Protein 7W7I (pdb70)

Solvent-accessible surface area: 104091 Å² total; per-residue (Å²): 143,93,95,57,28,5,11,29,32,64,94,58,65,4,47,0,7,0,16,0,15,0,38,8,3,132,10,14,51,8,5,87,7,42,0,34,0,37,12,78,54,96,113,40,81,22,75,14,26,4,83,26,28,39,37,85,86,111,61,0,32,9,90,83,45,94,6,61,5,40,22,102,22,92,42,78,148,56,74,46,45,26,59,72,47,19,52,38,0,14,78,119,29,76,33,53,27,0,1,7,0,0,0,30,0,31,10,43,58,138,50,28,11,38,94,28,54,68,152,64,48,90,4,10,49,22,47,47,18,87,75,48,6,31,0,13,0,1,0,30,41,86,116,119,52,39,32,26,11,15,2,0,29,0,74,26,64,67,60,100,68,102,27,67,28,83,37,56,120,60,46,140,53,12,20,0,60,1,0,46,0,42,1,34,14,51,0,0,57,2,6,44,76,106,141,9,35,74,108,81,86,92,27,23,70,24,121,15,83,0,10,26,23,46,0,56,24,47,39,97,72,20,69,60,88,43,87,4,39,7,52,14,41,6,49,36,19,67,19,26,136,43,140,33,2,71,42,5,64,2,80,65,120,120,80,51,96,22,17,74,137,27,66,13,75,5,25,36,96,71,46,21,35,8,35,62,2,31,2,4,0,24,8,38,5,30,2,76,26,36,94,34,25,45,4,30,4,44,24,15,40,32,22,60,88,56,92,50,72,42,62,68,56,42,81,8,85,5,112,73,22,29,0,0,4,46,15,1,43,2,40,2,37,1,35,25,99,75,94,130,178,94,149,100,76,64,0,2,33,41,66,93,58,63,2,40,0,11,0,17,0,13,1,46,12,2,135,8,12,35,6,0,79,7,40,0,32,0,37,11,76,59,88,100,40,75,20,66,6,25,12,76,23,43,93,25,71,79,110,66,1,31,7,92,86,44,94,6,62,5,43,27,105,22,96,38,82,149,58,74,45,46,26,58,73,49,19,51,40,1,15,80,119,29,76,27,45,21,1,3,10,3,4,4,32,0,31,10,42,50,136,56,24,8,36,107,18,61,73,127,67,34,91,6,10,51,22,46,49,18,88,80,49,6,24,0,12,0,6,1,39,41,74,117,104,50,42,31,28,11,22,16,0,27,0,90,37,58,69,52,95,157,60,42,80,28,88,33,54,138,74,44,102,62,23,21,1,57,1,0,46,0,40,0,34,3,42,0,0,53,4,3,48,19,87,141,21,76,52,2,105,40,103,122,11,60,16,108,12,70,0,1,26,20,46,0,42,16,50,37,32,3,2,8,42,74,40,87,3,41,8,53,8,35,2,66,20,18,76,18,16,112,46,145,92,18,55,32,2,75,4,74,42,107,148,109,78,89,3,21,55,141,29,65,18,76,5,25,75,88,72,42,5,29,2,48,62,4,28,0,6,1,17,8,35,7,30,2,78,27,36,58,6,16,47,3,31,6,46,23,16,35,39,2,49,82,54,92,53,70,46,64,65,57,40,81,9,88,17,92,73,23,30,0,0,3,20,19,1,44,2,36,2,40,1,34,5,64,60,11,91,65,38,204,133,82,53,36,10,59,40,54,99,66,62,2,46,0,9,0,20,0,15,1,42,5,2,97,8,10,46,6,6,81,7,44,0,29,0,37,11,75,57,92,97,44,88,29,82,3,36,1,83,23,17,59,22,101,79,103,55,3,48,8,99,81,50,93,8,61,5,47,26,106,19,96,35,79,148,61,78,43,55,29,60,76,46,19,36,26,0,14,136,119,24,62,33,48,29,0,0,7,3,1,5,29,0,31,10,32,72,116,39,34,39,28,102,13,50,43,131,69,42,73,2,3,93,27,26,54,17,86,79,51,6,27,0,10,0,8,1,42,47,77,115,99,51,43,33,26,10,21,24,0,41,0,55,25,57,72,50,105,142,64,46,88,28,85,36,54,134,69,48,104,59,36,20,0,56,1,0,45,0,40,1,92,7,17,0,0,48,2,10,29,81,110,117,50,16,95,71,68,69,102,120,10,66,10,110,15,78,0,9,24,18,44,0,50,25,48,36,27,1,0,11,42,69,40,89,2,40,4,49,6,30,10,47,48,30,53,10,23,119,56,151,45,19,78,35,9,34,2,74,42,118,135,56,109,47,20,12,71,143,30,79,25,74,1,25,37,96,61,35,18,26,10,39,61,5,30,0,1,4,82,9,39,4,31,2,76,26,36,53,9,11,44,4,31,4,49,30,15,37,36,23,59,93,53,92,51,70,43,63,65,55,42,82,9,88,16,92,65,20,17,3,0,1,21,16,1,36,2,37,2,39,1,34,3,69,71,14,91,93,129,134,45,33,3,67,37,69,91,66,58,4,48,0,6,0,17,0,11,1,40,6,4,112,10,12,36,4,0,74,7,41,0,33,0,40,12,78,55,117,87,34,86,21,74,21,29,10,78,26,38,44,17,98,62,115,86,4,48,8,96,76,44,94,8,62,6,45,27,105,24,92,34,78,151,47,90,37,40,28,59,71,76,35,27,43,1,14,80,120,30,75,27,56,35,0,4,12,2,1,8,32,0,35,12,44,53,135,50,23,24,40,109,15,65,19,153,66,44,90,4,10,50,23,48,52,18,90,78,53,6,36,0,16,0,4,0,29,36,72,116,92,69,40,26,22,12,12,12,0,37,0,59,29,68,72,61,101,135,43,35,92,23,80,41,52,139,49,39,108,60,48,12,0,52,1,0,44,0,43,1,32,4,41,0,0,50,4,1,34,51,132,82,78,96,16,9,156,20,140,97,32,67,17,112,19,74,0,6,23,28,45,0,51,24,49,40,31,2,2,15,40,65,45,87,4,39,7,52,28,37,16,60,45,18,59,15,15,134,55,159,56,33,10,29,38,75,0,82,41,120,127,102,37,116,116,25,54,131,42,82,26,75,3,24,37,98,64,38,22,22,2,35,60,20,30,0,4,8,86,9,34,7,31,2,76,28,37,58,10,27,45,5,35,6,50,24,15,37,26,22,61,90,56,95,47,70,43,62,68,56,42,83,8,87,19,91,59,20,19,8,0,2,14,15,1,42,3,37,2,40,2,36,4,71,67,9,102,97,24,96,26,9,64,36,67,93,58,66,3,43,0,9,1,19,0,14,1,38,11,5,122,11,12,44,10,9,86,5,36,1,28,1,35,14,76,44,94,113,38,78,22,114,112,60,40,94,29,42,74,2,93,32,103,110,8,48,7,95,85,48,91,4,51,7,46,27,104,38,92,47,80,147,56,70,42,44,35,64,87,40,20,52,41,1,14,78,119,33,78,31,71,92,21,21,25,6,0,0,34,0,32,8,43,51,137,54,20,33,39,110,62,62,55,139,67,46,87,6,10,49,21,44,47,16,89,79,45,4,27,0,13,0,45,4,100,98,76,115,102,51,46,34,25,13,14,20,0,44,0,86,30,45,72,44,75,160,106,36,117,26,84,43,49,136,79,40,102,66,37,23,0,56,0,0,43,0,43,1,38,14,39,0,0,47,3,18,28,99,48,158,98,77,55,66,192,142,95,130,33,52,16,103,16,58,0,9,28,35,39,0,46,28,52,32,34,2,1,14,40,64,45,88,2,39,7,58,12,35,18,50,45,15,62,22,18,125,41,127,83,12,81,47,20,60,6,98,83,63,144,95,58,76,39,7,80,136,30,61,20,75,5,24,39,93,60,26,34,20,19,37,56,12,32,1,0,10,23,12,36,7,34,2,75,27,36,67,9,18,42,4,32,5,48,29,14,41,26,26,62,81,68,99,55,71,46,66,62,56,45,81,10,90,20,92,81,22,30,8,0,1,29,11,1,42,2,33,2,42,2,34,4,72,66,16,88,99,164,201,65,88,13,22,10,54,43,53,100,63,66,4,45,0,12,0,19,0,14,1,34,9,3,127,10,12,38,8,3,88,7,37,0,32,0,39,12,78,54,107,101,42,75,17,67,14,34,3,80,32,29,40,36,68,63,112,67,1,42,8,93,84,47,93,2,53,7,46,31,104,40,105,37,81,149,61,82,32,47,32,60,89,38,19,51,38,0,14,77,120,30,72,26,54,20,0,1,16,0,0,1,37,0,32,10,44,52,138,48,27,12,39,104,8,40,60,136,66,43,91,4,10,49,22,51,51,16,84,82,46,8,36,0,10,0,18,0,45,46,76,115,106,52,46,31,24,12,22,18,0,39,0,53,29,68,75,86,78,48,111,46,28,23,85,47,62,104,78,34,104,57,21,22,0,57,2,0,44,0,40,1,34,2,45,0,0,52,3,0,36,76,52,40,116,14,70,45,70,34,81,126,7,62,12,110,18,66,0,7,25,28,32,0,45,18,53,38,38,8,0,11,38,61,45,87,3,39,11,53,10,40,15,54,53,11,79,11,21,131,68,132,40,49,63,9,21,51,6,102,58,90,109,100,68,86,18,16,68,144,26,66,19,76,7,24,69,84,59,33,16,14,2,51,57,7,20,0,3,11,20,12,36,8,29,2,75,28,38,60,8,22,41,5,34,6,49,24,15,41,34,26,60,89,56,96,50,70,45,68,62,56,45,80,10,89,19,92,80,25,28,8,0,2,31,9,1,35,3,35,5,47,2,40,7,66,78,13,106,134,152,28,35,0,61,47,31,128,59,61,2,47,0,14,0,16,0,16,0,44,4,3,129,8,13,54,10,6,92,3,40,0,35,0,42,12,78,46,104,86,35,83,21,68,21,34,4,82,30,19,58,33,89,63,117,52,2,48,9,101,88,41,94,5,65,4,41,27,100,19,100,36,83,155,43,100,29,47,27,66,76,42,17,52,38,0,14,79,120,28,60,24,52,24,0,1,14,4,4,10,34,1,32,10,35,71,120,34,29,31,40,110,51,63,56,135,67,43,94,5,10,50,21,47,51,17,88,85,51,8,36,0,14,0,8,0,51,49,74,136,81,78,47,30,30,10,18,16,0,57,0,96,34,70,75,36,122,117,32,41,66,31,78,37,52,80,84,35,105,65,34,14,1,56,2,0,47,0,42,1,34,4,43,0,0,61,2,2,41,43,136,46,121,33,127,123,47,16,67,18,114,20,79,0,3,29,22,39,1,54,24,48,37,33,2,2,11,44,66,44,87,4,39,6,50,15,34,4,52,35,32,64,14,18,132,48,143,64,20,69,15,9,35,15,113,65,117,128,56,114,59,12,13,91,150,28,80,19,73,2,24,35,99,71,49,23,29,0,41,61,14,32,0,4,10,23,16,35,10,28,2,74,28,37,62,10,15,44,3,37,7,47,28,17,38,48,20,62,88,57,97,51,72,43,62,67,56,42,80,10,89,18,92,79,19,25,0,0,6,37,11,0,24,2,32,2,40,2,36,2,67,63,17,164

Sequence (2375 aa):
NDVATAKATGETSAKVSINKVLNIAEGITTPEATFTFTFTPKTGTSSNGAPYETIDSSNGQITDKNVSYSGTDVLATGQTNIKKDTGDIFREVNYTHAGEYVYTVAEKQNVGWKVIQKNGSPIDFMTYDNRNYEMHVIVKNKTTGGTYISSVYFKQVSPSVNGKVKPSESGTTYKYDLFTNIYRKNAGKITDPNEPNPNKPSKVDPNAKSLVIKKVVSGATADKSKDFTFKLTFTKASTETSQSITGKIGETSKTFVYGQETTITLRHDQSLVFDTIPAGTRYKLVETGSQGYTASAAYKENGASKNQAGTVSTNFTQDSILIGEKPNDNTITNSLPDVTPNDVATAKATGETSAKVSINKVLNIAEGITTPEATFTFTFTPKTGTSSNGAPYETIDSSNGQITDKNVSYSGTDVLATGQTNIKKDTGDIFREVNYTHAGEYVYTVAEKQNVGWKVIQKNGSPIDFMTYDNRNYEMHVIVKNKTTGGTYISSVYFKQVSPSVNGKVKPSESGTTYKYDLFTNIYRKNAGKITDPNEPNPNKPSKVDPNAKSLVIKKVVSGATADKSKDFTFKLTFTKASTETSQSITGKIGETSKTFVYGQETTITLRHDQSLVFDTIPAGTRYKLVETGSQGYTASAAYKENGASKNQAGTVSTNFTQDSILIGEKPNDNTITNSLPDVTPTDVATAKATGETSAKVSINKVLNIAEGITTPEATFTFTFTPKTGTSSNGAPYETIDSSNGQITDKNVSYSGTDVLATGQTNIKKDTGDIFREVNYTHAGEYVYTVAEKQNVGWKVIQKNGSPIDFMTYDNRNYEMHVIVKNKTTGGTYISSVYFKQVSPSVNGKVKPSESGTTYKYDLFTNIYRKNAGKITDPNEPNPNKPSKVDPNAKSLVIKKVVSGATADKSKDFTFKLTFTKASTETSQSITGKIGETSKTFVYGQETTITLRHDQSLVFDTIPAGTRYKLVETGSQGYTASAAYKENGASKNQAGTVSTNFTQDSILIGEKPNDNTITNSLPDVTPTATAKATGETSAKVSINKVLNIAEGITTPEATFTFTFTPKTGTSSNGAPYETIDSSNGQITDKNVSYSGTDVLATGQTNIKKDTGDIFREVNYTHAGEYVYTVAEKQNVGWKVIQKNGSPIDFMTYDNRNYEMHVIVKNKTTGGTYISSVYFKQVSPSVNGKVKPSESGTTYKYDLFTNIYRKNAGKITDPNEPNPNKPSKVDPNAKSLVIKKVVSGATADKSKDFTFKLTFTKASTETSQSITGKIGETSKTFVYGQETTITLRHDQSLVFDTIPAGTRYKLVETGSQGYTASAAYKENGASKNQAGTVSTNFTQDSILIGEKPNDNTITNSLPDVTPTTAKATGETSAKVSINKVLNIAEGITTPEATFTFTFTPKTGTSSNGAPYETIDSSNGQITDKNVSYSGTDVLATGQTNIKKDTGDIFREVNYTHAGEYVYTVAEKQNVGWKVIQKNGSPIDFMTYDNRNYEMHVIVKNKTTGGTYISSVYFKQVSPSVNGKVKPSESGTTYKYDLFTNIYRKNAGKITDPNEPNPNKPSKVDPNAKSLVIKKVVSGATADKSKDFTFKLTFTKASTETSQSITGKIGETSKTFVYGQETTITLRHDQSLVFDTIPAGTRYKLVETGSQGYTASAAYKENGASKNQAGTVSTNFTQDSILIGEKPNDNTITNSLPDVTPTDVATAKATGETSAKVSINKVLNIAEGITTPEATFTFTFTPKTGTSSNGAPYETIDSSNGQITDKNVSYSGTDVLATGQTNIKKDTGDIFREVNYTHAGEYVYTVAEKQNVGWKVIQKNGSPIDFMTYDNRNYEMHVIVKNKTTGGTYISSVYFKQVSPSVNGKVKPSESGTTYKYDLFTNIYRKNAGKITDPNEPNPNKPSKVDPNAKSLVIKKVVSGATADKSKDFTFKLTFTKASTETSQSITGKIGETSKTFVYGQETTITLRHDQSLVFDTIPAGTRYKLVETGSQGYTASAAYKENGASKNQAGTVSTNFTQDSILIGEKPNDNTITNSLPDVTPATAKATGETSAKVSINKVLNIAEGITTPEATFTFTFTPKTGTSSNGAPYETIDSSNGQITDKNVSYSGTDVLATGQTNIKKDTGDIFREVNYTHAGEYVYTVAEKQNVGWKVIQKNGSPIDFMTYDNRNYEMHVIVKNKTTGGTYISSVYFKQVSPSVNGKVKPSESGTTYKYDLFTNIYRKNAGKITDPNEPNPSKVDPNAKSLVIKKVVSGATADKSKDFTFKLTFTKASTETSQSITGKIGETSKTFVYGQETTITLRHDQSLVFDTIPAGTRYKLVETGSQGYTASAAYKENGASKNQAGTVSTNFTQDSILIGEKPNDNTITNSLPDVT

Structure (mmCIF, N/CA/C/O backbone):
data_7W7I
#
_entry.id   7W7I
#
_cell.length_a   200.629
_cell.length_b   34.530
_cell.length_c   207.516
_cell.angle_alpha   90.00
_cell.angle_beta   92.92
_cell.angle_gamma   90.00
#
_symmetry.space_group_name_H-M   'P 1 21 1'
#
loop_
_entity.id
_entity.type
_entity.pdbx_description
1 polymer 'FctA domain-containing protein'
2 water water
#
loop_
_atom_site.group_PDB
_atom_site.id
_atom_site.type_symbol
_atom_site.label_atom_id
_atom_site.label_alt_id
_atom_site.label_comp_id
_atom_site.label_asym_id
_atom_site.label_entity_id
_atom_site.label_seq_id
_atom_site.pdbx_PDB_ins_code
_atom_site.Cartn_x
_atom_site.Cartn_y
_atom_site.Cartn_z
_atom_site.occupancy
_atom_site.B_iso_or_equiv
_atom_site.auth_seq_id
_atom_site.auth_comp_id
_atom_site.auth_asym_id
_atom_site.auth_atom_id
_atom_site.pdbx_PDB_model_num
ATOM 1 N N . ASN A 1 12 ? -261.878 -41.356 -53.985 1.00 140.11 33 ASN A N 1
ATOM 2 C CA . ASN A 1 12 ? -262.450 -40.375 -54.951 1.00 135.73 33 ASN A CA 1
ATOM 3 C C . ASN A 1 12 ? -263.980 -40.425 -54.924 1.00 135.40 33 ASN A C 1
ATOM 4 O O . ASN A 1 12 ? -264.626 -39.682 -55.659 1.00 136.30 33 ASN A O 1
ATOM 9 N N . ASP A 1 13 ? -264.546 -41.300 -54.076 1.00 134.73 34 ASP A N 1
ATOM 10 C CA . ASP A 1 13 ? -265.971 -41.350 -53.769 1.00 131.62 34 ASP A CA 1
ATOM 11 C C . ASP A 1 13 ? -266.199 -41.972 -52.386 1.00 130.39 34 ASP A C 1
ATOM 12 O O . ASP A 1 13 ? -267.301 -42.446 -52.117 1.00 132.92 34 ASP A O 1
ATOM 17 N N . VAL A 1 14 ? -265.180 -41.943 -51.511 1.00 125.79 35 VAL A N 1
ATOM 18 C CA . VAL A 1 14 ? -265.298 -42.471 -50.158 1.00 122.45 35 VAL A CA 1
ATOM 19 C C . VAL A 1 14 ? -266.326 -41.660 -49.373 1.00 119.34 35 VAL A C 1
ATOM 20 O O . VAL A 1 14 ? -266.078 -40.492 -49.082 1.00 115.68 35 VAL A O 1
ATOM 24 N N . ALA A 1 15 ? -267.476 -42.291 -49.066 1.00 119.33 36 ALA A N 1
ATOM 25 C CA . ALA A 1 15 ? -268.601 -41.668 -48.378 1.00 114.56 36 ALA A CA 1
ATOM 26 C C . ALA A 1 15 ? -268.866 -40.286 -48.976 1.00 109.13 36 ALA A C 1
ATOM 27 O O . ALA A 1 15 ? -268.716 -39.274 -48.307 1.00 107.33 36 ALA A O 1
ATOM 29 N N . THR A 1 16 ? -269.140 -40.269 -50.286 1.00 105.10 37 THR A N 1
ATOM 30 C CA . THR A 1 16 ? -269.372 -39.072 -51.087 1.00 99.14 37 THR A CA 1
ATOM 31 C C . THR A 1 16 ? -268.163 -38.145 -51.076 1.00 96.51 37 THR A C 1
ATOM 32 O O . THR A 1 16 ? -267.106 -38.545 -51.543 1.00 99.39 37 THR A O 1
ATOM 36 N N . ALA A 1 17 ? -268.283 -36.934 -50.522 1.00 90.77 38 ALA A N 1
ATOM 37 C CA . ALA A 1 17 ? -267.154 -36.023 -50.388 1.00 86.60 38 ALA A CA 1
ATOM 38 C C . ALA A 1 17 ? -266.641 -35.585 -51.760 1.00 84.58 38 ALA A C 1
ATOM 39 O O . ALA A 1 17 ? -267.246 -35.880 -52.783 1.00 84.96 38 ALA A O 1
ATOM 41 N N . LYS A 1 18 ? -265.624 -34.711 -51.744 1.00 81.15 39 LYS A N 1
ATOM 42 C CA . LYS A 1 18 ? -265.127 -34.087 -52.966 1.00 80.45 39 LYS A CA 1
ATOM 43 C C . LYS A 1 18 ? -263.805 -34.735 -53.356 1.00 82.67 39 LYS A C 1
ATOM 44 O O . LYS A 1 18 ? -263.193 -35.429 -52.558 1.00 83.33 39 LYS A O 1
ATOM 46 N N . ALA A 1 19 ? -263.354 -34.495 -54.588 1.00 84.96 40 ALA A N 1
ATOM 47 C CA . ALA A 1 19 ? -262.159 -35.155 -55.081 1.00 88.89 40 ALA A CA 1
ATOM 48 C C . ALA A 1 19 ? -261.428 -34.259 -56.068 1.00 90.80 40 ALA A C 1
ATOM 49 O O . ALA A 1 19 ? -262.059 -33.463 -56.768 1.00 91.33 40 ALA A O 1
ATOM 51 N N . THR A 1 20 ? -260.108 -34.466 -56.151 1.00 93.21 41 THR A N 1
ATOM 52 C CA . THR A 1 20 ? -259.198 -33.644 -56.937 1.00 94.33 41 THR A CA 1
ATOM 53 C C . THR A 1 20 ? -257.786 -34.226 -56.826 1.00 94.91 41 THR A C 1
ATOM 54 O O . THR A 1 20 ? -257.447 -34.798 -55.791 1.00 95.71 41 THR A O 1
ATOM 57 N N . GLY A 1 21 ? -256.973 -34.092 -57.875 1.00 94.59 42 GLY A N 1
ATOM 58 C CA . GLY A 1 21 ? -255.601 -34.567 -57.771 1.00 92.63 42 GLY A CA 1
ATOM 59 C C . GLY A 1 21 ? -254.611 -33.423 -57.899 1.00 89.68 42 GLY A C 1
ATOM 60 O O . GLY A 1 21 ? -254.337 -33.000 -59.022 1.00 92.19 42 GLY A O 1
ATOM 61 N N . GLU A 1 22 ? -254.048 -32.944 -56.773 1.00 84.73 43 GLU A N 1
ATOM 62 C CA . GLU A 1 22 ? -253.047 -31.880 -56.782 1.00 82.25 43 GLU A CA 1
ATOM 63 C C . GLU A 1 22 ? -253.629 -30.615 -57.415 1.00 80.45 43 GLU A C 1
ATOM 64 O O . GLU A 1 22 ? -252.934 -29.616 -57.556 1.00 80.96 43 GLU A O 1
ATOM 70 N N . THR A 1 23 ? -254.932 -30.659 -57.725 1.00 77.94 44 THR A N 1
ATOM 71 C CA . THR A 1 23 ? -255.683 -29.557 -58.295 1.00 75.61 44 THR A CA 1
ATOM 72 C C . THR A 1 23 ? -256.742 -29.155 -57.273 1.00 71.88 44 THR A C 1
ATOM 73 O O . THR A 1 23 ? -257.118 -29.963 -56.428 1.00 71.39 44 THR A O 1
ATOM 76 N N . SER A 1 24 ? -257.226 -27.908 -57.339 1.00 69.20 45 SER A N 1
ATOM 77 C CA . SER A 1 24 ? -258.301 -27.477 -56.452 1.00 64.52 45 SER A CA 1
ATOM 78 C C . SER A 1 24 ? -259.602 -28.174 -56.846 1.00 62.62 45 SER A C 1
ATOM 79 O O . SER A 1 24 ? -259.813 -28.483 -58.012 1.00 64.88 45 SER A O 1
ATOM 82 N N . ALA A 1 25 ? -260.446 -28.482 -55.856 1.00 58.28 46 ALA A N 1
ATOM 83 C CA . ALA A 1 25 ? -261.745 -29.086 -56.109 1.00 56.45 46 ALA A CA 1
ATOM 84 C C . ALA A 1 25 ? -262.710 -27.971 -56.481 1.00 54.90 46 ALA A C 1
ATOM 85 O O . ALA A 1 25 ? -262.508 -26.827 -56.075 1.00 54.01 46 ALA A O 1
ATOM 87 N N . LYS A 1 26 ? -263.745 -28.304 -57.263 1.00 54.73 47 LYS A N 1
ATOM 88 C CA . LYS A 1 26 ? -264.742 -27.315 -57.651 1.00 53.81 47 LYS A CA 1
ATOM 89 C C . LYS A 1 26 ? -266.106 -27.796 -57.143 1.00 52.26 47 LYS A C 1
ATOM 90 O O . LYS A 1 26 ? -266.467 -28.961 -57.339 1.00 53.09 47 LYS A O 1
ATOM 93 N N . VAL A 1 27 ? -266.828 -26.908 -56.435 1.00 49.84 48 VAL A N 1
ATOM 94 C CA . VAL A 1 27 ? -268.103 -27.251 -55.811 1.00 47.51 48 VAL A CA 1
ATOM 95 C C . VAL A 1 27 ? -269.142 -26.159 -56.085 1.00 46.19 48 VAL A C 1
ATOM 96 O O . VAL A 1 27 ? -268.840 -24.969 -56.010 1.00 45.79 48 VAL A O 1
ATOM 100 N N . SER A 1 28 ? -270.370 -26.598 -56.403 1.00 45.15 49 SER A N 1
ATOM 101 C CA . SER A 1 28 ? -271.500 -25.732 -56.691 1.00 43.62 49 SER A CA 1
ATOM 102 C C . SER A 1 28 ? -272.686 -26.125 -55.823 1.00 41.42 49 SER A C 1
ATOM 103 O O . SER A 1 28 ? -273.049 -27.291 -55.760 1.00 41.36 49 SER A O 1
ATOM 106 N N . ILE A 1 29 ? -273.299 -25.127 -55.185 1.00 39.62 50 ILE A N 1
ATOM 107 C CA . ILE A 1 29 ? -274.532 -25.329 -54.447 1.00 37.99 50 ILE A CA 1
ATOM 108 C C . ILE A 1 29 ? -275.711 -25.195 -55.408 1.00 37.81 50 ILE A C 1
ATOM 109 O O . ILE A 1 29 ? -275.833 -24.202 -56.116 1.00 38.05 50 ILE A O 1
ATOM 114 N N . ASN A 1 30 ? -276.552 -26.229 -55.411 1.00 37.39 51 ASN A N 1
ATOM 115 C CA . ASN A 1 30 ? -277.709 -26.307 -56.278 1.00 37.31 51 ASN A CA 1
ATOM 116 C C . ASN A 1 30 ? -278.937 -25.916 -55.460 1.00 35.72 51 ASN A C 1
ATOM 117 O O . ASN A 1 30 ? -279.150 -26.438 -54.373 1.00 35.04 51 ASN A O 1
ATOM 122 N N . LYS A 1 31 ? -279.741 -24.987 -55.972 1.00 35.14 52 LYS A N 1
ATOM 123 C CA . LYS A 1 31 ? -280.977 -24.594 -55.317 1.00 33.90 52 LYS A CA 1
ATOM 124 C C . LYS A 1 31 ? -282.135 -25.223 -56.077 1.00 33.95 52 LYS A C 1
ATOM 125 O O . LYS A 1 31 ? -282.272 -25.018 -57.274 1.00 34.56 52 LYS A O 1
ATOM 131 N N . VAL A 1 32 ? -282.946 -26.010 -55.370 1.00 33.49 53 VAL A N 1
ATOM 132 C CA . VAL A 1 32 ? -284.116 -26.627 -55.974 1.00 33.49 53 VAL A CA 1
ATOM 133 C C . VAL A 1 32 ? -285.338 -25.800 -55.586 1.00 32.65 53 VAL A C 1
ATOM 134 O O . VAL A 1 32 ? -285.520 -25.484 -54.410 1.00 32.22 53 VAL A O 1
ATOM 137 N N . LEU A 1 33 ? -286.124 -25.408 -56.596 1.00 32.52 54 LEU A N 1
ATOM 138 C CA . LEU A 1 33 ? -287.319 -24.629 -56.338 1.00 31.97 54 LEU A CA 1
ATOM 139 C C . LEU A 1 33 ? -288.546 -25.400 -56.815 1.00 32.31 54 LEU A C 1
ATOM 140 O O . LEU A 1 33 ? -288.679 -25.738 -57.988 1.00 33.10 54 LEU A O 1
ATOM 145 N N . ASN A 1 34 ? -289.429 -25.683 -55.857 1.00 32.04 55 ASN A N 1
ATOM 146 C CA . ASN A 1 34 ? -290.657 -26.421 -56.095 1.00 32.07 55 ASN A CA 1
ATOM 147 C C . ASN A 1 34 ? -291.721 -25.446 -56.559 1.00 31.76 55 ASN A C 1
ATOM 148 O O . ASN A 1 34 ? -291.798 -24.329 -56.055 1.00 31.56 55 ASN A O 1
ATOM 153 N N . ILE A 1 35 ? -292.524 -25.887 -57.525 1.00 32.00 56 ILE A N 1
ATOM 154 C CA . ILE A 1 35 ? -293.470 -25.008 -58.184 1.00 32.27 56 ILE A CA 1
ATOM 155 C C . ILE A 1 35 ? -294.586 -25.862 -58.776 1.00 32.91 56 ILE A C 1
ATOM 156 O O . ILE A 1 35 ? -294.394 -27.042 -59.059 1.00 33.45 56 ILE A O 1
ATOM 161 N N . ALA A 1 36 ? -295.757 -25.250 -58.958 1.00 33.25 57 ALA A N 1
ATOM 162 C CA . ALA A 1 36 ? -296.883 -25.893 -59.610 1.00 33.97 57 ALA A CA 1
ATOM 163 C C . ALA A 1 36 ? -296.878 -25.577 -61.107 1.00 34.89 57 ALA A C 1
ATOM 164 O O . ALA A 1 36 ? -296.134 -24.713 -61.569 1.00 35.08 57 ALA A O 1
ATOM 166 N N . GLU A 1 37 ? -297.757 -26.263 -61.847 1.00 35.91 58 GLU A N 1
ATOM 167 C CA . GLU A 1 37 ? -297.735 -26.335 -63.302 1.00 37.48 58 GLU A CA 1
ATOM 168 C C . GLU A 1 37 ? -297.985 -24.968 -63.933 1.00 37.73 58 GLU A C 1
ATOM 169 O O . GLU A 1 37 ? -297.235 -24.544 -64.816 1.00 38.88 58 GLU A O 1
ATOM 175 N N . GLY A 1 38 ? -299.059 -24.299 -63.494 1.00 37.25 59 GLY A N 1
ATOM 176 C CA . GLY A 1 38 ? -299.526 -23.100 -64.168 1.00 38.05 59 GLY A CA 1
ATOM 177 C C . GLY A 1 38 ? -298.562 -21.931 -63.983 1.00 38.67 59 GLY A C 1
ATOM 178 O O . GLY A 1 38 ? -298.401 -21.119 -64.893 1.00 40.31 59 GLY A O 1
ATOM 179 N N . ILE A 1 39 ? -297.921 -21.886 -62.807 1.00 37.61 60 ILE A N 1
ATOM 180 C CA . ILE A 1 39 ? -297.218 -20.718 -62.309 1.00 37.50 60 ILE A CA 1
ATOM 181 C C . ILE A 1 39 ? -295.978 -20.413 -63.145 1.00 38.41 60 ILE A C 1
ATOM 182 O O . ILE A 1 39 ? -295.233 -21.316 -63.507 1.00 38.33 60 ILE A O 1
ATOM 187 N N . THR A 1 40 ? -295.774 -19.121 -63.420 1.00 39.61 61 THR A N 1
ATOM 188 C CA . THR A 1 40 ? -294.562 -18.616 -64.041 1.00 41.16 61 THR A CA 1
ATOM 189 C C . THR A 1 40 ? -293.570 -18.279 -62.937 1.00 41.22 61 THR A C 1
ATOM 190 O O . THR A 1 40 ? -293.937 -17.658 -61.941 1.00 41.09 61 THR A O 1
ATOM 194 N N . THR A 1 41 ? -292.315 -18.690 -63.146 1.00 41.80 62 THR A N 1
ATOM 195 C CA . THR A 1 41 ? -291.197 -18.490 -62.236 1.00 41.68 62 THR A CA 1
ATOM 196 C C . THR A 1 41 ? -291.152 -17.040 -61.752 1.00 43.09 62 THR A C 1
ATOM 197 O O . THR A 1 41 ? -291.129 -16.105 -62.555 1.00 45.02 62 THR A O 1
ATOM 201 N N . PRO A 1 42 ? -291.119 -16.806 -60.420 1.00 42.72 63 PRO A N 1
ATOM 202 C CA . PRO A 1 42 ? -291.036 -15.448 -59.884 1.00 44.41 63 PRO A CA 1
ATOM 203 C C . PRO A 1 42 ? -289.626 -14.900 -60.083 1.00 46.26 63 PRO A C 1
ATOM 204 O O . PRO A 1 42 ? -288.751 -15.598 -60.585 1.00 46.23 63 PRO A O 1
ATOM 208 N N . GLU A 1 43 ? -289.431 -13.640 -59.704 1.00 48.65 64 GLU A N 1
ATOM 209 C CA . GLU A 1 43 ? -288.120 -13.030 -59.781 1.00 50.75 64 GLU A CA 1
ATOM 210 C C . GLU A 1 43 ? -287.592 -12.860 -58.367 1.00 50.08 64 GLU A C 1
ATOM 211 O O . GLU A 1 43 ? -287.947 -11.898 -57.701 1.00 51.68 64 GLU A O 1
ATOM 217 N N . ALA A 1 44 ? -286.785 -13.822 -57.908 1.00 47.76 65 ALA A N 1
ATOM 218 C CA . ALA A 1 44 ? -286.274 -13.795 -56.544 1.00 46.36 65 ALA A CA 1
ATOM 219 C C . ALA A 1 44 ? -284.826 -14.268 -56.511 1.00 45.39 65 ALA A C 1
ATOM 220 O O . ALA A 1 44 ? -284.339 -14.916 -57.433 1.00 45.31 65 ALA A O 1
ATOM 222 N N . THR A 1 45 ? -284.122 -13.921 -55.432 1.00 44.66 66 THR A N 1
ATOM 223 C CA . THR A 1 45 ? -282.756 -14.374 -55.255 1.00 43.47 66 THR A CA 1
ATOM 224 C C . THR A 1 45 ? -282.639 -15.083 -53.914 1.00 41.62 66 THR A C 1
ATOM 225 O O . THR A 1 45 ? -283.345 -14.762 -52.966 1.00 41.85 66 THR A O 1
ATOM 229 N N . PHE A 1 46 ? -281.742 -16.063 -53.853 1.00 40.06 67 PHE A N 1
ATOM 230 C CA . PHE A 1 46 ? -281.508 -16.774 -52.615 1.00 38.88 67 PHE A CA 1
ATOM 231 C C . PHE A 1 46 ? -280.054 -16.591 -52.214 1.00 39.11 67 PHE A C 1
ATOM 232 O O . PHE A 1 46 ? -279.170 -16.623 -53.071 1.00 39.58 67 PHE A O 1
ATOM 240 N N . THR A 1 47 ? -279.823 -16.433 -50.907 1.00 38.89 68 THR A N 1
ATOM 241 C CA . THR A 1 47 ? -278.510 -16.089 -50.391 1.00 38.99 68 THR A CA 1
ATOM 242 C C . THR A 1 47 ? -278.059 -17.137 -49.385 1.00 37.48 68 THR A C 1
ATOM 243 O O . THR A 1 47 ? -278.842 -17.531 -48.526 1.00 37.07 68 THR A O 1
ATOM 247 N N . PHE A 1 48 ? -276.781 -17.531 -49.486 1.00 36.62 69 PHE A N 1
ATOM 248 C CA . PHE A 1 48 ? -276.194 -18.545 -48.627 1.00 35.53 69 PHE A CA 1
ATOM 249 C C . PHE A 1 48 ? -275.022 -17.967 -47.839 1.00 36.12 69 PHE A C 1
ATOM 250 O O . PHE A 1 48 ? -274.109 -17.384 -48.418 1.00 36.58 69 PHE A O 1
ATOM 258 N N . THR A 1 49 ? -275.071 -18.170 -46.514 1.00 36.38 70 THR A N 1
ATOM 259 C CA . THR A 1 49 ? -274.115 -17.633 -45.560 1.00 37.44 70 THR A CA 1
ATOM 260 C C . THR A 1 49 ? -273.061 -18.688 -45.259 1.00 36.67 70 THR A C 1
ATOM 261 O O . THR A 1 49 ? -273.402 -19.839 -45.011 1.00 35.84 70 THR A O 1
ATOM 264 N N . PHE A 1 50 ? -271.792 -18.270 -45.266 1.00 37.21 71 PHE A N 1
ATOM 265 C CA . PHE A 1 50 ? -270.683 -19.147 -44.925 1.00 36.93 71 PHE A CA 1
ATOM 266 C C . PHE A 1 50 ? -269.998 -18.604 -43.675 1.00 38.11 71 PHE A C 1
ATOM 267 O O . PHE A 1 50 ? -269.045 -17.838 -43.763 1.00 38.86 71 PHE A O 1
ATOM 275 N N . THR A 1 51 ? -270.521 -18.988 -42.515 1.00 38.78 72 THR A N 1
ATOM 276 C CA . THR A 1 51 ? -270.050 -18.474 -41.242 1.00 40.35 72 THR A CA 1
ATOM 277 C C . THR A 1 51 ? -269.078 -19.477 -40.633 1.00 39.94 72 THR A C 1
ATOM 278 O O . THR A 1 51 ? -269.438 -20.627 -40.421 1.00 39.52 72 THR A O 1
ATOM 282 N N . PRO A 1 52 ? -267.825 -19.077 -40.331 1.00 40.29 73 PRO A N 1
ATOM 283 C CA . PRO A 1 52 ? -266.826 -20.007 -39.801 1.00 40.04 73 PRO A CA 1
ATOM 284 C C . PRO A 1 52 ? -267.202 -20.582 -38.437 1.00 41.18 73 PRO A C 1
ATOM 285 O O . PRO A 1 52 ? -267.988 -19.996 -37.701 1.00 42.34 73 PRO A O 1
ATOM 289 N N . LYS A 1 53 ? -266.670 -21.770 -38.137 1.00 41.49 74 LYS A N 1
ATOM 290 C CA . LYS A 1 53 ? -266.934 -22.468 -36.893 1.00 43.39 74 LYS A CA 1
ATOM 291 C C . LYS A 1 53 ? -265.624 -23.056 -36.372 1.00 44.00 74 LYS A C 1
ATOM 292 O O . LYS A 1 53 ? -264.710 -23.378 -37.136 1.00 43.06 74 LYS A O 1
ATOM 298 N N . THR A 1 54 ? -265.519 -23.176 -35.048 1.00 45.93 75 THR A N 1
ATOM 299 C CA . THR A 1 54 ? -264.310 -23.673 -34.412 1.00 46.83 75 THR A CA 1
ATOM 300 C C . THR A 1 54 ? -264.561 -25.078 -33.891 1.00 47.96 75 THR A C 1
ATOM 301 O O . THR A 1 54 ? -265.684 -25.554 -33.943 1.00 48.49 75 THR A O 1
ATOM 305 N N . GLY A 1 55 ? -263.506 -25.743 -33.405 1.00 48.80 76 GLY A N 1
ATOM 306 C CA . GLY A 1 55 ? -263.590 -27.107 -32.905 1.00 50.45 76 GLY A CA 1
ATOM 307 C C . GLY A 1 55 ? -262.278 -27.850 -33.139 1.00 50.57 76 GLY A C 1
ATOM 308 O O . GLY A 1 55 ? -261.242 -27.210 -33.276 1.00 50.07 76 GLY A O 1
ATOM 309 N N . THR A 1 56 ? -262.328 -29.185 -33.189 1.00 51.74 77 THR A N 1
ATOM 310 C CA . THR A 1 56 ? -261.123 -29.979 -33.390 1.00 52.11 77 THR A CA 1
ATOM 311 C C . THR A 1 56 ? -261.347 -31.001 -34.499 1.00 51.72 77 THR A C 1
ATOM 312 O O . THR A 1 56 ? -262.475 -31.430 -34.709 1.00 52.46 77 THR A O 1
ATOM 315 N N . SER A 1 57 ? -260.278 -31.363 -35.217 1.00 50.53 78 SER A N 1
ATOM 316 C CA . SER A 1 57 ? -260.353 -32.233 -36.378 1.00 50.10 78 SER A CA 1
ATOM 317 C C . SER A 1 57 ? -259.885 -33.636 -35.997 1.00 52.48 78 SER A C 1
ATOM 318 O O . SER A 1 57 ? -259.830 -33.958 -34.812 1.00 54.10 78 SER A O 1
ATOM 321 N N . SER A 1 58 ? -259.566 -34.466 -37.002 1.00 53.61 79 SER A N 1
ATOM 322 C CA . SER A 1 58 ? -259.073 -35.819 -36.804 1.00 56.62 79 SER A CA 1
ATOM 323 C C . SER A 1 58 ? -257.679 -35.810 -36.167 1.00 57.20 79 SER A C 1
ATOM 324 O O . SER A 1 58 ? -257.357 -36.642 -35.322 1.00 59.17 79 SER A O 1
ATOM 327 N N . ASN A 1 59 ? -256.864 -34.837 -36.567 1.00 55.26 80 ASN A N 1
ATOM 328 C CA . ASN A 1 59 ? -255.462 -34.803 -36.173 1.00 55.17 80 ASN A CA 1
ATOM 329 C C . ASN A 1 59 ? -255.311 -34.102 -34.829 1.00 54.80 80 ASN A C 1
ATOM 330 O O . ASN A 1 59 ? -254.388 -34.412 -34.077 1.00 55.64 80 ASN A O 1
ATOM 335 N N . GLY A 1 60 ? -256.231 -33.194 -34.510 1.00 53.62 81 GLY A N 1
ATOM 336 C CA . GLY A 1 60 ? -256.112 -32.396 -33.301 1.00 53.19 81 GLY A CA 1
ATOM 337 C C . GLY A 1 60 ? -255.802 -30.943 -33.644 1.00 50.83 81 GLY A C 1
ATOM 338 O O . GLY A 1 60 ? -255.475 -30.139 -32.771 1.00 50.79 81 GLY A O 1
ATOM 339 N N . ALA A 1 61 ? -255.961 -30.609 -34.928 1.00 48.89 82 ALA A N 1
ATOM 340 C CA . ALA A 1 61 ? -255.839 -29.238 -35.393 1.00 46.93 82 ALA A CA 1
ATOM 341 C C . ALA A 1 61 ? -257.067 -28.459 -34.945 1.00 46.58 82 ALA A C 1
ATOM 342 O O . ALA A 1 61 ? -258.162 -28.990 -34.971 1.00 46.56 82 ALA A O 1
ATOM 344 N N . PRO A 1 62 ? -256.890 -27.221 -34.448 1.00 46.45 83 PRO A N 1
ATOM 345 C CA . PRO A 1 62 ? -258.005 -26.452 -33.903 1.00 47.08 83 PRO A CA 1
ATOM 346 C C . PRO A 1 62 ? -258.880 -25.876 -35.013 1.00 45.84 83 PRO A C 1
ATOM 347 O O . PRO A 1 62 ? -259.118 -24.673 -35.048 1.00 45.98 83 PRO A O 1
ATOM 351 N N . TYR A 1 63 ? -259.404 -26.743 -35.881 1.00 44.90 84 TYR A N 1
ATOM 352 C CA . TYR A 1 63 ? -260.172 -26.286 -37.037 1.00 43.69 84 TYR A CA 1
ATOM 353 C C . TYR A 1 63 ? -259.553 -24.996 -37.569 1.00 43.07 84 TYR A C 1
ATOM 354 O O . TYR A 1 63 ? -260.213 -23.974 -37.515 1.00 43.19 84 TYR A O 1
ATOM 363 N N . GLU A 1 64 ? -258.281 -25.042 -37.973 1.00 42.98 85 GLU A N 1
ATOM 364 C CA . GLU A 1 64 ? -257.545 -23.831 -38.317 1.00 43.07 85 GLU A CA 1
ATOM 365 C C . GLU A 1 64 ? -258.400 -22.986 -39.245 1.00 43.13 85 GLU A C 1
ATOM 366 O O . GLU A 1 64 ? -258.503 -23.294 -40.426 1.00 42.56 85 GLU A O 1
ATOM 372 N N . THR A 1 65 ? -259.041 -21.942 -38.711 1.00 44.52 86 THR A N 1
ATOM 373 C CA . THR A 1 65 ? -259.927 -21.119 -39.509 1.00 45.63 86 THR A CA 1
ATOM 374 C C . THR A 1 65 ? -259.478 -19.673 -39.356 1.00 47.11 86 THR A C 1
ATOM 375 O O . THR A 1 65 ? -259.227 -19.182 -38.254 1.00 47.72 86 THR A O 1
ATOM 379 N N . ILE A 1 66 ? -259.333 -19.011 -40.499 1.00 48.22 87 ILE A N 1
ATOM 380 C CA . ILE A 1 66 ? -258.991 -17.600 -40.572 1.00 50.22 87 ILE A CA 1
ATOM 381 C C . ILE A 1 66 ? -260.106 -16.954 -41.388 1.00 50.85 87 ILE A C 1
ATOM 382 O O . ILE A 1 66 ? -260.666 -17.603 -42.267 1.00 49.06 87 ILE A O 1
ATOM 386 N N . ASP A 1 67 ? -260.513 -15.744 -41.019 1.00 53.70 88 ASP A N 1
ATOM 387 C CA . ASP A 1 67 ? -261.419 -14.961 -41.831 1.00 56.19 88 ASP A CA 1
ATOM 388 C C . ASP A 1 67 ? -260.710 -13.649 -42.136 1.00 58.52 88 ASP A C 1
ATOM 389 O O . ASP A 1 67 ? -261.293 -12.715 -42.665 1.00 59.31 88 ASP A O 1
ATOM 394 N N . SER A 1 68 ? -259.418 -13.579 -41.806 1.00 60.00 89 SER A N 1
ATOM 395 C CA . SER A 1 68 ? -258.673 -12.335 -41.846 1.00 62.93 89 SER A CA 1
ATOM 396 C C . SER A 1 68 ? -258.124 -12.086 -43.252 1.00 63.71 89 SER A C 1
ATOM 397 O O . SER A 1 68 ? -256.931 -12.164 -43.472 1.00 63.92 89 SER A O 1
ATOM 400 N N . SER A 1 69 ? -259.026 -11.819 -44.193 1.00 63.92 90 SER A N 1
ATOM 401 C CA . SER A 1 69 ? -258.717 -11.743 -45.611 1.00 63.82 90 SER A CA 1
ATOM 402 C C . SER A 1 69 ? -258.496 -13.140 -46.172 1.00 60.96 90 SER A C 1
ATOM 403 O O . SER A 1 69 ? -259.018 -13.457 -47.249 1.00 61.41 90 SER A O 1
ATOM 406 N N . ASN A 1 70 ? -257.753 -13.983 -45.453 1.00 57.88 91 ASN A N 1
ATOM 407 C CA . ASN A 1 70 ? -257.450 -15.334 -45.871 1.00 54.83 91 ASN A CA 1
ATOM 408 C C . ASN A 1 70 ? -258.591 -16.271 -45.489 1.00 52.50 91 ASN A C 1
ATOM 409 O O . ASN A 1 70 ? -259.109 -16.165 -44.380 1.00 52.70 91 ASN A O 1
ATOM 414 N N . GLY A 1 71 ? -258.995 -17.133 -46.424 1.00 50.67 92 GLY A N 1
ATOM 415 C CA . GLY A 1 71 ? -260.005 -18.130 -46.121 1.00 47.81 92 GLY A CA 1
ATOM 416 C C . GLY A 1 71 ? -261.385 -17.561 -45.804 1.00 46.72 92 GLY A C 1
ATOM 417 O O . GLY A 1 71 ? -262.092 -18.151 -44.983 1.00 45.93 92 GLY A O 1
ATOM 418 N N . GLN A 1 72 ? -261.746 -16.426 -46.428 1.00 46.73 93 GLN A N 1
ATOM 419 C CA . GLN A 1 72 ? -263.060 -15.848 -46.180 1.00 46.08 93 GLN A CA 1
ATOM 420 C C . GLN A 1 72 ? -263.984 -16.180 -47.343 1.00 45.11 93 GLN A C 1
ATOM 421 O O . GLN A 1 72 ? -263.779 -15.670 -48.440 1.00 45.94 93 GLN A O 1
ATOM 423 N N . ILE A 1 73 ? -264.953 -17.077 -47.116 1.00 43.70 94 ILE A N 1
ATOM 424 C CA . ILE A 1 73 ? -265.884 -17.422 -48.179 1.00 43.53 94 ILE A CA 1
ATOM 425 C C . ILE A 1 73 ? -267.056 -16.455 -48.130 1.00 44.05 94 ILE A C 1
ATOM 426 O O . ILE A 1 73 ? -267.910 -16.563 -47.259 1.00 43.21 94 ILE A O 1
ATOM 431 N N . THR A 1 74 ? -267.092 -15.531 -49.090 1.00 45.75 95 THR A N 1
ATOM 432 C CA . THR A 1 74 ? -268.145 -14.535 -49.149 1.00 47.39 95 THR A CA 1
ATOM 433 C C . THR A 1 74 ? -269.434 -15.229 -49.562 1.00 46.32 95 THR A C 1
ATOM 434 O O . THR A 1 74 ? -269.410 -16.335 -50.090 1.00 45.01 95 THR A O 1
ATOM 438 N N . ASP A 1 75 ? -270.555 -14.551 -49.339 1.00 47.26 96 ASP A N 1
ATOM 439 C CA . ASP A 1 75 ? -271.865 -15.110 -49.612 1.00 46.52 96 ASP A CA 1
ATOM 440 C C . ASP A 1 75 ? -272.053 -15.259 -51.118 1.00 46.38 96 ASP A C 1
ATOM 441 O O . ASP A 1 75 ? -271.534 -14.467 -51.902 1.00 47.81 96 ASP A O 1
ATOM 446 N N . LYS A 1 76 ? -272.795 -16.304 -51.494 1.00 44.70 97 LYS A N 1
ATOM 447 C CA . LYS A 1 76 ? -273.036 -16.668 -52.881 1.00 44.51 97 LYS A CA 1
ATOM 448 C C . LYS A 1 76 ? -274.534 -16.641 -53.173 1.00 44.27 97 LYS A C 1
ATOM 449 O O . LYS A 1 76 ? -275.350 -16.895 -52.283 1.00 43.25 97 LYS A O 1
ATOM 455 N N . ASN A 1 77 ? -274.886 -16.352 -54.435 1.00 45.32 98 ASN A N 1
ATOM 456 C CA . ASN A 1 77 ? -276.266 -16.092 -54.837 1.00 45.72 98 ASN A CA 1
ATOM 457 C C . ASN A 1 77 ? -276.685 -16.984 -56.008 1.00 45.50 98 ASN A C 1
ATOM 458 O O . ASN A 1 77 ? -275.879 -17.300 -56.885 1.00 46.36 98 ASN A O 1
ATOM 463 N N . VAL A 1 78 ? -277.969 -17.367 -55.991 1.00 44.74 99 VAL A N 1
ATOM 464 C CA . VAL A 1 78 ? -278.670 -17.966 -57.114 1.00 45.22 99 VAL A CA 1
ATOM 465 C C . VAL A 1 78 ? -279.940 -17.151 -57.347 1.00 46.12 99 VAL A C 1
ATOM 466 O O . VAL A 1 78 ? -280.756 -17.026 -56.436 1.00 45.26 99 VAL A O 1
ATOM 470 N N . SER A 1 79 ? -280.099 -16.613 -58.567 1.00 48.14 100 SER A N 1
ATOM 471 C CA . SER A 1 79 ? -281.267 -15.824 -58.929 1.00 49.16 100 SER A CA 1
ATOM 472 C C . SER A 1 79 ? -282.203 -16.622 -59.832 1.00 48.72 100 SER A C 1
ATOM 473 O O . SER A 1 79 ? -281.777 -17.488 -60.596 1.00 49.16 100 SER A O 1
ATOM 476 N N . TYR A 1 80 ? -283.495 -16.294 -59.738 1.00 48.06 101 TYR A N 1
ATOM 477 C CA . TYR A 1 80 ? -284.502 -16.873 -60.604 1.00 47.56 101 TYR A CA 1
ATOM 478 C C . TYR A 1 80 ? -285.268 -15.737 -61.261 1.00 49.55 101 TYR A C 1
ATOM 479 O O . TYR A 1 80 ? -285.481 -14.702 -60.639 1.00 49.81 101 TYR A O 1
ATOM 488 N N . SER A 1 81 ? -285.675 -15.953 -62.514 1.00 51.53 102 SER A N 1
ATOM 489 C CA . SER A 1 81 ? -286.398 -14.936 -63.256 1.00 54.31 102 SER A CA 1
ATOM 490 C C . SER A 1 81 ? -287.547 -15.587 -64.025 1.00 54.48 102 SER A C 1
ATOM 491 O O . SER A 1 81 ? -287.630 -16.809 -64.102 1.00 53.07 102 SER A O 1
ATOM 494 N N . GLY A 1 82 ? -288.407 -14.742 -64.605 1.00 56.57 103 GLY A N 1
ATOM 495 C CA . GLY A 1 82 ? -289.504 -15.183 -65.445 1.00 57.74 103 GLY A CA 1
ATOM 496 C C . GLY A 1 82 ? -289.008 -16.004 -66.633 1.00 59.79 103 GLY A C 1
ATOM 497 O O . GLY A 1 82 ? -289.758 -16.815 -67.168 1.00 59.62 103 GLY A O 1
ATOM 498 N N . THR A 1 83 ? -287.732 -15.826 -66.994 1.00 61.92 104 THR A N 1
ATOM 499 C CA . THR A 1 83 ? -287.114 -16.446 -68.156 1.00 63.95 104 THR A CA 1
ATOM 500 C C . THR A 1 83 ? -286.845 -17.932 -67.921 1.00 62.44 104 THR A C 1
ATOM 501 O O . THR A 1 83 ? -286.389 -18.620 -68.831 1.00 63.69 104 THR A O 1
ATOM 504 N N . ASP A 1 84 ? -287.091 -18.418 -66.699 1.00 60.07 105 ASP A N 1
ATOM 505 C CA . ASP A 1 84 ? -286.880 -19.821 -66.370 1.00 58.53 105 ASP A CA 1
ATOM 506 C C . ASP A 1 84 ? -288.202 -20.570 -66.521 1.00 57.07 105 ASP A C 1
ATOM 507 O O . ASP A 1 84 ? -289.272 -19.989 -66.335 1.00 56.40 105 ASP A O 1
ATOM 512 N N . VAL A 1 85 ? -288.123 -21.859 -66.868 1.00 56.51 106 VAL A N 1
ATOM 513 C CA . VAL A 1 85 ? -289.332 -22.629 -67.116 1.00 55.38 106 VAL A CA 1
ATOM 514 C C . VAL A 1 85 ? -289.131 -24.073 -66.672 1.00 54.33 106 VAL A C 1
ATOM 515 O O . VAL A 1 85 ? -288.104 -24.659 -66.976 1.00 55.34 106 VAL A O 1
ATOM 518 N N . LEU A 1 86 ? -290.109 -24.601 -65.918 1.00 52.46 107 LEU A N 1
ATOM 519 C CA . LEU A 1 86 ? -290.218 -26.028 -65.672 1.00 52.43 107 LEU A CA 1
ATOM 520 C C . LEU A 1 86 ? -290.899 -26.604 -66.906 1.00 54.64 107 LEU A C 1
ATOM 521 O O . LEU A 1 86 ? -292.128 -26.684 -66.948 1.00 54.37 107 LEU A O 1
ATOM 524 N N . ALA A 1 87 ? -290.093 -26.876 -67.937 1.00 57.75 108 ALA A N 1
ATOM 525 C CA . ALA A 1 87 ? -290.646 -27.282 -69.219 1.00 60.93 108 ALA A CA 1
ATOM 526 C C . ALA A 1 87 ? -291.118 -28.724 -69.083 1.00 62.05 108 ALA A C 1
ATOM 527 O O . ALA A 1 87 ? -290.342 -29.649 -69.293 1.00 63.88 108 ALA A O 1
ATOM 529 N N . THR A 1 88 ? -292.388 -28.902 -68.702 1.00 61.51 109 THR A N 1
ATOM 530 C CA . THR A 1 88 ? -293.039 -30.193 -68.534 1.00 61.87 109 THR A CA 1
ATOM 531 C C . THR A 1 88 ? -292.118 -31.166 -67.795 1.00 61.25 109 THR A C 1
ATOM 532 O O . THR A 1 88 ? -292.049 -32.352 -68.122 1.00 62.56 109 THR A O 1
ATOM 536 N N . GLY A 1 89 ? -291.410 -30.631 -66.796 1.00 58.85 110 GLY A N 1
ATOM 537 C CA . GLY A 1 89 ? -290.435 -31.383 -66.023 1.00 58.24 110 GLY A CA 1
ATOM 538 C C . GLY A 1 89 ? -291.023 -31.855 -64.704 1.00 56.53 110 GLY A C 1
ATOM 539 O O . GLY A 1 89 ? -292.209 -32.161 -64.622 1.00 56.14 110 GLY A O 1
ATOM 540 N N . GLN A 1 90 ? -290.175 -31.890 -63.670 1.00 55.70 111 GLN A N 1
ATOM 541 C CA . GLN A 1 90 ? -290.613 -32.209 -62.324 1.00 54.23 111 GLN A CA 1
ATOM 542 C C . GLN A 1 90 ? -291.145 -30.932 -61.668 1.00 51.34 111 GLN A C 1
ATOM 543 O O . GLN A 1 90 ? -291.219 -29.895 -62.332 1.00 51.06 111 GLN A O 1
ATOM 545 N N . THR A 1 91 ? -291.535 -31.018 -60.399 1.00 49.21 112 THR A N 1
ATOM 546 C CA . THR A 1 91 ? -291.823 -29.806 -59.645 1.00 46.53 112 THR A CA 1
ATOM 547 C C . THR A 1 91 ? -290.525 -29.265 -59.056 1.00 45.02 112 THR A C 1
ATOM 548 O O . THR A 1 91 ? -290.459 -28.951 -57.871 1.00 44.08 112 THR A O 1
ATOM 551 N N . ASN A 1 92 ? -289.491 -29.169 -59.883 1.00 44.49 113 ASN A N 1
ATOM 552 C CA . ASN A 1 92 ? -288.176 -28.803 -59.406 1.00 43.36 113 ASN A CA 1
ATOM 553 C C . ASN A 1 92 ? -287.457 -28.097 -60.540 1.00 43.61 113 ASN A C 1
ATOM 554 O O . ASN A 1 92 ? -286.911 -28.735 -61.430 1.00 45.29 113 ASN A O 1
ATOM 557 N N . ILE A 1 93 ? -287.533 -26.768 -60.513 1.00 42.36 114 ILE A N 1
ATOM 558 C CA . ILE A 1 93 ? -286.652 -25.968 -61.336 1.00 42.84 114 ILE A CA 1
ATOM 559 C C . ILE A 1 93 ? -285.379 -25.710 -60.530 1.00 42.17 114 ILE A C 1
ATOM 560 O O . ILE A 1 93 ? -285.373 -24.945 -59.564 1.00 40.79 114 ILE A O 1
ATOM 565 N N . LYS A 1 94 ? -284.297 -26.397 -60.921 1.00 43.22 115 LYS A N 1
ATOM 566 C CA . LYS A 1 94 ? -283.047 -26.383 -60.178 1.00 42.93 115 LYS A CA 1
ATOM 567 C C . LYS A 1 94 ? -282.080 -25.420 -60.863 1.00 43.79 115 LYS A C 1
ATOM 568 O O . LYS A 1 94 ? -282.016 -25.380 -62.087 1.00 45.46 115 LYS A O 1
ATOM 571 N N . LYS A 1 95 ? -281.375 -24.616 -60.060 1.00 43.01 116 LYS A N 1
ATOM 572 C CA . LYS A 1 95 ? -280.333 -23.730 -60.558 1.00 44.13 116 LYS A CA 1
ATOM 573 C C . LYS A 1 95 ? -279.172 -23.707 -59.570 1.00 43.66 116 LYS A C 1
ATOM 574 O O . LYS A 1 95 ? -279.385 -23.526 -58.367 1.00 42.62 116 LYS A O 1
ATOM 580 N N . ASP A 1 96 ? -277.940 -23.843 -60.088 1.00 44.71 117 ASP A N 1
ATOM 581 C CA . ASP A 1 96 ? -276.760 -23.976 -59.251 1.00 44.53 117 ASP A CA 1
ATOM 582 C C . ASP A 1 96 ? -275.957 -22.680 -59.257 1.00 45.36 117 ASP A C 1
ATOM 583 O O . ASP A 1 96 ? -276.139 -21.842 -60.139 1.00 46.63 117 ASP A O 1
ATOM 585 N N . THR A 1 97 ? -275.075 -22.540 -58.255 1.00 44.86 118 THR A N 1
ATOM 586 C CA . THR A 1 97 ? -274.111 -21.452 -58.186 1.00 45.70 118 THR A CA 1
ATOM 587 C C . THR A 1 97 ? -272.998 -21.753 -59.184 1.00 47.70 118 THR A C 1
ATOM 588 O O . THR A 1 97 ? -273.073 -22.724 -59.931 1.00 48.39 118 THR A O 1
ATOM 592 N N . GLY A 1 98 ? -271.941 -20.942 -59.180 1.00 48.97 119 GLY A N 1
ATOM 593 C CA . GLY A 1 98 ? -270.712 -21.342 -59.845 1.00 51.08 119 GLY A CA 1
ATOM 594 C C . GLY A 1 98 ? -269.823 -22.074 -58.847 1.00 50.51 119 GLY A C 1
ATOM 595 O O . GLY A 1 98 ? -270.259 -22.377 -57.740 1.00 48.44 119 GLY A O 1
ATOM 596 N N . ASP A 1 99 ? -268.569 -22.334 -59.222 1.00 52.48 120 ASP A N 1
ATOM 597 C CA . ASP A 1 99 ? -267.607 -22.745 -58.214 1.00 51.84 120 ASP A CA 1
ATOM 598 C C . ASP A 1 99 ? -267.587 -21.676 -57.120 1.00 50.49 120 ASP A C 1
ATOM 599 O O . ASP A 1 99 ? -267.284 -20.514 -57.392 1.00 52.03 120 ASP A O 1
ATOM 604 N N . ILE A 1 100 ? -267.935 -22.080 -55.894 1.00 47.78 121 ILE A N 1
ATOM 605 C CA . ILE A 1 100 ? -267.983 -21.162 -54.768 1.00 46.16 121 ILE A CA 1
ATOM 606 C C . ILE A 1 100 ? -266.560 -20.846 -54.323 1.00 46.29 121 ILE A C 1
ATOM 607 O O . ILE A 1 100 ? -266.357 -19.959 -53.496 1.00 46.11 121 ILE A O 1
ATOM 612 N N . PHE A 1 101 ? -265.595 -21.585 -54.882 1.00 46.87 122 PHE A N 1
ATOM 613 C CA . PHE A 1 101 ? -264.199 -21.466 -54.505 1.00 47.29 122 PHE A CA 1
ATOM 614 C C . PHE A 1 101 ? -263.407 -20.714 -55.575 1.00 49.60 122 PHE A C 1
ATOM 615 O O . PHE A 1 101 ? -262.180 -20.800 -55.626 1.00 50.68 122 PHE A O 1
ATOM 623 N N . ARG A 1 102 ? -264.121 -19.984 -56.437 1.00 50.89 123 ARG A N 1
ATOM 624 C CA . ARG A 1 102 ? -263.498 -18.992 -57.298 1.00 53.13 123 ARG A CA 1
ATOM 625 C C . ARG A 1 102 ? -263.284 -17.727 -56.470 1.00 53.31 123 ARG A C 1
ATOM 626 O O . ARG A 1 102 ? -264.064 -17.434 -55.568 1.00 52.13 123 ARG A O 1
ATOM 629 N N . GLU A 1 103 ? -262.191 -17.017 -56.750 1.00 55.22 124 GLU A N 1
ATOM 630 C CA . GLU A 1 103 ? -261.911 -15.728 -56.132 1.00 56.04 124 GLU A CA 1
ATOM 631 C C . GLU A 1 103 ? -261.555 -15.872 -54.649 1.00 54.06 124 GLU A C 1
ATOM 632 O O . GLU A 1 103 ? -261.203 -14.878 -54.012 1.00 54.76 124 GLU A O 1
ATOM 634 N N . VAL A 1 104 ? -261.621 -17.094 -54.101 1.00 51.70 125 VAL A N 1
ATOM 635 C CA . VAL A 1 104 ? -261.203 -17.308 -52.722 1.00 50.03 125 VAL A CA 1
ATOM 636 C C . VAL A 1 104 ? -259.803 -17.922 -52.702 1.00 50.11 125 VAL A C 1
ATOM 637 O O . VAL A 1 104 ? -259.494 -18.796 -53.518 1.00 50.55 125 VAL A O 1
ATOM 641 N N . ASN A 1 105 ? -258.963 -17.440 -51.777 1.00 49.84 126 ASN A N 1
ATOM 642 C CA . ASN A 1 105 ? -257.603 -17.938 -51.640 1.00 49.80 126 ASN A CA 1
ATOM 643 C C . ASN A 1 105 ? -257.414 -18.456 -50.219 1.00 48.12 126 ASN A C 1
ATOM 644 O O . ASN A 1 105 ? -257.994 -17.916 -49.292 1.00 47.92 126 ASN A O 1
ATOM 646 N N . TYR A 1 106 ? -256.582 -19.488 -50.060 1.00 47.23 127 TYR A N 1
ATOM 647 C CA . TYR A 1 106 ? -256.241 -20.033 -48.759 1.00 45.63 127 TYR A CA 1
ATOM 648 C C . TYR A 1 106 ? -254.777 -19.706 -48.485 1.00 46.31 127 TYR A C 1
ATOM 649 O O . TYR A 1 106 ? -254.086 -19.241 -49.381 1.00 47.78 127 TYR A O 1
ATOM 658 N N . THR A 1 107 ? -254.341 -19.801 -47.223 1.00 45.43 128 THR A N 1
ATOM 659 C CA . THR A 1 107 ? -253.045 -19.290 -46.825 1.00 45.72 128 THR A CA 1
ATOM 660 C C . THR A 1 107 ? -252.201 -20.415 -46.234 1.00 44.92 128 THR A C 1
ATOM 661 O O . THR A 1 107 ? -251.112 -20.710 -46.733 1.00 45.95 128 THR A O 1
ATOM 663 N N . HIS A 1 108 ? -252.709 -21.029 -45.165 1.00 43.50 129 HIS A N 1
ATOM 664 C CA . HIS A 1 108 ? -251.867 -21.891 -44.365 1.00 43.08 129 HIS A CA 1
ATOM 665 C C . HIS A 1 108 ? -252.160 -23.377 -44.438 1.00 42.48 129 HIS A C 1
ATOM 666 O O . HIS A 1 108 ? -251.282 -24.168 -44.114 1.00 42.98 129 HIS A O 1
ATOM 673 N N . ALA A 1 109 ? -253.385 -23.776 -44.797 1.00 41.69 130 ALA A N 1
ATOM 674 C CA . ALA A 1 109 ? -253.742 -25.190 -44.879 1.00 41.53 130 ALA A CA 1
ATOM 675 C C . ALA A 1 109 ? -254.174 -25.730 -43.514 1.00 41.14 130 ALA A C 1
ATOM 676 O O . ALA A 1 109 ? -254.161 -24.980 -42.532 1.00 41.14 130 ALA A O 1
ATOM 678 N N . GLY A 1 110 ? -254.703 -26.957 -43.511 1.00 41.26 131 GLY A N 1
ATOM 679 C CA . GLY A 1 110 ? -255.466 -27.464 -42.370 1.00 41.04 131 GLY A CA 1
ATOM 680 C C . GLY A 1 110 ? -256.960 -27.577 -42.687 1.00 40.76 131 GLY A C 1
ATOM 681 O O . GLY A 1 110 ? -257.358 -27.414 -43.841 1.00 40.66 131 GLY A O 1
ATOM 682 N N . GLU A 1 111 ? -257.759 -27.850 -41.651 1.00 40.78 132 GLU A N 1
ATOM 683 C CA . GLU A 1 111 ? -259.192 -28.059 -41.815 1.00 40.31 132 GLU A CA 1
ATOM 684 C C . GLU A 1 111 ? -259.930 -26.756 -41.530 1.00 39.12 132 GLU A C 1
ATOM 685 O O . GLU A 1 111 ? -259.814 -26.201 -40.441 1.00 39.45 132 GLU A O 1
ATOM 691 N N . TYR A 1 112 ? -260.691 -26.293 -42.524 1.00 37.87 133 TYR A N 1
ATOM 692 C CA . TYR A 1 112 ? -261.430 -25.048 -42.448 1.00 37.21 133 TYR A CA 1
ATOM 693 C C . TYR A 1 112 ? -262.921 -25.382 -42.423 1.00 36.86 133 TYR A C 1
ATOM 694 O O . TYR A 1 112 ? -263.426 -26.059 -43.318 1.00 36.76 133 TYR A O 1
ATOM 703 N N . VAL A 1 113 ? -263.623 -24.918 -41.385 1.00 36.82 134 VAL A N 1
ATOM 704 C CA . VAL A 1 113 ? -265.008 -25.326 -41.225 1.00 36.71 134 VAL A CA 1
ATOM 705 C C . VAL A 1 113 ? -265.910 -24.100 -41.280 1.00 36.43 134 VAL A C 1
ATOM 706 O O . VAL A 1 113 ? -265.567 -23.055 -40.737 1.00 36.85 134 VAL A O 1
ATOM 710 N N . TYR A 1 114 ? -267.048 -24.253 -41.974 1.00 35.81 135 TYR A N 1
ATOM 711 C CA . TYR A 1 114 ? -268.032 -23.200 -42.168 1.00 35.73 135 TYR A CA 1
ATOM 712 C C . TYR A 1 114 ? -269.419 -23.734 -41.820 1.00 36.08 135 TYR A C 1
ATOM 713 O O . TYR A 1 114 ? -269.673 -24.930 -41.903 1.00 36.22 135 TYR A O 1
ATOM 722 N N . THR A 1 115 ? -270.312 -22.821 -41.440 1.00 36.47 136 THR A N 1
ATOM 723 C CA . THR A 1 115 ? -271.696 -23.127 -41.133 1.00 36.50 136 THR A CA 1
ATOM 724 C C . THR A 1 115 ? -272.573 -22.500 -42.208 1.00 35.73 136 THR A C 1
ATOM 725 O O . THR A 1 115 ? -272.799 -21.296 -42.211 1.00 35.96 136 THR A O 1
ATOM 728 N N . VAL A 1 116 ? -273.008 -23.336 -43.153 1.00 35.02 137 VAL A N 1
ATOM 729 C CA . VAL A 1 116 ? -273.715 -22.892 -44.338 1.00 34.85 137 VAL A CA 1
ATOM 730 C C . VAL A 1 116 ? -275.209 -22.888 -44.037 1.00 35.37 137 VAL A C 1
ATOM 731 O O . VAL A 1 116 ? -275.755 -23.887 -43.586 1.00 35.73 137 VAL A O 1
ATOM 735 N N . ALA A 1 117 ? -275.867 -21.757 -44.308 1.00 35.77 138 ALA A N 1
ATOM 736 C CA . ALA A 1 117 ? -277.303 -21.632 -44.111 1.00 36.52 138 ALA A CA 1
ATOM 737 C C . ALA A 1 117 ? -277.870 -20.735 -45.206 1.00 36.64 138 ALA A C 1
ATOM 738 O O . ALA A 1 117 ? -277.117 -20.269 -46.055 1.00 36.35 138 ALA A O 1
ATOM 740 N N . GLU A 1 118 ? -279.193 -20.532 -45.185 1.00 37.36 139 GLU A N 1
ATOM 741 C CA . GLU A 1 118 ? -279.863 -19.649 -46.125 1.00 37.88 139 GLU A CA 1
ATOM 742 C C . GLU A 1 118 ? -280.696 -18.648 -45.335 1.00 39.94 139 GLU A C 1
ATOM 743 O O . GLU A 1 118 ? -281.334 -19.022 -44.351 1.00 40.67 139 GLU A O 1
ATOM 749 N N . LYS A 1 119 ? -280.623 -17.376 -45.741 1.00 41.72 140 LYS A N 1
ATOM 750 C CA . LYS A 1 119 ? -281.413 -16.347 -45.080 1.00 44.50 140 LYS A CA 1
ATOM 751 C C . LYS A 1 119 ? -282.833 -16.428 -45.639 1.00 45.06 140 LYS A C 1
ATOM 752 O O . LYS A 1 119 ? -283.031 -16.845 -46.783 1.00 44.20 140 LYS A O 1
ATOM 754 N N . GLN A 1 120 ? -283.810 -16.039 -44.826 1.00 46.95 141 GLN A N 1
ATOM 755 C CA . GLN A 1 120 ? -285.197 -15.959 -45.270 1.00 47.55 141 GLN A CA 1
ATOM 756 C C . GLN A 1 120 ? -285.409 -14.494 -45.655 1.00 49.70 141 GLN A C 1
ATOM 757 O O . GLN A 1 120 ? -284.473 -13.692 -45.544 1.00 50.62 141 GLN A O 1
ATOM 760 N N . ASN A 1 121 ? -286.602 -14.188 -46.164 1.00 50.76 142 ASN A N 1
ATOM 761 C CA . ASN A 1 121 ? -286.979 -12.848 -46.609 1.00 53.01 142 ASN A CA 1
ATOM 762 C C . ASN A 1 121 ? -285.914 -12.210 -47.500 1.00 53.11 142 ASN A C 1
ATOM 763 O O . ASN A 1 121 ? -285.545 -11.055 -47.306 1.00 55.08 142 ASN A O 1
ATOM 768 N N . VAL A 1 122 ? -285.510 -12.925 -48.549 1.00 51.18 143 VAL A N 1
ATOM 769 C CA . VAL A 1 122 ? -284.556 -12.421 -49.528 1.00 51.48 143 VAL A CA 1
ATOM 770 C C . VAL A 1 122 ? -285.155 -12.467 -50.934 1.00 51.66 143 VAL A C 1
ATOM 771 O O . VAL A 1 122 ? -284.422 -12.396 -51.921 1.00 51.63 143 VAL A O 1
ATOM 775 N N . GLY A 1 123 ? -286.476 -12.620 -51.048 1.00 52.33 144 GLY A N 1
ATOM 776 C CA . GLY A 1 123 ? -287.048 -12.803 -52.375 1.00 52.69 144 GLY A CA 1
ATOM 777 C C . GLY A 1 123 ? -288.455 -12.232 -52.506 1.00 54.30 144 GLY A C 1
ATOM 778 O O . GLY A 1 123 ? -288.960 -11.552 -51.618 1.00 55.13 144 GLY A O 1
ATOM 779 N N . TRP A 1 124 ? -289.078 -12.543 -53.639 1.00 54.71 145 TRP A N 1
ATOM 780 C CA . TRP A 1 124 ? -290.257 -11.850 -54.112 1.00 57.13 145 TRP A CA 1
ATOM 781 C C . TRP A 1 124 ? -291.504 -12.683 -53.842 1.00 56.86 145 TRP A C 1
ATOM 782 O O . TRP A 1 124 ? -292.065 -13.298 -54.755 1.00 55.96 145 TRP A O 1
ATOM 785 N N . LYS A 1 125 ? -291.888 -12.706 -52.561 1.00 58.30 146 LYS A N 1
ATOM 786 C CA . LYS A 1 125 ? -293.253 -13.075 -52.216 1.00 59.03 146 LYS A CA 1
ATOM 787 C C . LYS A 1 125 ? -294.128 -11.825 -52.304 1.00 62.12 146 LYS A C 1
ATOM 788 O O . LYS A 1 125 ? -295.256 -11.823 -51.831 1.00 62.64 146 LYS A O 1
ATOM 790 N N . VAL A 1 126 ? -293.594 -10.773 -52.946 1.00 64.57 147 VAL A N 1
ATOM 791 C CA . VAL A 1 126 ? -294.160 -9.436 -52.906 1.00 67.65 147 VAL A CA 1
ATOM 792 C C . VAL A 1 126 ? -295.003 -9.209 -54.156 1.00 68.32 147 VAL A C 1
ATOM 793 O O . VAL A 1 126 ? -295.278 -8.065 -54.540 1.00 70.97 147 VAL A O 1
ATOM 797 N N . ILE A 1 127 ? -295.493 -10.299 -54.754 1.00 66.68 148 ILE A N 1
ATOM 798 C CA . ILE A 1 127 ? -296.511 -10.196 -55.790 1.00 67.62 148 ILE A CA 1
ATOM 799 C C . ILE A 1 127 ? -297.866 -10.038 -55.107 1.00 68.71 148 ILE A C 1
ATOM 800 O O . ILE A 1 127 ? -298.651 -10.984 -55.028 1.00 66.73 148 ILE A O 1
ATOM 805 N N . GLN A 1 128 ? -298.107 -8.822 -54.605 1.00 72.90 149 GLN A N 1
ATOM 806 C CA . GLN A 1 128 ? -299.233 -8.544 -53.737 1.00 75.78 149 GLN A CA 1
ATOM 807 C C . GLN A 1 128 ? -299.982 -7.333 -54.280 1.00 79.57 149 GLN A C 1
ATOM 808 O O . GLN A 1 128 ? -299.430 -6.563 -55.068 1.00 81.52 149 GLN A O 1
ATOM 811 N N . LYS A 1 129 ? -301.233 -7.184 -53.830 1.00 81.35 150 LYS A N 1
ATOM 812 C CA . LYS A 1 129 ? -302.025 -6.013 -54.139 1.00 84.98 150 LYS A CA 1
ATOM 813 C C . LYS A 1 129 ? -302.666 -5.501 -52.858 1.00 88.44 150 LYS A C 1
ATOM 814 O O . LYS A 1 129 ? -303.369 -6.246 -52.174 1.00 87.33 150 LYS A O 1
ATOM 820 N N . ASN A 1 130 ? -302.369 -4.231 -52.546 1.00 93.30 151 ASN A N 1
ATOM 821 C CA . ASN A 1 130 ? -302.847 -3.554 -51.357 1.00 96.66 151 ASN A CA 1
ATOM 822 C C . ASN A 1 130 ? -302.462 -4.349 -50.113 1.00 94.74 151 ASN A C 1
ATOM 823 O O . ASN A 1 130 ? -303.220 -4.408 -49.147 1.00 96.42 151 ASN A O 1
ATOM 828 N N . GLY A 1 131 ? -301.279 -4.974 -50.160 1.00 90.76 152 GLY A N 1
ATOM 829 C CA . GLY A 1 131 ? -300.757 -5.743 -49.042 1.00 86.88 152 GLY A CA 1
ATOM 830 C C . GLY A 1 131 ? -301.306 -7.168 -48.984 1.00 81.65 152 GLY A C 1
ATOM 831 O O . GLY A 1 131 ? -300.745 -8.007 -48.279 1.00 80.59 152 GLY A O 1
ATOM 832 N N . SER A 1 132 ? -302.415 -7.423 -49.699 1.00 77.98 153 SER A N 1
ATOM 833 C CA . SER A 1 132 ? -302.995 -8.752 -49.807 1.00 72.94 153 SER A CA 1
ATOM 834 C C . SER A 1 132 ? -302.202 -9.579 -50.818 1.00 68.31 153 SER A C 1
ATOM 835 O O . SER A 1 132 ? -302.138 -9.225 -51.996 1.00 67.87 153 SER A O 1
ATOM 838 N N . PRO A 1 133 ? -301.563 -10.694 -50.394 1.00 64.75 154 PRO A N 1
ATOM 839 C CA . PRO A 1 133 ? -300.640 -11.429 -51.255 1.00 61.15 154 PRO A CA 1
ATOM 840 C C . PRO A 1 133 ? -301.365 -12.406 -52.172 1.00 57.89 154 PRO A C 1
ATOM 841 O O . PRO A 1 133 ? -302.486 -12.811 -51.894 1.00 58.31 154 PRO A O 1
ATOM 845 N N . ILE A 1 134 ? -300.694 -12.811 -53.247 1.00 54.94 155 ILE A N 1
ATOM 846 C CA . ILE A 1 134 ? -301.204 -13.801 -54.175 1.00 51.76 155 ILE A CA 1
ATOM 847 C C . ILE A 1 134 ? -300.413 -15.090 -53.985 1.00 48.92 155 ILE A C 1
ATOM 848 O O . ILE A 1 134 ? -300.924 -16.187 -54.174 1.00 47.39 155 ILE A O 1
ATOM 853 N N . ASP A 1 135 ? -299.143 -14.935 -53.613 1.00 47.87 156 ASP A N 1
ATOM 854 C CA . ASP A 1 135 ? -298.206 -16.039 -53.563 1.00 45.16 156 ASP A CA 1
ATOM 855 C C . ASP A 1 135 ? -297.747 -16.291 -52.131 1.00 45.03 156 ASP A C 1
ATOM 856 O O . ASP A 1 135 ? -298.309 -15.713 -51.196 1.00 46.81 156 ASP A O 1
ATOM 861 N N . PHE A 1 136 ? -296.725 -17.151 -51.978 1.00 43.06 157 PHE A N 1
ATOM 862 C CA . PHE A 1 136 ? -296.250 -17.602 -50.683 1.00 42.80 157 PHE A CA 1
ATOM 863 C C . PHE A 1 136 ? -294.905 -18.316 -50.839 1.00 41.28 157 PHE A C 1
ATOM 864 O O . PHE A 1 136 ? -294.856 -19.536 -51.008 1.00 40.46 157 PHE A O 1
ATOM 866 N N . MET A 1 137 ? -293.815 -17.546 -50.741 1.00 40.99 158 MET A N 1
ATOM 867 C CA . MET A 1 137 ? -292.472 -18.108 -50.820 1.00 39.48 158 MET A CA 1
ATOM 868 C C . MET A 1 137 ? -292.096 -18.789 -49.503 1.00 39.27 158 MET A C 1
ATOM 869 O O . MET A 1 137 ? -292.035 -18.141 -48.470 1.00 40.40 158 MET A O 1
ATOM 874 N N . THR A 1 138 ? -291.843 -20.099 -49.552 1.00 37.99 159 THR A N 1
ATOM 875 C CA . THR A 1 138 ? -291.427 -20.846 -48.374 1.00 38.05 159 THR A CA 1
ATOM 876 C C . THR A 1 138 ? -289.939 -21.173 -48.463 1.00 37.28 159 THR A C 1
ATOM 877 O O . THR A 1 138 ? -289.487 -21.830 -49.401 1.00 36.08 159 THR A O 1
ATOM 880 N N . TYR A 1 139 ? -289.189 -20.672 -47.482 1.00 38.27 160 TYR A N 1
ATOM 881 C CA . TYR A 1 139 ? -287.738 -20.788 -47.452 1.00 38.26 160 TYR A CA 1
ATOM 882 C C . TYR A 1 139 ? -287.293 -22.039 -46.719 1.00 38.52 160 TYR A C 1
ATOM 883 O O . TYR A 1 139 ? -288.073 -22.687 -46.034 1.00 39.46 160 TYR A O 1
ATOM 892 N N . ASP A 1 140 ? -286.005 -22.329 -46.864 1.00 37.99 161 ASP A N 1
ATOM 893 C CA . ASP A 1 140 ? -285.393 -23.402 -46.123 1.00 38.34 161 ASP A CA 1
ATOM 894 C C . ASP A 1 140 ? -284.479 -22.770 -45.082 1.00 39.10 161 ASP A C 1
ATOM 895 O O . ASP A 1 140 ? -283.538 -22.062 -45.439 1.00 38.92 161 ASP A O 1
ATOM 900 N N . ASN A 1 141 ? -284.793 -23.004 -43.805 1.00 40.36 162 ASN A N 1
ATOM 901 C CA . ASN A 1 141 ? -283.996 -22.469 -42.714 1.00 41.41 162 ASN A CA 1
ATOM 902 C C . ASN A 1 141 ? -283.224 -23.599 -42.039 1.00 41.75 162 ASN A C 1
ATOM 903 O O . ASN A 1 141 ? -283.050 -23.593 -40.824 1.00 43.39 162 ASN A O 1
ATOM 906 N N . ARG A 1 142 ? -282.751 -24.558 -42.847 1.00 40.63 163 ARG A N 1
ATOM 907 C CA . ARG A 1 142 ? -281.854 -25.611 -42.389 1.00 41.06 163 ARG A CA 1
ATOM 908 C C . ARG A 1 142 ? -280.479 -25.014 -42.090 1.00 40.84 163 ARG A C 1
ATOM 909 O O . ARG A 1 142 ? -280.094 -24.006 -42.696 1.00 40.20 163 ARG A O 1
ATOM 917 N N . ASN A 1 143 ? -279.753 -25.651 -41.162 1.00 41.53 164 ASN A N 1
ATOM 918 C CA . ASN A 1 143 ? -278.361 -25.321 -40.913 1.00 41.15 164 ASN A CA 1
ATOM 919 C C . ASN A 1 143 ? -277.505 -26.506 -41.353 1.00 40.87 164 ASN A C 1
ATOM 920 O O . ASN A 1 143 ? -277.843 -27.653 -41.081 1.00 41.97 164 ASN A O 1
ATOM 923 N N . TYR A 1 144 ? -276.405 -26.207 -42.057 1.00 39.71 165 TYR A N 1
ATOM 924 C CA . TYR A 1 144 ? -275.448 -27.186 -42.551 1.00 39.21 165 TYR A CA 1
ATOM 925 C C . TYR A 1 144 ? -274.042 -26.844 -42.058 1.00 39.63 165 TYR A C 1
ATOM 926 O O . TYR A 1 144 ? -273.764 -25.724 -41.640 1.00 39.69 165 TYR A O 1
ATOM 935 N N . GLU A 1 145 ? -273.142 -27.828 -42.138 1.00 40.18 166 GLU A N 1
ATOM 936 C CA . GLU A 1 145 ? -271.761 -27.632 -41.740 1.00 40.07 166 GLU A CA 1
ATOM 937 C C . GLU A 1 145 ? -270.866 -28.181 -42.842 1.00 39.37 166 GLU A C 1
ATOM 938 O O . GLU A 1 145 ? -270.991 -29.342 -43.224 1.00 40.09 166 GLU A O 1
ATOM 944 N N . MET A 1 146 ? -269.981 -27.316 -43.344 1.00 38.30 167 MET A N 1
ATOM 945 C CA . MET A 1 146 ? -269.140 -27.635 -44.480 1.00 37.80 167 MET A CA 1
ATOM 946 C C . MET A 1 146 ? -267.691 -27.698 -44.021 1.00 38.05 167 MET A C 1
ATOM 947 O O . MET A 1 146 ? -267.174 -26.733 -43.479 1.00 37.76 167 MET A O 1
ATOM 952 N N . HIS A 1 147 ? -267.043 -28.832 -44.280 1.00 38.79 168 HIS A N 1
ATOM 953 C CA . HIS A 1 147 ? -265.648 -29.015 -43.931 1.00 39.39 168 HIS A CA 1
ATOM 954 C C . HIS A 1 147 ? -264.813 -28.911 -45.201 1.00 39.58 168 HIS A C 1
ATOM 955 O O . HIS A 1 147 ? -265.061 -29.628 -46.163 1.00 40.07 168 HIS A O 1
ATOM 962 N N . VAL A 1 148 ? -263.839 -27.995 -45.189 1.00 39.66 169 VAL A N 1
ATOM 963 C CA . VAL A 1 148 ? -262.878 -27.854 -46.271 1.00 40.15 169 VAL A CA 1
ATOM 964 C C . VAL A 1 148 ? -261.541 -28.397 -45.779 1.00 40.97 169 VAL A C 1
ATOM 965 O O . VAL A 1 148 ? -261.061 -28.009 -44.718 1.00 40.67 169 VAL A O 1
ATOM 969 N N . ILE A 1 149 ? -260.965 -29.306 -46.569 1.00 42.34 170 ILE A N 1
ATOM 970 C CA . ILE A 1 149 ? -259.707 -29.945 -46.233 1.00 43.70 170 ILE A CA 1
ATOM 971 C C . ILE A 1 149 ? -258.660 -29.468 -47.233 1.00 44.49 170 ILE A C 1
ATOM 972 O O . ILE A 1 149 ? -258.636 -29.921 -48.378 1.00 45.60 170 ILE A O 1
ATOM 977 N N . VAL A 1 150 ? -257.824 -28.527 -46.782 1.00 44.32 171 VAL A N 1
ATOM 978 C CA . VAL A 1 150 ? -256.820 -27.931 -47.640 1.00 45.43 171 VAL A CA 1
ATOM 979 C C . VAL A 1 150 ? -255.467 -28.532 -47.273 1.00 47.33 171 VAL A C 1
ATOM 980 O O . VAL A 1 150 ? -255.058 -28.532 -46.113 1.00 46.90 171 VAL A O 1
ATOM 984 N N . LYS A 1 151 ? -254.777 -29.041 -48.294 1.00 50.16 172 LYS A N 1
ATOM 985 C CA . LYS A 1 151 ? -253.468 -29.635 -48.119 1.00 52.24 172 LYS A CA 1
ATOM 986 C C . LYS A 1 151 ? -252.468 -28.796 -48.900 1.00 53.84 172 LYS A C 1
ATOM 987 O O . LYS A 1 151 ? -252.847 -27.869 -49.630 1.00 53.87 172 LYS A O 1
ATOM 993 N N . ASN A 1 152 ? -251.182 -29.090 -48.672 1.00 55.77 173 ASN A N 1
ATOM 994 C CA . ASN A 1 152 ? -250.142 -28.372 -49.374 1.00 57.75 173 ASN A CA 1
ATOM 995 C C . ASN A 1 152 ? -249.717 -29.143 -50.617 1.00 61.12 173 ASN A C 1
ATOM 996 O O . ASN A 1 152 ? -249.693 -30.360 -50.615 1.00 62.36 173 ASN A O 1
ATOM 1001 N N . LYS A 1 153 ? -249.420 -28.397 -51.682 1.00 63.73 174 LYS A N 1
ATOM 1002 C CA . LYS A 1 153 ? -248.802 -28.929 -52.884 1.00 68.02 174 LYS A CA 1
ATOM 1003 C C . LYS A 1 153 ? -247.341 -29.231 -52.557 1.00 70.23 174 LYS A C 1
ATOM 1004 O O . LYS A 1 153 ? -246.762 -28.566 -51.695 1.00 69.55 174 LYS A O 1
ATOM 1010 N N . THR A 1 154 ? -246.780 -30.213 -53.260 1.00 73.58 175 THR A N 1
ATOM 1011 C CA . THR A 1 154 ? -245.486 -30.762 -52.900 1.00 75.73 175 THR A CA 1
ATOM 1012 C C . THR A 1 154 ? -244.397 -29.728 -53.167 1.00 77.04 175 THR A C 1
ATOM 1013 O O . THR A 1 154 ? -243.372 -29.734 -52.477 1.00 76.80 175 THR A O 1
ATOM 1016 N N . THR A 1 155 ? -244.625 -28.881 -54.183 1.00 79.24 176 THR A N 1
ATOM 1017 C CA . THR A 1 155 ? -243.643 -27.869 -54.554 1.00 81.11 176 THR A CA 1
ATOM 1018 C C . THR A 1 155 ? -244.118 -26.490 -54.085 1.00 78.36 176 THR A C 1
ATOM 1019 O O . THR A 1 155 ? -243.289 -25.603 -53.883 1.00 77.99 176 THR A O 1
ATOM 1022 N N . GLY A 1 156 ? -245.432 -26.279 -53.965 1.00 75.95 177 GLY A N 1
ATOM 1023 C CA . GLY A 1 156 ? -245.991 -24.940 -54.102 1.00 73.86 177 GLY A CA 1
ATOM 1024 C C . GLY A 1 156 ? -246.780 -24.517 -52.872 1.00 69.84 177 GLY A C 1
ATOM 1025 O O . GLY A 1 156 ? -246.226 -24.506 -51.781 1.00 68.76 177 GLY A O 1
ATOM 1026 N N . GLY A 1 157 ? -248.074 -24.231 -53.066 1.00 67.63 178 GLY A N 1
ATOM 1027 C CA . GLY A 1 157 ? -248.929 -23.557 -52.097 1.00 63.83 178 GLY A CA 1
ATOM 1028 C C . GLY A 1 157 ? -250.052 -24.462 -51.606 1.00 61.02 178 GLY A C 1
ATOM 1029 O O . GLY A 1 157 ? -249.746 -25.591 -51.269 1.00 60.55 178 GLY A O 1
ATOM 1030 N N . THR A 1 158 ? -251.315 -23.989 -51.591 1.00 58.93 179 THR A N 1
ATOM 1031 C CA . THR A 1 158 ? -252.423 -24.785 -51.120 1.00 56.42 179 THR A CA 1
ATOM 1032 C C . THR A 1 158 ? -253.257 -25.308 -52.287 1.00 57.07 179 THR A C 1
ATOM 1033 O O . THR A 1 158 ? -253.263 -24.713 -53.356 1.00 58.72 179 THR A O 1
ATOM 1036 N N . TYR A 1 159 ? -253.951 -26.424 -52.039 1.00 55.92 180 TYR A N 1
ATOM 1037 C CA . TYR A 1 159 ? -254.959 -26.945 -52.949 1.00 56.09 180 TYR A CA 1
ATOM 1038 C C . TYR A 1 159 ? -256.063 -27.615 -52.131 1.00 54.41 180 TYR A C 1
ATOM 1039 O O . TYR A 1 159 ? -255.797 -28.285 -51.130 1.00 53.63 180 TYR A O 1
ATOM 1048 N N . ILE A 1 160 ? -257.306 -27.408 -52.570 1.00 54.03 181 ILE A N 1
ATOM 1049 C CA . ILE A 1 160 ? -258.486 -27.924 -51.900 1.00 52.86 181 ILE A CA 1
ATOM 1050 C C . ILE A 1 160 ? -258.608 -29.408 -52.220 1.00 53.92 181 ILE A C 1
ATOM 1051 O O . ILE A 1 160 ? -258.993 -29.776 -53.324 1.00 55.40 181 ILE A O 1
ATOM 1056 N N . SER A 1 161 ? -258.284 -30.247 -51.238 1.00 53.35 182 SER A N 1
ATOM 1057 C CA . SER A 1 161 ? -258.238 -31.686 -51.435 1.00 54.47 182 SER A CA 1
ATOM 1058 C C . SER A 1 161 ? -259.652 -32.259 -51.435 1.00 53.93 182 SER A C 1
ATOM 1059 O O . SER A 1 161 ? -260.035 -33.020 -52.328 1.00 55.60 182 SER A O 1
ATOM 1062 N N . SER A 1 162 ? -260.424 -31.860 -50.417 1.00 51.73 183 SER A N 1
ATOM 1063 C CA . SER A 1 162 ? -261.691 -32.494 -50.118 1.00 51.12 183 SER A CA 1
ATOM 1064 C C . SER A 1 162 ? -262.625 -31.510 -49.424 1.00 48.56 183 SER A C 1
ATOM 1065 O O . SER A 1 162 ? -262.177 -30.599 -48.728 1.00 46.75 183 SER A O 1
ATOM 1068 N N . VAL A 1 163 ? -263.924 -31.726 -49.638 1.00 48.17 184 VAL A N 1
ATOM 1069 C CA . VAL A 1 163 ? -264.993 -30.973 -49.006 1.00 46.56 184 VAL A CA 1
ATOM 1070 C C . VAL A 1 163 ? -266.182 -31.909 -48.823 1.00 47.07 184 VAL A C 1
ATOM 1071 O O . VAL A 1 163 ? -266.585 -32.582 -49.752 1.00 48.22 184 VAL A O 1
ATOM 1075 N N . TYR A 1 164 ? -266.753 -31.917 -47.619 1.00 46.46 185 TYR A N 1
ATOM 1076 C CA . TYR A 1 164 ? -267.966 -32.665 -47.362 1.00 46.96 185 TYR A CA 1
ATOM 1077 C C . TYR A 1 164 ? -268.882 -31.814 -46.501 1.00 45.39 185 TYR A C 1
ATOM 1078 O O . TYR A 1 164 ? -268.426 -30.849 -45.901 1.00 43.97 185 TYR A O 1
ATOM 1087 N N . PHE A 1 165 ? -270.173 -32.164 -46.489 1.00 45.68 186 PHE A N 1
ATOM 1088 C CA . PHE A 1 165 ? -271.174 -31.443 -45.727 1.00 45.25 186 PHE A CA 1
ATOM 1089 C C . PHE A 1 165 ? -271.847 -32.372 -44.731 1.00 47.09 186 PHE A C 1
ATOM 1090 O O . PHE A 1 165 ? -271.781 -33.588 -44.856 1.00 48.88 186 PHE A O 1
ATOM 1098 N N . LYS A 1 166 ? -272.545 -31.775 -43.765 1.00 47.48 187 LYS A N 1
ATOM 1099 C CA . LYS A 1 166 ? -273.333 -32.511 -42.788 1.00 49.42 187 LYS A CA 1
ATOM 1100 C C . LYS A 1 166 ? -274.488 -31.605 -42.390 1.00 49.11 187 LYS A C 1
ATOM 1101 O O . LYS A 1 166 ? -274.355 -30.393 -42.504 1.00 47.33 187 LYS A O 1
ATOM 1107 N N . GLN A 1 167 ? -275.601 -32.180 -41.932 1.00 51.33 188 GLN A N 1
ATOM 1108 C CA . GLN A 1 167 ? -276.709 -31.352 -41.475 1.00 52.48 188 GLN A CA 1
ATOM 1109 C C . GLN A 1 167 ? -276.703 -31.343 -39.944 1.00 55.30 188 GLN A C 1
ATOM 1110 O O . GLN A 1 167 ? -276.572 -32.407 -39.327 1.00 57.39 188 GLN A O 1
ATOM 1115 N N . VAL A 1 168 ? -276.860 -30.154 -39.351 1.00 56.40 189 VAL A N 1
ATOM 1116 C CA . VAL A 1 168 ? -276.771 -29.976 -37.906 1.00 59.28 189 VAL A CA 1
ATOM 1117 C C . VAL A 1 168 ? -278.176 -29.746 -37.354 1.00 61.46 189 VAL A C 1
ATOM 1118 O O . VAL A 1 168 ? -278.436 -30.035 -36.181 1.00 63.29 189 VAL A O 1
ATOM 1121 N N . SER A 1 169 ? -279.072 -29.173 -38.177 1.00 61.89 190 SER A N 1
ATOM 1122 C CA . SER A 1 169 ? -280.434 -28.940 -37.715 1.00 65.36 190 SER A CA 1
ATOM 1123 C C . SER A 1 169 ? -281.120 -30.292 -37.525 1.00 69.40 190 SER A C 1
ATOM 1124 O O . SER A 1 169 ? -281.605 -30.545 -36.423 1.00 72.66 190 SER A O 1
ATOM 1127 N N . PRO A 1 170 ? -281.348 -31.114 -38.580 1.00 70.73 191 PRO A N 1
ATOM 1128 C CA . PRO A 1 170 ? -282.078 -32.368 -38.402 1.00 74.85 191 PRO A CA 1
ATOM 1129 C C . PRO A 1 170 ? -281.258 -33.565 -37.943 1.00 78.76 191 PRO A C 1
ATOM 1130 O O . PRO A 1 170 ? -281.669 -34.684 -38.179 1.00 82.01 191 PRO A O 1
ATOM 1134 N N . SER A 1 171 ? -280.107 -33.352 -37.302 1.00 79.86 192 SER A N 1
ATOM 1135 C CA . SER A 1 171 ? -279.244 -34.398 -36.772 1.00 82.66 192 SER A CA 1
ATOM 1136 C C . SER A 1 171 ? -279.114 -35.633 -37.675 1.00 83.75 192 SER A C 1
ATOM 1137 O O . SER A 1 171 ? -279.510 -36.729 -37.266 1.00 87.58 192 SER A O 1
ATOM 1140 N N . VAL A 1 172 ? -278.620 -35.450 -38.917 1.00 80.98 193 VAL A N 1
ATOM 1141 C CA . VAL A 1 172 ? -278.355 -36.586 -39.790 1.00 81.52 193 VAL A CA 1
ATOM 1142 C C . VAL A 1 172 ? -276.903 -36.999 -39.589 1.00 83.70 193 VAL A C 1
ATOM 1143 O O . VAL A 1 172 ? -276.033 -36.252 -40.018 1.00 82.30 193 VAL A O 1
ATOM 1147 N N . ASN A 1 173 ? -276.668 -38.190 -39.011 1.00 88.40 194 ASN A N 1
ATOM 1148 C CA . ASN A 1 173 ? -275.316 -38.689 -38.799 1.00 90.63 194 ASN A CA 1
ATOM 1149 C C . ASN A 1 173 ? -274.809 -39.344 -40.081 1.00 91.97 194 ASN A C 1
ATOM 1150 O O . ASN A 1 173 ? -274.462 -40.528 -40.068 1.00 94.71 194 ASN A O 1
ATOM 1152 N N . GLY A 1 174 ? -274.761 -38.563 -41.159 1.00 91.23 195 GLY A N 1
ATOM 1153 C CA . GLY A 1 174 ? -274.312 -39.064 -42.445 1.00 92.26 195 GLY A CA 1
ATOM 1154 C C . GLY A 1 174 ? -273.794 -37.926 -43.313 1.00 89.52 195 GLY A C 1
ATOM 1155 O O . GLY A 1 174 ? -274.271 -36.804 -43.194 1.00 88.17 195 GLY A O 1
ATOM 1156 N N . LYS A 1 175 ? -272.813 -38.230 -44.173 1.00 88.40 196 LYS A N 1
ATOM 1157 C CA . LYS A 1 175 ? -272.326 -37.257 -45.129 1.00 84.60 196 LYS A CA 1
ATOM 1158 C C . LYS A 1 175 ? -273.448 -36.939 -46.114 1.00 83.92 196 LYS A C 1
ATOM 1159 O O . LYS A 1 175 ? -274.163 -37.833 -46.576 1.00 87.02 196 LYS A O 1
ATOM 1165 N N . VAL A 1 176 ? -273.567 -35.659 -46.470 1.00 80.32 197 VAL A N 1
ATOM 1166 C CA . VAL A 1 176 ? -274.493 -35.247 -47.514 1.00 78.43 197 VAL A CA 1
ATOM 1167 C C . VAL A 1 176 ? -273.974 -35.712 -48.875 1.00 78.62 197 VAL A C 1
ATOM 1168 O O . VAL A 1 176 ? -272.841 -35.419 -49.256 1.00 78.06 197 VAL A O 1
ATOM 1172 N N . LYS A 1 177 ? -274.844 -36.450 -49.568 1.00 78.72 198 LYS A N 1
ATOM 1173 C CA . LYS A 1 177 ? -274.573 -37.044 -50.861 1.00 78.94 198 LYS A CA 1
ATOM 1174 C C . LYS A 1 177 ? -274.619 -35.955 -51.933 1.00 76.67 198 LYS A C 1
ATOM 1175 O O . LYS A 1 177 ? -275.267 -34.930 -51.745 1.00 73.69 198 LYS A O 1
ATOM 1178 N N . PRO A 1 178 ? -273.925 -36.130 -53.082 1.00 78.22 199 PRO A N 1
ATOM 1179 C CA . PRO A 1 178 ? -273.906 -35.112 -54.126 1.00 77.54 199 PRO A CA 1
ATOM 1180 C C . PRO A 1 178 ? -275.123 -35.211 -55.040 1.00 78.87 199 PRO A C 1
ATOM 1181 O O . PRO A 1 178 ? -276.023 -36.001 -54.815 1.00 80.62 199 PRO A O 1
ATOM 1185 N N . SER A 1 179 ? -275.132 -34.393 -56.092 1.00 78.85 200 SER A N 1
ATOM 1186 C CA . SER A 1 179 ? -276.091 -34.509 -57.170 1.00 80.17 200 SER A CA 1
ATOM 1187 C C . SER A 1 179 ? -275.377 -35.104 -58.382 1.00 84.49 200 SER A C 1
ATOM 1188 O O . SER A 1 179 ? -275.635 -36.246 -58.752 1.00 87.18 200 SER A O 1
ATOM 1191 N N . GLU A 1 180 ? -274.482 -34.309 -58.975 1.00 87.29 201 GLU A N 1
ATOM 1192 C CA . GLU A 1 180 ? -273.625 -34.805 -60.025 1.00 92.81 201 GLU A CA 1
ATOM 1193 C C . GLU A 1 180 ? -272.184 -34.877 -59.539 1.00 94.22 201 GLU A C 1
ATOM 1194 O O . GLU A 1 180 ? -271.594 -33.884 -59.146 1.00 92.34 201 GLU A O 1
ATOM 1200 N N . SER A 1 181 ? -271.626 -36.085 -59.547 1.00 97.89 202 SER A N 1
ATOM 1201 C CA . SER A 1 181 ? -270.195 -36.258 -59.360 1.00 99.25 202 SER A CA 1
ATOM 1202 C C . SER A 1 181 ? -269.450 -35.853 -60.634 1.00 101.13 202 SER A C 1
ATOM 1203 O O . SER A 1 181 ? -270.006 -35.948 -61.736 1.00 104.79 202 SER A O 1
ATOM 1206 N N . GLY A 1 182 ? -268.190 -35.406 -60.486 1.00 99.27 203 GLY A N 1
ATOM 1207 C CA . GLY A 1 182 ? -267.361 -35.118 -61.654 1.00 97.93 203 GLY A CA 1
ATOM 1208 C C . GLY A 1 182 ? -266.660 -33.763 -61.595 1.00 93.33 203 GLY A C 1
ATOM 1209 O O . GLY A 1 182 ? -266.113 -33.441 -60.553 1.00 91.32 203 GLY A O 1
ATOM 1210 N N . THR A 1 183 ? -266.653 -33.038 -62.722 1.00 90.99 204 THR A N 1
ATOM 1211 C CA . THR A 1 183 ? -265.854 -31.840 -62.910 1.00 87.11 204 THR A CA 1
ATOM 1212 C C . THR A 1 183 ? -266.168 -30.829 -61.810 1.00 81.92 204 THR A C 1
ATOM 1213 O O . THR A 1 183 ? -265.262 -30.390 -61.101 1.00 81.84 204 THR A O 1
ATOM 1217 N N . THR A 1 184 ? -267.418 -30.361 -61.795 1.00 77.36 205 THR A N 1
ATOM 1218 C CA . THR A 1 184 ? -267.972 -29.553 -60.721 1.00 70.91 205 THR A CA 1
ATOM 1219 C C . THR A 1 184 ? -268.908 -30.463 -59.943 1.00 67.48 205 THR A C 1
ATOM 1220 O O . THR A 1 184 ? -270.003 -30.744 -60.432 1.00 67.11 205 THR A O 1
ATOM 1223 N N . TYR A 1 185 ? -268.534 -30.851 -58.714 1.00 64.75 206 TYR A N 1
ATOM 1224 C CA . TYR A 1 185 ? -269.475 -31.499 -57.821 1.00 62.88 206 TYR A CA 1
ATOM 1225 C C . TYR A 1 185 ? -270.606 -30.543 -57.457 1.00 59.12 206 TYR A C 1
ATOM 1226 O O . TYR A 1 185 ? -270.360 -29.491 -56.893 1.00 57.43 206 TYR A O 1
ATOM 1235 N N . LYS A 1 186 ? -271.830 -30.946 -57.778 1.00 57.59 207 LYS A N 1
ATOM 1236 C CA . LYS A 1 186 ? -273.020 -30.175 -57.467 1.00 54.14 207 LYS A CA 1
ATOM 1237 C C . LYS A 1 186 ? -273.685 -30.811 -56.251 1.00 51.77 207 LYS A C 1
ATOM 1238 O O . LYS A 1 186 ? -273.682 -32.026 -56.124 1.00 53.00 207 LYS A O 1
ATOM 1241 N N . TYR A 1 187 ? -274.258 -29.986 -55.367 1.00 48.09 208 TYR A N 1
ATOM 1242 C CA . TYR A 1 187 ? -274.906 -30.467 -54.156 1.00 45.64 208 TYR A CA 1
ATOM 1243 C C . TYR A 1 187 ? -276.259 -29.778 -53.993 1.00 43.45 208 TYR A C 1
ATOM 1244 O O . TYR A 1 187 ? -276.294 -28.561 -53.837 1.00 42.01 208 TYR A O 1
ATOM 1253 N N . ASP A 1 188 ? -277.354 -30.553 -54.025 1.00 42.97 209 ASP A N 1
ATOM 1254 C CA . ASP A 1 188 ? -278.704 -30.011 -53.910 1.00 41.53 209 ASP A CA 1
ATOM 1255 C C . ASP A 1 188 ? -279.041 -29.756 -52.439 1.00 40.21 209 ASP A C 1
ATOM 1256 O O . ASP A 1 188 ? -279.814 -30.507 -51.835 1.00 40.61 209 ASP A O 1
ATOM 1259 N N . LEU A 1 189 ? -278.481 -28.671 -51.882 1.00 38.58 210 LEU A N 1
ATOM 1260 C CA . LEU A 1 189 ? -278.603 -28.370 -50.463 1.00 37.41 210 LEU A CA 1
ATOM 1261 C C . LEU A 1 189 ? -279.986 -27.829 -50.102 1.00 36.48 210 LEU A C 1
ATOM 1262 O O . LEU A 1 189 ? -280.668 -28.432 -49.284 1.00 36.97 210 LEU A O 1
ATOM 1267 N N . PHE A 1 190 ? -280.381 -26.683 -50.667 1.00 35.25 211 PHE A N 1
ATOM 1268 C CA . PHE A 1 190 ? -281.557 -25.990 -50.174 1.00 34.41 211 PHE A CA 1
ATOM 1269 C C . PHE A 1 190 ? -282.711 -26.158 -51.153 1.00 33.83 211 PHE A C 1
ATOM 1270 O O . PHE A 1 190 ? -282.548 -25.952 -52.349 1.00 33.76 211 PHE A O 1
ATOM 1278 N N . THR A 1 191 ? -283.871 -26.532 -50.626 1.00 33.45 212 THR A N 1
ATOM 1279 C CA . THR A 1 191 ? -285.048 -26.745 -51.438 1.00 32.95 212 THR A CA 1
ATOM 1280 C C . THR A 1 191 ? -286.167 -25.843 -50.935 1.00 32.48 212 THR A C 1
ATOM 1281 O O . THR A 1 191 ? -286.503 -25.851 -49.757 1.00 32.74 212 THR A O 1
ATOM 1284 N N . ASN A 1 192 ? -286.681 -25.017 -51.853 1.00 31.87 213 ASN A N 1
ATOM 1285 C CA . ASN A 1 192 ? -287.612 -23.942 -51.539 1.00 31.84 213 ASN A CA 1
ATOM 1286 C C . ASN A 1 192 ? -288.929 -24.236 -52.247 1.00 31.92 213 ASN A C 1
ATOM 1287 O O . ASN A 1 192 ? -288.929 -25.004 -53.198 1.00 31.99 213 ASN A O 1
ATOM 1291 N N . ILE A 1 193 ? -290.040 -23.652 -51.784 1.00 32.13 214 ILE A N 1
ATOM 1292 C CA . ILE A 1 193 ? -291.337 -23.931 -52.387 1.00 31.96 214 ILE A CA 1
ATOM 1293 C C . ILE A 1 193 ? -292.048 -22.613 -52.654 1.00 32.43 214 ILE A C 1
ATOM 1294 O O . ILE A 1 193 ? -292.187 -21.787 -51.764 1.00 32.97 214 ILE A O 1
ATOM 1297 N N . TYR A 1 194 ? -292.515 -22.444 -53.888 1.00 32.95 215 TYR A N 1
ATOM 1298 C CA . TYR A 1 194 ? -293.246 -21.253 -54.277 1.00 34.21 215 TYR A CA 1
ATOM 1299 C C . TYR A 1 194 ? -294.704 -21.623 -54.510 1.00 34.84 215 TYR A C 1
ATOM 1300 O O . TYR A 1 194 ? -295.054 -22.160 -55.558 1.00 34.67 215 TYR A O 1
ATOM 1309 N N . ARG A 1 195 ? -295.543 -21.311 -53.519 1.00 36.14 216 ARG A N 1
ATOM 1310 C CA . ARG A 1 195 ? -296.972 -21.530 -53.624 1.00 36.96 216 ARG A CA 1
ATOM 1311 C C . ARG A 1 195 ? -297.584 -20.244 -54.176 1.00 37.97 216 ARG A C 1
ATOM 1312 O O . ARG A 1 195 ? -297.120 -19.150 -53.855 1.00 38.76 216 ARG A O 1
ATOM 1315 N N . LYS A 1 196 ? -298.550 -20.374 -55.098 1.00 38.38 217 LYS A N 1
ATOM 1316 C CA . LYS A 1 196 ? -299.265 -19.191 -55.563 1.00 39.67 217 LYS A CA 1
ATOM 1317 C C . LYS A 1 196 ? -300.740 -19.538 -55.741 1.00 39.79 217 LYS A C 1
ATOM 1318 O O . LYS A 1 196 ? -301.077 -20.327 -56.618 1.00 39.13 217 LYS A O 1
ATOM 1324 N N . ASN A 1 197 ? -301.583 -18.964 -54.872 1.00 40.93 218 ASN A N 1
ATOM 1325 C CA . ASN A 1 197 ? -303.031 -19.037 -55.000 1.00 41.41 218 ASN A CA 1
ATOM 1326 C C . ASN A 1 197 ? -303.373 -18.139 -56.176 1.00 42.00 218 ASN A C 1
ATOM 1327 O O . ASN A 1 197 ? -303.639 -16.946 -56.009 1.00 43.25 218 ASN A O 1
ATOM 1330 N N . ALA A 1 198 ? -303.362 -18.717 -57.373 1.00 41.44 219 ALA A N 1
ATOM 1331 C CA . ALA A 1 198 ? -303.627 -17.948 -58.559 1.00 42.11 219 ALA A CA 1
ATOM 1332 C C . ALA A 1 198 ? -305.023 -18.320 -59.029 1.00 42.26 219 ALA A C 1
ATOM 1333 O O . ALA A 1 198 ? -305.945 -18.247 -58.240 1.00 42.45 219 ALA A O 1
ATOM 1335 N N . GLY A 1 199 ? -305.196 -18.819 -60.240 1.00 42.98 220 GLY A N 1
ATOM 1336 C CA . GLY A 1 199 ? -306.501 -18.638 -60.846 1.00 45.31 220 GLY A CA 1
ATOM 1337 C C . GLY A 1 199 ? -306.547 -17.243 -61.469 1.00 47.98 220 GLY A C 1
ATOM 1338 O O . GLY A 1 199 ? -305.509 -16.636 -61.747 1.00 48.58 220 GLY A O 1
ATOM 1339 N N . LYS A 1 200 ? -307.758 -16.705 -61.618 1.00 50.13 221 LYS A N 1
ATOM 1340 C CA . LYS A 1 200 ? -308.004 -15.442 -62.309 1.00 52.74 221 LYS A CA 1
ATOM 1341 C C . LYS A 1 200 ? -307.313 -14.266 -61.602 1.00 55.05 221 LYS A C 1
ATOM 1342 O O . LYS A 1 200 ? -307.466 -13.115 -62.015 1.00 57.33 221 LYS A O 1
ATOM 1348 N N . ILE A 1 201 ? -306.583 -14.564 -60.522 1.00 54.95 222 ILE A N 1
ATOM 1349 C CA . ILE A 1 201 ? -305.989 -13.534 -59.685 1.00 56.46 222 ILE A CA 1
ATOM 1350 C C . ILE A 1 201 ? -304.998 -12.765 -60.551 1.00 58.29 222 ILE A C 1
ATOM 1351 O O . ILE A 1 201 ? -304.858 -11.550 -60.455 1.00 59.92 222 ILE A O 1
ATOM 1356 N N . THR A 1 202 ? -304.371 -13.500 -61.467 1.00 59.23 223 THR A N 1
ATOM 1357 C CA . THR A 1 202 ? -303.554 -12.893 -62.493 1.00 63.47 223 THR A CA 1
ATOM 1358 C C . THR A 1 202 ? -304.452 -12.691 -63.707 1.00 67.03 223 THR A C 1
ATOM 1359 O O . THR A 1 202 ? -305.170 -13.603 -64.096 1.00 65.85 223 THR A O 1
ATOM 1363 N N . ASP A 1 203 ? -304.431 -11.500 -64.305 1.00 73.17 224 ASP A N 1
ATOM 1364 C CA . ASP A 1 203 ? -305.258 -11.185 -65.461 1.00 77.58 224 ASP A CA 1
ATOM 1365 C C . ASP A 1 203 ? -304.585 -11.679 -66.740 1.00 79.90 224 ASP A C 1
ATOM 1366 O O . ASP A 1 203 ? -303.386 -11.925 -66.740 1.00 79.94 224 ASP A O 1
ATOM 1371 N N . PRO A 1 204 ? -305.317 -11.869 -67.864 1.00 82.69 225 PRO A N 1
ATOM 1372 C CA . PRO A 1 204 ? -304.773 -12.542 -69.048 1.00 85.73 225 PRO A CA 1
ATOM 1373 C C . PRO A 1 204 ? -304.050 -11.603 -70.009 1.00 92.46 225 PRO A C 1
ATOM 1374 O O . PRO A 1 204 ? -304.194 -11.721 -71.223 1.00 93.87 225 PRO A O 1
ATOM 1378 N N . ASN A 1 205 ? -303.324 -10.633 -69.471 1.00 99.59 226 ASN A N 1
ATOM 1379 C CA . ASN A 1 205 ? -302.701 -9.595 -70.267 1.00 110.11 226 ASN A CA 1
ATOM 1380 C C . ASN A 1 205 ? -301.187 -9.704 -70.203 1.00 116.80 226 ASN A C 1
ATOM 1381 O O . ASN A 1 205 ? -300.517 -8.691 -70.125 1.00 122.00 226 ASN A O 1
ATOM 1386 N N . GLU A 1 206 ? -300.650 -10.930 -70.174 1.00 121.68 227 GLU A N 1
ATOM 1387 C CA . GLU A 1 206 ? -299.243 -11.213 -69.912 1.00 127.52 227 GLU A CA 1
ATOM 1388 C C . GLU A 1 206 ? -298.529 -10.178 -69.037 1.00 131.58 227 GLU A C 1
ATOM 1389 O O . GLU A 1 206 ? -297.585 -9.539 -69.484 1.00 132.06 227 GLU A O 1
ATOM 1395 N N . PRO A 1 207 ? -298.948 -9.977 -67.766 1.00 134.68 228 PRO A N 1
ATOM 1396 C CA . PRO A 1 207 ? -298.357 -8.992 -66.870 1.00 138.27 228 PRO A CA 1
ATOM 1397 C C . PRO A 1 207 ? -297.539 -9.807 -65.874 1.00 138.28 228 PRO A C 1
ATOM 1398 O O . PRO A 1 207 ? -297.581 -9.543 -64.665 1.00 136.84 228 PRO A O 1
ATOM 1402 N N . ASN A 1 208 ? -296.779 -10.787 -66.375 1.00 140.07 229 ASN A N 1
ATOM 1403 C CA . ASN A 1 208 ? -296.076 -11.694 -65.477 1.00 141.38 229 ASN A CA 1
ATOM 1404 C C . ASN A 1 208 ? -294.750 -11.084 -65.034 1.00 143.85 229 ASN A C 1
ATOM 1405 O O . ASN A 1 208 ? -294.563 -10.816 -63.848 1.00 143.95 229 ASN A O 1
ATOM 1410 N N . PRO A 1 209 ? -293.792 -10.808 -65.946 1.00 146.18 230 PRO A N 1
ATOM 1411 C CA . PRO A 1 209 ? -292.553 -10.149 -65.539 1.00 145.79 230 PRO A CA 1
ATOM 1412 C C . PRO A 1 209 ? -292.889 -8.804 -64.894 1.00 147.56 230 PRO A C 1
ATOM 1413 O O . PRO A 1 209 ? -292.455 -8.542 -63.775 1.00 146.37 230 PRO A O 1
ATOM 1417 N N . ASN A 1 210 ? -293.737 -8.017 -65.559 1.00 149.47 231 ASN A N 1
ATOM 1418 C CA . ASN A 1 210 ? -294.112 -6.693 -65.102 1.00 149.61 231 ASN A CA 1
ATOM 1419 C C . ASN A 1 210 ? -295.348 -6.850 -64.225 1.00 144.04 231 ASN A C 1
ATOM 1420 O O . ASN A 1 210 ? -296.450 -7.000 -64.750 1.00 143.59 231 ASN A O 1
ATOM 1425 N N . LYS A 1 211 ? -295.164 -6.835 -62.908 1.00 138.60 232 LYS A N 1
ATOM 1426 C CA . LYS A 1 211 ? -296.236 -7.130 -61.965 1.00 132.57 232 LYS A CA 1
ATOM 1427 C C . LYS A 1 211 ? -297.600 -6.605 -62.428 1.00 131.47 232 LYS A C 1
ATOM 1428 O O . LYS A 1 211 ? -298.508 -7.408 -62.607 1.00 129.80 232 LYS A O 1
ATOM 1434 N N . PRO A 1 212 ? -297.786 -5.289 -62.689 1.00 131.14 233 PRO A N 1
ATOM 1435 C CA . PRO A 1 212 ? -298.997 -4.820 -63.362 1.00 128.21 233 PRO A CA 1
ATOM 1436 C C . PRO A 1 212 ? -299.206 -5.489 -64.734 1.00 123.51 233 PRO A C 1
ATOM 1437 O O . PRO A 1 212 ? -298.585 -5.008 -65.680 1.00 123.09 233 PRO A O 1
ATOM 1441 N N . SER A 1 215 ? -301.929 -1.959 -62.492 1.00 91.56 236 SER A N 1
ATOM 1442 C CA . SER A 1 215 ? -301.778 -3.275 -61.814 1.00 86.72 236 SER A CA 1
ATOM 1443 C C . SER A 1 215 ? -302.893 -4.225 -62.242 1.00 83.42 236 SER A C 1
ATOM 1444 O O . SER A 1 215 ? -304.005 -4.171 -61.725 1.00 83.08 236 SER A O 1
ATOM 1447 N N . LYS A 1 216 ? -302.560 -5.106 -63.182 1.00 80.84 237 LYS A N 1
ATOM 1448 C CA . LYS A 1 216 ? -303.504 -6.045 -63.753 1.00 78.01 237 LYS A CA 1
ATOM 1449 C C . LYS A 1 216 ? -303.601 -7.264 -62.841 1.00 74.24 237 LYS A C 1
ATOM 1450 O O . LYS A 1 216 ? -303.338 -8.373 -63.302 1.00 71.95 237 LYS A O 1
ATOM 1452 N N . VAL A 1 217 ? -303.967 -7.045 -61.570 1.00 73.88 238 VAL A N 1
ATOM 1453 C CA . VAL A 1 217 ? -304.155 -8.133 -60.625 1.00 71.06 238 VAL A CA 1
ATOM 1454 C C . VAL A 1 217 ? -305.302 -7.805 -59.676 1.00 71.05 238 VAL A C 1
ATOM 1455 O O . VAL A 1 217 ? -305.389 -6.674 -59.228 1.00 73.40 238 VAL A O 1
ATOM 1459 N N . ASP A 1 218 ? -306.154 -8.788 -59.371 1.00 68.29 239 ASP A N 1
ATOM 1460 C CA . ASP A 1 218 ? -307.187 -8.622 -58.364 1.00 68.26 239 ASP A CA 1
ATOM 1461 C C . ASP A 1 218 ? -307.060 -9.753 -57.350 1.00 65.60 239 ASP A C 1
ATOM 1462 O O . ASP A 1 218 ? -307.432 -10.881 -57.653 1.00 63.50 239 ASP A O 1
ATOM 1467 N N . PRO A 1 219 ? -306.596 -9.494 -56.110 1.00 65.85 240 PRO A N 1
ATOM 1468 C CA . PRO A 1 219 ? -306.383 -10.571 -55.144 1.00 63.43 240 PRO A CA 1
ATOM 1469 C C . PRO A 1 219 ? -307.669 -11.277 -54.719 1.00 61.79 240 PRO A C 1
ATOM 1470 O O . PRO A 1 219 ? -307.619 -12.415 -54.263 1.00 58.91 240 PRO A O 1
ATOM 1474 N N . ASN A 1 220 ? -308.823 -10.632 -54.948 1.00 63.00 241 ASN A N 1
ATOM 1475 C CA . ASN A 1 220 ? -310.093 -11.173 -54.504 1.00 62.84 241 ASN A CA 1
ATOM 1476 C C . ASN A 1 220 ? -310.917 -11.624 -55.703 1.00 61.22 241 ASN A C 1
ATOM 1477 O O . ASN A 1 220 ? -312.116 -11.863 -55.576 1.00 61.26 241 ASN A O 1
ATOM 1482 N N . ALA A 1 221 ? -310.255 -11.770 -56.852 1.00 59.66 242 ALA A N 1
ATOM 1483 C CA . ALA A 1 221 ? -310.865 -12.407 -58.005 1.00 57.52 242 ALA A CA 1
ATOM 1484 C C . ALA A 1 221 ? -311.034 -13.890 -57.680 1.00 54.87 242 ALA A C 1
ATOM 1485 O O . ALA A 1 221 ? -310.211 -14.492 -56.979 1.00 54.32 242 ALA A O 1
ATOM 1487 N N . LYS A 1 222 ? -312.141 -14.455 -58.178 1.00 53.03 243 LYS A N 1
ATOM 1488 C CA . LYS A 1 222 ? -312.410 -15.872 -58.025 1.00 50.08 243 LYS A CA 1
ATOM 1489 C C . LYS A 1 222 ? -311.380 -16.638 -58.834 1.00 47.31 243 LYS A C 1
ATOM 1490 O O . LYS A 1 222 ? -310.894 -16.146 -59.841 1.00 47.04 243 LYS A O 1
ATOM 1496 N N . SER A 1 223 ? -311.074 -17.857 -58.402 1.00 45.04 244 SER A N 1
ATOM 1497 C CA . SER A 1 223 ? -310.135 -18.694 -59.134 1.00 42.99 244 SER A CA 1
ATOM 1498 C C . SER A 1 223 ? -310.839 -19.309 -60.339 1.00 41.84 244 SER A C 1
ATOM 1499 O O . SER A 1 223 ? -310.482 -18.999 -61.477 1.00 42.12 244 SER A O 1
ATOM 1502 N N . LEU A 1 224 ? -311.872 -20.120 -60.071 1.00 40.58 245 LEU A N 1
ATOM 1503 C CA . LEU A 1 224 ? -312.575 -20.837 -61.115 1.00 39.43 245 LEU A CA 1
ATOM 1504 C C . LEU A 1 224 ? -314.071 -20.573 -61.016 1.00 39.92 245 LEU A C 1
ATOM 1505 O O . LEU A 1 224 ? -314.631 -20.578 -59.920 1.00 40.71 245 LEU A O 1
ATOM 1510 N N . VAL A 1 225 ? -314.691 -20.333 -62.176 1.00 39.71 246 VAL A N 1
ATOM 1511 C CA . VAL A 1 225 ? -316.124 -20.078 -62.273 1.00 39.68 246 VAL A CA 1
ATOM 1512 C C . VAL A 1 225 ? -316.690 -21.024 -63.323 1.00 39.15 246 VAL A C 1
ATOM 1513 O O . VAL A 1 225 ? -316.187 -21.059 -64.442 1.00 39.06 246 VAL A O 1
ATOM 1516 N N . ILE A 1 226 ? -317.683 -21.833 -62.944 1.00 38.95 247 ILE A N 1
ATOM 1517 C CA . ILE A 1 226 ? -318.296 -22.772 -63.858 1.00 38.98 247 ILE A CA 1
ATOM 1518 C C . ILE A 1 226 ? -319.773 -22.441 -63.989 1.00 39.73 247 ILE A C 1
ATOM 1519 O O . ILE A 1 226 ? -320.508 -22.592 -63.023 1.00 40.15 247 ILE A O 1
ATOM 1524 N N . LYS A 1 227 ? -320.194 -22.072 -65.208 1.00 40.32 248 LYS A N 1
ATOM 1525 C CA . LYS A 1 227 ? -321.594 -21.791 -65.507 1.00 40.80 248 LYS A CA 1
ATOM 1526 C C . LYS A 1 227 ? -322.226 -22.986 -66.208 1.00 40.67 248 LYS A C 1
ATOM 1527 O O . LYS A 1 227 ? -321.595 -23.630 -67.041 1.00 40.92 248 LYS A O 1
ATOM 1530 N N . LYS A 1 228 ? -323.489 -23.246 -65.870 1.00 40.77 249 LYS A N 1
ATOM 1531 C CA . LYS A 1 228 ? -324.310 -24.133 -66.671 1.00 40.95 249 LYS A CA 1
ATOM 1532 C C . LYS A 1 228 ? -325.265 -23.286 -67.503 1.00 41.27 249 LYS A C 1
ATOM 1533 O O . LYS A 1 228 ? -326.099 -22.563 -66.969 1.00 41.91 249 LYS A O 1
ATOM 1539 N N . VAL A 1 229 ? -325.108 -23.380 -68.822 1.00 41.28 250 VAL A N 1
ATOM 1540 C CA . VAL A 1 229 ? -325.932 -22.647 -69.762 1.00 41.81 250 VAL A CA 1
ATOM 1541 C C . VAL A 1 229 ? -326.858 -23.651 -70.430 1.00 42.32 250 VAL A C 1
ATOM 1542 O O . VAL A 1 229 ? -326.434 -24.768 -70.697 1.00 42.66 250 VAL A O 1
ATOM 1545 N N . VAL A 1 230 ? -328.102 -23.242 -70.689 1.00 42.62 251 VAL A N 1
ATOM 1546 C CA . VAL A 1 230 ? -329.023 -24.048 -71.472 1.00 43.17 251 VAL A CA 1
ATOM 1547 C C . VAL A 1 230 ? -329.387 -23.274 -72.736 1.00 44.02 251 VAL A C 1
ATOM 1548 O O . VAL A 1 230 ? -329.737 -22.099 -72.670 1.00 44.36 251 VAL A O 1
ATOM 1552 N N . SER A 1 231 ? -329.294 -23.956 -73.881 1.00 44.94 252 SER A N 1
ATOM 1553 C CA . SER A 1 231 ? -329.564 -23.373 -75.181 1.00 46.38 252 SER A CA 1
ATOM 1554 C C . SER A 1 231 ? -330.776 -24.043 -75.820 1.00 47.39 252 SER A C 1
ATOM 1555 O O . SER A 1 231 ? -330.941 -25.257 -75.706 1.00 47.60 252 SER A O 1
ATOM 1558 N N . GLY A 1 232 ? -331.589 -23.235 -76.510 1.00 48.60 253 GLY A N 1
ATOM 1559 C CA . GLY A 1 232 ? -332.742 -23.723 -77.255 1.00 49.66 253 GLY A CA 1
ATOM 1560 C C . GLY A 1 232 ? -334.052 -23.303 -76.599 1.00 49.05 253 GLY A C 1
ATOM 1561 O O . GLY A 1 232 ? -334.136 -23.243 -75.375 1.00 48.34 253 GLY A O 1
ATOM 1562 N N . ALA A 1 233 ? -335.073 -23.060 -77.428 1.00 49.33 254 ALA A N 1
ATOM 1563 C CA . ALA A 1 233 ? -336.357 -22.550 -76.990 1.00 48.81 254 ALA A CA 1
ATOM 1564 C C . ALA A 1 233 ? -337.160 -23.647 -76.300 1.00 48.44 254 ALA A C 1
ATOM 1565 O O . ALA A 1 233 ? -337.833 -23.388 -75.303 1.00 48.16 254 ALA A O 1
ATOM 1567 N N . THR A 1 234 ? -337.104 -24.857 -76.854 1.00 49.13 255 THR A N 1
ATOM 1568 C CA . THR A 1 234 ? -337.884 -25.974 -76.340 1.00 49.40 255 THR A CA 1
ATOM 1569 C C . THR A 1 234 ? -337.038 -26.787 -75.362 1.00 49.29 255 THR A C 1
ATOM 1570 O O . THR A 1 234 ? -337.175 -28.011 -75.265 1.00 49.50 255 THR A O 1
ATOM 1573 N N . ALA A 1 235 ? -336.173 -26.081 -74.630 1.00 49.06 256 ALA A N 1
ATOM 1574 C CA . ALA A 1 235 ? -335.266 -26.693 -73.670 1.00 49.38 256 ALA A CA 1
ATOM 1575 C C . ALA A 1 235 ? -335.629 -26.286 -72.242 1.00 49.30 256 ALA A C 1
ATOM 1576 O O . ALA A 1 235 ? -336.077 -25.168 -72.009 1.00 49.23 256 ALA A O 1
ATOM 1578 N N . ASP A 1 236 ? -335.393 -27.201 -71.296 1.00 50.04 257 ASP A N 1
ATOM 1579 C CA . ASP A 1 236 ? -335.687 -27.000 -69.884 1.00 50.67 257 ASP A CA 1
ATOM 1580 C C . ASP A 1 236 ? -334.607 -26.121 -69.253 1.00 50.01 257 ASP A C 1
ATOM 1581 O O . ASP A 1 236 ? -333.419 -26.416 -69.348 1.00 49.77 257 ASP A O 1
ATOM 1586 N N . LYS A 1 237 ? -335.035 -25.046 -68.590 1.00 49.78 258 LYS A N 1
ATOM 1587 C CA . LYS A 1 237 ? -334.105 -24.127 -67.953 1.00 49.30 258 LYS A CA 1
ATOM 1588 C C . LYS A 1 237 ? -333.960 -24.507 -66.481 1.00 49.96 258 LYS A C 1
ATOM 1589 O O . LYS A 1 237 ? -333.110 -23.964 -65.777 1.00 50.39 258 LYS A O 1
ATOM 1591 N N . SER A 1 238 ? -334.786 -25.459 -66.030 1.00 50.73 259 SER A N 1
ATOM 1592 C CA . SER A 1 238 ? -334.895 -25.799 -64.617 1.00 51.76 259 SER A CA 1
ATOM 1593 C C . SER A 1 238 ? -334.458 -27.237 -64.357 1.00 52.19 259 SER A C 1
ATOM 1594 O O . SER A 1 238 ? -334.503 -27.701 -63.219 1.00 53.24 259 SER A O 1
ATOM 1597 N N . LYS A 1 239 ? -334.036 -27.935 -65.418 1.00 51.64 260 LYS A N 1
ATOM 1598 C CA . LYS A 1 239 ? -333.480 -29.267 -65.273 1.00 52.49 260 LYS A CA 1
ATOM 1599 C C . LYS A 1 239 ? -332.135 -29.142 -64.563 1.00 52.24 260 LYS A C 1
ATOM 1600 O O . LYS A 1 239 ? -331.315 -28.290 -64.913 1.00 51.04 260 LYS A O 1
ATOM 1603 N N . ASP A 1 240 ? -331.940 -29.991 -63.547 1.00 53.58 261 ASP A N 1
ATOM 1604 C CA . ASP A 1 240 ? -330.688 -30.061 -62.813 1.00 53.52 261 ASP A CA 1
ATOM 1605 C C . ASP A 1 240 ? -329.770 -31.071 -63.492 1.00 53.18 261 ASP A C 1
ATOM 1606 O O . ASP A 1 240 ? -329.993 -32.280 -63.410 1.00 54.87 261 ASP A O 1
ATOM 1611 N N . PHE A 1 241 ? -328.741 -30.546 -64.167 1.00 51.06 262 PHE A N 1
ATOM 1612 C CA . PHE A 1 241 ? -327.770 -31.364 -64.870 1.00 50.54 262 PHE A CA 1
ATOM 1613 C C . PHE A 1 241 ? -326.674 -31.772 -63.896 1.00 50.88 262 PHE A C 1
ATOM 1614 O O . PHE A 1 241 ? -326.200 -30.962 -63.104 1.00 49.83 262 PHE A O 1
ATOM 1622 N N . THR A 1 242 ? -326.253 -33.028 -64.019 1.00 52.47 263 THR A N 1
ATOM 1623 C CA . THR A 1 242 ? -325.362 -33.672 -63.071 1.00 53.64 263 THR A CA 1
ATOM 1624 C C . THR A 1 242 ? -323.927 -33.658 -63.597 1.00 52.91 263 THR A C 1
ATOM 1625 O O . THR A 1 242 ? -323.644 -34.123 -64.703 1.00 52.98 263 THR A O 1
ATOM 1628 N N . PHE A 1 243 ? -323.028 -33.128 -62.758 1.00 52.26 264 PHE A N 1
ATOM 1629 C CA . PHE A 1 243 ? -321.618 -32.995 -63.072 1.00 51.59 264 PHE A CA 1
ATOM 1630 C C . PHE A 1 243 ? -320.792 -33.756 -62.040 1.00 52.91 264 PHE A C 1
ATOM 1631 O O . PHE A 1 243 ? -320.942 -33.556 -60.833 1.00 53.35 264 PHE A O 1
ATOM 1639 N N . LYS A 1 244 ? -319.913 -34.628 -62.539 1.00 53.90 265 LYS A N 1
ATOM 1640 C CA . LYS A 1 244 ? -318.941 -35.325 -61.718 1.00 55.25 265 LYS A CA 1
ATOM 1641 C C . LYS A 1 244 ? -317.602 -34.619 -61.894 1.00 53.89 265 LYS A C 1
ATOM 1642 O O . LYS A 1 244 ? -316.998 -34.709 -62.956 1.00 53.75 265 LYS A O 1
ATOM 1645 N N . LEU A 1 245 ? -317.151 -33.920 -60.851 1.00 52.90 266 LEU A N 1
ATOM 1646 C CA . LEU A 1 245 ? -315.895 -33.189 -60.922 1.00 51.32 266 LEU A CA 1
ATOM 1647 C C . LEU A 1 245 ? -314.880 -33.846 -59.998 1.00 52.29 266 LEU A C 1
ATOM 1648 O O . LEU A 1 245 ? -315.186 -34.164 -58.862 1.00 53.35 266 LEU A O 1
ATOM 1651 N N . THR A 1 246 ? -313.669 -34.053 -60.507 1.00 52.06 267 THR A N 1
ATOM 1652 C CA . THR A 1 246 ? -312.603 -34.685 -59.753 1.00 52.71 267 THR A CA 1
ATOM 1653 C C . THR A 1 246 ? -311.374 -33.778 -59.777 1.00 50.82 267 THR A C 1
ATOM 1654 O O . THR A 1 246 ? -310.534 -33.892 -60.664 1.00 50.51 267 THR A O 1
ATOM 1657 N N . PHE A 1 247 ? -311.300 -32.851 -58.816 1.00 49.44 268 PHE A N 1
ATOM 1658 C CA . PHE A 1 247 ? -310.215 -31.880 -58.776 1.00 47.67 268 PHE A CA 1
ATOM 1659 C C . PHE A 1 247 ? -309.002 -32.509 -58.099 1.00 48.63 268 PHE A C 1
ATOM 1660 O O . PHE A 1 247 ? -309.114 -33.016 -56.983 1.00 49.94 268 PHE A O 1
ATOM 1663 N N . THR A 1 248 ? -307.830 -32.440 -58.752 1.00 48.22 269 THR A N 1
ATOM 1664 C CA . THR A 1 248 ? -306.591 -32.966 -58.213 1.00 48.53 269 THR A CA 1
ATOM 1665 C C . THR A 1 248 ? -305.863 -31.874 -57.437 1.00 47.09 269 THR A C 1
ATOM 1666 O O . THR A 1 248 ? -306.113 -30.684 -57.625 1.00 45.71 269 THR A O 1
ATOM 1669 N N . LYS A 1 249 ? -304.928 -32.303 -56.595 1.00 47.41 270 LYS A N 1
ATOM 1670 C CA . LYS A 1 249 ? -304.113 -31.372 -55.834 1.00 46.35 270 LYS A CA 1
ATOM 1671 C C . LYS A 1 249 ? -302.953 -30.894 -56.698 1.00 45.33 270 LYS A C 1
ATOM 1672 O O . LYS A 1 249 ? -302.881 -31.190 -57.888 1.00 45.35 270 LYS A O 1
ATOM 1674 N N . ALA A 1 250 ? -302.060 -30.116 -56.091 1.00 44.78 271 ALA A N 1
ATOM 1675 C CA . ALA A 1 250 ? -300.888 -29.649 -56.803 1.00 44.35 271 ALA A CA 1
ATOM 1676 C C . ALA A 1 250 ? -299.625 -30.066 -56.052 1.00 44.96 271 ALA A C 1
ATOM 1677 O O . ALA A 1 250 ? -299.704 -30.618 -54.959 1.00 46.02 271 ALA A O 1
ATOM 1679 N N . SER A 1 251 ? -298.464 -29.763 -56.631 1.00 44.49 272 SER A N 1
ATOM 1680 C CA . SER A 1 251 ? -297.190 -30.097 -56.022 1.00 44.87 272 SER A CA 1
ATOM 1681 C C . SER A 1 251 ? -297.024 -29.318 -54.719 1.00 45.72 272 SER A C 1
ATOM 1682 O O . SER A 1 251 ? -296.872 -29.911 -53.661 1.00 46.93 272 SER A O 1
ATOM 1685 N N . THR A 1 252 ? -297.152 -27.999 -54.829 1.00 46.38 273 THR A N 1
ATOM 1686 C CA . THR A 1 252 ? -296.903 -27.083 -53.728 1.00 47.44 273 THR A CA 1
ATOM 1687 C C . THR A 1 252 ? -298.262 -26.806 -53.106 1.00 49.34 273 THR A C 1
ATOM 1688 O O . THR A 1 252 ? -298.741 -25.673 -53.114 1.00 49.63 273 THR A O 1
ATOM 1692 N N . GLU A 1 253 ? -298.936 -27.858 -52.665 1.00 51.77 274 GLU A N 1
ATOM 1693 C CA . GLU A 1 253 ? -300.224 -27.718 -51.979 1.00 54.62 274 GLU A CA 1
ATOM 1694 C C . GLU A 1 253 ? -300.266 -28.694 -50.817 1.00 58.50 274 GLU A C 1
ATOM 1695 O O . GLU A 1 253 ? -300.249 -29.899 -51.024 1.00 59.28 274 GLU A O 1
ATOM 1698 N N . THR A 1 254 ? -300.311 -28.142 -49.606 1.00 63.43 275 THR A N 1
ATOM 1699 C CA . THR A 1 254 ? -300.319 -28.951 -48.406 1.00 69.75 275 THR A CA 1
ATOM 1700 C C . THR A 1 254 ? -301.760 -29.196 -47.991 1.00 73.83 275 THR A C 1
ATOM 1701 O O . THR A 1 254 ? -302.007 -30.102 -47.202 1.00 75.77 275 THR A O 1
ATOM 1705 N N . SER A 1 255 ? -302.681 -28.366 -48.503 1.00 76.81 276 SER A N 1
ATOM 1706 C CA . SER A 1 255 ? -304.101 -28.534 -48.241 1.00 82.48 276 SER A CA 1
ATOM 1707 C C . SER A 1 255 ? -304.514 -29.962 -48.599 1.00 87.30 276 SER A C 1
ATOM 1708 O O . SER A 1 255 ? -304.473 -30.330 -49.771 1.00 87.74 276 SER A O 1
ATOM 1711 N N . GLN A 1 256 ? -304.895 -30.754 -47.591 1.00 92.71 277 GLN A N 1
ATOM 1712 C CA . GLN A 1 256 ? -305.110 -32.182 -47.771 1.00 95.92 277 GLN A CA 1
ATOM 1713 C C . GLN A 1 256 ? -306.190 -32.458 -48.819 1.00 97.10 277 GLN A C 1
ATOM 1714 O O . GLN A 1 256 ? -307.352 -32.168 -48.594 1.00 98.26 277 GLN A O 1
ATOM 1720 N N . SER A 1 257 ? -305.799 -33.002 -49.980 1.00 97.90 278 SER A N 1
ATOM 1721 C CA . SER A 1 257 ? -306.678 -33.163 -51.128 1.00 97.25 278 SER A CA 1
ATOM 1722 C C . SER A 1 257 ? -307.448 -31.877 -51.392 1.00 96.53 278 SER A C 1
ATOM 1723 O O . SER A 1 257 ? -308.666 -31.907 -51.488 1.00 96.69 278 SER A O 1
ATOM 1726 N N . ILE A 1 258 ? -306.745 -30.745 -51.524 1.00 95.75 279 ILE A N 1
ATOM 1727 C CA . ILE A 1 258 ? -307.348 -29.416 -51.471 1.00 96.45 279 ILE A CA 1
ATOM 1728 C C . ILE A 1 258 ? -308.505 -29.388 -50.460 1.00 98.92 279 ILE A C 1
ATOM 1729 O O . ILE A 1 258 ? -309.671 -29.280 -50.848 1.00 97.98 279 ILE A O 1
ATOM 1734 N N . THR A 1 259 ? -308.159 -29.645 -49.191 1.00 99.21 280 THR A N 1
ATOM 1735 C CA . THR A 1 259 ? -309.144 -29.696 -48.121 1.00 98.36 280 THR A CA 1
ATOM 1736 C C . THR A 1 259 ? -310.169 -28.582 -48.362 1.00 97.95 280 THR A C 1
ATOM 1737 O O . THR A 1 259 ? -311.350 -28.860 -48.584 1.00 98.77 280 THR A O 1
ATOM 1741 N N . GLY A 1 260 ? -309.682 -27.347 -48.260 1.00 96.36 281 GLY A N 1
ATOM 1742 C CA . GLY A 1 260 ? -310.513 -26.177 -48.449 1.00 93.99 281 GLY A CA 1
ATOM 1743 C C . GLY A 1 260 ? -310.695 -25.943 -49.941 1.00 89.29 281 GLY A C 1
ATOM 1744 O O . GLY A 1 260 ? -310.182 -24.954 -50.459 1.00 88.54 281 GLY A O 1
ATOM 1745 N N . LYS A 1 261 ? -311.382 -26.855 -50.631 1.00 86.04 282 LYS A N 1
ATOM 1746 C CA . LYS A 1 261 ? -311.715 -26.627 -52.025 1.00 83.15 282 LYS A CA 1
ATOM 1747 C C . LYS A 1 261 ? -312.926 -25.709 -52.123 1.00 82.52 282 LYS A C 1
ATOM 1748 O O . LYS A 1 261 ? -313.274 -25.270 -53.213 1.00 82.55 282 LYS A O 1
ATOM 1754 N N . ILE A 1 262 ? -313.524 -25.370 -50.967 1.00 81.35 283 ILE A N 1
ATOM 1755 C CA . ILE A 1 262 ? -314.713 -24.534 -50.890 1.00 79.35 283 ILE A CA 1
ATOM 1756 C C . ILE A 1 262 ? -315.597 -24.759 -52.109 1.00 76.34 283 ILE A C 1
ATOM 1757 O O . ILE A 1 262 ? -316.069 -25.868 -52.299 1.00 75.75 283 ILE A O 1
ATOM 1762 N N . GLY A 1 263 ? -315.779 -23.717 -52.927 1.00 74.31 284 GLY A N 1
ATOM 1763 C CA . GLY A 1 263 ? -316.697 -23.816 -54.043 1.00 74.41 284 GLY A CA 1
ATOM 1764 C C . GLY A 1 263 ? -318.150 -23.827 -53.567 1.00 76.25 284 GLY A C 1
ATOM 1765 O O . GLY A 1 263 ? -318.748 -24.897 -53.444 1.00 76.75 284 GLY A O 1
ATOM 1766 N N . GLU A 1 264 ? -318.700 -22.638 -53.285 1.00 77.28 285 GLU A N 1
ATOM 1767 C CA . GLU A 1 264 ? -319.981 -22.551 -52.598 1.00 79.23 285 GLU A CA 1
ATOM 1768 C C . GLU A 1 264 ? -321.057 -22.060 -53.552 1.00 77.54 285 GLU A C 1
ATOM 1769 O O . GLU A 1 264 ? -320.851 -21.074 -54.248 1.00 76.79 285 GLU A O 1
ATOM 1775 N N . THR A 1 265 ? -322.194 -22.764 -53.576 1.00 76.80 286 THR A N 1
ATOM 1776 C CA . THR A 1 265 ? -323.390 -22.254 -54.224 1.00 75.42 286 THR A CA 1
ATOM 1777 C C . THR A 1 265 ? -324.299 -21.711 -53.129 1.00 77.93 286 THR A C 1
ATOM 1778 O O . THR A 1 265 ? -324.716 -20.554 -53.166 1.00 78.00 286 THR A O 1
ATOM 1782 N N . SER A 1 266 ? -324.568 -22.559 -52.137 1.00 80.06 287 SER A N 1
ATOM 1783 C CA . SER A 1 266 ? -325.360 -22.217 -50.973 1.00 83.19 287 SER A CA 1
ATOM 1784 C C . SER A 1 266 ? -324.750 -22.918 -49.760 1.00 85.69 287 SER A C 1
ATOM 1785 O O . SER A 1 266 ? -324.787 -22.409 -48.642 1.00 88.45 287 SER A O 1
ATOM 1788 N N . LYS A 1 267 ? -324.172 -24.097 -50.012 1.00 85.40 288 LYS A N 1
ATOM 1789 C CA . LYS A 1 267 ? -323.424 -24.858 -49.025 1.00 86.92 288 LYS A CA 1
ATOM 1790 C C . LYS A 1 267 ? -321.958 -24.865 -49.457 1.00 84.43 288 LYS A C 1
ATOM 1791 O O . LYS A 1 267 ? -321.647 -24.487 -50.583 1.00 80.12 288 LYS A O 1
ATOM 1797 N N . THR A 1 268 ? -321.087 -25.283 -48.545 1.00 87.71 289 THR A N 1
ATOM 1798 C CA . THR A 1 268 ? -319.658 -25.331 -48.780 1.00 88.96 289 THR A CA 1
ATOM 1799 C C . THR A 1 268 ? -319.319 -26.175 -50.000 1.00 87.14 289 THR A C 1
ATOM 1800 O O . THR A 1 268 ? -318.541 -25.742 -50.829 1.00 86.49 289 THR A O 1
ATOM 1804 N N . PHE A 1 269 ? -319.764 -27.434 -50.028 1.00 87.16 290 PHE A N 1
ATOM 1805 C CA . PHE A 1 269 ? -319.354 -28.403 -51.031 1.00 84.05 290 PHE A CA 1
ATOM 1806 C C . PHE A 1 269 ? -317.842 -28.589 -51.006 1.00 82.48 290 PHE A C 1
ATOM 1807 O O . PHE A 1 269 ? -317.145 -28.412 -52.006 1.00 81.28 290 PHE A O 1
ATOM 1815 N N . VAL A 1 270 ? -317.328 -28.914 -49.824 1.00 82.60 291 VAL A N 1
ATOM 1816 C CA . VAL A 1 270 ? -315.915 -29.196 -49.639 1.00 80.93 291 VAL A CA 1
ATOM 1817 C C . VAL A 1 270 ? -315.546 -30.365 -50.549 1.00 80.40 291 VAL A C 1
ATOM 1818 O O . VAL A 1 270 ? -316.222 -31.384 -50.525 1.00 83.07 291 VAL A O 1
ATOM 1822 N N . TYR A 1 271 ? -314.604 -30.138 -51.465 1.00 78.05 292 TYR A N 1
ATOM 1823 C CA . TYR A 1 271 ? -314.212 -31.157 -52.426 1.00 77.72 292 TYR A CA 1
ATOM 1824 C C . TYR A 1 271 ? -312.905 -31.812 -51.969 1.00 78.06 292 TYR A C 1
ATOM 1825 O O . TYR A 1 271 ? -312.366 -31.520 -50.897 1.00 78.36 292 TYR A O 1
ATOM 1834 N N . GLY A 1 272 ? -312.367 -32.690 -52.821 1.00 77.74 293 GLY A N 1
ATOM 1835 C CA . GLY A 1 272 ? -311.102 -33.346 -52.558 1.00 77.60 293 GLY A CA 1
ATOM 1836 C C . GLY A 1 272 ? -311.027 -34.686 -53.277 1.00 78.73 293 GLY A C 1
ATOM 1837 O O . GLY A 1 272 ? -311.293 -35.742 -52.717 1.00 82.15 293 GLY A O 1
ATOM 1838 N N . GLN A 1 273 ? -310.686 -34.650 -54.567 1.00 76.35 294 GLN A N 1
ATOM 1839 C CA . GLN A 1 273 ? -310.286 -35.815 -55.344 1.00 76.67 294 GLN A CA 1
ATOM 1840 C C . GLN A 1 273 ? -311.460 -36.549 -55.995 1.00 77.44 294 GLN A C 1
ATOM 1841 O O . GLN A 1 273 ? -311.240 -37.276 -56.961 1.00 78.87 294 GLN A O 1
ATOM 1847 N N . GLU A 1 274 ? -312.682 -36.382 -55.476 1.00 76.56 295 GLU A N 1
ATOM 1848 C CA . GLU A 1 274 ? -313.846 -37.067 -56.046 1.00 76.14 295 GLU A CA 1
ATOM 1849 C C . GLU A 1 274 ? -315.116 -36.386 -55.567 1.00 74.34 295 GLU A C 1
ATOM 1850 O O . GLU A 1 274 ? -315.318 -36.356 -54.364 1.00 75.82 295 GLU A O 1
ATOM 1856 N N . THR A 1 275 ? -315.982 -35.933 -56.486 1.00 71.29 296 THR A N 1
ATOM 1857 C CA . THR A 1 275 ? -317.221 -35.281 -56.066 1.00 70.33 296 THR A CA 1
ATOM 1858 C C . THR A 1 275 ? -318.276 -35.333 -57.173 1.00 68.57 296 THR A C 1
ATOM 1859 O O . THR A 1 275 ? -317.980 -35.815 -58.271 1.00 68.82 296 THR A O 1
ATOM 1862 N N . THR A 1 276 ? -319.477 -34.816 -56.867 1.00 66.42 297 THR A N 1
ATOM 1863 C CA . THR A 1 276 ? -320.592 -34.722 -57.806 1.00 63.60 297 THR A CA 1
ATOM 1864 C C . THR A 1 276 ? -321.504 -33.566 -57.400 1.00 61.20 297 THR A C 1
ATOM 1865 O O . THR A 1 276 ? -321.792 -33.404 -56.222 1.00 61.93 297 THR A O 1
ATOM 1868 N N . ILE A 1 277 ? -321.956 -32.776 -58.386 1.00 58.34 298 ILE A N 1
ATOM 1869 C CA . ILE A 1 277 ? -322.756 -31.580 -58.149 1.00 56.83 298 ILE A CA 1
ATOM 1870 C C . ILE A 1 277 ? -323.849 -31.486 -59.216 1.00 56.13 298 ILE A C 1
ATOM 1871 O O . ILE A 1 277 ? -323.859 -32.281 -60.155 1.00 56.88 298 ILE A O 1
ATOM 1874 N N . THR A 1 278 ? -324.768 -30.515 -59.068 1.00 54.53 299 THR A N 1
ATOM 1875 C CA . THR A 1 278 ? -325.881 -30.326 -59.994 1.00 52.85 299 THR A CA 1
ATOM 1876 C C . THR A 1 278 ? -326.101 -28.837 -60.259 1.00 50.84 299 THR A C 1
ATOM 1877 O O . THR A 1 278 ? -325.928 -28.024 -59.355 1.00 50.85 299 THR A O 1
ATOM 1881 N N . LEU A 1 279 ? -326.504 -28.497 -61.494 1.00 48.96 300 LEU A N 1
ATOM 1882 C CA . LEU A 1 279 ? -326.697 -27.111 -61.901 1.00 47.07 300 LEU A CA 1
ATOM 1883 C C . LEU A 1 279 ? -327.893 -26.974 -62.848 1.00 46.25 300 LEU A C 1
ATOM 1884 O O . LEU A 1 279 ? -328.236 -27.908 -63.571 1.00 46.52 300 LEU A O 1
ATOM 1889 N N . ARG A 1 280 ? -328.496 -25.774 -62.853 1.00 45.14 301 ARG A N 1
ATOM 1890 C CA . ARG A 1 280 ? -329.522 -25.363 -63.802 1.00 44.33 301 ARG A CA 1
ATOM 1891 C C . ARG A 1 280 ? -328.957 -24.247 -64.681 1.00 43.04 301 ARG A C 1
ATOM 1892 O O . ARG A 1 280 ? -327.814 -23.836 -64.494 1.00 42.57 301 ARG A O 1
ATOM 1895 N N . HIS A 1 281 ? -329.774 -23.756 -65.629 1.00 42.56 302 HIS A N 1
ATOM 1896 C CA . HIS A 1 281 ? -329.388 -22.674 -66.524 1.00 42.11 302 HIS A CA 1
ATOM 1897 C C . HIS A 1 281 ? -329.007 -21.444 -65.707 1.00 42.60 302 HIS A C 1
ATOM 1898 O O . HIS A 1 281 ? -329.635 -21.158 -64.692 1.00 43.56 302 HIS A O 1
ATOM 1901 N N . ASP A 1 282 ? -327.967 -20.739 -66.164 1.00 42.40 303 ASP A N 1
ATOM 1902 C CA . ASP A 1 282 ? -327.465 -19.519 -65.551 1.00 43.05 303 ASP A CA 1
ATOM 1903 C C . ASP A 1 282 ? -327.173 -19.732 -64.065 1.00 43.56 303 ASP A C 1
ATOM 1904 O O . ASP A 1 282 ? -327.248 -18.787 -63.285 1.00 44.62 303 ASP A O 1
ATOM 1906 N N . GLN A 1 283 ? -326.828 -20.969 -63.681 1.00 43.60 304 GLN A N 1
ATOM 1907 C CA . GLN A 1 283 ? -326.421 -21.285 -62.319 1.00 44.78 304 GLN A CA 1
ATOM 1908 C C . GLN A 1 283 ? -324.938 -21.659 -62.312 1.00 44.24 304 GLN A C 1
ATOM 1909 O O . GLN A 1 283 ? -324.501 -22.448 -63.155 1.00 43.81 304 GLN A O 1
ATOM 1915 N N . SER A 1 284 ? -324.189 -21.095 -61.349 1.00 44.69 305 SER A N 1
ATOM 1916 C CA . SER A 1 284 ? -322.732 -21.163 -61.366 1.00 43.98 305 SER A CA 1
ATOM 1917 C C . SER A 1 284 ? -322.167 -21.491 -59.988 1.00 44.24 305 SER A C 1
ATOM 1918 O O . SER A 1 284 ? -322.730 -21.117 -58.972 1.00 45.33 305 SER A O 1
ATOM 1921 N N . LEU A 1 285 ? -321.056 -22.231 -59.980 1.00 43.42 306 LEU A N 1
ATOM 1922 C CA . LEU A 1 285 ? -320.370 -22.598 -58.758 1.00 43.86 306 LEU A CA 1
ATOM 1923 C C . LEU A 1 285 ? -318.938 -22.079 -58.820 1.00 43.16 306 LEU A C 1
ATOM 1924 O O . LEU A 1 285 ? -318.145 -22.504 -59.657 1.00 41.77 306 LEU A O 1
ATOM 1929 N N . VAL A 1 286 ? -318.628 -21.154 -57.909 1.00 44.11 307 VAL A N 1
ATOM 1930 C CA . VAL A 1 286 ? -317.366 -20.438 -57.935 1.00 44.12 307 VAL A CA 1
ATOM 1931 C C . VAL A 1 286 ? -316.491 -20.940 -56.796 1.00 44.84 307 VAL A C 1
ATOM 1932 O O . VAL A 1 286 ? -316.951 -21.082 -55.661 1.00 46.30 307 VAL A O 1
ATOM 1935 N N . PHE A 1 287 ? -315.226 -21.217 -57.126 1.00 44.20 308 PHE A N 1
ATOM 1936 C CA . PHE A 1 287 ? -314.202 -21.458 -56.132 1.00 44.59 308 PHE A CA 1
ATOM 1937 C C . PHE A 1 287 ? -313.342 -20.207 -56.048 1.00 45.51 308 PHE A C 1
ATOM 1938 O O . PHE A 1 287 ? -312.745 -19.782 -57.023 1.00 44.92 308 PHE A O 1
ATOM 1941 N N . ASP A 1 288 ? -313.324 -19.591 -54.869 1.00 47.76 309 ASP A N 1
ATOM 1942 C CA . ASP A 1 288 ? -312.620 -18.341 -54.665 1.00 48.94 309 ASP A CA 1
ATOM 1943 C C . ASP A 1 288 ? -311.197 -18.637 -54.197 1.00 47.99 309 ASP A C 1
ATOM 1944 O O . ASP A 1 288 ? -310.985 -19.534 -53.370 1.00 47.72 309 ASP A O 1
ATOM 1949 N N . THR A 1 289 ? -310.241 -17.868 -54.724 1.00 47.39 310 THR A N 1
ATOM 1950 C CA . THR A 1 289 ? -308.843 -17.875 -54.307 1.00 46.94 310 THR A CA 1
ATOM 1951 C C . THR A 1 289 ? -308.326 -19.290 -54.006 1.00 44.92 310 THR A C 1
ATOM 1952 O O . THR A 1 289 ? -308.047 -19.631 -52.854 1.00 45.52 310 THR A O 1
ATOM 1956 N N . ILE A 1 290 ? -308.166 -20.101 -55.062 1.00 42.30 311 ILE A N 1
ATOM 1957 C CA . ILE A 1 290 ? -307.756 -21.493 -54.942 1.00 40.59 311 ILE A CA 1
ATOM 1958 C C . ILE A 1 290 ? -306.398 -21.652 -55.628 1.00 39.11 311 ILE A C 1
ATOM 1959 O O . ILE A 1 290 ? -306.142 -20.965 -56.619 1.00 38.84 311 ILE A O 1
ATOM 1963 N N . PRO A 1 291 ? -305.475 -22.509 -55.111 1.00 38.19 312 PRO A N 1
ATOM 1964 C CA . PRO A 1 291 ? -304.126 -22.634 -55.674 1.00 37.10 312 PRO A CA 1
ATOM 1965 C C . PRO A 1 291 ? -304.055 -23.028 -57.148 1.00 36.28 312 PRO A C 1
ATOM 1966 O O . PRO A 1 291 ? -304.979 -23.618 -57.694 1.00 36.13 312 PRO A O 1
ATOM 1970 N N . ALA A 1 292 ? -302.932 -22.687 -57.787 1.00 35.99 313 ALA A N 1
ATOM 1971 C CA . ALA A 1 292 ? -302.707 -22.994 -59.187 1.00 35.69 313 ALA A CA 1
ATOM 1972 C C . ALA A 1 292 ? -302.165 -24.414 -59.296 1.00 35.55 313 ALA A C 1
ATOM 1973 O O . ALA A 1 292 ? -302.013 -25.091 -58.284 1.00 35.66 313 ALA A O 1
ATOM 1975 N N . GLY A 1 293 ? -301.947 -24.865 -60.534 1.00 35.74 314 GLY A N 1
ATOM 1976 C CA . GLY A 1 293 ? -301.422 -26.194 -60.794 1.00 36.13 314 GLY A CA 1
ATOM 1977 C C . GLY A 1 293 ? -302.420 -27.306 -60.469 1.00 36.49 314 GLY A C 1
ATOM 1978 O O . GLY A 1 293 ? -302.077 -28.488 -60.517 1.00 37.22 314 GLY A O 1
ATOM 1979 N N . THR A 1 294 ? -303.647 -26.920 -60.103 1.00 36.34 315 THR A N 1
ATOM 1980 C CA . THR A 1 294 ? -304.672 -27.890 -59.762 1.00 36.97 315 THR A CA 1
ATOM 1981 C C . THR A 1 294 ? -305.397 -28.285 -61.043 1.00 37.61 315 THR A C 1
ATOM 1982 O O . THR A 1 294 ? -305.979 -27.448 -61.723 1.00 37.17 315 THR A O 1
ATOM 1985 N N . ARG A 1 295 ? -305.370 -29.582 -61.368 1.00 39.05 316 ARG A N 1
ATOM 1986 C CA . ARG A 1 295 ? -306.050 -30.115 -62.541 1.00 40.34 316 ARG A CA 1
ATOM 1987 C C . ARG A 1 295 ? -307.421 -30.642 -62.104 1.00 40.94 316 ARG A C 1
ATOM 1988 O O . ARG A 1 295 ? -307.651 -30.891 -60.919 1.00 40.92 316 ARG A O 1
ATOM 1991 N N . TYR A 1 296 ? -308.345 -30.788 -63.060 1.00 41.95 317 TYR A N 1
ATOM 1992 C CA . TYR A 1 296 ? -309.711 -31.202 -62.750 1.00 43.19 317 TYR A CA 1
ATOM 1993 C C . TYR A 1 296 ? -310.329 -31.952 -63.926 1.00 45.12 317 TYR A C 1
ATOM 1994 O O . TYR A 1 296 ? -310.058 -31.639 -65.074 1.00 45.64 317 TYR A O 1
ATOM 2003 N N . LYS A 1 297 ? -311.156 -32.953 -63.608 1.00 46.93 318 LYS A N 1
ATOM 2004 C CA . LYS A 1 297 ? -311.858 -33.776 -64.580 1.00 48.95 318 LYS A CA 1
ATOM 2005 C C . LYS A 1 297 ? -313.343 -33.448 -64.505 1.00 49.02 318 LYS A C 1
ATOM 2006 O O . LYS A 1 297 ? -313.952 -33.627 -63.466 1.00 49.00 318 LYS A O 1
ATOM 2009 N N . LEU A 1 298 ? -313.910 -32.962 -65.614 1.00 49.47 319 LEU A N 1
ATOM 2010 C CA . LEU A 1 298 ? -315.332 -32.689 -65.688 1.00 50.04 319 LEU A CA 1
ATOM 2011 C C . LEU A 1 298 ? -316.004 -33.821 -66.457 1.00 52.58 319 LEU A C 1
ATOM 2012 O O . LEU A 1 298 ? -315.534 -34.216 -67.519 1.00 54.04 319 LEU A O 1
ATOM 2015 N N . VAL A 1 299 ? -317.088 -34.350 -65.890 1.00 53.95 320 VAL A N 1
ATOM 2016 C CA . VAL A 1 299 ? -317.872 -35.405 -66.506 1.00 56.47 320 VAL A CA 1
ATOM 2017 C C . VAL A 1 299 ? -319.345 -35.086 -66.270 1.00 56.64 320 VAL A C 1
ATOM 2018 O O . VAL A 1 299 ? -319.826 -35.160 -65.141 1.00 56.73 320 VAL A O 1
ATOM 2021 N N . GLU A 1 300 ? -320.043 -34.703 -67.344 1.00 57.02 321 GLU A N 1
ATOM 2022 C CA . GLU A 1 300 ? -321.470 -34.450 -67.241 1.00 57.17 321 GLU A CA 1
ATOM 2023 C C . GLU A 1 300 ? -322.214 -35.681 -67.745 1.00 60.02 321 GLU A C 1
ATOM 2024 O O . GLU A 1 300 ? -321.957 -36.165 -68.846 1.00 61.88 321 GLU A O 1
ATOM 2030 N N . THR A 1 301 ? -323.139 -36.178 -66.923 1.00 61.17 322 THR A N 1
ATOM 2031 C CA . THR A 1 301 ? -324.037 -37.228 -67.363 1.00 63.63 322 THR A CA 1
ATOM 2032 C C . THR A 1 301 ? -324.891 -36.686 -68.510 1.00 63.08 322 THR A C 1
ATOM 2033 O O . THR A 1 301 ? -325.665 -35.750 -68.329 1.00 61.23 322 THR A O 1
ATOM 2037 N N . GLY A 1 302 ? -324.719 -37.269 -69.701 1.00 65.02 323 GLY A N 1
ATOM 2038 C CA . GLY A 1 302 ? -325.380 -36.776 -70.899 1.00 65.91 323 GLY A CA 1
ATOM 2039 C C . GLY A 1 302 ? -326.871 -37.101 -70.898 1.00 67.88 323 GLY A C 1
ATOM 2040 O O . GLY A 1 302 ? -327.256 -38.268 -70.882 1.00 70.95 323 GLY A O 1
ATOM 2041 N N . SER A 1 303 ? -327.710 -36.057 -70.930 1.00 66.59 324 SER A N 1
ATOM 2042 C CA . SER A 1 303 ? -329.161 -36.216 -70.897 1.00 67.19 324 SER A CA 1
ATOM 2043 C C . SER A 1 303 ? -329.699 -36.555 -72.288 1.00 68.64 324 SER A C 1
ATOM 2044 O O . SER A 1 303 ? -329.108 -36.178 -73.303 1.00 68.66 324 SER A O 1
ATOM 2047 N N . GLN A 1 304 ? -330.841 -37.259 -72.321 1.00 70.32 325 GLN A N 1
ATOM 2048 C CA . GLN A 1 304 ? -331.456 -37.690 -73.567 1.00 72.38 325 GLN A CA 1
ATOM 2049 C C . GLN A 1 304 ? -331.791 -36.478 -74.439 1.00 71.45 325 GLN A C 1
ATOM 2050 O O . GLN A 1 304 ? -332.594 -35.645 -74.042 1.00 70.48 325 GLN A O 1
ATOM 2052 N N . GLY A 1 305 ? -331.134 -36.375 -75.603 1.00 72.30 326 GLY A N 1
ATOM 2053 C CA . GLY A 1 305 ? -331.474 -35.409 -76.641 1.00 71.07 326 GLY A CA 1
ATOM 2054 C C . GLY A 1 305 ? -330.736 -34.074 -76.522 1.00 68.43 326 GLY A C 1
ATOM 2055 O O . GLY A 1 305 ? -330.955 -33.163 -77.326 1.00 67.94 326 GLY A O 1
ATOM 2056 N N . TYR A 1 306 ? -329.857 -33.970 -75.523 1.00 66.50 327 TYR A N 1
ATOM 2057 C CA . TYR A 1 306 ? -329.127 -32.739 -75.269 1.00 63.67 327 TYR A CA 1
ATOM 2058 C C . TYR A 1 306 ? -327.679 -32.896 -75.707 1.00 64.27 327 TYR A C 1
ATOM 2059 O O . TYR A 1 306 ? -327.027 -33.858 -75.309 1.00 65.44 327 TYR A O 1
ATOM 2068 N N . THR A 1 307 ? -327.198 -31.938 -76.506 1.00 63.74 328 THR A N 1
ATOM 2069 C CA . THR A 1 307 ? -325.802 -31.897 -76.901 1.00 64.17 328 THR A CA 1
ATOM 2070 C C . THR A 1 307 ? -325.038 -30.934 -75.989 1.00 61.79 328 THR A C 1
ATOM 2071 O O . THR A 1 307 ? -325.440 -29.783 -75.818 1.00 60.79 328 THR A O 1
ATOM 2075 N N . ALA A 1 308 ? -323.934 -31.414 -75.403 1.00 60.86 329 ALA A N 1
ATOM 2076 C CA . ALA A 1 308 ? -323.198 -30.641 -74.408 1.00 58.29 329 ALA A CA 1
ATOM 2077 C C . ALA A 1 308 ? -321.887 -30.124 -74.994 1.00 58.49 329 ALA A C 1
ATOM 2078 O O . ALA A 1 308 ? -321.188 -30.862 -75.683 1.00 60.82 329 ALA A O 1
ATOM 2080 N N . SER A 1 309 ? -321.565 -28.856 -74.715 1.00 56.81 330 SER A N 1
ATOM 2081 C CA . SER A 1 309 ? -320.346 -28.212 -75.188 1.00 56.91 330 SER A CA 1
ATOM 2082 C C . SER A 1 309 ? -319.797 -27.295 -74.101 1.00 54.87 330 SER A C 1
ATOM 2083 O O . SER A 1 309 ? -320.493 -27.041 -73.130 1.00 53.64 330 SER A O 1
ATOM 2086 N N . ALA A 1 310 ? -318.580 -26.769 -74.302 1.00 54.75 331 ALA A N 1
ATOM 2087 C CA . ALA A 1 310 ? -317.896 -26.002 -73.272 1.00 53.39 331 ALA A CA 1
ATOM 2088 C C . ALA A 1 310 ? -316.944 -24.976 -73.883 1.00 54.27 331 ALA A C 1
ATOM 2089 O O . ALA A 1 310 ? -316.333 -25.229 -74.921 1.00 56.39 331 ALA A O 1
ATOM 2091 N N . ALA A 1 311 ? -316.828 -23.823 -73.213 1.00 53.26 332 ALA A N 1
ATOM 2092 C CA . ALA A 1 311 ? -315.888 -22.773 -73.577 1.00 53.68 332 ALA A CA 1
ATOM 2093 C C . ALA A 1 311 ? -315.145 -22.315 -72.326 1.00 52.20 332 ALA A C 1
ATOM 2094 O O . ALA A 1 311 ? -315.642 -21.508 -71.546 1.00 51.15 332 ALA A O 1
ATOM 2096 N N . TYR A 1 312 ? -313.941 -22.850 -72.145 1.00 52.29 333 TYR A N 1
ATOM 2097 C CA . TYR A 1 312 ? -313.221 -22.730 -70.887 1.00 51.35 333 TYR A CA 1
ATOM 2098 C C . TYR A 1 312 ? -312.002 -21.829 -71.041 1.00 51.60 333 TYR A C 1
ATOM 2099 O O . TYR A 1 312 ? -311.807 -21.222 -72.091 1.00 53.06 333 TYR A O 1
ATOM 2108 N N . LYS A 1 313 ? -311.199 -21.759 -69.967 1.00 50.23 334 LYS A N 1
ATOM 2109 C CA . LYS A 1 313 ? -309.973 -20.977 -69.927 1.00 50.52 334 LYS A CA 1
ATOM 2110 C C . LYS A 1 313 ? -308.907 -21.706 -69.108 1.00 49.69 334 LYS A C 1
ATOM 2111 O O . LYS A 1 313 ? -308.782 -21.469 -67.905 1.00 49.05 334 LYS A O 1
ATOM 2114 N N . GLU A 1 314 ? -308.138 -22.560 -69.784 1.00 50.02 335 GLU A N 1
ATOM 2115 C CA . GLU A 1 314 ? -306.962 -23.201 -69.223 1.00 49.19 335 GLU A CA 1
ATOM 2116 C C . GLU A 1 314 ? -305.818 -22.188 -69.229 1.00 49.76 335 GLU A C 1
ATOM 2117 O O . GLU A 1 314 ? -305.261 -21.905 -70.282 1.00 51.29 335 GLU A O 1
ATOM 2120 N N . ASN A 1 315 ? -305.477 -21.645 -68.051 1.00 48.91 336 ASN A N 1
ATOM 2121 C CA . ASN A 1 315 ? -304.662 -20.445 -67.945 1.00 49.81 336 ASN A CA 1
ATOM 2122 C C . ASN A 1 315 ? -305.445 -19.341 -68.639 1.00 51.38 336 ASN A C 1
ATOM 2123 O O . ASN A 1 315 ? -306.642 -19.473 -68.869 1.00 51.01 336 ASN A O 1
ATOM 2128 N N . GLY A 1 316 ? -304.763 -18.269 -69.051 1.00 53.50 337 GLY A N 1
ATOM 2129 C CA . GLY A 1 316 ? -305.481 -17.186 -69.700 1.00 56.01 337 GLY A CA 1
ATOM 2130 C C . GLY A 1 316 ? -305.857 -17.490 -71.153 1.00 58.49 337 GLY A C 1
ATOM 2131 O O . GLY A 1 316 ? -306.400 -16.614 -71.811 1.00 60.71 337 GLY A O 1
ATOM 2132 N N . ALA A 1 317 ? -305.644 -18.743 -71.601 1.00 58.84 338 ALA A N 1
ATOM 2133 C CA . ALA A 1 317 ? -305.942 -19.101 -72.979 1.00 61.03 338 ALA A CA 1
ATOM 2134 C C . ALA A 1 317 ? -307.333 -19.723 -73.076 1.00 60.38 338 ALA A C 1
ATOM 2135 O O . ALA A 1 317 ? -307.563 -20.834 -72.605 1.00 58.80 338 ALA A O 1
ATOM 2137 N N . SER A 1 318 ? -308.253 -18.981 -73.697 1.00 61.56 339 SER A N 1
ATOM 2138 C CA . SER A 1 318 ? -309.617 -19.453 -73.859 1.00 60.97 339 SER A CA 1
ATOM 2139 C C . SER A 1 318 ? -309.662 -20.513 -74.954 1.00 61.82 339 SER A C 1
ATOM 2140 O O . SER A 1 318 ? -309.296 -20.245 -76.099 1.00 63.78 339 SER A O 1
ATOM 2143 N N . LYS A 1 319 ? -310.104 -21.718 -74.578 1.00 60.39 340 LYS A N 1
ATOM 2144 C CA . LYS A 1 319 ? -310.302 -22.813 -75.514 1.00 61.50 340 LYS A CA 1
ATOM 2145 C C . LYS A 1 319 ? -311.771 -23.243 -75.471 1.00 61.04 340 LYS A C 1
ATOM 2146 O O . LYS A 1 319 ? -312.520 -22.805 -74.604 1.00 59.32 340 LYS A O 1
ATOM 2149 N N . ASN A 1 320 ? -312.170 -24.131 -76.391 1.00 62.62 341 ASN A N 1
ATOM 2150 C CA . ASN A 1 320 ? -313.503 -24.704 -76.438 1.00 62.04 341 ASN A CA 1
ATOM 2151 C C . ASN A 1 320 ? -313.394 -26.198 -76.752 1.00 63.35 341 ASN A C 1
ATOM 2152 O O . ASN A 1 320 ? -312.487 -26.615 -77.474 1.00 65.58 341 ASN A O 1
ATOM 2155 N N . GLN A 1 321 ? -314.328 -26.996 -76.209 1.00 62.47 342 GLN A N 1
ATOM 2156 C CA . GLN A 1 321 ? -314.487 -28.399 -76.566 1.00 63.72 342 GLN A CA 1
ATOM 2157 C C . GLN A 1 321 ? -315.975 -28.724 -76.599 1.00 63.45 342 GLN A C 1
ATOM 2158 O O . GLN A 1 321 ? -316.738 -28.169 -75.815 1.00 61.94 342 GLN A O 1
ATOM 2161 N N . ALA A 1 322 ? -316.371 -29.631 -77.498 1.00 65.49 343 ALA A N 1
ATOM 2162 C CA . ALA A 1 322 ? -317.755 -30.072 -77.567 1.00 65.72 343 ALA A CA 1
ATOM 2163 C C . ALA A 1 322 ? -317.820 -31.593 -77.637 1.00 67.31 343 ALA A C 1
ATOM 2164 O O . ALA A 1 322 ? -316.813 -32.256 -77.854 1.00 68.92 343 ALA A O 1
ATOM 2166 N N . GLY A 1 323 ? -319.020 -32.140 -77.423 1.00 67.05 344 GLY A N 1
ATOM 2167 C CA . GLY A 1 323 ? -319.215 -33.579 -77.403 1.00 69.34 344 GLY A CA 1
ATOM 2168 C C . GLY A 1 323 ? -320.219 -34.017 -78.461 1.00 71.91 344 GLY A C 1
ATOM 2169 O O . GLY A 1 323 ? -320.152 -33.597 -79.612 1.00 73.21 344 GLY A O 1
ATOM 2170 N N . THR A 1 324 ? -321.150 -34.872 -78.043 1.00 73.09 345 THR A N 1
ATOM 2171 C CA . THR A 1 324 ? -322.148 -35.417 -78.944 1.00 76.66 345 THR A CA 1
ATOM 2172 C C . THR A 1 324 ? -323.512 -35.360 -78.263 1.00 76.25 345 THR A C 1
ATOM 2173 O O . THR A 1 324 ? -323.583 -35.190 -77.044 1.00 75.46 345 THR A O 1
ATOM 2176 N N . VAL A 1 325 ? -324.577 -35.499 -79.064 1.00 77.29 346 VAL A N 1
ATOM 2177 C CA . VAL A 1 325 ? -325.940 -35.422 -78.563 1.00 75.24 346 VAL A CA 1
ATOM 2178 C C . VAL A 1 325 ? -326.228 -36.666 -77.727 1.00 76.49 346 VAL A C 1
ATOM 2179 O O . VAL A 1 325 ? -325.960 -37.784 -78.159 1.00 79.55 346 VAL A O 1
ATOM 2182 N N . SER A 1 326 ? -326.740 -36.436 -76.514 1.00 75.36 347 SER A N 1
ATOM 2183 C CA . SER A 1 326 ? -327.162 -37.476 -75.588 1.00 77.08 347 SER A CA 1
ATOM 2184 C C . SER A 1 326 ? -325.990 -38.363 -75.164 1.00 78.52 347 SER A C 1
ATOM 2185 O O . SER A 1 326 ? -326.157 -39.560 -74.929 1.00 80.51 347 SER A O 1
ATOM 2188 N N . THR A 1 327 ? -324.805 -37.758 -75.039 1.00 77.90 348 THR A N 1
ATOM 2189 C CA . THR A 1 327 ? -323.616 -38.494 -74.641 1.00 79.49 348 THR A CA 1
ATOM 2190 C C . THR A 1 327 ? -322.952 -37.789 -73.465 1.00 76.78 348 THR A C 1
ATOM 2191 O O . THR A 1 327 ? -322.849 -36.564 -73.457 1.00 74.37 348 THR A O 1
ATOM 2194 N N . ASN A 1 328 ? -322.482 -38.583 -72.495 1.00 77.40 349 ASN A N 1
ATOM 2195 C CA . ASN A 1 328 ? -321.721 -38.080 -71.361 1.00 76.04 349 ASN A CA 1
ATOM 2196 C C . ASN A 1 328 ? -320.521 -37.281 -71.873 1.00 76.17 349 ASN A C 1
ATOM 2197 O O . ASN A 1 328 ? -319.866 -37.695 -72.830 1.00 78.52 349 ASN A O 1
ATOM 2200 N N . PHE A 1 329 ? -320.252 -36.122 -71.247 1.00 74.09 350 PHE A N 1
ATOM 2201 C CA . PHE A 1 329 ? -319.222 -35.205 -71.717 1.00 73.03 350 PHE A CA 1
ATOM 2202 C C . PHE A 1 329 ? -318.038 -35.201 -70.751 1.00 71.87 350 PHE A C 1
ATOM 2203 O O . PHE A 1 329 ? -318.065 -34.562 -69.706 1.00 69.27 350 PHE A O 1
ATOM 2211 N N . THR A 1 330 ? -316.990 -35.931 -71.145 1.00 73.58 351 THR A N 1
ATOM 2212 C CA . THR A 1 330 ? -315.783 -36.041 -70.350 1.00 73.20 351 THR A CA 1
ATOM 2213 C C . THR A 1 330 ? -314.724 -35.085 -70.902 1.00 71.20 351 THR A C 1
ATOM 2214 O O . THR A 1 330 ? -314.486 -34.977 -72.104 1.00 72.19 351 THR A O 1
ATOM 2218 N N . GLN A 1 331 ? -314.158 -34.298 -70.003 1.00 68.27 352 GLN A N 1
ATOM 2219 C CA . GLN A 1 331 ? -313.052 -33.414 -70.329 1.00 66.52 352 GLN A CA 1
ATOM 2220 C C . GLN A 1 331 ? -311.841 -34.101 -69.726 1.00 66.33 352 GLN A C 1
ATOM 2221 O O . GLN A 1 331 ? -311.957 -34.504 -68.576 1.00 65.51 352 GLN A O 1
ATOM 2227 N N . ASP A 1 332 ? -310.810 -34.389 -70.538 1.00 67.23 353 ASP A N 1
ATOM 2228 C CA . ASP A 1 332 ? -309.668 -35.142 -70.033 1.00 67.62 353 ASP A CA 1
ATOM 2229 C C . ASP A 1 332 ? -308.652 -34.217 -69.364 1.00 64.88 353 ASP A C 1
ATOM 2230 O O . ASP A 1 332 ? -307.726 -33.688 -69.969 1.00 64.77 353 ASP A O 1
ATOM 2233 N N . SER A 1 333 ? -308.741 -34.093 -68.040 1.00 62.28 354 SER A N 1
ATOM 2234 C CA . SER A 1 333 ? -307.837 -33.323 -67.199 1.00 59.89 354 SER A CA 1
ATOM 2235 C C . SER A 1 333 ? -307.415 -31.970 -67.772 1.00 57.82 354 SER A C 1
ATOM 2236 O O . SER A 1 333 ? -306.320 -31.827 -68.289 1.00 58.89 354 SER A O 1
ATOM 2239 N N . ILE A 1 334 ? -308.266 -30.958 -67.627 1.00 55.21 355 ILE A N 1
ATOM 2240 C CA . ILE A 1 334 ? -307.924 -29.578 -67.942 1.00 53.34 355 ILE A CA 1
ATOM 2241 C C . ILE A 1 334 ? -307.264 -28.985 -66.706 1.00 50.93 355 ILE A C 1
ATOM 2242 O O . ILE A 1 334 ? -307.375 -29.559 -65.621 1.00 50.40 355 ILE A O 1
ATOM 2247 N N . LEU A 1 335 ? -306.605 -27.837 -66.846 1.00 49.40 356 LEU A N 1
ATOM 2248 C CA . LEU A 1 335 ? -305.812 -27.341 -65.735 1.00 47.87 356 LEU A CA 1
ATOM 2249 C C . LEU A 1 335 ? -306.252 -25.950 -65.294 1.00 46.84 356 LEU A C 1
ATOM 2250 O O . LEU A 1 335 ? -306.388 -25.079 -66.136 1.00 47.49 356 LEU A O 1
ATOM 2255 N N . ILE A 1 336 ? -306.450 -25.759 -63.982 1.00 45.58 357 ILE A N 1
ATOM 2256 C CA . ILE A 1 336 ? -306.583 -24.446 -63.374 1.00 44.63 357 ILE A CA 1
ATOM 2257 C C . ILE A 1 336 ? -305.172 -23.933 -63.142 1.00 44.05 357 ILE A C 1
ATOM 2258 O O . ILE A 1 336 ? -304.421 -24.518 -62.353 1.00 43.28 357 ILE A O 1
ATOM 2263 N N . GLY A 1 337 ? -304.831 -22.843 -63.820 1.00 44.43 358 GLY A N 1
ATOM 2264 C CA . GLY A 1 337 ? -303.474 -22.364 -63.697 1.00 45.00 358 GLY A CA 1
ATOM 2265 C C . GLY A 1 337 ? -303.418 -20.930 -63.179 1.00 45.24 358 GLY A C 1
ATOM 2266 O O . GLY A 1 337 ? -304.378 -20.450 -62.579 1.00 45.51 358 GLY A O 1
ATOM 2267 N N . GLU A 1 338 ? -302.292 -20.261 -63.433 1.00 45.44 359 GLU A N 1
ATOM 2268 C CA . GLU A 1 338 ? -302.015 -18.992 -62.793 1.00 45.53 359 GLU A CA 1
ATOM 2269 C C . GLU A 1 338 ? -302.782 -17.875 -63.473 1.00 46.04 359 GLU A C 1
ATOM 2270 O O . GLU A 1 338 ? -302.957 -16.837 -62.848 1.00 46.65 359 GLU A O 1
ATOM 2276 N N . LYS A 1 339 ? -303.141 -18.023 -64.741 1.00 45.85 360 LYS A N 1
ATOM 2277 C CA . LYS A 1 339 ? -303.920 -16.953 -65.346 1.00 46.89 360 LYS A CA 1
ATOM 2278 C C . LYS A 1 339 ? -305.390 -17.362 -65.345 1.00 46.42 360 LYS A C 1
ATOM 2279 O O . LYS A 1 339 ? -305.700 -18.445 -64.872 1.00 45.26 360 LYS A O 1
ATOM 2285 N N . PRO A 1 340 ? -306.336 -16.508 -65.795 1.00 47.31 361 PRO A N 1
ATOM 2286 C CA . PRO A 1 340 ? -307.772 -16.765 -65.623 1.00 46.38 361 PRO A CA 1
ATOM 2287 C C . PRO A 1 340 ? -308.273 -18.175 -65.915 1.00 44.89 361 PRO A C 1
ATOM 2288 O O . PRO A 1 340 ? -307.867 -18.738 -66.912 1.00 45.15 361 PRO A O 1
ATOM 2292 N N . ASN A 1 341 ? -309.211 -18.660 -65.101 1.00 43.74 362 ASN A N 1
ATOM 2293 C CA . ASN A 1 341 ? -309.658 -20.030 -65.242 1.00 43.04 362 ASN A CA 1
ATOM 2294 C C . ASN A 1 341 ? -311.174 -20.053 -65.097 1.00 43.12 362 ASN A C 1
ATOM 2295 O O . ASN A 1 341 ? -311.694 -19.576 -64.101 1.00 43.12 362 ASN A O 1
ATOM 2298 N N . ASP A 1 342 ? -311.890 -20.529 -66.121 1.00 43.88 363 ASP A N 1
ATOM 2299 C CA . ASP A 1 342 ? -313.353 -20.525 -66.120 1.00 44.15 363 ASP A CA 1
ATOM 2300 C C . ASP A 1 342 ? -313.851 -21.660 -67.006 1.00 43.52 363 ASP A C 1
ATOM 2301 O O . ASP A 1 342 ? -313.030 -22.303 -67.641 1.00 43.78 363 ASP A O 1
ATOM 2306 N N . ASN A 1 343 ? -315.175 -21.882 -67.050 1.00 42.78 364 ASN A N 1
ATOM 2307 C CA . ASN A 1 343 ? -315.769 -22.876 -67.930 1.00 42.83 364 ASN A CA 1
ATOM 2308 C C . ASN A 1 343 ? -317.274 -22.640 -68.066 1.00 42.65 364 ASN A C 1
ATOM 2309 O O . ASN A 1 343 ? -317.963 -22.555 -67.069 1.00 42.29 364 ASN A O 1
ATOM 2314 N N . THR A 1 344 ? -317.769 -22.528 -69.305 1.00 42.75 365 THR A N 1
ATOM 2315 C CA . THR A 1 344 ? -319.191 -22.361 -69.541 1.00 42.25 365 THR A CA 1
ATOM 2316 C C . THR A 1 344 ? -319.734 -23.596 -70.246 1.00 42.47 365 THR A C 1
ATOM 2317 O O . THR A 1 344 ? -319.573 -23.722 -71.454 1.00 43.34 365 THR A O 1
ATOM 2320 N N . ILE A 1 345 ? -320.385 -24.488 -69.495 1.00 41.99 366 ILE A N 1
ATOM 2321 C CA . ILE A 1 345 ? -320.930 -25.716 -70.052 1.00 42.55 366 ILE A CA 1
ATOM 2322 C C . ILE A 1 345 ? -322.338 -25.450 -70.582 1.00 43.26 366 ILE A C 1
ATOM 2323 O O . ILE A 1 345 ? -323.264 -25.199 -69.820 1.00 42.84 366 ILE A O 1
ATOM 2326 N N . THR A 1 346 ? -322.499 -25.542 -71.901 1.00 44.95 367 THR A N 1
ATOM 2327 C CA . THR A 1 346 ? -323.744 -25.196 -72.570 1.00 45.99 367 THR A CA 1
ATOM 2328 C C . THR A 1 346 ? -324.441 -26.467 -73.045 1.00 46.92 367 THR A C 1
ATOM 2329 O O . THR A 1 346 ? -323.847 -27.266 -73.751 1.00 48.21 367 THR A O 1
ATOM 2333 N N . ASN A 1 347 ? -325.711 -26.603 -72.681 1.00 46.74 368 ASN A N 1
ATOM 2334 C CA . ASN A 1 347 ? -326.501 -27.768 -73.030 1.00 47.91 368 ASN A CA 1
ATOM 2335 C C . ASN A 1 347 ? -327.572 -27.348 -74.026 1.00 49.13 368 ASN A C 1
ATOM 2336 O O . ASN A 1 347 ? -328.446 -26.558 -73.691 1.00 48.32 368 ASN A O 1
ATOM 2340 N N . SER A 1 348 ? -327.496 -27.878 -75.246 1.00 51.89 369 SER A N 1
ATOM 2341 C CA . SER A 1 348 ? -328.367 -27.461 -76.332 1.00 54.34 369 SER A CA 1
ATOM 2342 C C . SER A 1 348 ? -329.369 -28.557 -76.702 1.00 56.00 369 SER A C 1
ATOM 2343 O O . SER A 1 348 ? -329.060 -29.741 -76.657 1.00 57.07 369 SER A O 1
ATOM 2346 N N . LEU A 1 349 ? -330.593 -28.152 -77.069 1.00 56.60 370 LEU A N 1
ATOM 2347 C CA . LEU A 1 349 ? -331.604 -29.083 -77.539 1.00 58.48 370 LEU A CA 1
ATOM 2348 C C . LEU A 1 349 ? -332.221 -28.518 -78.811 1.00 59.92 370 LEU A C 1
ATOM 2349 O O . LEU A 1 349 ? -332.657 -27.369 -78.830 1.00 59.00 370 LEU A O 1
ATOM 2352 N N . PRO A 1 350 ? -332.328 -29.328 -79.877 1.00 62.63 371 PRO A N 1
ATOM 2353 C CA . PRO A 1 350 ? -332.937 -28.845 -81.119 1.00 65.16 371 PRO A CA 1
ATOM 2354 C C . PRO A 1 350 ? -334.441 -28.622 -80.942 1.00 66.27 371 PRO A C 1
ATOM 2355 O O . PRO A 1 350 ? -335.079 -29.363 -80.226 1.00 66.22 371 PRO A O 1
ATOM 2358 N N . ASP A 1 351 ? -334.974 -27.545 -81.523 1.00 68.15 372 ASP A N 1
ATOM 2359 C CA . ASP A 1 351 ? -336.366 -27.164 -81.334 1.00 68.70 372 ASP A CA 1
ATOM 2360 C C . ASP A 1 351 ? -337.207 -27.933 -82.347 1.00 70.82 372 ASP A C 1
ATOM 2361 O O . ASP A 1 351 ? -336.843 -28.025 -83.515 1.00 72.14 372 ASP A O 1
ATOM 2366 N N . VAL A 1 352 ? -338.344 -28.462 -81.897 1.00 72.12 373 VAL A N 1
ATOM 2367 C CA . VAL A 1 352 ? -339.184 -29.355 -82.682 1.00 76.16 373 VAL A CA 1
ATOM 2368 C C . VAL A 1 352 ? -339.593 -28.699 -84.002 1.00 79.50 373 VAL A C 1
ATOM 2369 O O . VAL A 1 352 ? -340.029 -27.552 -84.008 1.00 78.66 373 VAL A O 1
ATOM 2371 N N . THR A 1 353 ? -339.382 -29.432 -85.101 1.00 84.76 374 THR A N 1
ATOM 2372 C CA . THR A 1 353 ? -339.647 -28.956 -86.446 1.00 89.03 374 THR A CA 1
ATOM 2373 C C . THR A 1 353 ? -341.130 -28.654 -86.629 1.00 90.81 374 THR A C 1
ATOM 2374 O O . THR A 1 353 ? -341.969 -29.515 -86.384 1.00 91.68 374 THR A O 1
ATOM 2378 N N . PRO A 1 354 ? -341.488 -27.472 -87.187 1.00 91.94 375 PRO A N 1
ATOM 2379 C CA . PRO A 1 354 ? -342.877 -27.168 -87.551 1.00 91.68 375 PRO A CA 1
ATOM 2380 C C . PRO A 1 354 ? -343.381 -27.934 -88.787 1.00 93.49 375 PRO A C 1
ATOM 2381 O O . PRO A 1 354 ? -342.559 -28.493 -89.496 1.00 94.87 375 PRO A O 1
ATOM 2385 N N . ASN B 1 12 ? -190.239 -26.581 8.168 1.00 79.53 33 ASN B N 1
ATOM 2386 C CA . ASN B 1 12 ? -191.245 -27.598 7.742 1.00 79.61 33 ASN B CA 1
ATOM 2387 C C . ASN B 1 12 ? -192.467 -27.515 8.664 1.00 81.15 33 ASN B C 1
ATOM 2388 O O . ASN B 1 12 ? -193.599 -27.716 8.209 1.00 82.04 33 ASN B O 1
ATOM 2393 N N . ASP B 1 13 ? -192.223 -27.209 9.952 1.00 81.00 34 ASP B N 1
ATOM 2394 C CA . ASP B 1 13 ? -193.265 -27.021 10.958 1.00 80.64 34 ASP B CA 1
ATOM 2395 C C . ASP B 1 13 ? -193.975 -25.676 10.783 1.00 78.45 34 ASP B C 1
ATOM 2396 O O . ASP B 1 13 ? -195.129 -25.538 11.187 1.00 80.10 34 ASP B O 1
ATOM 2401 N N . VAL B 1 14 ? -193.278 -24.694 10.208 1.00 73.98 35 VAL B N 1
ATOM 2402 C CA . VAL B 1 14 ? -193.910 -23.427 9.859 1.00 70.41 35 VAL B CA 1
ATOM 2403 C C . VAL B 1 14 ? -194.598 -23.604 8.504 1.00 65.78 35 VAL B C 1
ATOM 2404 O O . VAL B 1 14 ? -194.066 -23.165 7.492 1.00 63.52 35 VAL B O 1
ATOM 2408 N N . ALA B 1 15 ? -195.756 -24.283 8.530 1.00 63.04 36 ALA B N 1
ATOM 2409 C CA . ALA B 1 15 ? -196.599 -24.644 7.404 1.00 58.91 36 ALA B CA 1
ATOM 2410 C C . ALA B 1 15 ? -195.864 -25.477 6.350 1.00 55.46 36 ALA B C 1
ATOM 2411 O O . ALA B 1 15 ? -194.719 -25.882 6.532 1.00 54.93 36 ALA B O 1
ATOM 2413 N N . THR B 1 16 ? -196.582 -25.778 5.269 1.00 52.17 37 THR B N 1
ATOM 2414 C CA . THR B 1 16 ? -196.103 -26.600 4.170 1.00 48.96 37 THR B CA 1
ATOM 2415 C C . THR B 1 16 ? -194.921 -25.967 3.423 1.00 46.96 37 THR B C 1
ATOM 2416 O O . THR B 1 16 ? -195.079 -24.998 2.683 1.00 46.20 37 THR B O 1
ATOM 2420 N N . ALA B 1 17 ? -193.734 -26.573 3.572 1.00 45.48 38 ALA B N 1
ATOM 2421 C CA . ALA B 1 17 ? -192.532 -26.198 2.841 1.00 42.83 38 ALA B CA 1
ATOM 2422 C C . ALA B 1 17 ? -192.086 -27.433 2.069 1.00 41.56 38 ALA B C 1
ATOM 2423 O O . ALA B 1 17 ? -192.909 -27.996 1.385 1.00 41.21 38 ALA B O 1
ATOM 2425 N N . LYS B 1 18 ? -190.799 -27.813 2.085 1.00 40.98 39 LYS B N 1
ATOM 2426 C CA . LYS B 1 18 ? -190.432 -29.148 1.647 1.00 41.34 39 LYS B CA 1
ATOM 2427 C C . LYS B 1 18 ? -189.774 -29.875 2.807 1.00 42.86 39 LYS B C 1
ATOM 2428 O O . LYS B 1 18 ? -189.311 -29.241 3.744 1.00 43.06 39 LYS B O 1
ATOM 2430 N N . ALA B 1 19 ? -189.728 -31.208 2.740 1.00 44.46 40 ALA B N 1
ATOM 2431 C CA . ALA B 1 19 ? -189.238 -31.978 3.871 1.00 46.86 40 ALA B CA 1
ATOM 2432 C C . ALA B 1 19 ? -188.623 -33.282 3.399 1.00 48.18 40 ALA B C 1
ATOM 2433 O O . ALA B 1 19 ? -189.005 -33.823 2.365 1.00 47.78 40 ALA B O 1
ATOM 2435 N N . THR B 1 20 ? -187.708 -33.802 4.229 1.00 50.39 41 THR B N 1
ATOM 2436 C CA . THR B 1 20 ? -186.893 -34.971 3.962 1.00 52.53 41 THR B CA 1
ATOM 2437 C C . THR B 1 20 ? -186.030 -35.251 5.200 1.00 54.37 41 THR B C 1
ATOM 2438 O O . THR B 1 20 ? -185.700 -34.318 5.934 1.00 54.63 41 THR B O 1
ATOM 2441 N N . GLY B 1 21 ? -185.640 -36.513 5.426 1.00 55.96 42 GLY B N 1
ATOM 2442 C CA . GLY B 1 21 ? -184.746 -36.793 6.541 1.00 56.90 42 GLY B CA 1
ATOM 2443 C C . GLY B 1 21 ? -183.390 -37.294 6.067 1.00 56.99 42 GLY B C 1
ATOM 2444 O O . GLY B 1 21 ? -183.265 -38.473 5.755 1.00 58.03 42 GLY B O 1
ATOM 2445 N N . GLU B 1 22 ? -182.370 -36.417 6.037 1.00 56.04 43 GLU B N 1
ATOM 2446 C CA . GLU B 1 22 ? -181.016 -36.758 5.623 1.00 56.13 43 GLU B CA 1
ATOM 2447 C C . GLU B 1 22 ? -181.016 -37.319 4.201 1.00 55.12 43 GLU B C 1
ATOM 2448 O O . GLU B 1 22 ? -179.986 -37.753 3.696 1.00 55.11 43 GLU B O 1
ATOM 2454 N N . THR B 1 23 ? -182.180 -37.233 3.548 1.00 53.73 44 THR B N 1
ATOM 2455 C CA . THR B 1 23 ? -182.391 -37.677 2.182 1.00 52.80 44 THR B CA 1
ATOM 2456 C C . THR B 1 23 ? -182.736 -36.444 1.354 1.00 50.24 44 THR B C 1
ATOM 2457 O O . THR B 1 23 ? -183.176 -35.437 1.906 1.00 49.35 44 THR B O 1
ATOM 2460 N N . SER B 1 24 ? -182.531 -36.507 0.034 1.00 48.90 45 SER B N 1
ATOM 2461 C CA . SER B 1 24 ? -182.907 -35.413 -0.845 1.00 45.82 45 SER B CA 1
ATOM 2462 C C . SER B 1 24 ? -184.428 -35.301 -0.910 1.00 43.82 45 SER B C 1
ATOM 2463 O O . SER B 1 24 ? -185.134 -36.301 -0.807 1.00 44.27 45 SER B O 1
ATOM 2466 N N . ALA B 1 25 ? -184.926 -34.065 -1.027 1.00 41.21 46 ALA B N 1
ATOM 2467 C CA . ALA B 1 25 ? -186.352 -33.820 -1.155 1.00 39.81 46 ALA B CA 1
ATOM 2468 C C . ALA B 1 25 ? -186.736 -34.025 -2.614 1.00 39.02 46 ALA B C 1
ATOM 2469 O O . ALA B 1 25 ? -185.896 -33.912 -3.501 1.00 39.13 46 ALA B O 1
ATOM 2471 N N . LYS B 1 26 ? -188.013 -34.338 -2.855 1.00 38.33 47 LYS B N 1
ATOM 2472 C CA . LYS B 1 26 ? -188.513 -34.541 -4.206 1.00 37.66 47 LYS B CA 1
ATOM 2473 C C . LYS B 1 26 ? -189.610 -33.514 -4.495 1.00 36.10 47 LYS B C 1
ATOM 2474 O O . LYS B 1 26 ? -190.500 -33.357 -3.675 1.00 36.20 47 LYS B O 1
ATOM 2477 N N . VAL B 1 27 ? -189.516 -32.809 -5.634 1.00 34.70 48 VAL B N 1
ATOM 2478 C CA . VAL B 1 27 ? -190.513 -31.821 -6.035 1.00 33.07 48 VAL B CA 1
ATOM 2479 C C . VAL B 1 27 ? -190.896 -32.010 -7.504 1.00 32.91 48 VAL B C 1
ATOM 2480 O O . VAL B 1 27 ? -190.038 -32.215 -8.353 1.00 33.31 48 VAL B O 1
ATOM 2484 N N . SER B 1 28 ? -192.206 -31.907 -7.776 1.00 32.52 49 SER B N 1
ATOM 2485 C CA . SER B 1 28 ? -192.778 -31.986 -9.113 1.00 32.52 49 SER B CA 1
ATOM 2486 C C . SER B 1 28 ? -193.636 -30.757 -9.379 1.00 31.73 49 SER B C 1
ATOM 2487 O O . SER B 1 28 ? -194.485 -30.414 -8.570 1.00 31.37 49 SER B O 1
ATOM 2490 N N . ILE B 1 29 ? -193.408 -30.125 -10.532 1.00 31.66 50 ILE B N 1
ATOM 2491 C CA . ILE B 1 29 ? -194.248 -29.034 -10.986 1.00 31.13 50 ILE B CA 1
ATOM 2492 C C . ILE B 1 29 ? -195.444 -29.604 -11.743 1.00 31.20 50 ILE B C 1
ATOM 2493 O O . ILE B 1 29 ? -195.277 -30.381 -12.677 1.00 31.77 50 ILE B O 1
ATOM 2498 N N . ASN B 1 30 ? -196.637 -29.201 -11.299 1.00 30.73 51 ASN B N 1
ATOM 2499 C CA . ASN B 1 30 ? -197.886 -29.665 -11.868 1.00 30.73 51 ASN B CA 1
ATOM 2500 C C . ASN B 1 30 ? -198.407 -28.588 -12.813 1.00 30.46 51 ASN B C 1
ATOM 2501 O O . ASN B 1 30 ? -198.485 -27.428 -12.432 1.00 30.12 51 ASN B O 1
ATOM 2506 N N . LYS B 1 31 ? -198.755 -28.965 -14.045 1.00 30.77 52 LYS B N 1
ATOM 2507 C CA . LYS B 1 31 ? -199.352 -28.037 -14.994 1.00 30.67 52 LYS B CA 1
ATOM 2508 C C . LYS B 1 31 ? -200.846 -28.327 -15.072 1.00 30.43 52 LYS B C 1
ATOM 2509 O O . LYS B 1 31 ? -201.244 -29.443 -15.371 1.00 30.73 52 LYS B O 1
ATOM 2515 N N . VAL B 1 32 ? -201.658 -27.308 -14.802 1.00 30.02 53 VAL B N 1
ATOM 2516 C CA . VAL B 1 32 ? -203.101 -27.443 -14.908 1.00 29.83 53 VAL B CA 1
ATOM 2517 C C . VAL B 1 32 ? -203.544 -26.837 -16.236 1.00 30.00 53 VAL B C 1
ATOM 2518 O O . VAL B 1 32 ? -203.153 -25.720 -16.554 1.00 30.10 53 VAL B O 1
ATOM 2521 N N . LEU B 1 33 ? -204.312 -27.605 -17.012 1.00 30.18 54 LEU B N 1
ATOM 2522 C CA . LEU B 1 33 ? -204.811 -27.124 -18.285 1.00 30.46 54 LEU B CA 1
ATOM 2523 C C . LEU B 1 33 ? -206.336 -27.100 -18.273 1.00 30.16 54 LEU B C 1
ATOM 2524 O O . LEU B 1 33 ? -206.997 -28.117 -18.086 1.00 30.13 54 LEU B O 1
ATOM 2529 N N . ASN B 1 34 ? -206.872 -25.894 -18.458 1.00 30.08 55 ASN B N 1
ATOM 2530 C CA . ASN B 1 34 ? -208.300 -25.653 -18.493 1.00 29.88 55 ASN B CA 1
ATOM 2531 C C . ASN B 1 34 ? -208.808 -25.916 -19.895 1.00 30.27 55 ASN B C 1
ATOM 2532 O O . ASN B 1 34 ? -208.143 -25.561 -20.866 1.00 30.80 55 ASN B O 1
ATOM 2537 N N . ILE B 1 35 ? -209.991 -26.526 -19.971 1.00 30.12 56 ILE B N 1
ATOM 2538 C CA . ILE B 1 35 ? -210.511 -26.989 -21.241 1.00 30.54 56 ILE B CA 1
ATOM 2539 C C . ILE B 1 35 ? -212.029 -27.080 -21.151 1.00 30.28 56 ILE B C 1
ATOM 2540 O O . ILE B 1 35 ? -212.580 -27.258 -20.062 1.00 29.87 56 ILE B O 1
ATOM 2545 N N . ALA B 1 36 ? -212.685 -26.961 -22.310 1.00 30.63 57 ALA B N 1
ATOM 2546 C CA . ALA B 1 36 ? -214.120 -27.162 -22.388 1.00 30.47 57 ALA B CA 1
ATOM 2547 C C . ALA B 1 36 ? -214.440 -28.614 -22.747 1.00 30.70 57 ALA B C 1
ATOM 2548 O O . ALA B 1 36 ? -213.559 -29.360 -23.164 1.00 31.16 57 ALA B O 1
ATOM 2550 N N . GLU B 1 37 ? -215.718 -28.981 -22.606 1.00 30.54 58 GLU B N 1
ATOM 2551 C CA . GLU B 1 37 ? -216.175 -30.364 -22.629 1.00 30.80 58 GLU B CA 1
ATOM 2552 C C . GLU B 1 37 ? -215.945 -31.017 -23.987 1.00 31.56 58 GLU B C 1
ATOM 2553 O O . GLU B 1 37 ? -215.430 -32.122 -24.067 1.00 32.09 58 GLU B O 1
ATOM 2559 N N . GLY B 1 38 ? -216.381 -30.347 -25.049 1.00 31.79 59 GLY B N 1
ATOM 2560 C CA . GLY B 1 38 ? -216.431 -30.937 -26.371 1.00 32.67 59 GLY B CA 1
ATOM 2561 C C . GLY B 1 38 ? -215.047 -31.161 -26.956 1.00 34.11 59 GLY B C 1
ATOM 2562 O O . GLY B 1 38 ? -214.826 -32.154 -27.646 1.00 35.22 59 GLY B O 1
ATOM 2563 N N . ILE B 1 39 ? -214.118 -30.259 -26.607 1.00 34.53 60 ILE B N 1
ATOM 2564 C CA . ILE B 1 39 ? -212.827 -30.145 -27.265 1.00 36.27 60 ILE B CA 1
ATOM 2565 C C . ILE B 1 39 ? -211.951 -31.359 -26.960 1.00 37.15 60 ILE B C 1
ATOM 2566 O O . ILE B 1 39 ? -211.905 -31.841 -25.829 1.00 36.35 60 ILE B O 1
ATOM 2571 N N . THR B 1 40 ? -211.242 -31.827 -27.995 1.00 39.20 61 THR B N 1
ATOM 2572 C CA . THR B 1 40 ? -210.228 -32.856 -27.857 1.00 40.69 61 THR B CA 1
ATOM 2573 C C . THR B 1 40 ? -208.897 -32.185 -27.558 1.00 40.91 61 THR B C 1
ATOM 2574 O O . THR B 1 40 ? -208.542 -31.204 -28.213 1.00 41.21 61 THR B O 1
ATOM 2578 N N . THR B 1 41 ? -208.187 -32.750 -26.569 1.00 41.05 62 THR B N 1
ATOM 2579 C CA . THR B 1 41 ? -206.934 -32.236 -26.049 1.00 41.39 62 THR B CA 1
ATOM 2580 C C . THR B 1 41 ? -205.971 -31.954 -27.195 1.00 43.42 62 THR B C 1
ATOM 2581 O O . THR B 1 41 ? -205.713 -32.832 -28.011 1.00 45.18 62 THR B O 1
ATOM 2585 N N . PRO B 1 42 ? -205.399 -30.729 -27.277 1.00 43.60 63 PRO B N 1
ATOM 2586 C CA . PRO B 1 42 ? -204.443 -30.407 -28.332 1.00 45.74 63 PRO B CA 1
ATOM 2587 C C . PRO B 1 42 ? -203.112 -31.089 -28.035 1.00 46.92 63 PRO B C 1
ATOM 2588 O O . PRO B 1 42 ? -202.946 -31.743 -27.002 1.00 46.12 63 PRO B O 1
ATOM 2592 N N . GLU B 1 43 ? -202.185 -30.953 -28.984 1.00 49.22 64 GLU B N 1
ATOM 2593 C CA . GLU B 1 43 ? -200.862 -31.521 -28.830 1.00 50.66 64 GLU B CA 1
ATOM 2594 C C . GLU B 1 43 ? -199.894 -30.369 -28.619 1.00 50.46 64 GLU B C 1
ATOM 2595 O O . GLU B 1 43 ? -199.494 -29.710 -29.579 1.00 51.84 64 GLU B O 1
ATOM 2601 N N . ALA B 1 44 ? -199.592 -30.076 -27.352 1.00 48.58 65 ALA B N 1
ATOM 2602 C CA . ALA B 1 44 ? -198.775 -28.926 -27.001 1.00 47.90 65 ALA B CA 1
ATOM 2603 C C . ALA B 1 44 ? -197.829 -29.296 -25.859 1.00 46.87 65 ALA B C 1
ATOM 2604 O O . ALA B 1 44 ? -198.059 -30.238 -25.099 1.00 46.14 65 ALA B O 1
ATOM 2606 N N . THR B 1 45 ? -196.727 -28.549 -25.762 1.00 46.75 66 THR B N 1
ATOM 2607 C CA . THR B 1 45 ? -195.780 -28.771 -24.684 1.00 45.64 66 THR B CA 1
ATOM 2608 C C . THR B 1 45 ? -195.564 -27.462 -23.944 1.00 44.18 66 THR B C 1
ATOM 2609 O O . THR B 1 45 ? -195.636 -26.384 -24.534 1.00 44.83 66 THR B O 1
ATOM 2613 N N . PHE B 1 46 ? -195.323 -27.569 -22.641 1.00 42.31 67 PHE B N 1
ATOM 2614 C CA . PHE B 1 46 ? -195.084 -26.384 -21.844 1.00 40.90 67 PHE B CA 1
ATOM 2615 C C . PHE B 1 46 ? -193.699 -26.490 -21.235 1.00 40.87 67 PHE B C 1
ATOM 2616 O O . PHE B 1 46 ? -193.314 -27.558 -20.772 1.00 40.68 67 PHE B O 1
ATOM 2624 N N . THR B 1 47 ? -192.985 -25.361 -21.229 1.00 41.11 68 THR B N 1
ATOM 2625 C CA . THR B 1 47 ? -191.600 -25.329 -20.804 1.00 41.51 68 THR B CA 1
ATOM 2626 C C . THR B 1 47 ? -191.441 -24.354 -19.644 1.00 39.83 68 THR B C 1
ATOM 2627 O O . THR B 1 47 ? -191.973 -23.247 -19.686 1.00 39.42 68 THR B O 1
ATOM 2631 N N . PHE B 1 48 ? -190.654 -24.780 -18.649 1.00 38.86 69 PHE B N 1
ATOM 2632 C CA . PHE B 1 48 ? -190.404 -24.004 -17.449 1.00 37.69 69 PHE B CA 1
ATOM 2633 C C . PHE B 1 48 ? -188.915 -23.700 -17.319 1.00 38.42 69 PHE B C 1
ATOM 2634 O O . PHE B 1 48 ? -188.077 -24.597 -17.384 1.00 38.99 69 PHE B O 1
ATOM 2642 N N . THR B 1 49 ? -188.619 -22.409 -17.118 1.00 38.44 70 THR B N 1
ATOM 2643 C CA . THR B 1 49 ? -187.273 -21.866 -17.041 1.00 39.11 70 THR B CA 1
ATOM 2644 C C . THR B 1 49 ? -186.875 -21.771 -15.577 1.00 37.99 70 THR B C 1
ATOM 2645 O O . THR B 1 49 ? -187.633 -21.269 -14.752 1.00 37.04 70 THR B O 1
ATOM 2648 N N . PHE B 1 50 ? -185.656 -22.220 -15.276 1.00 38.49 71 PHE B N 1
ATOM 2649 C CA . PHE B 1 50 ? -185.065 -22.087 -13.957 1.00 38.06 71 PHE B CA 1
ATOM 2650 C C . PHE B 1 50 ? -183.837 -21.197 -14.088 1.00 39.61 71 PHE B C 1
ATOM 2651 O O . PHE B 1 50 ? -182.725 -21.677 -14.296 1.00 40.62 71 PHE B O 1
ATOM 2659 N N . THR B 1 51 ? -184.071 -19.884 -14.002 1.00 40.40 72 THR B N 1
ATOM 2660 C CA . THR B 1 51 ? -183.025 -18.900 -14.185 1.00 42.16 72 THR B CA 1
ATOM 2661 C C . THR B 1 51 ? -182.524 -18.472 -12.813 1.00 41.74 72 THR B C 1
ATOM 2662 O O . THR B 1 51 ? -183.301 -17.993 -11.995 1.00 40.76 72 THR B O 1
ATOM 2666 N N . PRO B 1 52 ? -181.210 -18.620 -12.526 1.00 42.51 73 PRO B N 1
ATOM 2667 C CA . PRO B 1 52 ? -180.673 -18.287 -11.208 1.00 42.26 73 PRO B CA 1
ATOM 2668 C C . PRO B 1 52 ? -180.811 -16.802 -10.873 1.00 43.14 73 PRO B C 1
ATOM 2669 O O . PRO B 1 52 ? -180.917 -15.960 -11.767 1.00 44.47 73 PRO B O 1
ATOM 2673 N N . LYS B 1 53 ? -180.852 -16.510 -9.569 1.00 42.78 74 LYS B N 1
ATOM 2674 C CA . LYS B 1 53 ? -180.987 -15.146 -9.093 1.00 43.58 74 LYS B CA 1
ATOM 2675 C C . LYS B 1 53 ? -180.006 -14.924 -7.951 1.00 43.79 74 LYS B C 1
ATOM 2676 O O . LYS B 1 53 ? -179.700 -15.840 -7.201 1.00 42.88 74 LYS B O 1
ATOM 2682 N N . THR B 1 54 ? -179.507 -13.691 -7.843 1.00 45.27 75 THR B N 1
ATOM 2683 C CA . THR B 1 54 ? -178.557 -13.329 -6.814 1.00 45.89 75 THR B CA 1
ATOM 2684 C C . THR B 1 54 ? -179.273 -12.542 -5.722 1.00 45.90 75 THR B C 1
ATOM 2685 O O . THR B 1 54 ? -180.437 -12.191 -5.872 1.00 46.07 75 THR B O 1
ATOM 2689 N N . GLY B 1 55 ? -178.565 -12.307 -4.619 1.00 45.79 76 GLY B N 1
ATOM 2690 C CA . GLY B 1 55 ? -179.140 -11.656 -3.453 1.00 45.76 76 GLY B CA 1
ATOM 2691 C C . GLY B 1 55 ? -178.414 -12.114 -2.200 1.00 45.13 76 GLY B C 1
ATOM 2692 O O . GLY B 1 55 ? -177.238 -12.407 -2.274 1.00 45.18 76 GLY B O 1
ATOM 2693 N N . THR B 1 56 ? -179.087 -12.117 -1.052 1.00 44.85 77 THR B N 1
ATOM 2694 C CA . THR B 1 56 ? -178.443 -12.467 0.202 1.00 44.79 77 THR B CA 1
ATOM 2695 C C . THR B 1 56 ? -179.404 -13.290 1.038 1.00 44.06 77 THR B C 1
ATOM 2696 O O . THR B 1 56 ? -180.612 -13.121 0.901 1.00 44.22 77 THR B O 1
ATOM 2699 N N . SER B 1 57 ? -178.878 -14.176 1.892 1.00 43.53 78 SER B N 1
ATOM 2700 C CA . SER B 1 57 ? -179.688 -14.893 2.867 1.00 43.41 78 SER B CA 1
ATOM 2701 C C . SER B 1 57 ? -179.323 -14.443 4.274 1.00 44.56 78 SER B C 1
ATOM 2702 O O . SER B 1 57 ? -178.518 -13.516 4.437 1.00 45.55 78 SER B O 1
ATOM 2705 N N . SER B 1 58 ? -179.859 -15.141 5.292 1.00 44.74 79 SER B N 1
ATOM 2706 C CA . SER B 1 58 ? -179.460 -14.851 6.682 1.00 45.94 79 SER B CA 1
ATOM 2707 C C . SER B 1 58 ? -177.969 -15.141 6.913 1.00 45.90 79 SER B C 1
ATOM 2708 O O . SER B 1 58 ? -177.242 -14.270 7.402 1.00 46.82 79 SER B O 1
ATOM 2711 N N . ASN B 1 59 ? -177.493 -16.251 6.344 1.00 45.05 80 ASN B N 1
ATOM 2712 C CA . ASN B 1 59 ? -176.064 -16.440 6.123 1.00 44.98 80 ASN B CA 1
ATOM 2713 C C . ASN B 1 59 ? -175.681 -15.461 5.012 1.00 45.23 80 ASN B C 1
ATOM 2714 O O . ASN B 1 59 ? -176.211 -15.548 3.904 1.00 44.78 80 ASN B O 1
ATOM 2719 N N . GLY B 1 60 ? -175.009 -14.372 5.387 1.00 46.30 81 GLY B N 1
ATOM 2720 C CA . GLY B 1 60 ? -174.469 -13.473 4.378 1.00 46.86 81 GLY B CA 1
ATOM 2721 C C . GLY B 1 60 ? -173.759 -14.302 3.310 1.00 45.98 81 GLY B C 1
ATOM 2722 O O . GLY B 1 60 ? -172.802 -14.990 3.614 1.00 46.06 81 GLY B O 1
ATOM 2723 N N . ALA B 1 61 ? -174.311 -14.337 2.110 1.00 45.30 82 ALA B N 1
ATOM 2724 C CA . ALA B 1 61 ? -173.798 -15.122 1.006 1.00 44.57 82 ALA B CA 1
ATOM 2725 C C . ALA B 1 61 ? -174.456 -14.543 -0.232 1.00 45.15 82 ALA B C 1
ATOM 2726 O O . ALA B 1 61 ? -175.596 -14.092 -0.155 1.00 45.37 82 ALA B O 1
ATOM 2728 N N . PRO B 1 62 ? -173.775 -14.520 -1.393 1.00 45.99 83 PRO B N 1
ATOM 2729 C CA . PRO B 1 62 ? -174.428 -14.165 -2.652 1.00 46.60 83 PRO B CA 1
ATOM 2730 C C . PRO B 1 62 ? -175.312 -15.332 -3.107 1.00 45.48 83 PRO B C 1
ATOM 2731 O O . PRO B 1 62 ? -175.063 -15.960 -4.128 1.00 45.41 83 PRO B O 1
ATOM 2735 N N . TYR B 1 63 ? -176.310 -15.670 -2.283 1.00 44.63 84 TYR B N 1
ATOM 2736 C CA . TYR B 1 63 ? -177.065 -16.895 -2.461 1.00 43.30 84 TYR B CA 1
ATOM 2737 C C . TYR B 1 63 ? -176.007 -17.960 -2.652 1.00 42.99 84 TYR B C 1
ATOM 2738 O O . TYR B 1 63 ? -175.189 -18.169 -1.756 1.00 42.95 84 TYR B O 1
ATOM 2747 N N . GLU B 1 64 ? -176.004 -18.610 -3.801 1.00 43.04 85 GLU B N 1
ATOM 2748 C CA . GLU B 1 64 ? -174.892 -19.447 -4.213 1.00 44.05 85 GLU B CA 1
ATOM 2749 C C . GLU B 1 64 ? -174.828 -19.370 -5.722 1.00 45.81 85 GLU B C 1
ATOM 2750 O O . GLU B 1 64 ? -175.824 -19.137 -6.397 1.00 45.41 85 GLU B O 1
ATOM 2756 N N . THR B 1 65 ? -173.619 -19.470 -6.241 1.00 49.08 86 THR B N 1
ATOM 2757 C CA . THR B 1 65 ? -173.343 -18.994 -7.587 1.00 52.56 86 THR B CA 1
ATOM 2758 C C . THR B 1 65 ? -172.745 -20.108 -8.434 1.00 55.08 86 THR B C 1
ATOM 2759 O O . THR B 1 65 ? -171.928 -19.836 -9.316 1.00 56.92 86 THR B O 1
ATOM 2763 N N . ILE B 1 66 ? -173.162 -21.347 -8.158 1.00 56.52 87 ILE B N 1
ATOM 2764 C CA . ILE B 1 66 ? -172.966 -22.428 -9.114 1.00 59.04 87 ILE B CA 1
ATOM 2765 C C . ILE B 1 66 ? -174.192 -22.486 -10.034 1.00 60.25 87 ILE B C 1
ATOM 2766 O O . ILE B 1 66 ? -175.248 -23.018 -9.701 1.00 59.12 87 ILE B O 1
ATOM 2770 N N . ASP B 1 67 ? -174.058 -21.859 -11.197 1.00 63.19 88 ASP B N 1
ATOM 2771 C CA . ASP B 1 67 ? -174.925 -22.104 -12.330 1.00 65.56 88 ASP B CA 1
ATOM 2772 C C . ASP B 1 67 ? -174.099 -22.709 -13.461 1.00 66.85 88 ASP B C 1
ATOM 2773 O O . ASP B 1 67 ? -174.581 -22.807 -14.580 1.00 67.71 88 ASP B O 1
ATOM 2778 N N . SER B 1 68 ? -172.863 -23.122 -13.156 1.00 67.10 89 SER B N 1
ATOM 2779 C CA . SER B 1 68 ? -171.927 -23.609 -14.151 1.00 69.13 89 SER B CA 1
ATOM 2780 C C . SER B 1 68 ? -171.894 -25.130 -14.068 1.00 69.46 89 SER B C 1
ATOM 2781 O O . SER B 1 68 ? -170.915 -25.722 -13.619 1.00 70.54 89 SER B O 1
ATOM 2784 N N . SER B 1 69 ? -172.957 -25.760 -14.574 1.00 68.80 90 SER B N 1
ATOM 2785 C CA . SER B 1 69 ? -173.045 -27.203 -14.721 1.00 68.63 90 SER B CA 1
ATOM 2786 C C . SER B 1 69 ? -173.325 -27.845 -13.370 1.00 65.94 90 SER B C 1
ATOM 2787 O O . SER B 1 69 ? -174.112 -28.796 -13.294 1.00 65.92 90 SER B O 1
ATOM 2790 N N . ASN B 1 70 ? -172.730 -27.324 -12.301 1.00 63.04 91 ASN B N 1
ATOM 2791 C CA . ASN B 1 70 ? -173.095 -27.732 -10.948 1.00 59.76 91 ASN B CA 1
ATOM 2792 C C . ASN B 1 70 ? -174.193 -26.801 -10.461 1.00 57.09 91 ASN B C 1
ATOM 2793 O O . ASN B 1 70 ? -174.070 -25.592 -10.616 1.00 57.46 91 ASN B O 1
ATOM 2798 N N . GLY B 1 71 ? -175.273 -27.364 -9.916 1.00 54.57 92 GLY B N 1
ATOM 2799 C CA . GLY B 1 71 ? -176.416 -26.570 -9.520 1.00 51.65 92 GLY B CA 1
ATOM 2800 C C . GLY B 1 71 ? -177.093 -25.817 -10.668 1.00 50.86 92 GLY B C 1
ATOM 2801 O O . GLY B 1 71 ? -177.642 -24.746 -10.443 1.00 49.89 92 GLY B O 1
ATOM 2802 N N . GLN B 1 72 ? -177.045 -26.357 -11.889 1.00 51.22 93 GLN B N 1
ATOM 2803 C CA . GLN B 1 72 ? -177.798 -25.797 -12.998 1.00 50.69 93 GLN B CA 1
ATOM 2804 C C . GLN B 1 72 ? -179.027 -26.664 -13.221 1.00 49.49 93 GLN B C 1
ATOM 2805 O O . GLN B 1 72 ? -178.914 -27.815 -13.635 1.00 50.54 93 GLN B O 1
ATOM 2807 N N . ILE B 1 73 ? -180.215 -26.124 -12.897 1.00 47.30 94 ILE B N 1
ATOM 2808 C CA . ILE B 1 73 ? -181.453 -26.842 -13.143 1.00 46.52 94 ILE B CA 1
ATOM 2809 C C . ILE B 1 73 ? -181.889 -26.581 -14.578 1.00 47.16 94 ILE B C 1
ATOM 2810 O O . ILE B 1 73 ? -182.363 -25.496 -14.893 1.00 46.78 94 ILE B O 1
ATOM 2815 N N . THR B 1 74 ? -181.761 -27.619 -15.404 1.00 48.38 95 THR B N 1
ATOM 2816 C CA . THR B 1 74 ? -182.134 -27.554 -16.803 1.00 49.56 95 THR B CA 1
ATOM 2817 C C . THR B 1 74 ? -183.644 -27.424 -16.903 1.00 47.89 95 THR B C 1
ATOM 2818 O O . THR B 1 74 ? -184.362 -27.763 -15.970 1.00 46.45 95 THR B O 1
ATOM 2822 N N . ASP B 1 75 ? -184.113 -26.946 -18.057 1.00 48.04 96 ASP B N 1
ATOM 2823 C CA . ASP B 1 75 ? -185.531 -26.695 -18.253 1.00 46.71 96 ASP B CA 1
ATOM 2824 C C . ASP B 1 75 ? -186.271 -28.026 -18.319 1.00 46.25 96 ASP B C 1
ATOM 2825 O O . ASP B 1 75 ? -185.725 -29.015 -18.806 1.00 47.63 96 ASP B O 1
ATOM 2830 N N . LYS B 1 76 ? -187.502 -28.031 -17.794 1.00 44.26 97 LYS B N 1
ATOM 2831 C CA . LYS B 1 76 ? -188.309 -29.237 -17.681 1.00 43.79 97 LYS B CA 1
ATOM 2832 C C . LYS B 1 76 ? -189.611 -29.052 -18.459 1.00 43.90 97 LYS B C 1
ATOM 2833 O O . LYS B 1 76 ? -190.122 -27.944 -18.551 1.00 43.24 97 LYS B O 1
ATOM 2839 N N . ASN B 1 77 ? -190.124 -30.166 -19.006 1.00 44.94 98 ASN B N 1
ATOM 2840 C CA . ASN B 1 77 ? -191.247 -30.169 -19.930 1.00 45.42 98 ASN B CA 1
ATOM 2841 C C . ASN B 1 77 ? -192.383 -31.070 -19.460 1.00 44.92 98 ASN B C 1
ATOM 2842 O O . ASN B 1 77 ? -192.154 -32.117 -18.863 1.00 45.48 98 ASN B O 1
ATOM 2847 N N . VAL B 1 78 ? -193.607 -30.619 -19.755 1.00 44.07 99 VAL B N 1
ATOM 2848 C CA . VAL B 1 78 ? -194.836 -31.383 -19.626 1.00 43.71 99 VAL B CA 1
ATOM 2849 C C . VAL B 1 78 ? -195.565 -31.287 -20.966 1.00 44.65 99 VAL B C 1
ATOM 2850 O O . VAL B 1 78 ? -195.857 -30.184 -21.438 1.00 44.41 99 VAL B O 1
ATOM 2854 N N . SER B 1 79 ? -195.854 -32.448 -21.577 1.00 45.97 100 SER B N 1
ATOM 2855 C CA . SER B 1 79 ? -196.530 -32.514 -22.864 1.00 46.89 100 SER B CA 1
ATOM 2856 C C . SER B 1 79 ? -197.977 -32.965 -22.696 1.00 45.61 100 SER B C 1
ATOM 2857 O O . SER B 1 79 ? -198.313 -33.707 -21.776 1.00 44.83 100 SER B O 1
ATOM 2860 N N . TYR B 1 80 ? -198.821 -32.512 -23.626 1.00 45.46 101 TYR B N 1
ATOM 2861 C CA . TYR B 1 80 ? -200.204 -32.939 -23.693 1.00 44.98 101 TYR B CA 1
ATOM 2862 C C . TYR B 1 80 ? -200.468 -33.449 -25.100 1.00 46.83 101 TYR B C 1
ATOM 2863 O O . TYR B 1 80 ? -199.920 -32.920 -26.059 1.00 47.85 101 TYR B O 1
ATOM 2872 N N . SER B 1 81 ? -201.311 -34.476 -25.204 1.00 47.68 102 SER B N 1
ATOM 2873 C CA . SER B 1 81 ? -201.620 -35.079 -26.486 1.00 50.14 102 SER B CA 1
ATOM 2874 C C . SER B 1 81 ? -203.115 -35.370 -26.569 1.00 49.65 102 SER B C 1
ATOM 2875 O O . SER B 1 81 ? -203.822 -35.246 -25.574 1.00 47.94 102 SER B O 1
ATOM 2878 N N . GLY B 1 82 ? -203.569 -35.769 -27.767 1.00 51.17 103 GLY B N 1
ATOM 2879 C CA . GLY B 1 82 ? -204.949 -36.166 -27.992 1.00 50.62 103 GLY B CA 1
ATOM 2880 C C . GLY B 1 82 ? -205.384 -37.297 -27.065 1.00 50.32 103 GLY B C 1
ATOM 2881 O O . GLY B 1 82 ? -206.565 -37.443 -26.772 1.00 49.61 103 GLY B O 1
ATOM 2882 N N . THR B 1 83 ? -204.390 -38.064 -26.594 1.00 51.20 104 THR B N 1
ATOM 2883 C CA . THR B 1 83 ? -204.589 -39.264 -25.797 1.00 51.63 104 THR B CA 1
ATOM 2884 C C . THR B 1 83 ? -205.036 -38.925 -24.375 1.00 49.35 104 THR B C 1
ATOM 2885 O O . THR B 1 83 ? -205.297 -39.834 -23.592 1.00 49.84 104 THR B O 1
ATOM 2888 N N . ASP B 1 84 ? -205.078 -37.631 -24.030 1.00 47.01 105 ASP B N 1
ATOM 2889 C CA . ASP B 1 84 ? -205.492 -37.199 -22.706 1.00 44.76 105 ASP B CA 1
ATOM 2890 C C . ASP B 1 84 ? -206.979 -36.868 -22.708 1.00 43.40 105 ASP B C 1
ATOM 2891 O O . ASP B 1 84 ? -207.527 -36.464 -23.728 1.00 43.77 105 ASP B O 1
ATOM 2896 N N . VAL B 1 85 ? -207.622 -37.093 -21.555 1.00 41.87 106 VAL B N 1
ATOM 2897 C CA . VAL B 1 85 ? -209.040 -36.830 -21.415 1.00 40.34 106 VAL B CA 1
ATOM 2898 C C . VAL B 1 85 ? -209.317 -36.388 -19.981 1.00 38.67 106 VAL B C 1
ATOM 2899 O O . VAL B 1 85 ? -208.820 -36.987 -19.030 1.00 38.86 106 VAL B O 1
ATOM 2902 N N . LEU B 1 86 ? -210.085 -35.294 -19.848 1.00 37.08 107 LEU B N 1
ATOM 2903 C CA . LEU B 1 86 ? -210.662 -34.866 -18.587 1.00 35.81 107 LEU B CA 1
ATOM 2904 C C . LEU B 1 86 ? -211.914 -35.717 -18.401 1.00 36.09 107 LEU B C 1
ATOM 2905 O O . LEU B 1 86 ? -212.986 -35.347 -18.890 1.00 35.87 107 LEU B O 1
ATOM 2908 N N . ALA B 1 87 ? -211.712 -36.903 -17.821 1.00 36.85 108 ALA B N 1
ATOM 2909 C CA . ALA B 1 87 ? -212.790 -37.863 -17.679 1.00 37.64 108 ALA B CA 1
ATOM 2910 C C . ALA B 1 87 ? -213.805 -37.339 -16.663 1.00 36.87 108 ALA B C 1
ATOM 2911 O O . ALA B 1 87 ? -213.681 -37.579 -15.467 1.00 37.32 108 ALA B O 1
ATOM 2913 N N . THR B 1 88 ? -214.826 -36.637 -17.172 1.00 35.82 109 THR B N 1
ATOM 2914 C CA . THR B 1 88 ? -215.966 -36.140 -16.414 1.00 34.78 109 THR B CA 1
ATOM 2915 C C . THR B 1 88 ? -215.494 -35.503 -15.108 1.00 33.82 109 THR B C 1
ATOM 2916 O O . THR B 1 88 ? -216.129 -35.661 -14.060 1.00 34.07 109 THR B O 1
ATOM 2920 N N . GLY B 1 89 ? -214.362 -34.789 -15.193 1.00 32.64 110 GLY B N 1
ATOM 2921 C CA . GLY B 1 89 ? -213.746 -34.181 -14.022 1.00 31.75 110 GLY B CA 1
ATOM 2922 C C . GLY B 1 89 ? -214.086 -32.701 -13.936 1.00 30.95 110 GLY B C 1
ATOM 2923 O O . GLY B 1 89 ? -215.176 -32.287 -14.330 1.00 30.78 110 GLY B O 1
ATOM 2924 N N . GLN B 1 90 ? -213.103 -31.905 -13.491 1.00 30.62 111 GLN B N 1
ATOM 2925 C CA . GLN B 1 90 ? -213.201 -30.460 -13.523 1.00 30.10 111 GLN B CA 1
ATOM 2926 C C . GLN B 1 90 ? -212.804 -29.974 -14.920 1.00 29.78 111 GLN B C 1
ATOM 2927 O O . GLN B 1 90 ? -212.600 -30.788 -15.822 1.00 29.98 111 GLN B O 1
ATOM 2929 N N . THR B 1 91 ? -212.728 -28.665 -15.113 1.00 29.48 112 THR B N 1
ATOM 2930 C CA . THR B 1 91 ? -212.110 -28.129 -16.322 1.00 29.38 112 THR B CA 1
ATOM 2931 C C . THR B 1 91 ? -210.603 -28.055 -16.090 1.00 29.39 112 THR B C 1
ATOM 2932 O O . THR B 1 91 ? -210.001 -27.011 -16.295 1.00 29.33 112 THR B O 1
ATOM 2935 N N . ASN B 1 92 ? -210.002 -29.149 -15.639 1.00 29.58 113 ASN B N 1
ATOM 2936 C CA . ASN B 1 92 ? -208.609 -29.137 -15.244 1.00 29.63 113 ASN B CA 1
ATOM 2937 C C . ASN B 1 92 ? -208.026 -30.518 -15.479 1.00 30.09 113 ASN B C 1
ATOM 2938 O O . ASN B 1 92 ? -208.172 -31.402 -14.649 1.00 30.35 113 ASN B O 1
ATOM 2941 N N . ILE B 1 93 ? -207.416 -30.676 -16.649 1.00 30.38 114 ILE B N 1
ATOM 2942 C CA . ILE B 1 93 ? -206.586 -31.835 -16.893 1.00 31.02 114 ILE B CA 1
ATOM 2943 C C . ILE B 1 93 ? -205.164 -31.484 -16.447 1.00 31.01 114 ILE B C 1
ATOM 2944 O O . ILE B 1 93 ? -204.463 -30.698 -17.084 1.00 30.99 114 ILE B O 1
ATOM 2949 N N . LYS B 1 94 ? -204.755 -32.074 -15.315 1.00 31.11 115 LYS B N 1
ATOM 2950 C CA . LYS B 1 94 ? -203.483 -31.766 -14.685 1.00 31.06 115 LYS B CA 1
ATOM 2951 C C . LYS B 1 94 ? -202.456 -32.833 -15.058 1.00 31.87 115 LYS B C 1
ATOM 2952 O O . LYS B 1 94 ? -202.792 -34.008 -15.130 1.00 32.52 115 LYS B O 1
ATOM 2955 N N . LYS B 1 95 ? -201.227 -32.395 -15.357 1.00 31.98 116 LYS B N 1
ATOM 2956 C CA . LYS B 1 95 ? -200.107 -33.292 -15.604 1.00 32.85 116 LYS B CA 1
ATOM 2957 C C . LYS B 1 95 ? -198.838 -32.705 -14.988 1.00 32.64 116 LYS B C 1
ATOM 2958 O O . LYS B 1 95 ? -198.520 -31.532 -15.209 1.00 32.18 116 LYS B O 1
ATOM 2964 N N . ASP B 1 96 ? -198.086 -33.538 -14.251 1.00 33.22 117 ASP B N 1
ATOM 2965 C CA . ASP B 1 96 ? -196.940 -33.087 -13.476 1.00 32.98 117 ASP B CA 1
ATOM 2966 C C . ASP B 1 96 ? -195.648 -33.521 -14.153 1.00 34.23 117 ASP B C 1
ATOM 2967 O O . ASP B 1 96 ? -195.664 -34.431 -14.975 1.00 35.31 117 ASP B O 1
ATOM 2969 N N . THR B 1 97 ? -194.544 -32.856 -13.784 1.00 34.45 118 THR B N 1
ATOM 2970 C CA . THR B 1 97 ? -193.196 -33.242 -14.181 1.00 35.74 118 THR B CA 1
ATOM 2971 C C . THR B 1 97 ? -192.800 -34.461 -13.351 1.00 36.96 118 THR B C 1
ATOM 2972 O O . THR B 1 97 ? -193.602 -34.991 -12.590 1.00 37.23 118 THR B O 1
ATOM 2976 N N . GLY B 1 98 ? -191.550 -34.903 -13.479 1.00 38.16 119 GLY B N 1
ATOM 2977 C CA . GLY B 1 98 ? -191.007 -35.841 -12.510 1.00 39.27 119 GLY B CA 1
ATOM 2978 C C . GLY B 1 98 ? -190.337 -35.064 -11.383 1.00 38.60 119 GLY B C 1
ATOM 2979 O O . GLY B 1 98 ? -190.452 -33.841 -11.337 1.00 37.26 119 GLY B O 1
ATOM 2980 N N . ASP B 1 99 ? -189.610 -35.755 -10.499 1.00 39.64 120 ASP B N 1
ATOM 2981 C CA . ASP B 1 99 ? -188.715 -35.028 -9.615 1.00 39.30 120 ASP B CA 1
ATOM 2982 C C . ASP B 1 99 ? -187.776 -34.197 -10.485 1.00 39.20 120 ASP B C 1
ATOM 2983 O O . ASP B 1 99 ? -187.046 -34.748 -11.308 1.00 40.57 120 ASP B O 1
ATOM 2988 N N . ILE B 1 100 ? -187.825 -32.872 -10.309 1.00 37.82 121 ILE B N 1
ATOM 2989 C CA . ILE B 1 100 ? -187.004 -31.962 -11.091 1.00 37.89 121 ILE B CA 1
ATOM 2990 C C . ILE B 1 100 ? -185.565 -32.034 -10.594 1.00 38.71 121 ILE B C 1
ATOM 2991 O O . ILE B 1 100 ? -184.667 -31.472 -11.211 1.00 39.10 121 ILE B O 1
ATOM 2996 N N . PHE B 1 101 ? -185.375 -32.722 -9.466 1.00 39.22 122 PHE B N 1
ATOM 2997 C CA . PHE B 1 101 ? -184.081 -32.817 -8.814 1.00 40.18 122 PHE B CA 1
ATOM 2998 C C . PHE B 1 101 ? -183.460 -34.193 -9.040 1.00 42.38 122 PHE B C 1
ATOM 2999 O O . PHE B 1 101 ? -182.539 -34.585 -8.328 1.00 43.09 122 PHE B O 1
ATOM 3007 N N . ARG B 1 102 ? -183.966 -34.919 -10.041 1.00 43.84 123 ARG B N 1
ATOM 3008 C CA . ARG B 1 102 ? -183.287 -36.101 -10.548 1.00 46.36 123 ARG B CA 1
ATOM 3009 C C . ARG B 1 102 ? -182.227 -35.610 -11.529 1.00 47.70 123 ARG B C 1
ATOM 3010 O O . ARG B 1 102 ? -182.435 -34.608 -12.214 1.00 46.99 123 ARG B O 1
ATOM 3013 N N . GLU B 1 103 ? -181.074 -36.293 -11.552 1.00 49.82 124 GLU B N 1
ATOM 3014 C CA . GLU B 1 103 ? -180.017 -36.021 -12.511 1.00 51.21 124 GLU B CA 1
ATOM 3015 C C . GLU B 1 103 ? -179.344 -34.670 -12.254 1.00 50.06 124 GLU B C 1
ATOM 3016 O O . GLU B 1 103 ? -178.374 -34.346 -12.947 1.00 51.32 124 GLU B O 1
ATOM 3018 N N . VAL B 1 104 ? -179.830 -33.898 -11.268 1.00 47.63 125 VAL B N 1
ATOM 3019 C CA . VAL B 1 104 ? -179.185 -32.623 -10.953 1.00 46.05 125 VAL B CA 1
ATOM 3020 C C . VAL B 1 104 ? -178.339 -32.799 -9.693 1.00 45.78 125 VAL B C 1
ATOM 3021 O O . VAL B 1 104 ? -178.774 -33.443 -8.737 1.00 45.66 125 VAL B O 1
ATOM 3025 N N . ASN B 1 105 ? -177.114 -32.260 -9.723 1.00 45.69 126 ASN B N 1
ATOM 3026 C CA . ASN B 1 105 ? -176.147 -32.466 -8.658 1.00 45.37 126 ASN B CA 1
ATOM 3027 C C . ASN B 1 105 ? -175.675 -31.095 -8.201 1.00 44.05 126 ASN B C 1
ATOM 3028 O O . ASN B 1 105 ? -175.603 -30.171 -9.001 1.00 43.79 126 ASN B O 1
ATOM 3030 N N . TYR B 1 106 ? -175.367 -30.971 -6.907 1.00 43.26 127 TYR B N 1
ATOM 3031 C CA . TYR B 1 106 ? -174.906 -29.707 -6.356 1.00 42.22 127 TYR B CA 1
ATOM 3032 C C . TYR B 1 106 ? -173.477 -29.879 -5.863 1.00 42.86 127 TYR B C 1
ATOM 3033 O O . TYR B 1 106 ? -173.131 -30.913 -5.280 1.00 43.52 127 TYR B O 1
ATOM 3042 N N . THR B 1 107 ? -172.651 -28.851 -6.076 1.00 42.78 128 THR B N 1
ATOM 3043 C CA . THR B 1 107 ? -171.260 -28.943 -5.669 1.00 43.40 128 THR B CA 1
ATOM 3044 C C . THR B 1 107 ? -171.170 -28.847 -4.151 1.00 42.39 128 THR B C 1
ATOM 3045 O O . THR B 1 107 ? -170.708 -29.771 -3.485 1.00 42.82 128 THR B O 1
ATOM 3047 N N . HIS B 1 108 ? -171.619 -27.708 -3.627 1.00 41.09 129 HIS B N 1
ATOM 3048 C CA . HIS B 1 108 ? -171.387 -27.373 -2.237 1.00 40.40 129 HIS B CA 1
ATOM 3049 C C . HIS B 1 108 ? -172.734 -27.073 -1.591 1.00 39.06 129 HIS B C 1
ATOM 3050 O O . HIS B 1 108 ? -173.772 -27.320 -2.200 1.00 38.79 129 HIS B O 1
ATOM 3057 N N . ALA B 1 109 ? -172.708 -26.550 -0.366 1.00 38.25 130 ALA B N 1
ATOM 3058 C CA . ALA B 1 109 ? -173.947 -26.263 0.330 1.00 37.29 130 ALA B CA 1
ATOM 3059 C C . ALA B 1 109 ? -174.313 -24.792 0.172 1.00 36.58 130 ALA B C 1
ATOM 3060 O O . ALA B 1 109 ? -173.631 -24.058 -0.540 1.00 36.81 130 ALA B O 1
ATOM 3062 N N . GLY B 1 110 ? -175.392 -24.386 0.860 1.00 35.89 131 GLY B N 1
ATOM 3063 C CA . GLY B 1 110 ? -175.847 -23.007 0.843 1.00 35.33 131 GLY B CA 1
ATOM 3064 C C . GLY B 1 110 ? -177.218 -22.874 0.184 1.00 34.77 131 GLY B C 1
ATOM 3065 O O . GLY B 1 110 ? -177.833 -23.875 -0.200 1.00 34.61 131 GLY B O 1
ATOM 3066 N N . GLU B 1 111 ? -177.699 -21.624 0.095 1.00 34.58 132 GLU B N 1
ATOM 3067 C CA . GLU B 1 111 ? -179.024 -21.329 -0.430 1.00 34.06 132 GLU B CA 1
ATOM 3068 C C . GLU B 1 111 ? -178.920 -20.982 -1.912 1.00 33.96 132 GLU B C 1
ATOM 3069 O O . GLU B 1 111 ? -178.229 -20.053 -2.290 1.00 34.28 132 GLU B O 1
ATOM 3075 N N . TYR B 1 112 ? -179.637 -21.746 -2.732 1.00 33.77 133 TYR B N 1
ATOM 3076 C CA . TYR B 1 112 ? -179.605 -21.636 -4.182 1.00 34.17 133 TYR B CA 1
ATOM 3077 C C . TYR B 1 112 ? -180.964 -21.125 -4.652 1.00 33.91 133 TYR B C 1
ATOM 3078 O O . TYR B 1 112 ? -181.998 -21.722 -4.343 1.00 33.51 133 TYR B O 1
ATOM 3087 N N . VAL B 1 113 ? -180.957 -20.006 -5.387 1.00 34.20 134 VAL B N 1
ATOM 3088 C CA . VAL B 1 113 ? -182.216 -19.374 -5.733 1.00 33.94 134 VAL B CA 1
ATOM 3089 C C . VAL B 1 113 ? -182.384 -19.355 -7.245 1.00 34.23 134 VAL B C 1
ATOM 3090 O O . VAL B 1 113 ? -181.423 -19.103 -7.966 1.00 35.15 134 VAL B O 1
ATOM 3094 N N . TYR B 1 114 ? -183.616 -19.639 -7.689 1.00 33.76 135 TYR B N 1
ATOM 3095 C CA . TYR B 1 114 ? -183.975 -19.679 -9.098 1.00 34.36 135 TYR B CA 1
ATOM 3096 C C . TYR B 1 114 ? -185.241 -18.858 -9.319 1.00 34.57 135 TYR B C 1
ATOM 3097 O O . TYR B 1 114 ? -186.054 -18.695 -8.415 1.00 34.19 135 TYR B O 1
ATOM 3106 N N . THR B 1 115 ? -185.396 -18.367 -10.550 1.00 35.39 136 THR B N 1
ATOM 3107 C CA . THR B 1 115 ? -186.570 -17.625 -10.969 1.00 35.44 136 THR B CA 1
ATOM 3108 C C . THR B 1 115 ? -187.332 -18.472 -11.979 1.00 35.01 136 THR B C 1
ATOM 3109 O O . THR B 1 115 ? -186.932 -18.579 -13.140 1.00 35.90 136 THR B O 1
ATOM 3112 N N . VAL B 1 116 ? -188.410 -19.099 -11.498 1.00 33.60 137 VAL B N 1
ATOM 3113 C CA . VAL B 1 116 ? -189.159 -20.073 -12.269 1.00 33.03 137 VAL B CA 1
ATOM 3114 C C . VAL B 1 116 ? -190.263 -19.345 -13.025 1.00 33.20 137 VAL B C 1
ATOM 3115 O O . VAL B 1 116 ? -191.032 -18.595 -12.437 1.00 32.87 137 VAL B O 1
ATOM 3119 N N . ALA B 1 117 ? -190.325 -19.579 -14.338 1.00 34.24 138 ALA B N 1
ATOM 3120 C CA . ALA B 1 117 ? -191.324 -18.968 -15.193 1.00 35.32 138 ALA B CA 1
ATOM 3121 C C . ALA B 1 117 ? -191.670 -19.955 -16.301 1.00 35.96 138 ALA B C 1
ATOM 3122 O O . ALA B 1 117 ? -191.144 -21.062 -16.333 1.00 35.65 138 ALA B O 1
ATOM 3124 N N . GLU B 1 118 ? -192.608 -19.568 -17.171 1.00 37.20 139 GLU B N 1
ATOM 3125 C CA . GLU B 1 118 ? -193.015 -20.374 -18.310 1.00 38.43 139 GLU B CA 1
ATOM 3126 C C . GLU B 1 118 ? -192.928 -19.513 -19.564 1.00 40.87 139 GLU B C 1
ATOM 3127 O O . GLU B 1 118 ? -193.308 -18.342 -19.529 1.00 41.59 139 GLU B O 1
ATOM 3133 N N . LYS B 1 119 ? -192.440 -20.098 -20.664 1.00 42.93 140 LYS B N 1
ATOM 3134 C CA . LYS B 1 119 ? -192.406 -19.380 -21.927 1.00 45.91 140 LYS B CA 1
ATOM 3135 C C . LYS B 1 119 ? -193.807 -19.386 -22.536 1.00 46.93 140 LYS B C 1
ATOM 3136 O O . LYS B 1 119 ? -194.650 -20.173 -22.139 1.00 45.66 140 LYS B O 1
ATOM 3138 N N . GLN B 1 120 ? -194.070 -18.460 -23.458 1.00 49.99 141 GLN B N 1
ATOM 3139 C CA . GLN B 1 120 ? -195.247 -18.536 -24.306 1.00 52.03 141 GLN B CA 1
ATOM 3140 C C . GLN B 1 120 ? -194.817 -19.217 -25.603 1.00 55.56 141 GLN B C 1
ATOM 3141 O O . GLN B 1 120 ? -193.716 -19.772 -25.636 1.00 56.68 141 GLN B O 1
ATOM 3144 N N . ASN B 1 121 ? -195.655 -19.184 -26.648 1.00 58.61 142 ASN B N 1
ATOM 3145 C CA . ASN B 1 121 ? -195.340 -19.763 -27.956 1.00 62.55 142 ASN B CA 1
ATOM 3146 C C . ASN B 1 121 ? -194.509 -21.060 -27.899 1.00 63.05 142 ASN B C 1
ATOM 3147 O O . ASN B 1 121 ? -193.390 -21.126 -28.434 1.00 64.90 142 ASN B O 1
ATOM 3152 N N . VAL B 1 122 ? -195.032 -22.083 -27.209 1.00 61.30 143 VAL B N 1
ATOM 3153 C CA . VAL B 1 122 ? -194.388 -23.400 -27.167 1.00 61.26 143 VAL B CA 1
ATOM 3154 C C . VAL B 1 122 ? -195.412 -24.503 -27.439 1.00 60.93 143 VAL B C 1
ATOM 3155 O O . VAL B 1 122 ? -195.129 -25.675 -27.202 1.00 60.48 143 VAL B O 1
ATOM 3159 N N . GLY B 1 123 ? -196.593 -24.148 -27.951 1.00 61.22 144 GLY B N 1
ATOM 3160 C CA . GLY B 1 123 ? -197.642 -25.146 -28.096 1.00 61.05 144 GLY B CA 1
ATOM 3161 C C . GLY B 1 123 ? -198.504 -24.954 -29.343 1.00 62.68 144 GLY B C 1
ATOM 3162 O O . GLY B 1 123 ? -198.220 -24.091 -30.179 1.00 63.85 144 GLY B O 1
ATOM 3163 N N . TRP B 1 124 ? -199.572 -25.768 -29.435 1.00 62.70 145 TRP B N 1
ATOM 3164 C CA . TRP B 1 124 ? -200.344 -25.865 -30.661 1.00 65.54 145 TRP B CA 1
ATOM 3165 C C . TRP B 1 124 ? -201.620 -25.031 -30.640 1.00 65.72 145 TRP B C 1
ATOM 3166 O O . TRP B 1 124 ? -202.697 -25.533 -30.944 1.00 65.52 145 TRP B O 1
ATOM 3169 N N . LYS B 1 125 ? -201.478 -23.718 -30.448 1.00 66.79 146 LYS B N 1
ATOM 3170 C CA . LYS B 1 125 ? -202.542 -22.784 -30.749 1.00 67.83 146 LYS B CA 1
ATOM 3171 C C . LYS B 1 125 ? -202.583 -22.553 -32.259 1.00 71.41 146 LYS B C 1
ATOM 3172 O O . LYS B 1 125 ? -203.260 -21.642 -32.718 1.00 71.86 146 LYS B O 1
ATOM 3174 N N . VAL B 1 126 ? -201.865 -23.416 -33.011 1.00 74.19 147 VAL B N 1
ATOM 3175 C CA . VAL B 1 126 ? -201.558 -23.168 -34.403 1.00 77.16 147 VAL B CA 1
ATOM 3176 C C . VAL B 1 126 ? -202.567 -23.880 -35.299 1.00 77.50 147 VAL B C 1
ATOM 3177 O O . VAL B 1 126 ? -202.322 -24.094 -36.485 1.00 80.57 147 VAL B O 1
ATOM 3181 N N . ILE B 1 127 ? -203.718 -24.236 -34.720 1.00 74.68 148 ILE B N 1
ATOM 3182 C CA . ILE B 1 127 ? -204.777 -24.887 -35.471 1.00 75.35 148 ILE B CA 1
ATOM 3183 C C . ILE B 1 127 ? -205.583 -23.802 -36.181 1.00 76.37 148 ILE B C 1
ATOM 3184 O O . ILE B 1 127 ? -206.677 -23.448 -35.756 1.00 75.07 148 ILE B O 1
ATOM 3189 N N . GLN B 1 128 ? -205.014 -23.284 -37.272 1.00 79.55 149 GLN B N 1
ATOM 3190 C CA . GLN B 1 128 ? -205.566 -22.142 -37.983 1.00 81.76 149 GLN B CA 1
ATOM 3191 C C . GLN B 1 128 ? -205.707 -22.485 -39.460 1.00 85.46 149 GLN B C 1
ATOM 3192 O O . GLN B 1 128 ? -205.083 -23.428 -39.938 1.00 87.64 149 GLN B O 1
ATOM 3195 N N . LYS B 1 129 ? -206.532 -21.706 -40.162 1.00 86.91 150 LYS B N 1
ATOM 3196 C CA . LYS B 1 129 ? -206.752 -21.870 -41.588 1.00 90.07 150 LYS B CA 1
ATOM 3197 C C . LYS B 1 129 ? -206.694 -20.488 -42.230 1.00 93.18 150 LYS B C 1
ATOM 3198 O O . LYS B 1 129 ? -207.460 -19.595 -41.856 1.00 92.09 150 LYS B O 1
ATOM 3204 N N . ASN B 1 130 ? -205.783 -20.329 -43.188 1.00 97.88 151 ASN B N 1
ATOM 3205 C CA . ASN B 1 130 ? -205.530 -19.081 -43.886 1.00 101.75 151 ASN B CA 1
ATOM 3206 C C . ASN B 1 130 ? -205.228 -17.971 -42.886 1.00 100.37 151 ASN B C 1
ATOM 3207 O O . ASN B 1 130 ? -205.619 -16.829 -43.105 1.00 101.78 151 ASN B O 1
ATOM 3212 N N . GLY B 1 131 ? -204.557 -18.327 -41.786 1.00 97.89 152 GLY B N 1
ATOM 3213 C CA . GLY B 1 131 ? -204.187 -17.369 -40.756 1.00 95.65 152 GLY B CA 1
ATOM 3214 C C . GLY B 1 131 ? -205.315 -17.080 -39.763 1.00 91.96 152 GLY B C 1
ATOM 3215 O O . GLY B 1 131 ? -205.062 -16.526 -38.692 1.00 91.02 152 GLY B O 1
ATOM 3216 N N . SER B 1 132 ? -206.550 -17.431 -40.136 1.00 89.88 153 SER B N 1
ATOM 3217 C CA . SER B 1 132 ? -207.710 -17.282 -39.269 1.00 85.01 153 SER B CA 1
ATOM 3218 C C . SER B 1 132 ? -207.746 -18.439 -38.272 1.00 79.95 153 SER B C 1
ATOM 3219 O O . SER B 1 132 ? -207.844 -19.605 -38.667 1.00 80.43 153 SER B O 1
ATOM 3222 N N . PRO B 1 133 ? -207.651 -18.163 -36.951 1.00 75.38 154 PRO B N 1
ATOM 3223 C CA . PRO B 1 133 ? -207.494 -19.217 -35.951 1.00 71.39 154 PRO B CA 1
ATOM 3224 C C . PRO B 1 133 ? -208.822 -19.846 -35.556 1.00 67.82 154 PRO B C 1
ATOM 3225 O O . PRO B 1 133 ? -209.870 -19.232 -35.720 1.00 68.14 154 PRO B O 1
ATOM 3229 N N . ILE B 1 134 ? -208.760 -21.065 -35.011 1.00 63.84 155 ILE B N 1
ATOM 3230 C CA . ILE B 1 134 ? -209.939 -21.765 -34.534 1.00 59.96 155 ILE B CA 1
ATOM 3231 C C . ILE B 1 134 ? -209.893 -21.787 -33.013 1.00 56.45 155 ILE B C 1
ATOM 3232 O O . ILE B 1 134 ? -210.927 -21.743 -32.359 1.00 54.89 155 ILE B O 1
ATOM 3237 N N . ASP B 1 135 ? -208.676 -21.821 -32.474 1.00 55.09 156 ASP B N 1
ATOM 3238 C CA . ASP B 1 135 ? -208.473 -21.967 -31.046 1.00 52.22 156 ASP B CA 1
ATOM 3239 C C . ASP B 1 135 ? -207.839 -20.707 -30.470 1.00 51.52 156 ASP B C 1
ATOM 3240 O O . ASP B 1 135 ? -207.726 -19.697 -31.156 1.00 52.78 156 ASP B O 1
ATOM 3245 N N . PHE B 1 136 ? -207.425 -20.789 -29.205 1.00 49.64 157 PHE B N 1
ATOM 3246 C CA . PHE B 1 136 ? -206.863 -19.677 -28.463 1.00 49.27 157 PHE B CA 1
ATOM 3247 C C . PHE B 1 136 ? -206.157 -20.201 -27.213 1.00 47.51 157 PHE B C 1
ATOM 3248 O O . PHE B 1 136 ? -206.753 -20.291 -26.139 1.00 45.91 157 PHE B O 1
ATOM 3250 N N . MET B 1 137 ? -204.873 -20.532 -27.373 1.00 47.83 158 MET B N 1
ATOM 3251 C CA . MET B 1 137 ? -204.041 -20.991 -26.275 1.00 46.37 158 MET B CA 1
ATOM 3252 C C . MET B 1 137 ? -203.631 -19.805 -25.403 1.00 45.44 158 MET B C 1
ATOM 3253 O O . MET B 1 137 ? -202.953 -18.894 -25.872 1.00 46.55 158 MET B O 1
ATOM 3258 N N . THR B 1 138 ? -204.049 -19.826 -24.133 1.00 43.31 159 THR B N 1
ATOM 3259 C CA . THR B 1 138 ? -203.686 -18.772 -23.201 1.00 43.02 159 THR B CA 1
ATOM 3260 C C . THR B 1 138 ? -202.648 -19.300 -22.217 1.00 42.10 159 THR B C 1
ATOM 3261 O O . THR B 1 138 ? -202.923 -20.233 -21.462 1.00 40.68 159 THR B O 1
ATOM 3264 N N . TYR B 1 139 ? -201.463 -18.675 -22.241 1.00 43.01 160 TYR B N 1
ATOM 3265 C CA . TYR B 1 139 ? -200.343 -19.070 -21.404 1.00 42.10 160 TYR B CA 1
ATOM 3266 C C . TYR B 1 139 ? -200.363 -18.335 -20.078 1.00 40.93 160 TYR B C 1
ATOM 3267 O O . TYR B 1 139 ? -201.081 -17.359 -19.899 1.00 41.31 160 TYR B O 1
ATOM 3276 N N . ASP B 1 140 ? -199.530 -18.824 -19.168 1.00 39.64 161 ASP B N 1
ATOM 3277 C CA . ASP B 1 140 ? -199.347 -18.164 -17.895 1.00 38.92 161 ASP B CA 1
ATOM 3278 C C . ASP B 1 140 ? -197.952 -17.547 -17.911 1.00 39.61 161 ASP B C 1
ATOM 3279 O O . ASP B 1 140 ? -196.957 -18.255 -18.066 1.00 39.64 161 ASP B O 1
ATOM 3284 N N . ASN B 1 141 ? -197.908 -16.214 -17.801 1.00 40.22 162 ASN B N 1
ATOM 3285 C CA . ASN B 1 141 ? -196.648 -15.488 -17.805 1.00 40.68 162 ASN B CA 1
ATOM 3286 C C . ASN B 1 141 ? -196.366 -14.946 -16.404 1.00 39.66 162 ASN B C 1
ATOM 3287 O O . ASN B 1 141 ? -195.848 -13.841 -16.252 1.00 40.74 162 ASN B O 1
ATOM 3290 N N . ARG B 1 142 ? -196.717 -15.742 -15.382 1.00 37.41 163 ARG B N 1
ATOM 3291 C CA . ARG B 1 142 ? -196.374 -15.443 -14.000 1.00 36.43 163 ARG B CA 1
ATOM 3292 C C . ARG B 1 142 ? -194.876 -15.641 -13.792 1.00 35.99 163 ARG B C 1
ATOM 3293 O O . ARG B 1 142 ? -194.245 -16.443 -14.479 1.00 35.76 163 ARG B O 1
ATOM 3301 N N . ASN B 1 143 ? -194.330 -14.902 -12.819 1.00 35.71 164 ASN B N 1
ATOM 3302 C CA . ASN B 1 143 ? -192.962 -15.083 -12.373 1.00 35.09 164 ASN B CA 1
ATOM 3303 C C . ASN B 1 143 ? -193.000 -15.629 -10.951 1.00 33.75 164 ASN B C 1
ATOM 3304 O O . ASN B 1 143 ? -193.787 -15.164 -10.132 1.00 33.86 164 ASN B O 1
ATOM 3307 N N . TYR B 1 144 ? -192.176 -16.652 -10.690 1.00 33.09 165 TYR B N 1
ATOM 3308 C CA . TYR B 1 144 ? -192.042 -17.285 -9.385 1.00 32.51 165 TYR B CA 1
ATOM 3309 C C . TYR B 1 144 ? -190.581 -17.264 -8.944 1.00 32.68 165 TYR B C 1
ATOM 3310 O O . TYR B 1 144 ? -189.674 -17.115 -9.772 1.00 33.09 165 TYR B O 1
ATOM 3319 N N . GLU B 1 145 ? -190.347 -17.437 -7.635 1.00 32.47 166 GLU B N 1
ATOM 3320 C CA . GLU B 1 145 ? -188.982 -17.518 -7.128 1.00 32.59 166 GLU B CA 1
ATOM 3321 C C . GLU B 1 145 ? -188.881 -18.736 -6.214 1.00 32.00 166 GLU B C 1
ATOM 3322 O O . GLU B 1 145 ? -189.655 -18.874 -5.262 1.00 31.88 166 GLU B O 1
ATOM 3328 N N . MET B 1 146 ? -187.914 -19.602 -6.524 1.00 31.84 167 MET B N 1
ATOM 3329 C CA . MET B 1 146 ? -187.754 -20.866 -5.833 1.00 31.47 167 MET B CA 1
ATOM 3330 C C . MET B 1 146 ? -186.458 -20.846 -5.043 1.00 31.67 167 MET B C 1
ATOM 3331 O O . MET B 1 146 ? -185.396 -20.634 -5.619 1.00 31.94 167 MET B O 1
ATOM 3336 N N . HIS B 1 147 ? -186.566 -21.111 -3.738 1.00 31.64 168 HIS B N 1
ATOM 3337 C CA . HIS B 1 147 ? -185.400 -21.201 -2.880 1.00 31.85 168 HIS B CA 1
ATOM 3338 C C . HIS B 1 147 ? -185.104 -22.668 -2.600 1.00 31.72 168 HIS B C 1
ATOM 3339 O O . HIS B 1 147 ? -185.974 -23.394 -2.123 1.00 31.64 168 HIS B O 1
ATOM 3346 N N . VAL B 1 148 ? -183.873 -23.086 -2.913 1.00 31.86 169 VAL B N 1
ATOM 3347 C CA . VAL B 1 148 ? -183.393 -24.417 -2.587 1.00 31.98 169 VAL B CA 1
ATOM 3348 C C . VAL B 1 148 ? -182.395 -24.286 -1.445 1.00 32.26 169 VAL B C 1
ATOM 3349 O O . VAL B 1 148 ? -181.462 -23.498 -1.523 1.00 32.39 169 VAL B O 1
ATOM 3353 N N . ILE B 1 149 ? -182.620 -25.059 -0.383 1.00 32.45 170 ILE B N 1
ATOM 3354 C CA . ILE B 1 149 ? -181.789 -25.015 0.806 1.00 32.92 170 ILE B CA 1
ATOM 3355 C C . ILE B 1 149 ? -181.048 -26.342 0.914 1.00 33.82 170 ILE B C 1
ATOM 3356 O O . ILE B 1 149 ? -181.626 -27.351 1.302 1.00 34.23 170 ILE B O 1
ATOM 3361 N N . VAL B 1 150 ? -179.768 -26.319 0.525 1.00 34.58 171 VAL B N 1
ATOM 3362 C CA . VAL B 1 150 ? -178.956 -27.523 0.508 1.00 35.65 171 VAL B CA 1
ATOM 3363 C C . VAL B 1 150 ? -178.020 -27.494 1.712 1.00 36.53 171 VAL B C 1
ATOM 3364 O O . VAL B 1 150 ? -177.322 -26.509 1.950 1.00 36.47 171 VAL B O 1
ATOM 3368 N N . LYS B 1 151 ? -178.049 -28.588 2.477 1.00 37.69 172 LYS B N 1
ATOM 3369 C CA . LYS B 1 151 ? -177.193 -28.740 3.638 1.00 38.85 172 LYS B CA 1
ATOM 3370 C C . LYS B 1 151 ? -176.255 -29.913 3.384 1.00 40.27 172 LYS B C 1
ATOM 3371 O O . LYS B 1 151 ? -176.390 -30.628 2.394 1.00 40.42 172 LYS B O 1
ATOM 3377 N N . ASN B 1 152 ? -175.264 -30.065 4.266 1.00 41.81 173 ASN B N 1
ATOM 3378 C CA . ASN B 1 152 ? -174.346 -31.184 4.150 1.00 43.64 173 ASN B CA 1
ATOM 3379 C C . ASN B 1 152 ? -174.820 -32.325 5.047 1.00 45.19 173 ASN B C 1
ATOM 3380 O O . ASN B 1 152 ? -175.384 -32.087 6.116 1.00 45.19 173 ASN B O 1
ATOM 3385 N N . LYS B 1 153 ? -174.610 -33.556 4.563 1.00 46.92 174 LYS B N 1
ATOM 3386 C CA . LYS B 1 153 ? -174.828 -34.751 5.359 1.00 49.20 174 LYS B CA 1
ATOM 3387 C C . LYS B 1 153 ? -173.708 -34.843 6.390 1.00 50.58 174 LYS B C 1
ATOM 3388 O O . LYS B 1 153 ? -172.601 -34.355 6.150 1.00 50.79 174 LYS B O 1
ATOM 3394 N N . THR B 1 154 ? -173.999 -35.474 7.531 1.00 51.88 175 THR B N 1
ATOM 3395 C CA . THR B 1 154 ? -172.984 -35.737 8.540 1.00 52.71 175 THR B CA 1
ATOM 3396 C C . THR B 1 154 ? -171.941 -36.710 7.991 1.00 53.86 175 THR B C 1
ATOM 3397 O O . THR B 1 154 ? -170.779 -36.666 8.383 1.00 54.37 175 THR B O 1
ATOM 3400 N N . THR B 1 155 ? -172.366 -37.546 7.042 1.00 54.50 176 THR B N 1
ATOM 3401 C CA . THR B 1 155 ? -171.578 -38.640 6.501 1.00 56.23 176 THR B CA 1
ATOM 3402 C C . THR B 1 155 ? -170.762 -38.220 5.273 1.00 55.41 176 THR B C 1
ATOM 3403 O O . THR B 1 155 ? -169.781 -38.873 4.926 1.00 56.91 176 THR B O 1
ATOM 3406 N N . GLY B 1 156 ? -171.133 -37.100 4.645 1.00 53.43 177 GLY B N 1
ATOM 3407 C CA . GLY B 1 156 ? -170.416 -36.622 3.475 1.00 52.39 177 GLY B CA 1
ATOM 3408 C C . GLY B 1 156 ? -171.318 -36.544 2.249 1.00 51.34 177 GLY B C 1
ATOM 3409 O O . GLY B 1 156 ? -171.985 -37.514 1.894 1.00 52.37 177 GLY B O 1
ATOM 3410 N N . GLY B 1 157 ? -171.328 -35.362 1.620 1.00 49.32 178 GLY B N 1
ATOM 3411 C CA . GLY B 1 157 ? -172.172 -35.052 0.477 1.00 47.85 178 GLY B CA 1
ATOM 3412 C C . GLY B 1 157 ? -173.259 -34.032 0.815 1.00 45.75 178 GLY B C 1
ATOM 3413 O O . GLY B 1 157 ? -173.416 -33.621 1.963 1.00 45.35 178 GLY B O 1
ATOM 3414 N N . THR B 1 158 ? -174.001 -33.631 -0.222 1.00 44.48 179 THR B N 1
ATOM 3415 C CA . THR B 1 158 ? -175.071 -32.657 -0.081 1.00 42.63 179 THR B CA 1
ATOM 3416 C C . THR B 1 158 ? -176.422 -33.358 -0.137 1.00 42.42 179 THR B C 1
ATOM 3417 O O . THR B 1 158 ? -176.546 -34.415 -0.754 1.00 43.50 179 THR B O 1
ATOM 3420 N N . TYR B 1 159 ? -177.415 -32.758 0.529 1.00 41.12 180 TYR B N 1
ATOM 3421 C CA . TYR B 1 159 ? -178.795 -33.218 0.459 1.00 40.54 180 TYR B CA 1
ATOM 3422 C C . TYR B 1 159 ? -179.729 -32.011 0.521 1.00 38.72 180 TYR B C 1
ATOM 3423 O O . TYR B 1 159 ? -179.486 -31.059 1.255 1.00 37.98 180 TYR B O 1
ATOM 3432 N N . ILE B 1 160 ? -180.788 -32.070 -0.281 1.00 37.88 181 ILE B N 1
ATOM 3433 C CA . ILE B 1 160 ? -181.767 -31.007 -0.394 1.00 36.48 181 ILE B CA 1
ATOM 3434 C C . ILE B 1 160 ? -182.675 -31.062 0.823 1.00 36.58 181 ILE B C 1
ATOM 3435 O O . ILE B 1 160 ? -183.537 -31.932 0.932 1.00 37.13 181 ILE B O 1
ATOM 3440 N N . SER B 1 161 ? -182.461 -30.102 1.725 1.00 36.40 182 SER B N 1
ATOM 3441 C CA . SER B 1 161 ? -183.158 -30.076 2.996 1.00 37.01 182 SER B CA 1
ATOM 3442 C C . SER B 1 161 ? -184.573 -29.545 2.798 1.00 36.21 182 SER B C 1
ATOM 3443 O O . SER B 1 161 ? -185.540 -30.144 3.270 1.00 36.82 182 SER B O 1
ATOM 3446 N N . SER B 1 162 ? -184.668 -28.422 2.080 1.00 34.97 183 SER B N 1
ATOM 3447 C CA . SER B 1 162 ? -185.905 -27.672 1.991 1.00 34.40 183 SER B CA 1
ATOM 3448 C C . SER B 1 162 ? -185.977 -26.904 0.675 1.00 32.99 183 SER B C 1
ATOM 3449 O O . SER B 1 162 ? -184.952 -26.514 0.121 1.00 32.59 183 SER B O 1
ATOM 3452 N N . VAL B 1 163 ? -187.211 -26.697 0.209 1.00 32.46 184 VAL B N 1
ATOM 3453 C CA . VAL B 1 163 ? -187.517 -25.883 -0.953 1.00 31.92 184 VAL B CA 1
ATOM 3454 C C . VAL B 1 163 ? -188.866 -25.219 -0.716 1.00 31.85 184 VAL B C 1
ATOM 3455 O O . VAL B 1 163 ? -189.828 -25.877 -0.332 1.00 32.05 184 VAL B O 1
ATOM 3459 N N . TYR B 1 164 ? -188.935 -23.910 -0.970 1.00 31.72 185 TYR B N 1
ATOM 3460 C CA . TYR B 1 164 ? -190.216 -23.226 -0.970 1.00 31.74 185 TYR B CA 1
ATOM 3461 C C . TYR B 1 164 ? -190.238 -22.283 -2.163 1.00 31.45 185 TYR B C 1
ATOM 3462 O O . TYR B 1 164 ? -189.193 -21.951 -2.714 1.00 31.40 185 TYR B O 1
ATOM 3471 N N . PHE B 1 165 ? -191.445 -21.850 -2.537 1.00 31.41 186 PHE B N 1
ATOM 3472 C CA . PHE B 1 165 ? -191.640 -20.920 -3.636 1.00 31.33 186 PHE B CA 1
ATOM 3473 C C . PHE B 1 165 ? -192.315 -19.656 -3.123 1.00 31.85 186 PHE B C 1
ATOM 3474 O O . PHE B 1 165 ? -192.907 -19.654 -2.045 1.00 32.22 186 PHE B O 1
ATOM 3482 N N . LYS B 1 166 ? -192.249 -18.600 -3.933 1.00 32.08 187 LYS B N 1
ATOM 3483 C CA . LYS B 1 166 ? -192.922 -17.351 -3.605 1.00 33.52 187 LYS B CA 1
ATOM 3484 C C . LYS B 1 166 ? -193.273 -16.702 -4.933 1.00 33.87 187 LYS B C 1
ATOM 3485 O O . LYS B 1 166 ? -192.396 -16.629 -5.770 1.00 33.86 187 LYS B O 1
ATOM 3491 N N . GLN B 1 167 ? -194.513 -16.267 -5.146 1.00 34.51 188 GLN B N 1
ATOM 3492 C CA . GLN B 1 167 ? -194.764 -15.591 -6.409 1.00 35.56 188 GLN B CA 1
ATOM 3493 C C . GLN B 1 167 ? -194.071 -14.236 -6.359 1.00 37.47 188 GLN B C 1
ATOM 3494 O O . GLN B 1 167 ? -194.153 -13.554 -5.343 1.00 38.38 188 GLN B O 1
ATOM 3499 N N . VAL B 1 168 ? -193.372 -13.868 -7.441 1.00 38.72 189 VAL B N 1
ATOM 3500 C CA . VAL B 1 168 ? -192.621 -12.620 -7.515 1.00 41.09 189 VAL B CA 1
ATOM 3501 C C . VAL B 1 168 ? -193.472 -11.521 -8.152 1.00 43.25 189 VAL B C 1
ATOM 3502 O O . VAL B 1 168 ? -193.427 -10.386 -7.667 1.00 44.94 189 VAL B O 1
ATOM 3505 N N . SER B 1 169 ? -194.269 -11.848 -9.187 1.00 43.82 190 SER B N 1
ATOM 3506 C CA . SER B 1 169 ? -195.187 -10.878 -9.765 1.00 46.01 190 SER B CA 1
ATOM 3507 C C . SER B 1 169 ? -196.079 -10.244 -8.693 1.00 48.00 190 SER B C 1
ATOM 3508 O O . SER B 1 169 ? -196.048 -9.030 -8.527 1.00 49.93 190 SER B O 1
ATOM 3511 N N . PRO B 1 170 ? -196.804 -11.016 -7.847 1.00 48.05 191 PRO B N 1
ATOM 3512 C CA . PRO B 1 170 ? -197.441 -10.453 -6.653 1.00 49.82 191 PRO B CA 1
ATOM 3513 C C . PRO B 1 170 ? -196.467 -9.982 -5.582 1.00 51.51 191 PRO B C 1
ATOM 3514 O O . PRO B 1 170 ? -195.522 -10.685 -5.312 1.00 50.04 191 PRO B O 1
ATOM 3518 N N . SER B 1 171 ? -196.662 -8.764 -5.061 1.00 55.31 192 SER B N 1
ATOM 3519 C CA . SER B 1 171 ? -195.868 -8.261 -3.946 1.00 57.66 192 SER B CA 1
ATOM 3520 C C . SER B 1 171 ? -196.593 -8.571 -2.644 1.00 58.43 192 SER B C 1
ATOM 3521 O O . SER B 1 171 ? -197.804 -8.803 -2.642 1.00 59.00 192 SER B O 1
ATOM 3524 N N . VAL B 1 172 ? -195.853 -8.542 -1.520 1.00 58.30 193 VAL B N 1
ATOM 3525 C CA . VAL B 1 172 ? -196.360 -8.889 -0.189 1.00 57.77 193 VAL B CA 1
ATOM 3526 C C . VAL B 1 172 ? -197.383 -10.036 -0.261 1.00 55.71 193 VAL B C 1
ATOM 3527 O O . VAL B 1 172 ? -198.558 -9.867 0.077 1.00 56.97 193 VAL B O 1
ATOM 3531 N N . ASN B 1 173 ? -196.960 -11.151 -0.878 1.00 51.98 194 ASN B N 1
ATOM 3532 C CA . ASN B 1 173 ? -197.750 -12.366 -0.961 1.00 48.92 194 ASN B CA 1
ATOM 3533 C C . ASN B 1 173 ? -197.193 -13.310 0.100 1.00 47.49 194 ASN B C 1
ATOM 3534 O O . ASN B 1 173 ? -196.669 -12.844 1.113 1.00 48.67 194 ASN B O 1
ATOM 3536 N N . GLY B 1 174 ? -197.291 -14.622 -0.145 1.00 44.79 195 GLY B N 1
ATOM 3537 C CA . GLY B 1 174 ? -196.939 -15.599 0.869 1.00 43.28 195 GLY B CA 1
ATOM 3538 C C . GLY B 1 174 ? -196.361 -16.863 0.251 1.00 40.74 195 GLY B C 1
ATOM 3539 O O . GLY B 1 174 ? -196.310 -16.993 -0.970 1.00 39.95 195 GLY B O 1
ATOM 3540 N N . LYS B 1 175 ? -195.920 -17.770 1.120 1.00 39.71 196 LYS B N 1
ATOM 3541 C CA . LYS B 1 175 ? -195.318 -19.010 0.667 1.00 37.86 196 LYS B CA 1
ATOM 3542 C C . LYS B 1 175 ? -196.329 -19.850 -0.103 1.00 36.66 196 LYS B C 1
ATOM 3543 O O . LYS B 1 175 ? -197.470 -19.969 0.314 1.00 37.35 196 LYS B O 1
ATOM 3549 N N . VAL B 1 176 ? -195.886 -20.385 -1.246 1.00 35.02 197 VAL B N 1
ATOM 3550 C CA . VAL B 1 176 ? -196.787 -21.111 -2.123 1.00 33.96 197 VAL B CA 1
ATOM 3551 C C . VAL B 1 176 ? -197.061 -22.480 -1.512 1.00 33.86 197 VAL B C 1
ATOM 3552 O O . VAL B 1 176 ? -196.134 -23.237 -1.208 1.00 33.88 197 VAL B O 1
ATOM 3556 N N . LYS B 1 177 ? -198.358 -22.760 -1.339 1.00 33.87 198 LYS B N 1
ATOM 3557 C CA . LYS B 1 177 ? -198.860 -23.987 -0.751 1.00 33.95 198 LYS B CA 1
ATOM 3558 C C . LYS B 1 177 ? -198.725 -25.114 -1.778 1.00 32.89 198 LYS B C 1
ATOM 3559 O O . LYS B 1 177 ? -198.664 -24.860 -2.980 1.00 31.90 198 LYS B O 1
ATOM 3562 N N . PRO B 1 178 ? -198.672 -26.394 -1.344 1.00 33.25 199 PRO B N 1
ATOM 3563 C CA . PRO B 1 178 ? -198.526 -27.514 -2.266 1.00 32.60 199 PRO B CA 1
ATOM 3564 C C . PRO B 1 178 ? -199.859 -27.934 -2.884 1.00 32.15 199 PRO B C 1
ATOM 3565 O O . PRO B 1 178 ? -200.878 -27.289 -2.674 1.00 32.11 199 PRO B O 1
ATOM 3569 N N . SER B 1 179 ? -199.825 -29.016 -3.660 1.00 31.74 200 SER B N 1
ATOM 3570 C CA . SER B 1 179 ? -201.022 -29.565 -4.257 1.00 31.76 200 SER B CA 1
ATOM 3571 C C . SER B 1 179 ? -201.361 -30.868 -3.546 1.00 33.21 200 SER B C 1
ATOM 3572 O O . SER B 1 179 ? -202.312 -30.920 -2.761 1.00 34.31 200 SER B O 1
ATOM 3575 N N . GLU B 1 180 ? -200.541 -31.893 -3.791 1.00 33.90 201 GLU B N 1
ATOM 3576 C CA . GLU B 1 180 ? -200.585 -33.081 -2.950 1.00 35.74 201 GLU B CA 1
ATOM 3577 C C . GLU B 1 180 ? -199.280 -33.178 -2.173 1.00 36.48 201 GLU B C 1
ATOM 3578 O O . GLU B 1 180 ? -198.228 -33.353 -2.772 1.00 36.32 201 GLU B O 1
ATOM 3584 N N . SER B 1 181 ? -199.360 -33.000 -0.857 1.00 37.81 202 SER B N 1
ATOM 3585 C CA . SER B 1 181 ? -198.170 -33.097 -0.032 1.00 38.93 202 SER B CA 1
ATOM 3586 C C . SER B 1 181 ? -197.882 -34.572 0.240 1.00 40.57 202 SER B C 1
ATOM 3587 O O . SER B 1 181 ? -198.784 -35.409 0.216 1.00 41.61 202 SER B O 1
ATOM 3590 N N . GLY B 1 182 ? -196.617 -34.882 0.514 1.00 41.03 203 GLY B N 1
ATOM 3591 C CA . GLY B 1 182 ? -196.161 -36.247 0.712 1.00 42.67 203 GLY B CA 1
ATOM 3592 C C . GLY B 1 182 ? -194.664 -36.321 0.446 1.00 42.58 203 GLY B C 1
ATOM 3593 O O . GLY B 1 182 ? -193.965 -35.313 0.573 1.00 41.77 203 GLY B O 1
ATOM 3594 N N . THR B 1 183 ? -194.183 -37.514 0.075 1.00 43.57 204 THR B N 1
ATOM 3595 C CA . THR B 1 183 ? -192.788 -37.732 -0.292 1.00 43.35 204 THR B CA 1
ATOM 3596 C C . THR B 1 183 ? -192.417 -36.795 -1.443 1.00 41.38 204 THR B C 1
ATOM 3597 O O . THR B 1 183 ? -191.488 -35.988 -1.355 1.00 40.49 204 THR B O 1
ATOM 3600 N N . THR B 1 184 ? -193.104 -36.997 -2.575 1.00 40.69 205 THR B N 1
ATOM 3601 C CA . THR B 1 184 ? -192.974 -36.152 -3.750 1.00 38.88 205 THR B CA 1
ATOM 3602 C C . THR B 1 184 ? -193.984 -35.023 -3.659 1.00 37.45 205 THR B C 1
ATOM 3603 O O . THR B 1 184 ? -195.140 -35.194 -4.015 1.00 37.51 205 THR B O 1
ATOM 3606 N N . TYR B 1 185 ? -193.527 -33.869 -3.183 1.00 36.19 206 TYR B N 1
ATOM 3607 C CA . TYR B 1 185 ? -194.362 -32.683 -3.117 1.00 34.70 206 TYR B CA 1
ATOM 3608 C C . TYR B 1 185 ? -194.683 -32.221 -4.527 1.00 33.28 206 TYR B C 1
ATOM 3609 O O . TYR B 1 185 ? -193.782 -31.930 -5.309 1.00 33.05 206 TYR B O 1
ATOM 3618 N N . LYS B 1 186 ? -195.974 -32.165 -4.854 1.00 32.55 207 LYS B N 1
ATOM 3619 C CA . LYS B 1 186 ? -196.438 -31.625 -6.121 1.00 31.93 207 LYS B CA 1
ATOM 3620 C C . LYS B 1 186 ? -196.897 -30.191 -5.890 1.00 31.30 207 LYS B C 1
ATOM 3621 O O . LYS B 1 186 ? -197.475 -29.901 -4.857 1.00 31.45 207 LYS B O 1
ATOM 3624 N N . TYR B 1 187 ? -196.652 -29.304 -6.857 1.00 30.80 208 TYR B N 1
ATOM 3625 C CA . TYR B 1 187 ? -197.014 -27.897 -6.747 1.00 30.40 208 TYR B CA 1
ATOM 3626 C C . TYR B 1 187 ? -197.696 -27.459 -8.044 1.00 30.09 208 TYR B C 1
ATOM 3627 O O . TYR B 1 187 ? -197.073 -27.483 -9.102 1.00 30.09 208 TYR B O 1
ATOM 3636 N N . ASP B 1 188 ? -198.976 -27.063 -7.958 1.00 29.97 209 ASP B N 1
ATOM 3637 C CA . ASP B 1 188 ? -199.745 -26.619 -9.116 1.00 29.74 209 ASP B CA 1
ATOM 3638 C C . ASP B 1 188 ? -199.386 -25.170 -9.444 1.00 29.66 209 ASP B C 1
ATOM 3639 O O . ASP B 1 188 ? -200.154 -24.251 -9.139 1.00 29.68 209 ASP B O 1
ATOM 3642 N N . LEU B 1 189 ? -198.226 -24.979 -10.091 1.00 29.73 210 LEU B N 1
ATOM 3643 C CA . LEU B 1 189 ? -197.703 -23.649 -10.372 1.00 29.86 210 LEU B CA 1
ATOM 3644 C C . LEU B 1 189 ? -198.445 -22.969 -11.518 1.00 29.96 210 LEU B C 1
ATOM 3645 O O . LEU B 1 189 ? -199.009 -21.910 -11.316 1.00 30.09 210 LEU B O 1
ATOM 3650 N N . PHE B 1 190 ? -198.392 -23.539 -12.719 1.00 30.06 211 PHE B N 1
ATOM 3651 C CA . PHE B 1 190 ? -198.848 -22.818 -13.894 1.00 30.35 211 PHE B CA 1
ATOM 3652 C C . PHE B 1 190 ? -200.180 -23.381 -14.362 1.00 30.15 211 PHE B C 1
ATOM 3653 O O . PHE B 1 190 ? -200.332 -24.586 -14.505 1.00 30.05 211 PHE B O 1
ATOM 3661 N N . THR B 1 191 ? -201.134 -22.489 -14.616 1.00 30.22 212 THR B N 1
ATOM 3662 C CA . THR B 1 191 ? -202.439 -22.885 -15.096 1.00 30.07 212 THR B CA 1
ATOM 3663 C C . THR B 1 191 ? -202.707 -22.200 -16.431 1.00 30.55 212 THR B C 1
ATOM 3664 O O . THR B 1 191 ? -202.613 -20.982 -16.536 1.00 30.96 212 THR B O 1
ATOM 3667 N N . ASN B 1 192 ? -203.014 -23.023 -17.438 1.00 30.66 213 ASN B N 1
ATOM 3668 C CA . ASN B 1 192 ? -203.149 -22.578 -18.815 1.00 31.30 213 ASN B CA 1
ATOM 3669 C C . ASN B 1 192 ? -204.582 -22.819 -19.271 1.00 31.15 213 ASN B C 1
ATOM 3670 O O . ASN B 1 192 ? -205.263 -23.627 -18.662 1.00 30.61 213 ASN B O 1
ATOM 3674 N N . ILE B 1 193 ? -205.037 -22.118 -20.316 1.00 31.72 214 ILE B N 1
ATOM 3675 C CA . ILE B 1 193 ? -206.408 -22.269 -20.775 1.00 31.62 214 ILE B CA 1
ATOM 3676 C C . ILE B 1 193 ? -206.412 -22.464 -22.283 1.00 32.39 214 ILE B C 1
ATOM 3677 O O . ILE B 1 193 ? -205.830 -21.670 -23.007 1.00 33.23 214 ILE B O 1
ATOM 3680 N N . TYR B 1 194 ? -207.102 -23.510 -22.735 1.00 32.58 215 TYR B N 1
ATOM 3681 C CA . TYR B 1 194 ? -207.264 -23.759 -24.154 1.00 34.54 215 TYR B CA 1
ATOM 3682 C C . TYR B 1 194 ? -208.710 -23.495 -24.553 1.00 35.06 215 TYR B C 1
ATOM 3683 O O . TYR B 1 194 ? -209.590 -24.331 -24.330 1.00 34.49 215 TYR B O 1
ATOM 3692 N N . ARG B 1 195 ? -208.939 -22.329 -25.162 1.00 36.63 216 ARG B N 1
ATOM 3693 C CA . ARG B 1 195 ? -210.247 -22.000 -25.707 1.00 37.69 216 ARG B CA 1
ATOM 3694 C C . ARG B 1 195 ? -210.261 -22.458 -27.164 1.00 39.70 216 ARG B C 1
ATOM 3695 O O . ARG B 1 195 ? -209.238 -22.372 -27.839 1.00 41.25 216 ARG B O 1
ATOM 3698 N N . LYS B 1 196 ? -211.377 -23.021 -27.634 1.00 40.27 217 LYS B N 1
ATOM 3699 C CA . LYS B 1 196 ? -211.503 -23.327 -29.056 1.00 42.34 217 LYS B CA 1
ATOM 3700 C C . LYS B 1 196 ? -212.916 -23.004 -29.523 1.00 42.82 217 LYS B C 1
ATOM 3701 O O . LYS B 1 196 ? -213.843 -23.670 -29.109 1.00 41.67 217 LYS B O 1
ATOM 3707 N N . ASN B 1 197 ? -213.054 -21.958 -30.347 1.00 45.04 218 ASN B N 1
ATOM 3708 C CA . ASN B 1 197 ? -214.300 -21.621 -31.019 1.00 46.39 218 ASN B CA 1
ATOM 3709 C C . ASN B 1 197 ? -214.487 -22.686 -32.086 1.00 48.37 218 ASN B C 1
ATOM 3710 O O . ASN B 1 197 ? -214.097 -22.465 -33.233 1.00 50.35 218 ASN B O 1
ATOM 3713 N N . ALA B 1 198 ? -215.059 -23.833 -31.719 1.00 48.67 219 ALA B N 1
ATOM 3714 C CA . ALA B 1 198 ? -215.072 -24.951 -32.640 1.00 50.32 219 ALA B CA 1
ATOM 3715 C C . ALA B 1 198 ? -216.494 -25.443 -32.571 1.00 49.92 219 ALA B C 1
ATOM 3716 O O . ALA B 1 198 ? -216.732 -26.366 -31.837 1.00 48.45 219 ALA B O 1
ATOM 3718 N N . GLY B 1 199 ? -217.452 -24.690 -33.068 1.00 51.41 220 GLY B N 1
ATOM 3719 C CA . GLY B 1 199 ? -218.710 -25.334 -33.351 1.00 53.54 220 GLY B CA 1
ATOM 3720 C C . GLY B 1 199 ? -218.700 -25.553 -34.854 1.00 57.36 220 GLY B C 1
ATOM 3721 O O . GLY B 1 199 ? -218.634 -24.571 -35.592 1.00 59.69 220 GLY B O 1
ATOM 3722 N N . LYS B 1 200 ? -218.676 -26.804 -35.321 1.00 59.05 221 LYS B N 1
ATOM 3723 C CA . LYS B 1 200 ? -218.740 -27.120 -36.748 1.00 61.97 221 LYS B CA 1
ATOM 3724 C C . LYS B 1 200 ? -217.502 -26.621 -37.491 1.00 64.53 221 LYS B C 1
ATOM 3725 O O . LYS B 1 200 ? -217.330 -26.940 -38.659 1.00 67.55 221 LYS B O 1
ATOM 3731 N N . ILE B 1 201 ? -216.650 -25.852 -36.815 1.00 63.90 222 ILE B N 1
ATOM 3732 C CA . ILE B 1 201 ? -215.455 -25.321 -37.447 1.00 65.51 222 ILE B CA 1
ATOM 3733 C C . ILE B 1 201 ? -214.582 -26.505 -37.843 1.00 66.55 222 ILE B C 1
ATOM 3734 O O . ILE B 1 201 ? -213.914 -26.496 -38.867 1.00 68.61 222 ILE B O 1
ATOM 3739 N N . THR B 1 202 ? -214.689 -27.591 -37.074 1.00 65.73 223 THR B N 1
ATOM 3740 C CA . THR B 1 202 ? -214.033 -28.820 -37.492 1.00 68.27 223 THR B CA 1
ATOM 3741 C C . THR B 1 202 ? -215.024 -29.597 -38.350 1.00 70.58 223 THR B C 1
ATOM 3742 O O . THR B 1 202 ? -215.733 -30.419 -37.815 1.00 69.63 223 THR B O 1
ATOM 3746 N N . ASP B 1 203 ? -215.028 -29.385 -39.665 1.00 75.04 224 ASP B N 1
ATOM 3747 C CA . ASP B 1 203 ? -216.039 -29.929 -40.576 1.00 78.44 224 ASP B CA 1
ATOM 3748 C C . ASP B 1 203 ? -216.485 -31.398 -40.411 1.00 80.04 224 ASP B C 1
ATOM 3749 O O . ASP B 1 203 ? -217.691 -31.671 -40.493 1.00 78.13 224 ASP B O 1
ATOM 3754 N N . PRO B 1 204 ? -215.565 -32.401 -40.403 1.00 83.74 225 PRO B N 1
ATOM 3755 C CA . PRO B 1 204 ? -215.963 -33.817 -40.413 1.00 86.10 225 PRO B CA 1
ATOM 3756 C C . PRO B 1 204 ? -216.623 -34.480 -39.205 1.00 85.67 225 PRO B C 1
ATOM 3757 O O . PRO B 1 204 ? -216.602 -33.936 -38.111 1.00 83.82 225 PRO B O 1
ATOM 3761 N N . ASN B 1 205 ? -217.183 -35.677 -39.428 1.00 88.67 226 ASN B N 1
ATOM 3762 C CA . ASN B 1 205 ? -217.776 -36.463 -38.354 1.00 89.35 226 ASN B CA 1
ATOM 3763 C C . ASN B 1 205 ? -216.656 -36.844 -37.390 1.00 91.91 226 ASN B C 1
ATOM 3764 O O . ASN B 1 205 ? -216.708 -36.511 -36.207 1.00 90.32 226 ASN B O 1
ATOM 3769 N N . GLU B 1 206 ? -215.685 -37.617 -37.903 1.00 97.29 227 GLU B N 1
ATOM 3770 C CA . GLU B 1 206 ? -214.530 -38.045 -37.122 1.00 99.12 227 GLU B CA 1
ATOM 3771 C C . GLU B 1 206 ? -213.260 -37.768 -37.916 1.00 101.80 227 GLU B C 1
ATOM 3772 O O . GLU B 1 206 ? -212.746 -38.660 -38.581 1.00 103.74 227 GLU B O 1
ATOM 3778 N N . PRO B 1 207 ? -212.690 -36.546 -37.835 1.00 102.33 228 PRO B N 1
ATOM 3779 C CA . PRO B 1 207 ? -211.416 -36.245 -38.494 1.00 106.30 228 PRO B CA 1
ATOM 3780 C C . PRO B 1 207 ? -210.258 -36.631 -37.574 1.00 108.20 228 PRO B C 1
ATOM 3781 O O . PRO B 1 207 ? -210.490 -37.360 -36.613 1.00 107.89 228 PRO B O 1
ATOM 3785 N N . ASN B 1 208 ? -209.049 -36.145 -37.875 1.00 111.17 229 ASN B N 1
ATOM 3786 C CA . ASN B 1 208 ? -207.980 -36.285 -36.905 1.00 111.78 229 ASN B CA 1
ATOM 3787 C C . ASN B 1 208 ? -208.205 -35.143 -35.938 1.00 109.95 229 ASN B C 1
ATOM 3788 O O . ASN B 1 208 ? -207.971 -34.001 -36.304 1.00 109.84 229 ASN B O 1
ATOM 3793 N N . PRO B 1 209 ? -208.681 -35.409 -34.701 1.00 108.47 230 PRO B N 1
ATOM 3794 C CA . PRO B 1 209 ? -209.020 -34.363 -33.743 1.00 105.48 230 PRO B CA 1
ATOM 3795 C C . PRO B 1 209 ? -208.438 -32.977 -33.978 1.00 104.44 230 PRO B C 1
ATOM 3796 O O . PRO B 1 209 ? -209.189 -32.057 -34.290 1.00 103.63 230 PRO B O 1
ATOM 3800 N N . ASN B 1 210 ? -207.113 -32.842 -33.827 1.00 103.03 231 ASN B N 1
ATOM 3801 C CA . ASN B 1 210 ? -206.472 -31.537 -33.905 1.00 101.17 231 ASN B CA 1
ATOM 3802 C C . ASN B 1 210 ? -206.033 -31.243 -35.335 1.00 103.49 231 ASN B C 1
ATOM 3803 O O . ASN B 1 210 ? -206.197 -30.112 -35.795 1.00 105.12 231 ASN B O 1
ATOM 3808 N N . LYS B 1 211 ? -205.455 -32.238 -36.032 1.00 103.93 232 LYS B N 1
ATOM 3809 C CA . LYS B 1 211 ? -204.907 -32.022 -37.371 1.00 105.08 232 LYS B CA 1
ATOM 3810 C C . LYS B 1 211 ? -205.702 -32.795 -38.426 1.00 106.42 232 LYS B C 1
ATOM 3811 O O . LYS B 1 211 ? -205.188 -33.792 -38.937 1.00 107.90 232 LYS B O 1
ATOM 3817 N N . PRO B 1 212 ? -206.935 -32.383 -38.822 1.00 106.41 233 PRO B N 1
ATOM 3818 C CA . PRO B 1 212 ? -207.779 -33.196 -39.694 1.00 108.56 233 PRO B CA 1
ATOM 3819 C C . PRO B 1 212 ? -207.081 -33.813 -40.906 1.00 112.24 233 PRO B C 1
ATOM 3820 O O . PRO B 1 212 ? -207.724 -34.688 -41.404 1.00 112.77 233 PRO B O 1
ATOM 3824 N N . SER B 1 215 ? -207.141 -28.711 -42.166 1.00 98.13 236 SER B N 1
ATOM 3825 C CA . SER B 1 215 ? -207.370 -29.369 -43.483 1.00 101.98 236 SER B CA 1
ATOM 3826 C C . SER B 1 215 ? -208.857 -29.407 -43.831 1.00 101.45 236 SER B C 1
ATOM 3827 O O . SER B 1 215 ? -209.334 -28.518 -44.534 1.00 103.04 236 SER B O 1
ATOM 3830 N N . LYS B 1 216 ? -209.565 -30.440 -43.368 1.00 99.88 237 LYS B N 1
ATOM 3831 C CA . LYS B 1 216 ? -211.013 -30.466 -43.452 1.00 98.34 237 LYS B CA 1
ATOM 3832 C C . LYS B 1 216 ? -211.535 -29.597 -42.315 1.00 96.03 237 LYS B C 1
ATOM 3833 O O . LYS B 1 216 ? -212.070 -30.093 -41.337 1.00 94.55 237 LYS B O 1
ATOM 3839 N N . VAL B 1 217 ? -211.364 -28.286 -42.485 1.00 96.12 238 VAL B N 1
ATOM 3840 C CA . VAL B 1 217 ? -211.761 -27.290 -41.504 1.00 92.00 238 VAL B CA 1
ATOM 3841 C C . VAL B 1 217 ? -212.243 -26.049 -42.245 1.00 92.03 238 VAL B C 1
ATOM 3842 O O . VAL B 1 217 ? -211.673 -25.680 -43.262 1.00 95.57 238 VAL B O 1
ATOM 3846 N N . ASP B 1 218 ? -213.315 -25.436 -41.724 1.00 88.03 239 ASP B N 1
ATOM 3847 C CA . ASP B 1 218 ? -213.789 -24.165 -42.255 1.00 87.57 239 ASP B CA 1
ATOM 3848 C C . ASP B 1 218 ? -213.874 -23.167 -41.107 1.00 83.63 239 ASP B C 1
ATOM 3849 O O . ASP B 1 218 ? -214.788 -23.227 -40.285 1.00 80.97 239 ASP B O 1
ATOM 3854 N N . PRO B 1 219 ? -212.951 -22.184 -41.008 1.00 83.61 240 PRO B N 1
ATOM 3855 C CA . PRO B 1 219 ? -212.962 -21.239 -39.894 1.00 81.03 240 PRO B CA 1
ATOM 3856 C C . PRO B 1 219 ? -214.170 -20.302 -39.896 1.00 79.39 240 PRO B C 1
ATOM 3857 O O . PRO B 1 219 ? -214.305 -19.506 -38.990 1.00 77.81 240 PRO B O 1
ATOM 3861 N N . ASN B 1 220 ? -214.925 -20.274 -40.991 1.00 79.87 241 ASN B N 1
ATOM 3862 C CA . ASN B 1 220 ? -216.070 -19.386 -41.123 1.00 78.96 241 ASN B CA 1
ATOM 3863 C C . ASN B 1 220 ? -217.359 -20.193 -41.099 1.00 75.54 241 ASN B C 1
ATOM 3864 O O . ASN B 1 220 ? -218.411 -19.671 -41.477 1.00 75.63 241 ASN B O 1
ATOM 3869 N N . ALA B 1 221 ? -217.262 -21.475 -40.729 1.00 71.97 242 ALA B N 1
ATOM 3870 C CA . ALA B 1 221 ? -218.439 -22.323 -40.643 1.00 68.95 242 ALA B CA 1
ATOM 3871 C C . ALA B 1 221 ? -219.264 -21.864 -39.449 1.00 65.83 242 ALA B C 1
ATOM 3872 O O . ALA B 1 221 ? -218.701 -21.427 -38.445 1.00 64.91 242 ALA B O 1
ATOM 3874 N N . LYS B 1 222 ? -220.595 -21.932 -39.585 1.00 64.03 243 LYS B N 1
ATOM 3875 C CA . LYS B 1 222 ? -221.493 -21.609 -38.489 1.00 60.44 243 LYS B CA 1
ATOM 3876 C C . LYS B 1 222 ? -221.314 -22.656 -37.399 1.00 57.26 243 LYS B C 1
ATOM 3877 O O . LYS B 1 222 ? -220.998 -23.809 -37.686 1.00 57.60 243 LYS B O 1
ATOM 3883 N N . SER B 1 223 ? -221.512 -22.234 -36.147 1.00 53.88 244 SER B N 1
ATOM 3884 C CA . SER B 1 223 ? -221.333 -23.135 -35.028 1.00 50.72 244 SER B CA 1
ATOM 3885 C C . SER B 1 223 ? -222.550 -24.035 -34.895 1.00 48.90 244 SER B C 1
ATOM 3886 O O . SER B 1 223 ? -222.426 -25.244 -35.047 1.00 48.48 244 SER B O 1
ATOM 3889 N N . LEU B 1 224 ? -223.710 -23.412 -34.648 1.00 47.50 245 LEU B N 1
ATOM 3890 C CA . LEU B 1 224 ? -224.941 -24.143 -34.448 1.00 46.08 245 LEU B CA 1
ATOM 3891 C C . LEU B 1 224 ? -226.012 -23.598 -35.381 1.00 46.75 245 LEU B C 1
ATOM 3892 O O . LEU B 1 224 ? -226.155 -22.388 -35.539 1.00 47.42 245 LEU B O 1
ATOM 3897 N N . VAL B 1 225 ? -226.759 -24.523 -35.992 1.00 46.65 246 VAL B N 1
ATOM 3898 C CA . VAL B 1 225 ? -227.854 -24.201 -36.893 1.00 47.32 246 VAL B CA 1
ATOM 3899 C C . VAL B 1 225 ? -229.081 -24.963 -36.414 1.00 45.91 246 VAL B C 1
ATOM 3900 O O . VAL B 1 225 ? -229.014 -26.175 -36.235 1.00 45.38 246 VAL B O 1
ATOM 3903 N N . ILE B 1 226 ? -230.176 -24.245 -36.147 1.00 45.24 247 ILE B N 1
ATOM 3904 C CA . ILE B 1 226 ? -231.407 -24.871 -35.699 1.00 43.87 247 ILE B CA 1
ATOM 3905 C C . ILE B 1 226 ? -232.507 -24.574 -36.711 1.00 44.94 247 ILE B C 1
ATOM 3906 O O . ILE B 1 226 ? -232.909 -23.423 -36.847 1.00 45.63 247 ILE B O 1
ATOM 3911 N N . LYS B 1 227 ? -233.018 -25.631 -37.361 1.00 45.24 248 LYS B N 1
ATOM 3912 C CA . LYS B 1 227 ? -234.090 -25.516 -38.340 1.00 46.24 248 LYS B CA 1
ATOM 3913 C C . LYS B 1 227 ? -235.415 -25.933 -37.714 1.00 45.29 248 LYS B C 1
ATOM 3914 O O . LYS B 1 227 ? -235.466 -26.869 -36.920 1.00 44.28 248 LYS B O 1
ATOM 3917 N N . LYS B 1 228 ? -236.481 -25.231 -38.098 1.00 45.77 249 LYS B N 1
ATOM 3918 C CA . LYS B 1 228 ? -237.826 -25.684 -37.801 1.00 45.17 249 LYS B CA 1
ATOM 3919 C C . LYS B 1 228 ? -238.432 -26.268 -39.070 1.00 46.12 249 LYS B C 1
ATOM 3920 O O . LYS B 1 228 ? -238.600 -25.569 -40.066 1.00 47.29 249 LYS B O 1
ATOM 3926 N N . VAL B 1 229 ? -238.721 -27.566 -39.007 1.00 46.00 250 VAL B N 1
ATOM 3927 C CA . VAL B 1 229 ? -239.285 -28.295 -40.122 1.00 47.58 250 VAL B CA 1
ATOM 3928 C C . VAL B 1 229 ? -240.735 -28.596 -39.775 1.00 47.44 250 VAL B C 1
ATOM 3929 O O . VAL B 1 229 ? -241.024 -28.886 -38.619 1.00 46.19 250 VAL B O 1
ATOM 3932 N N . VAL B 1 230 ? -241.619 -28.498 -40.778 1.00 48.89 251 VAL B N 1
ATOM 3933 C CA . VAL B 1 230 ? -243.003 -28.909 -40.605 1.00 48.99 251 VAL B CA 1
ATOM 3934 C C . VAL B 1 230 ? -243.294 -30.055 -41.570 1.00 50.72 251 VAL B C 1
ATOM 3935 O O . VAL B 1 230 ? -242.972 -29.966 -42.754 1.00 52.04 251 VAL B O 1
ATOM 3939 N N . SER B 1 231 ? -243.906 -31.123 -41.046 1.00 51.42 252 SER B N 1
ATOM 3940 C CA . SER B 1 231 ? -244.215 -32.318 -41.807 1.00 53.48 252 SER B CA 1
ATOM 3941 C C . SER B 1 231 ? -245.723 -32.527 -41.868 1.00 53.86 252 SER B C 1
ATOM 3942 O O . SER B 1 231 ? -246.418 -32.298 -40.875 1.00 53.44 252 SER B O 1
ATOM 3945 N N . GLY B 1 232 ? -246.208 -33.028 -43.017 1.00 55.11 253 GLY B N 1
ATOM 3946 C CA . GLY B 1 232 ? -247.613 -33.373 -43.211 1.00 55.15 253 GLY B CA 1
ATOM 3947 C C . GLY B 1 232 ? -248.308 -32.399 -44.156 1.00 55.75 253 GLY B C 1
ATOM 3948 O O . GLY B 1 232 ? -247.953 -31.222 -44.174 1.00 55.99 253 GLY B O 1
ATOM 3949 N N . ALA B 1 233 ? -249.302 -32.883 -44.905 1.00 56.31 254 ALA B N 1
ATOM 3950 C CA . ALA B 1 233 ? -249.917 -32.109 -45.976 1.00 57.02 254 ALA B CA 1
ATOM 3951 C C . ALA B 1 233 ? -250.880 -31.070 -45.412 1.00 55.86 254 ALA B C 1
ATOM 3952 O O . ALA B 1 233 ? -250.962 -29.947 -45.896 1.00 56.10 254 ALA B O 1
ATOM 3954 N N . THR B 1 234 ? -251.630 -31.479 -44.388 1.00 54.78 255 THR B N 1
ATOM 3955 C CA . THR B 1 234 ? -252.643 -30.630 -43.781 1.00 54.16 255 THR B CA 1
ATOM 3956 C C . THR B 1 234 ? -252.037 -29.884 -42.596 1.00 52.81 255 THR B C 1
ATOM 3957 O O . THR B 1 234 ? -252.736 -29.572 -41.633 1.00 52.46 255 THR B O 1
ATOM 3960 N N . ALA B 1 235 ? -250.736 -29.586 -42.694 1.00 52.13 256 ALA B N 1
ATOM 3961 C CA . ALA B 1 235 ? -249.995 -28.934 -41.626 1.00 50.65 256 ALA B CA 1
ATOM 3962 C C . ALA B 1 235 ? -249.577 -27.532 -42.056 1.00 50.79 256 ALA B C 1
ATOM 3963 O O . ALA B 1 235 ? -249.287 -27.287 -43.228 1.00 51.46 256 ALA B O 1
ATOM 3965 N N . ASP B 1 236 ? -249.591 -26.619 -41.077 1.00 50.17 257 ASP B N 1
ATOM 3966 C CA . ASP B 1 236 ? -249.373 -25.202 -41.298 1.00 50.83 257 ASP B CA 1
ATOM 3967 C C . ASP B 1 236 ? -247.880 -24.941 -41.463 1.00 50.66 257 ASP B C 1
ATOM 3968 O O . ASP B 1 236 ? -247.078 -25.330 -40.615 1.00 49.82 257 ASP B O 1
ATOM 3973 N N . LYS B 1 237 ? -247.528 -24.257 -42.556 1.00 51.74 258 LYS B N 1
ATOM 3974 C CA . LYS B 1 237 ? -246.136 -23.965 -42.841 1.00 52.33 258 LYS B CA 1
ATOM 3975 C C . LYS B 1 237 ? -245.795 -22.575 -42.312 1.00 52.83 258 LYS B C 1
ATOM 3976 O O . LYS B 1 237 ? -244.626 -22.189 -42.295 1.00 53.34 258 LYS B O 1
ATOM 3978 N N . SER B 1 238 ? -246.826 -21.854 -41.848 1.00 52.91 259 SER B N 1
ATOM 3979 C CA . SER B 1 238 ? -246.693 -20.460 -41.460 1.00 53.72 259 SER B CA 1
ATOM 3980 C C . SER B 1 238 ? -246.977 -20.272 -39.972 1.00 52.42 259 SER B C 1
ATOM 3981 O O . SER B 1 238 ? -246.927 -19.145 -39.477 1.00 52.97 259 SER B O 1
ATOM 3984 N N . LYS B 1 239 ? -247.275 -21.372 -39.270 1.00 50.68 260 LYS B N 1
ATOM 3985 C CA . LYS B 1 239 ? -247.460 -21.313 -37.829 1.00 49.51 260 LYS B CA 1
ATOM 3986 C C . LYS B 1 239 ? -246.104 -21.038 -37.186 1.00 49.04 260 LYS B C 1
ATOM 3987 O O . LYS B 1 239 ? -245.106 -21.666 -37.540 1.00 48.47 260 LYS B O 1
ATOM 3990 N N . ASP B 1 240 ? -246.091 -20.073 -36.261 1.00 49.31 261 ASP B N 1
ATOM 3991 C CA . ASP B 1 240 ? -244.895 -19.717 -35.515 1.00 48.70 261 ASP B CA 1
ATOM 3992 C C . ASP B 1 240 ? -244.836 -20.554 -34.242 1.00 46.68 261 ASP B C 1
ATOM 3993 O O . ASP B 1 240 ? -245.596 -20.327 -33.304 1.00 46.90 261 ASP B O 1
ATOM 3998 N N . PHE B 1 241 ? -243.926 -21.531 -34.237 1.00 44.72 262 PHE B N 1
ATOM 3999 C CA . PHE B 1 241 ? -243.736 -22.420 -33.106 1.00 42.90 262 PHE B CA 1
ATOM 4000 C C . PHE B 1 241 ? -242.767 -21.779 -32.122 1.00 42.45 262 PHE B C 1
ATOM 4001 O O . PHE B 1 241 ? -241.751 -21.218 -32.526 1.00 42.69 262 PHE B O 1
ATOM 4009 N N . THR B 1 242 ? -243.084 -21.927 -30.835 1.00 41.75 263 THR B N 1
ATOM 4010 C CA . THR B 1 242 ? -242.398 -21.229 -29.762 1.00 41.50 263 THR B CA 1
ATOM 4011 C C . THR B 1 242 ? -241.351 -22.132 -29.106 1.00 39.97 263 THR B C 1
ATOM 4012 O O . THR B 1 242 ? -241.654 -23.232 -28.650 1.00 39.19 263 THR B O 1
ATOM 4015 N N . PHE B 1 243 ? -240.116 -21.623 -29.056 1.00 39.43 264 PHE B N 1
ATOM 4016 C CA . PHE B 1 243 ? -238.973 -22.329 -28.510 1.00 38.25 264 PHE B CA 1
ATOM 4017 C C . PHE B 1 243 ? -238.366 -21.525 -27.365 1.00 38.54 264 PHE B C 1
ATOM 4018 O O . PHE B 1 243 ? -238.053 -20.348 -27.520 1.00 39.31 264 PHE B O 1
ATOM 4026 N N . LYS B 1 244 ? -238.189 -22.191 -26.221 1.00 38.15 265 LYS B N 1
ATOM 4027 C CA . LYS B 1 244 ? -237.462 -21.647 -25.090 1.00 38.22 265 LYS B CA 1
ATOM 4028 C C . LYS B 1 244 ? -236.062 -22.250 -25.094 1.00 36.97 265 LYS B C 1
ATOM 4029 O O . LYS B 1 244 ? -235.900 -23.435 -24.814 1.00 36.18 265 LYS B O 1
ATOM 4032 N N . LEU B 1 245 ? -235.059 -21.426 -25.417 1.00 36.73 266 LEU B N 1
ATOM 4033 C CA . LEU B 1 245 ? -233.682 -21.888 -25.440 1.00 35.64 266 LEU B CA 1
ATOM 4034 C C . LEU B 1 245 ? -232.898 -21.249 -24.299 1.00 35.66 266 LEU B C 1
ATOM 4035 O O . LEU B 1 245 ? -233.056 -20.060 -24.030 1.00 36.81 266 LEU B O 1
ATOM 4038 N N . THR B 1 246 ? -232.065 -22.053 -23.632 1.00 34.41 267 THR B N 1
ATOM 4039 C CA . THR B 1 246 ? -231.284 -21.569 -22.505 1.00 34.05 267 THR B CA 1
ATOM 4040 C C . THR B 1 246 ? -229.858 -22.090 -22.637 1.00 33.01 267 THR B C 1
ATOM 4041 O O . THR B 1 246 ? -229.681 -23.266 -22.363 1.00 32.27 267 THR B O 1
ATOM 4044 N N . PHE B 1 247 ? -228.874 -21.236 -22.949 1.00 33.05 268 PHE B N 1
ATOM 4045 C CA . PHE B 1 247 ? -227.512 -21.709 -23.136 1.00 32.22 268 PHE B CA 1
ATOM 4046 C C . PHE B 1 247 ? -226.747 -21.637 -21.813 1.00 31.83 268 PHE B C 1
ATOM 4047 O O . PHE B 1 247 ? -226.695 -20.582 -21.194 1.00 32.37 268 PHE B O 1
ATOM 4055 N N . THR B 1 248 ? -226.083 -22.728 -21.421 1.00 31.25 269 THR B N 1
ATOM 4056 C CA . THR B 1 248 ? -225.472 -22.822 -20.098 1.00 31.16 269 THR B CA 1
ATOM 4057 C C . THR B 1 248 ? -224.023 -22.359 -20.065 1.00 31.07 269 THR B C 1
ATOM 4058 O O . THR B 1 248 ? -223.305 -22.657 -19.115 1.00 30.89 269 THR B O 1
ATOM 4061 N N . LYS B 1 249 ? -223.548 -21.677 -21.109 1.00 31.31 270 LYS B N 1
ATOM 4062 C CA . LYS B 1 249 ? -222.188 -21.133 -21.135 1.00 31.73 270 LYS B CA 1
ATOM 4063 C C . LYS B 1 249 ? -221.151 -22.250 -21.099 1.00 31.16 270 LYS B C 1
ATOM 4064 O O . LYS B 1 249 ? -221.488 -23.408 -21.248 1.00 31.02 270 LYS B O 1
ATOM 4066 N N . ALA B 1 250 ? -219.882 -21.912 -20.973 1.00 31.25 271 ALA B N 1
ATOM 4067 C CA . ALA B 1 250 ? -218.843 -22.929 -20.905 1.00 31.12 271 ALA B CA 1
ATOM 4068 C C . ALA B 1 250 ? -217.822 -22.539 -19.852 1.00 31.57 271 ALA B C 1
ATOM 4069 O O . ALA B 1 250 ? -217.786 -21.389 -19.423 1.00 32.35 271 ALA B O 1
ATOM 4071 N N . SER B 1 251 ? -216.933 -23.477 -19.515 1.00 31.66 272 SER B N 1
ATOM 4072 C CA . SER B 1 251 ? -215.910 -23.265 -18.508 1.00 32.11 272 SER B CA 1
ATOM 4073 C C . SER B 1 251 ? -214.910 -22.219 -18.988 1.00 33.17 272 SER B C 1
ATOM 4074 O O . SER B 1 251 ? -214.561 -21.302 -18.237 1.00 33.50 272 SER B O 1
ATOM 4077 N N . THR B 1 252 ? -214.418 -22.431 -20.215 1.00 34.30 273 THR B N 1
ATOM 4078 C CA . THR B 1 252 ? -213.413 -21.573 -20.812 1.00 35.80 273 THR B CA 1
ATOM 4079 C C . THR B 1 252 ? -214.042 -20.268 -21.309 1.00 37.60 273 THR B C 1
ATOM 4080 O O . THR B 1 252 ? -213.309 -19.296 -21.527 1.00 38.68 273 THR B O 1
ATOM 4084 N N . GLU B 1 253 ? -215.379 -20.224 -21.452 1.00 38.53 274 GLU B N 1
ATOM 4085 C CA . GLU B 1 253 ? -216.028 -19.074 -22.060 1.00 40.66 274 GLU B CA 1
ATOM 4086 C C . GLU B 1 253 ? -216.200 -17.986 -21.012 1.00 42.32 274 GLU B C 1
ATOM 4087 O O . GLU B 1 253 ? -216.971 -18.139 -20.070 1.00 42.16 274 GLU B O 1
ATOM 4090 N N . THR B 1 254 ? -215.438 -16.911 -21.168 1.00 45.13 275 THR B N 1
ATOM 4091 C CA . THR B 1 254 ? -215.600 -15.748 -20.313 1.00 48.07 275 THR B CA 1
ATOM 4092 C C . THR B 1 254 ? -216.632 -14.853 -20.993 1.00 50.82 275 THR B C 1
ATOM 4093 O O . THR B 1 254 ? -217.482 -14.235 -20.364 1.00 51.45 275 THR B O 1
ATOM 4097 N N . SER B 1 255 ? -216.508 -14.811 -22.321 1.00 53.29 276 SER B N 1
ATOM 4098 C CA . SER B 1 255 ? -217.216 -13.892 -23.197 1.00 56.86 276 SER B CA 1
ATOM 4099 C C . SER B 1 255 ? -217.425 -12.524 -22.547 1.00 60.56 276 SER B C 1
ATOM 4100 O O . SER B 1 255 ? -216.455 -11.849 -22.219 1.00 62.29 276 SER B O 1
ATOM 4103 N N . GLN B 1 256 ? -218.685 -12.198 -22.261 1.00 63.18 277 GLN B N 1
ATOM 4104 C CA . GLN B 1 256 ? -219.025 -10.980 -21.558 1.00 67.15 277 GLN B CA 1
ATOM 4105 C C . GLN B 1 256 ? -220.478 -11.144 -21.137 1.00 68.69 277 GLN B C 1
ATOM 4106 O O . GLN B 1 256 ? -221.352 -10.857 -21.937 1.00 70.80 277 GLN B O 1
ATOM 4112 N N . SER B 1 257 ? -220.724 -11.710 -19.951 1.00 68.15 278 SER B N 1
ATOM 4113 C CA . SER B 1 257 ? -222.033 -12.247 -19.598 1.00 67.88 278 SER B CA 1
ATOM 4114 C C . SER B 1 257 ? -222.580 -13.116 -20.725 1.00 67.71 278 SER B C 1
ATOM 4115 O O . SER B 1 257 ? -223.761 -13.101 -21.004 1.00 68.18 278 SER B O 1
ATOM 4118 N N . ILE B 1 258 ? -221.703 -13.906 -21.338 1.00 67.85 279 ILE B N 1
ATOM 4119 C CA . ILE B 1 258 ? -221.972 -14.785 -22.463 1.00 67.72 279 ILE B CA 1
ATOM 4120 C C . ILE B 1 258 ? -223.088 -14.287 -23.369 1.00 69.43 279 ILE B C 1
ATOM 4121 O O . ILE B 1 258 ? -224.008 -15.025 -23.673 1.00 68.94 279 ILE B O 1
ATOM 4126 N N . THR B 1 259 ? -222.990 -13.028 -23.798 1.00 72.41 280 THR B N 1
ATOM 4127 C CA . THR B 1 259 ? -223.960 -12.427 -24.697 1.00 74.79 280 THR B CA 1
ATOM 4128 C C . THR B 1 259 ? -223.567 -12.770 -26.126 1.00 74.73 280 THR B C 1
ATOM 4129 O O . THR B 1 259 ? -224.261 -12.360 -27.055 1.00 75.51 280 THR B O 1
ATOM 4133 N N . GLY B 1 260 ? -222.413 -13.428 -26.296 1.00 73.66 281 GLY B N 1
ATOM 4134 C CA . GLY B 1 260 ? -221.853 -13.695 -27.608 1.00 73.60 281 GLY B CA 1
ATOM 4135 C C . GLY B 1 260 ? -222.727 -14.628 -28.439 1.00 72.25 281 GLY B C 1
ATOM 4136 O O . GLY B 1 260 ? -222.356 -14.912 -29.583 1.00 73.54 281 GLY B O 1
ATOM 4137 N N . LYS B 1 261 ? -223.824 -15.141 -27.865 1.00 69.54 282 LYS B N 1
ATOM 4138 C CA . LYS B 1 261 ? -224.679 -16.047 -28.605 1.00 67.83 282 LYS B CA 1
ATOM 4139 C C . LYS B 1 261 ? -225.660 -15.224 -29.429 1.00 68.17 282 LYS B C 1
ATOM 4140 O O . LYS B 1 261 ? -226.850 -15.231 -29.142 1.00 67.95 282 LYS B O 1
ATOM 4146 N N . ILE B 1 262 ? -225.119 -14.482 -30.391 1.00 68.48 283 ILE B N 1
ATOM 4147 C CA . ILE B 1 262 ? -225.937 -13.679 -31.292 1.00 69.15 283 ILE B CA 1
ATOM 4148 C C . ILE B 1 262 ? -226.468 -14.596 -32.386 1.00 68.18 283 ILE B C 1
ATOM 4149 O O . ILE B 1 262 ? -225.860 -15.614 -32.668 1.00 65.56 283 ILE B O 1
ATOM 4154 N N . GLY B 1 263 ? -227.598 -14.216 -32.983 1.00 70.00 284 GLY B N 1
ATOM 4155 C CA . GLY B 1 263 ? -228.265 -15.081 -33.937 1.00 71.45 284 GLY B CA 1
ATOM 4156 C C . GLY B 1 263 ? -228.594 -14.312 -35.207 1.00 74.47 284 GLY B C 1
ATOM 4157 O O . GLY B 1 263 ? -228.676 -13.090 -35.187 1.00 75.32 284 GLY B O 1
ATOM 4158 N N . GLU B 1 264 ? -228.858 -15.046 -36.286 1.00 76.26 285 GLU B N 1
ATOM 4159 C CA . GLU B 1 264 ? -229.047 -14.466 -37.608 1.00 80.53 285 GLU B CA 1
ATOM 4160 C C . GLU B 1 264 ? -230.456 -14.755 -38.121 1.00 80.99 285 GLU B C 1
ATOM 4161 O O . GLU B 1 264 ? -230.658 -15.403 -39.170 1.00 82.18 285 GLU B O 1
ATOM 4167 N N . THR B 1 265 ? -231.429 -14.165 -37.426 1.00 80.52 286 THR B N 1
ATOM 4168 C CA . THR B 1 265 ? -232.788 -14.123 -37.953 1.00 80.70 286 THR B CA 1
ATOM 4169 C C . THR B 1 265 ? -233.021 -12.783 -38.628 1.00 83.46 286 THR B C 1
ATOM 4170 O O . THR B 1 265 ? -234.069 -12.201 -38.454 1.00 84.34 286 THR B O 1
ATOM 4174 N N . SER B 1 266 ? -231.992 -12.268 -39.309 1.00 85.29 287 SER B N 1
ATOM 4175 C CA . SER B 1 266 ? -231.970 -10.986 -39.984 1.00 88.25 287 SER B CA 1
ATOM 4176 C C . SER B 1 266 ? -232.144 -9.838 -38.996 1.00 89.18 287 SER B C 1
ATOM 4177 O O . SER B 1 266 ? -232.501 -8.742 -39.392 1.00 92.27 287 SER B O 1
ATOM 4180 N N . LYS B 1 267 ? -231.907 -10.122 -37.713 1.00 86.58 288 LYS B N 1
ATOM 4181 C CA . LYS B 1 267 ? -231.934 -9.126 -36.659 1.00 86.39 288 LYS B CA 1
ATOM 4182 C C . LYS B 1 267 ? -230.917 -9.536 -35.607 1.00 84.32 288 LYS B C 1
ATOM 4183 O O . LYS B 1 267 ? -229.977 -10.232 -35.936 1.00 82.25 288 LYS B O 1
ATOM 4189 N N . THR B 1 268 ? -231.178 -9.209 -34.346 1.00 85.11 289 THR B N 1
ATOM 4190 C CA . THR B 1 268 ? -230.163 -9.230 -33.305 1.00 86.19 289 THR B CA 1
ATOM 4191 C C . THR B 1 268 ? -230.772 -9.851 -32.054 1.00 83.83 289 THR B C 1
ATOM 4192 O O . THR B 1 268 ? -231.314 -9.137 -31.200 1.00 85.36 289 THR B O 1
ATOM 4196 N N . PHE B 1 269 ? -230.635 -11.184 -31.928 1.00 80.27 290 PHE B N 1
ATOM 4197 C CA . PHE B 1 269 ? -231.103 -11.856 -30.726 1.00 76.90 290 PHE B CA 1
ATOM 4198 C C . PHE B 1 269 ? -229.913 -12.188 -29.833 1.00 73.78 290 PHE B C 1
ATOM 4199 O O . PHE B 1 269 ? -229.243 -13.195 -30.046 1.00 72.22 290 PHE B O 1
ATOM 4207 N N . VAL B 1 270 ? -229.678 -11.311 -28.855 1.00 71.98 291 VAL B N 1
ATOM 4208 C CA . VAL B 1 270 ? -228.568 -11.479 -27.942 1.00 68.62 291 VAL B CA 1
ATOM 4209 C C . VAL B 1 270 ? -229.025 -12.481 -26.894 1.00 65.08 291 VAL B C 1
ATOM 4210 O O . VAL B 1 270 ? -229.868 -12.169 -26.045 1.00 65.49 291 VAL B O 1
ATOM 4214 N N . TYR B 1 271 ? -228.463 -13.685 -26.955 1.00 61.40 292 TYR B N 1
ATOM 4215 C CA . TYR B 1 271 ? -228.851 -14.712 -26.005 1.00 58.17 292 TYR B CA 1
ATOM 4216 C C . TYR B 1 271 ? -227.815 -14.733 -24.896 1.00 56.12 292 TYR B C 1
ATOM 4217 O O . TYR B 1 271 ? -226.751 -15.303 -25.104 1.00 55.25 292 TYR B O 1
ATOM 4226 N N . GLY B 1 272 ? -228.099 -14.048 -23.787 1.00 55.12 293 GLY B N 1
ATOM 4227 C CA . GLY B 1 272 ? -227.257 -14.142 -22.609 1.00 52.40 293 GLY B CA 1
ATOM 4228 C C . GLY B 1 272 ? -227.267 -15.573 -22.089 1.00 49.39 293 GLY B C 1
ATOM 4229 O O . GLY B 1 272 ? -226.294 -16.291 -22.289 1.00 48.17 293 GLY B O 1
ATOM 4230 N N . GLN B 1 273 ? -228.335 -15.965 -21.401 1.00 48.60 294 GLN B N 1
ATOM 4231 C CA . GLN B 1 273 ? -228.383 -17.253 -20.737 1.00 46.76 294 GLN B CA 1
ATOM 4232 C C . GLN B 1 273 ? -229.810 -17.813 -20.714 1.00 46.91 294 GLN B C 1
ATOM 4233 O O . GLN B 1 273 ? -229.984 -18.990 -20.405 1.00 46.07 294 GLN B O 1
ATOM 4239 N N . GLU B 1 274 ? -230.830 -17.010 -21.052 1.00 48.10 295 GLU B N 1
ATOM 4240 C CA . GLU B 1 274 ? -232.217 -17.453 -20.955 1.00 47.96 295 GLU B CA 1
ATOM 4241 C C . GLU B 1 274 ? -233.070 -16.664 -21.939 1.00 48.59 295 GLU B C 1
ATOM 4242 O O . GLU B 1 274 ? -233.073 -15.437 -21.855 1.00 50.52 295 GLU B O 1
ATOM 4248 N N . THR B 1 275 ? -233.802 -17.353 -22.831 1.00 47.06 296 THR B N 1
ATOM 4249 C CA . THR B 1 275 ? -234.522 -16.641 -23.880 1.00 47.16 296 THR B CA 1
ATOM 4250 C C . THR B 1 275 ? -235.677 -17.468 -24.435 1.00 46.17 296 THR B C 1
ATOM 4251 O O . THR B 1 275 ? -235.915 -18.575 -23.976 1.00 45.20 296 THR B O 1
ATOM 4254 N N . THR B 1 276 ? -236.393 -16.865 -25.398 1.00 46.52 297 THR B N 1
ATOM 4255 C CA . THR B 1 276 ? -237.510 -17.476 -26.098 1.00 45.84 297 THR B CA 1
ATOM 4256 C C . THR B 1 276 ? -237.594 -16.900 -27.509 1.00 46.18 297 THR B C 1
ATOM 4257 O O . THR B 1 276 ? -237.448 -15.697 -27.692 1.00 47.58 297 THR B O 1
ATOM 4260 N N . ILE B 1 277 ? -237.840 -17.775 -28.493 1.00 45.31 298 ILE B N 1
ATOM 4261 C CA . ILE B 1 277 ? -237.850 -17.404 -29.902 1.00 46.12 298 ILE B CA 1
ATOM 4262 C C . ILE B 1 277 ? -239.005 -18.122 -30.603 1.00 46.11 298 ILE B C 1
ATOM 4263 O O . ILE B 1 277 ? -239.661 -18.961 -29.995 1.00 45.53 298 ILE B O 1
ATOM 4266 N N . THR B 1 278 ? -239.240 -17.785 -31.881 1.00 46.99 299 THR B N 1
ATOM 4267 C CA . THR B 1 278 ? -240.311 -18.379 -32.672 1.00 46.95 299 THR B CA 1
ATOM 4268 C C . THR B 1 278 ? -239.817 -18.674 -34.085 1.00 46.77 299 THR B C 1
ATOM 4269 O O . THR B 1 278 ? -239.013 -17.919 -34.625 1.00 47.50 299 THR B O 1
ATOM 4273 N N . LEU B 1 279 ? -240.322 -19.766 -34.676 1.00 45.84 300 LEU B N 1
ATOM 4274 C CA . LEU B 1 279 ? -239.900 -20.203 -35.998 1.00 46.35 300 LEU B CA 1
ATOM 4275 C C . LEU B 1 279 ? -241.077 -20.775 -36.791 1.00 46.78 300 LEU B C 1
ATOM 4276 O O . LEU B 1 279 ? -242.028 -21.299 -36.217 1.00 46.18 300 LEU B O 1
ATOM 4281 N N . ARG B 1 280 ? -240.969 -20.691 -38.125 1.00 48.11 301 ARG B N 1
ATOM 4282 C CA . ARG B 1 280 ? -241.869 -21.323 -39.079 1.00 48.64 301 ARG B CA 1
ATOM 4283 C C . ARG B 1 280 ? -241.104 -22.413 -39.831 1.00 48.54 301 ARG B C 1
ATOM 4284 O O . ARG B 1 280 ? -239.914 -22.604 -39.597 1.00 48.04 301 ARG B O 1
ATOM 4287 N N . HIS B 1 281 ? -241.798 -23.106 -40.749 1.00 49.18 302 HIS B N 1
ATOM 4288 C CA . HIS B 1 281 ? -241.194 -24.151 -41.564 1.00 49.84 302 HIS B CA 1
ATOM 4289 C C . HIS B 1 281 ? -240.036 -23.571 -42.365 1.00 51.72 302 HIS B C 1
ATOM 4290 O O . HIS B 1 281 ? -240.118 -22.442 -42.835 1.00 53.03 302 HIS B O 1
ATOM 4297 N N . ASP B 1 282 ? -238.963 -24.359 -42.493 1.00 52.42 303 ASP B N 1
ATOM 4298 C CA . ASP B 1 282 ? -237.769 -24.003 -43.247 1.00 54.24 303 ASP B CA 1
ATOM 4299 C C . ASP B 1 282 ? -237.210 -22.654 -42.781 1.00 54.76 303 ASP B C 1
ATOM 4300 O O . ASP B 1 282 ? -236.584 -21.943 -43.565 1.00 56.62 303 ASP B O 1
ATOM 4302 N N . GLN B 1 283 ? -237.431 -22.314 -41.502 1.00 53.53 304 GLN B N 1
ATOM 4303 C CA . GLN B 1 283 ? -236.870 -21.109 -40.902 1.00 53.61 304 GLN B CA 1
ATOM 4304 C C . GLN B 1 283 ? -235.853 -21.511 -39.834 1.00 52.27 304 GLN B C 1
ATOM 4305 O O . GLN B 1 283 ? -236.137 -22.391 -39.022 1.00 50.76 304 GLN B O 1
ATOM 4311 N N . SER B 1 284 ? -234.690 -20.839 -39.812 1.00 52.97 305 SER B N 1
ATOM 4312 C CA . SER B 1 284 ? -233.552 -21.264 -39.005 1.00 51.47 305 SER B CA 1
ATOM 4313 C C . SER B 1 284 ? -232.888 -20.084 -38.296 1.00 51.01 305 SER B C 1
ATOM 4314 O O . SER B 1 284 ? -232.892 -18.966 -38.797 1.00 52.24 305 SER B O 1
ATOM 4317 N N . LEU B 1 285 ? -232.312 -20.353 -37.121 1.00 49.44 306 LEU B N 1
ATOM 4318 C CA . LEU B 1 285 ? -231.490 -19.381 -36.429 1.00 49.74 306 LEU B CA 1
ATOM 4319 C C . LEU B 1 285 ? -230.084 -19.941 -36.247 1.00 49.26 306 LEU B C 1
ATOM 4320 O O . LEU B 1 285 ? -229.889 -20.923 -35.541 1.00 47.60 306 LEU B O 1
ATOM 4325 N N . VAL B 1 286 ? -229.113 -19.248 -36.845 1.00 50.64 307 VAL B N 1
ATOM 4326 C CA . VAL B 1 286 ? -227.733 -19.693 -36.840 1.00 50.90 307 VAL B CA 1
ATOM 4327 C C . VAL B 1 286 ? -226.926 -18.837 -35.872 1.00 51.19 307 VAL B C 1
ATOM 4328 O O . VAL B 1 286 ? -227.052 -17.622 -35.844 1.00 52.68 307 VAL B O 1
ATOM 4331 N N . PHE B 1 287 ? -226.103 -19.506 -35.066 1.00 50.22 308 PHE B N 1
ATOM 4332 C CA . PHE B 1 287 ? -225.070 -18.847 -34.292 1.00 50.36 308 PHE B CA 1
ATOM 4333 C C . PHE B 1 287 ? -223.747 -19.121 -34.986 1.00 51.63 308 PHE B C 1
ATOM 4334 O O . PHE B 1 287 ? -223.351 -20.263 -35.163 1.00 50.77 308 PHE B O 1
ATOM 4342 N N . ASP B 1 288 ? -223.079 -18.061 -35.417 1.00 54.12 309 ASP B N 1
ATOM 4343 C CA . ASP B 1 288 ? -221.824 -18.177 -36.131 1.00 55.94 309 ASP B CA 1
ATOM 4344 C C . ASP B 1 288 ? -220.664 -18.142 -35.131 1.00 54.72 309 ASP B C 1
ATOM 4345 O O . ASP B 1 288 ? -220.675 -17.389 -34.154 1.00 54.20 309 ASP B O 1
ATOM 4350 N N . THR B 1 289 ? -219.667 -18.979 -35.399 1.00 54.39 310 THR B N 1
ATOM 4351 C CA . THR B 1 289 ? -218.382 -19.017 -34.704 1.00 53.26 310 THR B CA 1
ATOM 4352 C C . THR B 1 289 ? -218.528 -18.807 -33.191 1.00 49.92 310 THR B C 1
ATOM 4353 O O . THR B 1 289 ? -218.107 -17.780 -32.654 1.00 50.18 310 THR B O 1
ATOM 4357 N N . ILE B 1 290 ? -219.091 -19.811 -32.507 1.00 46.17 311 ILE B N 1
ATOM 4358 C CA . ILE B 1 290 ? -219.363 -19.747 -31.080 1.00 43.07 311 ILE B CA 1
ATOM 4359 C C . ILE B 1 290 ? -218.522 -20.828 -30.396 1.00 40.91 311 ILE B C 1
ATOM 4360 O O . ILE B 1 290 ? -218.289 -21.890 -30.985 1.00 41.10 311 ILE B O 1
ATOM 4364 N N . PRO B 1 291 ? -217.996 -20.588 -29.164 1.00 38.87 312 PRO B N 1
ATOM 4365 C CA . PRO B 1 291 ? -217.122 -21.555 -28.489 1.00 36.88 312 PRO B CA 1
ATOM 4366 C C . PRO B 1 291 ? -217.734 -22.932 -28.246 1.00 34.89 312 PRO B C 1
ATOM 4367 O O . PRO B 1 291 ? -218.946 -23.092 -28.201 1.00 34.42 312 PRO B O 1
ATOM 4371 N N . ALA B 1 292 ? -216.865 -23.924 -28.064 1.00 33.68 313 ALA B N 1
ATOM 4372 C CA . ALA B 1 292 ? -217.281 -25.280 -27.773 1.00 32.84 313 ALA B CA 1
ATOM 4373 C C . ALA B 1 292 ? -217.548 -25.417 -26.279 1.00 31.87 313 ALA B C 1
ATOM 4374 O O . ALA B 1 292 ? -217.442 -24.449 -25.544 1.00 31.64 313 ALA B O 1
ATOM 4376 N N . GLY B 1 293 ? -217.986 -26.605 -25.872 1.00 31.50 314 GLY B N 1
ATOM 4377 C CA . GLY B 1 293 ? -218.285 -26.874 -24.478 1.00 30.81 314 GLY B CA 1
ATOM 4378 C C . GLY B 1 293 ? -219.556 -26.191 -23.995 1.00 30.55 314 GLY B C 1
ATOM 4379 O O . GLY B 1 293 ? -219.885 -26.293 -22.819 1.00 30.18 314 GLY B O 1
ATOM 4380 N N . THR B 1 294 ? -220.240 -25.471 -24.894 1.00 30.91 315 THR B N 1
ATOM 4381 C CA . THR B 1 294 ? -221.423 -24.724 -24.510 1.00 30.84 315 THR B CA 1
ATOM 4382 C C . THR B 1 294 ? -222.626 -25.655 -24.605 1.00 30.70 315 THR B C 1
ATOM 4383 O O . THR B 1 294 ? -222.905 -26.200 -25.668 1.00 30.99 315 THR B O 1
ATOM 4386 N N . ARG B 1 295 ? -223.342 -25.807 -23.482 1.00 30.40 316 ARG B N 1
ATOM 4387 C CA . ARG B 1 295 ? -224.527 -26.640 -23.439 1.00 30.37 316 ARG B CA 1
ATOM 4388 C C . ARG B 1 295 ? -225.756 -25.759 -23.665 1.00 30.58 316 ARG B C 1
ATOM 4389 O O . ARG B 1 295 ? -225.689 -24.541 -23.490 1.00 30.79 316 ARG B O 1
ATOM 4392 N N . TYR B 1 296 ? -226.880 -26.376 -24.048 1.00 30.65 317 TYR B N 1
ATOM 4393 C CA . TYR B 1 296 ? -228.106 -25.637 -24.322 1.00 30.91 317 TYR B CA 1
ATOM 4394 C C . TYR B 1 296 ? -229.326 -26.511 -24.021 1.00 30.91 317 TYR B C 1
ATOM 4395 O O . TYR B 1 296 ? -229.289 -27.732 -24.197 1.00 30.83 317 TYR B O 1
ATOM 4404 N N . LYS B 1 297 ? -230.397 -25.859 -23.549 1.00 31.15 318 LYS B N 1
ATOM 4405 C CA . LYS B 1 297 ? -231.662 -26.495 -23.222 1.00 31.29 318 LYS B CA 1
ATOM 4406 C C . LYS B 1 297 ? -232.703 -26.041 -24.237 1.00 31.55 318 LYS B C 1
ATOM 4407 O O . LYS B 1 297 ? -232.971 -24.845 -24.363 1.00 31.87 318 LYS B O 1
ATOM 4410 N N . LEU B 1 298 ? -233.268 -27.006 -24.971 1.00 31.53 319 LEU B N 1
ATOM 4411 C CA . LEU B 1 298 ? -234.310 -26.702 -25.939 1.00 31.81 319 LEU B CA 1
ATOM 4412 C C . LEU B 1 298 ? -235.642 -27.137 -25.344 1.00 32.01 319 LEU B C 1
ATOM 4413 O O . LEU B 1 298 ? -235.760 -28.255 -24.850 1.00 31.97 319 LEU B O 1
ATOM 4416 N N . VAL B 1 299 ? -236.632 -26.238 -25.391 1.00 32.38 320 VAL B N 1
ATOM 4417 C CA . VAL B 1 299 ? -237.974 -26.519 -24.905 1.00 32.72 320 VAL B CA 1
ATOM 4418 C C . VAL B 1 299 ? -238.973 -25.894 -25.874 1.00 33.04 320 VAL B C 1
ATOM 4419 O O . VAL B 1 299 ? -239.095 -24.673 -25.941 1.00 33.42 320 VAL B O 1
ATOM 4422 N N . GLU B 1 300 ? -239.682 -26.739 -26.626 1.00 33.03 321 GLU B N 1
ATOM 4423 C CA . GLU B 1 300 ? -240.728 -26.257 -27.510 1.00 33.92 321 GLU B CA 1
ATOM 4424 C C . GLU B 1 300 ? -242.076 -26.424 -26.825 1.00 34.84 321 GLU B C 1
ATOM 4425 O O . GLU B 1 300 ? -242.411 -27.508 -26.361 1.00 34.93 321 GLU B O 1
ATOM 4431 N N . THR B 1 301 ? -242.845 -25.340 -26.770 1.00 36.00 322 THR B N 1
ATOM 4432 C CA . THR B 1 301 ? -244.227 -25.426 -26.325 1.00 37.08 322 THR B CA 1
ATOM 4433 C C . THR B 1 301 ? -244.996 -26.313 -27.306 1.00 37.16 322 THR B C 1
ATOM 4434 O O . THR B 1 301 ? -245.120 -25.977 -28.481 1.00 37.12 322 THR B O 1
ATOM 4438 N N . GLY B 1 302 ? -245.480 -27.460 -26.820 1.00 37.53 323 GLY B N 1
ATOM 4439 C CA . GLY B 1 302 ? -246.103 -28.456 -27.679 1.00 37.97 323 GLY B CA 1
ATOM 4440 C C . GLY B 1 302 ? -247.481 -28.017 -28.169 1.00 38.97 323 GLY B C 1
ATOM 4441 O O . GLY B 1 302 ? -248.392 -27.804 -27.372 1.00 39.86 323 GLY B O 1
ATOM 4442 N N . SER B 1 303 ? -247.626 -27.897 -29.496 1.00 39.04 324 SER B N 1
ATOM 4443 C CA . SER B 1 303 ? -248.862 -27.439 -30.118 1.00 39.76 324 SER B CA 1
ATOM 4444 C C . SER B 1 303 ? -249.882 -28.572 -30.214 1.00 39.84 324 SER B C 1
ATOM 4445 O O . SER B 1 303 ? -249.507 -29.737 -30.302 1.00 39.23 324 SER B O 1
ATOM 4448 N N . GLN B 1 304 ? -251.172 -28.217 -30.272 1.00 40.52 325 GLN B N 1
ATOM 4449 C CA . GLN B 1 304 ? -252.245 -29.200 -30.293 1.00 41.03 325 GLN B CA 1
ATOM 4450 C C . GLN B 1 304 ? -252.156 -30.059 -31.552 1.00 40.96 325 GLN B C 1
ATOM 4451 O O . GLN B 1 304 ? -252.464 -29.582 -32.642 1.00 41.24 325 GLN B O 1
ATOM 4453 N N . GLY B 1 305 ? -251.851 -31.354 -31.374 1.00 41.05 326 GLY B N 1
ATOM 4454 C CA . GLY B 1 305 ? -251.898 -32.359 -32.429 1.00 41.30 326 GLY B CA 1
ATOM 4455 C C . GLY B 1 305 ? -250.593 -32.499 -33.213 1.00 40.88 326 GLY B C 1
ATOM 4456 O O . GLY B 1 305 ? -250.544 -33.248 -34.204 1.00 41.14 326 GLY B O 1
ATOM 4457 N N . TYR B 1 306 ? -249.531 -31.830 -32.735 1.00 40.30 327 TYR B N 1
ATOM 4458 C CA . TYR B 1 306 ? -248.271 -31.832 -33.444 1.00 40.12 327 TYR B CA 1
ATOM 4459 C C . TYR B 1 306 ? -247.260 -32.698 -32.711 1.00 40.18 327 TYR B C 1
ATOM 4460 O O . TYR B 1 306 ? -246.770 -32.331 -31.665 1.00 39.95 327 TYR B O 1
ATOM 4469 N N . THR B 1 307 ? -246.879 -33.811 -33.318 1.00 41.00 328 THR B N 1
ATOM 4470 C CA . THR B 1 307 ? -245.837 -34.664 -32.742 1.00 41.45 328 THR B CA 1
ATOM 4471 C C . THR B 1 307 ? -244.487 -34.030 -33.084 1.00 40.82 328 THR B C 1
ATOM 4472 O O . THR B 1 307 ? -244.180 -33.799 -34.250 1.00 41.20 328 THR B O 1
ATOM 4476 N N . ALA B 1 308 ? -243.692 -33.728 -32.055 1.00 39.89 329 ALA B N 1
ATOM 4477 C CA . ALA B 1 308 ? -242.422 -33.043 -32.224 1.00 39.27 329 ALA B CA 1
ATOM 4478 C C . ALA B 1 308 ? -241.271 -34.043 -32.128 1.00 39.48 329 ALA B C 1
ATOM 4479 O O . ALA B 1 308 ? -241.307 -34.950 -31.304 1.00 39.70 329 ALA B O 1
ATOM 4481 N N . SER B 1 309 ? -240.277 -33.885 -33.004 1.00 39.70 330 SER B N 1
ATOM 4482 C CA . SER B 1 309 ? -239.128 -34.788 -33.083 1.00 40.23 330 SER B CA 1
ATOM 4483 C C . SER B 1 309 ? -237.904 -33.957 -33.444 1.00 40.09 330 SER B C 1
ATOM 4484 O O . SER B 1 309 ? -238.060 -32.790 -33.817 1.00 40.04 330 SER B O 1
ATOM 4487 N N . ALA B 1 310 ? -236.706 -34.560 -33.375 1.00 40.34 331 ALA B N 1
ATOM 4488 C CA . ALA B 1 310 ? -235.472 -33.812 -33.609 1.00 39.95 331 ALA B CA 1
ATOM 4489 C C . ALA B 1 310 ? -234.358 -34.734 -34.093 1.00 40.83 331 ALA B C 1
ATOM 4490 O O . ALA B 1 310 ? -234.284 -35.891 -33.677 1.00 41.22 331 ALA B O 1
ATOM 4492 N N . ALA B 1 311 ? -233.500 -34.194 -34.967 1.00 41.55 332 ALA B N 1
ATOM 4493 C CA . ALA B 1 311 ? -232.319 -34.886 -35.457 1.00 42.84 332 ALA B CA 1
ATOM 4494 C C . ALA B 1 311 ? -231.127 -33.936 -35.382 1.00 42.38 332 ALA B C 1
ATOM 4495 O O . ALA B 1 311 ? -230.920 -33.099 -36.254 1.00 43.05 332 ALA B O 1
ATOM 4497 N N . TYR B 1 312 ? -230.338 -34.088 -34.320 1.00 41.29 333 TYR B N 1
ATOM 4498 C CA . TYR B 1 312 ? -229.306 -33.121 -33.984 1.00 40.72 333 TYR B CA 1
ATOM 4499 C C . TYR B 1 312 ? -227.920 -33.699 -34.221 1.00 41.92 333 TYR B C 1
ATOM 4500 O O . TYR B 1 312 ? -227.784 -34.802 -34.739 1.00 43.40 333 TYR B O 1
ATOM 4509 N N . LYS B 1 313 ? -226.900 -32.925 -33.828 1.00 41.61 334 LYS B N 1
ATOM 4510 C CA . LYS B 1 313 ? -225.503 -33.317 -33.927 1.00 42.48 334 LYS B CA 1
ATOM 4511 C C . LYS B 1 313 ? -224.729 -32.775 -32.727 1.00 41.37 334 LYS B C 1
ATOM 4512 O O . LYS B 1 313 ? -224.156 -31.690 -32.775 1.00 41.14 334 LYS B O 1
ATOM 4515 N N . GLU B 1 314 ? -224.727 -33.561 -31.646 1.00 40.78 335 GLU B N 1
ATOM 4516 C CA . GLU B 1 314 ? -223.918 -33.318 -30.469 1.00 39.76 335 GLU B CA 1
ATOM 4517 C C . GLU B 1 314 ? -222.488 -33.743 -30.787 1.00 40.63 335 GLU B C 1
ATOM 4518 O O . GLU B 1 314 ? -222.196 -34.932 -30.824 1.00 41.42 335 GLU B O 1
ATOM 4521 N N . ASN B 1 315 ? -221.599 -32.767 -31.008 1.00 40.82 336 ASN B N 1
ATOM 4522 C CA . ASN B 1 315 ? -220.186 -33.014 -31.238 1.00 42.15 336 ASN B CA 1
ATOM 4523 C C . ASN B 1 315 ? -219.998 -33.993 -32.392 1.00 44.38 336 ASN B C 1
ATOM 4524 O O . ASN B 1 315 ? -219.316 -34.994 -32.213 1.00 44.98 336 ASN B O 1
ATOM 4529 N N . GLY B 1 316 ? -220.562 -33.696 -33.561 1.00 45.98 337 GLY B N 1
ATOM 4530 C CA . GLY B 1 316 ? -220.142 -34.445 -34.738 1.00 49.09 337 GLY B CA 1
ATOM 4531 C C . GLY B 1 316 ? -220.888 -35.765 -34.908 1.00 50.49 337 GLY B C 1
ATOM 4532 O O . GLY B 1 316 ? -221.065 -36.260 -36.026 1.00 52.40 337 GLY B O 1
ATOM 4533 N N . ALA B 1 317 ? -221.399 -36.315 -33.808 1.00 49.83 338 ALA B N 1
ATOM 4534 C CA . ALA B 1 317 ? -222.201 -37.528 -33.806 1.00 50.98 338 ALA B CA 1
ATOM 4535 C C . ALA B 1 317 ? -223.684 -37.174 -33.920 1.00 50.34 338 ALA B C 1
ATOM 4536 O O . ALA B 1 317 ? -224.286 -36.591 -33.010 1.00 48.58 338 ALA B O 1
ATOM 4538 N N . SER B 1 318 ? -224.253 -37.529 -35.075 1.00 51.92 339 SER B N 1
ATOM 4539 C CA . SER B 1 318 ? -225.653 -37.260 -35.344 1.00 51.50 339 SER B CA 1
ATOM 4540 C C . SER B 1 318 ? -226.526 -38.214 -34.533 1.00 51.04 339 SER B C 1
ATOM 4541 O O . SER B 1 318 ? -226.433 -39.433 -34.677 1.00 52.54 339 SER B O 1
ATOM 4544 N N . LYS B 1 319 ? -227.364 -37.629 -33.670 1.00 48.97 340 LYS B N 1
ATOM 4545 C CA . LYS B 1 319 ? -228.326 -38.366 -32.875 1.00 48.22 340 LYS B CA 1
ATOM 4546 C C . LYS B 1 319 ? -229.729 -37.856 -33.201 1.00 47.24 340 LYS B C 1
ATOM 4547 O O . LYS B 1 319 ? -229.881 -36.861 -33.900 1.00 46.71 340 LYS B O 1
ATOM 4550 N N . ASN B 1 320 ? -230.743 -38.596 -32.746 1.00 47.06 341 ASN B N 1
ATOM 4551 C CA . ASN B 1 320 ? -232.139 -38.233 -32.925 1.00 46.31 341 ASN B CA 1
ATOM 4552 C C . ASN B 1 320 ? -232.888 -38.513 -31.623 1.00 45.52 341 ASN B C 1
ATOM 4553 O O . ASN B 1 320 ? -232.565 -39.467 -30.909 1.00 46.12 341 ASN B O 1
ATOM 4556 N N . GLN B 1 321 ? -233.858 -37.642 -31.308 1.00 44.36 342 GLN B N 1
ATOM 4557 C CA . GLN B 1 321 ? -234.739 -37.814 -30.160 1.00 43.58 342 GLN B CA 1
ATOM 4558 C C . GLN B 1 321 ? -236.126 -37.319 -30.551 1.00 43.05 342 GLN B C 1
ATOM 4559 O O . GLN B 1 321 ? -236.252 -36.381 -31.324 1.00 42.87 342 GLN B O 1
ATOM 4562 N N . ALA B 1 322 ? -237.162 -37.969 -30.012 1.00 42.94 343 ALA B N 1
ATOM 4563 C CA . ALA B 1 322 ? -238.532 -37.599 -30.296 1.00 42.66 343 ALA B CA 1
ATOM 4564 C C . ALA B 1 322 ? -239.320 -37.496 -28.991 1.00 42.28 343 ALA B C 1
ATOM 4565 O O . ALA B 1 322 ? -238.865 -37.945 -27.942 1.00 42.44 343 ALA B O 1
ATOM 4567 N N . GLY B 1 323 ? -240.511 -36.899 -29.080 1.00 41.98 344 GLY B N 1
ATOM 4568 C CA . GLY B 1 323 ? -241.353 -36.699 -27.916 1.00 42.02 344 GLY B CA 1
ATOM 4569 C C . GLY B 1 323 ? -242.701 -37.391 -28.076 1.00 43.03 344 GLY B C 1
ATOM 4570 O O . GLY B 1 323 ? -242.774 -38.554 -28.482 1.00 44.14 344 GLY B O 1
ATOM 4571 N N . THR B 1 324 ? -243.764 -36.642 -27.772 1.00 42.77 345 THR B N 1
ATOM 4572 C CA . THR B 1 324 ? -245.113 -37.165 -27.890 1.00 43.41 345 THR B CA 1
ATOM 4573 C C . THR B 1 324 ? -245.982 -36.127 -28.588 1.00 42.66 345 THR B C 1
ATOM 4574 O O . THR B 1 324 ? -245.602 -34.959 -28.689 1.00 41.86 345 THR B O 1
ATOM 4577 N N . VAL B 1 325 ? -247.147 -36.577 -29.071 1.00 42.89 346 VAL B N 1
ATOM 4578 C CA . VAL B 1 325 ? -248.086 -35.711 -29.761 1.00 42.45 346 VAL B CA 1
ATOM 4579 C C . VAL B 1 325 ? -248.692 -34.732 -28.760 1.00 42.10 346 VAL B C 1
ATOM 4580 O O . VAL B 1 325 ? -249.145 -35.125 -27.692 1.00 42.53 346 VAL B O 1
ATOM 4583 N N . SER B 1 326 ? -248.649 -33.449 -29.123 1.00 41.27 347 SER B N 1
ATOM 4584 C CA . SER B 1 326 ? -249.232 -32.353 -28.365 1.00 41.01 347 SER B CA 1
ATOM 4585 C C . SER B 1 326 ? -248.580 -32.204 -26.994 1.00 40.60 347 SER B C 1
ATOM 4586 O O . SER B 1 326 ? -249.237 -31.819 -26.034 1.00 41.14 347 SER B O 1
ATOM 4589 N N . THR B 1 327 ? -247.276 -32.483 -26.915 1.00 39.68 348 THR B N 1
ATOM 4590 C CA . THR B 1 327 ? -246.558 -32.391 -25.653 1.00 39.42 348 THR B CA 1
ATOM 4591 C C . THR B 1 327 ? -245.319 -31.524 -25.821 1.00 38.24 348 THR B C 1
ATOM 4592 O O . THR B 1 327 ? -244.625 -31.640 -26.829 1.00 37.81 348 THR B O 1
ATOM 4595 N N . ASN B 1 328 ? -245.056 -30.675 -24.819 1.00 37.87 349 ASN B N 1
ATOM 4596 C CA . ASN B 1 328 ? -243.863 -29.842 -24.787 1.00 37.03 349 ASN B CA 1
ATOM 4597 C C . ASN B 1 328 ? -242.619 -30.726 -24.930 1.00 36.48 349 ASN B C 1
ATOM 4598 O O . ASN B 1 328 ? -242.555 -31.799 -24.339 1.00 37.10 349 ASN B O 1
ATOM 4601 N N . PHE B 1 329 ? -241.644 -30.280 -25.739 1.00 35.50 350 PHE B N 1
ATOM 4602 C CA . PHE B 1 329 ? -240.486 -31.088 -26.100 1.00 34.72 350 PHE B CA 1
ATOM 4603 C C . PHE B 1 329 ? -239.215 -30.503 -25.492 1.00 34.07 350 PHE B C 1
ATOM 4604 O O . PHE B 1 329 ? -238.640 -29.553 -26.017 1.00 33.51 350 PHE B O 1
ATOM 4612 N N . THR B 1 330 ? -238.784 -31.103 -24.383 1.00 34.15 351 THR B N 1
ATOM 4613 C CA . THR B 1 330 ? -237.632 -30.634 -23.630 1.00 33.68 351 THR B CA 1
ATOM 4614 C C . THR B 1 330 ? -236.466 -31.592 -23.867 1.00 33.15 351 THR B C 1
ATOM 4615 O O . THR B 1 330 ? -236.644 -32.812 -23.855 1.00 33.61 351 THR B O 1
ATOM 4619 N N . GLN B 1 331 ? -235.266 -31.029 -24.068 1.00 32.25 352 GLN B N 1
ATOM 4620 C CA . GLN B 1 331 ? -234.115 -31.830 -24.449 1.00 32.04 352 GLN B CA 1
ATOM 4621 C C . GLN B 1 331 ? -233.081 -31.939 -23.333 1.00 31.93 352 GLN B C 1
ATOM 4622 O O . GLN B 1 331 ? -232.053 -32.592 -23.508 1.00 31.98 352 GLN B O 1
ATOM 4628 N N . ASP B 1 332 ? -233.364 -31.320 -22.183 1.00 31.98 353 ASP B N 1
ATOM 4629 C CA . ASP B 1 332 ? -232.426 -31.209 -21.075 1.00 31.93 353 ASP B CA 1
ATOM 4630 C C . ASP B 1 332 ? -231.212 -30.415 -21.555 1.00 31.41 353 ASP B C 1
ATOM 4631 O O . ASP B 1 332 ? -231.390 -29.363 -22.160 1.00 31.24 353 ASP B O 1
ATOM 4634 N N . SER B 1 333 ? -230.000 -30.938 -21.348 1.00 31.29 354 SER B N 1
ATOM 4635 C CA . SER B 1 333 ? -228.799 -30.220 -21.741 1.00 30.91 354 SER B CA 1
ATOM 4636 C C . SER B 1 333 ? -227.968 -31.019 -22.748 1.00 30.94 354 SER B C 1
ATOM 4637 O O . SER B 1 333 ? -227.113 -31.819 -22.357 1.00 31.05 354 SER B O 1
ATOM 4640 N N . ILE B 1 334 ? -228.195 -30.753 -24.038 1.00 30.99 355 ILE B N 1
ATOM 4641 C CA . ILE B 1 334 ? -227.356 -31.285 -25.100 1.00 31.23 355 ILE B CA 1
ATOM 4642 C C . ILE B 1 334 ? -226.161 -30.356 -25.249 1.00 31.03 355 ILE B C 1
ATOM 4643 O O . ILE B 1 334 ? -226.207 -29.226 -24.774 1.00 30.74 355 ILE B O 1
ATOM 4648 N N . LEU B 1 335 ? -225.116 -30.821 -25.939 1.00 31.33 356 LEU B N 1
ATOM 4649 C CA . LEU B 1 335 ? -223.876 -30.067 -25.926 1.00 31.22 356 LEU B CA 1
ATOM 4650 C C . LEU B 1 335 ? -223.470 -29.655 -27.337 1.00 32.23 356 LEU B C 1
ATOM 4651 O O . LEU B 1 335 ? -223.473 -30.456 -28.250 1.00 32.81 356 LEU B O 1
ATOM 4656 N N . ILE B 1 336 ? -223.124 -28.376 -27.493 1.00 32.96 357 ILE B N 1
ATOM 4657 C CA . ILE B 1 336 ? -222.438 -27.876 -28.676 1.00 34.58 357 ILE B CA 1
ATOM 4658 C C . ILE B 1 336 ? -220.965 -28.125 -28.442 1.00 35.13 357 ILE B C 1
ATOM 4659 O O . ILE B 1 336 ? -220.386 -27.543 -27.548 1.00 34.38 357 ILE B O 1
ATOM 4664 N N . GLY B 1 337 ? -220.371 -29.007 -29.234 1.00 36.88 358 GLY B N 1
ATOM 4665 C CA . GLY B 1 337 ? -218.964 -29.285 -29.038 1.00 38.59 358 GLY B CA 1
ATOM 4666 C C . GLY B 1 337 ? -218.161 -28.971 -30.293 1.00 41.15 358 GLY B C 1
ATOM 4667 O O . GLY B 1 337 ? -218.697 -28.386 -31.229 1.00 42.56 358 GLY B O 1
ATOM 4668 N N . GLU B 1 338 ? -216.895 -29.389 -30.309 1.00 42.16 359 GLU B N 1
ATOM 4669 C CA . GLU B 1 338 ? -216.037 -29.288 -31.483 1.00 43.89 359 GLU B CA 1
ATOM 4670 C C . GLU B 1 338 ? -216.662 -30.202 -32.537 1.00 45.53 359 GLU B C 1
ATOM 4671 O O . GLU B 1 338 ? -217.551 -30.989 -32.210 1.00 45.14 359 GLU B O 1
ATOM 4677 N N . LYS B 1 339 ? -216.334 -30.028 -33.813 1.00 47.69 360 LYS B N 1
ATOM 4678 C CA . LYS B 1 339 ? -216.992 -30.817 -34.843 1.00 49.56 360 LYS B CA 1
ATOM 4679 C C . LYS B 1 339 ? -218.456 -30.373 -34.962 1.00 48.99 360 LYS B C 1
ATOM 4680 O O . LYS B 1 339 ? -218.890 -29.516 -34.208 1.00 47.44 360 LYS B O 1
ATOM 4686 N N . PRO B 1 340 ? -219.205 -30.797 -36.004 1.00 50.48 361 PRO B N 1
ATOM 4687 C CA . PRO B 1 340 ? -220.547 -30.275 -36.271 1.00 50.05 361 PRO B CA 1
ATOM 4688 C C . PRO B 1 340 ? -221.492 -30.130 -35.080 1.00 47.78 361 PRO B C 1
ATOM 4689 O O . PRO B 1 340 ? -221.504 -30.958 -34.170 1.00 47.17 361 PRO B O 1
ATOM 4693 N N . ASN B 1 341 ? -222.317 -29.079 -35.110 1.00 46.54 362 ASN B N 1
ATOM 4694 C CA . ASN B 1 341 ? -223.413 -28.974 -34.160 1.00 44.32 362 ASN B CA 1
ATOM 4695 C C . ASN B 1 341 ? -224.612 -28.403 -34.899 1.00 44.57 362 ASN B C 1
ATOM 4696 O O . ASN B 1 341 ? -224.519 -27.321 -35.468 1.00 45.36 362 ASN B O 1
ATOM 4701 N N . ASP B 1 342 ? -225.734 -29.131 -34.908 1.00 44.13 363 ASP B N 1
ATOM 4702 C CA . ASP B 1 342 ? -226.943 -28.689 -35.594 1.00 44.37 363 ASP B CA 1
ATOM 4703 C C . ASP B 1 342 ? -228.150 -29.313 -34.903 1.00 43.12 363 ASP B C 1
ATOM 4704 O O . ASP B 1 342 ? -227.961 -30.124 -34.011 1.00 42.43 363 ASP B O 1
ATOM 4709 N N . ASN B 1 343 ? -229.367 -28.907 -35.294 1.00 42.85 364 ASN B N 1
ATOM 4710 C CA . ASN B 1 343 ? -230.589 -29.517 -34.790 1.00 41.89 364 ASN B CA 1
ATOM 4711 C C . ASN B 1 343 ? -231.750 -29.194 -35.724 1.00 42.35 364 ASN B C 1
ATOM 4712 O O . ASN B 1 343 ? -232.004 -28.035 -35.997 1.00 42.29 364 ASN B O 1
ATOM 4717 N N . THR B 1 344 ? -232.439 -30.228 -36.209 1.00 42.85 365 THR B N 1
ATOM 4718 C CA . THR B 1 344 ? -233.605 -30.029 -37.050 1.00 43.57 365 THR B CA 1
ATOM 4719 C C . THR B 1 344 ? -234.844 -30.464 -36.284 1.00 42.53 365 THR B C 1
ATOM 4720 O O . THR B 1 344 ? -235.090 -31.654 -36.158 1.00 42.51 365 THR B O 1
ATOM 4723 N N . ILE B 1 345 ? -235.604 -29.490 -35.772 1.00 41.80 366 ILE B N 1
ATOM 4724 C CA . ILE B 1 345 ? -236.806 -29.776 -35.009 1.00 41.36 366 ILE B CA 1
ATOM 4725 C C . ILE B 1 345 ? -237.987 -29.894 -35.971 1.00 42.49 366 ILE B C 1
ATOM 4726 O O . ILE B 1 345 ? -238.404 -28.914 -36.591 1.00 43.16 366 ILE B O 1
ATOM 4729 N N . THR B 1 346 ? -238.546 -31.107 -36.068 1.00 43.06 367 THR B N 1
ATOM 4730 C CA . THR B 1 346 ? -239.579 -31.414 -37.045 1.00 43.85 367 THR B CA 1
ATOM 4731 C C . THR B 1 346 ? -240.918 -31.573 -36.332 1.00 43.40 367 THR B C 1
ATOM 4732 O O . THR B 1 346 ? -241.047 -32.327 -35.374 1.00 42.94 367 THR B O 1
ATOM 4736 N N . ASN B 1 347 ? -241.916 -30.847 -36.832 1.00 43.87 368 ASN B N 1
ATOM 4737 C CA . ASN B 1 347 ? -243.251 -30.857 -36.262 1.00 43.94 368 ASN B CA 1
ATOM 4738 C C . ASN B 1 347 ? -244.184 -31.539 -37.256 1.00 44.86 368 ASN B C 1
ATOM 4739 O O . ASN B 1 347 ? -244.404 -31.027 -38.349 1.00 45.30 368 ASN B O 1
ATOM 4743 N N . SER B 1 348 ? -244.745 -32.686 -36.862 1.00 45.40 369 SER B N 1
ATOM 4744 C CA . SER B 1 348 ? -245.581 -33.480 -37.747 1.00 47.06 369 SER B CA 1
ATOM 4745 C C . SER B 1 348 ? -247.047 -33.453 -37.304 1.00 47.87 369 SER B C 1
ATOM 4746 O O . SER B 1 348 ? -247.357 -33.453 -36.123 1.00 47.42 369 SER B O 1
ATOM 4749 N N . LEU B 1 349 ? -247.967 -33.455 -38.275 1.00 49.65 370 LEU B N 1
ATOM 4750 C CA . LEU B 1 349 ? -249.398 -33.521 -38.003 1.00 50.65 370 LEU B CA 1
ATOM 4751 C C . LEU B 1 349 ? -250.004 -34.590 -38.897 1.00 52.66 370 LEU B C 1
ATOM 4752 O O . LEU B 1 349 ? -249.663 -34.672 -40.066 1.00 53.60 370 LEU B O 1
ATOM 4755 N N . PRO B 1 350 ? -250.919 -35.433 -38.376 1.00 54.05 371 PRO B N 1
ATOM 4756 C CA . PRO B 1 350 ? -251.641 -36.385 -39.217 1.00 56.54 371 PRO B CA 1
ATOM 4757 C C . PRO B 1 350 ? -252.551 -35.644 -40.195 1.00 58.31 371 PRO B C 1
ATOM 4758 O O . PRO B 1 350 ? -252.946 -34.520 -39.923 1.00 57.70 371 PRO B O 1
ATOM 4761 N N . ASP B 1 351 ? -252.790 -36.235 -41.373 1.00 61.81 372 ASP B N 1
ATOM 4762 C CA . ASP B 1 351 ? -253.701 -35.642 -42.341 1.00 64.35 372 ASP B CA 1
ATOM 4763 C C . ASP B 1 351 ? -255.091 -36.182 -42.063 1.00 65.52 372 ASP B C 1
ATOM 4764 O O . ASP B 1 351 ? -255.291 -37.401 -42.040 1.00 66.58 372 ASP B O 1
ATOM 4769 N N . VAL B 1 352 ? -256.069 -35.272 -41.907 1.00 66.14 373 VAL B N 1
ATOM 4770 C CA . VAL B 1 352 ? -257.430 -35.666 -41.565 1.00 68.08 373 VAL B CA 1
ATOM 4771 C C . VAL B 1 352 ? -257.971 -36.634 -42.618 1.00 71.54 373 VAL B C 1
ATOM 4772 O O . VAL B 1 352 ? -257.819 -36.383 -43.811 1.00 72.55 373 VAL B O 1
ATOM 4776 N N . THR B 1 353 ? -258.573 -37.743 -42.162 1.00 74.87 374 THR B N 1
ATOM 4777 C CA . THR B 1 353 ? -259.144 -38.752 -43.045 1.00 78.60 374 THR B CA 1
ATOM 4778 C C . THR B 1 353 ? -260.167 -38.109 -43.985 1.00 80.40 374 THR B C 1
ATOM 4779 O O . THR B 1 353 ? -261.138 -37.508 -43.520 1.00 79.71 374 THR B O 1
ATOM 4783 N N . PRO B 1 354 ? -259.928 -38.129 -45.317 1.00 83.15 375 PRO B N 1
ATOM 4784 C CA . PRO B 1 354 ? -260.881 -37.539 -46.256 1.00 85.23 375 PRO B CA 1
ATOM 4785 C C . PRO B 1 354 ? -262.071 -38.493 -46.330 1.00 87.73 375 PRO B C 1
ATOM 4786 O O . PRO B 1 354 ? -262.053 -39.412 -47.144 1.00 89.97 375 PRO B O 1
ATOM 4790 N N . THR B 1 355 ? -263.053 -38.311 -45.443 1.00 88.68 376 THR B N 1
ATOM 4791 C CA . THR B 1 355 ? -264.198 -39.213 -45.331 1.00 91.03 376 THR B CA 1
ATOM 4792 C C . THR B 1 355 ? -263.754 -40.682 -45.439 1.00 93.03 376 THR B C 1
ATOM 4793 O O . THR B 1 355 ? -263.169 -41.181 -44.449 1.00 93.98 376 THR B O 1
ATOM 4795 N N . ASP C 1 13 ? 70.670 -11.863 85.293 1.00 178.28 34 ASP C N 1
ATOM 4796 C CA . ASP C 1 13 ? 70.339 -13.173 85.918 1.00 182.26 34 ASP C CA 1
ATOM 4797 C C . ASP C 1 13 ? 68.935 -13.096 86.503 1.00 180.76 34 ASP C C 1
ATOM 4798 O O . ASP C 1 13 ? 68.150 -14.033 86.384 1.00 184.15 34 ASP C O 1
ATOM 4803 N N . VAL C 1 14 ? 68.629 -11.968 87.165 1.00 177.07 35 VAL C N 1
ATOM 4804 C CA . VAL C 1 14 ? 67.305 -11.700 87.709 1.00 173.22 35 VAL C CA 1
ATOM 4805 C C . VAL C 1 14 ? 66.616 -10.626 86.864 1.00 163.22 35 VAL C C 1
ATOM 4806 O O . VAL C 1 14 ? 67.244 -10.002 86.009 1.00 161.13 35 VAL C O 1
ATOM 4810 N N . ALA C 1 15 ? 65.323 -10.406 87.156 1.00 153.30 36 ALA C N 1
ATOM 4811 C CA . ALA C 1 15 ? 64.488 -9.364 86.568 1.00 142.09 36 ALA C CA 1
ATOM 4812 C C . ALA C 1 15 ? 64.495 -9.437 85.038 1.00 133.58 36 ALA C C 1
ATOM 4813 O O . ALA C 1 15 ? 64.738 -10.500 84.476 1.00 136.00 36 ALA C O 1
ATOM 4815 N N . THR C 1 16 ? 64.120 -8.330 84.388 1.00 121.04 37 THR C N 1
ATOM 4816 C CA . THR C 1 16 ? 63.971 -8.219 82.950 1.00 109.87 37 THR C CA 1
ATOM 4817 C C . THR C 1 16 ? 64.836 -7.060 82.445 1.00 104.00 37 THR C C 1
ATOM 4818 O O . THR C 1 16 ? 64.408 -5.909 82.363 1.00 100.38 37 THR C O 1
ATOM 4822 N N . ALA C 1 17 ? 66.084 -7.379 82.112 1.00 100.61 38 ALA C N 1
ATOM 4823 C CA . ALA C 1 17 ? 67.014 -6.425 81.529 1.00 96.50 38 ALA C CA 1
ATOM 4824 C C . ALA C 1 17 ? 67.415 -6.905 80.132 1.00 94.72 38 ALA C C 1
ATOM 4825 O O . ALA C 1 17 ? 66.713 -7.728 79.533 1.00 94.74 38 ALA C O 1
ATOM 4827 N N . LYS C 1 18 ? 68.514 -6.352 79.592 1.00 92.83 39 LYS C N 1
ATOM 4828 C CA . LYS C 1 18 ? 69.036 -6.827 78.319 1.00 91.33 39 LYS C CA 1
ATOM 4829 C C . LYS C 1 18 ? 70.210 -7.768 78.580 1.00 91.88 39 LYS C C 1
ATOM 4830 O O . LYS C 1 18 ? 70.821 -7.711 79.649 1.00 92.39 39 LYS C O 1
ATOM 4832 N N . ALA C 1 19 ? 70.554 -8.582 77.575 1.00 90.69 40 ALA C N 1
ATOM 4833 C CA . ALA C 1 19 ? 71.495 -9.659 77.827 1.00 92.34 40 ALA C CA 1
ATOM 4834 C C . ALA C 1 19 ? 72.458 -9.835 76.664 1.00 92.97 40 ALA C C 1
ATOM 4835 O O . ALA C 1 19 ? 72.101 -9.586 75.517 1.00 92.03 40 ALA C O 1
ATOM 4837 N N . THR C 1 20 ? 73.667 -10.281 77.014 1.00 95.03 41 THR C N 1
ATOM 4838 C CA . THR C 1 20 ? 74.793 -10.402 76.106 1.00 96.36 41 THR C CA 1
ATOM 4839 C C . THR C 1 20 ? 75.945 -11.064 76.861 1.00 98.90 41 THR C C 1
ATOM 4840 O O . THR C 1 20 ? 76.061 -10.894 78.069 1.00 99.53 41 THR C O 1
ATOM 4843 N N . GLY C 1 21 ? 76.841 -11.755 76.144 1.00 100.70 42 GLY C N 1
ATOM 4844 C CA . GLY C 1 21 ? 78.016 -12.340 76.762 1.00 101.84 42 GLY C CA 1
ATOM 4845 C C . GLY C 1 21 ? 79.237 -11.416 76.738 1.00 99.88 42 GLY C C 1
ATOM 4846 O O . GLY C 1 21 ? 79.312 -10.491 77.541 1.00 98.06 42 GLY C O 1
ATOM 4847 N N . GLU C 1 22 ? 80.185 -11.720 75.853 1.00 100.25 43 GLU C N 1
ATOM 4848 C CA . GLU C 1 22 ? 81.267 -10.803 75.538 1.00 99.06 43 GLU C CA 1
ATOM 4849 C C . GLU C 1 22 ? 80.904 -9.976 74.303 1.00 96.94 43 GLU C C 1
ATOM 4850 O O . GLU C 1 22 ? 81.752 -9.333 73.699 1.00 96.99 43 GLU C O 1
ATOM 4856 N N . THR C 1 23 ? 79.628 -10.026 73.923 1.00 94.76 44 THR C N 1
ATOM 4857 C CA . THR C 1 23 ? 79.094 -9.431 72.706 1.00 92.01 44 THR C CA 1
ATOM 4858 C C . THR C 1 23 ? 78.202 -8.248 73.078 1.00 88.91 44 THR C C 1
ATOM 4859 O O . THR C 1 23 ? 77.810 -8.153 74.221 1.00 88.80 44 THR C O 1
ATOM 4862 N N . SER C 1 24 ? 77.966 -7.334 72.133 1.00 86.54 45 SER C N 1
ATOM 4863 C CA . SER C 1 24 ? 77.086 -6.204 72.348 1.00 82.82 45 SER C CA 1
ATOM 4864 C C . SER C 1 24 ? 75.621 -6.645 72.397 1.00 81.06 45 SER C C 1
ATOM 4865 O O . SER C 1 24 ? 75.268 -7.644 71.801 1.00 83.88 45 SER C O 1
ATOM 4868 N N . ALA C 1 25 ? 74.803 -5.924 73.174 1.00 76.19 46 ALA C N 1
ATOM 4869 C CA . ALA C 1 25 ? 73.391 -6.237 73.316 1.00 72.06 46 ALA C CA 1
ATOM 4870 C C . ALA C 1 25 ? 72.638 -5.629 72.137 1.00 69.06 46 ALA C C 1
ATOM 4871 O O . ALA C 1 25 ? 73.102 -4.636 71.577 1.00 68.17 46 ALA C O 1
ATOM 4873 N N . LYS C 1 26 ? 71.497 -6.222 71.771 1.00 67.21 47 LYS C N 1
ATOM 4874 C CA . LYS C 1 26 ? 70.680 -5.689 70.690 1.00 65.01 47 LYS C CA 1
ATOM 4875 C C . LYS C 1 26 ? 69.288 -5.365 71.235 1.00 63.45 47 LYS C C 1
ATOM 4876 O O . LYS C 1 26 ? 68.670 -6.214 71.870 1.00 64.88 47 LYS C O 1
ATOM 4879 N N . VAL C 1 27 ? 68.798 -4.137 70.989 1.00 60.49 48 VAL C N 1
ATOM 4880 C CA . VAL C 1 27 ? 67.501 -3.680 71.480 1.00 57.03 48 VAL C CA 1
ATOM 4881 C C . VAL C 1 27 ? 66.735 -2.951 70.371 1.00 54.74 48 VAL C C 1
ATOM 4882 O O . VAL C 1 27 ? 67.306 -2.163 69.626 1.00 54.56 48 VAL C O 1
ATOM 4886 N N . SER C 1 28 ? 65.425 -3.217 70.288 1.00 52.38 49 SER C N 1
ATOM 4887 C CA . SER C 1 28 ? 64.511 -2.597 69.336 1.00 49.87 49 SER C CA 1
ATOM 4888 C C . SER C 1 28 ? 63.313 -2.008 70.068 1.00 47.31 49 SER C C 1
ATOM 4889 O O . SER C 1 28 ? 62.696 -2.676 70.896 1.00 47.41 49 SER C O 1
ATOM 4892 N N . ILE C 1 29 ? 63.008 -0.748 69.759 1.00 44.96 50 ILE C N 1
ATOM 4893 C CA . ILE C 1 29 ? 61.845 -0.085 70.324 1.00 43.07 50 ILE C CA 1
ATOM 4894 C C . ILE C 1 29 ? 60.650 -0.368 69.422 1.00 42.11 50 ILE C C 1
ATOM 4895 O O . ILE C 1 29 ? 60.690 -0.110 68.224 1.00 42.20 50 ILE C O 1
ATOM 4900 N N . ASN C 1 30 ? 59.591 -0.906 70.024 1.00 41.22 51 ASN C N 1
ATOM 4901 C CA . ASN C 1 30 ? 58.375 -1.294 69.332 1.00 40.25 51 ASN C CA 1
ATOM 4902 C C . ASN C 1 30 ? 57.342 -0.187 69.506 1.00 38.59 51 ASN C C 1
ATOM 4903 O O . ASN C 1 30 ? 57.366 0.490 70.519 1.00 38.15 51 ASN C O 1
ATOM 4908 N N . LYS C 1 31 ? 56.553 0.098 68.472 1.00 37.52 52 LYS C N 1
ATOM 4909 C CA . LYS C 1 31 ? 55.481 1.070 68.577 1.00 36.23 52 LYS C CA 1
ATOM 4910 C C . LYS C 1 31 ? 54.158 0.391 68.254 1.00 35.70 52 LYS C C 1
ATOM 4911 O O . LYS C 1 31 ? 54.069 -0.279 67.237 1.00 36.10 52 LYS C O 1
ATOM 4917 N N . VAL C 1 32 ? 53.184 0.499 69.174 1.00 34.90 53 VAL C N 1
ATOM 4918 C CA . VAL C 1 32 ? 51.892 -0.112 68.970 1.00 34.25 53 VAL C CA 1
ATOM 4919 C C . VAL C 1 32 ? 50.904 0.947 68.495 1.00 33.32 53 VAL C C 1
ATOM 4920 O O . VAL C 1 32 ? 50.587 1.898 69.181 1.00 32.84 53 VAL C O 1
ATOM 4923 N N . LEU C 1 33 ? 50.258 0.711 67.357 1.00 33.01 54 LEU C N 1
ATOM 4924 C CA . LEU C 1 33 ? 49.249 1.628 66.848 1.00 32.35 54 LEU C CA 1
ATOM 4925 C C . LEU C 1 33 ? 47.879 0.975 66.964 1.00 31.97 54 LEU C C 1
ATOM 4926 O O . LEU C 1 33 ? 47.606 -0.053 66.348 1.00 32.15 54 LEU C O 1
ATOM 4931 N N . ASN C 1 34 ? 47.039 1.599 67.794 1.00 31.52 55 ASN C N 1
ATOM 4932 C CA . ASN C 1 34 ? 45.680 1.153 68.022 1.00 31.21 55 ASN C CA 1
ATOM 4933 C C . ASN C 1 34 ? 44.795 1.717 66.918 1.00 31.00 55 ASN C C 1
ATOM 4934 O O . ASN C 1 34 ? 44.970 2.861 66.499 1.00 30.97 55 ASN C O 1
ATOM 4939 N N . ILE C 1 35 ? 43.856 0.889 66.458 1.00 30.98 56 ILE C N 1
ATOM 4940 C CA . ILE C 1 35 ? 43.082 1.207 65.275 1.00 30.89 56 ILE C CA 1
ATOM 4941 C C . ILE C 1 35 ? 41.763 0.446 65.336 1.00 30.84 56 ILE C C 1
ATOM 4942 O O . ILE C 1 35 ? 41.675 -0.599 65.958 1.00 31.04 56 ILE C O 1
ATOM 4947 N N . ALA C 1 36 ? 40.741 0.991 64.684 1.00 30.71 57 ALA C N 1
ATOM 4948 C CA . ALA C 1 36 ? 39.456 0.337 64.556 1.00 30.68 57 ALA C CA 1
ATOM 4949 C C . ALA C 1 36 ? 39.403 -0.483 63.266 1.00 30.94 57 ALA C C 1
ATOM 4950 O O . ALA C 1 36 ? 40.267 -0.359 62.395 1.00 31.19 57 ALA C O 1
ATOM 4952 N N . GLU C 1 37 ? 38.354 -1.316 63.162 1.00 31.04 58 GLU C N 1
ATOM 4953 C CA . GLU C 1 37 ? 38.243 -2.372 62.169 1.00 31.59 58 GLU C CA 1
ATOM 4954 C C . GLU C 1 37 ? 38.191 -1.815 60.754 1.00 31.79 58 GLU C C 1
ATOM 4955 O O . GLU C 1 37 ? 38.917 -2.300 59.886 1.00 32.65 58 GLU C O 1
ATOM 4961 N N . GLY C 1 38 ? 37.300 -0.838 60.531 1.00 31.36 59 GLY C N 1
ATOM 4962 C CA . GLY C 1 38 ? 37.007 -0.400 59.177 1.00 31.84 59 GLY C CA 1
ATOM 4963 C C . GLY C 1 38 ? 38.183 0.339 58.542 1.00 32.47 59 GLY C C 1
ATOM 4964 O O . GLY C 1 38 ? 38.431 0.213 57.346 1.00 33.23 59 GLY C O 1
ATOM 4965 N N . ILE C 1 39 ? 38.924 1.065 59.383 1.00 32.40 60 ILE C N 1
ATOM 4966 C CA . ILE C 1 39 ? 39.887 2.066 58.961 1.00 33.16 60 ILE C CA 1
ATOM 4967 C C . ILE C 1 39 ? 41.091 1.422 58.275 1.00 33.92 60 ILE C C 1
ATOM 4968 O O . ILE C 1 39 ? 41.608 0.406 58.709 1.00 33.61 60 ILE C O 1
ATOM 4973 N N . THR C 1 40 ? 41.522 2.050 57.172 1.00 35.15 61 THR C N 1
ATOM 4974 C CA . THR C 1 40 ? 42.747 1.704 56.473 1.00 36.51 61 THR C CA 1
ATOM 4975 C C . THR C 1 40 ? 43.872 2.532 57.079 1.00 36.76 61 THR C C 1
ATOM 4976 O O . THR C 1 40 ? 43.707 3.734 57.290 1.00 36.99 61 THR C O 1
ATOM 4980 N N . THR C 1 41 ? 45.000 1.859 57.320 1.00 37.20 62 THR C N 1
ATOM 4981 C CA . THR C 1 41 ? 46.171 2.407 57.991 1.00 37.27 62 THR C CA 1
ATOM 4982 C C . THR C 1 41 ? 46.564 3.748 57.377 1.00 38.21 62 THR C C 1
ATOM 4983 O O . THR C 1 41 ? 46.757 3.850 56.166 1.00 39.36 62 THR C O 1
ATOM 4987 N N . PRO C 1 42 ? 46.704 4.817 58.195 1.00 38.01 63 PRO C N 1
ATOM 4988 C CA . PRO C 1 42 ? 47.128 6.116 57.681 1.00 39.56 63 PRO C CA 1
ATOM 4989 C C . PRO C 1 42 ? 48.621 6.076 57.363 1.00 41.14 63 PRO C C 1
ATOM 4990 O O . PRO C 1 42 ? 49.294 5.075 57.596 1.00 41.24 63 PRO C O 1
ATOM 4994 N N . GLU C 1 43 ? 49.122 7.184 56.822 1.00 42.83 64 GLU C N 1
ATOM 4995 C CA . GLU C 1 43 ? 50.534 7.323 56.543 1.00 44.04 64 GLU C CA 1
ATOM 4996 C C . GLU C 1 43 ? 51.119 8.302 57.548 1.00 43.77 64 GLU C C 1
ATOM 4997 O O . GLU C 1 43 ? 50.981 9.507 57.359 1.00 44.70 64 GLU C O 1
ATOM 5003 N N . ALA C 1 44 ? 51.730 7.766 58.612 1.00 42.76 65 ALA C N 1
ATOM 5004 C CA . ALA C 1 44 ? 52.375 8.625 59.601 1.00 42.75 65 ALA C CA 1
ATOM 5005 C C . ALA C 1 44 ? 53.707 8.039 60.055 1.00 42.54 65 ALA C C 1
ATOM 5006 O O . ALA C 1 44 ? 53.967 6.852 59.910 1.00 42.03 65 ALA C 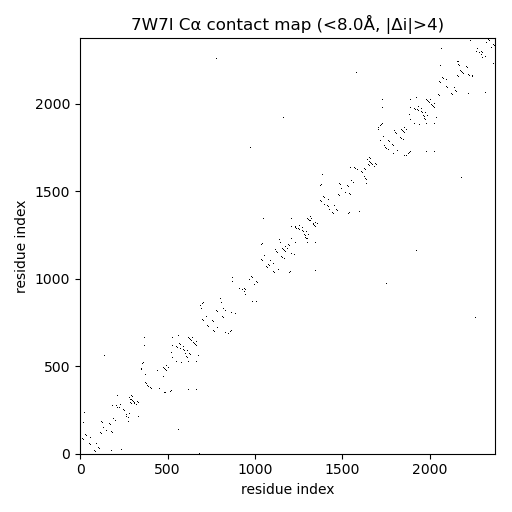O 1
ATOM 5008 N N . THR C 1 45 ? 54.572 8.896 60.598 1.00 42.94 66 THR C N 1
ATOM 5009 C CA . THR C 1 45 ? 55.847 8.437 61.120 1.00 43.00 66 THR C CA 1
ATOM 5010 C C . THR C 1 45 ? 55.990 8.902 62.558 1.00 41.83 66 THR C C 1
ATOM 5011 O O . THR C 1 45 ? 55.462 9.926 62.931 1.00 41.75 66 THR C O 1
ATOM 5015 N N . PHE C 1 46 ? 56.664 8.094 63.371 1.00 41.03 67 PHE C N 1
ATOM 5016 C CA . PHE C 1 46 ? 56.810 8.409 64.781 1.00 40.59 67 PHE C CA 1
ATOM 5017 C C . PHE C 1 46 ? 58.292 8.501 65.094 1.00 41.17 67 PHE C C 1
ATOM 5018 O O . PHE C 1 46 ? 59.065 7.686 64.628 1.00 41.20 67 PHE C O 1
ATOM 5026 N N . THR C 1 47 ? 58.661 9.492 65.905 1.00 41.84 68 THR C N 1
ATOM 5027 C CA . THR C 1 47 ? 60.051 9.843 66.126 1.00 42.89 68 THR C CA 1
ATOM 5028 C C . THR C 1 47 ? 60.359 9.790 67.616 1.00 42.52 68 THR C C 1
ATOM 5029 O O . THR C 1 47 ? 59.582 10.302 68.419 1.00 42.30 68 THR C O 1
ATOM 5033 N N . PHE C 1 48 ? 61.515 9.205 67.953 1.00 42.83 69 PHE C N 1
ATOM 5034 C CA . PHE C 1 48 ? 61.933 9.012 69.332 1.00 42.90 69 PHE C CA 1
ATOM 5035 C C . PHE C 1 48 ? 63.254 9.735 69.592 1.00 44.10 69 PHE C C 1
ATOM 5036 O O . PHE C 1 48 ? 64.230 9.543 68.864 1.00 44.63 69 PHE C O 1
ATOM 5044 N N . THR C 1 49 ? 63.262 10.526 70.667 1.00 44.75 70 THR C N 1
ATOM 5045 C CA . THR C 1 49 ? 64.368 11.387 71.059 1.00 46.13 70 THR C CA 1
ATOM 5046 C C . THR C 1 49 ? 65.181 10.663 72.123 1.00 46.17 70 THR C C 1
ATOM 5047 O O . THR C 1 49 ? 64.618 10.131 73.076 1.00 45.71 70 THR C O 1
ATOM 5050 N N . PHE C 1 50 ? 66.508 10.666 71.960 1.00 47.19 71 PHE C N 1
ATOM 5051 C CA . PHE C 1 50 ? 67.420 10.103 72.938 1.00 47.72 71 PHE C CA 1
ATOM 5052 C C . PHE C 1 50 ? 68.292 11.230 73.481 1.00 49.24 71 PHE C C 1
ATOM 5053 O O . PHE C 1 50 ? 69.377 11.493 72.966 1.00 50.36 71 PHE C O 1
ATOM 5061 N N . THR C 1 51 ? 67.787 11.893 74.519 1.00 50.02 72 THR C N 1
ATOM 5062 C CA . THR C 1 51 ? 68.459 13.034 75.105 1.00 51.72 72 THR C CA 1
ATOM 5063 C C . THR C 1 51 ? 69.230 12.576 76.334 1.00 52.33 72 THR C C 1
ATOM 5064 O O . THR C 1 51 ? 68.640 12.032 77.257 1.00 51.84 72 THR C O 1
ATOM 5068 N N . PRO C 1 52 ? 70.559 12.799 76.392 1.00 53.72 73 PRO C N 1
ATOM 5069 C CA . PRO C 1 52 ? 71.365 12.360 77.532 1.00 54.70 73 PRO C CA 1
ATOM 5070 C C . PRO C 1 52 ? 70.964 13.041 78.840 1.00 56.50 73 PRO C C 1
ATOM 5071 O O . PRO C 1 52 ? 70.384 14.123 78.833 1.00 57.30 73 PRO C O 1
ATOM 5075 N N . LYS C 1 53 ? 71.243 12.364 79.957 1.00 57.99 74 LYS C N 1
ATOM 5076 C CA . LYS C 1 53 ? 70.893 12.862 81.275 1.00 60.46 74 LYS C CA 1
ATOM 5077 C C . LYS C 1 53 ? 72.053 12.613 82.230 1.00 62.16 74 LYS C C 1
ATOM 5078 O O . LYS C 1 53 ? 72.809 11.670 82.059 1.00 61.99 74 LYS C O 1
ATOM 5084 N N . THR C 1 54 ? 72.203 13.479 83.231 1.00 64.30 75 THR C N 1
ATOM 5085 C CA . THR C 1 54 ? 73.266 13.367 84.209 1.00 65.71 75 THR C CA 1
ATOM 5086 C C . THR C 1 54 ? 72.685 12.869 85.528 1.00 67.24 75 THR C C 1
ATOM 5087 O O . THR C 1 54 ? 71.472 12.741 85.659 1.00 67.14 75 THR C O 1
ATOM 5091 N N . GLY C 1 55 ? 73.561 12.574 86.495 1.00 69.10 76 GLY C N 1
ATOM 5092 C CA . GLY C 1 55 ? 73.142 12.056 87.799 1.00 71.09 76 GLY C CA 1
ATOM 5093 C C . GLY C 1 55 ? 74.245 11.234 88.458 1.00 72.32 76 GLY C C 1
ATOM 5094 O O . GLY C 1 55 ? 75.410 11.535 88.222 1.00 72.37 76 GLY C O 1
ATOM 5095 N N . THR C 1 56 ? 73.890 10.218 89.251 1.00 73.66 77 THR C N 1
ATOM 5096 C CA . THR C 1 56 ? 74.852 9.409 90.003 1.00 75.15 77 THR C CA 1
ATOM 5097 C C . THR C 1 56 ? 74.450 7.935 89.919 1.00 75.40 77 THR C C 1
ATOM 5098 O O . THR C 1 56 ? 73.255 7.662 89.781 1.00 75.63 77 THR C O 1
ATOM 5101 N N . SER C 1 57 ? 75.411 6.998 90.050 1.00 76.11 78 SER C N 1
ATOM 5102 C CA . SER C 1 57 ? 75.112 5.572 89.875 1.00 77.20 78 SER C CA 1
ATOM 5103 C C . SER C 1 57 ? 75.517 4.750 91.103 1.00 80.60 78 SER C C 1
ATOM 5104 O O . SER C 1 57 ? 75.780 5.349 92.147 1.00 82.76 78 SER C O 1
ATOM 5107 N N . SER C 1 58 ? 75.558 3.409 90.972 1.00 81.99 79 SER C N 1
ATOM 5108 C CA . SER C 1 58 ? 76.036 2.542 92.066 1.00 85.10 79 SER C CA 1
ATOM 5109 C C . SER C 1 58 ? 77.471 2.947 92.405 1.00 86.93 79 SER C C 1
ATOM 5110 O O . SER C 1 58 ? 77.782 3.122 93.579 1.00 88.63 79 SER C O 1
ATOM 5113 N N . ASN C 1 59 ? 78.307 3.113 91.372 1.00 86.97 80 ASN C N 1
ATOM 5114 C CA . ASN C 1 59 ? 79.651 3.662 91.565 1.00 88.27 80 ASN C CA 1
ATOM 5115 C C . ASN C 1 59 ? 79.498 5.176 91.466 1.00 88.61 80 ASN C C 1
ATOM 5116 O O . ASN C 1 59 ? 78.478 5.613 90.948 1.00 88.61 80 ASN C O 1
ATOM 5121 N N . GLY C 1 60 ? 80.498 5.963 91.873 1.00 89.52 81 GLY C N 1
ATOM 5122 C CA . GLY C 1 60 ? 80.355 7.412 91.875 1.00 88.60 81 GLY C CA 1
ATOM 5123 C C . GLY C 1 60 ? 80.456 8.020 90.482 1.00 85.90 81 GLY C C 1
ATOM 5124 O O . GLY C 1 60 ? 80.680 9.228 90.370 1.00 85.63 81 GLY C O 1
ATOM 5125 N N . ALA C 1 61 ? 80.318 7.186 89.442 1.00 83.67 82 ALA C N 1
ATOM 5126 C CA . ALA C 1 61 ? 80.436 7.651 88.060 1.00 81.28 82 ALA C CA 1
ATOM 5127 C C . ALA C 1 61 ? 79.389 8.723 87.806 1.00 80.50 82 ALA C C 1
ATOM 5128 O O . ALA C 1 61 ? 78.224 8.541 88.182 1.00 80.77 82 ALA C O 1
ATOM 5130 N N . PRO C 1 62 ? 79.793 9.879 87.247 1.00 80.10 83 PRO C N 1
ATOM 5131 C CA . PRO C 1 62 ? 78.843 10.948 86.981 1.00 80.05 83 PRO C CA 1
ATOM 5132 C C . PRO C 1 62 ? 78.017 10.591 85.749 1.00 78.19 83 PRO C C 1
ATOM 5133 O O . PRO C 1 62 ? 77.949 11.428 84.872 1.00 77.89 83 PRO C O 1
ATOM 5137 N N . TYR C 1 63 ? 77.364 9.425 85.749 1.00 76.86 84 TYR C N 1
ATOM 5138 C CA . TYR C 1 63 ? 76.702 8.947 84.552 1.00 74.97 84 TYR C CA 1
ATOM 5139 C C . TYR C 1 63 ? 77.527 9.356 83.335 1.00 75.30 84 TYR C C 1
ATOM 5140 O O . TYR C 1 63 ? 77.083 10.182 82.545 1.00 74.65 84 TYR C O 1
ATOM 5149 N N . GLU C 1 64 ? 78.711 8.756 83.195 1.00 77.53 85 GLU C N 1
ATOM 5150 C CA . GLU C 1 64 ? 79.693 9.183 82.213 1.00 79.91 85 GLU C CA 1
ATOM 5151 C C . GLU C 1 64 ? 78.990 9.388 80.879 1.00 80.23 85 GLU C C 1
ATOM 5152 O O . GLU C 1 64 ? 78.501 8.425 80.280 1.00 79.80 85 GLU C O 1
ATOM 5158 N N . THR C 1 65 ? 78.910 10.651 80.460 1.00 82.18 86 THR C N 1
ATOM 5159 C CA . THR C 1 65 ? 78.138 10.983 79.284 1.00 84.78 86 THR C CA 1
ATOM 5160 C C . THR C 1 65 ? 79.025 11.632 78.227 1.00 87.25 86 THR C C 1
ATOM 5161 O O . THR C 1 65 ? 79.510 12.746 78.429 1.00 86.23 86 THR C O 1
ATOM 5165 N N . ILE C 1 66 ? 79.239 10.901 77.128 1.00 92.14 87 ILE C N 1
ATOM 5166 C CA . ILE C 1 66 ? 79.799 11.505 75.928 1.00 97.15 87 ILE C CA 1
ATOM 5167 C C . ILE C 1 66 ? 78.660 12.019 75.051 1.00 96.99 87 ILE C C 1
ATOM 5168 O O . ILE C 1 66 ? 78.110 11.307 74.218 1.00 95.33 87 ILE C O 1
ATOM 5172 N N . ASP C 1 67 ? 78.410 13.319 75.161 1.00 99.23 88 ASP C N 1
ATOM 5173 C CA . ASP C 1 67 ? 77.449 14.020 74.339 1.00 100.81 88 ASP C CA 1
ATOM 5174 C C . ASP C 1 67 ? 78.123 14.528 73.067 1.00 99.29 88 ASP C C 1
ATOM 5175 O O . ASP C 1 67 ? 77.460 15.167 72.269 1.00 98.97 88 ASP C O 1
ATOM 5180 N N . SER C 1 68 ? 79.433 14.281 72.925 1.00 97.05 89 SER C N 1
ATOM 5181 C CA . SER C 1 68 ? 80.227 14.957 71.913 1.00 96.18 89 SER C CA 1
ATOM 5182 C C . SER C 1 68 ? 80.446 14.016 70.736 1.00 94.64 89 SER C C 1
ATOM 5183 O O . SER C 1 68 ? 81.574 13.632 70.445 1.00 95.47 89 SER C O 1
ATOM 5186 N N . SER C 1 69 ? 79.348 13.637 70.068 1.00 91.80 90 SER C N 1
ATOM 5187 C CA . SER C 1 69 ? 79.394 12.809 68.886 1.00 90.30 90 SER C CA 1
ATOM 5188 C C . SER C 1 69 ? 79.957 11.433 69.216 1.00 87.61 90 SER C C 1
ATOM 5189 O O . SER C 1 69 ? 80.163 10.665 68.300 1.00 89.47 90 SER C O 1
ATOM 5192 N N . ASN C 1 70 ? 80.191 11.114 70.499 1.00 83.14 91 ASN C N 1
ATOM 5193 C CA . ASN C 1 70 ? 80.610 9.779 70.883 1.00 80.00 91 ASN C CA 1
ATOM 5194 C C . ASN C 1 70 ? 79.390 8.931 71.211 1.00 76.57 91 ASN C C 1
ATOM 5195 O O . ASN C 1 70 ? 78.869 8.249 70.323 1.00 76.86 91 ASN C O 1
ATOM 5200 N N . GLY C 1 71 ? 79.000 8.875 72.485 1.00 73.37 92 GLY C N 1
ATOM 5201 C CA . GLY C 1 71 ? 77.808 8.124 72.828 1.00 70.16 92 GLY C CA 1
ATOM 5202 C C . GLY C 1 71 ? 76.590 8.952 72.430 1.00 67.82 92 GLY C C 1
ATOM 5203 O O . GLY C 1 71 ? 75.854 9.351 73.328 1.00 67.06 92 GLY C O 1
ATOM 5204 N N . GLN C 1 72 ? 76.467 9.320 71.147 1.00 66.52 93 GLN C N 1
ATOM 5205 C CA . GLN C 1 72 ? 75.297 10.077 70.717 1.00 64.24 93 GLN C CA 1
ATOM 5206 C C . GLN C 1 72 ? 74.337 9.141 69.994 1.00 62.66 93 GLN C C 1
ATOM 5207 O O . GLN C 1 72 ? 74.638 8.703 68.892 1.00 63.79 93 GLN C O 1
ATOM 5209 N N . ILE C 1 73 ? 73.198 8.823 70.622 1.00 59.94 94 ILE C N 1
ATOM 5210 C CA . ILE C 1 73 ? 72.193 7.999 69.961 1.00 57.47 94 ILE C CA 1
ATOM 5211 C C . ILE C 1 73 ? 71.267 8.909 69.170 1.00 56.57 94 ILE C C 1
ATOM 5212 O O . ILE C 1 73 ? 70.458 9.629 69.747 1.00 55.18 94 ILE C O 1
ATOM 5217 N N . THR C 1 74 ? 71.405 8.857 67.841 1.00 57.07 95 THR C N 1
ATOM 5218 C CA . THR C 1 74 ? 70.601 9.663 66.940 1.00 57.37 95 THR C CA 1
ATOM 5219 C C . THR C 1 74 ? 69.150 9.210 67.012 1.00 55.61 95 THR C C 1
ATOM 5220 O O . THR C 1 74 ? 68.871 8.087 67.426 1.00 55.01 95 THR C O 1
ATOM 5224 N N . ASP C 1 75 ? 68.240 10.092 66.588 1.00 54.88 96 ASP C N 1
ATOM 5225 C CA . ASP C 1 75 ? 66.817 9.810 66.663 1.00 52.80 96 ASP C CA 1
ATOM 5226 C C . ASP C 1 75 ? 66.464 8.723 65.656 1.00 52.03 96 ASP C C 1
ATOM 5227 O O . ASP C 1 75 ? 67.072 8.651 64.586 1.00 52.73 96 ASP C O 1
ATOM 5232 N N . LYS C 1 76 ? 65.502 7.871 66.034 1.00 50.43 97 LYS C N 1
ATOM 5233 C CA . LYS C 1 76 ? 65.108 6.718 65.233 1.00 50.15 97 LYS C CA 1
ATOM 5234 C C . LYS C 1 76 ? 63.615 6.824 64.909 1.00 49.58 97 LYS C C 1
ATOM 5235 O O . LYS C 1 76 ? 62.841 7.356 65.694 1.00 48.65 97 LYS C O 1
ATOM 5241 N N . ASN C 1 77 ? 63.226 6.268 63.751 1.00 50.12 98 ASN C N 1
ATOM 5242 C CA . ASN C 1 77 ? 61.894 6.390 63.186 1.00 49.57 98 ASN C CA 1
ATOM 5243 C C . ASN C 1 77 ? 61.257 5.035 62.892 1.00 48.89 98 ASN C C 1
ATOM 5244 O O . ASN C 1 77 ? 61.935 4.090 62.513 1.00 49.89 98 ASN C O 1
ATOM 5249 N N . VAL C 1 78 ? 59.931 4.988 63.059 1.00 47.23 99 VAL C N 1
ATOM 5250 C CA . VAL C 1 78 ? 59.058 3.903 62.638 1.00 46.15 99 VAL C CA 1
ATOM 5251 C C . VAL C 1 78 ? 57.918 4.528 61.835 1.00 45.61 99 VAL C C 1
ATOM 5252 O O . VAL C 1 78 ? 57.220 5.415 62.334 1.00 44.53 99 VAL C O 1
ATOM 5256 N N . SER C 1 79 ? 57.726 4.068 60.589 1.00 46.19 100 SER C N 1
ATOM 5257 C CA . SER C 1 79 ? 56.693 4.590 59.704 1.00 46.24 100 SER C CA 1
ATOM 5258 C C . SER C 1 79 ? 55.543 3.601 59.560 1.00 45.16 100 SER C C 1
ATOM 5259 O O . SER C 1 79 ? 55.731 2.390 59.670 1.00 45.08 100 SER C O 1
ATOM 5262 N N . TYR C 1 80 ? 54.357 4.141 59.273 1.00 44.44 101 TYR C N 1
ATOM 5263 C CA . TYR C 1 80 ? 53.194 3.333 58.951 1.00 44.21 101 TYR C CA 1
ATOM 5264 C C . TYR C 1 80 ? 52.631 3.833 57.631 1.00 45.33 101 TYR C C 1
ATOM 5265 O O . TYR C 1 80 ? 52.669 5.031 57.361 1.00 45.60 101 TYR C O 1
ATOM 5274 N N . SER C 1 81 ? 52.107 2.910 56.823 1.00 46.25 102 SER C N 1
ATOM 5275 C CA . SER C 1 81 ? 51.598 3.256 55.503 1.00 47.82 102 SER C CA 1
ATOM 5276 C C . SER C 1 81 ? 50.319 2.482 55.215 1.00 47.15 102 SER C C 1
ATOM 5277 O O . SER C 1 81 ? 50.009 1.561 55.956 1.00 45.90 102 SER C O 1
ATOM 5280 N N . GLY C 1 82 ? 49.618 2.837 54.133 1.00 47.97 103 GLY C N 1
ATOM 5281 C CA . GLY C 1 82 ? 48.410 2.150 53.723 1.00 48.05 103 GLY C CA 1
ATOM 5282 C C . GLY C 1 82 ? 48.657 0.682 53.420 1.00 48.91 103 GLY C C 1
ATOM 5283 O O . GLY C 1 82 ? 47.700 -0.067 53.263 1.00 48.93 103 GLY C O 1
ATOM 5284 N N . THR C 1 83 ? 49.925 0.312 53.218 1.00 50.05 104 THR C N 1
ATOM 5285 C CA . THR C 1 83 ? 50.341 -1.036 52.864 1.00 51.50 104 THR C CA 1
ATOM 5286 C C . THR C 1 83 ? 50.213 -1.976 54.064 1.00 50.37 104 THR C C 1
ATOM 5287 O O . THR C 1 83 ? 50.410 -3.179 53.905 1.00 51.69 104 THR C O 1
ATOM 5290 N N . ASP C 1 84 ? 49.967 -1.422 55.261 1.00 48.37 105 ASP C N 1
ATOM 5291 C CA . ASP C 1 84 ? 49.894 -2.229 56.470 1.00 47.06 105 ASP C CA 1
ATOM 5292 C C . ASP C 1 84 ? 48.429 -2.578 56.744 1.00 45.86 105 ASP C C 1
ATOM 5293 O O . ASP C 1 84 ? 47.524 -1.864 56.318 1.00 45.25 105 ASP C O 1
ATOM 5298 N N . VAL C 1 85 ? 48.204 -3.672 57.482 1.00 45.49 106 VAL C N 1
ATOM 5299 C CA . VAL C 1 85 ? 46.857 -4.083 57.845 1.00 44.73 106 VAL C CA 1
ATOM 5300 C C . VAL C 1 85 ? 46.916 -4.786 59.202 1.00 44.29 106 VAL C C 1
ATOM 5301 O O . VAL C 1 85 ? 47.867 -5.530 59.455 1.00 45.24 106 VAL C O 1
ATOM 5304 N N . LEU C 1 86 ? 45.870 -4.582 60.018 1.00 43.13 107 LEU C N 1
ATOM 5305 C CA . LEU C 1 86 ? 45.697 -5.276 61.283 1.00 42.97 107 LEU C CA 1
ATOM 5306 C C . LEU C 1 86 ? 45.264 -6.714 61.030 1.00 44.29 107 LEU C C 1
ATOM 5307 O O . LEU C 1 86 ? 45.321 -7.547 61.917 1.00 44.53 107 LEU C O 1
ATOM 5310 N N . ALA C 1 87 ? 44.829 -6.990 59.801 1.00 45.39 108 ALA C N 1
ATOM 5311 C CA . ALA C 1 87 ? 44.415 -8.306 59.374 1.00 47.22 108 ALA C CA 1
ATOM 5312 C C . ALA C 1 87 ? 43.358 -8.864 60.335 1.00 47.23 108 ALA C C 1
ATOM 5313 O O . ALA C 1 87 ? 42.398 -8.168 60.679 1.00 46.08 108 ALA C O 1
ATOM 5315 N N . THR C 1 88 ? 43.561 -10.113 60.744 1.00 48.79 109 THR C N 1
ATOM 5316 C CA . THR C 1 88 ? 42.655 -10.820 61.636 1.00 48.87 109 THR C CA 1
ATOM 5317 C C . THR C 1 88 ? 43.200 -10.752 63.061 1.00 48.13 109 THR C C 1
ATOM 5318 O O . THR C 1 88 ? 43.004 -11.690 63.834 1.00 49.38 109 THR C O 1
ATOM 5322 N N . GLY C 1 89 ? 43.874 -9.643 63.402 1.00 46.09 110 GLY C N 1
ATOM 5323 C CA . GLY C 1 89 ? 44.468 -9.477 64.717 1.00 45.19 110 GLY C CA 1
ATOM 5324 C C . GLY C 1 89 ? 43.573 -8.625 65.606 1.00 43.46 110 GLY C C 1
ATOM 5325 O O . GLY C 1 89 ? 42.354 -8.608 65.428 1.00 43.04 110 GLY C O 1
ATOM 5326 N N . GLN C 1 90 ? 44.214 -7.951 66.563 1.00 42.48 111 GLN C N 1
ATOM 5327 C CA . GLN C 1 90 ? 43.530 -7.108 67.521 1.00 41.06 111 GLN C CA 1
ATOM 5328 C C . GLN C 1 90 ? 43.720 -5.652 67.098 1.00 39.39 111 GLN C C 1
ATOM 5329 O O . GLN C 1 90 ? 44.099 -5.371 65.966 1.00 39.17 111 GLN C O 1
ATOM 5331 N N . THR C 1 91 ? 43.394 -4.733 68.006 1.00 38.45 112 THR C N 1
ATOM 5332 C CA . THR C 1 91 ? 43.576 -3.323 67.764 1.00 37.29 112 THR C CA 1
ATOM 5333 C C . THR C 1 91 ? 45.005 -2.932 68.104 1.00 37.26 112 THR C C 1
ATOM 5334 O O . THR C 1 91 ? 45.210 -1.991 68.862 1.00 37.20 112 THR C O 1
ATOM 5337 N N . ASN C 1 92 ? 45.978 -3.638 67.536 1.00 37.39 113 ASN C N 1
ATOM 5338 C CA . ASN C 1 92 ? 47.373 -3.295 67.749 1.00 37.05 113 ASN C CA 1
ATOM 5339 C C . ASN C 1 92 ? 48.173 -3.738 66.537 1.00 37.59 113 ASN C C 1
ATOM 5340 O O . ASN C 1 92 ? 48.531 -4.911 66.443 1.00 38.75 113 ASN C O 1
ATOM 5343 N N . ILE C 1 93 ? 48.392 -2.821 65.597 1.00 37.15 114 ILE C N 1
ATOM 5344 C CA . ILE C 1 93 ? 49.385 -3.059 64.567 1.00 37.91 114 ILE C CA 1
ATOM 5345 C C . ILE C 1 93 ? 50.730 -2.541 65.085 1.00 37.95 114 ILE C C 1
ATOM 5346 O O . ILE C 1 93 ? 50.947 -1.340 65.185 1.00 37.25 114 ILE C O 1
ATOM 5351 N N . LYS C 1 94 ? 51.625 -3.469 65.437 1.00 38.96 115 LYS C N 1
ATOM 5352 C CA . LYS C 1 94 ? 52.894 -3.142 66.075 1.00 39.37 115 LYS C CA 1
ATOM 5353 C C . LYS C 1 94 ? 54.011 -3.148 65.032 1.00 40.44 115 LYS C C 1
ATOM 5354 O O . LYS C 1 94 ? 54.015 -4.002 64.153 1.00 41.52 115 LYS C O 1
ATOM 5357 N N . LYS C 1 95 ? 54.909 -2.155 65.110 1.00 40.45 116 LYS C N 1
ATOM 5358 C CA . LYS C 1 95 ? 56.076 -2.086 64.235 1.00 41.63 116 LYS C CA 1
ATOM 5359 C C . LYS C 1 95 ? 57.282 -1.593 65.036 1.00 41.83 116 LYS C C 1
ATOM 5360 O O . LYS C 1 95 ? 57.191 -0.579 65.732 1.00 40.97 116 LYS C O 1
ATOM 5366 N N . ASP C 1 96 ? 58.417 -2.297 64.915 1.00 43.19 117 ASP C N 1
ATOM 5367 C CA . ASP C 1 96 ? 59.597 -2.052 65.729 1.00 43.46 117 ASP C CA 1
ATOM 5368 C C . ASP C 1 96 ? 60.677 -1.360 64.905 1.00 44.31 117 ASP C C 1
ATOM 5369 O O . ASP C 1 96 ? 60.635 -1.403 63.678 1.00 44.74 117 ASP C O 1
ATOM 5371 N N . THR C 1 97 ? 61.635 -0.731 65.601 1.00 44.97 118 THR C N 1
ATOM 5372 C CA . THR C 1 97 ? 62.836 -0.165 65.003 1.00 46.52 118 THR C CA 1
ATOM 5373 C C . THR C 1 97 ? 63.787 -1.307 64.655 1.00 48.74 118 THR C C 1
ATOM 5374 O O . THR C 1 97 ? 63.432 -2.468 64.798 1.00 49.68 118 THR C O 1
ATOM 5378 N N . GLY C 1 98 ? 65.009 -0.978 64.226 1.00 50.28 119 GLY C N 1
ATOM 5379 C CA . GLY C 1 98 ? 66.061 -1.978 64.183 1.00 52.15 119 GLY C CA 1
ATOM 5380 C C . GLY C 1 98 ? 66.860 -1.947 65.483 1.00 52.11 119 GLY C C 1
ATOM 5381 O O . GLY C 1 98 ? 66.423 -1.306 66.436 1.00 50.76 119 GLY C O 1
ATOM 5382 N N . ASP C 1 99 ? 68.036 -2.595 65.498 1.00 53.82 120 ASP C N 1
ATOM 5383 C CA . ASP C 1 99 ? 68.901 -2.415 66.656 1.00 54.04 120 ASP C CA 1
ATOM 5384 C C . ASP C 1 99 ? 69.219 -0.926 66.744 1.00 53.63 120 ASP C C 1
ATOM 5385 O O . ASP C 1 99 ? 69.786 -0.367 65.801 1.00 54.80 120 ASP C O 1
ATOM 5390 N N . ILE C 1 100 ? 68.843 -0.291 67.862 1.00 52.37 121 ILE C N 1
ATOM 5391 C CA . ILE C 1 100 ? 69.084 1.131 68.048 1.00 51.77 121 ILE C CA 1
ATOM 5392 C C . ILE C 1 100 ? 70.565 1.359 68.336 1.00 52.92 121 ILE C C 1
ATOM 5393 O O . ILE C 1 100 ? 71.020 2.498 68.345 1.00 52.51 121 ILE C O 1
ATOM 5398 N N . PHE C 1 101 ? 71.286 0.258 68.573 1.00 54.57 122 PHE C N 1
ATOM 5399 C CA . PHE C 1 101 ? 72.689 0.314 68.946 1.00 56.24 122 PHE C CA 1
ATOM 5400 C C . PHE C 1 101 ? 73.586 -0.086 67.776 1.00 58.57 122 PHE C C 1
ATOM 5401 O O . PHE C 1 101 ? 74.753 -0.411 67.975 1.00 59.71 122 PHE C O 1
ATOM 5409 N N . ARG C 1 102 ? 73.024 -0.074 66.565 1.00 59.71 123 ARG C N 1
ATOM 5410 C CA . ARG C 1 102 ? 73.824 -0.168 65.354 1.00 61.81 123 ARG C CA 1
ATOM 5411 C C . ARG C 1 102 ? 74.266 1.251 65.028 1.00 62.04 123 ARG C C 1
ATOM 5412 O O . ARG C 1 102 ? 73.527 2.188 65.294 1.00 61.58 123 ARG C O 1
ATOM 5419 N N . GLU C 1 103 ? 75.459 1.402 64.442 1.00 63.23 124 GLU C N 1
ATOM 5420 C CA . GLU C 1 103 ? 75.930 2.691 63.941 1.00 63.59 124 GLU C CA 1
ATOM 5421 C C . GLU C 1 103 ? 76.178 3.700 65.074 1.00 62.24 124 GLU C C 1
ATOM 5422 O O . GLU C 1 103 ? 76.477 4.867 64.840 1.00 63.07 124 GLU C O 1
ATOM 5424 N N . VAL C 1 104 ? 75.990 3.260 66.327 1.00 60.18 125 VAL C N 1
ATOM 5425 C CA . VAL C 1 104 ? 76.348 4.084 67.476 1.00 58.77 125 VAL C CA 1
ATOM 5426 C C . VAL C 1 104 ? 77.669 3.577 68.046 1.00 59.46 125 VAL C C 1
ATOM 5427 O O . VAL C 1 104 ? 77.899 2.373 68.132 1.00 59.99 125 VAL C O 1
ATOM 5431 N N . ASN C 1 105 ? 78.536 4.526 68.415 1.00 59.65 126 ASN C N 1
ATOM 5432 C CA . ASN C 1 105 ? 79.880 4.219 68.863 1.00 60.55 126 ASN C CA 1
ATOM 5433 C C . ASN C 1 105 ? 80.047 4.698 70.297 1.00 59.56 126 ASN C C 1
ATOM 5434 O O . ASN C 1 105 ? 79.322 5.565 70.749 1.00 58.26 126 ASN C O 1
ATOM 5436 N N . TYR C 1 106 ? 80.881 4.000 71.067 1.00 60.44 127 TYR C N 1
ATOM 5437 C CA . TYR C 1 106 ? 81.106 4.393 72.453 1.00 60.75 127 TYR C CA 1
ATOM 5438 C C . TYR C 1 106 ? 82.593 4.627 72.639 1.00 62.76 127 TYR C C 1
ATOM 5439 O O . TYR C 1 106 ? 83.395 3.765 72.278 1.00 64.26 127 TYR C O 1
ATOM 5448 N N . THR C 1 107 ? 82.962 5.782 73.209 1.00 63.28 128 THR C N 1
ATOM 5449 C CA . THR C 1 107 ? 84.369 6.091 73.382 1.00 64.90 128 THR C CA 1
ATOM 5450 C C . THR C 1 107 ? 84.965 5.193 74.462 1.00 65.91 128 THR C C 1
ATOM 5451 O O . THR C 1 107 ? 85.841 4.369 74.206 1.00 66.93 128 THR C O 1
ATOM 5453 N N . HIS C 1 108 ? 84.421 5.331 75.665 1.00 66.30 129 HIS C N 1
ATOM 5454 C CA . HIS C 1 108 ? 84.975 4.684 76.839 1.00 67.16 129 HIS C CA 1
ATOM 5455 C C . HIS C 1 108 ? 83.856 3.894 77.503 1.00 65.85 129 HIS C C 1
ATOM 5456 O O . HIS C 1 108 ? 82.791 3.736 76.921 1.00 65.20 129 HIS C O 1
ATOM 5463 N N . ALA C 1 109 ? 84.105 3.384 78.706 1.00 65.44 130 ALA C N 1
ATOM 5464 C CA . ALA C 1 109 ? 83.102 2.590 79.396 1.00 64.87 130 ALA C CA 1
ATOM 5465 C C . ALA C 1 109 ? 82.355 3.466 80.396 1.00 64.09 130 ALA C C 1
ATOM 5466 O O . ALA C 1 109 ? 82.569 4.670 80.452 1.00 63.45 130 ALA C O 1
ATOM 5468 N N . GLY C 1 110 ? 81.522 2.833 81.227 1.00 64.45 131 GLY C N 1
ATOM 5469 C CA . GLY C 1 110 ? 80.769 3.513 82.268 1.00 64.70 131 GLY C CA 1
ATOM 5470 C C . GLY C 1 110 ? 79.268 3.463 82.005 1.00 64.05 131 GLY C C 1
ATOM 5471 O O . GLY C 1 110 ? 78.832 2.798 81.069 1.00 63.54 131 GLY C O 1
ATOM 5472 N N . GLU C 1 111 ? 78.492 4.165 82.843 1.00 64.21 132 GLU C N 1
ATOM 5473 C CA . GLU C 1 111 ? 77.040 4.162 82.740 1.00 63.88 132 GLU C CA 1
ATOM 5474 C C . GLU C 1 111 ? 76.588 5.372 81.926 1.00 62.78 132 GLU C C 1
ATOM 5475 O O . GLU C 1 111 ? 76.874 6.504 82.288 1.00 62.94 132 GLU C O 1
ATOM 5481 N N . TYR C 1 112 ? 75.864 5.094 80.838 1.00 61.49 133 TYR C N 1
ATOM 5482 C CA . TYR C 1 112 ? 75.373 6.107 79.920 1.00 59.84 133 TYR C CA 1
ATOM 5483 C C . TYR C 1 112 ? 73.855 6.176 80.041 1.00 58.53 133 TYR C C 1
ATOM 5484 O O . TYR C 1 112 ? 73.178 5.172 79.852 1.00 58.41 133 TYR C O 1
ATOM 5493 N N . VAL C 1 113 ? 73.321 7.360 80.346 1.00 57.47 134 VAL C N 1
ATOM 5494 C CA . VAL C 1 113 ? 71.891 7.469 80.573 1.00 56.15 134 VAL C CA 1
ATOM 5495 C C . VAL C 1 113 ? 71.273 8.405 79.542 1.00 54.88 134 VAL C C 1
ATOM 5496 O O . VAL C 1 113 ? 71.861 9.423 79.213 1.00 54.58 134 VAL C O 1
ATOM 5500 N N . TYR C 1 114 ? 70.092 8.021 79.040 1.00 53.99 135 TYR C N 1
ATOM 5501 C CA . TYR C 1 114 ? 69.347 8.774 78.043 1.00 53.59 135 TYR C CA 1
ATOM 5502 C C . TYR C 1 114 ? 67.899 8.926 78.492 1.00 53.41 135 TYR C C 1
ATOM 5503 O O . TYR C 1 114 ? 67.389 8.099 79.241 1.00 53.65 135 TYR C O 1
ATOM 5512 N N . THR C 1 115 ? 67.255 9.991 78.004 1.00 53.08 136 THR C N 1
ATOM 5513 C CA . THR C 1 115 ? 65.861 10.272 78.288 1.00 52.32 136 THR C CA 1
ATOM 5514 C C . THR C 1 115 ? 65.073 10.110 76.996 1.00 50.90 136 THR C C 1
ATOM 5515 O O . THR C 1 115 ? 65.100 10.991 76.132 1.00 51.07 136 THR C O 1
ATOM 5518 N N . VAL C 1 116 ? 64.396 8.965 76.879 1.00 49.55 137 VAL C N 1
ATOM 5519 C CA . VAL C 1 116 ? 63.710 8.577 75.660 1.00 48.21 137 VAL C CA 1
ATOM 5520 C C . VAL C 1 116 ? 62.279 9.101 75.720 1.00 47.86 137 VAL C C 1
ATOM 5521 O O . VAL C 1 116 ? 61.567 8.865 76.691 1.00 48.11 137 VAL C O 1
ATOM 5525 N N . ALA C 1 117 ? 61.866 9.817 74.669 1.00 47.42 138 ALA C N 1
ATOM 5526 C CA . ALA C 1 117 ? 60.520 10.351 74.567 1.00 47.14 138 ALA C CA 1
ATOM 5527 C C . ALA C 1 117 ? 60.092 10.311 73.104 1.00 46.60 138 ALA C C 1
ATOM 5528 O O . ALA C 1 117 ? 60.854 9.868 72.255 1.00 46.19 138 ALA C O 1
ATOM 5530 N N . GLU C 1 118 ? 58.859 10.747 72.830 1.00 46.74 139 GLU C N 1
ATOM 5531 C CA . GLU C 1 118 ? 58.325 10.817 71.479 1.00 46.58 139 GLU C CA 1
ATOM 5532 C C . GLU C 1 118 ? 57.765 12.212 71.238 1.00 47.77 139 GLU C C 1
ATOM 5533 O O . GLU C 1 118 ? 57.133 12.771 72.130 1.00 48.38 139 GLU C O 1
ATOM 5539 N N . LYS C 1 119 ? 57.986 12.753 70.036 1.00 48.49 140 LYS C N 1
ATOM 5540 C CA . LYS C 1 119 ? 57.407 14.038 69.682 1.00 49.70 140 LYS C CA 1
ATOM 5541 C C . LYS C 1 119 ? 55.929 13.859 69.336 1.00 49.32 140 LYS C C 1
ATOM 5542 O O . LYS C 1 119 ? 55.490 12.739 69.068 1.00 47.92 140 LYS C O 1
ATOM 5544 N N . GLN C 1 120 ? 55.165 14.950 69.468 1.00 50.79 141 GLN C N 1
ATOM 5545 C CA . GLN C 1 120 ? 53.718 14.920 69.308 1.00 51.16 141 GLN C CA 1
ATOM 5546 C C . GLN C 1 120 ? 53.282 15.803 68.146 1.00 52.68 141 GLN C C 1
ATOM 5547 O O . GLN C 1 120 ? 52.251 16.480 68.237 1.00 53.16 141 GLN C O 1
ATOM 5550 N N . ASN C 1 121 ? 54.040 15.756 67.053 1.00 53.63 142 ASN C N 1
ATOM 5551 C CA . ASN C 1 121 ? 53.794 16.558 65.861 1.00 55.52 142 ASN C CA 1
ATOM 5552 C C . ASN C 1 121 ? 54.199 15.754 64.633 1.00 54.63 142 ASN C C 1
ATOM 5553 O O . ASN C 1 121 ? 53.708 16.027 63.543 1.00 55.70 142 ASN C O 1
ATOM 5558 N N . VAL C 1 122 ? 54.964 14.683 64.829 1.00 52.42 143 VAL C N 1
ATOM 5559 C CA . VAL C 1 122 ? 55.438 13.833 63.755 1.00 51.56 143 VAL C CA 1
ATOM 5560 C C . VAL C 1 122 ? 54.326 12.901 63.288 1.00 50.09 143 VAL C C 1
ATOM 5561 O O . VAL C 1 122 ? 53.986 11.950 63.967 1.00 48.31 143 VAL C O 1
ATOM 5565 N N . GLY C 1 123 ? 53.735 13.179 62.119 1.00 50.85 144 GLY C N 1
ATOM 5566 C CA . GLY C 1 123 ? 52.592 12.399 61.667 1.00 50.17 144 GLY C CA 1
ATOM 5567 C C . GLY C 1 123 ? 51.544 13.281 60.981 1.00 51.09 144 GLY C C 1
ATOM 5568 O O . GLY C 1 123 ? 51.559 14.509 61.127 1.00 51.98 144 GLY C O 1
ATOM 5569 N N . TRP C 1 124 ? 50.621 12.638 60.259 1.00 51.00 145 TRP C N 1
ATOM 5570 C CA . TRP C 1 124 ? 49.686 13.381 59.437 1.00 53.23 145 TRP C CA 1
ATOM 5571 C C . TRP C 1 124 ? 48.273 12.849 59.591 1.00 53.34 145 TRP C C 1
ATOM 5572 O O . TRP C 1 124 ? 47.756 12.152 58.716 1.00 53.92 145 TRP C O 1
ATOM 5574 N N . LYS C 1 125 ? 47.640 13.242 60.700 1.00 53.31 146 LYS C N 1
ATOM 5575 C CA . LYS C 1 125 ? 46.211 13.090 60.892 1.00 52.73 146 LYS C CA 1
ATOM 5576 C C . LYS C 1 125 ? 45.537 14.340 60.328 1.00 54.84 146 LYS C C 1
ATOM 5577 O O . LYS C 1 125 ? 44.578 14.930 60.859 1.00 55.17 146 LYS C O 1
ATOM 5579 N N . VAL C 1 126 ? 46.073 14.742 59.181 1.00 56.63 147 VAL C N 1
ATOM 5580 C CA . VAL C 1 126 ? 45.700 15.966 58.483 1.00 58.59 147 VAL C CA 1
ATOM 5581 C C . VAL C 1 126 ? 44.703 15.620 57.387 1.00 58.60 147 VAL C C 1
ATOM 5582 O O . VAL C 1 126 ? 44.509 16.404 56.452 1.00 60.68 147 VAL C O 1
ATOM 5586 N N . ILE C 1 127 ? 44.007 14.481 57.527 1.00 56.58 148 ILE C N 1
ATOM 5587 C CA . ILE C 1 127 ? 42.918 14.155 56.617 1.00 56.68 148 ILE C CA 1
ATOM 5588 C C . ILE C 1 127 ? 41.695 14.985 57.012 1.00 57.07 148 ILE C C 1
ATOM 5589 O O . ILE C 1 127 ? 40.812 14.492 57.682 1.00 55.38 148 ILE C O 1
ATOM 5594 N N . GLN C 1 128 ? 41.733 16.270 56.643 1.00 59.48 149 GLN C N 1
ATOM 5595 C CA . GLN C 1 128 ? 40.741 17.237 57.054 1.00 60.73 149 GLN C CA 1
ATOM 5596 C C . GLN C 1 128 ? 40.207 17.946 55.819 1.00 63.34 149 GLN C C 1
ATOM 5597 O O . GLN C 1 128 ? 40.828 17.925 54.763 1.00 64.47 149 GLN C O 1
ATOM 5600 N N . LYS C 1 129 ? 39.039 18.560 55.963 1.00 65.47 150 LYS C N 1
ATOM 5601 C CA . LYS C 1 129 ? 38.347 19.187 54.853 1.00 69.12 150 LYS C CA 1
ATOM 5602 C C . LYS C 1 129 ? 37.657 20.429 55.372 1.00 70.99 150 LYS C C 1
ATOM 5603 O O . LYS C 1 129 ? 36.852 20.335 56.300 1.00 69.62 150 LYS C O 1
ATOM 5609 N N . ASN C 1 130 ? 38.008 21.584 54.786 1.00 74.32 151 ASN C N 1
ATOM 5610 C CA . ASN C 1 130 ? 37.468 22.882 55.163 1.00 77.06 151 ASN C CA 1
ATOM 5611 C C . ASN C 1 130 ? 37.704 23.123 56.650 1.00 76.30 151 ASN C C 1
ATOM 5612 O O . ASN C 1 130 ? 36.865 23.722 57.318 1.00 77.38 151 ASN C O 1
ATOM 5617 N N . GLY C 1 131 ? 38.839 22.626 57.159 1.00 74.86 152 GLY C N 1
ATOM 5618 C CA . GLY C 1 131 ? 39.204 22.806 58.555 1.00 73.76 152 GLY C CA 1
ATOM 5619 C C . GLY C 1 131 ? 38.545 21.786 59.486 1.00 70.25 152 GLY C C 1
ATOM 5620 O O . GLY C 1 131 ? 38.968 21.644 60.632 1.00 70.81 152 GLY C O 1
ATOM 5621 N N . SER C 1 132 ? 37.488 21.111 59.006 1.00 66.62 153 SER C N 1
ATOM 5622 C CA . SER C 1 132 ? 36.835 20.051 59.756 1.00 62.19 153 SER C CA 1
ATOM 5623 C C . SER C 1 132 ? 37.655 18.770 59.636 1.00 58.69 153 SER C C 1
ATOM 5624 O O . SER C 1 132 ? 37.803 18.243 58.541 1.00 58.42 153 SER C O 1
ATOM 5627 N N . PRO C 1 133 ? 38.159 18.197 60.751 1.00 55.91 154 PRO C N 1
ATOM 5628 C CA . PRO C 1 133 ? 38.935 16.954 60.694 1.00 52.92 154 PRO C CA 1
ATOM 5629 C C . PRO C 1 133 ? 38.048 15.716 60.612 1.00 50.09 154 PRO C C 1
ATOM 5630 O O . PRO C 1 133 ? 36.879 15.760 60.999 1.00 50.24 154 PRO C O 1
ATOM 5634 N N . ILE C 1 134 ? 38.615 14.620 60.099 1.00 47.77 155 ILE C N 1
ATOM 5635 C CA . ILE C 1 134 ? 37.887 13.369 59.986 1.00 45.59 155 ILE C CA 1
ATOM 5636 C C . ILE C 1 134 ? 38.448 12.403 61.019 1.00 43.62 155 ILE C C 1
ATOM 5637 O O . ILE C 1 134 ? 37.716 11.603 61.583 1.00 42.70 155 ILE C O 1
ATOM 5641 N N . ASP C 1 135 ? 39.750 12.534 61.270 1.00 43.05 156 ASP C N 1
ATOM 5642 C CA . ASP C 1 135 ? 40.466 11.602 62.119 1.00 41.43 156 ASP C CA 1
ATOM 5643 C C . ASP C 1 135 ? 40.973 12.315 63.366 1.00 41.58 156 ASP C C 1
ATOM 5644 O O . ASP C 1 135 ? 40.611 13.471 63.603 1.00 43.01 156 ASP C O 1
ATOM 5649 N N . PHE C 1 136 ? 41.819 11.622 64.142 1.00 40.42 157 PHE C N 1
ATOM 5650 C CA . PHE C 1 136 ? 42.261 12.110 65.442 1.00 40.39 157 PHE C CA 1
ATOM 5651 C C . PHE C 1 136 ? 43.434 11.256 65.939 1.00 39.14 157 PHE C C 1
ATOM 5652 O O . PHE C 1 136 ? 43.255 10.266 66.639 1.00 37.96 157 PHE C O 1
ATOM 5660 N N . MET C 1 137 ? 44.646 11.666 65.577 1.00 39.57 158 MET C N 1
ATOM 5661 C CA . MET C 1 137 ? 45.867 10.990 65.983 1.00 38.92 158 MET C CA 1
ATOM 5662 C C . MET C 1 137 ? 46.202 11.335 67.430 1.00 38.82 158 MET C C 1
ATOM 5663 O O . MET C 1 137 ? 46.441 12.495 67.755 1.00 39.86 158 MET C O 1
ATOM 5668 N N . THR C 1 138 ? 46.219 10.316 68.296 1.00 37.55 159 THR C N 1
ATOM 5669 C CA . THR C 1 138 ? 46.567 10.513 69.693 1.00 37.70 159 THR C CA 1
ATOM 5670 C C . THR C 1 138 ? 47.964 9.961 69.955 1.00 37.60 159 THR C C 1
ATOM 5671 O O . THR C 1 138 ? 48.226 8.768 69.760 1.00 36.82 159 THR C O 1
ATOM 5674 N N . TYR C 1 139 ? 48.858 10.866 70.376 1.00 38.74 160 TYR C N 1
ATOM 5675 C CA . TYR C 1 139 ? 50.258 10.547 70.594 1.00 38.74 160 TYR C CA 1
ATOM 5676 C C . TYR C 1 139 ? 50.509 10.113 72.024 1.00 38.75 160 TYR C C 1
ATOM 5677 O O . TYR C 1 139 ? 49.667 10.276 72.896 1.00 39.41 160 TYR C O 1
ATOM 5686 N N . ASP C 1 140 ? 51.707 9.587 72.230 1.00 38.41 161 ASP C N 1
ATOM 5687 C CA . ASP C 1 140 ? 52.152 9.255 73.558 1.00 39.00 161 ASP C CA 1
ATOM 5688 C C . ASP C 1 140 ? 53.236 10.252 73.936 1.00 40.24 161 ASP C C 1
ATOM 5689 O O . ASP C 1 140 ? 54.274 10.318 73.283 1.00 40.18 161 ASP C O 1
ATOM 5694 N N . ASN C 1 141 ? 52.965 11.048 74.974 1.00 41.95 162 ASN C N 1
ATOM 5695 C CA . ASN C 1 141 ? 53.918 12.035 75.451 1.00 43.74 162 ASN C CA 1
ATOM 5696 C C . ASN C 1 141 ? 54.482 11.583 76.798 1.00 44.97 162 ASN C C 1
ATOM 5697 O O . ASN C 1 141 ? 54.719 12.406 77.684 1.00 46.38 162 ASN C O 1
ATOM 5700 N N . ARG C 1 142 ? 54.693 10.264 76.941 1.00 44.89 163 ARG C N 1
ATOM 5701 C CA . ARG C 1 142 ? 55.362 9.693 78.102 1.00 46.04 163 ARG C CA 1
ATOM 5702 C C . ARG C 1 142 ? 56.845 10.040 78.047 1.00 46.77 163 ARG C C 1
ATOM 5703 O O . ARG C 1 142 ? 57.411 10.236 76.969 1.00 46.48 163 ARG C O 1
ATOM 5711 N N . ASN C 1 143 ? 57.464 10.104 79.233 1.00 48.22 164 ASN C N 1
ATOM 5712 C CA . ASN C 1 143 ? 58.901 10.253 79.354 1.00 49.11 164 ASN C CA 1
ATOM 5713 C C . ASN C 1 143 ? 59.464 8.957 79.931 1.00 49.67 164 ASN C C 1
ATOM 5714 O O . ASN C 1 143 ? 58.895 8.406 80.861 1.00 50.16 164 ASN C O 1
ATOM 5717 N N . TYR C 1 144 ? 60.554 8.466 79.327 1.00 50.10 165 TYR C N 1
ATOM 5718 C CA . TYR C 1 144 ? 61.250 7.257 79.746 1.00 50.96 165 TYR C CA 1
ATOM 5719 C C . TYR C 1 144 ? 62.723 7.552 80.006 1.00 51.81 165 TYR C C 1
ATOM 5720 O O . TYR C 1 144 ? 63.258 8.557 79.548 1.00 52.14 165 TYR C O 1
ATOM 5729 N N . GLU C 1 145 ? 63.387 6.637 80.714 1.00 52.49 166 GLU C N 1
ATOM 5730 C CA . GLU C 1 145 ? 64.797 6.777 81.015 1.00 52.99 166 GLU C CA 1
ATOM 5731 C C . GLU C 1 145 ? 65.487 5.456 80.722 1.00 52.86 166 GLU C C 1
ATOM 5732 O O . GLU C 1 145 ? 65.097 4.426 81.244 1.00 53.10 166 GLU C O 1
ATOM 5738 N N . MET C 1 146 ? 66.522 5.509 79.882 1.00 52.85 167 MET C N 1
ATOM 5739 C CA . MET C 1 146 ? 67.226 4.323 79.428 1.00 53.58 167 MET C CA 1
ATOM 5740 C C . MET C 1 146 ? 68.641 4.345 79.989 1.00 55.66 167 MET C C 1
ATOM 5741 O O . MET C 1 146 ? 69.376 5.297 79.752 1.00 55.93 167 MET C O 1
ATOM 5746 N N . HIS C 1 147 ? 69.009 3.279 80.698 1.00 58.07 168 HIS C N 1
ATOM 5747 C CA . HIS C 1 147 ? 70.348 3.158 81.252 1.00 60.11 168 HIS C CA 1
ATOM 5748 C C . HIS C 1 147 ? 71.134 2.157 80.415 1.00 60.86 168 HIS C C 1
ATOM 5749 O O . HIS C 1 147 ? 70.691 1.024 80.240 1.00 61.30 168 HIS C O 1
ATOM 5756 N N . VAL C 1 148 ? 72.279 2.602 79.888 1.00 61.75 169 VAL C N 1
ATOM 5757 C CA . VAL C 1 148 ? 73.190 1.745 79.151 1.00 63.12 169 VAL C CA 1
ATOM 5758 C C . VAL C 1 148 ? 74.411 1.495 80.028 1.00 65.14 169 VAL C C 1
ATOM 5759 O O . VAL C 1 148 ? 75.026 2.433 80.531 1.00 65.19 169 VAL C O 1
ATOM 5763 N N . ILE C 1 149 ? 7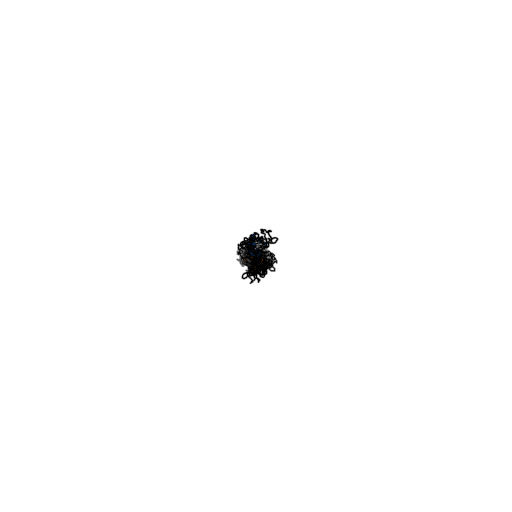4.747 0.215 80.195 1.00 67.16 170 ILE C N 1
ATOM 5764 C CA . ILE C 1 149 ? 75.880 -0.197 81.002 1.00 69.78 170 ILE C CA 1
ATOM 5765 C C . ILE C 1 149 ? 76.927 -0.787 80.066 1.00 71.69 170 ILE C C 1
ATOM 5766 O O . ILE C 1 149 ? 76.790 -1.916 79.599 1.00 72.65 170 ILE C O 1
ATOM 5771 N N . VAL C 1 150 ? 77.966 0.010 79.795 1.00 73.36 171 VAL C N 1
ATOM 5772 C CA . VAL C 1 150 ? 79.031 -0.406 78.903 1.00 76.08 171 VAL C CA 1
ATOM 5773 C C . VAL C 1 150 ? 80.238 -0.806 79.741 1.00 78.92 171 VAL C C 1
ATOM 5774 O O . VAL C 1 150 ? 80.683 -0.054 80.608 1.00 78.20 171 VAL C O 1
ATOM 5778 N N . LYS C 1 151 ? 80.742 -2.012 79.473 1.00 83.93 172 LYS C N 1
ATOM 5779 C CA . LYS C 1 151 ? 81.915 -2.523 80.153 1.00 89.77 172 LYS C CA 1
ATOM 5780 C C . LYS C 1 151 ? 83.019 -2.709 79.122 1.00 92.95 172 LYS C C 1
ATOM 5781 O O . LYS C 1 151 ? 82.786 -2.566 77.923 1.00 93.09 172 LYS C O 1
ATOM 5787 N N . ASN C 1 152 ? 84.237 -2.966 79.618 1.00 96.29 173 ASN C N 1
ATOM 5788 C CA . ASN C 1 152 ? 85.344 -3.243 78.729 1.00 98.73 173 ASN C CA 1
ATOM 5789 C C . ASN C 1 152 ? 85.485 -4.743 78.502 1.00 102.06 173 ASN C C 1
ATOM 5790 O O . ASN C 1 152 ? 85.232 -5.528 79.412 1.00 102.77 173 ASN C O 1
ATOM 5795 N N . LYS C 1 153 ? 85.871 -5.092 77.269 1.00 105.04 174 LYS C N 1
ATOM 5796 C CA . LYS C 1 153 ? 86.211 -6.463 76.927 1.00 109.19 174 LYS C CA 1
ATOM 5797 C C . LYS C 1 153 ? 87.575 -6.758 77.547 1.00 111.97 174 LYS C C 1
ATOM 5798 O O . LYS C 1 153 ? 88.394 -5.854 77.732 1.00 112.49 174 LYS C O 1
ATOM 5804 N N . THR C 1 154 ? 87.809 -8.034 77.868 1.00 114.09 175 THR C N 1
ATOM 5805 C CA . THR C 1 154 ? 89.106 -8.477 78.355 1.00 114.35 175 THR C CA 1
ATOM 5806 C C . THR C 1 154 ? 90.148 -8.324 77.250 1.00 113.91 175 THR C C 1
ATOM 5807 O O . THR C 1 154 ? 91.322 -8.114 77.527 1.00 113.39 175 THR C O 1
ATOM 5810 N N . THR C 1 155 ? 89.688 -8.385 75.997 1.00 114.15 176 THR C N 1
ATOM 5811 C CA . THR C 1 155 ? 90.528 -8.420 74.813 1.00 116.37 176 THR C CA 1
ATOM 5812 C C . THR C 1 155 ? 90.806 -7.018 74.262 1.00 116.31 176 THR C C 1
ATOM 5813 O O . THR C 1 155 ? 91.766 -6.821 73.521 1.00 120.50 176 THR C O 1
ATOM 5816 N N . GLY C 1 156 ? 90.002 -6.030 74.665 1.00 113.85 177 GLY C N 1
ATOM 5817 C CA . GLY C 1 156 ? 90.204 -4.663 74.213 1.00 111.85 177 GLY C CA 1
ATOM 5818 C C . GLY C 1 156 ? 88.988 -4.129 73.466 1.00 109.98 177 GLY C C 1
ATOM 5819 O O . GLY C 1 156 ? 88.495 -4.762 72.527 1.00 112.02 177 GLY C O 1
ATOM 5820 N N . GLY C 1 157 ? 88.509 -2.964 73.928 1.00 106.04 178 GLY C N 1
ATOM 5821 C CA . GLY C 1 157 ? 87.327 -2.300 73.405 1.00 101.38 178 GLY C CA 1
ATOM 5822 C C . GLY C 1 157 ? 86.153 -2.327 74.382 1.00 97.09 178 GLY C C 1
ATOM 5823 O O . GLY C 1 157 ? 86.236 -2.889 75.468 1.00 96.28 178 GLY C O 1
ATOM 5824 N N . THR C 1 158 ? 85.034 -1.757 73.942 1.00 94.22 179 THR C N 1
ATOM 5825 C CA . THR C 1 158 ? 83.828 -1.667 74.750 1.00 92.18 179 THR C CA 1
ATOM 5826 C C . THR C 1 158 ? 82.782 -2.637 74.218 1.00 91.84 179 THR C C 1
ATOM 5827 O O . THR C 1 158 ? 82.805 -2.983 73.037 1.00 93.21 179 THR C O 1
ATOM 5830 N N . TYR C 1 159 ? 81.883 -3.087 75.104 1.00 90.42 180 TYR C N 1
ATOM 5831 C CA . TYR C 1 159 ? 80.728 -3.886 74.727 1.00 89.37 180 TYR C CA 1
ATOM 5832 C C . TYR C 1 159 ? 79.549 -3.552 75.640 1.00 86.68 180 TYR C C 1
ATOM 5833 O O . TYR C 1 159 ? 79.733 -3.338 76.844 1.00 86.71 180 TYR C O 1
ATOM 5842 N N . ILE C 1 160 ? 78.348 -3.509 75.046 1.00 83.42 181 ILE C N 1
ATOM 5843 C CA . ILE C 1 160 ? 77.134 -3.159 75.762 1.00 80.27 181 ILE C CA 1
ATOM 5844 C C . ILE C 1 160 ? 76.687 -4.359 76.586 1.00 81.46 181 ILE C C 1
ATOM 5845 O O . ILE C 1 160 ? 76.156 -5.323 76.046 1.00 81.23 181 ILE C O 1
ATOM 5850 N N . SER C 1 161 ? 76.901 -4.268 77.898 1.00 83.43 182 SER C N 1
ATOM 5851 C CA . SER C 1 161 ? 76.650 -5.379 78.800 1.00 86.10 182 SER C CA 1
ATOM 5852 C C . SER C 1 161 ? 75.156 -5.499 79.078 1.00 85.48 182 SER C C 1
ATOM 5853 O O . SER C 1 161 ? 74.578 -6.584 78.976 1.00 87.09 182 SER C O 1
ATOM 5856 N N . SER C 1 162 ? 74.546 -4.359 79.412 1.00 83.23 183 SER C N 1
ATOM 5857 C CA . SER C 1 162 ? 73.198 -4.343 79.947 1.00 81.68 183 SER C CA 1
ATOM 5858 C C . SER C 1 162 ? 72.507 -3.023 79.624 1.00 77.84 183 SER C C 1
ATOM 5859 O O . SER C 1 162 ? 73.168 -1.989 79.517 1.00 76.81 183 SER C O 1
ATOM 5862 N N . VAL C 1 163 ? 71.180 -3.107 79.467 1.00 74.79 184 VAL C N 1
ATOM 5863 C CA . VAL C 1 163 ? 70.324 -1.952 79.259 1.00 71.23 184 VAL C CA 1
ATOM 5864 C C . VAL C 1 163 ? 68.975 -2.235 79.912 1.00 69.50 184 VAL C C 1
ATOM 5865 O O . VAL C 1 163 ? 68.398 -3.293 79.712 1.00 69.54 184 VAL C O 1
ATOM 5869 N N . TYR C 1 164 ? 68.469 -1.263 80.672 1.00 67.27 185 TYR C N 1
ATOM 5870 C CA . TYR C 1 164 ? 67.130 -1.355 81.216 1.00 66.25 185 TYR C CA 1
ATOM 5871 C C . TYR C 1 164 ? 66.465 0.008 81.081 1.00 64.45 185 TYR C C 1
ATOM 5872 O O . TYR C 1 164 ? 67.155 1.011 80.877 1.00 63.16 185 TYR C O 1
ATOM 5881 N N . PHE C 1 165 ? 65.129 0.019 81.170 1.00 63.79 186 PHE C N 1
ATOM 5882 C CA . PHE C 1 165 ? 64.350 1.240 81.054 1.00 62.70 186 PHE C CA 1
ATOM 5883 C C . PHE C 1 165 ? 63.544 1.478 82.320 1.00 64.03 186 PHE C C 1
ATOM 5884 O O . PHE C 1 165 ? 63.315 0.566 83.099 1.00 65.08 186 PHE C O 1
ATOM 5892 N N . LYS C 1 166 ? 63.069 2.712 82.484 1.00 64.39 187 LYS C N 1
ATOM 5893 C CA . LYS C 1 166 ? 62.203 3.095 83.585 1.00 65.79 187 LYS C CA 1
ATOM 5894 C C . LYS C 1 166 ? 61.303 4.207 83.055 1.00 64.47 187 LYS C C 1
ATOM 5895 O O . LYS C 1 166 ? 61.646 4.837 82.058 1.00 63.02 187 LYS C O 1
ATOM 5901 N N . GLN C 1 167 ? 60.158 4.445 83.704 1.00 64.96 188 GLN C N 1
ATOM 5902 C CA . GLN C 1 167 ? 59.329 5.568 83.286 1.00 64.60 188 GLN C CA 1
ATOM 5903 C C . GLN C 1 167 ? 59.518 6.713 84.280 1.00 66.53 188 GLN C C 1
ATOM 5904 O O . GLN C 1 167 ? 59.510 6.499 85.474 1.00 68.03 188 GLN C O 1
ATOM 5909 N N . VAL C 1 168 ? 59.664 7.937 83.769 1.00 67.07 189 VAL C N 1
ATOM 5910 C CA . VAL C 1 168 ? 59.806 9.149 84.553 1.00 69.26 189 VAL C CA 1
ATOM 5911 C C . VAL C 1 168 ? 58.448 9.824 84.699 1.00 70.78 189 VAL C C 1
ATOM 5912 O O . VAL C 1 168 ? 58.259 10.669 85.565 1.00 72.25 189 VAL C O 1
ATOM 5915 N N . SER C 1 169 ? 57.491 9.464 83.844 1.00 71.32 190 SER C N 1
ATOM 5916 C CA . SER C 1 169 ? 56.114 9.916 83.977 1.00 74.23 190 SER C CA 1
ATOM 5917 C C . SER C 1 169 ? 55.559 9.527 85.350 1.00 79.22 190 SER C C 1
ATOM 5918 O O . SER C 1 169 ? 55.123 10.402 86.088 1.00 82.03 190 SER C O 1
ATOM 5921 N N . PRO C 1 170 ? 55.541 8.231 85.760 1.00 81.78 191 PRO C N 1
ATOM 5922 C CA . PRO C 1 170 ? 55.169 7.869 87.127 1.00 85.01 191 PRO C CA 1
ATOM 5923 C C . PRO C 1 170 ? 56.255 8.061 88.188 1.00 87.81 191 PRO C C 1
ATOM 5924 O O . PRO C 1 170 ? 57.422 8.254 87.865 1.00 86.51 191 PRO C O 1
ATOM 5928 N N . SER C 1 171 ? 55.863 7.979 89.465 1.00 92.74 192 SER C N 1
ATOM 5929 C CA . SER C 1 171 ? 56.818 8.017 90.568 1.00 97.86 192 SER C CA 1
ATOM 5930 C C . SER C 1 171 ? 57.357 6.607 90.842 1.00 100.34 192 SER C C 1
ATOM 5931 O O . SER C 1 171 ? 56.603 5.659 91.023 1.00 104.17 192 SER C O 1
ATOM 5934 N N . VAL C 1 172 ? 58.689 6.453 90.785 1.00 99.17 193 VAL C N 1
ATOM 5935 C CA . VAL C 1 172 ? 59.420 5.207 90.996 1.00 97.12 193 VAL C CA 1
ATOM 5936 C C . VAL C 1 172 ? 58.691 4.005 90.384 1.00 94.21 193 VAL C C 1
ATOM 5937 O O . VAL C 1 172 ? 58.321 3.062 91.093 1.00 96.26 193 VAL C O 1
ATOM 5941 N N . ASN C 1 173 ? 58.459 4.069 89.067 1.00 87.90 194 ASN C N 1
ATOM 5942 C CA . ASN C 1 173 ? 57.901 2.934 88.354 1.00 83.10 194 ASN C CA 1
ATOM 5943 C C . ASN C 1 173 ? 59.014 1.910 88.174 1.00 81.28 194 ASN C C 1
ATOM 5944 O O . ASN C 1 173 ? 60.191 2.222 88.323 1.00 81.36 194 ASN C O 1
ATOM 5949 N N . GLY C 1 174 ? 58.624 0.680 87.844 1.00 79.34 195 GLY C N 1
ATOM 5950 C CA . GLY C 1 174 ? 59.534 -0.448 87.849 1.00 78.50 195 GLY C CA 1
ATOM 5951 C C . GLY C 1 174 ? 60.309 -0.537 86.540 1.00 75.15 195 GLY C C 1
ATOM 5952 O O . GLY C 1 174 ? 60.046 0.216 85.590 1.00 72.24 195 GLY C O 1
ATOM 5953 N N . LYS C 1 175 ? 61.239 -1.485 86.499 1.00 75.67 196 LYS C N 1
ATOM 5954 C CA . LYS C 1 175 ? 62.005 -1.715 85.278 1.00 74.16 196 LYS C CA 1
ATOM 5955 C C . LYS C 1 175 ? 61.030 -2.179 84.199 1.00 72.70 196 LYS C C 1
ATOM 5956 O O . LYS C 1 175 ? 60.263 -3.124 84.385 1.00 75.00 196 LYS C O 1
ATOM 5962 N N . VAL C 1 176 ? 60.991 -1.469 83.082 1.00 69.34 197 VAL C N 1
ATOM 5963 C CA . VAL C 1 176 ? 60.050 -1.764 82.015 1.00 66.83 197 VAL C CA 1
ATOM 5964 C C . VAL C 1 176 ? 60.355 -3.159 81.475 1.00 67.16 197 VAL C C 1
ATOM 5965 O O . VAL C 1 176 ? 61.495 -3.456 81.126 1.00 67.41 197 VAL C O 1
ATOM 5969 N N . LYS C 1 177 ? 59.331 -4.013 81.503 1.00 67.96 198 LYS C N 1
ATOM 5970 C CA . LYS C 1 177 ? 59.413 -5.394 81.073 1.00 69.83 198 LYS C CA 1
ATOM 5971 C C . LYS C 1 177 ? 59.532 -5.435 79.546 1.00 68.72 198 LYS C C 1
ATOM 5972 O O . LYS C 1 177 ? 59.157 -4.473 78.879 1.00 66.54 198 LYS C O 1
ATOM 5975 N N . PRO C 1 178 ? 60.076 -6.519 78.945 1.00 70.39 199 PRO C N 1
ATOM 5976 C CA . PRO C 1 178 ? 60.233 -6.589 77.493 1.00 70.14 199 PRO C CA 1
ATOM 5977 C C . PRO C 1 178 ? 58.945 -7.026 76.805 1.00 70.52 199 PRO C C 1
ATOM 5978 O O . PRO C 1 178 ? 57.909 -7.183 77.454 1.00 71.43 199 PRO C O 1
ATOM 5982 N N . SER C 1 179 ? 59.018 -7.194 75.486 1.00 71.13 200 SER C N 1
ATOM 5983 C CA . SER C 1 179 ? 57.871 -7.652 74.727 1.00 73.02 200 SER C CA 1
ATOM 5984 C C . SER C 1 179 ? 58.130 -9.088 74.285 1.00 76.88 200 SER C C 1
ATOM 5985 O O . SER C 1 179 ? 57.534 -10.032 74.814 1.00 79.38 200 SER C O 1
ATOM 5988 N N . GLU C 1 180 ? 59.044 -9.241 73.330 1.00 79.26 201 GLU C N 1
ATOM 5989 C CA . GLU C 1 180 ? 59.556 -10.575 73.033 1.00 82.84 201 GLU C CA 1
ATOM 5990 C C . GLU C 1 180 ? 61.042 -10.588 73.355 1.00 82.74 201 GLU C C 1
ATOM 5991 O O . GLU C 1 180 ? 61.805 -9.875 72.728 1.00 81.16 201 GLU C O 1
ATOM 5997 N N . SER C 1 181 ? 61.435 -11.443 74.295 1.00 84.93 202 SER C N 1
ATOM 5998 C CA . SER C 1 181 ? 62.840 -11.703 74.561 1.00 86.94 202 SER C CA 1
ATOM 5999 C C . SER C 1 181 ? 63.434 -12.563 73.437 1.00 87.50 202 SER C C 1
ATOM 6000 O O . SER C 1 181 ? 62.718 -13.299 72.752 1.00 89.40 202 SER C O 1
ATOM 6003 N N . GLY C 1 182 ? 64.748 -12.458 73.253 1.00 85.94 203 GLY C N 1
ATOM 6004 C CA . GLY C 1 182 ? 65.461 -13.182 72.219 1.00 85.51 203 GLY C CA 1
ATOM 6005 C C . GLY C 1 182 ? 66.812 -12.525 71.984 1.00 83.85 203 GLY C C 1
ATOM 6006 O O . GLY C 1 182 ? 67.326 -11.829 72.860 1.00 82.84 203 GLY C O 1
ATOM 6007 N N . THR C 1 183 ? 67.375 -12.725 70.786 1.00 83.30 204 THR C N 1
ATOM 6008 C CA . THR C 1 183 ? 68.582 -12.031 70.350 1.00 81.71 204 THR C CA 1
ATOM 6009 C C . THR C 1 183 ? 68.349 -10.520 70.429 1.00 78.23 204 THR C C 1
ATOM 6010 O O . THR C 1 183 ? 69.059 -9.785 71.113 1.00 76.88 204 THR C O 1
ATOM 6013 N N . THR C 1 184 ? 67.380 -10.061 69.630 1.00 76.33 205 THR C N 1
ATOM 6014 C CA . THR C 1 184 ? 66.938 -8.675 69.624 1.00 73.14 205 THR C CA 1
ATOM 6015 C C . THR C 1 184 ? 65.805 -8.531 70.624 1.00 71.24 205 THR C C 1
ATOM 6016 O O . THR C 1 184 ? 64.653 -8.858 70.318 1.00 70.75 205 THR C O 1
ATOM 6019 N N . TYR C 1 185 ? 66.140 -8.031 71.818 1.00 70.50 206 TYR C N 1
ATOM 6020 C CA . TYR C 1 185 ? 65.119 -7.705 72.801 1.00 69.12 206 TYR C CA 1
ATOM 6021 C C . TYR C 1 185 ? 64.237 -6.573 72.291 1.00 65.66 206 TYR C C 1
ATOM 6022 O O . TYR C 1 185 ? 64.741 -5.502 71.983 1.00 63.75 206 TYR C O 1
ATOM 6031 N N . LYS C 1 186 ? 62.937 -6.839 72.185 1.00 64.14 207 LYS C N 1
ATOM 6032 C CA . LYS C 1 186 ? 61.974 -5.847 71.737 1.00 60.82 207 LYS C CA 1
ATOM 6033 C C . LYS C 1 186 ? 61.257 -5.290 72.962 1.00 58.76 207 LYS C C 1
ATOM 6034 O O . LYS C 1 186 ? 60.986 -6.028 73.908 1.00 59.67 207 LYS C O 1
ATOM 6037 N N . TYR C 1 187 ? 60.953 -3.988 72.941 1.00 55.76 208 TYR C N 1
ATOM 6038 C CA . TYR C 1 187 ? 60.293 -3.324 74.055 1.00 53.67 208 TYR C CA 1
ATOM 6039 C C . TYR C 1 187 ? 59.151 -2.464 73.510 1.00 50.93 208 TYR C C 1
ATOM 6040 O O . TYR C 1 187 ? 59.403 -1.519 72.768 1.00 50.68 208 TYR C O 1
ATOM 6049 N N . ASP C 1 188 ? 57.905 -2.785 73.891 1.00 48.58 209 ASP C N 1
ATOM 6050 C CA . ASP C 1 188 ? 56.728 -2.053 73.446 1.00 45.77 209 ASP C CA 1
ATOM 6051 C C . ASP C 1 188 ? 56.567 -0.759 74.252 1.00 44.20 209 ASP C C 1
ATOM 6052 O O . ASP C 1 188 ? 55.722 -0.688 75.146 1.00 44.63 209 ASP C O 1
ATOM 6055 N N . LEU C 1 189 ? 57.378 0.254 73.931 1.00 42.48 210 LEU C N 1
ATOM 6056 C CA . LEU C 1 189 ? 57.431 1.489 74.709 1.00 41.16 210 LEU C CA 1
ATOM 6057 C C . LEU C 1 189 ? 56.229 2.394 74.451 1.00 39.59 210 LEU C C 1
ATOM 6058 O O . LEU C 1 189 ? 55.483 2.694 75.363 1.00 39.63 210 LEU C O 1
ATOM 6063 N N . PHE C 1 190 ? 56.060 2.858 73.220 1.00 38.29 211 PHE C N 1
ATOM 6064 C CA . PHE C 1 190 ? 55.099 3.897 72.924 1.00 37.53 211 PHE C CA 1
ATOM 6065 C C . PHE C 1 190 ? 53.898 3.303 72.204 1.00 36.53 211 PHE C C 1
ATOM 6066 O O . PHE C 1 190 ? 54.045 2.565 71.237 1.00 36.54 211 PHE C O 1
ATOM 6074 N N . THR C 1 191 ? 52.707 3.657 72.684 1.00 35.56 212 THR C N 1
ATOM 6075 C CA . THR C 1 191 ? 51.473 3.176 72.094 1.00 34.52 212 THR C CA 1
ATOM 6076 C C . THR C 1 191 ? 50.626 4.379 71.693 1.00 33.95 212 THR C C 1
ATOM 6077 O O . THR C 1 191 ? 50.392 5.283 72.481 1.00 34.37 212 THR C O 1
ATOM 6080 N N . ASN C 1 192 ? 50.159 4.379 70.455 1.00 33.26 213 ASN C N 1
ATOM 6081 C CA . ASN C 1 192 ? 49.479 5.501 69.826 1.00 33.16 213 ASN C CA 1
ATOM 6082 C C . ASN C 1 192 ? 48.089 5.018 69.416 1.00 32.59 213 ASN C C 1
ATOM 6083 O O . ASN C 1 192 ? 47.877 3.818 69.266 1.00 32.42 213 ASN C O 1
ATOM 6087 N N . ILE C 1 193 ? 47.140 5.954 69.246 1.00 32.40 214 ILE C N 1
ATOM 6088 C CA . ILE C 1 193 ? 45.784 5.586 68.886 1.00 31.89 214 ILE C CA 1
ATOM 6089 C C . ILE C 1 193 ? 45.332 6.459 67.724 1.00 32.02 214 ILE C C 1
ATOM 6090 O O . ILE C 1 193 ? 45.426 7.678 67.786 1.00 32.37 214 ILE C O 1
ATOM 6093 N N . TYR C 1 194 ? 44.800 5.814 66.684 1.00 31.99 215 TYR C N 1
ATOM 6094 C CA . TYR C 1 194 ? 44.259 6.523 65.540 1.00 32.57 215 TYR C CA 1
ATOM 6095 C C . TYR C 1 194 ? 42.743 6.383 65.531 1.00 32.61 215 TYR C C 1
ATOM 6096 O O . TYR C 1 194 ? 42.205 5.356 65.117 1.00 32.24 215 TYR C O 1
ATOM 6105 N N . ARG C 1 195 ? 42.061 7.434 65.986 1.00 33.48 216 ARG C N 1
ATOM 6106 C CA . ARG C 1 195 ? 40.608 7.469 65.968 1.00 33.89 216 ARG C CA 1
ATOM 6107 C C . ARG C 1 195 ? 40.203 8.134 64.649 1.00 34.52 216 ARG C C 1
ATOM 6108 O O . ARG C 1 195 ? 40.908 9.004 64.137 1.00 35.19 216 ARG C O 1
ATOM 6116 N N . LYS C 1 196 ? 39.128 7.656 64.030 1.00 34.54 217 LYS C N 1
ATOM 6117 C CA . LYS C 1 196 ? 38.609 8.275 62.820 1.00 35.50 217 LYS C CA 1
ATOM 6118 C C . LYS C 1 196 ? 37.088 8.161 62.820 1.00 35.44 217 LYS C C 1
ATOM 6119 O O . LYS C 1 196 ? 36.581 7.039 62.863 1.00 34.79 217 LYS C O 1
ATOM 6125 N N . ASN C 1 197 ? 36.359 9.290 62.770 1.00 36.28 218 ASN C N 1
ATOM 6126 C CA . ASN C 1 197 ? 34.941 9.313 62.469 1.00 36.49 218 ASN C CA 1
ATOM 6127 C C . ASN C 1 197 ? 34.589 8.354 61.347 1.00 36.40 218 ASN C C 1
ATOM 6128 O O . ASN C 1 197 ? 34.174 7.238 61.605 1.00 35.70 218 ASN C O 1
ATOM 6131 N N . ALA C 1 198 ? 34.888 8.722 60.106 1.00 37.57 219 ALA C N 1
ATOM 6132 C CA . ALA C 1 198 ? 34.838 7.805 58.972 1.00 37.93 219 ALA C CA 1
ATOM 6133 C C . ALA C 1 198 ? 33.581 6.937 58.884 1.00 37.52 219 ALA C C 1
ATOM 6134 O O . ALA C 1 198 ? 33.675 5.770 58.515 1.00 37.03 219 ALA C O 1
ATOM 6136 N N . GLY C 1 199 ? 32.414 7.460 59.220 1.00 37.94 220 GLY C N 1
ATOM 6137 C CA . GLY C 1 199 ? 31.268 6.787 58.645 1.00 38.68 220 GLY C CA 1
ATOM 6138 C C . GLY C 1 199 ? 30.885 7.590 57.418 1.00 40.64 220 GLY C C 1
ATOM 6139 O O . GLY C 1 199 ? 30.459 8.718 57.587 1.00 41.60 220 GLY C O 1
ATOM 6140 N N . LYS C 1 200 ? 31.059 7.060 56.205 1.00 41.86 221 LYS C N 1
ATOM 6141 C CA . LYS C 1 200 ? 30.601 7.716 54.978 1.00 43.91 221 LYS C CA 1
ATOM 6142 C C . LYS C 1 200 ? 31.360 9.015 54.721 1.00 45.57 221 LYS C C 1
ATOM 6143 O O . LYS C 1 200 ? 31.214 9.617 53.666 1.00 47.35 221 LYS C O 1
ATOM 6149 N N . ILE C 1 201 ? 32.154 9.459 55.700 1.00 45.30 222 ILE C N 1
ATOM 6150 C CA . ILE C 1 201 ? 32.898 10.701 55.563 1.00 46.89 222 ILE C CA 1
ATOM 6151 C C . ILE C 1 201 ? 33.908 10.501 54.436 1.00 48.48 222 ILE C C 1
ATOM 6152 O O . ILE C 1 201 ? 34.269 11.429 53.711 1.00 50.31 222 ILE C O 1
ATOM 6157 N N . THR C 1 202 ? 34.288 9.249 54.229 1.00 48.37 223 THR C N 1
ATOM 6158 C CA . THR C 1 202 ? 35.292 8.928 53.237 1.00 50.23 223 THR C CA 1
ATOM 6159 C C . THR C 1 202 ? 34.785 8.763 51.799 1.00 52.40 223 THR C C 1
ATOM 6160 O O . THR C 1 202 ? 35.606 8.603 50.908 1.00 54.47 223 THR C O 1
ATOM 6164 N N . ASP C 1 203 ? 33.473 8.774 51.522 1.00 52.77 224 ASP C N 1
ATOM 6165 C CA . ASP C 1 203 ? 32.975 8.881 50.159 1.00 54.61 224 ASP C CA 1
ATOM 6166 C C . ASP C 1 203 ? 33.241 7.604 49.352 1.00 55.16 224 ASP C C 1
ATOM 6167 O O . ASP C 1 203 ? 34.037 6.783 49.759 1.00 54.08 224 ASP C O 1
ATOM 6172 N N . PRO C 1 204 ? 32.516 7.345 48.240 1.00 57.03 225 PRO C N 1
ATOM 6173 C CA . PRO C 1 204 ? 32.501 6.021 47.599 1.00 57.87 225 PRO C CA 1
ATOM 6174 C C . PRO C 1 204 ? 33.783 5.370 47.089 1.00 59.63 225 PRO C C 1
ATOM 6175 O O . PRO C 1 204 ? 34.788 6.035 46.874 1.00 60.71 225 PRO C O 1
ATOM 6179 N N . ASN C 1 205 ? 33.683 4.067 46.824 1.00 61.71 226 ASN C N 1
ATOM 6180 C CA . ASN C 1 205 ? 34.778 3.286 46.265 1.00 66.15 226 ASN C CA 1
ATOM 6181 C C . ASN C 1 205 ? 36.043 3.421 47.114 1.00 67.50 226 ASN C C 1
ATOM 6182 O O . ASN C 1 205 ? 35.928 3.688 48.305 1.00 66.62 226 ASN C O 1
ATOM 6187 N N . GLU C 1 206 ? 37.235 3.212 46.522 1.00 71.08 227 GLU C N 1
ATOM 6188 C CA . GLU C 1 206 ? 38.460 3.083 47.310 1.00 71.97 227 GLU C CA 1
ATOM 6189 C C . GLU C 1 206 ? 39.593 3.979 46.816 1.00 73.59 227 GLU C C 1
ATOM 6190 O O . GLU C 1 206 ? 40.615 3.478 46.345 1.00 74.59 227 GLU C O 1
ATOM 6196 N N . PRO C 1 207 ? 39.528 5.311 47.035 1.00 73.71 228 PRO C N 1
ATOM 6197 C CA . PRO C 1 207 ? 40.700 6.179 46.904 1.00 75.21 228 PRO C CA 1
ATOM 6198 C C . PRO C 1 207 ? 41.369 6.241 48.275 1.00 73.96 228 PRO C C 1
ATOM 6199 O O . PRO C 1 207 ? 41.951 7.258 48.617 1.00 74.48 228 PRO C O 1
ATOM 6203 N N . ASN C 1 208 ? 41.197 5.169 49.053 1.00 73.09 229 ASN C N 1
ATOM 6204 C CA . ASN C 1 208 ? 41.593 5.163 50.451 1.00 72.53 229 ASN C CA 1
ATOM 6205 C C . ASN C 1 208 ? 43.065 5.343 50.779 1.00 74.59 229 ASN C C 1
ATOM 6206 O O . ASN C 1 208 ? 43.333 5.797 51.885 1.00 73.63 229 ASN C O 1
ATOM 6211 N N . PRO C 1 209 ? 44.059 5.031 49.910 1.00 77.89 230 PRO C N 1
ATOM 6212 C CA . PRO C 1 209 ? 45.448 5.386 50.163 1.00 79.05 230 PRO C CA 1
ATOM 6213 C C . PRO C 1 209 ? 45.598 6.598 51.072 1.00 79.03 230 PRO C C 1
ATOM 6214 O O . PRO C 1 209 ? 46.293 6.498 52.085 1.00 77.25 230 PRO C O 1
ATOM 6218 N N . ASN C 1 210 ? 44.866 7.687 50.763 1.00 80.66 231 ASN C N 1
ATOM 6219 C CA . ASN C 1 210 ? 44.905 8.869 51.612 1.00 79.62 231 ASN C CA 1
ATOM 6220 C C . ASN C 1 210 ? 43.661 9.757 51.525 1.00 78.42 231 ASN C C 1
ATOM 6221 O O . ASN C 1 210 ? 43.055 10.028 52.563 1.00 75.93 231 ASN C O 1
ATOM 6226 N N . LYS C 1 211 ? 43.377 10.322 50.338 1.00 79.45 232 LYS C N 1
ATOM 6227 C CA . LYS C 1 211 ? 42.505 11.483 50.230 1.00 79.15 232 LYS C CA 1
ATOM 6228 C C . LYS C 1 211 ? 41.869 11.637 48.844 1.00 79.98 232 LYS C C 1
ATOM 6229 O O . LYS C 1 211 ? 42.070 10.816 47.956 1.00 80.62 232 LYS C O 1
ATOM 6235 N N . PRO C 1 212 ? 41.101 12.732 48.598 1.00 80.47 233 PRO C N 1
ATOM 6236 C CA . PRO C 1 212 ? 40.638 13.097 47.258 1.00 83.28 233 PRO C CA 1
ATOM 6237 C C . PRO C 1 212 ? 41.677 12.853 46.159 1.00 86.19 233 PRO C C 1
ATOM 6238 O O . PRO C 1 212 ? 41.778 13.668 45.275 1.00 89.39 233 PRO C O 1
ATOM 6242 N N . SER C 1 215 ? 38.412 16.723 46.166 1.00 88.87 236 SER C N 1
ATOM 6243 C CA . SER C 1 215 ? 37.412 16.732 47.265 1.00 86.24 236 SER C CA 1
ATOM 6244 C C . SER C 1 215 ? 36.491 15.513 47.139 1.00 83.47 236 SER C C 1
ATOM 6245 O O . SER C 1 215 ? 35.305 15.613 46.785 1.00 84.11 236 SER C O 1
ATOM 6248 N N . LYS C 1 216 ? 37.099 14.342 47.352 1.00 79.58 237 LYS C N 1
ATOM 6249 C CA . LYS C 1 216 ? 36.343 13.104 47.464 1.00 75.54 237 LYS C CA 1
ATOM 6250 C C . LYS C 1 216 ? 36.211 12.724 48.927 1.00 70.60 237 LYS C C 1
ATOM 6251 O O . LYS C 1 216 ? 36.357 11.572 49.273 1.00 68.56 237 LYS C O 1
ATOM 6257 N N . VAL C 1 217 ? 35.895 13.711 49.772 1.00 68.37 238 VAL C N 1
ATOM 6258 C CA . VAL C 1 217 ? 35.583 13.505 51.177 1.00 64.74 238 VAL C CA 1
ATOM 6259 C C . VAL C 1 217 ? 34.544 14.555 51.564 1.00 64.28 238 VAL C C 1
ATOM 6260 O O . VAL C 1 217 ? 34.635 15.705 51.118 1.00 66.39 238 VAL C O 1
ATOM 6264 N N . ASP C 1 218 ? 33.541 14.174 52.377 1.00 61.88 239 ASP C N 1
ATOM 6265 C CA . ASP C 1 218 ? 32.600 15.141 52.921 1.00 62.51 239 ASP C CA 1
ATOM 6266 C C . ASP C 1 218 ? 32.568 15.018 54.438 1.00 60.19 239 ASP C C 1
ATOM 6267 O O . ASP C 1 218 ? 31.982 14.082 54.974 1.00 57.96 239 ASP C O 1
ATOM 6272 N N . PRO C 1 219 ? 33.163 15.964 55.195 1.00 60.92 240 PRO C N 1
ATOM 6273 C CA . PRO C 1 219 ? 33.250 15.818 56.650 1.00 59.42 240 PRO C CA 1
ATOM 6274 C C . PRO C 1 219 ? 31.891 15.869 57.348 1.00 58.46 240 PRO C C 1
ATOM 6275 O O . PRO C 1 219 ? 31.757 15.386 58.461 1.00 56.74 240 PRO C O 1
ATOM 6279 N N . ASN C 1 220 ? 30.875 16.390 56.653 1.00 59.29 241 ASN C N 1
ATOM 6280 C CA . ASN C 1 220 ? 29.563 16.579 57.237 1.00 59.05 241 ASN C CA 1
ATOM 6281 C C . ASN C 1 220 ? 28.571 15.610 56.612 1.00 57.49 241 ASN C C 1
ATOM 6282 O O . ASN C 1 220 ? 27.359 15.753 56.784 1.00 57.36 241 ASN C O 1
ATOM 6287 N N . ALA C 1 221 ? 29.095 14.590 55.917 1.00 55.64 242 ALA C N 1
ATOM 6288 C CA . ALA C 1 221 ? 28.285 13.469 55.477 1.00 53.42 242 ALA C CA 1
ATOM 6289 C C . ALA C 1 221 ? 27.888 12.681 56.721 1.00 50.96 242 ALA C C 1
ATOM 6290 O O . ALA C 1 221 ? 28.649 12.590 57.693 1.00 50.17 242 ALA C O 1
ATOM 6292 N N . LYS C 1 222 ? 26.666 12.143 56.680 1.00 49.56 243 LYS C N 1
ATOM 6293 C CA . LYS C 1 222 ? 26.158 11.333 57.771 1.00 47.03 243 LYS C CA 1
ATOM 6294 C C . LYS C 1 222 ? 26.949 10.037 57.806 1.00 44.04 243 LYS C C 1
ATOM 6295 O O . LYS C 1 222 ? 27.413 9.576 56.772 1.00 44.09 243 LYS C O 1
ATOM 6301 N N . SER C 1 223 ? 27.089 9.464 59.000 1.00 41.23 244 SER C N 1
ATOM 6302 C CA . SER C 1 223 ? 27.832 8.231 59.145 1.00 38.76 244 SER C CA 1
ATOM 6303 C C . SER C 1 223 ? 26.988 7.052 58.695 1.00 37.19 244 SER C C 1
ATOM 6304 O O . SER C 1 223 ? 27.332 6.389 57.721 1.00 36.50 244 SER C O 1
ATOM 6307 N N . LEU C 1 224 ? 25.872 6.840 59.404 1.00 36.42 245 LEU C N 1
ATOM 6308 C CA . LEU C 1 224 ? 24.981 5.735 59.116 1.00 35.56 245 LEU C CA 1
ATOM 6309 C C . LEU C 1 224 ? 23.569 6.275 58.930 1.00 35.85 245 LEU C C 1
ATOM 6310 O O . LEU C 1 224 ? 23.114 7.125 59.693 1.00 36.36 245 LEU C O 1
ATOM 6315 N N . VAL C 1 225 ? 22.903 5.754 57.894 1.00 35.60 246 VAL C N 1
ATOM 6316 C CA . VAL C 1 225 ? 21.516 6.058 57.600 1.00 35.78 246 VAL C CA 1
ATOM 6317 C C . VAL C 1 225 ? 20.779 4.732 57.499 1.00 34.79 246 VAL C C 1
ATOM 6318 O O . VAL C 1 225 ? 21.184 3.854 56.750 1.00 34.56 246 VAL C O 1
ATOM 6321 N N . ILE C 1 226 ? 19.700 4.589 58.274 1.00 34.38 247 ILE C N 1
ATOM 6322 C CA . ILE C 1 226 ? 18.844 3.421 58.180 1.00 33.80 247 ILE C CA 1
ATOM 6323 C C . ILE C 1 226 ? 17.450 3.868 57.757 1.00 34.34 247 ILE C C 1
ATOM 6324 O O . ILE C 1 226 ? 16.785 4.567 58.508 1.00 34.51 247 ILE C O 1
ATOM 6329 N N . LYS C 1 227 ? 17.024 3.418 56.569 1.00 34.61 248 LYS C N 1
ATOM 6330 C CA . LYS C 1 227 ? 15.717 3.737 56.015 1.00 35.05 248 LYS C CA 1
ATOM 6331 C C . LYS C 1 227 ? 14.781 2.557 56.203 1.00 34.50 248 LYS C C 1
ATOM 6332 O O . LYS C 1 227 ? 15.185 1.408 56.076 1.00 33.86 248 LYS C O 1
ATOM 6335 N N . LYS C 1 228 ? 13.519 2.869 56.495 1.00 34.84 249 LYS C N 1
ATOM 6336 C CA . LYS C 1 228 ? 12.470 1.874 56.424 1.00 34.92 249 LYS C CA 1
ATOM 6337 C C . LYS C 1 228 ? 11.659 2.124 55.160 1.00 35.39 249 LYS C C 1
ATOM 6338 O O . LYS C 1 228 ? 11.046 3.176 55.003 1.00 35.75 249 LYS C O 1
ATOM 6344 N N . VAL C 1 229 ? 11.693 1.141 54.262 1.00 35.49 250 VAL C N 1
ATOM 6345 C CA . VAL C 1 229 ? 10.972 1.208 53.009 1.00 36.41 250 VAL C CA 1
ATOM 6346 C C . VAL C 1 229 ? 9.810 0.234 53.105 1.00 36.74 250 VAL C C 1
ATOM 6347 O O . VAL C 1 229 ? 9.965 -0.835 53.688 1.00 36.47 250 VAL C O 1
ATOM 6350 N N . VAL C 1 230 ? 8.665 0.622 52.532 1.00 37.79 251 VAL C N 1
ATOM 6351 C CA . VAL C 1 230 ? 7.541 -0.289 52.401 1.00 38.50 251 VAL C CA 1
ATOM 6352 C C . VAL C 1 230 ? 7.263 -0.507 50.917 1.00 39.54 251 VAL C C 1
ATOM 6353 O O . VAL C 1 230 ? 7.179 0.447 50.148 1.00 40.29 251 VAL C O 1
ATOM 6357 N N . SER C 1 231 ? 7.133 -1.783 50.538 1.00 39.98 252 SER C N 1
ATOM 6358 C CA . SER C 1 231 ? 6.953 -2.188 49.156 1.00 41.29 252 SER C CA 1
ATOM 6359 C C . SER C 1 231 ? 5.603 -2.864 48.977 1.00 42.06 252 SER C C 1
ATOM 6360 O O . SER C 1 231 ? 5.146 -3.591 49.854 1.00 41.83 252 SER C O 1
ATOM 6363 N N . GLY C 1 232 ? 4.957 -2.577 47.834 1.00 43.45 253 GLY C N 1
ATOM 6364 C CA . GLY C 1 232 ? 3.701 -3.190 47.438 1.00 44.66 253 GLY C CA 1
ATOM 6365 C C . GLY C 1 232 ? 2.519 -2.245 47.632 1.00 45.31 253 GLY C C 1
ATOM 6366 O O . GLY C 1 232 ? 2.535 -1.443 48.556 1.00 45.30 253 GLY C O 1
ATOM 6367 N N . ALA C 1 233 ? 1.480 -2.372 46.791 1.00 46.38 254 ALA C N 1
ATOM 6368 C CA . ALA C 1 233 ? 0.188 -1.734 47.056 1.00 46.67 254 ALA C CA 1
ATOM 6369 C C . ALA C 1 233 ? -0.432 -2.545 48.192 1.00 46.47 254 ALA C C 1
ATOM 6370 O O . ALA C 1 233 ? 0.268 -3.423 48.696 1.00 46.26 254 ALA C O 1
ATOM 6372 N N . THR C 1 234 ? -1.635 -2.217 48.677 1.00 46.86 255 THR C N 1
ATOM 6373 C CA . THR C 1 234 ? -2.242 -2.971 49.756 1.00 46.77 255 THR C CA 1
ATOM 6374 C C . THR C 1 234 ? -1.206 -3.219 50.855 1.00 45.91 255 THR C C 1
ATOM 6375 O O . THR C 1 234 ? -1.374 -4.162 51.621 1.00 45.84 255 THR C O 1
ATOM 6378 N N . ALA C 1 235 ? -0.161 -2.368 50.916 1.00 45.22 256 ALA C N 1
ATOM 6379 C CA . ALA C 1 235 ? 0.747 -2.352 52.041 1.00 44.22 256 ALA C CA 1
ATOM 6380 C C . ALA C 1 235 ? 0.604 -1.024 52.781 1.00 44.15 256 ALA C C 1
ATOM 6381 O O . ALA C 1 235 ? 0.410 0.024 52.169 1.00 44.52 256 ALA C O 1
ATOM 6383 N N . ASP C 1 236 ? 0.734 -1.082 54.110 1.00 43.90 257 ASP C N 1
ATOM 6384 C CA . ASP C 1 236 ? 0.569 0.069 54.983 1.00 44.11 257 ASP C CA 1
ATOM 6385 C C . ASP C 1 236 ? 1.845 0.905 54.959 1.00 43.69 257 ASP C C 1
ATOM 6386 O O . ASP C 1 236 ? 2.937 0.388 55.191 1.00 43.06 257 ASP C O 1
ATOM 6391 N N . LYS C 1 237 ? 1.691 2.205 54.702 1.00 44.08 258 LYS C N 1
ATOM 6392 C CA . LYS C 1 237 ? 2.837 3.102 54.644 1.00 43.94 258 LYS C CA 1
ATOM 6393 C C . LYS C 1 237 ? 3.022 3.776 56.002 1.00 44.03 258 LYS C C 1
ATOM 6394 O O . LYS C 1 237 ? 4.018 4.458 56.230 1.00 43.91 258 LYS C O 1
ATOM 6396 N N . SER C 1 238 ? 2.063 3.550 56.906 1.00 44.46 259 SER C N 1
ATOM 6397 C CA . SER C 1 238 ? 2.008 4.241 58.183 1.00 45.29 259 SER C CA 1
ATOM 6398 C C . SER C 1 238 ? 2.167 3.267 59.347 1.00 44.82 259 SER C C 1
ATOM 6399 O O . SER C 1 238 ? 2.098 3.670 60.507 1.00 45.55 259 SER C O 1
ATOM 6402 N N . LYS C 1 239 ? 2.360 1.979 59.030 1.00 43.77 260 LYS C N 1
ATOM 6403 C CA . LYS C 1 239 ? 2.631 0.989 60.057 1.00 43.55 260 LYS C CA 1
ATOM 6404 C C . LYS C 1 239 ? 4.018 1.259 60.627 1.00 43.05 260 LYS C C 1
ATOM 6405 O O . LYS C 1 239 ? 4.969 1.474 59.879 1.00 42.00 260 LYS C O 1
ATOM 6408 N N . ASP C 1 240 ? 4.099 1.274 61.962 1.00 43.96 261 ASP C N 1
ATOM 6409 C CA . ASP C 1 240 ? 5.349 1.471 62.674 1.00 43.80 261 ASP C CA 1
ATOM 6410 C C . ASP C 1 240 ? 5.989 0.111 62.929 1.00 43.00 261 ASP C C 1
ATOM 6411 O O . ASP C 1 240 ? 5.527 -0.659 63.771 1.00 43.92 261 ASP C O 1
ATOM 6416 N N . PHE C 1 241 ? 7.054 -0.170 62.169 1.00 41.47 262 PHE C N 1
ATOM 6417 C CA . PHE C 1 241 ? 7.781 -1.418 62.285 1.00 40.86 262 PHE C CA 1
ATOM 6418 C C . PHE C 1 241 ? 8.832 -1.295 63.371 1.00 40.82 262 PHE C C 1
ATOM 6419 O O . PHE C 1 241 ? 9.518 -0.278 63.459 1.00 40.52 262 PHE C O 1
ATOM 6427 N N . THR C 1 242 ? 8.969 -2.377 64.146 1.00 41.28 263 THR C N 1
ATOM 6428 C CA . THR C 1 242 ? 9.786 -2.388 65.347 1.00 41.79 263 THR C CA 1
ATOM 6429 C C . THR C 1 242 ? 11.159 -3.003 65.065 1.00 40.81 263 THR C C 1
ATOM 6430 O O . THR C 1 242 ? 11.270 -4.128 64.575 1.00 40.83 263 THR C O 1
ATOM 6433 N N . PHE C 1 243 ? 12.204 -2.241 65.408 1.00 39.90 264 PHE C N 1
ATOM 6434 C CA . PHE C 1 243 ? 13.585 -2.629 65.197 1.00 38.77 264 PHE C CA 1
ATOM 6435 C C . PHE C 1 243 ? 14.320 -2.651 66.531 1.00 39.32 264 PHE C C 1
ATOM 6436 O O . PHE C 1 243 ? 14.291 -1.678 67.280 1.00 39.77 264 PHE C O 1
ATOM 6444 N N . LYS C 1 244 ? 15.000 -3.769 66.803 1.00 39.37 265 LYS C N 1
ATOM 6445 C CA . LYS C 1 244 ? 15.919 -3.882 67.921 1.00 39.60 265 LYS C CA 1
ATOM 6446 C C . LYS C 1 244 ? 17.337 -3.720 67.386 1.00 38.41 265 LYS C C 1
ATOM 6447 O O . LYS C 1 244 ? 17.834 -4.633 66.727 1.00 38.27 265 LYS C O 1
ATOM 6450 N N . LEU C 1 245 ? 17.954 -2.565 67.637 1.00 37.71 266 LEU C N 1
ATOM 6451 C CA . LEU C 1 245 ? 19.286 -2.318 67.091 1.00 36.58 266 LEU C CA 1
ATOM 6452 C C . LEU C 1 245 ? 20.246 -2.192 68.261 1.00 37.31 266 LEU C C 1
ATOM 6453 O O . LEU C 1 245 ? 19.995 -1.400 69.162 1.00 38.26 266 LEU C O 1
ATOM 6456 N N . THR C 1 246 ? 21.332 -2.963 68.241 1.00 37.21 267 THR C N 1
ATOM 6457 C CA . THR C 1 246 ? 22.265 -2.994 69.354 1.00 37.67 267 THR C CA 1
ATOM 6458 C C . THR C 1 246 ? 23.673 -2.712 68.836 1.00 36.59 267 THR C C 1
ATOM 6459 O O . THR C 1 246 ? 24.377 -3.633 68.424 1.00 36.57 267 THR C O 1
ATOM 6462 N N . PHE C 1 247 ? 24.064 -1.431 68.871 1.00 35.80 268 PHE C N 1
ATOM 6463 C CA . PHE C 1 247 ? 25.371 -1.005 68.404 1.00 34.54 268 PHE C CA 1
ATOM 6464 C C . PHE C 1 247 ? 26.435 -1.301 69.452 1.00 34.98 268 PHE C C 1
ATOM 6465 O O . PHE C 1 247 ? 26.284 -0.904 70.602 1.00 35.95 268 PHE C O 1
ATOM 6468 N N . THR C 1 248 ? 27.543 -1.944 69.040 1.00 34.43 269 THR C N 1
ATOM 6469 C CA . THR C 1 248 ? 28.645 -2.314 69.923 1.00 34.77 269 THR C CA 1
ATOM 6470 C C . THR C 1 248 ? 29.645 -1.166 70.020 1.00 34.41 269 THR C C 1
ATOM 6471 O O . THR C 1 248 ? 29.191 -0.041 70.107 1.00 34.47 269 THR C O 1
ATOM 6474 N N . LYS C 1 249 ? 30.947 -1.420 70.147 1.00 34.60 270 LYS C N 1
ATOM 6475 C CA . LYS C 1 249 ? 31.906 -0.327 70.113 1.00 34.42 270 LYS C CA 1
ATOM 6476 C C . LYS C 1 249 ? 33.184 -0.776 69.421 1.00 34.01 270 LYS C C 1
ATOM 6477 O O . LYS C 1 249 ? 33.251 -1.869 68.879 1.00 34.16 270 LYS C O 1
ATOM 6479 N N . ALA C 1 250 ? 34.214 0.074 69.458 1.00 33.70 271 ALA C N 1
ATOM 6480 C CA . ALA C 1 250 ? 35.526 -0.338 68.982 1.00 33.54 271 ALA C CA 1
ATOM 6481 C C . ALA C 1 250 ? 36.582 -0.027 70.041 1.00 34.19 271 ALA C C 1
ATOM 6482 O O . ALA C 1 250 ? 36.240 0.219 71.198 1.00 34.97 271 ALA C O 1
ATOM 6484 N N . SER C 1 251 ? 37.859 -0.027 69.641 1.00 34.24 272 SER C N 1
ATOM 6485 C CA . SER C 1 251 ? 38.927 0.349 70.548 1.00 35.07 272 SER C CA 1
ATOM 6486 C C . SER C 1 251 ? 38.922 1.863 70.706 1.00 35.42 272 SER C C 1
ATOM 6487 O O . SER C 1 251 ? 38.840 2.361 71.831 1.00 36.16 272 SER C O 1
ATOM 6490 N N . THR C 1 252 ? 39.036 2.571 69.578 1.00 35.51 273 THR C N 1
ATOM 6491 C CA . THR C 1 252 ? 39.274 4.009 69.587 1.00 36.30 273 THR C CA 1
ATOM 6492 C C . THR C 1 252 ? 38.189 4.747 70.372 1.00 37.56 273 THR C C 1
ATOM 6493 O O . THR C 1 252 ? 38.494 5.700 71.067 1.00 38.27 273 THR C O 1
ATOM 6497 N N . GLU C 1 253 ? 36.963 4.222 70.326 1.00 38.48 274 GLU C N 1
ATOM 6498 C CA . GLU C 1 253 ? 35.818 4.852 70.973 1.00 40.17 274 GLU C CA 1
ATOM 6499 C C . GLU C 1 253 ? 36.011 4.861 72.487 1.00 42.33 274 GLU C C 1
ATOM 6500 O O . GLU C 1 253 ? 36.159 3.802 73.106 1.00 42.41 274 GLU C O 1
ATOM 6503 N N . THR C 1 254 ? 36.057 6.075 73.045 1.00 45.03 275 THR C N 1
ATOM 6504 C CA . THR C 1 254 ? 36.199 6.249 74.479 1.00 47.98 275 THR C CA 1
ATOM 6505 C C . THR C 1 254 ? 34.875 6.730 75.053 1.00 49.92 275 THR C C 1
ATOM 6506 O O . THR C 1 254 ? 34.843 7.181 76.194 1.00 51.78 275 THR C O 1
ATOM 6510 N N . SER C 1 255 ? 33.812 6.671 74.229 1.00 50.04 276 SER C N 1
ATOM 6511 C CA . SER C 1 255 ? 32.506 7.152 74.637 1.00 51.86 276 SER C CA 1
ATOM 6512 C C . SER C 1 255 ? 31.558 5.961 74.733 1.00 52.32 276 SER C C 1
ATOM 6513 O O . SER C 1 255 ? 31.070 5.460 73.726 1.00 51.61 276 SER C O 1
ATOM 6516 N N . GLN C 1 256 ? 31.321 5.498 75.957 1.00 54.33 277 GLN C N 1
ATOM 6517 C CA . GLN C 1 256 ? 30.255 4.545 76.211 1.00 55.77 277 GLN C CA 1
ATOM 6518 C C . GLN C 1 256 ? 28.952 5.276 75.886 1.00 56.65 277 GLN C C 1
ATOM 6519 O O . GLN C 1 256 ? 28.835 6.482 76.116 1.00 56.78 277 GLN C O 1
ATOM 6525 N N . SER C 1 257 ? 27.961 4.536 75.387 1.00 58.07 278 SER C N 1
ATOM 6526 C CA . SER C 1 257 ? 26.610 5.056 75.221 1.00 61.00 278 SER C CA 1
ATOM 6527 C C . SER C 1 257 ? 26.655 6.320 74.369 1.00 61.72 278 SER C C 1
ATOM 6528 O O . SER C 1 257 ? 26.374 7.417 74.857 1.00 63.80 278 SER C O 1
ATOM 6531 N N . ILE C 1 258 ? 27.033 6.138 73.110 1.00 61.14 279 ILE C N 1
ATOM 6532 C CA . ILE C 1 258 ? 27.023 7.211 72.132 1.00 61.72 279 ILE C CA 1
ATOM 6533 C C . ILE C 1 258 ? 25.584 7.701 71.984 1.00 63.79 279 ILE C C 1
ATOM 6534 O O . ILE C 1 258 ? 24.835 7.148 71.193 1.00 61.78 279 ILE C O 1
ATOM 6539 N N . THR C 1 259 ? 25.216 8.762 72.710 1.00 68.60 280 THR C N 1
ATOM 6540 C CA . THR C 1 259 ? 23.959 9.467 72.501 1.00 72.15 280 THR C CA 1
ATOM 6541 C C . THR C 1 259 ? 24.025 10.225 71.171 1.00 71.72 280 THR C C 1
ATOM 6542 O O . THR C 1 259 ? 23.023 10.385 70.478 1.00 70.29 280 THR C O 1
ATOM 6546 N N . GLY C 1 260 ? 25.257 10.586 70.785 1.00 72.22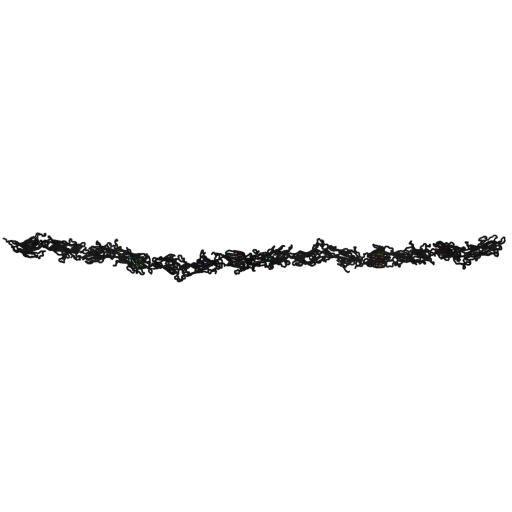 281 GLY C N 1
ATOM 6547 C CA . GLY C 1 260 ? 25.534 11.138 69.465 1.00 72.11 281 GLY C CA 1
ATOM 6548 C C . GLY C 1 260 ? 25.060 10.225 68.341 1.00 70.71 281 GLY C C 1
ATOM 6549 O O . GLY C 1 260 ? 24.879 10.693 67.225 1.00 71.57 281 GLY C O 1
ATOM 6550 N N . LYS C 1 261 ? 24.797 8.947 68.650 1.00 68.77 282 LYS C N 1
ATOM 6551 C CA . LYS C 1 261 ? 24.103 8.065 67.729 1.00 66.68 282 LYS C CA 1
ATOM 6552 C C . LYS C 1 261 ? 22.618 8.428 67.781 1.00 67.67 282 LYS C C 1
ATOM 6553 O O . LYS C 1 261 ? 21.804 7.656 68.264 1.00 69.07 282 LYS C O 1
ATOM 6559 N N . ILE C 1 262 ? 22.327 9.682 67.389 1.00 68.14 283 ILE C N 1
ATOM 6560 C CA . ILE C 1 262 ? 20.976 10.217 67.421 1.00 68.87 283 ILE C CA 1
ATOM 6561 C C . ILE C 1 262 ? 20.169 9.567 66.306 1.00 67.26 283 ILE C C 1
ATOM 6562 O O . ILE C 1 262 ? 20.719 8.876 65.446 1.00 66.49 283 ILE C O 1
ATOM 6567 N N . GLY C 1 263 ? 18.855 9.798 66.312 1.00 66.89 284 GLY C N 1
ATOM 6568 C CA . GLY C 1 263 ? 17.990 9.283 65.275 1.00 65.33 284 GLY C CA 1
ATOM 6569 C C . GLY C 1 263 ? 17.655 10.379 64.282 1.00 65.60 284 GLY C C 1
ATOM 6570 O O . GLY C 1 263 ? 16.970 10.105 63.299 1.00 64.71 284 GLY C O 1
ATOM 6571 N N . GLU C 1 264 ? 18.078 11.621 64.585 1.00 66.69 285 GLU C N 1
ATOM 6572 C CA . GLU C 1 264 ? 17.736 12.776 63.769 1.00 68.20 285 GLU C CA 1
ATOM 6573 C C . GLU C 1 264 ? 16.303 12.695 63.224 1.00 68.32 285 GLU C C 1
ATOM 6574 O O . GLU C 1 264 ? 16.046 12.775 62.015 1.00 68.48 285 GLU C O 1
ATOM 6580 N N . THR C 1 265 ? 15.380 12.400 64.139 1.00 67.52 286 THR C N 1
ATOM 6581 C CA . THR C 1 265 ? 13.978 12.266 63.788 1.00 66.95 286 THR C CA 1
ATOM 6582 C C . THR C 1 265 ? 13.149 12.912 64.882 1.00 69.28 286 THR C C 1
ATOM 6583 O O . THR C 1 265 ? 12.258 12.265 65.418 1.00 70.47 286 THR C O 1
ATOM 6587 N N . SER C 1 266 ? 13.463 14.168 65.197 1.00 70.27 287 SER C N 1
ATOM 6588 C CA . SER C 1 266 ? 12.968 14.873 66.377 1.00 71.93 287 SER C CA 1
ATOM 6589 C C . SER C 1 266 ? 13.489 14.263 67.675 1.00 71.14 287 SER C C 1
ATOM 6590 O O . SER C 1 266 ? 14.162 14.960 68.430 1.00 73.08 287 SER C O 1
ATOM 6593 N N . LYS C 1 267 ? 13.161 12.990 67.930 1.00 68.62 288 LYS C N 1
ATOM 6594 C CA . LYS C 1 267 ? 13.498 12.328 69.181 1.00 67.57 288 LYS C CA 1
ATOM 6595 C C . LYS C 1 267 ? 15.001 12.374 69.431 1.00 65.34 288 LYS C C 1
ATOM 6596 O O . LYS C 1 267 ? 15.421 12.768 70.512 1.00 66.76 288 LYS C O 1
ATOM 6602 N N . THR C 1 268 ? 15.787 12.069 68.392 1.00 61.55 289 THR C N 1
ATOM 6603 C CA . THR C 1 268 ? 17.239 11.992 68.505 1.00 59.57 289 THR C CA 1
ATOM 6604 C C . THR C 1 268 ? 17.641 11.222 69.763 1.00 58.76 289 THR C C 1
ATOM 6605 O O . THR C 1 268 ? 18.109 11.812 70.739 1.00 60.87 289 THR C O 1
ATOM 6609 N N . PHE C 1 269 ? 17.386 9.909 69.757 1.00 55.89 290 PHE C N 1
ATOM 6610 C CA . PHE C 1 269 ? 17.587 9.094 70.948 1.00 54.77 290 PHE C CA 1
ATOM 6611 C C . PHE C 1 269 ? 18.899 8.303 70.918 1.00 52.20 290 PHE C C 1
ATOM 6612 O O . PHE C 1 269 ? 19.440 8.037 69.855 1.00 50.48 290 PHE C O 1
ATOM 6620 N N . VAL C 1 270 ? 19.422 7.994 72.101 1.00 51.62 291 VAL C N 1
ATOM 6621 C CA . VAL C 1 270 ? 20.669 7.280 72.281 1.00 49.52 291 VAL C CA 1
ATOM 6622 C C . VAL C 1 270 ? 20.414 5.802 72.015 1.00 47.90 291 VAL C C 1
ATOM 6623 O O . VAL C 1 270 ? 19.272 5.341 72.006 1.00 48.28 291 VAL C O 1
ATOM 6627 N N . TYR C 1 271 ? 21.488 5.034 71.807 1.00 46.13 292 TYR C N 1
ATOM 6628 C CA . TYR C 1 271 ? 21.314 3.596 71.635 1.00 45.16 292 TYR C CA 1
ATOM 6629 C C . TYR C 1 271 ? 22.188 2.830 72.611 1.00 45.43 292 TYR C C 1
ATOM 6630 O O . TYR C 1 271 ? 22.144 1.603 72.615 1.00 45.36 292 TYR C O 1
ATOM 6639 N N . GLY C 1 272 ? 23.024 3.537 73.381 1.00 45.67 293 GLY C N 1
ATOM 6640 C CA . GLY C 1 272 ? 23.830 2.879 74.396 1.00 46.19 293 GLY C CA 1
ATOM 6641 C C . GLY C 1 272 ? 24.562 1.677 73.811 1.00 45.18 293 GLY C C 1
ATOM 6642 O O . GLY C 1 272 ? 25.404 1.834 72.934 1.00 44.05 293 GLY C O 1
ATOM 6643 N N . GLN C 1 273 ? 24.177 0.478 74.271 1.00 46.01 294 GLN C N 1
ATOM 6644 C CA . GLN C 1 273 ? 24.684 -0.758 73.691 1.00 45.24 294 GLN C CA 1
ATOM 6645 C C . GLN C 1 273 ? 23.561 -1.756 73.386 1.00 45.62 294 GLN C C 1
ATOM 6646 O O . GLN C 1 273 ? 23.809 -2.877 72.955 1.00 45.24 294 GLN C O 1
ATOM 6652 N N . GLU C 1 274 ? 22.307 -1.392 73.662 1.00 46.41 295 GLU C N 1
ATOM 6653 C CA . GLU C 1 274 ? 21.141 -2.242 73.441 1.00 46.80 295 GLU C CA 1
ATOM 6654 C C . GLU C 1 274 ? 19.902 -1.352 73.468 1.00 46.93 295 GLU C C 1
ATOM 6655 O O . GLU C 1 274 ? 19.662 -0.681 74.467 1.00 48.51 295 GLU C O 1
ATOM 6661 N N . THR C 1 275 ? 19.075 -1.370 72.411 1.00 45.51 296 THR C N 1
ATOM 6662 C CA . THR C 1 275 ? 17.940 -0.462 72.318 1.00 45.46 296 THR C CA 1
ATOM 6663 C C . THR C 1 275 ? 16.890 -0.991 71.344 1.00 44.71 296 THR C C 1
ATOM 6664 O O . THR C 1 275 ? 17.046 -2.074 70.817 1.00 44.02 296 THR C O 1
ATOM 6667 N N . THR C 1 276 ? 15.814 -0.211 71.151 1.00 44.91 297 THR C N 1
ATOM 6668 C CA . THR C 1 276 ? 14.679 -0.553 70.307 1.00 44.56 297 THR C CA 1
ATOM 6669 C C . THR C 1 276 ? 14.044 0.728 69.767 1.00 44.14 297 THR C C 1
ATOM 6670 O O . THR C 1 276 ? 13.925 1.703 70.495 1.00 45.34 297 THR C O 1
ATOM 6673 N N . ILE C 1 277 ? 13.620 0.707 68.502 1.00 42.63 298 ILE C N 1
ATOM 6674 C CA . ILE C 1 277 ? 13.135 1.890 67.793 1.00 42.05 298 ILE C CA 1
ATOM 6675 C C . ILE C 1 277 ? 11.988 1.467 66.876 1.00 41.71 298 ILE C C 1
ATOM 6676 O O . ILE C 1 277 ? 11.721 0.272 66.736 1.00 41.61 298 ILE C O 1
ATOM 6679 N N . THR C 1 278 ? 11.299 2.447 66.268 1.00 41.70 299 THR C N 1
ATOM 6680 C CA . THR C 1 278 ? 10.178 2.193 65.370 1.00 41.52 299 THR C CA 1
ATOM 6681 C C . THR C 1 278 ? 10.252 3.131 64.169 1.00 40.71 299 THR C C 1
ATOM 6682 O O . THR C 1 278 ? 10.662 4.283 64.312 1.00 40.92 299 THR C O 1
ATOM 6686 N N . LEU C 1 279 ? 9.840 2.630 62.995 1.00 39.93 300 LEU C N 1
ATOM 6687 C CA . LEU C 1 279 ? 9.915 3.390 61.755 1.00 39.53 300 LEU C CA 1
ATOM 6688 C C . LEU C 1 279 ? 8.707 3.119 60.855 1.00 39.70 300 LEU C C 1
ATOM 6689 O O . LEU C 1 279 ? 8.129 2.028 60.907 1.00 39.62 300 LEU C O 1
ATOM 6694 N N . ARG C 1 280 ? 8.373 4.130 60.023 1.00 40.16 301 ARG C N 1
ATOM 6695 C CA . ARG C 1 280 ? 7.388 3.992 58.954 1.00 40.41 301 ARG C CA 1
ATOM 6696 C C . ARG C 1 280 ? 8.092 4.085 57.599 1.00 40.13 301 ARG C C 1
ATOM 6697 O O . ARG C 1 280 ? 9.305 4.265 57.561 1.00 39.90 301 ARG C O 1
ATOM 6700 N N . HIS C 1 281 ? 7.324 3.970 56.501 1.00 40.50 302 HIS C N 1
ATOM 6701 C CA . HIS C 1 281 ? 7.858 4.077 55.148 1.00 40.64 302 HIS C CA 1
ATOM 6702 C C . HIS C 1 281 ? 8.547 5.426 54.972 1.00 41.62 302 HIS C C 1
ATOM 6703 O O . HIS C 1 281 ? 8.072 6.434 55.490 1.00 42.56 302 HIS C O 1
ATOM 6706 N N . ASP C 1 282 ? 9.675 5.414 54.251 1.00 41.72 303 ASP C N 1
ATOM 6707 C CA . ASP C 1 282 ? 10.457 6.602 53.939 1.00 42.60 303 ASP C CA 1
ATOM 6708 C C . ASP C 1 282 ? 10.817 7.372 55.215 1.00 42.76 303 ASP C C 1
ATOM 6709 O O . ASP C 1 282 ? 10.988 8.590 55.174 1.00 44.01 303 ASP C O 1
ATOM 6711 N N . GLN C 1 283 ? 10.940 6.654 56.341 1.00 41.76 304 GLN C N 1
ATOM 6712 C CA . GLN C 1 283 ? 11.376 7.244 57.602 1.00 41.82 304 GLN C CA 1
ATOM 6713 C C . GLN C 1 283 ? 12.744 6.671 57.969 1.00 40.47 304 GLN C C 1
ATOM 6714 O O . GLN C 1 283 ? 12.933 5.459 57.888 1.00 39.38 304 GLN C O 1
ATOM 6720 N N . SER C 1 284 ? 13.672 7.540 58.398 1.00 40.59 305 SER C N 1
ATOM 6721 C CA . SER C 1 284 ? 15.068 7.164 58.573 1.00 39.66 305 SER C CA 1
ATOM 6722 C C . SER C 1 284 ? 15.632 7.729 59.873 1.00 39.84 305 SER C C 1
ATOM 6723 O O . SER C 1 284 ? 15.277 8.830 60.281 1.00 40.94 305 SER C O 1
ATOM 6726 N N . LEU C 1 285 ? 16.562 6.985 60.479 1.00 39.01 306 LEU C N 1
ATOM 6727 C CA . LEU C 1 285 ? 17.290 7.468 61.642 1.00 39.46 306 LEU C CA 1
ATOM 6728 C C . LEU C 1 285 ? 18.767 7.587 61.298 1.00 38.75 306 LEU C C 1
ATOM 6729 O O . LEU C 1 285 ? 19.419 6.574 61.048 1.00 37.88 306 LEU C O 1
ATOM 6734 N N . VAL C 1 286 ? 19.251 8.833 61.254 1.00 39.31 307 VAL C N 1
ATOM 6735 C CA . VAL C 1 286 ? 20.594 9.105 60.765 1.00 38.52 307 VAL C CA 1
ATOM 6736 C C . VAL C 1 286 ? 21.471 9.474 61.948 1.00 38.30 307 VAL C C 1
ATOM 6737 O O . VAL C 1 286 ? 21.095 10.289 62.787 1.00 39.37 307 VAL C O 1
ATOM 6740 N N . PHE C 1 287 ? 22.646 8.840 62.014 1.00 36.96 308 PHE C N 1
ATOM 6741 C CA . PHE C 1 287 ? 23.668 9.205 62.968 1.00 37.08 308 PHE C CA 1
ATOM 6742 C C . PHE C 1 287 ? 24.735 9.969 62.197 1.00 37.90 308 PHE C C 1
ATOM 6743 O O . PHE C 1 287 ? 25.302 9.455 61.244 1.00 37.40 308 PHE C O 1
ATOM 6746 N N . ASP C 1 288 ? 24.957 11.228 62.579 1.00 39.91 309 ASP C N 1
ATOM 6747 C CA . ASP C 1 288 ? 25.893 12.082 61.871 1.00 41.31 309 ASP C CA 1
ATOM 6748 C C . ASP C 1 288 ? 27.277 11.953 62.507 1.00 40.98 309 ASP C C 1
ATOM 6749 O O . ASP C 1 288 ? 27.405 11.863 63.727 1.00 41.20 309 ASP C O 1
ATOM 6754 N N . THR C 1 289 ? 28.307 11.932 61.654 1.00 40.61 310 THR C N 1
ATOM 6755 C CA . THR C 1 289 ? 29.719 11.939 62.036 1.00 40.21 310 THR C CA 1
ATOM 6756 C C . THR C 1 289 ? 29.995 11.068 63.275 1.00 38.64 310 THR C C 1
ATOM 6757 O O . THR C 1 289 ? 30.326 11.578 64.343 1.00 39.17 310 THR C O 1
ATOM 6761 N N . ILE C 1 290 ? 29.865 9.744 63.131 1.00 36.66 311 ILE C N 1
ATOM 6762 C CA . ILE C 1 290 ? 29.976 8.789 64.226 1.00 35.15 311 ILE C CA 1
ATOM 6763 C C . ILE C 1 290 ? 31.182 7.888 63.948 1.00 33.82 311 ILE C C 1
ATOM 6764 O O . ILE C 1 290 ? 31.471 7.599 62.786 1.00 33.64 311 ILE C O 1
ATOM 6768 N N . PRO C 1 291 ? 31.933 7.422 64.983 1.00 33.07 312 PRO C N 1
ATOM 6769 C CA . PRO C 1 291 ? 33.169 6.658 64.791 1.00 32.01 312 PRO C CA 1
ATOM 6770 C C . PRO C 1 291 ? 33.050 5.365 63.978 1.00 31.03 312 PRO C C 1
ATOM 6771 O O . PRO C 1 291 ? 31.956 4.827 63.797 1.00 30.93 312 PRO C O 1
ATOM 6775 N N . ALA C 1 292 ? 34.207 4.892 63.502 1.00 30.86 313 ALA C N 1
ATOM 6776 C CA . ALA C 1 292 ? 34.281 3.694 62.697 1.00 30.65 313 ALA C CA 1
ATOM 6777 C C . ALA C 1 292 ? 34.563 2.513 63.612 1.00 30.44 313 ALA C C 1
ATOM 6778 O O . ALA C 1 292 ? 35.081 2.689 64.720 1.00 30.46 313 ALA C O 1
ATOM 6780 N N . GLY C 1 293 ? 34.547 1.318 63.011 1.00 30.44 314 GLY C N 1
ATOM 6781 C CA . GLY C 1 293 ? 34.823 0.089 63.736 1.00 30.50 314 GLY C CA 1
ATOM 6782 C C . GLY C 1 293 ? 33.641 -0.336 64.614 1.00 30.59 314 GLY C C 1
ATOM 6783 O O . GLY C 1 293 ? 33.704 -1.375 65.281 1.00 30.86 314 GLY C O 1
ATOM 6784 N N . THR C 1 294 ? 32.548 0.449 64.596 1.00 30.52 315 THR C N 1
ATOM 6785 C CA . THR C 1 294 ? 31.390 0.141 65.415 1.00 30.72 315 THR C CA 1
ATOM 6786 C C . THR C 1 294 ? 30.499 -0.859 64.685 1.00 30.80 315 THR C C 1
ATOM 6787 O O . THR C 1 294 ? 30.032 -0.598 63.588 1.00 30.66 315 THR C O 1
ATOM 6790 N N . ARG C 1 295 ? 30.293 -2.021 65.312 1.00 31.18 316 ARG C N 1
ATOM 6791 C CA . ARG C 1 295 ? 29.432 -3.052 64.755 1.00 31.45 316 ARG C CA 1
ATOM 6792 C C . ARG C 1 295 ? 28.031 -2.904 65.351 1.00 31.65 316 ARG C C 1
ATOM 6793 O O . ARG C 1 295 ? 27.873 -2.274 66.394 1.00 31.79 316 ARG C O 1
ATOM 6801 N N . TYR C 1 296 ? 27.014 -3.475 64.679 1.00 31.78 317 TYR C N 1
ATOM 6802 C CA . TYR C 1 296 ? 25.635 -3.355 65.125 1.00 32.02 317 TYR C CA 1
ATOM 6803 C C . TYR C 1 296 ? 24.822 -4.585 64.733 1.00 32.49 317 TYR C C 1
ATOM 6804 O O . TYR C 1 296 ? 25.073 -5.186 63.692 1.00 32.48 317 TYR C O 1
ATOM 6813 N N . LYS C 1 297 ? 23.846 -4.937 65.583 1.00 33.07 318 LYS C N 1
ATOM 6814 C CA . LYS C 1 297 ? 22.937 -6.054 65.365 1.00 33.69 318 LYS C CA 1
ATOM 6815 C C . LYS C 1 297 ? 21.544 -5.509 65.071 1.00 33.54 318 LYS C C 1
ATOM 6816 O O . LYS C 1 297 ? 20.982 -4.802 65.895 1.00 33.68 318 LYS C O 1
ATOM 6819 N N . LEU C 1 298 ? 21.016 -5.820 63.886 1.00 33.38 319 LEU C N 1
ATOM 6820 C CA . LEU C 1 298 ? 19.692 -5.358 63.502 1.00 33.46 319 LEU C CA 1
ATOM 6821 C C . LEU C 1 298 ? 18.725 -6.528 63.604 1.00 34.81 319 LEU C C 1
ATOM 6822 O O . LEU C 1 298 ? 19.012 -7.601 63.094 1.00 35.44 319 LEU C O 1
ATOM 6825 N N . VAL C 1 299 ? 17.599 -6.313 64.290 1.00 35.79 320 VAL C N 1
ATOM 6826 C CA . VAL C 1 299 ? 16.584 -7.335 64.485 1.00 37.38 320 VAL C CA 1
ATOM 6827 C C . VAL C 1 299 ? 15.214 -6.673 64.355 1.00 37.72 320 VAL C C 1
ATOM 6828 O O . VAL C 1 299 ? 14.811 -5.889 65.214 1.00 38.07 320 VAL C O 1
ATOM 6831 N N . GLU C 1 300 ? 14.512 -6.981 63.263 1.00 37.93 321 GLU C N 1
ATOM 6832 C CA . GLU C 1 300 ? 13.169 -6.467 63.073 1.00 38.39 321 GLU C CA 1
ATOM 6833 C C . GLU C 1 300 ? 12.176 -7.548 63.470 1.00 40.29 321 GLU C C 1
ATOM 6834 O O . GLU C 1 300 ? 12.250 -8.675 62.988 1.00 40.84 321 GLU C O 1
ATOM 6840 N N . THR C 1 301 ? 11.241 -7.186 64.347 1.00 41.84 322 THR C N 1
ATOM 6841 C CA . THR C 1 301 ? 10.122 -8.062 64.649 1.00 43.85 322 THR C CA 1
ATOM 6842 C C . THR C 1 301 ? 9.303 -8.249 63.372 1.00 44.11 322 THR C C 1
ATOM 6843 O O . THR C 1 301 ? 8.747 -7.290 62.837 1.00 43.18 322 THR C O 1
ATOM 6847 N N . GLY C 1 302 ? 9.262 -9.488 62.869 1.00 45.73 323 GLY C N 1
ATOM 6848 C CA . GLY C 1 302 ? 8.628 -9.778 61.590 1.00 46.71 323 GLY C CA 1
ATOM 6849 C C . GLY C 1 302 ? 7.104 -9.699 61.682 1.00 48.20 323 GLY C C 1
ATOM 6850 O O . GLY C 1 302 ? 6.485 -10.456 62.437 1.00 50.17 323 GLY C O 1
ATOM 6851 N N . SER C 1 303 ? 6.503 -8.784 60.906 1.00 47.71 324 SER C N 1
ATOM 6852 C CA . SER C 1 303 ? 5.060 -8.565 60.934 1.00 48.47 324 SER C CA 1
ATOM 6853 C C . SER C 1 303 ? 4.332 -9.611 60.088 1.00 49.22 324 SER C C 1
ATOM 6854 O O . SER C 1 303 ? 4.890 -10.143 59.129 1.00 49.31 324 SER C O 1
ATOM 6857 N N . GLN C 1 304 ? 3.076 -9.893 60.453 1.00 50.19 325 GLN C N 1
ATOM 6858 C CA . GLN C 1 304 ? 2.277 -10.911 59.787 1.00 51.27 325 GLN C CA 1
ATOM 6859 C C . GLN C 1 304 ? 2.114 -10.566 58.308 1.00 50.48 325 GLN C C 1
ATOM 6860 O O . GLN C 1 304 ? 1.534 -9.538 57.982 1.00 49.80 325 GLN C O 1
ATOM 6862 N N . GLY C 1 305 ? 2.671 -11.412 57.429 1.00 50.94 326 GLY C N 1
ATOM 6863 C CA . GLY C 1 305 ? 2.434 -11.346 55.991 1.00 50.80 326 GLY C CA 1
ATOM 6864 C C . GLY C 1 305 ? 3.430 -10.469 55.228 1.00 49.62 326 GLY C C 1
ATOM 6865 O O . GLY C 1 305 ? 3.325 -10.306 54.007 1.00 49.64 326 GLY C O 1
ATOM 6866 N N . TYR C 1 306 ? 4.397 -9.907 55.957 1.00 48.57 327 TYR C N 1
ATOM 6867 C CA . TYR C 1 306 ? 5.376 -9.008 55.371 1.00 46.92 327 TYR C CA 1
ATOM 6868 C C . TYR C 1 306 ? 6.716 -9.717 55.260 1.00 46.78 327 TYR C C 1
ATOM 6869 O O . TYR C 1 306 ? 7.196 -10.270 56.246 1.00 46.98 327 TYR C O 1
ATOM 6878 N N . THR C 1 307 ? 7.310 -9.675 54.062 1.00 46.52 328 THR C N 1
ATOM 6879 C CA . THR C 1 307 ? 8.647 -10.201 53.842 1.00 46.36 328 THR C CA 1
ATOM 6880 C C . THR C 1 307 ? 9.670 -9.068 53.930 1.00 44.62 328 THR C C 1
ATOM 6881 O O . THR C 1 307 ? 9.525 -8.047 53.265 1.00 43.57 328 THR C O 1
ATOM 6885 N N . ALA C 1 308 ? 10.694 -9.255 54.770 1.00 44.02 329 ALA C N 1
ATOM 6886 C CA . ALA C 1 308 ? 11.650 -8.201 55.066 1.00 42.86 329 ALA C CA 1
ATOM 6887 C C . ALA C 1 308 ? 12.985 -8.502 54.384 1.00 42.95 329 ALA C C 1
ATOM 6888 O O . ALA C 1 308 ? 13.464 -9.633 54.417 1.00 43.80 329 ALA C O 1
ATOM 6890 N N . SER C 1 309 ? 13.568 -7.467 53.761 1.00 42.14 330 SER C N 1
ATOM 6891 C CA . SER C 1 309 ? 14.839 -7.560 53.064 1.00 42.14 330 SER C CA 1
ATOM 6892 C C . SER C 1 309 ? 15.638 -6.286 53.306 1.00 41.11 330 SER C C 1
ATOM 6893 O O . SER C 1 309 ? 15.097 -5.319 53.830 1.00 40.51 330 SER C O 1
ATOM 6896 N N . ALA C 1 310 ? 16.915 -6.290 52.898 1.00 41.03 331 ALA C N 1
ATOM 6897 C CA . ALA C 1 310 ? 17.817 -5.191 53.206 1.00 40.03 331 ALA C CA 1
ATOM 6898 C C . ALA C 1 310 ? 18.876 -5.032 52.121 1.00 40.52 331 ALA C C 1
ATOM 6899 O O . ALA C 1 310 ? 19.322 -6.012 51.531 1.00 41.58 331 ALA C O 1
ATOM 6901 N N . ALA C 1 311 ? 19.251 -3.772 51.885 1.00 40.12 332 ALA C N 1
ATOM 6902 C CA . ALA C 1 311 ? 20.319 -3.406 50.981 1.00 40.57 332 ALA C CA 1
ATOM 6903 C C . ALA C 1 311 ? 21.252 -2.423 51.682 1.00 39.41 332 ALA C C 1
ATOM 6904 O O . ALA C 1 311 ? 20.984 -1.226 51.699 1.00 39.29 332 ALA C O 1
ATOM 6906 N N . TYR C 1 312 ? 22.358 -2.951 52.239 1.00 38.51 333 TYR C N 1
ATOM 6907 C CA . TYR C 1 312 ? 23.205 -2.151 53.101 1.00 37.25 333 TYR C CA 1
ATOM 6908 C C . TYR C 1 312 ? 24.529 -1.802 52.416 1.00 37.57 333 TYR C C 1
ATOM 6909 O O . TYR C 1 312 ? 24.726 -2.095 51.243 1.00 38.73 333 TYR C O 1
ATOM 6918 N N . LYS C 1 313 ? 25.417 -1.176 53.202 1.00 36.67 334 LYS C N 1
ATOM 6919 C CA . LYS C 1 313 ? 26.757 -0.809 52.781 1.00 37.04 334 LYS C CA 1
ATOM 6920 C C . LYS C 1 313 ? 27.737 -0.960 53.945 1.00 36.33 334 LYS C C 1
ATOM 6921 O O . LYS C 1 313 ? 27.983 -0.012 54.691 1.00 35.63 334 LYS C O 1
ATOM 6924 N N . GLU C 1 314 ? 28.274 -2.174 54.102 1.00 36.65 335 GLU C N 1
ATOM 6925 C CA . GLU C 1 314 ? 29.326 -2.457 55.068 1.00 36.32 335 GLU C CA 1
ATOM 6926 C C . GLU C 1 314 ? 30.647 -1.971 54.472 1.00 37.28 335 GLU C C 1
ATOM 6927 O O . GLU C 1 314 ? 31.187 -2.617 53.579 1.00 38.38 335 GLU C O 1
ATOM 6930 N N . ASN C 1 315 ? 31.167 -0.844 54.981 1.00 37.17 336 ASN C N 1
ATOM 6931 C CA . ASN C 1 315 ? 32.459 -0.317 54.552 1.00 37.89 336 ASN C CA 1
ATOM 6932 C C . ASN C 1 315 ? 32.455 -0.102 53.037 1.00 39.58 336 ASN C C 1
ATOM 6933 O O . ASN C 1 315 ? 33.323 -0.609 52.335 1.00 40.74 336 ASN C O 1
ATOM 6938 N N . GLY C 1 316 ? 31.506 0.671 52.535 1.00 40.18 337 GLY C N 1
ATOM 6939 C CA . GLY C 1 316 ? 31.608 1.099 51.148 1.00 42.24 337 GLY C CA 1
ATOM 6940 C C . GLY C 1 316 ? 31.034 0.077 50.181 1.00 43.66 337 GLY C C 1
ATOM 6941 O O . GLY C 1 316 ? 30.565 0.461 49.105 1.00 45.13 337 GLY C O 1
ATOM 6942 N N . ALA C 1 317 ? 31.021 -1.201 50.573 1.00 43.70 338 ALA C N 1
ATOM 6943 C CA . ALA C 1 317 ? 30.630 -2.285 49.687 1.00 45.37 338 ALA C CA 1
ATOM 6944 C C . ALA C 1 317 ? 29.144 -2.598 49.853 1.00 45.11 338 ALA C C 1
ATOM 6945 O O . ALA C 1 317 ? 28.693 -3.103 50.885 1.00 44.25 338 ALA C O 1
ATOM 6947 N N . SER C 1 318 ? 28.393 -2.268 48.795 1.00 46.06 339 SER C N 1
ATOM 6948 C CA . SER C 1 318 ? 26.950 -2.395 48.814 1.00 45.53 339 SER C CA 1
ATOM 6949 C C . SER C 1 318 ? 26.588 -3.870 48.667 1.00 46.11 339 SER C C 1
ATOM 6950 O O . SER C 1 318 ? 26.929 -4.526 47.686 1.00 47.95 339 SER C O 1
ATOM 6953 N N . LYS C 1 319 ? 25.945 -4.400 49.701 1.00 44.85 340 LYS C N 1
ATOM 6954 C CA . LYS C 1 319 ? 25.527 -5.786 49.783 1.00 45.32 340 LYS C CA 1
ATOM 6955 C C . LYS C 1 319 ? 24.016 -5.792 50.011 1.00 44.94 340 LYS C C 1
ATOM 6956 O O . LYS C 1 319 ? 23.432 -4.751 50.327 1.00 44.26 340 LYS C O 1
ATOM 6959 N N . ASN C 1 320 ? 23.404 -6.980 49.858 1.00 45.54 341 ASN C N 1
ATOM 6960 C CA . ASN C 1 320 ? 21.993 -7.185 50.124 1.00 44.95 341 ASN C CA 1
ATOM 6961 C C . ASN C 1 320 ? 21.816 -8.502 50.880 1.00 45.31 341 ASN C C 1
ATOM 6962 O O . ASN C 1 320 ? 22.547 -9.452 50.637 1.00 46.49 341 ASN C O 1
ATOM 6965 N N . GLN C 1 321 ? 20.812 -8.559 51.763 1.00 44.63 342 GLN C N 1
ATOM 6966 C CA . GLN C 1 321 ? 20.403 -9.771 52.459 1.00 45.06 342 GLN C CA 1
ATOM 6967 C C . GLN C 1 321 ? 18.887 -9.734 52.611 1.00 44.78 342 GLN C C 1
ATOM 6968 O O . GLN C 1 321 ? 18.319 -8.664 52.805 1.00 43.44 342 GLN C O 1
ATOM 6971 N N . ALA C 1 322 ? 18.248 -10.907 52.550 1.00 46.22 343 ALA C N 1
ATOM 6972 C CA . ALA C 1 322 ? 16.808 -11.002 52.716 1.00 46.51 343 ALA C CA 1
ATOM 6973 C C . ALA C 1 322 ? 16.464 -12.129 53.685 1.00 47.36 343 ALA C C 1
ATOM 6974 O O . ALA C 1 322 ? 17.308 -12.965 54.004 1.00 48.02 343 ALA C O 1
ATOM 6976 N N . GLY C 1 323 ? 15.210 -12.133 54.147 1.00 47.46 344 GLY C N 1
ATOM 6977 C CA . GLY C 1 323 ? 14.742 -13.120 55.104 1.00 48.55 344 GLY C CA 1
ATOM 6978 C C . GLY C 1 323 ? 13.571 -13.927 54.549 1.00 49.67 344 GLY C C 1
ATOM 6979 O O . GLY C 1 323 ? 13.624 -14.417 53.422 1.00 50.58 344 GLY C O 1
ATOM 6980 N N . THR C 1 324 ? 12.516 -14.055 55.358 1.00 49.57 345 THR C N 1
ATOM 6981 C CA . THR C 1 324 ? 11.352 -14.835 54.977 1.00 50.71 345 THR C CA 1
ATOM 6982 C C . THR C 1 324 ? 10.093 -14.053 55.333 1.00 49.83 345 THR C C 1
ATOM 6983 O O . THR C 1 324 ? 10.165 -13.102 56.108 1.00 48.68 345 THR C O 1
ATOM 6986 N N . VAL C 1 325 ? 8.955 -14.465 54.758 1.00 50.48 346 VAL C N 1
ATOM 6987 C CA . VAL C 1 325 ? 7.683 -13.794 54.980 1.00 49.70 346 VAL C CA 1
ATOM 6988 C C . VAL C 1 325 ? 7.228 -14.052 56.412 1.00 50.17 346 VAL C C 1
ATOM 6989 O O . VAL C 1 325 ? 7.225 -15.191 56.869 1.00 52.03 346 VAL C O 1
ATOM 6992 N N . SER C 1 326 ? 6.883 -12.964 57.112 1.00 48.85 347 SER C N 1
ATOM 6993 C CA . SER C 1 326 ? 6.347 -12.991 58.462 1.00 49.30 347 SER C CA 1
ATOM 6994 C C . SER C 1 326 ? 7.357 -13.573 59.453 1.00 49.80 347 SER C C 1
ATOM 6995 O O . SER C 1 326 ? 6.974 -14.225 60.424 1.00 51.53 347 SER C O 1
ATOM 6998 N N . THR C 1 327 ? 8.647 -13.318 59.220 1.00 48.42 348 THR C N 1
ATOM 6999 C CA . THR C 1 327 ? 9.688 -13.834 60.094 1.00 48.78 348 THR C CA 1
ATOM 7000 C C . THR C 1 327 ? 10.601 -12.695 60.532 1.00 47.45 348 THR C C 1
ATOM 7001 O O . THR C 1 327 ? 10.951 -11.833 59.729 1.00 46.39 348 THR C O 1
ATOM 7004 N N . ASN C 1 328 ? 10.980 -12.718 61.814 1.00 47.72 349 ASN C N 1
ATOM 7005 C CA . ASN C 1 328 ? 11.912 -11.759 62.385 1.00 46.48 349 ASN C CA 1
ATOM 7006 C C . ASN C 1 328 ? 13.208 -11.761 61.569 1.00 45.79 349 ASN C C 1
ATOM 7007 O O . ASN C 1 328 ? 13.684 -12.823 61.169 1.00 46.95 349 ASN C O 1
ATOM 7010 N N . PHE C 1 329 ? 13.758 -10.566 61.306 1.00 44.01 350 PHE C N 1
ATOM 7011 C CA . PHE C 1 329 ? 14.907 -10.415 60.425 1.00 43.08 350 PHE C CA 1
ATOM 7012 C C . PHE C 1 329 ? 16.129 -9.962 61.218 1.00 42.37 350 PHE C C 1
ATOM 7013 O O . PHE C 1 329 ? 16.278 -8.783 61.530 1.00 41.28 350 PHE C O 1
ATOM 7021 N N . THR C 1 330 ? 17.022 -10.913 61.493 1.00 43.14 351 THR C N 1
ATOM 7022 C CA . THR C 1 330 ? 18.255 -10.653 62.214 1.00 42.83 351 THR C CA 1
ATOM 7023 C C . THR C 1 330 ? 19.437 -10.595 61.242 1.00 41.88 351 THR C C 1
ATOM 7024 O O . THR C 1 330 ? 19.538 -11.404 60.325 1.00 42.81 351 THR C O 1
ATOM 7028 N N . GLN C 1 331 ? 20.346 -9.640 61.473 1.00 39.93 352 GLN C N 1
ATOM 7029 C CA . GLN C 1 331 ? 21.466 -9.422 60.574 1.00 38.57 352 GLN C CA 1
ATOM 7030 C C . GLN C 1 331 ? 22.797 -9.847 61.184 1.00 38.79 352 GLN C C 1
ATOM 7031 O O . GLN C 1 331 ? 23.834 -9.727 60.530 1.00 38.79 352 GLN C O 1
ATOM 7037 N N . ASP C 1 332 ? 22.765 -10.358 62.419 1.00 39.36 353 ASP C N 1
ATOM 7038 C CA . ASP C 1 332 ? 23.957 -10.681 63.187 1.00 39.52 353 ASP C CA 1
ATOM 7039 C C . ASP C 1 332 ? 24.752 -9.397 63.412 1.00 37.96 353 ASP C C 1
ATOM 7040 O O . ASP C 1 332 ? 24.161 -8.416 63.836 1.00 37.21 353 ASP C O 1
ATOM 7043 N N . SER C 1 333 ? 26.052 -9.382 63.089 1.00 37.42 354 SER C N 1
ATOM 7044 C CA . SER C 1 333 ? 26.866 -8.200 63.340 1.00 36.00 354 SER C CA 1
ATOM 7045 C C . SER C 1 333 ? 27.484 -7.651 62.058 1.00 35.03 354 SER C C 1
ATOM 7046 O O . SER C 1 333 ? 28.561 -8.074 61.647 1.00 35.43 354 SER C O 1
ATOM 7049 N N . ILE C 1 334 ? 26.799 -6.687 61.445 1.00 33.98 355 ILE C N 1
ATOM 7050 C CA . ILE C 1 334 ? 27.348 -5.943 60.319 1.00 33.46 355 ILE C CA 1
ATOM 7051 C C . ILE C 1 334 ? 28.182 -4.799 60.877 1.00 32.51 355 ILE C C 1
ATOM 7052 O O . ILE C 1 334 ? 28.034 -4.461 62.034 1.00 32.34 355 ILE C O 1
ATOM 7057 N N . LEU C 1 335 ? 29.057 -4.226 60.050 1.00 32.02 356 LEU C N 1
ATOM 7058 C CA . LEU C 1 335 ? 30.028 -3.276 60.571 1.00 31.41 356 LEU C CA 1
ATOM 7059 C C . LEU C 1 335 ? 29.863 -1.912 59.903 1.00 31.12 356 LEU C C 1
ATOM 7060 O O . LEU C 1 335 ? 29.778 -1.816 58.672 1.00 31.39 356 LEU C O 1
ATOM 7065 N N . ILE C 1 336 ? 29.818 -0.863 60.735 1.00 30.78 357 ILE C N 1
ATOM 7066 C CA . ILE C 1 336 ? 29.927 0.511 60.272 1.00 30.73 357 ILE C CA 1
ATOM 7067 C C . ILE C 1 336 ? 31.413 0.804 60.218 1.00 30.77 357 ILE C C 1
ATOM 7068 O O . ILE C 1 336 ? 32.076 0.823 61.249 1.00 30.59 357 ILE C O 1
ATOM 7073 N N . GLY C 1 337 ? 31.955 1.009 59.031 1.00 31.49 358 GLY C N 1
ATOM 7074 C CA . GLY C 1 337 ? 33.365 1.339 59.020 1.00 32.22 358 GLY C CA 1
ATOM 7075 C C . GLY C 1 337 ? 33.626 2.606 58.234 1.00 33.14 358 GLY C C 1
ATOM 7076 O O . GLY C 1 337 ? 32.693 3.372 58.000 1.00 33.36 358 GLY C O 1
ATOM 7077 N N . GLU C 1 338 ? 34.896 2.758 57.803 1.00 33.87 359 GLU C N 1
ATOM 7078 C CA . GLU C 1 338 ? 35.325 3.843 56.948 1.00 34.83 359 GLU C CA 1
ATOM 7079 C C . GLU C 1 338 ? 34.541 3.673 55.648 1.00 35.64 359 GLU C C 1
ATOM 7080 O O . GLU C 1 338 ? 33.976 2.603 55.392 1.00 35.45 359 GLU C O 1
ATOM 7086 N N . LYS C 1 339 ? 34.443 4.737 54.853 1.00 36.76 360 LYS C N 1
ATOM 7087 C CA . LYS C 1 339 ? 33.699 4.633 53.615 1.00 37.87 360 LYS C CA 1
ATOM 7088 C C . LYS C 1 339 ? 32.214 4.515 53.954 1.00 37.17 360 LYS C C 1
ATOM 7089 O O . LYS C 1 339 ? 31.852 4.411 55.129 1.00 36.06 360 LYS C O 1
ATOM 7095 N N . PRO C 1 340 ? 31.294 4.628 52.966 1.00 37.89 361 PRO C N 1
ATOM 7096 C CA . PRO C 1 340 ? 29.857 4.611 53.240 1.00 37.23 361 PRO C CA 1
ATOM 7097 C C . PRO C 1 340 ? 29.348 3.555 54.214 1.00 35.69 361 PRO C C 1
ATOM 7098 O O . PRO C 1 340 ? 29.824 2.426 54.223 1.00 35.66 361 PRO C O 1
ATOM 7102 N N . ASN C 1 341 ? 28.351 3.922 55.022 1.00 34.45 362 ASN C N 1
ATOM 7103 C CA . ASN C 1 341 ? 27.639 2.923 55.799 1.00 33.08 362 ASN C CA 1
ATOM 7104 C C . ASN C 1 341 ? 26.165 3.286 55.779 1.00 33.07 362 ASN C C 1
ATOM 7105 O O . ASN C 1 341 ? 25.817 4.390 56.167 1.00 33.44 362 ASN C O 1
ATOM 7108 N N . ASP C 1 342 ? 25.305 2.387 55.280 1.00 32.94 363 ASP C N 1
ATOM 7109 C CA . ASP C 1 342 ? 23.873 2.649 55.205 1.00 32.87 363 ASP C CA 1
ATOM 7110 C C . ASP C 1 342 ? 23.130 1.321 55.270 1.00 32.29 363 ASP C C 1
ATOM 7111 O O . ASP C 1 342 ? 23.768 0.282 55.241 1.00 32.22 363 ASP C O 1
ATOM 7116 N N . ASN C 1 343 ? 21.794 1.372 55.345 1.00 32.27 364 ASN C N 1
ATOM 7117 C CA . ASN C 1 343 ? 20.964 0.178 55.306 1.00 32.23 364 ASN C CA 1
ATOM 7118 C C . ASN C 1 343 ? 19.522 0.560 54.986 1.00 32.43 364 ASN C C 1
ATOM 7119 O O . ASN C 1 343 ? 18.955 1.400 55.658 1.00 32.34 364 ASN C O 1
ATOM 7124 N N . THR C 1 344 ? 18.953 -0.051 53.947 1.00 32.84 365 THR C N 1
ATOM 7125 C CA . THR C 1 344 ? 17.575 0.205 53.577 1.00 33.35 365 THR C CA 1
ATOM 7126 C C . THR C 1 344 ? 16.766 -1.057 53.824 1.00 33.39 365 THR C C 1
ATOM 7127 O O . THR C 1 344 ? 16.839 -1.988 53.036 1.00 33.91 365 THR C O 1
ATOM 7130 N N . ILE C 1 345 ? 16.001 -1.076 54.918 1.00 33.16 366 ILE C N 1
ATOM 7131 C CA . ILE C 1 345 ? 15.183 -2.227 55.268 1.00 33.46 366 ILE C CA 1
ATOM 7132 C C . ILE C 1 345 ? 13.822 -2.097 54.588 1.00 34.03 366 ILE C C 1
ATOM 7133 O O . ILE C 1 345 ? 13.029 -1.216 54.905 1.00 33.94 366 ILE C O 1
ATOM 7136 N N . THR C 1 346 ? 13.547 -3.007 53.651 1.00 34.90 367 THR C N 1
ATOM 7137 C CA . THR C 1 346 ? 12.352 -2.945 52.821 1.00 35.87 367 THR C CA 1
ATOM 7138 C C . THR C 1 346 ? 11.377 -4.033 53.254 1.00 36.35 367 THR C C 1
ATOM 7139 O O . THR C 1 346 ? 11.733 -5.200 53.345 1.00 36.70 367 THR C O 1
ATOM 7143 N N . ASN C 1 347 ? 10.137 -3.626 53.509 1.00 36.77 368 ASN C N 1
ATOM 7144 C CA . ASN C 1 347 ? 9.094 -4.531 53.957 1.00 37.32 368 ASN C CA 1
ATOM 7145 C C . ASN C 1 347 ? 8.068 -4.667 52.840 1.00 38.28 368 ASN C C 1
ATOM 7146 O O . ASN C 1 347 ? 7.406 -3.693 52.488 1.00 38.05 368 ASN C O 1
ATOM 7150 N N . SER C 1 348 ? 7.937 -5.876 52.292 1.00 39.76 369 SER C N 1
ATOM 7151 C CA . SER C 1 348 ? 7.091 -6.118 51.137 1.00 41.71 369 SER C CA 1
ATOM 7152 C C . SER C 1 348 ? 5.859 -6.942 51.511 1.00 43.29 369 SER C C 1
ATOM 7153 O O . SER C 1 348 ? 5.924 -7.850 52.331 1.00 43.52 369 SER C O 1
ATOM 7156 N N . LEU C 1 349 ? 4.717 -6.615 50.902 1.00 45.21 370 LEU C N 1
ATOM 7157 C CA . LEU C 1 349 ? 3.489 -7.371 51.082 1.00 47.19 370 LEU C CA 1
ATOM 7158 C C . LEU C 1 349 ? 2.925 -7.687 49.704 1.00 49.19 370 LEU C C 1
ATOM 7159 O O . LEU C 1 349 ? 2.905 -6.823 48.831 1.00 49.03 370 LEU C O 1
ATOM 7162 N N . PRO C 1 350 ? 2.442 -8.929 49.497 1.00 51.87 371 PRO C N 1
ATOM 7163 C CA . PRO C 1 350 ? 1.898 -9.293 48.193 1.00 55.16 371 PRO C CA 1
ATOM 7164 C C . PRO C 1 350 ? 0.542 -8.616 47.981 1.00 57.25 371 PRO C C 1
ATOM 7165 O O . PRO C 1 350 ? -0.319 -8.580 48.871 1.00 57.46 371 PRO C O 1
ATOM 7168 N N . ASP C 1 351 ? 0.306 -8.174 46.742 1.00 60.34 372 ASP C N 1
ATOM 7169 C CA . ASP C 1 351 ? -0.881 -7.392 46.411 1.00 62.63 372 ASP C CA 1
ATOM 7170 C C . ASP C 1 351 ? -2.025 -8.381 46.133 1.00 65.01 372 ASP C C 1
ATOM 7171 O O . ASP C 1 351 ? -1.865 -9.333 45.360 1.00 66.33 372 ASP C O 1
ATOM 7176 N N . VAL C 1 352 ? -3.154 -8.174 46.820 1.00 66.62 373 VAL C N 1
ATOM 7177 C CA . VAL C 1 352 ? -4.110 -9.238 47.084 1.00 69.48 373 VAL C CA 1
ATOM 7178 C C . VAL C 1 352 ? -4.657 -9.814 45.779 1.00 72.96 373 VAL C C 1
ATOM 7179 O O . VAL C 1 352 ? -5.070 -9.068 44.902 1.00 72.47 373 VAL C O 1
ATOM 7183 N N . THR C 1 353 ? -4.587 -11.144 45.676 1.00 77.84 374 THR C N 1
ATOM 7184 C CA . THR C 1 353 ? -5.015 -11.876 44.497 1.00 83.33 374 THR C CA 1
ATOM 7185 C C . THR C 1 353 ? -6.526 -11.734 44.386 1.00 86.37 374 THR C C 1
ATOM 7186 O O . THR C 1 353 ? -7.257 -12.170 45.281 1.00 85.91 374 THR C O 1
ATOM 7190 N N . PRO C 1 354 ? -7.046 -11.176 43.267 1.00 89.99 375 PRO C N 1
ATOM 7191 C CA . PRO C 1 354 ? -8.490 -11.068 43.055 1.00 93.32 375 PRO C CA 1
ATOM 7192 C C . PRO C 1 354 ? -9.140 -12.447 42.982 1.00 97.04 375 PRO C C 1
ATOM 7193 O O . PRO C 1 354 ? -8.804 -13.243 42.109 1.00 100.17 375 PRO C O 1
ATOM 7197 N N . THR C 1 355 ? -10.088 -12.701 43.899 1.00 98.75 376 THR C N 1
ATOM 7198 C CA . THR C 1 355 ? -10.682 -14.012 44.134 1.00 101.24 376 THR C CA 1
ATOM 7199 C C . THR C 1 355 ? -9.571 -15.078 44.160 1.00 101.03 376 THR C C 1
ATOM 7200 O O . THR C 1 355 ? -8.985 -15.267 45.242 1.00 98.25 376 THR C O 1
ATOM 7204 N N . ALA D 1 15 ? -105.916 1.733 21.372 1.00 117.48 36 ALA D N 1
ATOM 7205 C CA . ALA D 1 15 ? -107.138 1.440 22.153 1.00 117.09 36 ALA D CA 1
ATOM 7206 C C . ALA D 1 15 ? -107.385 -0.068 22.236 1.00 118.59 36 ALA D C 1
ATOM 7207 O O . ALA D 1 15 ? -106.630 -0.888 21.716 1.00 119.14 36 ALA D O 1
ATOM 7209 N N . THR D 1 16 ? -108.483 -0.407 22.916 1.00 120.86 37 THR D N 1
ATOM 7210 C CA . THR D 1 16 ? -108.978 -1.768 23.110 1.00 121.05 37 THR D CA 1
ATOM 7211 C C . THR D 1 16 ? -107.955 -2.736 23.725 1.00 119.52 37 THR D C 1
ATOM 7212 O O . THR D 1 16 ? -107.505 -3.709 23.119 1.00 118.45 37 THR D O 1
ATOM 7216 N N . ALA D 1 17 ? -107.610 -2.475 24.976 1.00 117.21 38 ALA D N 1
ATOM 7217 C CA . ALA D 1 17 ? -106.636 -3.261 25.719 1.00 111.66 38 ALA D CA 1
ATOM 7218 C C . ALA D 1 17 ? -106.859 -3.033 27.210 1.00 108.34 38 ALA D C 1
ATOM 7219 O O . ALA D 1 17 ? -107.437 -2.024 27.607 1.00 109.99 38 ALA D O 1
ATOM 7221 N N . LYS D 1 18 ? -106.359 -3.925 28.062 1.00 103.22 39 LYS D N 1
ATOM 7222 C CA . LYS D 1 18 ? -106.569 -3.810 29.497 1.00 100.32 39 LYS D CA 1
ATOM 7223 C C . LYS D 1 18 ? -105.499 -2.900 30.079 1.00 100.74 39 LYS D C 1
ATOM 7224 O O . LYS D 1 18 ? -104.468 -2.677 29.450 1.00 101.59 39 LYS D O 1
ATOM 7226 N N . ALA D 1 19 ? -105.805 -2.332 31.241 1.00 101.36 40 ALA D N 1
ATOM 7227 C CA . ALA D 1 19 ? -104.941 -1.347 31.871 1.00 104.01 40 ALA D CA 1
ATOM 7228 C C . ALA D 1 19 ? -105.311 -1.260 33.349 1.00 105.23 40 ALA D C 1
ATOM 7229 O O . ALA D 1 19 ? -106.462 -1.475 33.734 1.00 103.14 40 ALA D O 1
ATOM 7231 N N . THR D 1 20 ? -104.327 -0.838 34.153 1.00 109.07 41 THR D N 1
ATOM 7232 C CA . THR D 1 20 ? -104.446 -0.708 35.594 1.00 111.65 41 THR D CA 1
ATOM 7233 C C . THR D 1 20 ? -103.198 -0.012 36.129 1.00 112.60 41 THR D C 1
ATOM 7234 O O . THR D 1 20 ? -102.142 -0.101 35.516 1.00 113.33 41 THR D O 1
ATOM 7237 N N . GLY D 1 21 ? -103.306 0.672 37.277 1.00 111.67 42 GLY D N 1
ATOM 7238 C CA . GLY D 1 21 ? -102.185 1.449 37.778 1.00 109.95 42 GLY D CA 1
ATOM 7239 C C . GLY D 1 21 ? -101.560 0.810 39.014 1.00 107.89 42 GLY D C 1
ATOM 7240 O O . GLY D 1 21 ? -102.110 0.904 40.112 1.00 108.43 42 GLY D O 1
ATOM 7241 N N . GLU D 1 22 ? -100.398 0.163 38.830 1.00 105.26 43 GLU D N 1
ATOM 7242 C CA . GLU D 1 22 ? -99.654 -0.473 39.909 1.00 103.95 43 GLU D CA 1
ATOM 7243 C C . GLU D 1 22 ? -100.512 -1.539 40.585 1.00 100.43 43 GLU D C 1
ATOM 7244 O O . GLU D 1 22 ? -100.081 -2.141 41.560 1.00 99.43 43 GLU D O 1
ATOM 7250 N N . THR D 1 23 ? -101.695 -1.792 40.010 1.00 97.34 44 THR D N 1
ATOM 7251 C CA . THR D 1 23 ? -102.621 -2.810 40.472 1.00 93.67 44 THR D CA 1
ATOM 7252 C C . THR D 1 23 ? -102.751 -3.858 39.372 1.00 90.16 44 THR D C 1
ATOM 7253 O O . THR D 1 23 ? -102.515 -3.549 38.204 1.00 92.63 44 THR D O 1
ATOM 7256 N N . SER D 1 24 ? -103.092 -5.102 39.736 1.00 83.82 45 SER D N 1
ATOM 7257 C CA . SER D 1 24 ? -103.279 -6.149 38.739 1.00 77.41 45 SER D CA 1
ATOM 7258 C C . SER D 1 24 ? -104.548 -5.861 37.931 1.00 73.60 45 SER D C 1
ATOM 7259 O O . SER D 1 24 ? -105.502 -5.294 38.453 1.00 73.30 45 SER D O 1
ATOM 7262 N N . ALA D 1 25 ? -104.529 -6.212 36.640 1.00 69.63 46 ALA D N 1
ATOM 7263 C CA . ALA D 1 25 ? -105.695 -6.052 35.785 1.00 66.01 46 ALA D CA 1
ATOM 7264 C C . ALA D 1 25 ? -106.600 -7.260 36.001 1.00 63.97 46 ALA D C 1
ATOM 7265 O O . ALA D 1 25 ? -106.125 -8.319 36.397 1.00 64.08 46 ALA D O 1
ATOM 7267 N N . LYS D 1 26 ? -107.900 -7.106 35.729 1.00 61.76 47 LYS D N 1
ATOM 7268 C CA . LYS D 1 26 ? -108.847 -8.209 35.834 1.00 59.84 47 LYS D CA 1
ATOM 7269 C C . LYS D 1 26 ? -109.500 -8.432 34.468 1.00 57.71 47 LYS D C 1
ATOM 7270 O O . LYS D 1 26 ? -109.942 -7.459 33.853 1.00 57.34 47 LYS D O 1
ATOM 7273 N N . VAL D 1 27 ? -109.547 -9.693 33.998 1.00 55.84 48 VAL D N 1
ATOM 7274 C CA . VAL D 1 27 ? -110.147 -10.022 32.707 1.00 53.95 48 VAL D CA 1
ATOM 7275 C C . VAL D 1 27 ? -111.058 -11.247 32.826 1.00 53.06 48 VAL D C 1
ATOM 7276 O O . VAL D 1 27 ? -110.715 -12.228 33.480 1.00 53.19 48 VAL D O 1
ATOM 7280 N N . SER D 1 28 ? -112.218 -11.173 32.150 1.00 51.57 49 SER D N 1
ATOM 7281 C CA . SER D 1 28 ? -113.203 -12.244 32.079 1.00 50.19 49 SER D CA 1
ATOM 7282 C C . SER D 1 28 ? -113.536 -12.550 30.628 1.00 48.93 49 SER D C 1
ATOM 7283 O O . SER D 1 28 ? -113.837 -11.644 29.866 1.00 48.34 49 SER D O 1
ATOM 7286 N N . ILE D 1 29 ? -113.513 -13.832 30.269 1.00 48.32 50 ILE D N 1
ATOM 7287 C CA . ILE D 1 29 ? -113.977 -14.276 28.970 1.00 47.42 50 ILE D CA 1
ATOM 7288 C C . ILE D 1 29 ? -115.484 -14.504 29.028 1.00 46.72 50 ILE D C 1
ATOM 7289 O O . ILE D 1 29 ? -115.971 -15.235 29.871 1.00 46.65 50 ILE D O 1
ATOM 7294 N N . ASN D 1 30 ? -116.192 -13.854 28.106 1.00 45.97 51 ASN D N 1
ATOM 7295 C CA . ASN D 1 30 ? -117.636 -13.939 28.007 1.00 45.28 51 ASN D CA 1
ATOM 7296 C C . ASN D 1 30 ? -117.978 -14.943 26.911 1.00 45.14 51 ASN D C 1
ATOM 7297 O O . ASN D 1 30 ? -117.464 -14.835 25.805 1.00 45.55 51 ASN D O 1
ATOM 7302 N N . LYS D 1 31 ? -118.842 -15.920 27.207 1.00 44.85 52 LYS D N 1
ATOM 7303 C CA . LYS D 1 31 ? -119.302 -16.872 26.204 1.00 44.70 52 LYS D CA 1
ATOM 7304 C C . LYS D 1 31 ? -120.714 -16.470 25.802 1.00 43.96 52 LYS D C 1
ATOM 7305 O O . LYS D 1 31 ? -121.599 -16.362 26.648 1.00 43.83 52 LYS D O 1
ATOM 7311 N N . VAL D 1 32 ? -120.900 -16.229 24.501 1.00 43.42 53 VAL D N 1
ATOM 7312 C CA . VAL D 1 32 ? -122.205 -15.877 23.981 1.00 42.54 53 VAL D CA 1
ATOM 7313 C C . VAL D 1 32 ? -122.816 -17.133 23.370 1.00 42.37 53 VAL D C 1
ATOM 7314 O O . VAL D 1 32 ? -122.164 -17.811 22.579 1.00 42.35 53 VAL D O 1
ATOM 7317 N N . LEU D 1 33 ? -124.053 -17.438 23.778 1.00 42.09 54 LEU D N 1
ATOM 7318 C CA . LEU D 1 33 ? -124.758 -18.578 23.220 1.00 42.21 54 LEU D CA 1
ATOM 7319 C C . LEU D 1 33 ? -126.017 -18.087 22.508 1.00 41.72 54 LEU D C 1
ATOM 7320 O O . LEU D 1 33 ? -126.906 -17.489 23.102 1.00 41.18 54 LEU D O 1
ATOM 7325 N N . ASN D 1 34 ? -126.050 -18.359 21.204 1.00 42.16 55 ASN D N 1
ATOM 7326 C CA . ASN D 1 34 ? -127.149 -17.985 20.339 1.00 42.08 55 ASN D CA 1
ATOM 7327 C C . ASN D 1 34 ? -128.203 -19.070 20.426 1.00 42.09 55 ASN D C 1
ATOM 7328 O O . ASN D 1 34 ? -127.888 -20.248 20.466 1.00 42.95 55 ASN D O 1
ATOM 7333 N N . ILE D 1 35 ? -129.458 -18.636 20.431 1.00 41.44 56 ILE D N 1
ATOM 7334 C CA . ILE D 1 35 ? -130.579 -19.520 20.644 1.00 41.70 56 ILE D CA 1
ATOM 7335 C C . ILE D 1 35 ? -131.810 -18.856 20.038 1.00 41.55 56 ILE D C 1
ATOM 7336 O O . ILE D 1 35 ? -131.881 -17.637 19.910 1.00 41.65 56 ILE D O 1
ATOM 7341 N N . ALA D 1 36 ? -132.781 -19.685 19.655 1.00 41.69 57 ALA D N 1
ATOM 7342 C CA . ALA D 1 36 ? -134.060 -19.211 19.170 1.00 41.55 57 ALA D CA 1
ATOM 7343 C C . ALA D 1 36 ? -135.056 -19.119 20.325 1.00 41.72 57 ALA D C 1
ATOM 7344 O O . ALA D 1 36 ? -134.806 -19.611 21.428 1.00 41.86 57 ALA D O 1
ATOM 7346 N N . GLU D 1 37 ? -136.205 -18.488 20.042 1.00 41.78 58 GLU D N 1
ATOM 7347 C CA . GLU D 1 37 ? -137.174 -18.053 21.034 1.00 41.90 58 GLU D CA 1
ATOM 7348 C C . GLU D 1 37 ? -137.767 -19.226 21.810 1.00 42.56 58 GLU D C 1
ATOM 7349 O O . GLU D 1 37 ? -137.801 -19.182 23.043 1.00 43.57 58 GLU D O 1
ATOM 7355 N N . GLY D 1 38 ? -138.256 -20.239 21.084 1.00 42.29 59 GLY D N 1
ATOM 7356 C CA . GLY D 1 38 ? -139.029 -21.295 21.719 1.00 42.56 59 GLY D CA 1
ATOM 7357 C C . GLY D 1 38 ? -138.185 -22.181 22.635 1.00 43.08 59 GLY D C 1
ATOM 7358 O O . GLY D 1 38 ? -138.643 -22.622 23.686 1.00 43.38 59 GLY D O 1
ATOM 7359 N N . ILE D 1 39 ? -136.929 -22.379 22.233 1.00 43.32 60 ILE D N 1
ATOM 7360 C CA . ILE D 1 39 ? -136.068 -23.430 22.755 1.00 44.62 60 ILE D CA 1
ATOM 7361 C C . ILE D 1 39 ? -135.673 -23.145 24.208 1.00 44.94 60 ILE D C 1
ATOM 7362 O O . ILE D 1 39 ? -135.386 -22.008 24.585 1.00 44.37 60 ILE D O 1
ATOM 7367 N N . THR D 1 40 ? -135.665 -24.224 24.997 1.00 46.10 61 THR D N 1
ATOM 7368 C CA . THR D 1 40 ? -135.174 -24.221 26.365 1.00 46.97 61 THR D CA 1
ATOM 7369 C C . THR D 1 40 ? -133.677 -24.498 26.362 1.00 47.19 61 THR D C 1
ATOM 7370 O O . THR D 1 40 ? -133.211 -25.400 25.671 1.00 47.07 61 THR D O 1
ATOM 7374 N N . THR D 1 41 ? -132.962 -23.708 27.165 1.00 47.78 62 THR D N 1
ATOM 7375 C CA . THR D 1 41 ? -131.511 -23.751 27.304 1.00 49.03 62 THR D CA 1
ATOM 7376 C C . THR D 1 41 ? -131.042 -25.180 27.553 1.00 51.01 62 THR D C 1
ATOM 7377 O O . THR D 1 41 ? -131.507 -25.823 28.487 1.00 52.44 62 THR D O 1
ATOM 7381 N N . PRO D 1 42 ? -130.085 -25.701 26.751 1.00 51.63 63 PRO D N 1
ATOM 7382 C CA . PRO D 1 42 ? -129.563 -27.048 26.978 1.00 53.66 63 PRO D CA 1
ATOM 7383 C C . PRO D 1 42 ? -128.626 -27.033 28.179 1.00 55.17 63 PRO D C 1
ATOM 7384 O O . PRO D 1 42 ? -128.364 -25.989 28.772 1.00 54.36 63 PRO D O 1
ATOM 7388 N N . GLU D 1 43 ? -128.160 -28.224 28.545 1.00 58.08 64 GLU D N 1
ATOM 7389 C CA . GLU D 1 43 ? -127.255 -28.363 29.670 1.00 60.57 64 GLU D CA 1
ATOM 7390 C C . GLU D 1 43 ? -125.893 -28.736 29.104 1.00 61.77 64 GLU D C 1
ATOM 7391 O O . GLU D 1 43 ? -125.652 -29.895 28.794 1.00 64.32 64 GLU D O 1
ATOM 7397 N N . ALA D 1 44 ? -125.034 -27.730 28.919 1.00 60.92 65 ALA D N 1
ATOM 7398 C CA . ALA D 1 44 ? -123.739 -27.927 28.294 1.00 61.40 65 ALA D CA 1
ATOM 7399 C C . ALA D 1 44 ? -122.681 -27.081 29.001 1.00 61.25 65 ALA D C 1
ATOM 7400 O O . ALA D 1 44 ? -122.972 -26.083 29.661 1.00 60.96 65 ALA D O 1
ATOM 7402 N N . THR D 1 45 ? -121.428 -27.501 28.861 1.00 61.99 66 THR D N 1
ATOM 7403 C CA . THR D 1 45 ? -120.319 -26.734 29.396 1.00 61.56 66 THR D CA 1
ATOM 7404 C C . THR D 1 45 ? -119.339 -26.450 28.267 1.00 61.71 66 THR D C 1
ATOM 7405 O O . THR D 1 45 ? -119.188 -27.247 27.339 1.00 63.24 66 THR D O 1
ATOM 7409 N N . PHE D 1 46 ? -118.685 -25.293 28.355 1.00 60.73 67 PHE D N 1
ATOM 7410 C CA . PHE D 1 46 ? -117.709 -24.933 27.351 1.00 60.91 67 PHE D CA 1
ATOM 7411 C C . PHE D 1 46 ? -116.361 -24.756 28.029 1.00 62.32 67 PHE D C 1
ATOM 7412 O O . PHE D 1 46 ? -116.288 -24.207 29.126 1.00 61.95 67 PHE D O 1
ATOM 7420 N N . THR D 1 47 ? -115.311 -25.219 27.346 1.00 64.72 68 THR D N 1
ATOM 7421 C CA . THR D 1 47 ? -113.981 -25.277 27.920 1.00 67.46 68 THR D CA 1
ATOM 7422 C C . THR D 1 47 ? -113.012 -24.485 27.057 1.00 67.83 68 THR D C 1
ATOM 7423 O O . THR D 1 47 ? -113.027 -24.636 25.843 1.00 67.52 68 THR D O 1
ATOM 7427 N N . PHE D 1 48 ? -112.151 -23.698 27.717 1.00 68.70 69 PHE D N 1
ATOM 7428 C CA . PHE D 1 48 ? -111.177 -22.855 27.044 1.00 69.45 69 PHE D CA 1
ATOM 7429 C C . PHE D 1 48 ? -109.760 -23.238 27.461 1.00 71.45 69 PHE D C 1
ATOM 7430 O O . PHE D 1 48 ? -109.454 -23.297 28.650 1.00 71.09 69 PHE D O 1
ATOM 7438 N N . THR D 1 49 ? -108.910 -23.471 26.448 1.00 73.52 70 THR D N 1
ATOM 7439 C CA . THR D 1 49 ? -107.529 -23.893 26.601 1.00 75.76 70 THR D CA 1
ATOM 7440 C C . THR D 1 49 ? -106.621 -22.674 26.563 1.00 76.34 70 THR D C 1
ATOM 7441 O O . THR D 1 49 ? -106.759 -21.826 25.690 1.00 75.66 70 THR D O 1
ATOM 7444 N N . PHE D 1 50 ? -105.678 -22.626 27.506 1.00 78.54 71 PHE D N 1
ATOM 7445 C CA . PHE D 1 50 ? -104.675 -21.578 27.557 1.00 80.17 71 PHE D CA 1
ATOM 7446 C C . PHE D 1 50 ? -103.304 -22.216 27.372 1.00 83.29 71 PHE D C 1
ATOM 7447 O O . PHE D 1 50 ? -102.643 -22.579 28.344 1.00 84.20 71 PHE D O 1
ATOM 7455 N N . THR D 1 51 ? -102.920 -22.390 26.104 1.00 85.67 72 THR D N 1
ATOM 7456 C CA . THR D 1 51 ? -101.695 -23.090 25.765 1.00 88.71 72 THR D CA 1
ATOM 7457 C C . THR D 1 51 ? -100.609 -22.060 25.489 1.00 89.83 72 THR D C 1
ATOM 7458 O O . THR D 1 51 ? -100.766 -21.212 24.609 1.00 89.49 72 THR D O 1
ATOM 7462 N N . PRO D 1 52 ? -99.470 -22.099 26.216 1.00 91.33 73 PRO D N 1
ATOM 7463 C CA . PRO D 1 52 ? -98.430 -21.076 26.046 1.00 92.15 73 PRO D CA 1
ATOM 7464 C C . PRO D 1 52 ? -97.764 -21.175 24.672 1.00 95.05 73 PRO D C 1
ATOM 7465 O O . PRO D 1 52 ? -97.530 -22.265 24.123 1.00 97.08 73 PRO D O 1
ATOM 7469 N N . LYS D 1 53 ? -97.420 -20.009 24.127 1.00 96.85 74 LYS D N 1
ATOM 7470 C CA . LYS D 1 53 ? -96.688 -19.939 22.872 1.00 101.50 74 LYS D CA 1
ATOM 7471 C C . LYS D 1 53 ? -95.501 -18.999 23.035 1.00 105.62 74 LYS D C 1
ATOM 7472 O O . LYS D 1 53 ? -95.573 -18.045 23.806 1.00 105.90 74 LYS D O 1
ATOM 7478 N N . THR D 1 54 ? -94.398 -19.351 22.366 1.00 110.76 75 THR D N 1
ATOM 7479 C CA . THR D 1 54 ? -93.160 -18.611 22.547 1.00 113.43 75 THR D CA 1
ATOM 7480 C C . THR D 1 54 ? -92.878 -17.843 21.260 1.00 115.34 75 THR D C 1
ATOM 7481 O O . THR D 1 54 ? -93.422 -18.188 20.204 1.00 115.69 75 THR D O 1
ATOM 7485 N N . GLY D 1 55 ? -91.904 -16.935 21.328 1.00 117.44 76 GLY D N 1
ATOM 7486 C CA . GLY D 1 55 ? -91.544 -16.129 20.181 1.00 121.21 76 GLY D CA 1
ATOM 7487 C C . GLY D 1 55 ? -90.814 -14.865 20.618 1.00 122.26 76 GLY D C 1
ATOM 7488 O O . GLY D 1 55 ? -90.302 -14.805 21.729 1.00 122.29 76 GLY D O 1
ATOM 7489 N N . THR D 1 56 ? -90.906 -13.805 19.802 1.00 123.56 77 THR D N 1
ATOM 7490 C CA . THR D 1 56 ? -90.141 -12.604 20.090 1.00 124.21 77 THR D CA 1
ATOM 7491 C C . THR D 1 56 ? -91.060 -11.407 20.280 1.00 122.87 77 THR D C 1
ATOM 7492 O O . THR D 1 56 ? -92.088 -11.319 19.635 1.00 122.88 77 THR D O 1
ATOM 7495 N N . SER D 1 57 ? -90.657 -10.517 21.188 1.00 121.93 78 SER D N 1
ATOM 7496 C CA . SER D 1 57 ? -91.473 -9.387 21.596 1.00 120.02 78 SER D CA 1
ATOM 7497 C C . SER D 1 57 ? -90.990 -8.110 20.912 1.00 120.46 78 SER D C 1
ATOM 7498 O O . SER D 1 57 ? -90.204 -8.186 19.976 1.00 123.78 78 SER D O 1
ATOM 7501 N N . SER D 1 58 ? -91.474 -6.961 21.390 1.00 116.94 79 SER D N 1
ATOM 7502 C CA . SER D 1 58 ? -91.092 -5.651 20.897 1.00 115.16 79 SER D CA 1
ATOM 7503 C C . SER D 1 58 ? -89.646 -5.327 21.274 1.00 115.86 79 SER D C 1
ATOM 7504 O O . SER D 1 58 ? -88.993 -4.533 20.594 1.00 118.82 79 SER D O 1
ATOM 7507 N N . ASN D 1 59 ? -89.222 -5.808 22.439 1.00 113.60 80 ASN D N 1
ATOM 7508 C CA . ASN D 1 59 ? -87.884 -5.557 22.943 1.00 113.66 80 ASN D CA 1
ATOM 7509 C C . ASN D 1 59 ? -86.925 -6.638 22.458 1.00 113.38 80 ASN D C 1
ATOM 7510 O O . ASN D 1 59 ? -85.724 -6.395 22.348 1.00 114.88 80 ASN D O 1
ATOM 7515 N N . GLY D 1 60 ? -87.444 -7.828 22.177 1.00 111.45 81 GLY D N 1
ATOM 7516 C CA . GLY D 1 60 ? -86.618 -8.947 21.765 1.00 113.73 81 GLY D CA 1
ATOM 7517 C C . GLY D 1 60 ? -86.583 -10.003 22.863 1.00 113.18 81 GLY D C 1
ATOM 7518 O O . GLY D 1 60 ? -85.676 -10.838 22.913 1.00 114.40 81 GLY D O 1
ATOM 7519 N N . ALA D 1 61 ? -87.601 -9.950 23.733 1.00 112.31 82 ALA D N 1
ATOM 7520 C CA . ALA D 1 61 ? -87.737 -10.926 24.804 1.00 113.59 82 ALA D CA 1
ATOM 7521 C C . ALA D 1 61 ? -88.161 -12.260 24.203 1.00 114.84 82 ALA D C 1
ATOM 7522 O O . ALA D 1 61 ? -88.930 -12.279 23.249 1.00 114.89 82 ALA D O 1
ATOM 7524 N N . PRO D 1 62 ? -87.667 -13.397 24.731 1.00 115.57 83 PRO D N 1
ATOM 7525 C CA . PRO D 1 62 ? -88.125 -14.705 24.270 1.00 115.98 83 PRO D CA 1
ATOM 7526 C C . PRO D 1 62 ? -89.540 -15.027 24.755 1.00 113.68 83 PRO D C 1
ATOM 7527 O O . PRO D 1 62 ? -89.763 -16.131 25.206 1.00 114.64 83 PRO D O 1
ATOM 7531 N N . TYR D 1 63 ? -90.482 -14.084 24.627 1.00 110.90 84 TYR D N 1
ATOM 7532 C CA . TYR D 1 63 ? -91.799 -14.236 25.199 1.00 108.55 84 TYR D CA 1
ATOM 7533 C C . TYR D 1 63 ? -91.684 -14.974 26.525 1.00 109.06 84 TYR D C 1
ATOM 7534 O O . TYR D 1 63 ? -92.164 -16.087 26.641 1.00 110.02 84 TYR D O 1
ATOM 7543 N N . GLU D 1 64 ? -91.078 -14.322 27.523 1.00 108.79 85 GLU D N 1
ATOM 7544 C CA . GLU D 1 64 ? -90.737 -14.934 28.798 1.00 109.41 85 GLU D CA 1
ATOM 7545 C C . GLU D 1 64 ? -91.874 -15.845 29.228 1.00 108.38 85 GLU D C 1
ATOM 7546 O O . GLU D 1 64 ? -92.972 -15.364 29.449 1.00 106.90 85 GLU D O 1
ATOM 7552 N N . THR D 1 65 ? -91.639 -17.154 29.220 1.00 110.76 86 THR D N 1
ATOM 7553 C CA . THR D 1 65 ? -92.726 -18.089 29.452 1.00 112.94 86 THR D CA 1
ATOM 7554 C C . THR D 1 65 ? -92.461 -18.953 30.677 1.00 115.18 86 THR D C 1
ATOM 7555 O O . THR D 1 65 ? -91.543 -19.764 30.672 1.00 117.92 86 THR D O 1
ATOM 7559 N N . ILE D 1 66 ? -93.243 -18.725 31.736 1.00 116.18 87 ILE D N 1
ATOM 7560 C CA . ILE D 1 66 ? -93.337 -19.682 32.820 1.00 118.48 87 ILE D CA 1
ATOM 7561 C C . ILE D 1 66 ? -94.464 -20.651 32.491 1.00 119.86 87 ILE D C 1
ATOM 7562 O O . ILE D 1 66 ? -95.550 -20.548 33.007 1.00 116.53 87 ILE D O 1
ATOM 7566 N N . ASP D 1 67 ? -94.160 -21.693 31.721 1.00 125.59 88 ASP D N 1
ATOM 7567 C CA . ASP D 1 67 ? -95.094 -22.775 31.471 1.00 129.34 88 ASP D CA 1
ATOM 7568 C C . ASP D 1 67 ? -94.810 -23.910 32.451 1.00 131.28 88 ASP D C 1
ATOM 7569 O O . ASP D 1 67 ? -95.165 -25.058 32.204 1.00 132.82 88 ASP D O 1
ATOM 7574 N N . SER D 1 68 ? -94.174 -23.576 33.577 1.00 131.05 89 SER D N 1
ATOM 7575 C CA . SER D 1 68 ? -94.001 -24.506 34.679 1.00 132.27 89 SER D CA 1
ATOM 7576 C C . SER D 1 68 ? -95.238 -24.505 35.568 1.00 133.61 89 SER D C 1
ATOM 7577 O O . SER D 1 68 ? -96.277 -23.986 35.162 1.00 133.73 89 SER D O 1
ATOM 7580 N N . SER D 1 69 ? -95.051 -24.935 36.814 1.00 136.36 90 SER D N 1
ATOM 7581 C CA . SER D 1 69 ? -96.116 -24.896 37.809 1.00 136.84 90 SER D CA 1
ATOM 7582 C C . SER D 1 69 ? -96.602 -23.454 37.981 1.00 135.92 90 SER D C 1
ATOM 7583 O O . SER D 1 69 ? -97.803 -23.193 38.060 1.00 135.82 90 SER D O 1
ATOM 7586 N N . ASN D 1 70 ? -95.637 -22.525 37.936 1.00 133.81 91 ASN D N 1
ATOM 7587 C CA . ASN D 1 70 ? -95.920 -21.114 38.157 1.00 127.52 91 ASN D CA 1
ATOM 7588 C C . ASN D 1 70 ? -96.403 -20.451 36.874 1.00 122.84 91 ASN D C 1
ATOM 7589 O O . ASN D 1 70 ? -96.240 -21.017 35.805 1.00 123.58 91 ASN D O 1
ATOM 7594 N N . GLY D 1 71 ? -97.264 -19.442 36.973 1.00 116.41 92 GLY D N 1
ATOM 7595 C CA . GLY D 1 71 ? -97.714 -18.681 35.816 1.00 110.24 92 GLY D CA 1
ATOM 7596 C C . GLY D 1 71 ? -98.383 -19.515 34.721 1.00 107.58 92 GLY D C 1
ATOM 7597 O O . GLY D 1 71 ? -98.201 -19.240 33.544 1.00 107.79 92 GLY D O 1
ATOM 7598 N N . GLN D 1 72 ? -99.075 -20.592 35.110 1.00 105.46 93 GLN D N 1
ATOM 7599 C CA . GLN D 1 72 ? -99.798 -21.432 34.174 1.00 102.72 93 GLN D CA 1
ATOM 7600 C C . GLN D 1 72 ? -101.288 -21.179 34.371 1.00 99.08 93 GLN D C 1
ATOM 7601 O O . GLN D 1 72 ? -101.824 -21.438 35.451 1.00 99.68 93 GLN D O 1
ATOM 7603 N N . ILE D 1 73 ? -101.956 -20.749 33.304 1.00 95.15 94 ILE D N 1
ATOM 7604 C CA . ILE D 1 73 ? -103.379 -20.456 33.367 1.00 91.39 94 ILE D CA 1
ATOM 7605 C C . ILE D 1 73 ? -104.141 -21.747 33.074 1.00 88.66 94 ILE D C 1
ATOM 7606 O O . ILE D 1 73 ? -104.144 -22.241 31.943 1.00 88.37 94 ILE D O 1
ATOM 7611 N N . THR D 1 74 ? -104.764 -22.301 34.120 1.00 85.65 95 THR D N 1
ATOM 7612 C CA . THR D 1 74 ? -105.523 -23.531 34.009 1.00 84.56 95 THR D CA 1
ATOM 7613 C C . THR D 1 74 ? -106.751 -23.285 33.151 1.00 82.68 95 THR D C 1
ATOM 7614 O O . THR D 1 74 ? -107.159 -22.144 32.986 1.00 81.46 95 THR D O 1
ATOM 7618 N N . ASP D 1 75 ? -107.347 -24.362 32.638 1.00 82.70 96 ASP D N 1
ATOM 7619 C CA . ASP D 1 75 ? -108.518 -24.245 31.785 1.00 80.67 96 ASP D CA 1
ATOM 7620 C C . ASP D 1 75 ? -109.704 -23.740 32.607 1.00 77.85 96 ASP D C 1
ATOM 7621 O O . ASP D 1 75 ? -109.823 -24.057 33.789 1.00 77.96 96 ASP D O 1
ATOM 7626 N N . LYS D 1 76 ? -110.543 -22.924 31.955 1.00 74.57 97 LYS D N 1
ATOM 7627 C CA . LYS D 1 76 ? -111.666 -22.263 32.601 1.00 72.00 97 LYS D CA 1
ATOM 7628 C C . LYS D 1 76 ? -112.966 -22.700 31.931 1.00 69.52 97 LYS D C 1
ATOM 7629 O O . LYS D 1 76 ? -112.975 -22.979 30.732 1.00 68.01 97 LYS D O 1
ATOM 7635 N N . ASN D 1 77 ? -114.040 -22.761 32.732 1.00 68.22 98 ASN D N 1
ATOM 7636 C CA . ASN D 1 77 ? -115.310 -23.335 32.303 1.00 66.89 98 ASN D CA 1
ATOM 7637 C C . ASN D 1 77 ? -116.461 -22.355 32.527 1.00 64.37 98 ASN D C 1
ATOM 7638 O O . ASN D 1 77 ? -116.483 -21.601 33.505 1.00 63.97 98 ASN D O 1
ATOM 7643 N N . VAL D 1 78 ? -117.402 -22.388 31.574 1.00 62.00 99 VAL D N 1
ATOM 7644 C CA . VAL D 1 78 ? -118.682 -21.707 31.643 1.00 59.91 99 VAL D CA 1
ATOM 7645 C C . VAL D 1 78 ? -119.769 -22.743 31.354 1.00 59.30 99 VAL D C 1
ATOM 7646 O O . VAL D 1 78 ? -119.740 -23.376 30.300 1.00 58.89 99 VAL D O 1
ATOM 7650 N N . SER D 1 79 ? -120.702 -22.920 32.300 1.00 58.70 100 SER D N 1
ATOM 7651 C CA . SER D 1 79 ? -121.762 -23.915 32.185 1.00 58.19 100 SER D CA 1
ATOM 7652 C C . SER D 1 79 ? -123.107 -23.246 31.924 1.00 56.39 100 SER D C 1
ATOM 7653 O O . SER D 1 79 ? -123.348 -22.126 32.370 1.00 55.63 100 SER D O 1
ATOM 7656 N N . TYR D 1 80 ? -123.989 -23.963 31.219 1.00 55.26 101 TYR D N 1
ATOM 7657 C CA . TYR D 1 80 ? -125.340 -23.498 30.962 1.00 52.97 101 TYR D CA 1
ATOM 7658 C C . TYR D 1 80 ? -126.299 -24.616 31.347 1.00 53.35 101 TYR D C 1
ATOM 7659 O O . TYR D 1 80 ? -125.982 -25.786 31.177 1.00 54.07 101 TYR D O 1
ATOM 7668 N N . SER D 1 81 ? -127.473 -24.258 31.866 1.00 52.99 102 SER D N 1
ATOM 7669 C CA . SER D 1 81 ? -128.443 -25.241 32.314 1.00 54.29 102 SER D CA 1
ATOM 7670 C C . SER D 1 81 ? -129.845 -24.807 31.890 1.00 53.74 102 SER D C 1
ATOM 7671 O O . SER D 1 81 ? -130.032 -23.696 31.416 1.00 52.66 102 SER D O 1
ATOM 7674 N N . GLY D 1 82 ? -130.819 -25.697 32.093 1.00 54.55 103 GLY D N 1
ATOM 7675 C CA . GLY D 1 82 ? -132.220 -25.421 31.837 1.00 53.74 103 GLY D CA 1
ATOM 7676 C C . GLY D 1 82 ? -132.710 -24.229 32.649 1.00 53.38 103 GLY D C 1
ATOM 7677 O O . GLY D 1 82 ? -133.672 -23.582 32.254 1.00 52.74 103 GLY D O 1
ATOM 7678 N N . THR D 1 83 ? -132.008 -23.913 33.742 1.00 53.97 104 THR D N 1
ATOM 7679 C CA . THR D 1 83 ? -132.365 -22.864 34.681 1.00 54.26 104 THR D CA 1
ATOM 7680 C C . THR D 1 83 ? -132.102 -21.477 34.096 1.00 52.90 104 THR D C 1
ATOM 7681 O O . THR D 1 83 ? -132.414 -20.481 34.736 1.00 53.42 104 THR D O 1
ATOM 7684 N N . ASP D 1 84 ? -131.499 -21.406 32.904 1.00 51.58 105 ASP D N 1
ATOM 7685 C CA . ASP D 1 84 ? -131.210 -20.137 32.253 1.00 50.38 105 ASP D CA 1
ATOM 7686 C C . ASP D 1 84 ? -132.327 -19.819 31.262 1.00 49.63 105 ASP D C 1
ATOM 7687 O O . ASP D 1 84 ? -132.962 -20.726 30.726 1.00 50.13 105 ASP D O 1
ATOM 7692 N N . VAL D 1 85 ? -132.532 -18.523 30.981 1.00 48.44 106 VAL D N 1
ATOM 7693 C CA . VAL D 1 85 ? -133.466 -18.123 29.941 1.00 46.70 106 VAL D CA 1
ATOM 7694 C C . VAL D 1 85 ? -132.933 -16.892 29.213 1.00 45.63 106 VAL D C 1
ATOM 7695 O O . VAL D 1 85 ? -132.456 -15.967 29.859 1.00 45.95 106 VAL D O 1
ATOM 7698 N N . LEU D 1 86 ? -133.007 -16.908 27.872 1.00 44.38 107 LEU D N 1
ATOM 7699 C CA . LEU D 1 86 ? -132.853 -15.710 27.063 1.00 43.39 107 LEU D CA 1
ATOM 7700 C C . LEU D 1 86 ? -134.194 -14.987 27.121 1.00 43.19 107 LEU D C 1
ATOM 7701 O O . LEU D 1 86 ? -135.056 -15.212 26.278 1.00 42.57 107 LEU D O 1
ATOM 7704 N N . ALA D 1 87 ? -134.375 -14.214 28.195 1.00 43.78 108 ALA D N 1
ATOM 7705 C CA . ALA D 1 87 ? -135.661 -13.625 28.506 1.00 44.26 108 ALA D CA 1
ATOM 7706 C C . ALA D 1 87 ? -135.878 -12.475 27.533 1.00 44.05 108 ALA D C 1
ATOM 7707 O O . ALA D 1 87 ? -135.394 -11.358 27.760 1.00 44.76 108 ALA D O 1
ATOM 7709 N N . THR D 1 88 ? -136.558 -12.776 26.417 1.00 43.21 109 THR D N 1
ATOM 7710 C CA . THR D 1 88 ? -136.851 -11.828 25.348 1.00 42.66 109 THR D CA 1
ATOM 7711 C C . THR D 1 88 ? -135.606 -11.007 25.008 1.00 42.39 109 THR D C 1
ATOM 7712 O O . THR D 1 88 ? -135.686 -9.813 24.736 1.00 42.70 109 THR D O 1
ATOM 7716 N N . GLY D 1 89 ? -134.454 -11.677 25.029 1.00 41.70 110 GLY D N 1
ATOM 7717 C CA . GLY D 1 89 ? -133.148 -11.084 24.834 1.00 41.38 110 GLY D CA 1
ATOM 7718 C C . GLY D 1 89 ? -132.681 -11.200 23.388 1.00 40.73 110 GLY D C 1
ATOM 7719 O O . GLY D 1 89 ? -133.474 -11.434 22.477 1.00 40.17 110 GLY D O 1
ATOM 7720 N N . GLN D 1 90 ? -131.395 -10.935 23.211 1.00 40.86 111 GLN D N 1
ATOM 7721 C CA . GLN D 1 90 ? -130.877 -10.563 21.903 1.00 41.17 111 GLN D CA 1
ATOM 7722 C C . GLN D 1 90 ? -130.359 -11.789 21.177 1.00 40.72 111 GLN D C 1
ATOM 7723 O O . GLN D 1 90 ? -129.299 -11.735 20.571 1.00 41.19 111 GLN D O 1
ATOM 7725 N N . THR D 1 91 ? -131.089 -12.909 21.204 1.00 39.98 112 THR D N 1
ATOM 7726 C CA . THR D 1 91 ? -130.584 -14.210 20.768 1.00 39.50 112 THR D CA 1
ATOM 7727 C C . THR D 1 91 ? -129.204 -14.563 21.327 1.00 39.44 112 THR D C 1
ATOM 7728 O O . THR D 1 91 ? -128.366 -15.155 20.660 1.00 39.53 112 THR D O 1
ATOM 7731 N N . ASN D 1 92 ? -128.961 -14.097 22.545 1.00 39.49 113 ASN D N 1
ATOM 7732 C CA . ASN D 1 92 ? -127.644 -14.165 23.135 1.00 39.97 113 ASN D CA 1
ATOM 7733 C C . ASN D 1 92 ? -127.823 -14.265 24.636 1.00 40.39 113 ASN D C 1
ATOM 7734 O O . ASN D 1 92 ? -128.028 -13.266 25.315 1.00 41.01 113 ASN D O 1
ATOM 7737 N N . ILE D 1 93 ? -127.782 -15.507 25.116 1.00 40.60 114 ILE D N 1
ATOM 7738 C CA . ILE D 1 93 ? -127.614 -15.731 26.534 1.00 40.92 114 ILE D CA 1
ATOM 7739 C C . ILE D 1 93 ? -126.113 -15.797 26.816 1.00 40.72 114 ILE D C 1
ATOM 7740 O O . ILE D 1 93 ? -125.433 -16.753 26.466 1.00 40.57 114 ILE D O 1
ATOM 7745 N N . LYS D 1 94 ? -125.590 -14.732 27.432 1.00 40.59 115 LYS D N 1
ATOM 7746 C CA . LYS D 1 94 ? -124.163 -14.563 27.645 1.00 40.90 115 LYS D CA 1
ATOM 7747 C C . LYS D 1 94 ? -123.837 -14.939 29.085 1.00 41.64 115 LYS D C 1
ATOM 7748 O O . LYS D 1 94 ? -124.610 -14.635 29.980 1.00 42.13 115 LYS D O 1
ATOM 7751 N N . LYS D 1 95 ? -122.713 -15.643 29.285 1.00 42.16 116 LYS D N 1
ATOM 7752 C CA . LYS D 1 95 ? -122.216 -15.963 30.617 1.00 43.39 116 LYS D CA 1
ATOM 7753 C C . LYS D 1 95 ? -120.695 -15.845 30.626 1.00 44.26 116 LYS D C 1
ATOM 7754 O O . LYS D 1 95 ? -120.044 -16.380 29.731 1.00 44.39 116 LYS D O 1
ATOM 7760 N N . ASP D 1 96 ? -120.124 -15.186 31.644 1.00 45.44 117 ASP D N 1
ATOM 7761 C CA . ASP D 1 96 ? -118.688 -14.904 31.690 1.00 46.21 117 ASP D CA 1
ATOM 7762 C C . ASP D 1 96 ? -117.984 -15.847 32.663 1.00 47.40 117 ASP D C 1
ATOM 7763 O O . ASP D 1 96 ? -118.634 -16.367 33.566 1.00 48.28 117 ASP D O 1
ATOM 7768 N N . THR D 1 97 ? -116.673 -16.039 32.455 1.00 47.66 118 THR D N 1
ATOM 7769 C CA . THR D 1 97 ? -115.839 -16.898 33.286 1.00 48.66 118 THR D CA 1
ATOM 7770 C C . THR D 1 97 ? -115.648 -16.309 34.678 1.00 49.72 118 THR D C 1
ATOM 7771 O O . THR D 1 97 ? -116.169 -16.842 35.649 1.00 50.62 118 THR D O 1
ATOM 7775 N N . GLY D 1 98 ? -114.996 -15.166 34.762 1.00 50.00 119 GLY D N 1
ATOM 7776 C CA . GLY D 1 98 ? -114.543 -14.655 36.044 1.00 51.36 119 GLY D CA 1
ATOM 7777 C C . GLY D 1 98 ? -113.093 -14.220 35.907 1.00 51.71 119 GLY D C 1
ATOM 7778 O O . GLY D 1 98 ? -112.515 -14.449 34.840 1.00 51.07 119 GLY D O 1
ATOM 7779 N N . ASP D 1 99 ? -112.535 -13.513 36.912 1.00 52.99 120 ASP D N 1
ATOM 7780 C CA . ASP D 1 99 ? -111.160 -13.081 36.694 1.00 54.15 120 ASP D CA 1
ATOM 7781 C C . ASP D 1 99 ? -110.339 -14.348 36.484 1.00 55.55 120 ASP D C 1
ATOM 7782 O O . ASP D 1 99 ? -110.219 -15.155 37.398 1.00 57.20 120 ASP D O 1
ATOM 7787 N N . ILE D 1 100 ? -109.815 -14.507 35.262 1.00 55.73 121 ILE D N 1
ATOM 7788 C CA . ILE D 1 100 ? -109.058 -15.696 34.910 1.00 57.22 121 ILE D CA 1
ATOM 7789 C C . ILE D 1 100 ? -107.682 -15.620 35.568 1.00 58.89 121 ILE D C 1
ATOM 7790 O O . ILE D 1 100 ? -106.924 -16.590 35.552 1.00 59.75 121 ILE D O 1
ATOM 7795 N N . PHE D 1 101 ? -107.380 -14.454 36.148 1.00 59.48 122 PHE D N 1
ATOM 7796 C CA . PHE D 1 101 ? -106.085 -14.186 36.748 1.00 61.10 122 PHE D CA 1
ATOM 7797 C C . PHE D 1 101 ? -106.176 -14.218 38.272 1.00 63.01 122 PHE D C 1
ATOM 7798 O O . PHE D 1 101 ? -105.308 -13.683 38.961 1.00 64.02 122 PHE D O 1
ATOM 7806 N N . ARG D 1 102 ? -107.243 -14.834 38.790 1.00 64.74 123 ARG D N 1
ATOM 7807 C CA . ARG D 1 102 ? -107.317 -15.170 40.200 1.00 67.72 123 ARG D CA 1
ATOM 7808 C C . ARG D 1 102 ? -106.543 -16.476 40.388 1.00 69.82 123 ARG D C 1
ATOM 7809 O O . ARG D 1 102 ? -106.506 -17.317 39.484 1.00 70.22 123 ARG D O 1
ATOM 7812 N N . GLU D 1 103 ? -105.881 -16.607 41.544 1.00 71.68 124 GLU D N 1
ATOM 7813 C CA . GLU D 1 103 ? -105.200 -17.835 41.924 1.00 73.72 124 GLU D CA 1
ATOM 7814 C C . GLU D 1 103 ? -103.957 -18.083 41.064 1.00 74.35 124 GLU D C 1
ATOM 7815 O O . GLU D 1 103 ? -103.221 -19.034 41.332 1.00 76.26 124 GLU D O 1
ATOM 7817 N N . VAL D 1 104 ? -103.701 -17.228 40.060 1.00 72.95 125 VAL D N 1
ATOM 7818 C CA . VAL D 1 104 ? -102.482 -17.353 39.274 1.00 73.14 125 VAL D CA 1
ATOM 7819 C C . VAL D 1 104 ? -101.463 -16.321 39.756 1.00 74.78 125 VAL D C 1
ATOM 7820 O O . VAL D 1 104 ? -101.807 -15.178 40.035 1.00 74.95 125 VAL D O 1
ATOM 7824 N N . ASN D 1 105 ? -100.204 -16.755 39.873 1.00 76.67 126 ASN D N 1
ATOM 7825 C CA . ASN D 1 105 ? -99.107 -15.908 40.309 1.00 76.93 126 ASN D CA 1
ATOM 7826 C C . ASN D 1 105 ? -98.026 -15.971 39.236 1.00 77.67 126 ASN D C 1
ATOM 7827 O O . ASN D 1 105 ? -97.869 -17.004 38.585 1.00 77.99 126 ASN D O 1
ATOM 7829 N N . TYR D 1 106 ? -97.276 -14.876 39.067 1.00 78.84 127 TYR D N 1
ATOM 7830 C CA . TYR D 1 106 ? -96.217 -14.845 38.071 1.00 81.11 127 TYR D CA 1
ATOM 7831 C C . TYR D 1 106 ? -94.854 -14.746 38.743 1.00 83.57 127 TYR D C 1
ATOM 7832 O O . TYR D 1 106 ? -94.693 -14.024 39.723 1.00 83.50 127 TYR D O 1
ATOM 7841 N N . THR D 1 107 ? -93.883 -15.466 38.177 1.00 86.01 128 THR D N 1
ATOM 7842 C CA . THR D 1 107 ? -92.578 -15.561 38.799 1.00 89.04 128 THR D CA 1
ATOM 7843 C C . THR D 1 107 ? -91.846 -14.240 38.616 1.00 90.61 128 THR D C 1
ATOM 7844 O O . THR D 1 107 ? -91.512 -13.557 39.575 1.00 91.85 128 THR D O 1
ATOM 7846 N N . HIS D 1 108 ? -91.599 -13.901 37.355 1.00 92.78 129 HIS D N 1
ATOM 7847 C CA . HIS D 1 108 ? -90.795 -12.746 37.004 1.00 94.23 129 HIS D CA 1
ATOM 7848 C C . HIS D 1 108 ? -91.621 -11.878 36.063 1.00 92.42 129 HIS D C 1
ATOM 7849 O O . HIS D 1 108 ? -92.811 -12.132 35.888 1.00 91.94 129 HIS D O 1
ATOM 7856 N N . ALA D 1 109 ? -90.987 -10.871 35.458 1.00 90.97 130 ALA D N 1
ATOM 7857 C CA . ALA D 1 109 ? -91.708 -9.989 34.560 1.00 90.18 130 ALA D CA 1
ATOM 7858 C C . ALA D 1 109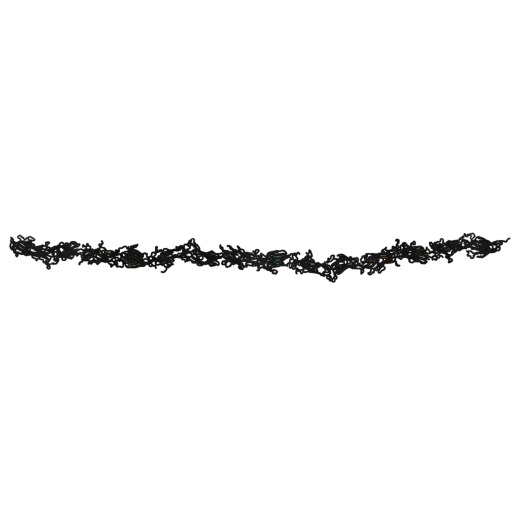 ? -91.510 -10.423 33.112 1.00 91.84 130 ALA D C 1
ATOM 7859 O O . ALA D 1 109 ? -90.889 -11.445 32.851 1.00 92.74 130 ALA D O 1
ATOM 7861 N N . GLY D 1 110 ? -92.004 -9.592 32.185 1.00 93.34 131 GLY D N 1
ATOM 7862 C CA . GLY D 1 110 ? -91.836 -9.804 30.759 1.00 95.42 131 GLY D CA 1
ATOM 7863 C C . GLY D 1 110 ? -93.171 -10.079 30.073 1.00 95.52 131 GLY D C 1
ATOM 7864 O O . GLY D 1 110 ? -94.222 -9.973 30.700 1.00 93.89 131 GLY D O 1
ATOM 7865 N N . GLU D 1 111 ? -93.112 -10.429 28.781 1.00 97.18 132 GLU D N 1
ATOM 7866 C CA . GLU D 1 111 ? -94.308 -10.662 27.982 1.00 97.42 132 GLU D CA 1
ATOM 7867 C C . GLU D 1 111 ? -94.628 -12.153 27.965 1.00 96.26 132 GLU D C 1
ATOM 7868 O O . GLU D 1 111 ? -93.808 -12.957 27.549 1.00 98.16 132 GLU D O 1
ATOM 7874 N N . TYR D 1 112 ? -95.836 -12.492 28.415 1.00 92.74 133 TYR D N 1
ATOM 7875 C CA . TYR D 1 112 ? -96.308 -13.864 28.509 1.00 91.05 133 TYR D CA 1
ATOM 7876 C C . TYR D 1 112 ? -97.410 -14.074 27.478 1.00 87.87 133 TYR D C 1
ATOM 7877 O O . TYR D 1 112 ? -98.398 -13.350 27.486 1.00 85.43 133 TYR D O 1
ATOM 7886 N N . VAL D 1 113 ? -97.233 -15.055 26.590 1.00 87.35 134 VAL D N 1
ATOM 7887 C CA . VAL D 1 113 ? -98.185 -15.218 25.508 1.00 86.78 134 VAL D CA 1
ATOM 7888 C C . VAL D 1 113 ? -98.841 -16.592 25.609 1.00 86.30 134 VAL D C 1
ATOM 7889 O O . VAL D 1 113 ? -98.176 -17.587 25.914 1.00 88.03 134 VAL D O 1
ATOM 7893 N N . TYR D 1 114 ? -100.163 -16.619 25.367 1.00 84.09 135 TYR D N 1
ATOM 7894 C CA . TYR D 1 114 ? -100.971 -17.828 25.421 1.00 82.81 135 TYR D CA 1
ATOM 7895 C C . TYR D 1 114 ? -101.828 -17.929 24.162 1.00 81.15 135 TYR D C 1
ATOM 7896 O O . TYR D 1 114 ? -102.137 -16.917 23.525 1.00 79.84 135 TYR D O 1
ATOM 7905 N N . THR D 1 115 ? -102.188 -19.176 23.817 1.00 81.12 136 THR D N 1
ATOM 7906 C CA . THR D 1 115 ? -103.023 -19.444 22.659 1.00 80.69 136 THR D CA 1
ATOM 7907 C C . THR D 1 115 ? -104.368 -19.970 23.145 1.00 78.98 136 THR D C 1
ATOM 7908 O O . THR D 1 115 ? -104.477 -21.130 23.537 1.00 80.16 136 THR D O 1
ATOM 7911 N N . VAL D 1 116 ? -105.370 -19.094 23.135 1.00 76.31 137 VAL D N 1
ATOM 7912 C CA . VAL D 1 116 ? -106.678 -19.386 23.695 1.00 74.50 137 VAL D CA 1
ATOM 7913 C C . VAL D 1 116 ? -107.564 -19.986 22.606 1.00 74.69 137 VAL D C 1
ATOM 7914 O O . VAL D 1 116 ? -107.692 -19.423 21.521 1.00 74.23 137 VAL D O 1
ATOM 7918 N N . ALA D 1 117 ? -108.169 -21.142 22.903 1.00 75.41 138 ALA D N 1
ATOM 7919 C CA . ALA D 1 117 ? -109.074 -21.815 21.983 1.00 76.20 138 ALA D CA 1
ATOM 7920 C C . ALA D 1 117 ? -110.189 -22.493 22.773 1.00 76.15 138 ALA D C 1
ATOM 7921 O O . ALA D 1 117 ? -110.198 -22.405 23.994 1.00 75.28 138 ALA D O 1
ATOM 7923 N N . GLU D 1 118 ? -111.137 -23.130 22.075 1.00 77.78 139 GLU D N 1
ATOM 7924 C CA . GLU D 1 118 ? -112.247 -23.837 22.696 1.00 78.91 139 GLU D CA 1
ATOM 7925 C C . GLU D 1 118 ? -112.332 -25.241 22.109 1.00 80.91 139 GLU D C 1
ATOM 7926 O O . GLU D 1 118 ? -112.159 -25.407 20.908 1.00 81.81 139 GLU D O 1
ATOM 7932 N N . LYS D 1 119 ? -112.624 -26.240 22.949 1.00 81.81 140 LYS D N 1
ATOM 7933 C CA . LYS D 1 119 ? -112.832 -27.597 22.484 1.00 84.92 140 LYS D CA 1
ATOM 7934 C C . LYS D 1 119 ? -114.217 -27.717 21.846 1.00 85.50 140 LYS D C 1
ATOM 7935 O O . LYS D 1 119 ? -115.071 -26.866 22.048 1.00 83.38 140 LYS D O 1
ATOM 7937 N N . GLN D 1 120 ? -114.419 -28.753 21.027 1.00 90.37 141 GLN D N 1
ATOM 7938 C CA . GLN D 1 120 ? -115.751 -29.160 20.603 1.00 94.00 141 GLN D CA 1
ATOM 7939 C C . GLN D 1 120 ? -116.209 -30.280 21.534 1.00 98.15 141 GLN D C 1
ATOM 7940 O O . GLN D 1 120 ? -115.551 -30.535 22.528 1.00 100.64 141 GLN D O 1
ATOM 7943 N N . ASN D 1 121 ? -117.320 -30.947 21.210 1.00 101.34 142 ASN D N 1
ATOM 7944 C CA . ASN D 1 121 ? -117.867 -32.090 21.922 1.00 105.70 142 ASN D CA 1
ATOM 7945 C C . ASN D 1 121 ? -117.731 -32.003 23.445 1.00 104.08 142 ASN D C 1
ATOM 7946 O O . ASN D 1 121 ? -117.401 -32.995 24.091 1.00 107.01 142 ASN D O 1
ATOM 7951 N N . VAL D 1 122 ? -118.096 -30.857 24.027 1.00 99.16 143 VAL D N 1
ATOM 7952 C CA . VAL D 1 122 ? -118.136 -30.703 25.476 1.00 96.46 143 VAL D CA 1
ATOM 7953 C C . VAL D 1 122 ? -119.558 -30.420 25.965 1.00 93.89 143 VAL D C 1
ATOM 7954 O O . VAL D 1 122 ? -119.739 -30.003 27.108 1.00 95.29 143 VAL D O 1
ATOM 7958 N N . GLY D 1 123 ? -120.563 -30.653 25.120 1.00 89.32 144 GLY D N 1
ATOM 7959 C CA . GLY D 1 123 ? -121.905 -30.271 25.516 1.00 82.70 144 GLY D CA 1
ATOM 7960 C C . GLY D 1 123 ? -122.994 -31.185 24.981 1.00 80.78 144 GLY D C 1
ATOM 7961 O O . GLY D 1 123 ? -122.718 -32.184 24.333 1.00 81.37 144 GLY D O 1
ATOM 7962 N N . TRP D 1 124 ? -124.238 -30.785 25.252 1.00 78.70 145 TRP D N 1
ATOM 7963 C CA . TRP D 1 124 ? -125.387 -31.659 25.083 1.00 78.62 145 TRP D CA 1
ATOM 7964 C C . TRP D 1 124 ? -126.135 -31.304 23.801 1.00 76.76 145 TRP D C 1
ATOM 7965 O O . TRP D 1 124 ? -127.222 -30.725 23.823 1.00 75.52 145 TRP D O 1
ATOM 7968 N N . LYS D 1 125 ? -125.496 -31.632 22.678 1.00 76.36 146 LYS D N 1
ATOM 7969 C CA . LYS D 1 125 ? -126.189 -31.778 21.414 1.00 75.94 146 LYS D CA 1
ATOM 7970 C C . LYS D 1 125 ? -126.766 -33.196 21.335 1.00 77.42 146 LYS D C 1
ATOM 7971 O O . LYS D 1 125 ? -127.139 -33.649 20.260 1.00 78.42 146 LYS D O 1
ATOM 7973 N N . VAL D 1 126 ? -126.898 -33.839 22.497 1.00 77.26 147 VAL D N 1
ATOM 7974 C CA . VAL D 1 126 ? -127.099 -35.272 22.648 1.00 77.94 147 VAL D CA 1
ATOM 7975 C C . VAL D 1 126 ? -128.597 -35.590 22.732 1.00 76.04 147 VAL D C 1
ATOM 7976 O O . VAL D 1 126 ? -128.974 -36.688 23.113 1.00 77.37 147 VAL D O 1
ATOM 7980 N N . ILE D 1 127 ? -129.441 -34.599 22.428 1.00 72.70 148 ILE D N 1
ATOM 7981 C CA . ILE D 1 127 ? -130.879 -34.739 22.567 1.00 71.48 148 ILE D CA 1
ATOM 7982 C C . ILE D 1 127 ? -131.401 -35.398 21.295 1.00 71.55 148 ILE D C 1
ATOM 7983 O O . ILE D 1 127 ? -131.975 -34.737 20.425 1.00 69.41 148 ILE D O 1
ATOM 7988 N N . GLN D 1 128 ? -131.190 -36.716 21.210 1.00 74.22 149 GLN D N 1
ATOM 7989 C CA . GLN D 1 128 ? -131.471 -37.473 20.002 1.00 75.59 149 GLN D CA 1
ATOM 7990 C C . GLN D 1 128 ? -132.351 -38.668 20.348 1.00 77.82 149 GLN D C 1
ATOM 7991 O O . GLN D 1 128 ? -132.429 -39.065 21.504 1.00 78.68 149 GLN D O 1
ATOM 7994 N N . LYS D 1 129 ? -133.004 -39.216 19.324 1.00 79.07 150 LYS D N 1
ATOM 7995 C CA . LYS D 1 129 ? -133.839 -40.394 19.463 1.00 82.04 150 LYS D CA 1
ATOM 7996 C C . LYS D 1 129 ? -133.507 -41.345 18.324 1.00 85.08 150 LYS D C 1
ATOM 7997 O O . LYS D 1 129 ? -133.634 -40.976 17.162 1.00 83.65 150 LYS D O 1
ATOM 7999 N N . ASN D 1 130 ? -133.074 -42.555 18.693 1.00 90.08 151 ASN D N 1
ATOM 8000 C CA . ASN D 1 130 ? -132.718 -43.611 17.759 1.00 95.06 151 ASN D CA 1
ATOM 8001 C C . ASN D 1 130 ? -131.646 -43.108 16.795 1.00 95.71 151 ASN D C 1
ATOM 8002 O O . ASN D 1 130 ? -131.642 -43.479 15.624 1.00 96.91 151 ASN D O 1
ATOM 8007 N N . GLY D 1 131 ? -130.750 -42.247 17.298 1.00 95.42 152 GLY D N 1
ATOM 8008 C CA . GLY D 1 131 ? -129.659 -41.711 16.501 1.00 96.44 152 GLY D CA 1
ATOM 8009 C C . GLY D 1 131 ? -130.070 -40.520 15.635 1.00 94.38 152 GLY D C 1
ATOM 8010 O O . GLY D 1 131 ? -129.203 -39.807 15.134 1.00 94.58 152 GLY D O 1
ATOM 8011 N N . SER D 1 132 ? -131.387 -40.315 15.459 1.00 92.98 153 SER D N 1
ATOM 8012 C CA . SER D 1 132 ? -131.911 -39.136 14.782 1.00 90.29 153 SER D CA 1
ATOM 8013 C C . SER D 1 132 ? -131.886 -37.948 15.738 1.00 86.68 153 SER D C 1
ATOM 8014 O O . SER D 1 132 ? -132.560 -37.969 16.762 1.00 85.66 153 SER D O 1
ATOM 8017 N N . PRO D 1 133 ? -131.131 -36.868 15.430 1.00 84.39 154 PRO D N 1
ATOM 8018 C CA . PRO D 1 133 ? -130.996 -35.738 16.350 1.00 81.15 154 PRO D CA 1
ATOM 8019 C C . PRO D 1 133 ? -132.168 -34.765 16.232 1.00 77.80 154 PRO D C 1
ATOM 8020 O O . PRO D 1 133 ? -132.854 -34.724 15.208 1.00 78.56 154 PRO D O 1
ATOM 8024 N N . ILE D 1 134 ? -132.374 -33.974 17.285 1.00 73.88 155 ILE D N 1
ATOM 8025 C CA . ILE D 1 134 ? -133.409 -32.955 17.296 1.00 69.41 155 ILE D CA 1
ATOM 8026 C C . ILE D 1 134 ? -132.731 -31.594 17.212 1.00 66.83 155 ILE D C 1
ATOM 8027 O O . ILE D 1 134 ? -133.276 -30.672 16.608 1.00 65.61 155 ILE D O 1
ATOM 8032 N N . ASP D 1 135 ? -131.532 -31.516 17.796 1.00 65.98 156 ASP D N 1
ATOM 8033 C CA . ASP D 1 135 ? -130.821 -30.261 17.914 1.00 63.25 156 ASP D CA 1
ATOM 8034 C C . ASP D 1 135 ? -129.548 -30.290 17.068 1.00 63.14 156 ASP D C 1
ATOM 8035 O O . ASP D 1 135 ? -129.337 -31.211 16.286 1.00 64.15 156 ASP D O 1
ATOM 8040 N N . PHE D 1 136 ? -128.709 -29.267 17.243 1.00 61.47 157 PHE D N 1
ATOM 8041 C CA . PHE D 1 136 ? -127.500 -29.069 16.462 1.00 61.76 157 PHE D CA 1
ATOM 8042 C C . PHE D 1 136 ? -126.621 -28.016 17.136 1.00 60.77 157 PHE D C 1
ATOM 8043 O O . PHE D 1 136 ? -126.711 -26.828 16.843 1.00 59.88 157 PHE D O 1
ATOM 8045 N N . MET D 1 137 ? -125.767 -28.471 18.053 1.00 61.25 158 MET D N 1
ATOM 8046 C CA . MET D 1 137 ? -124.836 -27.609 18.767 1.00 60.53 158 MET D CA 1
ATOM 8047 C C . MET D 1 137 ? -123.666 -27.245 17.848 1.00 61.93 158 MET D C 1
ATOM 8048 O O . MET D 1 137 ? -122.922 -28.121 17.413 1.00 64.12 158 MET D O 1
ATOM 8053 N N . THR D 1 138 ? -123.511 -25.950 17.560 1.00 61.49 159 THR D N 1
ATOM 8054 C CA . THR D 1 138 ? -122.413 -25.478 16.729 1.00 62.87 159 THR D CA 1
ATOM 8055 C C . THR D 1 138 ? -121.383 -24.773 17.607 1.00 63.24 159 THR D C 1
ATOM 8056 O O . THR D 1 138 ? -121.684 -23.759 18.247 1.00 61.88 159 THR D O 1
ATOM 8059 N N . TYR D 1 139 ? -120.166 -25.334 17.610 1.00 65.54 160 TYR D N 1
ATOM 8060 C CA . TYR D 1 139 ? -119.072 -24.824 18.414 1.00 66.44 160 TYR D CA 1
ATOM 8061 C C . TYR D 1 139 ? -118.265 -23.802 17.643 1.00 67.11 160 TYR D C 1
ATOM 8062 O O . TYR D 1 139 ? -118.385 -23.673 16.429 1.00 67.88 160 TYR D O 1
ATOM 8071 N N . ASP D 1 140 ? -117.420 -23.110 18.393 1.00 67.92 161 ASP D N 1
ATOM 8072 C CA . ASP D 1 140 ? -116.501 -22.174 17.796 1.00 69.95 161 ASP D CA 1
ATOM 8073 C C . ASP D 1 140 ? -115.106 -22.770 17.913 1.00 72.15 161 ASP D C 1
ATOM 8074 O O . ASP D 1 140 ? -114.635 -23.020 19.015 1.00 72.01 161 ASP D O 1
ATOM 8079 N N . ASN D 1 141 ? -114.481 -23.036 16.764 1.00 75.08 162 ASN D N 1
ATOM 8080 C CA . ASN D 1 141 ? -113.141 -23.600 16.738 1.00 78.00 162 ASN D CA 1
ATOM 8081 C C . ASN D 1 141 ? -112.145 -22.536 16.274 1.00 78.84 162 ASN D C 1
ATOM 8082 O O . ASN D 1 141 ? -111.198 -22.851 15.551 1.00 81.25 162 ASN D O 1
ATOM 8085 N N . ARG D 1 142 ? -112.379 -21.280 16.689 1.00 77.51 163 ARG D N 1
ATOM 8086 C CA . ARG D 1 142 ? -111.465 -20.178 16.426 1.00 77.92 163 ARG D CA 1
ATOM 8087 C C . ARG D 1 142 ? -110.209 -20.349 17.274 1.00 78.39 163 ARG D C 1
ATOM 8088 O O . ARG D 1 142 ? -110.238 -20.950 18.340 1.00 77.58 163 ARG D O 1
ATOM 8096 N N . ASN D 1 143 ? -109.104 -19.795 16.771 1.00 79.58 164 ASN D N 1
ATOM 8097 C CA . ASN D 1 143 ? -107.856 -19.709 17.505 1.00 80.78 164 ASN D CA 1
ATOM 8098 C C . ASN D 1 143 ? -107.601 -18.238 17.830 1.00 81.11 164 ASN D C 1
ATOM 8099 O O . ASN D 1 143 ? -107.791 -17.375 16.969 1.00 82.40 164 ASN D O 1
ATOM 8102 N N . TYR D 1 144 ? -107.250 -17.979 19.097 1.00 81.14 165 TYR D N 1
ATOM 8103 C CA . TYR D 1 144 ? -106.942 -16.645 19.589 1.00 80.92 165 TYR D CA 1
ATOM 8104 C C . TYR D 1 144 ? -105.564 -16.621 20.234 1.00 80.60 165 TYR D C 1
ATOM 8105 O O . TYR D 1 144 ? -105.018 -17.658 20.608 1.00 81.02 165 TYR D O 1
ATOM 8114 N N . GLU D 1 145 ? -105.013 -15.412 20.375 1.00 79.68 166 GLU D N 1
ATOM 8115 C CA . GLU D 1 145 ? -103.715 -15.243 20.999 1.00 79.39 166 GLU D CA 1
ATOM 8116 C C . GLU D 1 145 ? -103.814 -14.122 22.022 1.00 76.61 166 GLU D C 1
ATOM 8117 O O . GLU D 1 145 ? -104.223 -13.011 21.692 1.00 75.81 166 GLU D O 1
ATOM 8123 N N . MET D 1 146 ? -103.431 -14.441 23.261 1.00 74.68 167 MET D N 1
ATOM 8124 C CA . MET D 1 146 ? -103.556 -13.516 24.373 1.00 72.97 167 MET D CA 1
ATOM 8125 C C . MET D 1 146 ? -102.165 -13.114 24.844 1.00 73.70 167 MET D C 1
ATOM 8126 O O . MET D 1 146 ? -101.362 -13.976 25.192 1.00 74.98 167 MET D O 1
ATOM 8131 N N . HIS D 1 147 ? -101.914 -11.805 24.868 1.00 73.56 168 HIS D N 1
ATOM 8132 C CA . HIS D 1 147 ? -100.637 -11.285 25.320 1.00 74.88 168 HIS D CA 1
ATOM 8133 C C . HIS D 1 147 ? -100.825 -10.691 26.709 1.00 74.91 168 HIS D C 1
ATOM 8134 O O . HIS D 1 147 ? -101.675 -9.825 26.900 1.00 74.19 168 HIS D O 1
ATOM 8141 N N . VAL D 1 148 ? -100.031 -11.180 27.667 1.00 76.47 169 VAL D N 1
ATOM 8142 C CA . VAL D 1 148 ? -100.009 -10.640 29.015 1.00 76.96 169 VAL D CA 1
ATOM 8143 C C . VAL D 1 148 ? -98.706 -9.870 29.189 1.00 78.39 169 VAL D C 1
ATOM 8144 O O . VAL D 1 148 ? -97.626 -10.391 28.911 1.00 78.98 169 VAL D O 1
ATOM 8148 N N . ILE D 1 149 ? -98.833 -8.622 29.644 1.00 78.62 170 ILE D N 1
ATOM 8149 C CA . ILE D 1 149 ? -97.695 -7.741 29.838 1.00 79.35 170 ILE D CA 1
ATOM 8150 C C . ILE D 1 149 ? -97.531 -7.501 31.334 1.00 79.76 170 ILE D C 1
ATOM 8151 O O . ILE D 1 149 ? -98.290 -6.750 31.934 1.00 79.05 170 ILE D O 1
ATOM 8156 N N . VAL D 1 150 ? -96.562 -8.195 31.928 1.00 81.13 171 VAL D N 1
ATOM 8157 C CA . VAL D 1 150 ? -96.347 -8.134 33.365 1.00 82.19 171 VAL D CA 1
ATOM 8158 C C . VAL D 1 150 ? -95.122 -7.268 33.635 1.00 83.13 171 VAL D C 1
ATOM 8159 O O . VAL D 1 150 ? -94.062 -7.479 33.046 1.00 83.54 171 VAL D O 1
ATOM 8163 N N . LYS D 1 151 ? -95.303 -6.284 34.518 1.00 83.13 172 LYS D N 1
ATOM 8164 C CA . LYS D 1 151 ? -94.220 -5.406 34.925 1.00 83.87 172 LYS D CA 1
ATOM 8165 C C . LYS D 1 151 ? -93.949 -5.624 36.410 1.00 83.11 172 LYS D C 1
ATOM 8166 O O . LYS D 1 151 ? -94.698 -6.340 37.083 1.00 81.93 172 LYS D O 1
ATOM 8172 N N . ASN D 1 152 ? -92.868 -5.016 36.900 1.00 83.24 173 ASN D N 1
ATOM 8173 C CA . ASN D 1 152 ? -92.543 -5.143 38.308 1.00 83.61 173 ASN D CA 1
ATOM 8174 C C . ASN D 1 152 ? -93.077 -3.929 39.065 1.00 85.14 173 ASN D C 1
ATOM 8175 O O . ASN D 1 152 ? -93.089 -2.820 38.548 1.00 84.65 173 ASN D O 1
ATOM 8180 N N . LYS D 1 153 ? -93.561 -4.181 40.284 1.00 88.04 174 LYS D N 1
ATOM 8181 C CA . LYS D 1 153 ? -93.932 -3.141 41.222 1.00 90.36 174 LYS D CA 1
ATOM 8182 C C . LYS D 1 153 ? -92.638 -2.538 41.755 1.00 93.02 174 LYS D C 1
ATOM 8183 O O . LYS D 1 153 ? -91.621 -3.221 41.841 1.00 94.03 174 LYS D O 1
ATOM 8189 N N . THR D 1 154 ? -92.694 -1.264 42.146 1.00 95.57 175 THR D N 1
ATOM 8190 C CA . THR D 1 154 ? -91.581 -0.617 42.828 1.00 98.23 175 THR D CA 1
ATOM 8191 C C . THR D 1 154 ? -91.332 -1.295 44.180 1.00 98.55 175 THR D C 1
ATOM 8192 O O . THR D 1 154 ? -90.218 -1.296 44.679 1.00 98.37 175 THR D O 1
ATOM 8195 N N . THR D 1 155 ? -92.400 -1.841 44.760 1.00 99.73 176 THR D N 1
ATOM 8196 C CA . THR D 1 155 ? -92.428 -2.348 46.110 1.00 102.46 176 THR D CA 1
ATOM 8197 C C . THR D 1 155 ? -92.595 -3.856 46.041 1.00 103.43 176 THR D C 1
ATOM 8198 O O . THR D 1 155 ? -93.588 -4.356 46.593 1.00 104.75 176 THR D O 1
ATOM 8201 N N . GLY D 1 156 ? -91.669 -4.576 45.401 1.00 103.68 177 GLY D N 1
ATOM 8202 C CA . GLY D 1 156 ? -91.711 -6.031 45.544 1.00 104.01 177 GLY D CA 1
ATOM 8203 C C . GLY D 1 156 ? -91.769 -6.774 44.220 1.00 103.74 177 GLY D C 1
ATOM 8204 O O . GLY D 1 156 ? -90.740 -6.834 43.571 1.00 106.04 177 GLY D O 1
ATOM 8205 N N . GLY D 1 157 ? -92.951 -7.307 43.839 1.00 100.98 178 GLY D N 1
ATOM 8206 C CA . GLY D 1 157 ? -93.107 -8.383 42.875 1.00 96.40 178 GLY D CA 1
ATOM 8207 C C . GLY D 1 157 ? -93.833 -7.935 41.610 1.00 92.12 178 GLY D C 1
ATOM 8208 O O . GLY D 1 157 ? -93.421 -6.930 41.062 1.00 91.65 178 GLY D O 1
ATOM 8209 N N . THR D 1 158 ? -94.795 -8.719 41.092 1.00 88.94 179 THR D N 1
ATOM 8210 C CA . THR D 1 158 ? -95.283 -8.515 39.735 1.00 85.84 179 THR D CA 1
ATOM 8211 C C . THR D 1 158 ? -96.696 -7.953 39.773 1.00 82.97 179 THR D C 1
ATOM 8212 O O . THR D 1 158 ? -97.415 -8.164 40.747 1.00 82.26 179 THR D O 1
ATOM 8215 N N . TYR D 1 159 ? -97.070 -7.224 38.712 1.00 80.38 180 TYR D N 1
ATOM 8216 C CA . TYR D 1 159 ? -98.443 -6.789 38.507 1.00 77.68 180 TYR D CA 1
ATOM 8217 C C . TYR D 1 159 ? -98.754 -6.798 37.014 1.00 75.43 180 TYR D C 1
ATOM 8218 O O . TYR D 1 159 ? -97.913 -6.430 36.190 1.00 75.24 180 TYR D O 1
ATOM 8227 N N . ILE D 1 160 ? -99.982 -7.232 36.694 1.00 72.86 181 ILE D N 1
ATOM 8228 C CA . ILE D 1 160 ? -100.434 -7.361 35.321 1.00 70.96 181 ILE D CA 1
ATOM 8229 C C . ILE D 1 160 ? -100.783 -5.973 34.800 1.00 70.38 181 ILE D C 1
ATOM 8230 O O . ILE D 1 160 ? -101.811 -5.414 35.159 1.00 69.71 181 ILE D O 1
ATOM 8235 N N . SER D 1 161 ? -99.916 -5.441 33.942 1.00 71.17 182 SER D N 1
ATOM 8236 C CA . SER D 1 161 ? -100.045 -4.079 33.453 1.00 71.87 182 SER D CA 1
ATOM 8237 C C . SER D 1 161 ? -101.125 -4.010 32.379 1.00 70.24 182 SER D C 1
ATOM 8238 O O . SER D 1 161 ? -102.010 -3.154 32.432 1.00 69.86 182 SER D O 1
ATOM 8241 N N . SER D 1 162 ? -101.032 -4.940 31.424 1.00 69.44 183 SER D N 1
ATOM 8242 C CA . SER D 1 162 ? -101.843 -4.886 30.225 1.00 69.18 183 SER D CA 1
ATOM 8243 C C . SER D 1 162 ? -102.059 -6.286 29.661 1.00 68.60 183 SER D C 1
ATOM 8244 O O . SER D 1 162 ? -101.218 -7.167 29.832 1.00 68.59 183 SER D O 1
ATOM 8247 N N . VAL D 1 163 ? -103.201 -6.456 28.981 1.00 68.52 184 VAL D N 1
ATOM 8248 C CA . VAL D 1 163 ? -103.539 -7.676 28.267 1.00 68.63 184 VAL D CA 1
ATOM 8249 C C . VAL D 1 163 ? -104.359 -7.297 27.041 1.00 68.33 184 VAL D C 1
ATOM 8250 O O . VAL D 1 163 ? -105.303 -6.528 27.143 1.00 67.37 184 VAL D O 1
ATOM 8254 N N . TYR D 1 164 ? -104.019 -7.866 25.890 1.00 69.77 185 TYR D N 1
ATOM 8255 C CA . TYR D 1 164 ? -104.852 -7.717 24.711 1.00 71.19 185 TYR D CA 1
ATOM 8256 C C . TYR D 1 164 ? -104.929 -9.069 24.017 1.00 71.50 185 TYR D C 1
ATOM 8257 O O . TYR D 1 164 ? -104.111 -9.950 24.276 1.00 71.86 185 TYR D O 1
ATOM 8266 N N . PHE D 1 165 ? -105.924 -9.209 23.134 1.00 72.08 186 PHE D N 1
ATOM 8267 C CA . PHE D 1 165 ? -106.111 -10.416 22.355 1.00 74.00 186 PHE D CA 1
ATOM 8268 C C . PHE D 1 165 ? -106.011 -10.092 20.871 1.00 77.13 186 PHE D C 1
ATOM 8269 O O . PHE D 1 165 ? -106.145 -8.942 20.458 1.00 78.06 186 PHE D O 1
ATOM 8277 N N . LYS D 1 166 ? -105.814 -11.138 20.074 1.00 80.81 187 LYS D N 1
ATOM 8278 C CA . LYS D 1 166 ? -105.831 -11.041 18.626 1.00 84.70 187 LYS D CA 1
ATOM 8279 C C . LYS D 1 166 ? -106.380 -12.368 18.121 1.00 86.35 187 LYS D C 1
ATOM 8280 O O . LYS D 1 166 ? -106.330 -13.352 18.860 1.00 86.80 187 LYS D O 1
ATOM 8286 N N . GLN D 1 167 ? -106.904 -12.408 16.893 1.00 88.01 188 GLN D N 1
ATOM 8287 C CA . GLN D 1 167 ? -107.360 -13.688 16.374 1.00 89.34 188 GLN D CA 1
ATOM 8288 C C . GLN D 1 167 ? -106.324 -14.212 15.378 1.00 91.91 188 GLN D C 1
ATOM 8289 O O . GLN D 1 167 ? -105.929 -13.470 14.497 1.00 92.23 188 GLN D O 1
ATOM 8294 N N . VAL D 1 168 ? -105.946 -15.484 15.513 1.00 94.26 189 VAL D N 1
ATOM 8295 C CA . VAL D 1 168 ? -105.018 -16.127 14.602 1.00 99.22 189 VAL D CA 1
ATOM 8296 C C . VAL D 1 168 ? -105.793 -16.624 13.388 1.00 103.27 189 VAL D C 1
ATOM 8297 O O . VAL D 1 168 ? -105.208 -16.761 12.322 1.00 106.92 189 VAL D O 1
ATOM 8300 N N . SER D 1 169 ? -107.105 -16.850 13.548 1.00 104.93 190 SER D N 1
ATOM 8301 C CA . SER D 1 169 ? -107.951 -17.242 12.431 1.00 109.84 190 SER D CA 1
ATOM 8302 C C . SER D 1 169 ? -107.819 -16.273 11.249 1.00 117.88 190 SER D C 1
ATOM 8303 O O . SER D 1 169 ? -107.448 -16.726 10.163 1.00 122.79 190 SER D O 1
ATOM 8306 N N . PRO D 1 170 ? -108.166 -14.971 11.375 1.00 122.93 191 PRO D N 1
ATOM 8307 C CA . PRO D 1 170 ? -107.829 -14.009 10.315 1.00 128.96 191 PRO D CA 1
ATOM 8308 C C . PRO D 1 170 ? -106.410 -13.448 10.295 1.00 136.33 191 PRO D C 1
ATOM 8309 O O . PRO D 1 170 ? -105.686 -13.626 11.261 1.00 136.28 191 PRO D O 1
ATOM 8313 N N . SER D 1 171 ? -106.028 -12.800 9.183 1.00 145.36 192 SER D N 1
ATOM 8314 C CA . SER D 1 171 ? -104.694 -12.228 9.044 1.00 152.75 192 SER D CA 1
ATOM 8315 C C . SER D 1 171 ? -104.657 -10.782 9.540 1.00 156.62 192 SER D C 1
ATOM 8316 O O . SER D 1 171 ? -103.971 -10.501 10.526 1.00 158.13 192 SER D O 1
ATOM 8319 N N . VAL D 1 172 ? -105.293 -9.855 8.804 1.00 160.01 193 VAL D N 1
ATOM 8320 C CA . VAL D 1 172 ? -105.378 -8.462 9.236 1.00 157.45 193 VAL D CA 1
ATOM 8321 C C . VAL D 1 172 ? -106.047 -8.406 10.606 1.00 152.15 193 VAL D C 1
ATOM 8322 O O . VAL D 1 172 ? -105.478 -7.866 11.556 1.00 153.58 193 VAL D O 1
ATOM 8326 N N . ASN D 1 173 ? -107.281 -8.930 10.683 1.00 143.36 194 ASN D N 1
ATOM 8327 C CA . ASN D 1 173 ? -108.049 -9.005 11.916 1.00 135.11 194 ASN D CA 1
ATOM 8328 C C . ASN D 1 173 ? -108.077 -7.628 12.583 1.00 132.74 194 ASN D C 1
ATOM 8329 O O . ASN D 1 173 ? -108.286 -6.627 11.919 1.00 136.49 194 ASN D O 1
ATOM 8331 N N . GLY D 1 174 ? -107.870 -7.592 13.890 1.00 126.90 195 GLY D N 1
ATOM 8332 C CA . GLY D 1 174 ? -107.426 -6.407 14.594 1.00 121.78 195 GLY D CA 1
ATOM 8333 C C . GLY D 1 174 ? -107.164 -6.799 16.043 1.00 116.44 195 GLY D C 1
ATOM 8334 O O . GLY D 1 174 ? -107.318 -7.962 16.428 1.00 113.36 195 GLY D O 1
ATOM 8335 N N . LYS D 1 175 ? -106.886 -5.804 16.897 1.00 114.14 196 LYS D N 1
ATOM 8336 C CA . LYS D 1 175 ? -107.010 -5.999 18.336 1.00 109.68 196 LYS D CA 1
ATOM 8337 C C . LYS D 1 175 ? -108.473 -6.292 18.664 1.00 105.56 196 LYS D C 1
ATOM 8338 O O . LYS D 1 175 ? -109.393 -5.648 18.140 1.00 105.28 196 LYS D O 1
ATOM 8344 N N . VAL D 1 176 ? -108.687 -7.296 19.527 1.00 100.15 197 VAL D N 1
ATOM 8345 C CA . VAL D 1 176 ? -110.040 -7.665 19.909 1.00 95.51 197 VAL D CA 1
ATOM 8346 C C . VAL D 1 176 ? -110.571 -6.619 20.880 1.00 93.98 197 VAL D C 1
ATOM 8347 O O . VAL D 1 176 ? -109.932 -6.312 21.886 1.00 94.68 197 VAL D O 1
ATOM 8351 N N . LYS D 1 177 ? -111.729 -6.058 20.519 1.00 91.82 198 LYS D N 1
ATOM 8352 C CA . LYS D 1 177 ? -112.381 -5.004 21.283 1.00 90.00 198 LYS D CA 1
ATOM 8353 C C . LYS D 1 177 ? -113.070 -5.629 22.492 1.00 86.53 198 LYS D C 1
ATOM 8354 O O . LYS D 1 177 ? -113.389 -6.813 22.465 1.00 85.16 198 LYS D O 1
ATOM 8357 N N . PRO D 1 178 ? -113.298 -4.884 23.601 1.00 84.39 199 PRO D N 1
ATOM 8358 C CA . PRO D 1 178 ? -113.912 -5.460 24.797 1.00 82.00 199 PRO D CA 1
ATOM 8359 C C . PRO D 1 178 ? -115.435 -5.485 24.684 1.00 80.52 199 PRO D C 1
ATOM 8360 O O . PRO D 1 178 ? -115.997 -5.139 23.645 1.00 81.23 199 PRO D O 1
ATOM 8364 N N . SER D 1 179 ? -116.095 -5.901 25.769 1.00 79.35 200 SER D N 1
ATOM 8365 C CA . SER D 1 179 ? -117.544 -5.966 25.787 1.00 79.65 200 SER D CA 1
ATOM 8366 C C . SER D 1 179 ? -118.077 -4.947 26.781 1.00 80.42 200 SER D C 1
ATOM 8367 O O . SER D 1 179 ? -118.455 -3.830 26.424 1.00 80.50 200 SER D O 1
ATOM 8370 N N . GLU D 1 180 ? -118.085 -5.319 28.068 1.00 81.40 201 GLU D N 1
ATOM 8371 C CA . GLU D 1 180 ? -118.633 -4.453 29.092 1.00 83.27 201 GLU D CA 1
ATOM 8372 C C . GLU D 1 180 ? -117.619 -3.370 29.404 1.00 82.96 201 GLU D C 1
ATOM 8373 O O . GLU D 1 180 ? -117.987 -2.269 29.769 1.00 83.84 201 GLU D O 1
ATOM 8379 N N . SER D 1 181 ? -116.346 -3.761 29.391 1.00 81.68 202 SER D N 1
ATOM 8380 C CA . SER D 1 181 ? -115.253 -2.813 29.538 1.00 82.25 202 SER D CA 1
ATOM 8381 C C . SER D 1 181 ? -115.316 -2.003 30.834 1.00 82.80 202 SER D C 1
ATOM 8382 O O . SER D 1 181 ? -115.264 -0.784 30.769 1.00 84.49 202 SER D O 1
ATOM 8385 N N . GLY D 1 182 ? -115.502 -2.676 31.976 1.00 81.84 203 GLY D N 1
ATOM 8386 C CA . GLY D 1 182 ? -115.493 -2.007 33.266 1.00 82.12 203 GLY D CA 1
ATOM 8387 C C . GLY D 1 182 ? -114.096 -2.058 33.882 1.00 82.40 203 GLY D C 1
ATOM 8388 O O . GLY D 1 182 ? -113.102 -2.191 33.171 1.00 83.76 203 GLY D O 1
ATOM 8389 N N . THR D 1 183 ? -114.040 -2.002 35.219 1.00 80.72 204 THR D N 1
ATOM 8390 C CA . THR D 1 183 ? -112.871 -2.386 36.004 1.00 77.40 204 THR D CA 1
ATOM 8391 C C . THR D 1 183 ? -112.414 -3.788 35.594 1.00 74.38 204 THR D C 1
ATOM 8392 O O . THR D 1 183 ? -111.257 -4.003 35.229 1.00 72.84 204 THR D O 1
ATOM 8395 N N . THR D 1 184 ? -113.343 -4.741 35.695 1.00 72.16 205 THR D N 1
ATOM 8396 C CA . THR D 1 184 ? -113.154 -6.096 35.204 1.00 69.26 205 THR D CA 1
ATOM 8397 C C . THR D 1 184 ? -113.569 -6.179 33.739 1.00 66.53 205 THR D C 1
ATOM 8398 O O . THR D 1 184 ? -114.751 -6.286 33.436 1.00 67.06 205 THR D O 1
ATOM 8401 N N . TYR D 1 185 ? -112.562 -6.118 32.875 1.00 63.42 206 TYR D N 1
ATOM 8402 C CA . TYR D 1 185 ? -112.779 -6.076 31.445 1.00 61.01 206 TYR D CA 1
ATOM 8403 C C . TYR D 1 185 ? -113.334 -7.413 30.995 1.00 59.08 206 TYR D C 1
ATOM 8404 O O . TYR D 1 185 ? -112.699 -8.447 31.194 1.00 58.71 206 TYR D O 1
ATOM 8413 N N . LYS D 1 186 ? -114.532 -7.373 30.398 1.00 57.66 207 LYS D N 1
ATOM 8414 C CA . LYS D 1 186 ? -115.141 -8.563 29.833 1.00 56.29 207 LYS D CA 1
ATOM 8415 C C . LYS D 1 186 ? -114.904 -8.546 28.325 1.00 55.61 207 LYS D C 1
ATOM 8416 O O . LYS D 1 186 ? -114.926 -7.487 27.713 1.00 55.87 207 LYS D O 1
ATOM 8419 N N . TYR D 1 187 ? -114.673 -9.723 27.743 1.00 54.74 208 TYR D N 1
ATOM 8420 C CA . TYR D 1 187 ? -114.408 -9.847 26.321 1.00 54.39 208 TYR D CA 1
ATOM 8421 C C . TYR D 1 187 ? -115.280 -10.960 25.750 1.00 53.40 208 TYR D C 1
ATOM 8422 O O . TYR D 1 187 ? -115.128 -12.111 26.156 1.00 53.09 208 TYR D O 1
ATOM 8431 N N . ASP D 1 188 ? -116.167 -10.615 24.796 1.00 52.80 209 ASP D N 1
ATOM 8432 C CA . ASP D 1 188 ? -117.052 -11.582 24.164 1.00 51.90 209 ASP D CA 1
ATOM 8433 C C . ASP D 1 188 ? -116.290 -12.363 23.089 1.00 52.06 209 ASP D C 1
ATOM 8434 O O . ASP D 1 188 ? -116.514 -12.209 21.901 1.00 52.33 209 ASP D O 1
ATOM 8437 N N . LEU D 1 189 ? -115.427 -13.280 23.533 1.00 51.90 210 LEU D N 1
ATOM 8438 C CA . LEU D 1 189 ? -114.726 -14.224 22.700 1.00 52.40 210 LEU D CA 1
ATOM 8439 C C . LEU D 1 189 ? -115.654 -15.405 22.756 1.00 52.01 210 LEU D C 1
ATOM 8440 O O . LEU D 1 189 ? -116.267 -15.688 23.778 1.00 51.97 210 LEU D O 1
ATOM 8445 N N . PHE D 1 190 ? -115.605 -16.173 21.710 1.00 52.18 211 PHE D N 1
ATOM 8446 C CA . PHE D 1 190 ? -116.415 -17.394 21.604 1.00 51.88 211 PHE D CA 1
ATOM 8447 C C . PHE D 1 190 ? -117.930 -17.211 21.626 1.00 50.29 211 PHE D C 1
ATOM 8448 O O . PHE D 1 190 ? -118.580 -16.994 22.655 1.00 49.51 211 PHE D O 1
ATOM 8456 N N . THR D 1 191 ? -118.485 -17.404 20.435 1.00 49.68 212 THR D N 1
ATOM 8457 C CA . THR D 1 191 ? -119.920 -17.379 20.247 1.00 48.44 212 THR D CA 1
ATOM 8458 C C . THR D 1 191 ? -120.348 -18.716 19.660 1.00 48.38 212 THR D C 1
ATOM 8459 O O . THR D 1 191 ? -119.824 -19.156 18.636 1.00 49.28 212 THR D O 1
ATOM 8462 N N . ASN D 1 192 ? -121.310 -19.344 20.346 1.00 47.20 213 ASN D N 1
ATOM 8463 C CA . ASN D 1 192 ? -121.782 -20.676 20.008 1.00 47.33 213 ASN D CA 1
ATOM 8464 C C . ASN D 1 192 ? -123.243 -20.575 19.583 1.00 46.20 213 ASN D C 1
ATOM 8465 O O . ASN D 1 192 ? -123.893 -19.593 19.926 1.00 45.14 213 ASN D O 1
ATOM 8469 N N . ILE D 1 193 ? -123.727 -21.554 18.811 1.00 46.28 214 ILE D N 1
ATOM 8470 C CA . ILE D 1 193 ? -125.097 -21.488 18.322 1.00 45.47 214 ILE D CA 1
ATOM 8471 C C . ILE D 1 193 ? -125.773 -22.825 18.592 1.00 46.08 214 ILE D C 1
ATOM 8472 O O . ILE D 1 193 ? -125.262 -23.873 18.223 1.00 47.22 214 ILE D O 1
ATOM 8475 N N . TYR D 1 194 ? -126.939 -22.766 19.229 1.00 45.60 215 TYR D N 1
ATOM 8476 C CA . TYR D 1 194 ? -127.727 -23.957 19.486 1.00 46.15 215 TYR D CA 1
ATOM 8477 C C . TYR D 1 194 ? -128.973 -23.930 18.612 1.00 45.81 215 TYR D C 1
ATOM 8478 O O . TYR D 1 194 ? -129.938 -23.239 18.920 1.00 44.90 215 TYR D O 1
ATOM 8487 N N . ARG D 1 195 ? -128.929 -24.699 17.523 1.00 46.85 216 ARG D N 1
ATOM 8488 C CA . ARG D 1 195 ? -130.072 -24.849 16.641 1.00 46.83 216 ARG D CA 1
ATOM 8489 C C . ARG D 1 195 ? -130.869 -26.052 17.136 1.00 47.50 216 ARG D C 1
ATOM 8490 O O . ARG D 1 195 ? -130.286 -27.023 17.608 1.00 48.54 216 ARG D O 1
ATOM 8493 N N . LYS D 1 196 ? -132.202 -25.951 17.134 1.00 47.10 217 LYS D N 1
ATOM 8494 C CA . LYS D 1 196 ? -133.030 -27.105 17.449 1.00 47.91 217 LYS D CA 1
ATOM 8495 C C . LYS D 1 196 ? -134.252 -27.112 16.537 1.00 47.57 217 LYS D C 1
ATOM 8496 O O . LYS D 1 196 ? -135.070 -26.224 16.628 1.00 45.84 217 LYS D O 1
ATOM 8502 N N . ASN D 1 197 ? -134.324 -28.101 15.636 1.00 49.07 218 ASN D N 1
ATOM 8503 C CA . ASN D 1 197 ? -135.510 -28.384 14.846 1.00 49.35 218 ASN D CA 1
ATOM 8504 C C . ASN D 1 197 ? -136.533 -28.943 15.822 1.00 49.86 218 ASN D C 1
ATOM 8505 O O . ASN D 1 197 ? -136.573 -30.158 16.017 1.00 51.39 218 ASN D O 1
ATOM 8508 N N . ALA D 1 198 ? -137.310 -28.064 16.455 1.00 49.20 219 ALA D N 1
ATOM 8509 C CA . ALA D 1 198 ? -138.117 -28.527 17.580 1.00 49.71 219 ALA D CA 1
ATOM 8510 C C . ALA D 1 198 ? -139.606 -28.283 17.427 1.00 48.92 219 ALA D C 1
ATOM 8511 O O . ALA D 1 198 ? -140.302 -28.374 18.426 1.00 48.19 219 ALA D O 1
ATOM 8513 N N . GLY D 1 199 ? -140.129 -28.080 16.218 1.00 49.00 220 GLY D N 1
ATOM 8514 C CA . GLY D 1 199 ? -141.561 -27.916 16.123 1.00 50.41 220 GLY D CA 1
ATOM 8515 C C . GLY D 1 199 ? -142.211 -29.271 16.382 1.00 52.90 220 GLY D C 1
ATOM 8516 O O . GLY D 1 199 ? -142.020 -30.177 15.591 1.00 54.23 220 GLY D O 1
ATOM 8517 N N . LYS D 1 200 ? -142.859 -29.439 17.538 1.00 54.23 221 LYS D N 1
ATOM 8518 C CA . LYS D 1 200 ? -143.609 -30.648 17.872 1.00 56.04 221 LYS D CA 1
ATOM 8519 C C . LYS D 1 200 ? -142.697 -31.886 17.936 1.00 57.89 221 LYS D C 1
ATOM 8520 O O . LYS D 1 200 ? -143.142 -32.993 18.244 1.00 59.84 221 LYS D O 1
ATOM 8526 N N . ILE D 1 201 ? -141.400 -31.694 17.662 1.00 57.28 222 ILE D N 1
ATOM 8527 C CA . ILE D 1 201 ? -140.448 -32.783 17.788 1.00 58.58 222 ILE D CA 1
ATOM 8528 C C . ILE D 1 201 ? -140.386 -33.193 19.256 1.00 59.59 222 ILE D C 1
ATOM 8529 O O . ILE D 1 201 ? -140.097 -34.312 19.647 1.00 60.83 222 ILE D O 1
ATOM 8534 N N . THR D 1 202 ? -140.726 -32.257 20.141 1.00 59.45 223 THR D N 1
ATOM 8535 C CA . THR D 1 202 ? -140.995 -32.530 21.546 1.00 61.32 223 THR D CA 1
ATOM 8536 C C . THR D 1 202 ? -142.506 -32.630 21.809 1.00 61.64 223 THR D C 1
ATOM 8537 O O . THR D 1 202 ? -143.332 -32.077 21.096 1.00 60.44 223 THR D O 1
ATOM 8541 N N . ASP D 1 203 ? -142.901 -33.324 22.871 1.00 63.91 224 ASP D N 1
ATOM 8542 C CA . ASP D 1 203 ? -144.317 -33.460 23.196 1.00 65.39 224 ASP D CA 1
ATOM 8543 C C . ASP D 1 203 ? -144.634 -32.653 24.445 1.00 66.36 224 ASP D C 1
ATOM 8544 O O . ASP D 1 203 ? -143.740 -32.315 25.212 1.00 67.23 224 ASP D O 1
ATOM 8549 N N . PRO D 1 204 ? -145.921 -32.335 24.733 1.00 67.06 225 PRO D N 1
ATOM 8550 C CA . PRO D 1 204 ? -146.261 -31.336 25.757 1.00 67.49 225 PRO D CA 1
ATOM 8551 C C . PRO D 1 204 ? -146.019 -31.694 27.222 1.00 70.30 225 PRO D C 1
ATOM 8552 O O . PRO D 1 204 ? -145.412 -32.708 27.576 1.00 71.62 225 PRO D O 1
ATOM 8556 N N . ASN D 1 205 ? -146.438 -30.780 28.101 1.00 72.17 226 ASN D N 1
ATOM 8557 C CA . ASN D 1 205 ? -146.188 -30.881 29.531 1.00 75.78 226 ASN D CA 1
ATOM 8558 C C . ASN D 1 205 ? -144.751 -31.327 29.805 1.00 77.09 226 ASN D C 1
ATOM 8559 O O . ASN D 1 205 ? -144.497 -32.374 30.388 1.00 78.67 226 ASN D O 1
ATOM 8564 N N . GLU D 1 206 ? -143.832 -30.514 29.293 1.00 77.07 227 GLU D N 1
ATOM 8565 C CA . GLU D 1 206 ? -142.398 -30.721 29.370 1.00 78.08 227 GLU D CA 1
ATOM 8566 C C . GLU D 1 206 ? -142.019 -31.308 30.726 1.00 79.19 227 GLU D C 1
ATOM 8567 O O . GLU D 1 206 ? -142.262 -30.695 31.761 1.00 79.44 227 GLU D O 1
ATOM 8573 N N . PRO D 1 207 ? -141.495 -32.547 30.775 1.00 80.42 228 PRO D N 1
ATOM 8574 C CA . PRO D 1 207 ? -141.013 -33.102 32.036 1.00 83.02 228 PRO D CA 1
ATOM 8575 C C . PRO D 1 207 ? -139.796 -32.222 32.300 1.00 82.50 228 PRO D C 1
ATOM 8576 O O . PRO D 1 207 ? -139.840 -31.299 33.105 1.00 81.84 228 PRO D O 1
ATOM 8580 N N . ASN D 1 208 ? -138.707 -32.532 31.609 1.00 83.31 229 ASN D N 1
ATOM 8581 C CA . ASN D 1 208 ? -137.611 -31.618 31.430 1.00 83.15 229 ASN D CA 1
ATOM 8582 C C . ASN D 1 208 ? -137.369 -31.629 29.934 1.00 82.15 229 ASN D C 1
ATOM 8583 O O . ASN D 1 208 ? -136.945 -32.639 29.392 1.00 82.19 229 ASN D O 1
ATOM 8588 N N . PRO D 1 209 ? -137.691 -30.541 29.222 1.00 81.16 230 PRO D N 1
ATOM 8589 C CA . PRO D 1 209 ? -137.505 -30.524 27.774 1.00 80.11 230 PRO D CA 1
ATOM 8590 C C . PRO D 1 209 ? -136.030 -30.564 27.383 1.00 80.20 230 PRO D C 1
ATOM 8591 O O . PRO D 1 209 ? -135.736 -30.597 26.203 1.00 79.66 230 PRO D O 1
ATOM 8595 N N . ASN D 1 210 ? -135.117 -30.522 28.364 1.00 80.25 231 ASN D N 1
ATOM 8596 C CA . ASN D 1 210 ? -133.703 -30.692 28.125 1.00 79.69 231 ASN D CA 1
ATOM 8597 C C . ASN D 1 210 ? -133.385 -32.178 28.085 1.00 80.66 231 ASN D C 1
ATOM 8598 O O . ASN D 1 210 ? -132.398 -32.574 27.495 1.00 81.98 231 ASN D O 1
ATOM 8603 N N . LYS D 1 211 ? -134.258 -32.991 28.687 1.00 80.76 232 LYS D N 1
ATOM 8604 C CA . LYS D 1 211 ? -134.133 -34.442 28.647 1.00 82.43 232 LYS D CA 1
ATOM 8605 C C . LYS D 1 211 ? -135.512 -35.098 28.645 1.00 82.02 232 LYS D C 1
ATOM 8606 O O . LYS D 1 211 ? -135.878 -35.760 29.617 1.00 83.61 232 LYS D O 1
ATOM 8612 N N . PRO D 1 212 ? -136.333 -34.928 27.574 1.00 80.20 233 PRO D N 1
ATOM 8613 C CA . PRO D 1 212 ? -137.693 -35.469 27.531 1.00 80.18 233 PRO D CA 1
ATOM 8614 C C . PRO D 1 212 ? -137.766 -36.759 26.698 1.00 80.58 233 PRO D C 1
ATOM 8615 O O . PRO D 1 212 ? -138.328 -37.704 27.214 1.00 81.15 233 PRO D O 1
ATOM 8619 N N . SER D 1 215 ? -139.006 -40.772 25.822 1.00 77.98 236 SER D N 1
ATOM 8620 C CA . SER D 1 215 ? -140.402 -41.156 26.152 1.00 78.72 236 SER D CA 1
ATOM 8621 C C . SER D 1 215 ? -141.356 -40.340 25.288 1.00 76.26 236 SER D C 1
ATOM 8622 O O . SER D 1 215 ? -142.155 -40.887 24.538 1.00 76.37 236 SER D O 1
ATOM 8625 N N . LYS D 1 216 ? -141.270 -39.014 25.414 1.00 74.02 237 LYS D N 1
ATOM 8626 C CA . LYS D 1 216 ? -142.162 -38.079 24.749 1.00 72.20 237 LYS D CA 1
ATOM 8627 C C . LYS D 1 216 ? -141.345 -37.238 23.769 1.00 70.65 237 LYS D C 1
ATOM 8628 O O . LYS D 1 216 ? -141.327 -35.997 23.865 1.00 68.58 237 LYS D O 1
ATOM 8634 N N . VAL D 1 217 ? -140.671 -37.916 22.827 1.00 71.63 238 VAL D N 1
ATOM 8635 C CA . VAL D 1 217 ? -139.972 -37.218 21.750 1.00 70.07 238 VAL D CA 1
ATOM 8636 C C . VAL D 1 217 ? -140.128 -38.029 20.467 1.00 71.65 238 VAL D C 1
ATOM 8637 O O . VAL D 1 217 ? -139.961 -39.245 20.492 1.00 74.14 238 VAL D O 1
ATOM 8641 N N . ASP D 1 218 ? -140.492 -37.353 19.374 1.00 70.62 239 ASP D N 1
ATOM 8642 C CA . ASP D 1 218 ? -140.573 -38.013 18.076 1.00 71.34 239 ASP D CA 1
ATOM 8643 C C . ASP D 1 218 ? -139.790 -37.168 17.076 1.00 69.33 239 ASP D C 1
ATOM 8644 O O . ASP D 1 218 ? -140.275 -36.127 16.628 1.00 67.33 239 ASP D O 1
ATOM 8649 N N . PRO D 1 219 ? -138.587 -37.610 16.636 1.00 69.74 240 PRO D N 1
ATOM 8650 C CA . PRO D 1 219 ? -137.777 -36.812 15.723 1.00 68.33 240 PRO D CA 1
ATOM 8651 C C . PRO D 1 219 ? -138.422 -36.600 14.358 1.00 67.49 240 PRO D C 1
ATOM 8652 O O . PRO D 1 219 ? -138.063 -35.668 13.649 1.00 65.92 240 PRO D O 1
ATOM 8656 N N . ASN D 1 220 ? -139.421 -37.426 14.017 1.00 68.72 241 ASN D N 1
ATOM 8657 C CA . ASN D 1 220 ? -140.041 -37.380 12.705 1.00 68.81 241 ASN D CA 1
ATOM 8658 C C . ASN D 1 220 ? -141.455 -36.807 12.797 1.00 65.49 241 ASN D C 1
ATOM 8659 O O . ASN D 1 220 ? -142.231 -36.940 11.852 1.00 65.70 241 ASN D O 1
ATOM 8664 N N . ALA D 1 221 ? -141.778 -36.205 13.951 1.00 62.06 242 ALA D N 1
ATOM 8665 C CA . ALA D 1 221 ? -143.055 -35.534 14.112 1.00 58.43 242 ALA D CA 1
ATOM 8666 C C . ALA D 1 221 ? -143.064 -34.282 13.241 1.00 55.39 242 ALA D C 1
ATOM 8667 O O . ALA D 1 221 ? -142.019 -33.655 13.076 1.00 54.96 242 ALA D O 1
ATOM 8669 N N . LYS D 1 222 ? -144.231 -33.951 12.677 1.00 52.82 243 LYS D N 1
ATOM 8670 C CA . LYS D 1 222 ? -144.402 -32.731 11.905 1.00 49.70 243 LYS D CA 1
ATOM 8671 C C . LYS D 1 222 ? -144.209 -31.528 12.818 1.00 47.19 243 LYS D C 1
ATOM 8672 O O . LYS D 1 222 ? -144.518 -31.594 13.995 1.00 47.06 243 LYS D O 1
ATOM 8678 N N . SER D 1 223 ? -143.695 -30.435 12.254 1.00 44.96 244 SER D N 1
ATOM 8679 C CA . SER D 1 223 ? -143.459 -29.235 13.029 1.00 42.60 244 SER D CA 1
ATOM 8680 C C . SER D 1 223 ? -144.767 -28.490 13.226 1.00 40.54 244 SER D C 1
ATOM 8681 O O . SER D 1 223 ? -145.223 -28.360 14.352 1.00 40.07 244 SER D O 1
ATOM 8684 N N . LEU D 1 224 ? -145.355 -28.043 12.113 1.00 39.13 245 LEU D N 1
ATOM 8685 C CA . LEU D 1 224 ? -146.568 -27.251 12.146 1.00 37.54 245 LEU D CA 1
ATOM 8686 C C . LEU D 1 224 ? -147.596 -27.867 11.210 1.00 37.58 245 LEU D C 1
ATOM 8687 O O . LEU D 1 224 ? -147.279 -28.261 10.094 1.00 38.11 245 LEU D O 1
ATOM 8692 N N . VAL D 1 225 ? -148.840 -27.930 11.696 1.00 37.10 246 VAL D N 1
ATOM 8693 C CA . VAL D 1 225 ? -149.982 -28.412 10.944 1.00 37.17 246 VAL D CA 1
ATOM 8694 C C . VAL D 1 225 ? -151.061 -27.340 11.015 1.00 36.26 246 VAL D C 1
ATOM 8695 O O . VAL D 1 225 ? -151.429 -26.901 12.102 1.00 35.82 246 VAL D O 1
ATOM 8698 N N . ILE D 1 226 ? -151.537 -26.895 9.845 1.00 36.10 247 ILE D N 1
ATOM 8699 C CA . ILE D 1 226 ? -152.615 -25.923 9.784 1.00 35.49 247 ILE D CA 1
ATOM 8700 C C . ILE D 1 226 ? -153.807 -26.548 9.067 1.00 35.99 247 ILE D C 1
ATOM 8701 O O . ILE D 1 226 ? -153.714 -26.833 7.879 1.00 36.24 247 ILE D O 1
ATOM 8706 N N . LYS D 1 227 ? -154.926 -26.696 9.794 1.00 36.11 248 LYS D N 1
ATOM 8707 C CA . LYS D 1 227 ? -156.156 -27.254 9.250 1.00 36.54 248 LYS D CA 1
ATOM 8708 C C . LYS D 1 227 ? -157.140 -26.137 8.935 1.00 36.12 248 LYS D C 1
ATOM 8709 O O . LYS D 1 227 ? -157.235 -25.162 9.672 1.00 35.76 248 LYS D O 1
ATOM 8712 N N . LYS D 1 228 ? -157.873 -26.302 7.835 1.00 36.27 249 LYS D N 1
ATOM 8713 C CA . LYS D 1 228 ? -159.022 -25.458 7.563 1.00 35.94 249 LYS D CA 1
ATOM 8714 C C . LYS D 1 228 ? -160.282 -26.259 7.856 1.00 36.13 249 LYS D C 1
ATOM 8715 O O . LYS D 1 228 ? -160.540 -27.280 7.228 1.00 36.43 249 LYS D O 1
ATOM 8721 N N . VAL D 1 229 ? -161.038 -25.782 8.842 1.00 36.09 250 VAL D N 1
ATOM 8722 C CA . VAL D 1 229 ? -162.268 -26.422 9.262 1.00 36.68 250 VAL D CA 1
ATOM 8723 C C . VAL D 1 229 ? -163.413 -25.535 8.806 1.00 36.66 250 VAL D C 1
ATOM 8724 O O . VAL D 1 229 ? -163.284 -24.318 8.858 1.00 36.42 250 VAL D O 1
ATOM 8727 N N . VAL D 1 230 ? -164.506 -26.159 8.358 1.00 37.14 251 VAL D N 1
ATOM 8728 C CA . VAL D 1 230 ? -165.723 -25.430 8.047 1.00 37.44 251 VAL D CA 1
ATOM 8729 C C . VAL D 1 230 ? -166.830 -25.919 8.976 1.00 38.09 251 VAL D C 1
ATOM 8730 O O . VAL D 1 230 ? -167.036 -27.119 9.129 1.00 38.49 251 VAL D O 1
ATOM 8734 N N . SER D 1 231 ? -167.535 -24.965 9.593 1.00 38.50 252 SER D N 1
ATOM 8735 C CA . SER D 1 231 ? -168.589 -25.243 10.549 1.00 39.56 252 SER D CA 1
ATOM 8736 C C . SER D 1 231 ? -169.932 -24.750 10.011 1.00 40.42 252 SER D C 1
ATOM 8737 O O . SER D 1 231 ? -169.992 -23.684 9.394 1.00 40.62 252 SER D O 1
ATOM 8740 N N . GLY D 1 232 ? -170.998 -25.509 10.303 1.00 41.36 253 GLY D N 1
ATOM 8741 C CA . GLY D 1 232 ? -172.346 -25.163 9.878 1.00 42.12 253 GLY D CA 1
ATOM 8742 C C . GLY D 1 232 ? -172.861 -26.072 8.759 1.00 42.33 253 GLY D C 1
ATOM 8743 O O . GLY D 1 232 ? -172.065 -26.744 8.106 1.00 42.09 253 GLY D O 1
ATOM 8744 N N . ALA D 1 233 ? -174.187 -26.252 8.728 1.00 43.02 254 ALA D N 1
ATOM 8745 C CA . ALA D 1 233 ? -174.816 -27.191 7.806 1.00 43.03 254 ALA D CA 1
ATOM 8746 C C . ALA D 1 233 ? -174.951 -26.546 6.436 1.00 42.54 254 ALA D C 1
ATOM 8747 O O . ALA D 1 233 ? -174.790 -27.220 5.423 1.00 42.28 254 ALA D O 1
ATOM 8749 N N . THR D 1 234 ? -175.310 -25.255 6.410 1.00 42.60 255 THR D N 1
ATOM 8750 C CA . THR D 1 234 ? -175.545 -24.552 5.157 1.00 42.62 255 THR D CA 1
ATOM 8751 C C . THR D 1 234 ? -174.260 -23.870 4.693 1.00 41.92 255 THR D C 1
ATOM 8752 O O . THR D 1 234 ? -174.300 -22.830 4.043 1.00 42.01 255 THR D O 1
ATOM 8755 N N . ALA D 1 235 ? -173.121 -24.487 5.035 1.00 41.30 256 ALA D N 1
ATOM 8756 C CA . ALA D 1 235 ? -171.809 -23.946 4.738 1.00 40.76 256 ALA D CA 1
ATOM 8757 C C . ALA D 1 235 ? -171.092 -24.821 3.713 1.00 40.54 256 ALA D C 1
ATOM 8758 O O . ALA D 1 235 ? -171.255 -26.038 3.695 1.00 40.55 256 ALA D O 1
ATOM 8760 N N . ASP D 1 236 ? -170.297 -24.163 2.863 1.00 40.53 257 ASP D N 1
ATOM 8761 C CA . ASP D 1 236 ? -169.604 -24.799 1.756 1.00 40.68 257 ASP D CA 1
ATOM 8762 C C . ASP D 1 236 ? -168.371 -25.530 2.277 1.00 40.33 257 ASP D C 1
ATOM 8763 O O . ASP D 1 236 ? -167.541 -24.937 2.962 1.00 40.02 257 ASP D O 1
ATOM 8768 N N . LYS D 1 237 ? -168.256 -26.814 1.923 1.00 40.68 258 LYS D N 1
ATOM 8769 C CA . LYS D 1 237 ? -167.132 -27.617 2.370 1.00 40.93 258 LYS D CA 1
ATOM 8770 C C . LYS D 1 237 ? -166.045 -27.609 1.296 1.00 41.40 258 LYS D C 1
ATOM 8771 O O . LYS D 1 237 ? -164.938 -28.092 1.524 1.00 41.30 258 LYS D O 1
ATOM 8773 N N . SER D 1 238 ? -166.373 -27.030 0.135 1.00 42.06 259 SER D N 1
ATOM 8774 C CA . SER D 1 238 ? -165.519 -27.094 -1.042 1.00 42.87 259 SER D CA 1
ATOM 8775 C C . SER D 1 238 ? -165.039 -25.704 -1.452 1.00 43.07 259 SER D C 1
ATOM 8776 O O . SER D 1 238 ? -164.318 -25.569 -2.440 1.00 43.80 259 SER D O 1
ATOM 8779 N N . LYS D 1 239 ? -165.442 -24.680 -0.693 1.00 42.76 260 LYS D N 1
ATOM 8780 C CA . LYS D 1 239 ? -164.961 -23.330 -0.938 1.00 42.90 260 LYS D CA 1
ATOM 8781 C C . LYS D 1 239 ? -163.489 -23.276 -0.550 1.00 42.64 260 LYS D C 1
ATOM 8782 O O . LYS D 1 239 ? -163.106 -23.766 0.510 1.00 41.93 260 LYS D O 1
ATOM 8785 N N . ASP D 1 240 ? -162.682 -22.696 -1.447 1.00 43.42 261 ASP D N 1
ATOM 8786 C CA . ASP D 1 240 ? -161.261 -22.503 -1.213 1.00 43.52 261 ASP D CA 1
ATOM 8787 C C . ASP D 1 240 ? -161.042 -21.156 -0.528 1.00 42.94 261 ASP D C 1
ATOM 8788 O O . ASP D 1 240 ? -161.164 -20.108 -1.159 1.00 43.69 261 ASP D O 1
ATOM 8793 N N . PHE D 1 241 ? -160.723 -21.210 0.769 1.00 41.61 262 PHE D N 1
ATOM 8794 C CA . PHE D 1 241 ? -160.475 -20.025 1.570 1.00 40.76 262 PHE D CA 1
ATOM 8795 C C . PHE D 1 241 ? -159.016 -19.622 1.425 1.00 40.49 262 PHE D C 1
ATOM 8796 O O . PHE D 1 241 ? -158.126 -20.469 1.455 1.00 40.04 262 PHE D O 1
ATOM 8804 N N . THR D 1 242 ? -158.806 -18.309 1.325 1.00 40.79 263 THR D N 1
ATOM 8805 C CA . THR D 1 242 ? -157.518 -17.734 0.982 1.00 41.23 263 THR D CA 1
ATOM 8806 C C . THR D 1 242 ? -156.784 -17.264 2.242 1.00 40.41 263 THR D C 1
ATOM 8807 O O . THR D 1 242 ? -157.301 -16.477 3.032 1.00 40.24 263 THR D O 1
ATOM 8810 N N . PHE D 1 243 ? -155.550 -17.757 2.393 1.00 39.87 264 PHE D N 1
ATOM 8811 C CA . PHE D 1 243 ? -154.698 -17.464 3.530 1.00 39.24 264 PHE D CA 1
ATOM 8812 C C . PHE D 1 243 ? -153.400 -16.822 3.048 1.00 39.90 264 PHE D C 1
ATOM 8813 O O . PHE D 1 243 ? -152.720 -17.350 2.167 1.00 40.40 264 PHE D O 1
ATOM 8821 N N . LYS D 1 244 ? -153.059 -15.682 3.656 1.00 39.99 265 LYS D N 1
ATOM 8822 C CA . LYS D 1 244 ? -151.774 -15.037 3.468 1.00 40.21 265 LYS D CA 1
ATOM 8823 C C . LYS D 1 244 ? -150.897 -15.377 4.669 1.00 39.09 265 LYS D C 1
ATOM 8824 O O . LYS D 1 244 ? -151.151 -14.880 5.769 1.00 38.58 265 LYS D O 1
ATOM 8827 N N . LEU D 1 245 ? -149.880 -16.216 4.448 1.00 38.69 266 LEU D N 1
ATOM 8828 C CA . LEU D 1 245 ? -148.988 -16.603 5.525 1.00 37.93 266 LEU D CA 1
ATOM 8829 C C . LEU D 1 245 ? -147.615 -15.993 5.280 1.00 38.69 266 LEU D C 1
ATOM 8830 O O . LEU D 1 245 ? -147.073 -16.124 4.190 1.00 39.63 266 LEU D O 1
ATOM 8833 N N . THR D 1 246 ? -147.066 -15.343 6.311 1.00 38.61 267 THR D N 1
ATOM 8834 C CA . THR D 1 246 ? -145.781 -14.682 6.187 1.00 39.11 267 THR D CA 1
ATOM 8835 C C . THR D 1 246 ? -144.833 -15.194 7.266 1.00 38.33 267 THR D C 1
ATOM 8836 O O . THR D 1 246 ? -144.559 -14.500 8.235 1.00 37.98 267 THR D O 1
ATOM 8839 N N . PHE D 1 247 ? -144.270 -16.390 7.047 1.00 38.06 268 PHE D N 1
ATOM 8840 C CA . PHE D 1 247 ? -143.421 -17.036 8.032 1.00 37.44 268 PHE D CA 1
ATOM 8841 C C . PHE D 1 247 ? -142.061 -16.342 8.102 1.00 38.20 268 PHE D C 1
ATOM 8842 O O . PHE D 1 247 ? -141.404 -16.141 7.088 1.00 39.27 268 PHE D O 1
ATOM 8845 N N . THR D 1 248 ? -141.726 -15.838 9.298 1.00 38.22 269 THR D N 1
ATOM 8846 C CA . THR D 1 248 ? -140.463 -15.164 9.555 1.00 38.98 269 THR D CA 1
ATOM 8847 C C . THR D 1 248 ? -139.401 -16.202 9.916 1.00 39.27 269 THR D C 1
ATOM 8848 O O . THR D 1 248 ? -139.657 -17.407 9.881 1.00 39.16 269 THR D O 1
ATOM 8851 N N . LYS D 1 249 ? -138.208 -15.715 10.255 1.00 40.02 270 LYS D N 1
ATOM 8852 C CA . LYS D 1 249 ? -137.045 -16.561 10.454 1.00 40.65 270 LYS D CA 1
ATOM 8853 C C . LYS D 1 249 ? -136.682 -16.602 11.938 1.00 40.42 270 LYS D C 1
ATOM 8854 O O . LYS D 1 249 ? -137.341 -15.993 12.784 1.00 40.38 270 LYS D O 1
ATOM 8856 N N . ALA D 1 250 ? -135.616 -17.335 12.257 1.00 40.88 271 ALA D N 1
ATOM 8857 C CA . ALA D 1 250 ? -135.020 -17.224 13.579 1.00 41.18 271 ALA D CA 1
ATOM 8858 C C . ALA D 1 250 ? -133.539 -16.892 13.443 1.00 42.54 271 ALA D C 1
ATOM 8859 O O . ALA D 1 250 ? -132.998 -16.912 12.347 1.00 43.44 271 ALA D O 1
ATOM 8861 N N . SER D 1 251 ? -132.877 -16.620 14.567 1.00 43.46 272 SER D N 1
ATOM 8862 C CA . SER D 1 251 ? -131.461 -16.290 14.567 1.00 44.99 272 SER D CA 1
ATOM 8863 C C . SER D 1 251 ? -130.635 -17.504 14.163 1.00 46.18 272 SER D C 1
ATOM 8864 O O . SER D 1 251 ? -129.751 -17.405 13.316 1.00 47.29 272 SER D O 1
ATOM 8867 N N . THR D 1 252 ? -130.939 -18.643 14.793 1.00 46.53 273 THR D N 1
ATOM 8868 C CA . THR D 1 252 ? -130.152 -19.860 14.704 1.00 47.74 273 THR D CA 1
ATOM 8869 C C . THR D 1 252 ? -130.189 -20.477 13.301 1.00 49.48 273 THR D C 1
ATOM 8870 O O . THR D 1 252 ? -129.426 -21.387 13.015 1.00 50.44 273 THR D O 1
ATOM 8874 N N . GLU D 1 253 ? -131.081 -19.986 12.436 1.00 50.43 274 GLU D N 1
ATOM 8875 C CA . GLU D 1 253 ? -131.288 -20.494 11.091 1.00 52.32 274 GLU D CA 1
ATOM 8876 C C . GLU D 1 253 ? -130.578 -19.591 10.084 1.00 53.92 274 GLU D C 1
ATOM 8877 O O . GLU D 1 253 ? -130.816 -18.381 10.047 1.00 53.47 274 GLU D O 1
ATOM 8880 N N . THR D 1 254 ? -129.645 -20.175 9.325 1.00 56.51 275 THR D N 1
ATOM 8881 C CA . THR D 1 254 ? -129.023 -19.475 8.219 1.00 58.82 275 THR D CA 1
ATOM 8882 C C . THR D 1 254 ? -129.496 -20.093 6.919 1.00 60.85 275 THR D C 1
ATOM 8883 O O . THR D 1 254 ? -128.962 -19.752 5.875 1.00 62.48 275 THR D O 1
ATOM 8887 N N . SER D 1 255 ? -130.482 -20.985 6.990 1.00 61.59 276 SER D N 1
ATOM 8888 C CA . SER D 1 255 ? -131.076 -21.612 5.821 1.00 63.59 276 SER D CA 1
ATOM 8889 C C . SER D 1 255 ? -131.455 -20.552 4.788 1.00 64.50 276 SER D C 1
ATOM 8890 O O . SER D 1 255 ? -132.282 -19.694 5.081 1.00 62.85 276 SER D O 1
ATOM 8893 N N . GLN D 1 256 ? -130.881 -20.627 3.580 1.00 67.50 277 GLN D N 1
ATOM 8894 C CA . GLN D 1 256 ? -131.361 -19.815 2.469 1.00 68.84 277 GLN D CA 1
ATOM 8895 C C . GLN D 1 256 ? -132.856 -20.072 2.299 1.00 67.27 277 GLN D C 1
ATOM 8896 O O . GLN D 1 256 ? -133.243 -21.233 2.312 1.00 66.80 277 GLN D O 1
ATOM 8902 N N . SER D 1 257 ? -133.669 -19.010 2.242 1.00 66.79 278 SER D N 1
ATOM 8903 C CA . SER D 1 257 ? -135.117 -19.160 2.226 1.00 67.31 278 SER D CA 1
ATOM 8904 C C . SER D 1 257 ? -135.542 -20.011 3.417 1.00 66.49 278 SER D C 1
ATOM 8905 O O . SER D 1 257 ? -135.953 -21.163 3.243 1.00 67.75 278 SER D O 1
ATOM 8908 N N . ILE D 1 258 ? -135.461 -19.415 4.605 1.00 64.75 279 ILE D N 1
ATOM 8909 C CA . ILE D 1 258 ? -135.735 -20.086 5.867 1.00 62.63 279 ILE D CA 1
ATOM 8910 C C . ILE D 1 258 ? -137.007 -20.922 5.774 1.00 61.62 279 ILE D C 1
ATOM 8911 O O . ILE D 1 258 ? -137.138 -21.928 6.445 1.00 61.36 279 ILE D O 1
ATOM 8916 N N . THR D 1 259 ? -137.962 -20.455 4.983 1.00 61.15 280 THR D N 1
ATOM 8917 C CA . THR D 1 259 ? -139.311 -20.966 4.846 1.00 60.01 280 THR D CA 1
ATOM 8918 C C . THR D 1 259 ? -139.435 -22.486 4.803 1.00 60.29 280 THR D C 1
ATOM 8919 O O . THR D 1 259 ? -140.390 -22.996 5.375 1.00 58.68 280 THR D O 1
ATOM 8923 N N . GLY D 1 260 ? -138.496 -23.185 4.140 1.00 62.20 281 GLY D N 1
ATOM 8924 C CA . GLY D 1 260 ? -138.526 -24.643 4.084 1.00 64.67 281 GLY D CA 1
ATOM 8925 C C . GLY D 1 260 ? -139.844 -25.147 3.507 1.00 66.27 281 GLY D C 1
ATOM 8926 O O . GLY D 1 260 ? -140.261 -24.644 2.477 1.00 66.59 281 GLY D O 1
ATOM 8927 N N . LYS D 1 261 ? -140.549 -26.030 4.219 1.00 67.62 282 LYS D N 1
ATOM 8928 C CA . LYS D 1 261 ? -141.902 -26.438 3.858 1.00 68.64 282 LYS D CA 1
ATOM 8929 C C . LYS D 1 261 ? -141.958 -27.261 2.564 1.00 71.19 282 LYS D C 1
ATOM 8930 O O . LYS D 1 261 ? -141.192 -27.011 1.636 1.00 72.36 282 LYS D O 1
ATOM 8936 N N . ILE D 1 262 ? -142.923 -28.187 2.491 1.00 72.29 283 ILE D N 1
ATOM 8937 C CA . ILE D 1 262 ? -143.151 -28.998 1.309 1.00 74.75 283 ILE D CA 1
ATOM 8938 C C . ILE D 1 262 ? -144.640 -29.059 1.014 1.00 72.76 283 ILE D C 1
ATOM 8939 O O . ILE D 1 262 ? -145.021 -29.552 -0.031 1.00 72.52 283 ILE D O 1
ATOM 8944 N N . GLY D 1 263 ? -145.469 -28.569 1.931 1.00 71.48 284 GLY D N 1
ATOM 8945 C CA . GLY D 1 263 ? -146.889 -28.406 1.667 1.00 73.73 284 GLY D CA 1
ATOM 8946 C C . GLY D 1 263 ? -147.678 -29.583 2.226 1.00 75.81 284 GLY D C 1
ATOM 8947 O O . GLY D 1 263 ? -148.689 -29.421 2.893 1.00 74.13 284 GLY D O 1
ATOM 8948 N N . GLU D 1 264 ? -147.165 -30.783 1.967 1.00 80.04 285 GLU D N 1
ATOM 8949 C CA . GLU D 1 264 ? -147.836 -32.031 2.291 1.00 82.63 285 GLU D CA 1
ATOM 8950 C C . GLU D 1 264 ? -149.306 -32.030 1.889 1.00 81.16 285 GLU D C 1
ATOM 8951 O O . GLU D 1 264 ? -150.050 -32.848 2.406 1.00 81.89 285 GLU D O 1
ATOM 8957 N N . THR D 1 265 ? -149.707 -31.234 0.893 1.00 78.86 286 THR D N 1
ATOM 8958 C CA . THR D 1 265 ? -150.945 -31.466 0.186 1.00 77.96 286 THR D CA 1
ATOM 8959 C C . THR D 1 265 ? -150.659 -32.265 -1.073 1.00 81.49 286 THR D C 1
ATOM 8960 O O . THR D 1 265 ? -151.248 -31.967 -2.091 1.00 82.66 286 THR D O 1
ATOM 8964 N N . SER D 1 266 ? -149.767 -33.254 -0.991 1.00 84.33 287 SER D N 1
ATOM 8965 C CA . SER D 1 266 ? -149.167 -33.944 -2.127 1.00 88.40 287 SER D CA 1
ATOM 8966 C C . SER D 1 266 ? -148.273 -33.039 -2.976 1.00 90.07 287 SER D C 1
ATOM 8967 O O . SER D 1 266 ? -147.126 -33.412 -3.230 1.00 90.49 287 SER D O 1
ATOM 8970 N N . LYS D 1 267 ? -148.796 -31.889 -3.426 1.00 91.31 288 LYS D N 1
ATOM 8971 C CA . LYS D 1 267 ? -148.076 -30.992 -4.325 1.00 94.06 288 LYS D CA 1
ATOM 8972 C C . LYS D 1 267 ? -146.946 -30.305 -3.555 1.00 95.91 288 LYS D C 1
ATOM 8973 O O . LYS D 1 267 ? -147.107 -29.982 -2.382 1.00 93.96 288 LYS D O 1
ATOM 8979 N N . THR D 1 268 ? -145.800 -30.174 -4.205 1.00 101.43 289 THR D N 1
ATOM 8980 C CA . THR D 1 268 ? -144.618 -29.576 -3.613 1.00 103.58 289 THR D CA 1
ATOM 8981 C C . THR D 1 268 ? -144.894 -28.082 -3.495 1.00 102.21 289 THR D C 1
ATOM 8982 O O . THR D 1 268 ? -144.518 -27.322 -4.391 1.00 103.14 289 THR D O 1
ATOM 8986 N N . PHE D 1 269 ? -145.439 -27.647 -2.354 1.00 100.55 290 PHE D N 1
ATOM 8987 C CA . PHE D 1 269 ? -145.643 -26.237 -2.106 1.00 100.85 290 PHE D CA 1
ATOM 8988 C C . PHE D 1 269 ? -144.324 -25.471 -2.258 1.00 100.55 290 PHE D C 1
ATOM 8989 O O . PHE D 1 269 ? -143.392 -25.663 -1.473 1.00 99.27 290 PHE D O 1
ATOM 8997 N N . VAL D 1 270 ? -144.296 -24.591 -3.261 1.00 100.49 291 VAL D N 1
ATOM 8998 C CA . VAL D 1 270 ? -143.175 -23.692 -3.458 1.00 99.16 291 VAL D CA 1
ATOM 8999 C C . VAL D 1 270 ? -143.193 -22.719 -2.288 1.00 94.77 291 VAL D C 1
ATOM 9000 O O . VAL D 1 270 ? -144.203 -22.085 -2.032 1.00 94.94 291 VAL D O 1
ATOM 9004 N N . TYR D 1 271 ? -142.110 -22.677 -1.516 1.00 89.62 292 TYR D N 1
ATOM 9005 C CA . TYR D 1 271 ? -142.085 -21.911 -0.281 1.00 84.47 292 TYR D CA 1
ATOM 9006 C C . TYR D 1 271 ? -141.821 -20.430 -0.531 1.00 81.02 292 TYR D C 1
ATOM 9007 O O . TYR D 1 271 ? -141.966 -19.966 -1.648 1.00 82.46 292 TYR D O 1
ATOM 9016 N N . GLY D 1 272 ? -141.440 -19.697 0.517 1.00 75.72 293 GLY D N 1
ATOM 9017 C CA . GLY D 1 272 ? -141.100 -18.290 0.411 1.00 70.87 293 GLY D CA 1
ATOM 9018 C C . GLY D 1 272 ? -141.367 -17.590 1.740 1.00 65.78 293 GLY D C 1
ATOM 9019 O O . GLY D 1 272 ? -142.265 -18.006 2.483 1.00 65.60 293 GLY D O 1
ATOM 9020 N N . GLN D 1 273 ? -140.624 -16.508 2.013 1.00 61.32 294 GLN D N 1
ATOM 9021 C CA . GLN D 1 273 ? -140.779 -15.815 3.290 1.00 57.01 294 GLN D CA 1
ATOM 9022 C C . GLN D 1 273 ? -142.177 -15.179 3.417 1.00 56.26 294 GLN D C 1
ATOM 9023 O O . GLN D 1 273 ? -142.668 -15.075 4.535 1.00 55.65 294 GLN D O 1
ATOM 9029 N N . GLU D 1 274 ? -142.809 -14.773 2.297 1.00 55.62 295 GLU D N 1
ATOM 9030 C CA . GLU D 1 274 ? -144.108 -14.110 2.341 1.00 53.22 295 GLU D CA 1
ATOM 9031 C C . GLU D 1 274 ? -144.956 -14.544 1.143 1.00 52.78 295 GLU D C 1
ATOM 9032 O O . GLU D 1 274 ? -144.505 -14.375 0.018 1.00 54.51 295 GLU D O 1
ATOM 9038 N N . THR D 1 275 ? -146.147 -15.132 1.363 1.00 50.60 296 THR D N 1
ATOM 9039 C CA . THR D 1 275 ? -146.821 -15.857 0.283 1.00 50.23 296 THR D CA 1
ATOM 9040 C C . THR D 1 275 ? -148.324 -15.965 0.529 1.00 48.72 296 THR D C 1
ATOM 9041 O O . THR D 1 275 ? -148.822 -15.300 1.424 1.00 48.31 296 THR D O 1
ATOM 9044 N N . THR D 1 276 ? -149.037 -16.781 -0.272 1.00 47.71 297 THR D N 1
ATOM 9045 C CA . THR D 1 276 ? -150.489 -16.930 -0.195 1.00 45.85 297 THR D CA 1
ATOM 9046 C C . THR D 1 276 ? -150.891 -18.339 -0.625 1.00 45.04 297 THR D C 1
ATOM 9047 O O . THR D 1 276 ? -150.326 -18.864 -1.573 1.00 46.03 297 THR D O 1
ATOM 9050 N N . ILE D 1 277 ? -151.865 -18.934 0.077 1.00 43.15 298 ILE D N 1
ATOM 9051 C CA . ILE D 1 277 ? -152.290 -20.311 -0.153 1.00 42.46 298 ILE D CA 1
ATOM 9052 C C . ILE D 1 277 ? -153.812 -20.400 -0.035 1.00 41.79 298 ILE D C 1
ATOM 9053 O O . ILE D 1 277 ? -154.448 -19.421 0.342 1.00 41.39 298 ILE D O 1
ATOM 9056 N N . THR D 1 278 ? -154.385 -21.572 -0.357 1.00 41.69 299 THR D N 1
ATOM 9057 C CA . THR D 1 278 ? -155.826 -21.790 -0.318 1.00 41.25 299 THR D CA 1
ATOM 9058 C C . THR D 1 278 ? -156.141 -23.164 0.268 1.00 40.58 299 THR D C 1
ATOM 9059 O O . THR D 1 278 ? -155.404 -24.114 0.031 1.00 40.93 299 THR D O 1
ATOM 9063 N N . LEU D 1 279 ? -157.256 -23.262 1.007 1.00 39.69 300 LEU D N 1
ATOM 9064 C CA . LEU D 1 279 ? -157.653 -24.497 1.671 1.00 39.26 300 LEU D CA 1
ATOM 9065 C C . LEU D 1 279 ? -159.172 -24.677 1.649 1.00 39.24 300 LEU D C 1
ATOM 9066 O O . LEU D 1 279 ? -159.919 -23.703 1.611 1.00 39.06 300 LEU D O 1
ATOM 9071 N N . ARG D 1 280 ? -159.607 -25.943 1.711 1.00 39.61 301 ARG D N 1
ATOM 9072 C CA . ARG D 1 280 ? -160.996 -26.342 1.885 1.00 39.83 301 ARG D CA 1
ATOM 9073 C C . ARG D 1 280 ? -161.153 -27.006 3.253 1.00 39.63 301 ARG D C 1
ATOM 9074 O O . ARG D 1 280 ? -160.175 -27.154 3.979 1.00 39.21 301 ARG D O 1
ATOM 9077 N N . HIS D 1 281 ? -162.388 -27.420 3.584 1.00 40.11 302 HIS D N 1
ATOM 9078 C CA . HIS D 1 281 ? -162.682 -28.102 4.839 1.00 40.32 302 HIS D CA 1
ATOM 9079 C C . HIS D 1 281 ? -161.842 -29.371 4.940 1.00 41.24 302 HIS D C 1
ATOM 9080 O O . HIS D 1 281 ? -161.634 -30.056 3.943 1.00 42.02 302 HIS D O 1
ATOM 9083 N N . ASP D 1 282 ? -161.361 -29.655 6.155 1.00 41.49 303 ASP D N 1
ATOM 9084 C CA . ASP D 1 282 ? -160.567 -30.836 6.466 1.00 42.42 303 ASP D CA 1
ATOM 9085 C C . ASP D 1 282 ? -159.358 -30.944 5.532 1.00 42.87 303 ASP D C 1
ATOM 9086 O O . ASP D 1 282 ? -158.885 -32.048 5.267 1.00 43.99 303 ASP D O 1
ATOM 9088 N N . GLN D 1 283 ? -158.858 -29.797 5.047 1.00 42.44 304 GLN D N 1
ATOM 9089 C CA . GLN D 1 283 ? -157.653 -29.752 4.228 1.00 43.08 304 GLN D CA 1
ATOM 9090 C C . GLN D 1 283 ? -156.553 -29.030 5.002 1.00 42.39 304 GLN D C 1
ATOM 9091 O O . GLN D 1 283 ? -156.802 -27.973 5.579 1.00 41.65 304 GLN D O 1
ATOM 9097 N N . SER D 1 284 ? -155.328 -29.582 4.978 1.00 42.81 305 SER D N 1
ATOM 9098 C CA . SER D 1 284 ? -154.248 -29.131 5.844 1.00 42.42 305 SER D CA 1
ATOM 9099 C C . SER D 1 284 ? -152.925 -29.018 5.091 1.00 43.08 305 SER D C 1
ATOM 9100 O O . SER D 1 284 ? -152.686 -29.748 4.139 1.00 44.15 305 SER D O 1
ATOM 9103 N N . LEU D 1 285 ? -152.072 -28.089 5.535 1.00 42.82 306 LEU D N 1
ATOM 9104 C CA . LEU D 1 285 ? -150.729 -27.958 4.981 1.00 43.67 306 LEU D CA 1
ATOM 9105 C C . LEU D 1 285 ? -149.713 -28.122 6.102 1.00 43.25 306 LEU D C 1
ATOM 9106 O O . LEU D 1 285 ? -149.669 -27.316 7.026 1.00 42.07 306 LEU D O 1
ATOM 9111 N N . VAL D 1 286 ? -148.902 -29.175 5.991 1.00 44.45 307 VAL D N 1
ATOM 9112 C CA . VAL D 1 286 ? -147.986 -29.559 7.050 1.00 45.10 307 VAL D CA 1
ATOM 9113 C C . VAL D 1 286 ? -146.567 -29.196 6.635 1.00 45.73 307 VAL D C 1
ATOM 9114 O O . VAL D 1 286 ? -146.147 -29.462 5.515 1.00 46.99 307 VAL D O 1
ATOM 9117 N N . PHE D 1 287 ? -145.838 -28.598 7.569 1.00 45.10 308 PHE D N 1
ATOM 9118 C CA . PHE D 1 287 ? -144.402 -28.423 7.449 1.00 45.49 308 PHE D CA 1
ATOM 9119 C C . PHE D 1 287 ? -143.747 -29.441 8.370 1.00 46.31 308 PHE D C 1
ATOM 9120 O O . PHE D 1 287 ? -143.981 -29.443 9.568 1.00 45.93 308 PHE D O 1
ATOM 9123 N N . ASP D 1 288 ? -142.958 -30.335 7.799 1.00 47.73 309 ASP D N 1
ATOM 9124 C CA . ASP D 1 288 ? -142.308 -31.385 8.566 1.00 48.84 309 ASP D CA 1
ATOM 9125 C C . ASP D 1 288 ? -140.921 -30.896 9.005 1.00 48.64 309 ASP D C 1
ATOM 9126 O O . ASP D 1 288 ? -140.210 -30.222 8.263 1.00 48.82 309 ASP D O 1
ATOM 9131 N N . THR D 1 289 ? -140.564 -31.247 10.237 1.00 48.32 310 THR D N 1
ATOM 9132 C CA . THR D 1 289 ? -139.246 -31.057 10.834 1.00 47.95 310 THR D CA 1
ATOM 9133 C C . THR D 1 289 ? -138.637 -29.698 10.470 1.00 46.26 310 THR D C 1
ATOM 9134 O O . THR D 1 289 ? -137.647 -29.632 9.742 1.00 47.05 310 THR D O 1
ATOM 9138 N N . ILE D 1 290 ? -139.203 -28.616 11.020 1.00 43.69 311 ILE D N 1
ATOM 9139 C CA . ILE D 1 290 ? -138.783 -27.255 10.723 1.00 41.82 311 ILE D CA 1
ATOM 9140 C C . ILE D 1 290 ? -138.266 -26.624 12.019 1.00 40.57 311 ILE D C 1
ATOM 9141 O O . ILE D 1 290 ? -138.770 -26.943 13.100 1.00 39.93 311 ILE D O 1
ATOM 9145 N N . PRO D 1 291 ? -137.226 -25.749 11.974 1.00 40.10 312 PRO D N 1
ATOM 9146 C CA . PRO D 1 291 ? -136.642 -25.155 13.181 1.00 39.23 312 PRO D CA 1
ATOM 9147 C C . PRO D 1 291 ? -137.604 -24.368 14.070 1.00 37.90 312 PRO D C 1
ATOM 9148 O O . PRO D 1 291 ? -138.638 -23.890 13.626 1.00 37.58 312 PRO D O 1
ATOM 9152 N N . ALA D 1 292 ? -137.224 -24.223 15.340 1.00 37.18 313 ALA D N 1
ATOM 9153 C CA . ALA D 1 292 ? -138.014 -23.497 16.317 1.00 35.95 313 ALA D CA 1
ATOM 9154 C C . ALA D 1 292 ? -137.674 -22.018 16.221 1.00 34.92 313 ALA D C 1
ATOM 9155 O O . ALA D 1 292 ? -136.883 -21.621 15.373 1.00 35.18 313 ALA D O 1
ATOM 9157 N N . GLY D 1 293 ? -138.356 -21.206 17.033 1.00 33.85 314 GLY D N 1
ATOM 9158 C CA . GLY D 1 293 ? -138.127 -19.775 17.055 1.00 33.05 314 GLY D CA 1
ATOM 9159 C C . GLY D 1 293 ? -138.659 -19.062 15.818 1.00 32.87 314 GLY D C 1
ATOM 9160 O O . GLY D 1 293 ? -138.563 -17.854 15.726 1.00 32.95 314 GLY D O 1
ATOM 9161 N N . THR D 1 294 ? -139.218 -19.809 14.871 1.00 32.86 315 THR D N 1
ATOM 9162 C CA . THR D 1 294 ? -139.734 -19.238 13.637 1.00 32.73 315 THR D CA 1
ATOM 9163 C C . THR D 1 294 ? -141.138 -18.693 13.891 1.00 32.31 315 THR D C 1
ATOM 9164 O O . THR D 1 294 ? -141.951 -19.389 14.477 1.00 32.42 315 THR D O 1
ATOM 9167 N N . ARG D 1 295 ? -141.350 -17.412 13.564 1.00 32.09 316 ARG D N 1
ATOM 9168 C CA . ARG D 1 295 ? -142.650 -16.784 13.802 1.00 31.85 316 ARG D CA 1
ATOM 9169 C C . ARG D 1 295 ? -143.478 -16.855 12.520 1.00 31.91 316 ARG D C 1
ATOM 9170 O O . ARG D 1 295 ? -142.908 -16.995 11.442 1.00 32.27 316 ARG D O 1
ATOM 9178 N N . TYR D 1 296 ? -144.813 -16.731 12.641 1.00 31.88 317 TYR D N 1
ATOM 9179 C CA . TYR D 1 296 ? -145.667 -16.734 11.464 1.00 32.08 317 TYR D CA 1
ATOM 9180 C C . TYR D 1 296 ? -146.822 -15.742 11.591 1.00 32.27 317 TYR D C 1
ATOM 9181 O O . TYR D 1 296 ? -147.329 -15.533 12.684 1.00 32.19 317 TYR D O 1
ATOM 9190 N N . LYS D 1 297 ? -147.190 -15.133 10.456 1.00 32.99 318 LYS D N 1
ATOM 9191 C CA . LYS D 1 297 ? -148.304 -14.192 10.381 1.00 33.85 318 LYS D CA 1
ATOM 9192 C C . LYS D 1 297 ? -149.423 -14.839 9.566 1.00 33.95 318 LYS D C 1
ATOM 9193 O O . LYS D 1 297 ? -149.210 -15.173 8.402 1.00 34.35 318 LYS D O 1
ATOM 9196 N N . LEU D 1 298 ? -150.592 -15.028 10.180 1.00 33.65 319 LEU D N 1
ATOM 9197 C CA . LEU D 1 298 ? -151.716 -15.620 9.469 1.00 33.83 319 LEU D CA 1
ATOM 9198 C C . LEU D 1 298 ? -152.717 -14.519 9.154 1.00 34.86 319 LEU D C 1
ATOM 9199 O O . LEU D 1 298 ? -153.073 -13.754 10.038 1.00 35.31 319 LEU D O 1
ATOM 9202 N N . VAL D 1 299 ? -153.153 -14.446 7.892 1.00 35.62 320 VAL D N 1
ATOM 9203 C CA . VAL D 1 299 ? -154.147 -13.476 7.454 1.00 36.62 320 VAL D CA 1
ATOM 9204 C C . VAL D 1 299 ? -155.097 -14.163 6.477 1.00 36.90 320 VAL D C 1
ATOM 9205 O O . VAL D 1 299 ? -154.714 -14.495 5.359 1.00 37.15 320 VAL D O 1
ATOM 9208 N N . GLU D 1 300 ? -156.332 -14.400 6.914 1.00 37.11 321 GLU D N 1
ATOM 9209 C CA . GLU D 1 300 ? -157.336 -14.990 6.048 1.00 37.55 321 GLU D CA 1
ATOM 9210 C C . GLU D 1 300 ? -158.225 -13.879 5.505 1.00 38.94 321 GLU D C 1
ATOM 9211 O O . GLU D 1 300 ? -158.761 -13.071 6.260 1.00 39.63 321 GLU D O 1
ATOM 9217 N N . THR D 1 301 ? -158.378 -13.851 4.183 1.00 39.82 322 THR D N 1
ATOM 9218 C CA . THR D 1 301 ? -159.357 -12.973 3.566 1.00 41.22 322 THR D CA 1
ATOM 9219 C C . THR D 1 301 ? -160.751 -13.387 4.040 1.00 41.05 322 THR D C 1
ATOM 9220 O O . THR D 1 301 ? -161.199 -14.499 3.767 1.00 40.43 322 THR D O 1
ATOM 9224 N N . GLY D 1 302 ? -161.418 -12.487 4.773 1.00 41.76 323 GLY D N 1
ATOM 9225 C CA . GLY D 1 302 ? -162.699 -12.795 5.387 1.00 41.90 323 GLY D CA 1
ATOM 9226 C C . GLY D 1 302 ? -163.826 -12.885 4.357 1.00 42.66 323 GLY D C 1
ATOM 9227 O O . GLY D 1 302 ? -164.123 -11.903 3.679 1.00 43.98 323 GLY D O 1
ATOM 9228 N N . SER D 1 303 ? -164.455 -14.064 4.249 1.00 41.96 324 SER D N 1
ATOM 9229 C CA . SER D 1 303 ? -165.523 -14.298 3.281 1.00 42.32 324 SER D CA 1
ATOM 9230 C C . SER D 1 303 ? -166.857 -13.750 3.791 1.00 43.15 324 SER D C 1
ATOM 9231 O O . SER D 1 303 ? -167.086 -13.675 4.995 1.00 43.07 324 SER D O 1
ATOM 9234 N N . GLN D 1 304 ? -167.740 -13.374 2.857 1.00 44.12 325 GLN D N 1
ATOM 9235 C CA . GLN D 1 304 ? -169.024 -12.770 3.189 1.00 45.02 325 GLN D CA 1
ATOM 9236 C C . GLN D 1 304 ? -169.852 -13.736 4.032 1.00 44.29 325 GLN D C 1
ATOM 9237 O O . GLN D 1 304 ? -170.192 -14.810 3.563 1.00 43.74 325 GLN D O 1
ATOM 9239 N N . GLY D 1 305 ? -170.125 -13.355 5.288 1.00 44.44 326 GLY D N 1
ATOM 9240 C CA . GLY D 1 305 ? -171.062 -14.046 6.162 1.00 44.10 326 GLY D CA 1
ATOM 9241 C C . GLY D 1 305 ? -170.435 -15.155 7.010 1.00 42.65 326 GLY D C 1
ATOM 9242 O O . GLY D 1 305 ? -171.127 -15.842 7.769 1.00 42.50 326 GLY D O 1
ATOM 9243 N N . TYR D 1 306 ? -169.116 -15.318 6.881 1.00 41.53 327 TYR D N 1
ATOM 9244 C CA . TYR D 1 306 ? -168.399 -16.365 7.586 1.00 40.19 327 TYR D CA 1
ATOM 9245 C C . TYR D 1 306 ? -167.592 -15.748 8.720 1.00 40.32 327 TYR D C 1
ATOM 9246 O O . TYR D 1 306 ? -166.844 -14.796 8.502 1.00 40.62 327 TYR D O 1
ATOM 9255 N N . THR D 1 307 ? -167.749 -16.312 9.922 1.00 40.28 328 THR D N 1
ATOM 9256 C CA . THR D 1 307 ? -166.964 -15.902 11.072 1.00 40.40 328 THR D CA 1
ATOM 9257 C C . THR D 1 307 ? -165.784 -16.858 11.250 1.00 38.96 328 THR D C 1
ATOM 9258 O O . THR D 1 307 ? -165.971 -18.076 11.295 1.00 38.45 328 THR D O 1
ATOM 9262 N N . ALA D 1 308 ? -164.574 -16.291 11.349 1.00 38.26 329 ALA D N 1
ATOM 9263 C CA . ALA D 1 308 ? -163.359 -17.087 11.406 1.00 36.88 329 ALA D CA 1
ATOM 9264 C C . ALA D 1 308 ? -162.784 -17.089 12.822 1.00 36.53 329 ALA D C 1
ATOM 9265 O O . ALA D 1 308 ? -162.724 -16.051 13.472 1.00 36.92 329 ALA D O 1
ATOM 9267 N N . SER D 1 309 ? -162.359 -18.275 13.279 1.00 35.77 330 SER D N 1
ATOM 9268 C CA . SER D 1 309 ? -161.737 -18.460 14.581 1.00 35.81 330 SER D CA 1
ATOM 9269 C C . SER D 1 309 ? -160.603 -19.470 14.467 1.00 34.96 330 SER D C 1
ATOM 9270 O O . SER D 1 309 ? -160.481 -20.125 13.443 1.00 34.51 330 SER D O 1
ATOM 9273 N N . ALA D 1 310 ? -159.791 -19.586 15.528 1.00 34.88 331 ALA D N 1
ATOM 9274 C CA . ALA D 1 310 ? -158.594 -20.411 15.493 1.00 34.13 331 ALA D CA 1
ATOM 9275 C C . ALA D 1 310 ? -158.274 -20.978 16.873 1.00 34.56 331 ALA D C 1
ATOM 9276 O O . ALA D 1 310 ? -158.498 -20.331 17.893 1.00 35.31 331 ALA D O 1
ATOM 9278 N N . ALA D 1 311 ? -157.755 -22.207 16.875 1.00 34.39 332 ALA D N 1
ATOM 9279 C CA . ALA D 1 311 ? -157.328 -22.893 18.086 1.00 34.88 332 ALA D CA 1
ATOM 9280 C C . ALA D 1 311 ? -155.946 -23.483 17.849 1.00 34.27 332 ALA D C 1
ATOM 9281 O O . ALA D 1 311 ? -155.807 -24.549 17.265 1.00 34.00 332 ALA D O 1
ATOM 9283 N N . TYR D 1 312 ? -154.929 -22.754 18.299 1.00 34.34 333 TYR D N 1
ATOM 9284 C CA . TYR D 1 312 ? -153.558 -23.046 17.923 1.00 34.39 333 TYR D CA 1
ATOM 9285 C C . TYR D 1 312 ? -152.781 -23.600 19.112 1.00 34.90 333 TYR D C 1
ATOM 9286 O O . TYR D 1 312 ? -153.346 -23.836 20.184 1.00 35.89 333 TYR D O 1
ATOM 9295 N N . LYS D 1 313 ? -151.474 -23.791 18.887 1.00 34.46 334 LYS D N 1
ATOM 9296 C CA . LYS D 1 313 ? -150.538 -24.246 19.893 1.00 34.89 334 LYS D CA 1
ATOM 9297 C C . LYS D 1 313 ? -149.191 -23.553 19.697 1.00 34.33 334 LYS D C 1
ATOM 9298 O O . LYS D 1 313 ? -148.301 -24.071 19.017 1.00 34.01 334 LYS D O 1
ATOM 9301 N N . GLU D 1 314 ? -149.058 -22.390 20.343 1.00 34.32 335 GLU D N 1
ATOM 9302 C CA . GLU D 1 314 ? -147.813 -21.663 20.461 1.00 33.98 335 GLU D CA 1
ATOM 9303 C C . GLU D 1 314 ? -146.976 -22.348 21.540 1.00 34.60 335 GLU D C 1
ATOM 9304 O O . GLU D 1 314 ? -147.265 -22.203 22.723 1.00 35.15 335 GLU D O 1
ATOM 9307 N N . ASN D 1 315 ? -145.947 -23.092 21.125 1.00 34.77 336 ASN D N 1
ATOM 9308 C CA . ASN D 1 315 ? -145.304 -24.074 21.985 1.00 35.71 336 ASN D CA 1
ATOM 9309 C C . ASN D 1 315 ? -146.339 -25.105 22.370 1.00 36.66 336 ASN D C 1
ATOM 9310 O O . ASN D 1 315 ? -147.379 -25.196 21.737 1.00 36.66 336 ASN D O 1
ATOM 9315 N N . GLY D 1 316 ? -146.107 -25.835 23.454 1.00 37.73 337 GLY D N 1
ATOM 9316 C CA . GLY D 1 316 ? -147.066 -26.833 23.894 1.00 39.05 337 GLY D CA 1
ATOM 9317 C C . GLY D 1 316 ? -148.344 -26.250 24.515 1.00 39.51 337 GLY D C 1
ATOM 9318 O O . GLY D 1 316 ? -149.213 -27.012 24.908 1.00 40.44 337 GLY D O 1
ATOM 9319 N N . ALA D 1 317 ? -148.466 -24.912 24.523 1.00 38.91 338 ALA D N 1
ATOM 9320 C CA . ALA D 1 317 ? -149.587 -24.262 25.176 1.00 39.33 338 ALA D CA 1
ATOM 9321 C C . ALA D 1 317 ? -150.688 -23.956 24.166 1.00 38.78 338 ALA D C 1
ATOM 9322 O O . ALA D 1 317 ? -150.530 -23.112 23.290 1.00 37.88 338 ALA D O 1
ATOM 9324 N N . SER D 1 318 ? -151.807 -24.668 24.309 1.00 39.59 339 SER D N 1
ATOM 9325 C CA . SER D 1 318 ? -152.934 -24.485 23.411 1.00 39.15 339 SER D CA 1
ATOM 9326 C C . SER D 1 318 ? -153.659 -23.191 23.765 1.00 38.92 339 SER D C 1
ATOM 9327 O O . SER D 1 318 ? -154.132 -23.023 24.892 1.00 39.83 339 SER D O 1
ATOM 9330 N N . LYS D 1 319 ? -153.718 -22.281 22.788 1.00 37.72 340 LYS D N 1
ATOM 9331 C CA . LYS D 1 319 ? -154.468 -21.045 22.920 1.00 37.83 340 LYS D CA 1
ATOM 9332 C C . LYS D 1 319 ? -155.526 -20.983 21.819 1.00 37.46 340 LYS D C 1
ATOM 9333 O O . LYS D 1 319 ? -155.532 -21.817 20.916 1.00 36.81 340 LYS D O 1
ATOM 9336 N N . ASN D 1 320 ? -156.451 -20.024 21.939 1.00 38.01 341 ASN D N 1
ATOM 9337 C CA . ASN D 1 320 ? -157.499 -19.802 20.954 1.00 38.00 341 ASN D CA 1
ATOM 9338 C C . ASN D 1 320 ? -157.674 -18.301 20.740 1.00 38.28 341 ASN D C 1
ATOM 9339 O O . ASN D 1 320 ? -157.522 -17.526 21.678 1.00 39.14 341 ASN D O 1
ATOM 9342 N N . GLN D 1 321 ? -157.948 -17.902 19.487 1.00 37.80 342 GLN D N 1
ATOM 9343 C CA . GLN D 1 321 ? -158.264 -16.527 19.133 1.00 38.35 342 GLN D CA 1
ATOM 9344 C C . GLN D 1 321 ? -159.368 -16.554 18.078 1.00 38.74 342 GLN D C 1
ATOM 9345 O O . GLN D 1 321 ? -159.412 -17.454 17.242 1.00 38.18 342 GLN D O 1
ATOM 9348 N N . ALA D 1 322 ? -160.253 -15.557 18.131 1.00 40.06 343 ALA D N 1
ATOM 9349 C CA . ALA D 1 322 ? -161.355 -15.464 17.184 1.00 40.50 343 ALA D CA 1
ATOM 9350 C C . ALA D 1 322 ? -161.450 -14.039 16.646 1.00 41.34 343 ALA D C 1
ATOM 9351 O O . ALA D 1 322 ? -160.845 -13.119 17.199 1.00 41.96 343 ALA D O 1
ATOM 9353 N N . GLY D 1 323 ? -162.204 -13.880 15.556 1.00 41.71 344 GLY D N 1
ATOM 9354 C CA . GLY D 1 323 ? -162.338 -12.583 14.914 1.00 43.06 344 GLY D CA 1
ATOM 9355 C C . GLY D 1 323 ? -163.787 -12.136 14.848 1.00 44.67 344 GLY D C 1
ATOM 9356 O O . GLY D 1 323 ? -164.501 -12.195 15.847 1.00 45.89 344 GLY D O 1
ATOM 9357 N N . THR D 1 324 ? -164.200 -11.683 13.661 1.00 45.04 345 THR D N 1
ATOM 9358 C CA . THR D 1 324 ? -165.549 -11.176 13.479 1.00 46.56 345 THR D CA 1
ATOM 9359 C C . THR D 1 324 ? -166.128 -11.752 12.194 1.00 45.96 345 THR D C 1
ATOM 9360 O O . THR D 1 324 ? -165.380 -12.248 11.356 1.00 44.89 345 THR D O 1
ATOM 9363 N N . VAL D 1 325 ? -167.458 -11.674 12.063 1.00 46.60 346 VAL D N 1
ATOM 9364 C CA . VAL D 1 325 ? -168.155 -12.203 10.903 1.00 46.06 346 VAL D CA 1
ATOM 9365 C C . VAL D 1 325 ? -167.833 -11.334 9.692 1.00 46.41 346 VAL D C 1
ATOM 9366 O O . VAL D 1 325 ? -167.928 -10.110 9.759 1.00 47.59 346 VAL D O 1
ATOM 9369 N N . SER D 1 326 ? -167.416 -11.998 8.606 1.00 45.58 347 SER D N 1
ATOM 9370 C CA . SER D 1 326 ? -167.129 -11.376 7.324 1.00 46.26 347 SER D CA 1
ATOM 9371 C C . SER D 1 326 ? -165.980 -10.367 7.429 1.00 46.75 347 SER D C 1
ATOM 9372 O O . SER D 1 326 ? -165.968 -9.351 6.733 1.00 48.01 347 SER D O 1
ATOM 9375 N N . THR D 1 327 ? -165.000 -10.665 8.288 1.00 45.88 348 THR D N 1
ATOM 9376 C CA . THR D 1 327 ? -163.859 -9.785 8.471 1.00 45.97 348 THR D CA 1
ATOM 9377 C C . THR D 1 327 ? -162.566 -10.577 8.317 1.00 44.52 348 THR D C 1
ATOM 9378 O O . THR D 1 327 ? -162.462 -11.695 8.816 1.00 43.42 348 THR D O 1
ATOM 9381 N N . ASN D 1 328 ? -161.584 -9.975 7.635 1.00 44.62 349 ASN D N 1
ATOM 9382 C CA . ASN D 1 328 ? -160.257 -10.555 7.481 1.00 43.51 349 ASN D CA 1
ATOM 9383 C C . ASN D 1 328 ? -159.672 -10.862 8.863 1.00 42.81 349 ASN D C 1
ATOM 9384 O O . ASN D 1 328 ? -159.821 -10.069 9.787 1.00 43.70 349 ASN D O 1
ATOM 9387 N N . PHE D 1 329 ? -159.034 -12.035 9.001 1.00 41.36 350 PHE D N 1
ATOM 9388 C CA . PHE D 1 329 ? -158.592 -12.542 10.292 1.00 40.43 350 PHE D CA 1
ATOM 9389 C C . PHE D 1 329 ? -157.067 -12.574 10.343 1.00 39.78 350 PHE D C 1
ATOM 9390 O O . PHE D 1 329 ? -156.430 -13.487 9.830 1.00 38.70 350 PHE D O 1
ATOM 9398 N N . THR D 1 330 ? -156.501 -11.572 11.013 1.00 40.51 351 THR D N 1
ATOM 9399 C CA . THR D 1 330 ? -155.065 -11.423 11.152 1.00 40.37 351 THR D CA 1
ATOM 9400 C C . THR D 1 330 ? -154.652 -11.832 12.566 1.00 39.81 351 THR D C 1
ATOM 9401 O O . THR D 1 330 ? -155.306 -11.472 13.542 1.00 40.39 351 THR D O 1
ATOM 9405 N N . GLN D 1 331 ? -153.534 -12.561 12.662 1.00 38.84 352 GLN D N 1
ATOM 9406 C CA . GLN D 1 331 ? -153.076 -13.092 13.932 1.00 38.31 352 GLN D CA 1
ATOM 9407 C C . GLN D 1 331 ? -151.833 -12.379 14.449 1.00 38.35 352 GLN D C 1
ATOM 9408 O O . GLN D 1 331 ? -151.363 -12.705 15.536 1.00 38.25 352 GLN D O 1
ATOM 9414 N N . ASP D 1 332 ? -151.323 -11.411 13.677 1.00 38.68 353 ASP D N 1
ATOM 9415 C CA . ASP D 1 332 ? -150.055 -10.756 13.958 1.00 38.77 353 ASP D CA 1
ATOM 9416 C C . ASP D 1 332 ? -148.952 -11.815 13.930 1.00 37.80 353 ASP D C 1
ATOM 9417 O O . ASP D 1 332 ? -148.891 -12.571 12.965 1.00 37.63 353 ASP D O 1
ATOM 9420 N N . SER D 1 333 ? -148.110 -11.897 14.973 1.00 37.34 354 SER D N 1
ATOM 9421 C CA . SER D 1 333 ? -146.973 -12.811 14.925 1.00 36.37 354 SER D CA 1
ATOM 9422 C C . SER D 1 333 ? -146.997 -13.817 16.073 1.00 35.64 354 SER D C 1
ATOM 9423 O O . SER D 1 333 ? -146.493 -13.555 17.164 1.00 35.88 354 SER D O 1
ATOM 9426 N N . ILE D 1 334 ? -147.587 -14.986 15.820 1.00 34.83 355 ILE D N 1
ATOM 9427 C CA . ILE D 1 334 ? -147.563 -16.102 16.755 1.00 34.41 355 ILE D CA 1
ATOM 9428 C C . ILE D 1 334 ? -146.280 -16.879 16.499 1.00 33.82 355 ILE D C 1
ATOM 9429 O O . ILE D 1 334 ? -145.653 -16.693 15.460 1.00 33.69 355 ILE D O 1
ATOM 9434 N N . LEU D 1 335 ? -145.896 -17.769 17.417 1.00 33.63 356 LEU D N 1
ATOM 9435 C CA . LEU D 1 335 ? -144.574 -18.365 17.331 1.00 33.42 356 LEU D CA 1
ATOM 9436 C C . LEU D 1 335 ? -144.655 -19.888 17.235 1.00 33.56 356 LEU D C 1
ATOM 9437 O O . LEU D 1 335 ? -145.343 -20.526 18.013 1.00 33.80 356 LEU D O 1
ATOM 9442 N N . ILE D 1 336 ? -143.930 -20.449 16.261 1.00 33.83 357 ILE D N 1
ATOM 9443 C CA . ILE D 1 336 ? -143.682 -21.883 16.190 1.00 34.56 357 ILE D CA 1
ATOM 9444 C C . ILE D 1 336 ? -142.461 -22.142 17.055 1.00 35.02 357 ILE D C 1
ATOM 9445 O O . ILE D 1 336 ? -141.389 -21.654 16.729 1.00 35.02 357 ILE D O 1
ATOM 9450 N N . GLY D 1 337 ? -142.604 -22.866 18.145 1.00 35.70 358 GLY D N 1
ATOM 9451 C CA . GLY D 1 337 ? -141.404 -23.056 18.952 1.00 36.26 358 GLY D CA 1
ATOM 9452 C C . GLY D 1 337 ? -141.126 -24.529 19.213 1.00 37.19 358 GLY D C 1
ATOM 9453 O O . GLY D 1 337 ? -141.610 -25.385 18.479 1.00 37.71 358 GLY D O 1
ATOM 9454 N N . GLU D 1 338 ? -140.374 -24.792 20.290 1.00 37.77 359 GLU D N 1
ATOM 9455 C CA . GLU D 1 338 ? -140.164 -26.136 20.785 1.00 39.05 359 GLU D CA 1
ATOM 9456 C C . GLU D 1 338 ? -141.540 -26.624 21.233 1.00 39.55 359 GLU D C 1
ATOM 9457 O O . GLU D 1 338 ? -142.450 -25.828 21.411 1.00 38.91 359 GLU D O 1
ATOM 9463 N N . LYS D 1 339 ? -141.717 -27.935 21.350 1.00 40.98 360 LYS D N 1
ATOM 9464 C CA . LYS D 1 339 ? -142.999 -28.442 21.798 1.00 41.79 360 LYS D CA 1
ATOM 9465 C C . LYS D 1 339 ? -144.045 -28.227 20.705 1.00 41.10 360 LYS D C 1
ATOM 9466 O O . LYS D 1 339 ? -143.751 -27.593 19.695 1.00 40.35 360 LYS D O 1
ATOM 9472 N N . PRO D 1 340 ? -145.242 -28.855 20.805 1.00 41.53 361 PRO D N 1
ATOM 9473 C CA . PRO D 1 340 ? -146.214 -28.842 19.709 1.00 40.75 361 PRO D CA 1
ATOM 9474 C C . PRO D 1 340 ? -146.488 -27.500 19.051 1.00 39.08 361 PRO D C 1
ATOM 9475 O O . PRO D 1 340 ? -146.463 -26.470 19.701 1.00 38.60 361 PRO D O 1
ATOM 9479 N N . ASN D 1 341 ? -146.754 -27.514 17.747 1.00 38.24 362 ASN D N 1
ATOM 9480 C CA . ASN D 1 341 ? -147.204 -26.306 17.076 1.00 36.92 362 ASN D CA 1
ATOM 9481 C C . ASN D 1 341 ? -148.265 -26.715 16.065 1.00 36.92 362 ASN D C 1
ATOM 9482 O O . ASN D 1 341 ? -147.993 -27.522 15.181 1.00 37.42 362 ASN D O 1
ATOM 9487 N N . ASP D 1 342 ? -149.477 -26.164 16.205 1.00 36.53 363 ASP D N 1
ATOM 9488 C CA . ASP D 1 342 ? -150.579 -26.470 15.302 1.00 36.45 363 ASP D CA 1
ATOM 9489 C C . ASP D 1 342 ? -151.480 -25.247 15.200 1.00 35.62 363 ASP D C 1
ATOM 9490 O O . ASP D 1 342 ? -151.242 -24.279 15.922 1.00 35.26 363 ASP D O 1
ATOM 9495 N N . ASN D 1 343 ? -152.485 -25.299 14.306 1.00 35.38 364 ASN D N 1
ATOM 9496 C CA . ASN D 1 343 ? -153.467 -24.226 14.194 1.00 34.93 364 ASN D CA 1
ATOM 9497 C C . ASN D 1 343 ? -154.677 -24.707 13.400 1.00 34.79 364 ASN D C 1
ATOM 9498 O O . ASN D 1 343 ? -154.536 -25.157 12.273 1.00 34.57 364 ASN D O 1
ATOM 9503 N N . THR D 1 344 ? -155.862 -24.661 14.014 1.00 34.83 365 THR D N 1
ATOM 9504 C CA . THR D 1 344 ? -157.075 -25.102 13.344 1.00 34.87 365 THR D CA 1
ATOM 9505 C C . THR D 1 344 ? -157.950 -23.890 13.072 1.00 34.51 365 THR D C 1
ATOM 9506 O O . THR D 1 344 ? -158.596 -23.400 13.985 1.00 34.82 365 THR D O 1
ATOM 9509 N N . ILE D 1 345 ? -157.956 -23.419 11.822 1.00 34.00 366 ILE D N 1
ATOM 9510 C CA . ILE D 1 345 ? -158.738 -22.255 11.441 1.00 33.87 366 ILE D CA 1
ATOM 9511 C C . ILE D 1 345 ? -160.140 -22.705 11.042 1.00 34.27 366 ILE D C 1
ATOM 9512 O O . ILE D 1 345 ? -160.332 -23.367 10.028 1.00 34.23 366 ILE D O 1
ATOM 9515 N N . THR D 1 346 ? -161.136 -22.314 11.843 1.00 34.82 367 THR D N 1
ATOM 9516 C CA . THR D 1 346 ? -162.508 -22.775 11.679 1.00 35.37 367 THR D CA 1
ATOM 9517 C C . THR D 1 346 ? -163.364 -21.634 11.141 1.00 35.99 367 THR D C 1
ATOM 9518 O O . THR D 1 346 ? -163.376 -20.540 11.692 1.00 36.27 367 THR D O 1
ATOM 9522 N N . ASN D 1 347 ? -164.073 -21.911 10.051 1.00 36.68 368 ASN D N 1
ATOM 9523 C CA . ASN D 1 347 ? -164.907 -20.927 9.385 1.00 37.64 368 ASN D CA 1
ATOM 9524 C C . ASN D 1 347 ? -166.365 -21.328 9.572 1.00 38.60 368 ASN D C 1
ATOM 9525 O O . ASN D 1 347 ? -166.790 -22.372 9.079 1.00 38.44 368 ASN D O 1
ATOM 9529 N N . SER D 1 348 ? -167.127 -20.490 10.281 1.00 40.07 369 SER D N 1
ATOM 9530 C CA . SER D 1 348 ? -168.498 -20.817 10.642 1.00 41.58 369 SER D CA 1
ATOM 9531 C C . SER D 1 348 ? -169.499 -19.932 9.897 1.00 42.69 369 SER D C 1
ATOM 9532 O O . SER D 1 348 ? -169.265 -18.749 9.681 1.00 42.85 369 SER D O 1
ATOM 9535 N N . LEU D 1 349 ? -170.632 -20.518 9.502 1.00 43.78 370 LEU D N 1
ATOM 9536 C CA . LEU D 1 349 ? -171.719 -19.783 8.873 1.00 45.00 370 LEU D CA 1
ATOM 9537 C C . LEU D 1 349 ? -173.008 -20.154 9.587 1.00 46.14 370 LEU D C 1
ATOM 9538 O O . LEU D 1 349 ? -173.255 -21.319 9.867 1.00 45.75 370 LEU D O 1
ATOM 9541 N N . PRO D 1 350 ? -173.875 -19.170 9.892 1.00 48.00 371 PRO D N 1
ATOM 9542 C CA . PRO D 1 350 ? -175.178 -19.491 10.479 1.00 50.11 371 PRO D CA 1
ATOM 9543 C C . PRO D 1 350 ? -176.041 -20.242 9.465 1.00 50.63 371 PRO D C 1
ATOM 9544 O O . PRO D 1 350 ? -175.874 -20.051 8.273 1.00 50.37 371 PRO D O 1
ATOM 9547 N N . ASP D 1 351 ? -176.862 -21.180 9.938 1.00 51.76 372 ASP D N 1
ATOM 9548 C CA . ASP D 1 351 ? -177.773 -21.903 9.064 1.00 52.39 372 ASP D CA 1
ATOM 9549 C C . ASP D 1 351 ? -178.952 -21.006 8.749 1.00 53.84 372 ASP D C 1
ATOM 9550 O O . ASP D 1 351 ? -179.391 -20.307 9.638 1.00 54.94 372 ASP D O 1
ATOM 9555 N N . VAL D 1 352 ? -179.417 -21.008 7.508 1.00 54.57 373 VAL D N 1
ATOM 9556 C CA . VAL D 1 352 ? -180.438 -20.075 7.055 1.00 56.88 373 VAL D CA 1
ATOM 9557 C C . VAL D 1 352 ? -181.723 -20.311 7.840 1.00 59.43 373 VAL D C 1
ATOM 9558 O O . VAL D 1 352 ? -182.135 -21.465 8.018 1.00 59.00 373 VAL D O 1
ATOM 9562 N N . THR D 1 353 ? -182.388 -19.216 8.253 1.00 63.24 374 THR D N 1
ATOM 9563 C CA . THR D 1 353 ? -183.680 -19.276 8.926 1.00 67.37 374 THR D CA 1
ATOM 9564 C C . THR D 1 353 ? -184.673 -20.108 8.116 1.00 69.66 374 THR D C 1
ATOM 9565 O O . THR D 1 353 ? -184.983 -19.755 6.978 1.00 69.28 374 THR D O 1
ATOM 9569 N N . PRO D 1 354 ? -185.100 -21.278 8.643 1.00 72.10 375 PRO D N 1
ATOM 9570 C CA . PRO D 1 354 ? -185.979 -22.172 7.889 1.00 72.84 375 PRO D CA 1
ATOM 9571 C C . PRO D 1 354 ? -187.343 -21.512 7.717 1.00 74.63 375 PRO D C 1
ATOM 9572 O O . PRO D 1 354 ? -187.661 -20.586 8.462 1.00 74.84 375 PRO D O 1
ATOM 9576 N N . THR D 1 355 ? -188.128 -22.012 6.753 1.00 76.23 376 THR D N 1
ATOM 9577 C CA . THR D 1 355 ? -189.504 -21.576 6.557 1.00 79.35 376 THR D CA 1
ATOM 9578 C C . THR D 1 355 ? -190.143 -21.271 7.919 1.00 82.12 376 THR D C 1
ATOM 9579 O O . THR D 1 355 ? -190.754 -20.190 8.037 1.00 84.56 376 THR D O 1
ATOM 9583 N N . THR E 1 16 ? 237.472 43.665 117.696 1.00 101.75 37 THR E N 1
ATOM 9584 C CA . THR E 1 16 ? 236.673 43.568 118.952 1.00 99.60 37 THR E CA 1
ATOM 9585 C C . THR E 1 16 ? 237.598 43.893 120.124 1.00 98.22 37 THR E C 1
ATOM 9586 O O . THR E 1 16 ? 238.291 44.906 120.114 1.00 99.57 37 THR E O 1
ATOM 9590 N N . ALA E 1 17 ? 237.612 43.036 121.147 1.00 95.11 38 ALA E N 1
ATOM 9591 C CA . ALA E 1 17 ? 238.474 43.178 122.307 1.00 91.21 38 ALA E CA 1
ATOM 9592 C C . ALA E 1 17 ? 238.142 44.456 123.074 1.00 89.00 38 ALA E C 1
ATOM 9593 O O . ALA E 1 17 ? 237.163 45.143 122.799 1.00 88.92 38 ALA E O 1
ATOM 9595 N N . LYS E 1 18 ? 238.873 44.664 124.169 1.00 87.43 39 LYS E N 1
ATOM 9596 C CA . LYS E 1 18 ? 238.690 45.846 125.007 1.00 87.28 39 LYS E CA 1
ATOM 9597 C C . LYS E 1 18 ? 239.854 46.793 124.743 1.00 88.72 39 LYS E C 1
ATOM 9598 O O . LYS E 1 18 ? 240.881 46.405 124.205 1.00 89.60 39 LYS E O 1
ATOM 9600 N N . ALA E 1 19 ? 239.655 48.056 125.099 1.00 88.83 40 ALA E N 1
ATOM 9601 C CA . ALA E 1 19 ? 240.619 49.105 124.827 1.00 88.38 40 ALA E CA 1
ATOM 9602 C C . ALA E 1 19 ? 240.383 50.236 125.817 1.00 86.71 40 ALA E C 1
ATOM 9603 O O . ALA E 1 19 ? 239.262 50.482 126.269 1.00 86.39 40 ALA E O 1
ATOM 9605 N N . THR E 1 20 ? 241.460 50.983 126.083 1.00 84.73 41 THR E N 1
ATOM 9606 C CA . THR E 1 20 ? 241.510 52.024 127.095 1.00 83.42 41 THR E CA 1
ATOM 9607 C C . THR E 1 20 ? 242.872 52.704 126.994 1.00 84.37 41 THR E C 1
ATOM 9608 O O . THR E 1 20 ? 243.859 52.048 126.662 1.00 85.17 41 THR E O 1
ATOM 9611 N N . GLY E 1 21 ? 242.939 54.004 127.298 1.00 84.78 42 GLY E N 1
ATOM 9612 C CA . GLY E 1 21 ? 244.217 54.699 127.190 1.00 85.73 42 GLY E CA 1
ATOM 9613 C C . GLY E 1 21 ? 244.792 55.037 128.560 1.00 84.45 42 GLY E C 1
ATOM 9614 O O . GLY E 1 21 ? 244.376 56.019 129.159 1.00 85.67 42 GLY E O 1
ATOM 9615 N N . GLU E 1 22 ? 245.759 54.240 129.047 1.00 82.28 43 GLU E N 1
ATOM 9616 C CA . GLU E 1 22 ? 246.400 54.428 130.339 1.00 80.45 43 GLU E CA 1
ATOM 9617 C C . GLU E 1 22 ? 245.358 54.424 131.457 1.00 78.44 43 GLU E C 1
ATOM 9618 O O . GLU E 1 22 ? 245.693 54.667 132.613 1.00 77.73 43 GLU E O 1
ATOM 9624 N N . THR E 1 23 ? 244.115 54.074 131.100 1.00 76.72 44 THR E N 1
ATOM 9625 C CA . THR E 1 23 ? 242.989 54.002 132.016 1.00 73.72 44 THR E CA 1
ATOM 9626 C C . THR E 1 23 ? 242.523 52.552 132.065 1.00 71.74 44 THR E C 1
ATOM 9627 O O . THR E 1 23 ? 242.782 51.794 131.133 1.00 72.38 44 THR E O 1
ATOM 9630 N N . SER E 1 24 ? 241.856 52.155 133.158 1.00 69.36 45 SER E N 1
ATOM 9631 C CA . SER E 1 24 ? 241.336 50.801 133.269 1.00 67.15 45 SER E CA 1
ATOM 9632 C C . SER E 1 24 ? 240.163 50.620 132.304 1.00 66.97 45 SER E C 1
ATOM 9633 O O . SER E 1 24 ? 239.434 51.564 132.030 1.00 68.76 45 SER E O 1
ATOM 9636 N N . ALA E 1 25 ? 240.022 49.419 131.737 1.00 65.38 46 ALA E N 1
ATOM 9637 C CA . ALA E 1 25 ? 238.921 49.102 130.839 1.00 65.01 46 ALA E CA 1
ATOM 9638 C C . ALA E 1 25 ? 237.707 48.736 131.688 1.00 64.03 46 ALA E C 1
ATOM 9639 O O . ALA E 1 25 ? 237.864 48.300 132.823 1.00 63.49 46 ALA E O 1
ATOM 9641 N N . LYS E 1 26 ? 236.499 48.895 131.136 1.00 63.69 47 LYS E N 1
ATOM 9642 C CA . LYS E 1 26 ? 235.272 48.517 131.825 1.00 62.03 47 LYS E CA 1
ATOM 9643 C C . LYS E 1 26 ? 234.531 47.488 130.967 1.00 61.13 47 LYS E C 1
ATOM 9644 O O . LYS E 1 26 ? 234.367 47.705 129.765 1.00 61.68 47 LYS E O 1
ATOM 9647 N N . VAL E 1 27 ? 234.067 46.382 131.573 1.00 59.73 48 VAL E N 1
ATOM 9648 C CA . VAL E 1 27 ? 233.343 45.331 130.859 1.00 59.99 48 VAL E CA 1
ATOM 9649 C C . VAL E 1 27 ? 232.105 44.892 131.649 1.00 60.55 48 VAL E C 1
ATOM 9650 O O . VAL E 1 27 ? 232.160 44.732 132.872 1.00 60.66 48 VAL E O 1
ATOM 9654 N N . SER E 1 28 ? 230.995 44.677 130.923 1.00 60.94 49 SER E N 1
ATOM 9655 C CA . SER E 1 28 ? 229.728 44.210 131.474 1.00 59.36 49 SER E CA 1
ATOM 9656 C C . SER E 1 28 ? 229.245 42.988 130.698 1.00 58.04 49 SER E C 1
ATOM 9657 O O . SER E 1 28 ? 229.187 43.036 129.474 1.00 57.54 49 SER E O 1
ATOM 9660 N N . ILE E 1 29 ? 228.972 41.888 131.399 1.00 57.33 50 ILE E N 1
ATOM 9661 C CA . ILE E 1 29 ? 228.468 40.676 130.731 1.00 57.75 50 ILE E CA 1
ATOM 9662 C C . ILE E 1 29 ? 226.944 40.751 130.707 1.00 58.94 50 ILE E C 1
ATOM 9663 O O . ILE E 1 29 ? 226.328 40.771 131.772 1.00 58.54 50 ILE E O 1
ATOM 9668 N N . ASN E 1 30 ? 226.332 40.860 129.519 1.00 61.12 51 ASN E N 1
ATOM 9669 C CA . ASN E 1 30 ? 224.875 41.008 129.385 1.00 62.67 51 ASN E CA 1
ATOM 9670 C C . ASN E 1 30 ? 224.223 39.637 129.545 1.00 63.03 51 ASN E C 1
ATOM 9671 O O . ASN E 1 30 ? 224.930 38.635 129.469 1.00 64.58 51 ASN E O 1
ATOM 9676 N N . LYS E 1 31 ? 222.907 39.611 129.795 1.00 61.95 52 LYS E N 1
ATOM 9677 C CA . LYS E 1 31 ? 222.176 38.357 129.942 1.00 60.87 52 LYS E CA 1
ATOM 9678 C C . LYS E 1 31 ? 220.902 38.491 129.126 1.00 60.85 52 LYS E C 1
ATOM 9679 O O . LYS E 1 31 ? 220.099 39.364 129.449 1.00 61.77 52 LYS E O 1
ATOM 9685 N N . VAL E 1 32 ? 220.746 37.694 128.072 1.00 60.43 53 VAL E N 1
ATOM 9686 C CA . VAL E 1 32 ? 219.570 37.848 127.209 1.00 59.87 53 VAL E CA 1
ATOM 9687 C C . VAL E 1 32 ? 218.538 36.806 127.623 1.00 59.34 53 VAL E C 1
ATOM 9688 O O . VAL E 1 32 ? 218.919 35.656 127.811 1.00 58.93 53 VAL E O 1
ATOM 9691 N N . LEU E 1 33 ? 217.282 37.210 127.811 1.00 59.49 54 LEU E N 1
ATOM 9692 C CA . LEU E 1 33 ? 216.253 36.210 128.120 1.00 60.23 54 LEU E CA 1
ATOM 9693 C C . LEU E 1 33 ? 215.183 36.189 127.037 1.00 60.13 54 LEU E C 1
ATOM 9694 O O . LEU E 1 33 ? 214.567 37.223 126.775 1.00 59.77 54 LEU E O 1
ATOM 9699 N N . ASN E 1 34 ? 214.985 35.018 126.435 1.00 60.64 55 ASN E N 1
ATOM 9700 C CA . ASN E 1 34 ? 213.963 34.856 125.418 1.00 61.90 55 ASN E CA 1
ATOM 9701 C C . ASN E 1 34 ? 212.635 34.534 126.083 1.00 61.68 55 ASN E C 1
ATOM 9702 O O . ASN E 1 34 ? 212.612 33.772 127.044 1.00 61.11 55 ASN E O 1
ATOM 9707 N N . ILE E 1 35 ? 211.559 35.097 125.533 1.00 62.52 56 ILE E N 1
ATOM 9708 C CA . ILE E 1 35 ? 210.259 34.998 126.164 1.00 63.97 56 ILE E CA 1
ATOM 9709 C C . ILE E 1 35 ? 209.172 35.143 125.101 1.00 65.34 56 ILE E C 1
ATOM 9710 O O . ILE E 1 35 ? 209.384 35.777 124.076 1.00 65.82 56 ILE E O 1
ATOM 9715 N N . ALA E 1 36 ? 208.013 34.554 125.374 1.00 67.20 57 ALA E N 1
ATOM 9716 C CA . ALA E 1 36 ? 206.840 34.721 124.532 1.00 70.29 57 ALA E CA 1
ATOM 9717 C C . ALA E 1 36 ? 205.977 35.871 125.056 1.00 73.45 57 ALA E C 1
ATOM 9718 O O . ALA E 1 36 ? 206.169 36.345 126.172 1.00 73.75 57 ALA E O 1
ATOM 9720 N N . GLU E 1 37 ? 204.990 36.273 124.246 1.00 78.15 58 GLU E N 1
ATOM 9721 C CA . GLU E 1 37 ? 204.231 37.506 124.421 1.00 81.34 58 GLU E CA 1
ATOM 9722 C C . GLU E 1 37 ? 203.417 37.489 125.712 1.00 79.83 58 GLU E C 1
ATOM 9723 O O . GLU E 1 37 ? 203.447 38.443 126.481 1.00 79.24 58 GLU E O 1
ATOM 9729 N N . GLY E 1 38 ? 202.648 36.418 125.909 1.00 78.77 59 GLY E N 1
ATOM 9730 C CA . GLY E 1 38 ? 201.653 36.374 126.964 1.00 79.05 59 GLY E CA 1
ATOM 9731 C C . GLY E 1 38 ? 202.291 36.308 128.345 1.00 78.66 59 GLY E C 1
ATOM 9732 O O . GLY E 1 38 ? 201.761 36.877 129.294 1.00 80.25 59 GLY E O 1
ATOM 9733 N N . ILE E 1 39 ? 203.453 35.645 128.419 1.00 76.77 60 ILE E N 1
ATOM 9734 C CA . ILE E 1 39 ? 204.055 35.228 129.673 1.00 75.47 60 ILE E CA 1
ATOM 9735 C C . ILE E 1 39 ? 204.541 36.431 130.479 1.00 73.56 60 ILE E C 1
ATOM 9736 O O . ILE E 1 39 ? 205.122 37.366 129.921 1.00 72.53 60 ILE E O 1
ATOM 9741 N N . THR E 1 40 ? 204.309 36.362 131.798 1.00 71.81 61 THR E N 1
ATOM 9742 C CA . THR E 1 40 ? 204.849 37.317 132.744 1.00 71.19 61 THR E CA 1
ATOM 9743 C C . THR E 1 40 ? 206.222 36.835 133.191 1.00 70.31 61 THR E C 1
ATOM 9744 O O . THR E 1 40 ? 206.369 35.655 133.521 1.00 69.29 61 THR E O 1
ATOM 9748 N N . THR E 1 41 ? 207.191 37.766 133.205 1.00 70.56 62 THR E N 1
ATOM 9749 C CA . THR E 1 41 ? 208.584 37.499 133.518 1.00 70.33 62 THR E CA 1
ATOM 9750 C C . THR E 1 41 ? 208.682 36.726 134.829 1.00 70.87 62 THR E C 1
ATOM 9751 O O . THR E 1 41 ? 208.128 37.153 135.844 1.00 71.54 62 THR E O 1
ATOM 9755 N N . PRO E 1 42 ? 209.398 35.576 134.853 1.00 70.46 63 PRO E N 1
ATOM 9756 C CA . PRO E 1 42 ? 209.558 34.806 136.082 1.00 71.82 63 PRO E CA 1
ATOM 9757 C C . PRO E 1 42 ? 210.536 35.524 137.003 1.00 73.15 63 PRO E C 1
ATOM 9758 O O . PRO E 1 42 ? 211.107 36.558 136.648 1.00 72.85 63 PRO E O 1
ATOM 9762 N N . GLU E 1 43 ? 210.691 34.970 138.205 1.00 75.33 64 GLU E N 1
ATOM 9763 C CA . GLU E 1 43 ? 211.617 35.515 139.175 1.00 76.48 64 GLU E CA 1
ATOM 9764 C C . GLU E 1 43 ? 212.779 34.542 139.283 1.00 76.25 64 GLU E C 1
ATOM 9765 O O . GLU E 1 43 ? 212.677 33.537 139.977 1.00 77.53 64 GLU E O 1
ATOM 9771 N N . ALA E 1 44 ? 213.856 34.838 138.548 1.00 75.15 65 ALA E N 1
ATOM 9772 C CA . ALA E 1 44 ? 215.010 33.960 138.501 1.00 74.73 65 ALA E CA 1
ATOM 9773 C C . ALA E 1 44 ? 216.298 34.778 138.506 1.00 73.77 65 ALA E C 1
ATOM 9774 O O . ALA E 1 44 ? 216.322 35.954 138.149 1.00 73.66 65 ALA E O 1
ATOM 9776 N N . THR E 1 45 ? 217.379 34.148 138.957 1.00 73.26 66 THR E N 1
ATOM 9777 C CA . THR E 1 45 ? 218.670 34.812 138.967 1.00 72.69 66 THR E CA 1
ATOM 9778 C C . THR E 1 45 ? 219.666 33.938 138.227 1.00 71.74 66 THR E C 1
ATOM 9779 O O . THR E 1 45 ? 219.571 32.701 138.247 1.00 73.25 66 THR E O 1
ATOM 9783 N N . PHE E 1 46 ? 220.601 34.600 137.542 1.00 69.18 67 PHE E N 1
ATOM 9784 C CA . PHE E 1 46 ? 221.596 33.870 136.776 1.00 67.25 67 PHE E CA 1
ATOM 9785 C C . PHE E 1 46 ? 222.964 34.215 137.341 1.00 67.19 67 PHE E C 1
ATOM 9786 O O . PHE E 1 46 ? 223.224 35.377 137.664 1.00 67.07 67 PHE E O 1
ATOM 9794 N N . THR E 1 47 ? 223.809 33.187 137.465 1.00 67.37 68 THR E N 1
ATOM 9795 C CA . THR E 1 47 ? 225.093 33.315 138.125 1.00 66.61 68 THR E CA 1
ATOM 9796 C C . THR E 1 47 ? 226.213 32.945 137.165 1.00 66.05 68 THR E C 1
ATOM 9797 O O . THR E 1 47 ? 226.116 31.930 136.473 1.00 65.98 68 THR E O 1
ATOM 9801 N N . PHE E 1 48 ? 227.277 33.758 137.191 1.00 65.36 69 PHE E N 1
ATOM 9802 C CA . PHE E 1 48 ? 228.426 33.574 136.319 1.00 64.85 69 PHE E CA 1
ATOM 9803 C C . PHE E 1 48 ? 229.686 33.341 137.145 1.00 64.49 69 PHE E C 1
ATOM 9804 O O . PHE E 1 48 ? 230.006 34.127 138.046 1.00 64.92 69 PHE E O 1
ATOM 9812 N N . THR E 1 49 ? 230.380 32.240 136.826 1.00 63.76 70 THR E N 1
ATOM 9813 C CA . THR E 1 49 ? 231.545 31.754 137.545 1.00 63.04 70 THR E CA 1
ATOM 9814 C C . THR E 1 49 ? 232.798 32.243 136.838 1.00 61.65 70 THR E C 1
ATOM 9815 O O . THR E 1 49 ? 232.900 32.108 135.621 1.00 61.32 70 THR E O 1
ATOM 9818 N N . PHE E 1 50 ? 233.751 32.767 137.617 1.00 60.64 71 PHE E N 1
ATOM 9819 C CA . PHE E 1 50 ? 235.043 33.174 137.094 1.00 60.54 71 PHE E CA 1
ATOM 9820 C C . PHE E 1 50 ? 236.124 32.309 137.730 1.00 61.37 71 PHE E C 1
ATOM 9821 O O . PHE E 1 50 ? 236.695 32.658 138.757 1.00 60.96 71 PHE E O 1
ATOM 9829 N N . THR E 1 51 ? 236.371 31.156 137.110 1.00 62.78 72 THR E N 1
ATOM 9830 C CA . THR E 1 51 ? 237.312 30.182 137.621 1.00 64.77 72 THR E CA 1
ATOM 9831 C C . THR E 1 51 ? 238.636 30.361 136.890 1.00 65.91 72 THR E C 1
ATOM 9832 O O . THR E 1 51 ? 238.680 30.251 135.669 1.00 66.11 72 THR E O 1
ATOM 9836 N N . PRO E 1 52 ? 239.750 30.611 137.613 1.00 67.04 73 PRO E N 1
ATOM 9837 C CA . PRO E 1 52 ? 241.046 30.830 136.971 1.00 68.18 73 PRO E CA 1
ATOM 9838 C C . PRO E 1 52 ? 241.545 29.604 136.208 1.00 70.69 73 PRO E C 1
ATOM 9839 O O . PRO E 1 52 ? 241.143 28.477 136.493 1.00 71.46 73 PRO E O 1
ATOM 9843 N N . LYS E 1 53 ? 242.399 29.851 135.208 1.00 72.82 74 LYS E N 1
ATOM 9844 C CA . LYS E 1 53 ? 242.987 28.789 134.418 1.00 75.87 74 LYS E CA 1
ATOM 9845 C C . LYS E 1 53 ? 244.486 29.040 134.282 1.00 77.25 74 LYS E C 1
ATOM 9846 O O . LYS E 1 53 ? 244.929 30.189 134.201 1.00 77.23 74 LYS E O 1
ATOM 9852 N N . THR E 1 54 ? 245.243 27.946 134.195 1.00 79.14 75 THR E N 1
ATOM 9853 C CA . THR E 1 54 ? 246.689 28.037 134.136 1.00 79.80 75 THR E CA 1
ATOM 9854 C C . THR E 1 54 ? 247.138 27.806 132.696 1.00 79.92 75 THR E C 1
ATOM 9855 O O . THR E 1 54 ? 246.317 27.416 131.853 1.00 80.51 75 THR E O 1
ATOM 9859 N N . GLY E 1 55 ? 248.415 28.099 132.434 1.00 79.27 76 GLY E N 1
ATOM 9860 C CA . GLY E 1 55 ? 248.966 27.859 131.115 1.00 81.06 76 GLY E CA 1
ATOM 9861 C C . GLY E 1 55 ? 250.096 28.833 130.811 1.00 80.78 76 GLY E C 1
ATOM 9862 O O . GLY E 1 55 ? 250.671 29.418 131.716 1.00 79.38 76 GLY E O 1
ATOM 9863 N N . THR E 1 56 ? 250.362 29.033 129.520 1.00 82.34 77 THR E N 1
ATOM 9864 C CA . THR E 1 56 ? 251.416 29.930 129.081 1.00 82.75 77 THR E CA 1
ATOM 9865 C C . THR E 1 56 ? 250.847 30.925 128.070 1.00 82.37 77 THR E C 1
ATOM 9866 O O . THR E 1 56 ? 249.892 30.616 127.357 1.00 82.98 77 THR E O 1
ATOM 9869 N N . SER E 1 57 ? 251.445 32.121 128.046 1.00 81.83 78 SER E N 1
ATOM 9870 C CA . SER E 1 57 ? 250.921 33.235 127.279 1.00 81.87 78 SER E CA 1
ATOM 9871 C C . SER E 1 57 ? 251.786 33.501 126.060 1.00 84.30 78 SER E C 1
ATOM 9872 O O . SER E 1 57 ? 252.599 32.670 125.696 1.00 86.13 78 SER E O 1
ATOM 9875 N N . SER E 1 58 ? 251.615 34.696 125.475 1.00 84.56 79 SER E N 1
ATOM 9876 C CA . SER E 1 58 ? 252.352 35.176 124.328 1.00 87.59 79 SER E CA 1
ATOM 9877 C C . SER E 1 58 ? 253.815 35.417 124.692 1.00 89.34 79 SER E C 1
ATOM 9878 O O . SER E 1 58 ? 254.693 35.289 123.839 1.00 92.31 79 SER E O 1
ATOM 9880 N N . ASN E 1 59 ? 254.076 35.813 125.941 1.00 89.18 80 ASN E N 1
ATOM 9881 C CA . ASN E 1 59 ? 255.414 36.164 126.374 1.00 90.82 80 ASN E CA 1
ATOM 9882 C C . ASN E 1 59 ? 256.223 34.928 126.758 1.00 91.40 80 ASN E C 1
ATOM 9883 O O . ASN E 1 59 ? 257.447 34.935 126.647 1.00 92.65 80 ASN E O 1
ATOM 9888 N N . GLY E 1 60 ? 255.535 33.869 127.188 1.00 90.25 81 GLY E N 1
ATOM 9889 C CA . GLY E 1 60 ? 256.194 32.654 127.623 1.00 89.96 81 GLY E CA 1
ATOM 9890 C C . GLY E 1 60 ? 256.106 32.496 129.139 1.00 87.06 81 GLY E C 1
ATOM 9891 O O . GLY E 1 60 ? 256.614 31.534 129.696 1.00 87.49 81 GLY E O 1
ATOM 9892 N N . ALA E 1 61 ? 255.509 33.487 129.798 1.00 84.20 82 ALA E N 1
ATOM 9893 C CA . ALA E 1 61 ? 255.340 33.489 131.232 1.00 82.44 82 ALA E CA 1
ATOM 9894 C C . ALA E 1 61 ? 254.101 32.662 131.546 1.00 81.62 82 ALA E C 1
ATOM 9895 O O . ALA E 1 61 ? 253.150 32.617 130.762 1.00 81.48 82 ALA E O 1
ATOM 9897 N N . PRO E 1 62 ? 254.020 32.050 132.751 1.00 80.87 83 PRO E N 1
ATOM 9898 C CA . PRO E 1 62 ? 252.805 31.419 133.241 1.00 80.61 83 PRO E CA 1
ATOM 9899 C C . PRO E 1 62 ? 251.576 32.311 133.156 1.00 79.32 83 PRO E C 1
ATOM 9900 O O . PRO E 1 62 ? 251.729 33.526 133.110 1.00 78.56 83 PRO E O 1
ATOM 9904 N N . TYR E 1 63 ? 250.369 31.729 133.110 1.00 79.31 84 TYR E N 1
ATOM 9905 C CA . TYR E 1 63 ? 249.163 32.533 133.105 1.00 78.21 84 TYR E CA 1
ATOM 9906 C C . TYR E 1 63 ? 248.926 33.150 134.479 1.00 77.57 84 TYR E C 1
ATOM 9907 O O . TYR E 1 63 ? 247.870 32.935 135.050 1.00 77.39 84 TYR E O 1
ATOM 9916 N N . GLU E 1 64 ? 249.894 33.896 135.008 1.00 78.02 85 GLU E N 1
ATOM 9917 C CA . GLU E 1 64 ? 249.816 34.476 136.330 1.00 77.17 85 GLU E CA 1
ATOM 9918 C C . GLU E 1 64 ? 249.294 33.420 137.289 1.00 77.01 85 GLU E C 1
ATOM 9919 O O . GLU E 1 64 ? 249.642 32.245 137.185 1.00 77.58 85 GLU E O 1
ATOM 9925 N N . THR E 1 65 ? 248.575 33.871 138.300 1.00 76.99 86 THR E N 1
ATOM 9926 C CA . THR E 1 65 ? 247.915 32.940 139.182 1.00 79.55 86 THR E CA 1
ATOM 9927 C C . THR E 1 65 ? 246.683 33.664 139.656 1.00 79.83 86 THR E C 1
ATOM 9928 O O . THR E 1 65 ? 246.721 34.242 140.733 1.00 79.21 86 THR E O 1
ATOM 9932 N N . ILE E 1 66 ? 245.594 33.555 138.895 1.00 82.02 87 ILE E N 1
ATOM 9933 C CA . ILE E 1 66 ? 244.357 34.240 139.231 1.00 84.91 87 ILE E CA 1
ATOM 9934 C C . ILE E 1 66 ? 243.824 33.745 140.578 1.00 87.89 87 ILE E C 1
ATOM 9935 O O . ILE E 1 66 ? 243.105 34.464 141.263 1.00 89.75 87 ILE E O 1
ATOM 9939 N N . ASP E 1 67 ? 244.249 32.551 140.987 1.00 91.01 88 ASP E N 1
ATOM 9940 C CA . ASP E 1 67 ? 243.885 31.996 142.267 1.00 92.59 88 ASP E CA 1
ATOM 9941 C C . ASP E 1 67 ? 244.204 32.988 143.382 1.00 90.66 88 ASP E C 1
ATOM 9942 O O . ASP E 1 67 ? 243.538 32.942 144.408 1.00 91.55 88 ASP E O 1
ATOM 9947 N N . SER E 1 68 ? 245.186 33.865 143.156 1.00 86.93 89 SER E N 1
ATOM 9948 C CA . SER E 1 68 ? 245.535 34.879 144.130 1.00 83.71 89 SER E CA 1
ATOM 9949 C C . SER E 1 68 ? 244.286 35.447 144.795 1.00 81.49 89 SER E C 1
ATOM 9950 O O . SER E 1 68 ? 243.481 36.051 144.105 1.00 80.33 89 SER E O 1
ATOM 9953 N N . SER E 1 69 ? 244.190 35.313 146.129 1.00 80.20 90 SER E N 1
ATOM 9954 C CA . SER E 1 69 ? 243.129 35.917 146.908 1.00 78.47 90 SER E CA 1
ATOM 9955 C C . SER E 1 69 ? 243.051 37.416 146.630 1.00 76.96 90 SER E C 1
ATOM 9956 O O . SER E 1 69 ? 241.973 37.993 146.582 1.00 77.83 90 SER E O 1
ATOM 9959 N N . ASN E 1 70 ? 244.217 38.020 146.376 1.00 74.90 91 ASN E N 1
ATOM 9960 C CA . ASN E 1 70 ? 244.308 39.430 146.044 1.00 73.90 91 ASN E CA 1
ATOM 9961 C C . ASN E 1 70 ? 244.295 39.518 144.517 1.00 73.63 91 ASN E C 1
ATOM 9962 O O . ASN E 1 70 ? 245.318 39.797 143.896 1.00 73.34 91 ASN E O 1
ATOM 9967 N N . GLY E 1 71 ? 243.139 39.218 143.917 1.00 74.16 92 GLY E N 1
ATOM 9968 C CA . GLY E 1 71 ? 242.994 39.300 142.476 1.00 74.32 92 GLY E CA 1
ATOM 9969 C C . GLY E 1 71 ? 242.162 38.146 141.926 1.00 75.01 92 GLY E C 1
ATOM 9970 O O . GLY E 1 71 ? 242.612 37.401 141.068 1.00 77.19 92 GLY E O 1
ATOM 9971 N N . GLN E 1 72 ? 240.975 37.946 142.497 1.00 73.97 93 GLN E N 1
ATOM 9972 C CA . GLN E 1 72 ? 240.076 36.858 142.129 1.00 72.89 93 GLN E CA 1
ATOM 9973 C C . GLN E 1 72 ? 238.694 37.465 141.922 1.00 71.95 93 GLN E C 1
ATOM 9974 O O . GLN E 1 72 ? 238.187 38.098 142.838 1.00 73.15 93 GLN E O 1
ATOM 9976 N N . ILE E 1 73 ? 238.101 37.240 140.749 1.00 70.22 94 ILE E N 1
ATOM 9977 C CA . ILE E 1 73 ? 236.827 37.847 140.400 1.00 68.72 94 ILE E CA 1
ATOM 9978 C C . ILE E 1 73 ? 235.683 37.009 140.967 1.00 68.17 94 ILE E C 1
ATOM 9979 O O . ILE E 1 73 ? 235.455 35.880 140.558 1.00 69.04 94 ILE E O 1
ATOM 9984 N N . THR E 1 74 ? 235.010 37.568 141.971 1.00 67.10 95 THR E N 1
ATOM 9985 C CA . THR E 1 74 ? 233.886 36.920 142.624 1.00 66.57 95 THR E CA 1
ATOM 9986 C C . THR E 1 74 ? 232.732 36.796 141.641 1.00 65.08 95 THR E C 1
ATOM 9987 O O . THR E 1 74 ? 232.675 37.548 140.670 1.00 64.87 95 THR E O 1
ATOM 9991 N N . ASP E 1 75 ? 231.801 35.891 141.946 1.00 64.23 96 ASP E N 1
ATOM 9992 C CA . ASP E 1 75 ? 230.698 35.617 141.039 1.00 63.38 96 ASP E CA 1
ATOM 9993 C C . ASP E 1 75 ? 229.750 36.809 141.005 1.00 61.40 96 ASP E C 1
ATOM 9994 O O . ASP E 1 75 ? 229.584 37.498 142.010 1.00 60.46 96 ASP E O 1
ATOM 9999 N N . LYS E 1 76 ? 229.173 37.050 139.822 1.00 60.77 97 LYS E N 1
ATOM 10000 C CA . LYS E 1 76 ? 228.318 38.199 139.570 1.00 61.13 97 LYS E CA 1
ATOM 10001 C C . LYS E 1 76 ? 226.936 37.716 139.124 1.00 61.68 97 LYS E C 1
ATOM 10002 O O . LYS E 1 76 ? 226.811 36.651 138.505 1.00 61.55 97 LYS E O 1
ATOM 10008 N N . ASN E 1 77 ? 225.904 38.502 139.475 1.00 62.45 98 ASN E N 1
ATOM 10009 C CA . ASN E 1 77 ? 224.512 38.089 139.336 1.00 62.46 98 ASN E CA 1
ATOM 10010 C C . ASN E 1 77 ? 223.704 39.122 138.550 1.00 62.19 98 ASN E C 1
ATOM 10011 O O . ASN E 1 77 ? 223.915 40.332 138.692 1.00 62.08 98 ASN E O 1
ATOM 10016 N N . VAL E 1 78 ? 222.771 38.599 137.741 1.00 62.38 99 VAL E N 1
ATOM 10017 C CA . VAL E 1 78 ? 221.705 39.352 137.106 1.00 63.14 99 VAL E CA 1
ATOM 10018 C C . VAL E 1 78 ? 220.383 38.672 137.461 1.00 64.06 99 VAL E C 1
ATOM 10019 O O . VAL E 1 78 ? 220.203 37.479 137.209 1.00 63.91 99 VAL E O 1
ATOM 10023 N N . SER E 1 79 ? 219.467 39.451 138.057 1.00 65.59 100 SER E N 1
ATOM 10024 C CA . SER E 1 79 ? 218.163 38.959 138.474 1.00 66.63 100 SER E CA 1
ATOM 10025 C C . SER E 1 79 ? 217.072 39.453 137.533 1.00 67.49 100 SER E C 1
ATOM 10026 O O . SER E 1 79 ? 217.172 40.527 136.952 1.00 67.50 100 SER E O 1
ATOM 10029 N N . TYR E 1 80 ? 216.009 38.654 137.430 1.00 68.89 101 TYR E N 1
ATOM 10030 C CA . TYR E 1 80 ? 214.822 39.031 136.685 1.00 69.53 101 TYR E CA 1
ATOM 10031 C C . TYR E 1 80 ? 213.626 38.873 137.609 1.00 70.50 101 TYR E C 1
ATOM 10032 O O . TYR E 1 80 ? 213.601 37.969 138.437 1.00 70.25 101 TYR E O 1
ATOM 10041 N N . SER E 1 81 ? 212.648 39.766 137.459 1.00 72.28 102 SER E N 1
ATOM 10042 C CA . SER E 1 81 ? 211.481 39.763 138.318 1.00 74.60 102 SER E CA 1
ATOM 10043 C C . SER E 1 81 ? 210.231 40.009 137.480 1.00 74.65 102 SER E C 1
ATOM 10044 O O . SER E 1 81 ? 210.335 40.347 136.304 1.00 74.35 102 SER E O 1
ATOM 10047 N N . GLY E 1 82 ? 209.063 39.857 138.119 1.00 75.02 103 GLY E N 1
ATOM 10048 C CA . GLY E 1 82 ? 207.783 40.142 137.495 1.00 77.23 103 GLY E CA 1
ATOM 10049 C C . GLY E 1 82 ? 207.705 41.578 136.977 1.00 79.88 103 GLY E C 1
ATOM 10050 O O . GLY E 1 82 ? 206.949 41.861 136.054 1.00 80.20 103 GLY E O 1
ATOM 10051 N N . THR E 1 83 ? 208.527 42.456 137.567 1.00 82.95 104 THR E N 1
ATOM 10052 C CA . THR E 1 83 ? 208.527 43.887 137.302 1.00 86.36 104 THR E CA 1
ATOM 10053 C C . THR E 1 83 ? 209.138 44.207 135.938 1.00 87.32 104 THR E C 1
ATOM 10054 O O . THR E 1 83 ? 209.158 45.368 135.535 1.00 88.06 104 THR E O 1
ATOM 10057 N N . ASP E 1 84 ? 209.672 43.191 135.249 1.00 88.33 105 ASP E N 1
ATOM 10058 C CA . ASP E 1 84 ? 210.275 43.378 133.939 1.00 89.86 105 ASP E CA 1
ATOM 10059 C C . ASP E 1 84 ? 209.244 43.077 132.859 1.00 91.80 105 ASP E C 1
ATOM 10060 O O . ASP E 1 84 ? 208.334 42.289 133.048 1.00 92.89 105 ASP E O 1
ATOM 10065 N N . VAL E 1 85 ? 209.388 43.746 131.716 1.00 94.66 106 VAL E N 1
ATOM 10066 C CA . VAL E 1 85 ? 208.429 43.674 130.632 1.00 97.55 106 VAL E CA 1
ATOM 10067 C C . VAL E 1 85 ? 209.177 43.866 129.312 1.00 101.57 106 VAL E C 1
ATOM 10068 O O . VAL E 1 85 ? 210.078 44.704 129.210 1.00 106.09 106 VAL E O 1
ATOM 10071 N N . LEU E 1 86 ? 208.813 43.043 128.317 1.00 103.82 107 LEU E N 1
ATOM 10072 C CA . LEU E 1 86 ? 209.227 43.227 126.940 1.00 106.40 107 LEU E CA 1
ATOM 10073 C C . LEU E 1 86 ? 208.320 44.302 126.352 1.00 109.17 107 LEU E C 1
ATOM 10074 O O . LEU E 1 86 ? 207.272 43.994 125.796 1.00 110.10 107 LEU E O 1
ATOM 10077 N N . ALA E 1 87 ? 208.692 45.560 126.582 1.00 112.57 108 ALA E N 1
ATOM 10078 C CA . ALA E 1 87 ? 207.875 46.683 126.150 1.00 114.84 108 ALA E CA 1
ATOM 10079 C C . ALA E 1 87 ? 208.005 46.799 124.635 1.00 115.00 108 ALA E C 1
ATOM 10080 O O . ALA E 1 87 ? 208.910 47.462 124.134 1.00 116.25 108 ALA E O 1
ATOM 10082 N N . THR E 1 88 ? 207.093 46.133 123.917 1.00 111.90 109 THR E N 1
ATOM 10083 C CA . THR E 1 88 ? 207.001 46.147 122.466 1.00 107.85 109 THR E CA 1
ATOM 10084 C C . THR E 1 88 ? 208.388 45.986 121.843 1.00 105.20 109 THR E C 1
ATOM 10085 O O . THR E 1 88 ? 208.708 46.614 120.836 1.00 106.34 109 THR E O 1
ATOM 10089 N N . GLY E 1 89 ? 209.208 45.133 122.466 1.00 101.44 110 GLY E N 1
ATOM 10090 C CA . GLY E 1 89 ? 210.576 44.894 122.040 1.00 96.47 110 GLY E CA 1
ATOM 10091 C C . GLY E 1 89 ? 210.681 43.625 121.201 1.00 92.96 110 GLY E C 1
ATOM 10092 O O . GLY E 1 89 ? 209.728 43.243 120.524 1.00 92.42 110 GLY E O 1
ATOM 10093 N N . GLN E 1 90 ? 211.846 42.978 121.270 1.00 90.09 111 GLN E N 1
ATOM 10094 C CA . GLN E 1 90 ? 212.048 41.681 120.650 1.00 88.19 111 GLN E CA 1
ATOM 10095 C C . GLN E 1 90 ? 211.604 40.603 121.641 1.00 85.90 111 GLN E C 1
ATOM 10096 O O . GLN E 1 90 ? 211.028 40.923 122.675 1.00 84.56 111 GLN E O 1
ATOM 10098 N N . THR E 1 91 ? 211.860 39.333 121.334 1.00 84.69 112 THR E N 1
ATOM 10099 C CA . THR E 1 91 ? 211.730 38.275 122.329 1.00 82.78 112 THR E CA 1
ATOM 10100 C C . THR E 1 91 ? 213.019 38.203 123.147 1.00 81.18 112 THR E C 1
ATOM 10101 O O . THR E 1 91 ? 213.624 37.146 123.304 1.00 82.24 112 THR E O 1
ATOM 10104 N N . ASN E 1 92 ? 213.462 39.353 123.640 1.00 78.97 113 ASN E N 1
ATOM 10105 C CA . ASN E 1 92 ? 214.754 39.460 124.281 1.00 76.50 113 ASN E CA 1
ATOM 10106 C C . ASN E 1 92 ? 214.665 40.576 125.302 1.00 74.71 113 ASN E C 1
ATOM 10107 O O . ASN E 1 92 ? 214.811 41.747 124.958 1.00 74.99 113 ASN E O 1
ATOM 10110 N N . ILE E 1 93 ? 214.384 40.172 126.541 1.00 72.53 114 ILE E N 1
ATOM 10111 C CA . ILE E 1 93 ? 214.575 41.083 127.646 1.00 71.86 114 ILE E CA 1
ATOM 10112 C C . ILE E 1 93 ? 216.009 40.921 128.154 1.00 70.61 114 ILE E C 1
ATOM 10113 O O . ILE E 1 93 ? 216.358 39.918 128.770 1.00 69.48 114 ILE E O 1
ATOM 10118 N N . LYS E 1 94 ? 216.858 41.907 127.840 1.00 69.41 115 LYS E N 1
ATOM 10119 C CA . LYS E 1 94 ? 218.288 41.840 128.116 1.00 67.86 115 LYS E CA 1
ATOM 10120 C C . LYS E 1 94 ? 218.571 42.663 129.369 1.00 67.16 115 LYS E C 1
ATOM 10121 O O . LYS E 1 94 ? 217.997 43.740 129.543 1.00 68.04 115 LYS E O 1
ATOM 10124 N N . LYS E 1 95 ? 219.415 42.119 130.257 1.00 65.20 116 LYS E N 1
ATOM 10125 C CA . LYS E 1 95 ? 219.865 42.832 131.442 1.00 63.40 116 LYS E CA 1
ATOM 10126 C C . LYS E 1 95 ? 221.342 42.527 131.686 1.00 60.78 116 LYS E C 1
ATOM 10127 O O . LYS E 1 95 ? 221.750 41.365 131.694 1.00 59.47 116 LYS E O 1
ATOM 10133 N N . ASP E 1 96 ? 222.133 43.589 131.885 1.00 58.97 117 ASP E N 1
ATOM 10134 C CA . ASP E 1 96 ? 223.578 43.504 131.979 1.00 56.89 117 ASP E CA 1
ATOM 10135 C C . ASP E 1 96 ? 224.026 43.642 133.431 1.00 56.08 117 ASP E C 1
ATOM 10136 O O . ASP E 1 96 ? 223.272 44.128 134.271 1.00 56.84 117 ASP E O 1
ATOM 10138 N N . THR E 1 97 ? 225.246 43.154 133.719 1.00 54.56 118 THR E N 1
ATOM 10139 C CA . THR E 1 97 ? 225.908 43.355 134.998 1.00 53.52 118 THR E CA 1
ATOM 10140 C C . THR E 1 97 ? 226.396 44.800 135.055 1.00 53.54 118 THR E C 1
ATOM 10141 O O . THR E 1 97 ? 226.137 45.587 134.153 1.00 53.73 118 THR E O 1
ATOM 10145 N N . GLY E 1 98 ? 227.121 45.148 136.116 1.00 53.55 119 GLY E N 1
ATOM 10146 C CA . GLY E 1 98 ? 227.884 46.386 136.111 1.00 53.61 119 GLY E CA 1
ATOM 10147 C C . GLY E 1 98 ? 229.287 46.109 135.581 1.00 52.50 119 GLY E C 1
ATOM 10148 O O . GLY E 1 98 ? 229.551 45.009 135.106 1.00 51.87 119 GLY E O 1
ATOM 10149 N N . ASP E 1 99 ? 230.190 47.088 135.691 1.00 52.26 120 ASP E N 1
ATOM 10150 C CA . ASP E 1 99 ? 231.592 46.770 135.479 1.00 51.79 120 ASP E CA 1
ATOM 10151 C C . ASP E 1 99 ? 231.964 45.649 136.444 1.00 51.00 120 ASP E C 1
ATOM 10152 O O . ASP E 1 99 ? 231.849 45.812 137.658 1.00 51.46 120 ASP E O 1
ATOM 10157 N N . ILE E 1 100 ? 232.387 44.509 135.888 1.00 50.03 121 ILE E N 1
ATOM 10158 C CA . ILE E 1 100 ? 232.750 43.351 136.688 1.00 49.30 121 ILE E CA 1
ATOM 10159 C C . ILE E 1 100 ? 234.106 43.602 137.341 1.00 49.19 121 ILE E C 1
ATOM 10160 O O . ILE E 1 100 ? 234.529 42.832 138.200 1.00 49.02 121 ILE E O 1
ATOM 10165 N N . PHE E 1 101 ? 234.766 44.684 136.919 1.00 49.50 122 PHE E N 1
ATOM 10166 C CA . PHE E 1 101 ? 236.103 45.017 137.379 1.00 49.87 122 PHE E CA 1
ATOM 10167 C C . PHE E 1 101 ? 236.066 46.177 138.373 1.00 50.35 122 PHE E C 1
ATOM 10168 O O . PHE E 1 101 ? 237.093 46.816 138.622 1.00 50.69 122 PHE E O 1
ATOM 10176 N N . ARG E 1 102 ? 234.878 46.440 138.933 1.00 50.28 123 ARG E N 1
ATOM 10177 C CA . ARG E 1 102 ? 234.758 47.314 140.088 1.00 50.52 123 ARG E CA 1
ATOM 10178 C C . ARG E 1 102 ? 235.102 46.485 141.322 1.00 50.27 123 ARG E C 1
ATOM 10179 O O . ARG E 1 102 ? 234.836 45.283 141.357 1.00 49.76 123 ARG E O 1
ATOM 10182 N N . GLU E 1 103 ? 235.738 47.129 142.305 1.00 50.93 124 GLU E N 1
ATOM 10183 C CA . GLU E 1 103 ? 236.016 46.514 143.594 1.00 51.45 124 GLU E CA 1
ATOM 10184 C C . GLU E 1 103 ? 237.081 45.419 143.485 1.00 50.85 124 GLU E C 1
ATOM 10185 O O . GLU E 1 103 ? 237.489 44.877 144.512 1.00 51.53 124 GLU E O 1
ATOM 10187 N N . VAL E 1 104 ? 237.544 45.106 142.265 1.00 49.78 125 VAL E N 1
ATOM 10188 C CA . VAL E 1 104 ? 238.619 44.134 142.110 1.00 48.95 125 VAL E CA 1
ATOM 10189 C C . VAL E 1 104 ? 239.937 44.870 141.875 1.00 48.81 125 VAL E C 1
ATOM 10190 O O . VAL E 1 104 ? 239.983 45.863 141.147 1.00 48.87 125 VAL E O 1
ATOM 10194 N N . ASN E 1 105 ? 240.998 44.378 142.524 1.00 48.67 126 ASN E N 1
ATOM 10195 C CA . ASN E 1 105 ? 242.316 44.976 142.423 1.00 48.81 126 ASN E CA 1
ATOM 10196 C C . ASN E 1 105 ? 243.286 43.910 141.924 1.00 48.93 126 ASN E C 1
ATOM 10197 O O . ASN E 1 105 ? 243.111 42.732 142.235 1.00 49.31 126 ASN E O 1
ATOM 10199 N N . TYR E 1 106 ? 244.303 44.342 141.170 1.00 49.11 127 TYR E N 1
ATOM 10200 C CA . TYR E 1 106 ? 245.329 43.424 140.705 1.00 49.34 127 TYR E CA 1
ATOM 10201 C C . TYR E 1 106 ? 246.658 43.741 141.379 1.00 49.49 127 TYR E C 1
ATOM 10202 O O . TYR E 1 106 ? 247.013 44.907 141.539 1.00 49.76 127 TYR E O 1
ATOM 10211 N N . THR E 1 107 ? 247.383 42.686 141.751 1.00 49.62 128 THR E N 1
ATOM 10212 C CA . THR E 1 107 ? 248.610 42.873 142.506 1.00 50.22 128 THR E CA 1
ATOM 10213 C C . THR E 1 107 ? 249.686 43.409 141.573 1.00 50.81 128 THR E C 1
ATOM 10214 O O . THR E 1 107 ? 250.198 44.509 141.730 1.00 50.64 128 THR E O 1
ATOM 10216 N N . HIS E 1 108 ? 250.005 42.596 140.573 1.00 52.28 129 HIS E N 1
ATOM 10217 C CA . HIS E 1 108 ? 251.084 42.869 139.651 1.00 53.83 129 HIS E CA 1
ATOM 10218 C C . HIS E 1 108 ? 250.509 42.815 138.245 1.00 54.35 129 HIS E C 1
ATOM 10219 O O . HIS E 1 108 ? 249.297 42.777 138.078 1.00 54.26 129 HIS E O 1
ATOM 10226 N N . ALA E 1 109 ? 251.378 42.839 137.237 1.00 55.50 130 ALA E N 1
ATOM 10227 C CA . ALA E 1 109 ? 250.913 42.821 135.861 1.00 57.29 130 ALA E CA 1
ATOM 10228 C C . ALA E 1 109 ? 250.956 41.398 135.319 1.00 59.01 130 ALA E C 1
ATOM 10229 O O . ALA E 1 109 ? 251.257 40.464 136.043 1.00 58.83 130 ALA E O 1
ATOM 10231 N N . GLY E 1 110 ? 250.714 41.258 134.016 1.00 61.51 131 GLY E N 1
ATOM 10232 C CA . GLY E 1 110 ? 250.774 39.982 133.323 1.00 64.83 131 GLY E CA 1
ATOM 10233 C C . GLY E 1 110 ? 249.400 39.571 132.805 1.00 66.48 131 GLY E C 1
ATOM 10234 O O . GLY E 1 110 ? 248.446 40.346 132.896 1.00 64.93 131 GLY E O 1
ATOM 10235 N N . GLU E 1 111 ? 249.322 38.352 132.255 1.00 69.95 132 GLU E N 1
ATOM 10236 C CA . GLU E 1 111 ? 248.097 37.854 131.653 1.00 71.93 132 GLU E CA 1
ATOM 10237 C C . GLU E 1 111 ? 247.352 36.998 132.670 1.00 71.49 132 GLU E C 1
ATOM 10238 O O . GLU E 1 111 ? 247.889 36.008 133.176 1.00 72.56 132 GLU E O 1
ATOM 10244 N N . TYR E 1 112 ? 246.104 37.399 132.943 1.00 70.09 133 TYR E N 1
ATOM 10245 C CA . TYR E 1 112 ? 245.246 36.736 133.908 1.00 68.77 133 TYR E CA 1
ATOM 10246 C C . TYR E 1 112 ? 244.110 36.053 133.147 1.00 67.98 133 TYR E C 1
ATOM 10247 O O . TYR E 1 112 ? 243.386 36.711 132.409 1.00 66.54 133 TYR E O 1
ATOM 10256 N N . VAL E 1 113 ? 243.952 34.740 133.317 1.00 68.14 134 VAL E N 1
ATOM 10257 C CA . VAL E 1 113 ? 242.976 34.018 132.516 1.00 67.82 134 VAL E CA 1
ATOM 10258 C C . VAL E 1 113 ? 241.929 33.389 133.432 1.00 66.95 134 VAL E C 1
ATOM 10259 O O . VAL E 1 113 ? 242.269 32.862 134.486 1.00 67.41 134 VAL E O 1
ATOM 10263 N N . TYR E 1 114 ? 240.659 33.466 133.008 1.00 65.76 135 TYR E N 1
ATOM 10264 C CA . TYR E 1 114 ? 239.519 32.942 133.742 1.00 65.14 135 TYR E CA 1
ATOM 10265 C C . TYR E 1 114 ? 238.649 32.112 132.805 1.00 65.73 135 TYR E C 1
ATOM 10266 O O . TYR E 1 114 ? 238.662 32.305 131.588 1.00 65.41 135 TYR E O 1
ATOM 10275 N N . THR E 1 115 ? 237.903 31.166 133.396 1.00 66.91 136 THR E N 1
ATOM 10276 C CA . THR E 1 115 ? 237.014 30.299 132.635 1.00 68.40 136 THR E CA 1
ATOM 10277 C C . THR E 1 115 ? 235.582 30.653 133.005 1.00 67.75 136 THR E C 1
ATOM 10278 O O . THR E 1 115 ? 235.011 30.017 133.875 1.00 67.48 136 THR E O 1
ATOM 10281 N N . VAL E 1 116 ? 234.988 31.596 132.270 1.00 67.78 137 VAL E N 1
ATOM 10282 C CA . VAL E 1 116 ? 233.652 32.094 132.574 1.00 67.67 137 VAL E CA 1
ATOM 10283 C C . VAL E 1 116 ? 232.604 31.075 132.130 1.00 68.74 137 VAL E C 1
ATOM 10284 O O . VAL E 1 116 ? 232.700 30.597 131.014 1.00 69.15 137 VAL E O 1
ATOM 10288 N N . ALA E 1 117 ? 231.674 30.712 133.012 1.00 69.97 138 ALA E N 1
ATOM 10289 C CA . ALA E 1 117 ? 230.591 29.805 132.655 1.00 72.10 138 ALA E CA 1
ATOM 10290 C C . ALA E 1 117 ? 229.374 30.187 133.490 1.00 72.41 138 ALA E C 1
ATOM 10291 O O . ALA E 1 117 ? 229.535 30.865 134.500 1.00 72.39 138 ALA E O 1
ATOM 10293 N N . GLU E 1 118 ? 228.197 29.659 133.114 1.00 72.92 139 GLU E N 1
ATOM 10294 C CA . GLU E 1 118 ? 226.971 29.971 133.837 1.00 72.73 139 GLU E CA 1
ATOM 10295 C C . GLU E 1 118 ? 226.383 28.678 134.389 1.00 74.57 139 GLU E C 1
ATOM 10296 O O . GLU E 1 118 ? 226.310 27.680 133.667 1.00 74.84 139 GLU E O 1
ATOM 10302 N N . LYS E 1 119 ? 225.997 28.714 135.666 1.00 76.80 140 LYS E N 1
ATOM 10303 C CA . LYS E 1 119 ? 225.496 27.512 136.320 1.00 81.76 140 LYS E CA 1
ATOM 10304 C C . LYS E 1 119 ? 224.031 27.330 135.939 1.00 84.99 140 LYS E C 1
ATOM 10305 O O . LYS E 1 119 ? 223.410 28.264 135.465 1.00 84.83 140 LYS E O 1
ATOM 10307 N N . GLN E 1 120 ? 223.486 26.122 136.134 1.00 90.68 141 GLN E N 1
ATOM 10308 C CA . GLN E 1 120 ? 222.073 25.845 135.908 1.00 94.99 141 GLN E CA 1
ATOM 10309 C C . GLN E 1 120 ? 221.371 25.840 137.262 1.00 99.87 141 GLN E C 1
ATOM 10310 O O . GLN E 1 120 ? 222.010 26.165 138.255 1.00 102.06 141 GLN E O 1
ATOM 10313 N N . ASN E 1 121 ? 220.098 25.437 137.317 1.00 105.31 142 ASN E N 1
ATOM 10314 C CA . ASN E 1 121 ? 219.296 25.365 138.533 1.00 111.66 142 ASN E CA 1
ATOM 10315 C C . ASN E 1 121 ? 219.546 26.522 139.509 1.00 112.77 142 ASN E C 1
ATOM 10316 O O . ASN E 1 121 ? 219.646 26.308 140.713 1.00 116.12 142 ASN E O 1
ATOM 10321 N N . VAL E 1 122 ? 219.559 27.761 139.005 1.00 111.41 143 VAL E N 1
ATOM 10322 C CA . VAL E 1 122 ? 219.675 28.946 139.841 1.00 109.57 143 VAL E CA 1
ATOM 10323 C C . VAL E 1 122 ? 218.401 29.785 139.810 1.00 109.08 143 VAL E C 1
ATOM 10324 O O . VAL E 1 122 ? 218.348 30.782 140.510 1.00 108.64 143 VAL E O 1
ATOM 10328 N N . GLY E 1 123 ? 217.342 29.295 139.161 1.00 108.33 144 GLY E N 1
ATOM 10329 C CA . GLY E 1 123 ? 216.168 30.118 138.991 1.00 106.63 144 GLY E CA 1
ATOM 10330 C C . GLY E 1 123 ? 214.857 29.337 139.047 1.00 106.98 144 GLY E C 1
ATOM 10331 O O . GLY E 1 123 ? 214.837 28.163 139.410 1.00 105.12 144 GLY E O 1
ATOM 10332 N N . TRP E 1 124 ? 213.782 30.016 138.635 1.00 110.15 145 TRP E N 1
ATOM 10333 C CA . TRP E 1 124 ? 212.437 29.561 138.944 1.00 117.42 145 TRP E CA 1
ATOM 10334 C C . TRP E 1 124 ? 211.795 28.915 137.721 1.00 120.91 145 TRP E C 1
ATOM 10335 O O . TRP E 1 124 ? 210.886 29.473 137.115 1.00 123.69 145 TRP E O 1
ATOM 10338 N N . LYS E 1 125 ? 212.324 27.746 137.360 1.00 121.30 146 LYS E N 1
ATOM 10339 C CA . LYS E 1 125 ? 211.605 26.813 136.514 1.00 120.04 146 LYS E CA 1
ATOM 10340 C C . LYS E 1 125 ? 210.709 25.949 137.402 1.00 120.39 146 LYS E C 1
ATOM 10341 O O . LYS E 1 125 ? 210.248 24.895 136.965 1.00 120.54 146 LYS E O 1
ATOM 10343 N N . VAL E 1 126 ? 210.471 26.421 138.638 1.00 118.67 147 VAL E N 1
ATOM 10344 C CA . VAL E 1 126 ? 209.968 25.593 139.731 1.00 116.60 147 VAL E CA 1
ATOM 10345 C C . VAL E 1 126 ? 208.441 25.678 139.805 1.00 116.36 147 VAL E C 1
ATOM 10346 O O . VAL E 1 126 ? 207.855 25.241 140.785 1.00 118.11 147 VAL E O 1
ATOM 10350 N N . ILE E 1 127 ? 207.827 26.241 138.760 1.00 113.89 148 ILE E N 1
ATOM 10351 C CA . ILE E 1 127 ? 206.395 26.488 138.752 1.00 111.94 148 ILE E CA 1
ATOM 10352 C C . ILE E 1 127 ? 205.710 25.204 138.293 1.00 110.83 148 ILE E C 1
ATOM 10353 O O . ILE E 1 127 ? 205.280 25.103 137.146 1.00 108.49 148 ILE E O 1
ATOM 10358 N N . GLN E 1 128 ? 205.644 24.223 139.200 1.00 111.73 149 GLN E N 1
ATOM 10359 C CA . GLN E 1 128 ? 205.145 22.896 138.877 1.00 113.24 149 GLN E CA 1
ATOM 10360 C C . GLN E 1 128 ? 204.062 22.511 139.872 1.00 117.65 149 GLN E C 1
ATOM 10361 O O . GLN E 1 128 ? 203.976 23.081 140.952 1.00 118.47 149 GLN E O 1
ATOM 10364 N N . LYS E 1 129 ? 203.222 21.561 139.462 1.00 123.50 150 LYS E N 1
ATOM 10365 C CA . LYS E 1 129 ? 202.091 21.095 140.245 1.00 128.85 150 LYS E CA 1
ATOM 10366 C C . LYS E 1 129 ? 202.057 19.573 140.151 1.00 131.96 150 LYS E C 1
ATOM 10367 O O . LYS E 1 129 ? 201.976 19.026 139.056 1.00 132.02 150 LYS E O 1
ATOM 10373 N N . ASN E 1 130 ? 202.152 18.920 141.308 1.00 134.10 151 ASN E N 1
ATOM 10374 C CA . ASN E 1 130 ? 202.190 17.469 141.430 1.00 133.98 151 ASN E CA 1
ATOM 10375 C C . ASN E 1 130 ? 203.326 16.904 140.579 1.00 130.98 151 ASN E C 1
ATOM 10376 O O . ASN E 1 130 ? 203.191 15.829 140.004 1.00 130.73 151 ASN E O 1
ATOM 10381 N N . GLY E 1 131 ? 204.433 17.651 140.492 1.00 127.75 152 GLY E N 1
ATOM 10382 C CA . GLY E 1 131 ? 205.600 17.231 139.731 1.00 126.23 152 GLY E CA 1
ATOM 10383 C C . GLY E 1 131 ? 205.490 17.531 138.235 1.00 123.70 152 GLY E C 1
ATOM 10384 O O . GLY E 1 131 ? 206.494 17.498 137.524 1.00 123.83 152 GLY E O 1
ATOM 10385 N N . SER E 1 132 ? 204.263 17.794 137.761 1.00 121.06 153 SER E N 1
ATOM 10386 C CA . SER E 1 132 ? 204.008 18.169 136.379 1.00 115.53 153 SER E CA 1
ATOM 10387 C C . SER E 1 132 ? 204.344 19.647 136.187 1.00 109.33 153 SER E C 1
ATOM 10388 O O . SER E 1 132 ? 203.730 20.512 136.812 1.00 110.41 153 SER E O 1
ATOM 10391 N N . PRO E 1 133 ? 205.317 19.986 135.312 1.00 103.03 154 PRO E N 1
ATOM 10392 C CA . PRO E 1 133 ? 205.759 21.373 135.158 1.00 98.64 154 PRO E CA 1
ATOM 10393 C C . PRO E 1 133 ? 204.861 22.165 134.212 1.00 94.30 154 PRO E C 1
ATOM 10394 O O . PRO E 1 133 ? 204.164 21.592 133.390 1.00 93.47 154 PRO E O 1
ATOM 10398 N N . ILE E 1 134 ? 204.887 23.490 134.348 1.00 91.32 155 ILE E N 1
ATOM 10399 C CA . ILE E 1 134 ? 204.100 24.386 133.521 1.00 88.34 155 ILE E CA 1
ATOM 10400 C C . ILE E 1 134 ? 205.051 25.125 132.592 1.00 85.75 155 ILE E C 1
ATOM 10401 O O . ILE E 1 134 ? 204.703 25.443 131.458 1.00 83.66 155 ILE E O 1
ATOM 10405 N N . ASP E 1 135 ? 206.268 25.371 133.090 1.00 85.69 156 ASP E N 1
ATOM 10406 C CA . ASP E 1 135 ? 207.251 26.141 132.347 1.00 84.34 156 ASP E CA 1
ATOM 10407 C C . ASP E 1 135 ? 208.442 25.238 132.026 1.00 84.47 156 ASP E C 1
ATOM 10408 O O . ASP E 1 135 ? 208.381 24.027 132.187 1.00 85.16 156 ASP E O 1
ATOM 10410 N N . PHE E 1 136 ? 209.488 25.853 131.458 1.00 83.79 157 PHE E N 1
ATOM 10411 C CA . PHE E 1 136 ? 210.681 25.145 131.011 1.00 84.54 157 PHE E CA 1
ATOM 10412 C C . PHE E 1 136 ? 211.823 26.145 130.830 1.00 83.53 157 PHE E C 1
ATOM 10413 O O . PHE E 1 136 ? 212.028 26.685 129.735 1.00 82.84 157 PHE E O 1
ATOM 10415 N N . MET E 1 137 ? 212.558 26.389 131.923 1.00 82.59 158 MET E N 1
ATOM 10416 C CA . MET E 1 137 ? 213.687 27.304 131.917 1.00 80.66 158 MET E CA 1
ATOM 10417 C C . MET E 1 137 ? 214.883 26.624 131.250 1.00 79.77 158 MET E C 1
ATOM 10418 O O . MET E 1 137 ? 215.384 25.607 131.728 1.00 79.43 158 MET E O 1
ATOM 10423 N N . THR E 1 138 ? 215.350 27.216 130.140 1.00 78.95 159 THR E N 1
ATOM 10424 C CA . THR E 1 138 ? 216.549 26.755 129.471 1.00 79.46 159 THR E CA 1
ATOM 10425 C C . THR E 1 138 ? 217.688 27.729 129.773 1.00 79.63 159 THR E C 1
ATOM 10426 O O . THR E 1 138 ? 217.669 28.917 129.460 1.00 79.75 159 THR E O 1
ATOM 10429 N N . TYR E 1 139 ? 218.726 27.158 130.367 1.00 79.55 160 TYR E N 1
ATOM 10430 C CA . TYR E 1 139 ? 219.956 27.843 130.723 1.00 77.22 160 TYR E CA 1
ATOM 10431 C C . TYR E 1 139 ? 220.941 27.680 129.578 1.00 77.24 160 TYR E C 1
ATOM 10432 O O . TYR E 1 139 ? 220.753 26.873 128.643 1.00 78.55 160 TYR E O 1
ATOM 10441 N N . ASP E 1 140 ? 222.027 28.417 129.713 1.00 76.45 161 ASP E N 1
ATOM 10442 C CA . ASP E 1 140 ? 223.129 28.268 128.793 1.00 77.06 161 ASP E CA 1
ATOM 10443 C C . ASP E 1 140 ? 224.278 27.614 129.543 1.00 77.23 161 ASP E C 1
ATOM 10444 O O . ASP E 1 140 ? 224.755 28.159 130.531 1.00 76.98 161 ASP E O 1
ATOM 10449 N N . ASN E 1 141 ? 224.678 26.426 129.081 1.00 77.86 162 ASN E N 1
ATOM 10450 C CA . ASN E 1 141 ? 225.774 25.695 129.693 1.00 78.42 162 ASN E CA 1
ATOM 10451 C C . ASN E 1 141 ? 227.015 25.745 128.798 1.00 78.37 162 ASN E C 1
ATOM 10452 O O . ASN E 1 141 ? 227.773 24.790 128.733 1.00 79.37 162 ASN E O 1
ATOM 10455 N N . ARG E 1 142 ? 227.207 26.884 128.122 1.00 76.57 163 ARG E N 1
ATOM 10456 C CA . ARG E 1 142 ? 228.416 27.181 127.370 1.00 75.76 163 ARG E CA 1
ATOM 10457 C C . ARG E 1 142 ? 229.579 27.411 128.334 1.00 74.76 163 ARG E C 1
ATOM 10458 O O . ARG E 1 142 ? 229.377 27.846 129.462 1.00 74.26 163 ARG E O 1
ATOM 10466 N N . ASN E 1 143 ? 230.795 27.104 127.870 1.00 74.01 164 ASN E N 1
ATOM 10467 C CA . ASN E 1 143 ? 232.013 27.447 128.584 1.00 72.32 164 ASN E CA 1
ATOM 10468 C C . ASN E 1 143 ? 232.759 28.483 127.748 1.00 72.07 164 ASN E C 1
ATOM 10469 O O . ASN E 1 143 ? 232.870 28.344 126.529 1.00 73.34 164 ASN E O 1
ATOM 10472 N N . TYR E 1 144 ? 233.245 29.535 128.423 1.00 70.99 165 TYR E N 1
ATOM 10473 C CA . TYR E 1 144 ? 233.996 30.621 127.812 1.00 70.45 165 TYR E CA 1
ATOM 10474 C C . TYR E 1 144 ? 235.349 30.787 128.503 1.00 69.97 165 TYR E C 1
ATOM 10475 O O . TYR E 1 144 ? 235.553 30.321 129.620 1.00 71.01 165 TYR E O 1
ATOM 10484 N N . GLU E 1 145 ? 236.267 31.478 127.827 1.00 68.54 166 GLU E N 1
ATOM 10485 C CA . GLU E 1 145 ? 237.578 31.744 128.388 1.00 66.75 166 GLU E CA 1
ATOM 10486 C C . GLU E 1 145 ? 237.898 33.219 128.202 1.00 64.52 166 GLU E C 1
ATOM 10487 O O . GLU E 1 145 ? 237.868 33.724 127.083 1.00 64.47 166 GLU E O 1
ATOM 10493 N N . MET E 1 146 ? 238.196 33.885 129.319 1.00 61.98 167 MET E N 1
ATOM 10494 C CA . MET E 1 146 ? 238.366 35.324 129.344 1.00 60.32 167 MET E CA 1
ATOM 10495 C C . MET E 1 146 ? 239.817 35.636 129.681 1.00 60.34 167 MET E C 1
ATOM 10496 O O . MET E 1 146 ? 240.313 35.224 130.725 1.00 60.63 167 MET E O 1
ATOM 10501 N N . HIS E 1 147 ? 240.472 36.390 128.792 1.00 59.86 168 HIS E N 1
ATOM 10502 C CA . HIS E 1 147 ? 241.840 36.806 129.007 1.00 59.02 168 HIS E CA 1
ATOM 10503 C C . HIS E 1 147 ? 241.855 38.265 129.437 1.00 57.46 168 HIS E C 1
ATOM 10504 O O . HIS E 1 147 ? 241.304 39.116 128.747 1.00 57.25 168 HIS E O 1
ATOM 10511 N N . VAL E 1 148 ? 242.486 38.526 130.588 1.00 55.90 169 VAL E N 1
ATOM 10512 C CA . VAL E 1 148 ? 242.714 39.878 131.067 1.00 54.72 169 VAL E CA 1
ATOM 10513 C C . VAL E 1 148 ? 244.192 40.196 130.881 1.00 55.28 169 VAL E C 1
ATOM 10514 O O . VAL E 1 148 ? 245.054 39.434 131.317 1.00 55.47 169 VAL E O 1
ATOM 10518 N N . ILE E 1 149 ? 244.455 41.329 130.223 1.00 55.57 170 ILE E N 1
ATOM 10519 C CA . ILE E 1 149 ? 245.807 41.770 129.944 1.00 55.94 170 ILE E CA 1
ATOM 10520 C C . ILE E 1 149 ? 246.053 43.030 130.761 1.00 55.31 170 ILE E C 1
ATOM 10521 O O . ILE E 1 149 ? 245.585 44.111 130.407 1.00 55.25 170 ILE E O 1
ATOM 10526 N N . VAL E 1 150 ? 246.793 42.866 131.862 1.00 55.08 171 VAL E N 1
ATOM 10527 C CA . VAL E 1 150 ? 247.110 43.977 132.741 1.00 55.07 171 VAL E CA 1
ATOM 10528 C C . VAL E 1 150 ? 248.548 44.413 132.473 1.00 56.29 171 VAL E C 1
ATOM 10529 O O . VAL E 1 150 ? 249.464 43.594 132.466 1.00 56.23 171 VAL E O 1
ATOM 10533 N N . LYS E 1 151 ? 248.718 45.712 132.227 1.00 57.39 172 LYS E N 1
ATOM 10534 C CA . LYS E 1 151 ? 250.025 46.289 131.989 1.00 58.35 172 LYS E CA 1
ATOM 10535 C C . LYS E 1 151 ? 250.326 47.267 133.117 1.00 58.21 172 LYS E C 1
ATOM 10536 O O . LYS E 1 151 ? 249.463 47.570 133.943 1.00 57.98 172 LYS E O 1
ATOM 10542 N N . ASN E 1 152 ? 251.574 47.734 133.140 1.00 59.12 173 ASN E N 1
ATOM 10543 C CA . ASN E 1 152 ? 251.964 48.723 134.123 1.00 59.99 173 ASN E CA 1
ATOM 10544 C C . ASN E 1 152 ? 251.857 50.113 133.503 1.00 61.97 173 ASN E C 1
ATOM 10545 O O . ASN E 1 152 ? 252.101 50.290 132.304 1.00 63.46 173 ASN E O 1
ATOM 10550 N N . LYS E 1 153 ? 251.448 51.079 134.342 1.00 62.77 174 LYS E N 1
ATOM 10551 C CA . LYS E 1 153 ? 251.464 52.481 133.974 1.00 64.21 174 LYS E CA 1
ATOM 10552 C C . LYS E 1 153 ? 252.914 52.949 133.962 1.00 65.08 174 LYS E C 1
ATOM 10553 O O . LYS E 1 153 ? 253.750 52.411 134.682 1.00 64.67 174 LYS E O 1
ATOM 10559 N N . THR E 1 154 ? 253.206 53.958 133.141 1.00 67.02 175 THR E N 1
ATOM 10560 C CA . THR E 1 154 ? 254.521 54.580 133.122 1.00 68.52 175 THR E CA 1
ATOM 10561 C C . THR E 1 154 ? 254.781 55.281 134.455 1.00 67.87 175 THR E C 1
ATOM 10562 O O . THR E 1 154 ? 255.922 55.400 134.886 1.00 67.21 175 THR E O 1
ATOM 10565 N N . THR E 1 155 ? 253.699 55.697 135.118 1.00 67.55 176 THR E N 1
ATOM 10566 C CA . THR E 1 155 ? 253.732 56.504 136.324 1.00 67.47 176 THR E CA 1
ATOM 10567 C C . THR E 1 155 ? 253.748 55.652 137.597 1.00 66.19 176 THR E C 1
ATOM 10568 O O . THR E 1 155 ? 254.156 56.125 138.654 1.00 67.02 176 THR E O 1
ATOM 10571 N N . GLY E 1 156 ? 253.356 54.380 137.491 1.00 64.60 177 GLY E N 1
ATOM 10572 C CA . GLY E 1 156 ? 253.339 53.498 138.646 1.00 62.36 177 GLY E CA 1
ATOM 10573 C C . GLY E 1 156 ? 251.938 52.971 138.939 1.00 61.24 177 GLY E C 1
ATOM 10574 O O . GLY E 1 156 ? 250.986 53.743 139.056 1.00 61.78 177 GLY E O 1
ATOM 10575 N N . GLY E 1 157 ? 251.836 51.639 139.038 1.00 59.80 178 GLY E N 1
ATOM 10576 C CA . GLY E 1 157 ? 250.583 50.928 139.246 1.00 58.25 178 GLY E CA 1
ATOM 10577 C C . GLY E 1 157 ? 250.151 50.126 138.018 1.00 57.63 178 GLY E C 1
ATOM 10578 O O . GLY E 1 157 ? 250.804 50.145 136.973 1.00 59.01 178 GLY E O 1
ATOM 10579 N N . THR E 1 158 ? 249.028 49.423 138.165 1.00 55.90 179 THR E N 1
ATOM 10580 C CA . THR E 1 158 ? 248.513 48.552 137.119 1.00 55.04 179 THR E CA 1
ATOM 10581 C C . THR E 1 158 ? 247.288 49.188 136.481 1.00 55.38 179 THR E C 1
ATOM 10582 O O . THR E 1 158 ? 246.604 49.983 137.122 1.00 55.83 179 THR E O 1
ATOM 10585 N N . TYR E 1 159 ? 247.035 48.842 135.212 1.00 55.78 180 TYR E N 1
ATOM 10586 C CA . TYR E 1 159 ? 245.823 49.238 134.509 1.00 56.16 180 TYR E CA 1
ATOM 10587 C C . TYR E 1 159 ? 245.429 48.136 133.527 1.00 56.03 180 TYR E C 1
ATOM 10588 O O . TYR E 1 159 ? 246.290 47.531 132.889 1.00 55.80 180 TYR E O 1
ATOM 10597 N N . ILE E 1 160 ? 244.116 47.898 133.422 1.00 56.38 181 ILE E N 1
ATOM 10598 C CA . ILE E 1 160 ? 243.559 46.865 132.568 1.00 56.72 181 ILE E CA 1
ATOM 10599 C C . ILE E 1 160 ? 243.603 47.359 131.125 1.00 58.93 181 ILE E C 1
ATOM 10600 O O . ILE E 1 160 ? 242.795 48.187 130.734 1.00 59.84 181 ILE E O 1
ATOM 10605 N N . SER E 1 161 ? 244.545 46.816 130.348 1.00 60.67 182 SER E N 1
ATOM 10606 C CA . SER E 1 161 ? 244.774 47.269 128.989 1.00 62.99 182 SER E CA 1
ATOM 10607 C C . SER E 1 161 ? 243.700 46.709 128.060 1.00 63.38 182 SER E C 1
ATOM 10608 O O . SER E 1 161 ? 243.088 47.446 127.279 1.00 64.05 182 SER E O 1
ATOM 10611 N N . SER E 1 162 ? 243.477 45.398 128.183 1.00 63.18 183 SER E N 1
ATOM 10612 C CA . SER E 1 162 ? 242.692 44.673 127.207 1.00 64.28 183 SER E CA 1
ATOM 10613 C C . SER E 1 162 ? 242.060 43.443 127.841 1.00 62.97 183 SER E C 1
ATOM 10614 O O . SER E 1 162 ? 242.615 42.857 128.762 1.00 61.33 183 SER E O 1
ATOM 10617 N N . VAL E 1 163 ? 240.887 43.079 127.314 1.00 63.89 184 VAL E N 1
ATOM 10618 C CA . VAL E 1 163 ? 240.184 41.862 127.677 1.00 64.91 184 VAL E CA 1
ATOM 10619 C C . VAL E 1 163 ? 239.476 41.342 126.434 1.00 67.24 184 VAL E C 1
ATOM 10620 O O . VAL E 1 163 ? 238.794 42.093 125.745 1.00 67.82 184 VAL E O 1
ATOM 10624 N N . TYR E 1 164 ? 239.628 40.045 126.165 1.00 69.65 185 TYR E N 1
ATOM 10625 C CA . TYR E 1 164 ? 238.856 39.416 125.107 1.00 72.08 185 TYR E CA 1
ATOM 10626 C C . TYR E 1 164 ? 238.355 38.072 125.626 1.00 70.83 185 TYR E C 1
ATOM 10627 O O . TYR E 1 164 ? 238.894 37.557 126.599 1.00 69.57 185 TYR E O 1
ATOM 10636 N N . PHE E 1 165 ? 237.331 37.535 124.960 1.00 70.43 186 PHE E N 1
ATOM 10637 C CA . PHE E 1 165 ? 236.780 36.238 125.297 1.00 70.27 186 PHE E CA 1
ATOM 10638 C C . PHE E 1 165 ? 236.901 35.300 124.100 1.00 72.84 186 PHE E C 1
ATOM 10639 O O . PHE E 1 165 ? 237.055 35.734 122.963 1.00 73.97 186 PHE E O 1
ATOM 10647 N N . LYS E 1 166 ? 236.771 34.004 124.380 1.00 74.64 187 LYS E N 1
ATOM 10648 C CA . LYS E 1 166 ? 236.734 32.970 123.368 1.00 77.76 187 LYS E CA 1
ATOM 10649 C C . LYS E 1 166 ? 235.824 31.872 123.903 1.00 78.09 187 LYS E C 1
ATOM 10650 O O . LYS E 1 166 ? 235.583 31.812 125.097 1.00 76.45 187 LYS E O 1
ATOM 10656 N N . GLN E 1 167 ? 235.336 30.995 123.025 1.00 80.82 188 GLN E N 1
ATOM 10657 C CA . GLN E 1 167 ? 234.496 29.895 123.466 1.00 83.11 188 GLN E CA 1
ATOM 10658 C C . GLN E 1 167 ? 235.332 28.617 123.507 1.00 85.97 188 GLN E C 1
ATOM 10659 O O . GLN E 1 167 ? 236.174 28.399 122.628 1.00 87.34 188 GLN E O 1
ATOM 10664 N N . VAL E 1 168 ? 235.129 27.806 124.557 1.00 87.78 189 VAL E N 1
ATOM 10665 C CA . VAL E 1 168 ? 235.876 26.565 124.727 1.00 91.87 189 VAL E CA 1
ATOM 10666 C C . VAL E 1 168 ? 235.131 25.373 124.124 1.00 96.11 189 VAL E C 1
ATOM 10667 O O . VAL E 1 168 ? 235.710 24.570 123.380 1.00 98.75 189 VAL E O 1
ATOM 10670 N N . SER E 1 169 ? 233.866 25.216 124.513 1.00 98.96 190 SER E N 1
ATOM 10671 C CA . SER E 1 169 ? 233.055 24.103 124.027 1.00 103.20 190 SER E CA 1
ATOM 10672 C C . SER E 1 169 ? 232.946 24.154 122.502 1.00 107.41 190 SER E C 1
ATOM 10673 O O . SER E 1 169 ? 233.308 23.192 121.832 1.00 111.17 190 SER E O 1
ATOM 10676 N N . PRO E 1 170 ? 232.460 25.264 121.884 1.00 108.44 191 PRO E N 1
ATOM 10677 C CA . PRO E 1 170 ? 232.536 25.428 120.438 1.00 110.40 191 PRO E CA 1
ATOM 10678 C C . PRO E 1 170 ? 233.932 25.941 120.064 1.00 110.32 191 PRO E C 1
ATOM 10679 O O . PRO E 1 170 ? 234.140 27.139 119.905 1.00 108.22 191 PRO E O 1
ATOM 10683 N N . SER E 1 171 ? 234.889 25.016 120.037 1.00 111.21 192 SER E N 1
ATOM 10684 C CA . SER E 1 171 ? 236.231 25.277 119.549 1.00 113.96 192 SER E CA 1
ATOM 10685 C C . SER E 1 171 ? 236.189 25.650 118.066 1.00 119.03 192 SER E C 1
ATOM 10686 O O . SER E 1 171 ? 235.198 25.400 117.392 1.00 119.56 192 SER E O 1
ATOM 10689 N N . VAL E 1 172 ? 237.287 26.240 117.591 1.00 126.97 193 VAL E N 1
ATOM 10690 C CA . VAL E 1 172 ? 237.429 26.842 116.270 1.00 134.23 193 VAL E CA 1
ATOM 10691 C C . VAL E 1 172 ? 236.213 27.697 115.916 1.00 134.99 193 VAL E C 1
ATOM 10692 O O . VAL E 1 172 ? 235.526 27.446 114.922 1.00 139.07 193 VAL E O 1
ATOM 10696 N N . ASN E 1 173 ? 235.976 28.736 116.733 1.00 132.35 194 ASN E N 1
ATOM 10697 C CA . ASN E 1 173 ? 234.830 29.619 116.538 1.00 128.40 194 ASN E CA 1
ATOM 10698 C C . ASN E 1 173 ? 235.300 31.036 116.248 1.00 128.01 194 ASN E C 1
ATOM 10699 O O . ASN E 1 173 ? 235.003 31.591 115.187 1.00 129.97 194 ASN E O 1
ATOM 10704 N N . GLY E 1 174 ? 235.997 31.632 117.227 1.00 125.34 195 GLY E N 1
ATOM 10705 C CA . GLY E 1 174 ? 236.616 32.929 117.041 1.00 122.25 195 GLY E CA 1
ATOM 10706 C C . GLY E 1 174 ? 236.526 33.780 118.303 1.00 117.31 195 GLY E C 1
ATOM 10707 O O . GLY E 1 174 ? 235.998 33.351 119.328 1.00 114.64 195 GLY E O 1
ATOM 10708 N N . LYS E 1 175 ? 237.051 34.999 118.201 1.00 113.50 196 LYS E N 1
ATOM 10709 C CA . LYS E 1 175 ? 236.920 35.976 119.268 1.00 105.94 196 LYS E CA 1
ATOM 10710 C C . LYS E 1 175 ? 235.445 36.335 119.414 1.00 102.79 196 LYS E C 1
ATOM 10711 O O . LYS E 1 175 ? 234.736 36.548 118.430 1.00 104.91 196 LYS E O 1
ATOM 10717 N N . VAL E 1 176 ? 234.991 36.430 120.665 1.00 97.64 197 VAL E N 1
ATOM 10718 C CA . VAL E 1 176 ? 233.619 36.825 120.938 1.00 94.77 197 VAL E CA 1
ATOM 10719 C C . VAL E 1 176 ? 233.494 38.323 120.691 1.00 94.19 197 VAL E C 1
ATOM 10720 O O . VAL E 1 176 ? 234.238 39.128 121.264 1.00 94.11 197 VAL E O 1
ATOM 10724 N N . LYS E 1 177 ? 232.551 38.666 119.804 1.00 93.98 198 LYS E N 1
ATOM 10725 C CA . LYS E 1 177 ? 232.322 40.040 119.382 1.00 95.09 198 LYS E CA 1
ATOM 10726 C C . LYS E 1 177 ? 231.520 40.744 120.469 1.00 94.45 198 LYS E C 1
ATOM 10727 O O . LYS E 1 177 ? 230.842 40.082 121.253 1.00 91.70 198 LYS E O 1
ATOM 10730 N N . PRO E 1 178 ? 231.580 42.093 120.581 1.00 97.68 199 PRO E N 1
ATOM 10731 C CA . PRO E 1 178 ? 230.852 42.804 121.633 1.00 99.27 199 PRO E CA 1
ATOM 10732 C C . PRO E 1 178 ? 229.398 43.041 121.240 1.00 102.44 199 PRO E C 1
ATOM 10733 O O . PRO E 1 178 ? 228.948 42.604 120.172 1.00 103.51 199 PRO E O 1
ATOM 10737 N N . SER E 1 179 ? 228.661 43.709 122.124 1.00 105.99 200 SER E N 1
ATOM 10738 C CA . SER E 1 179 ? 227.250 43.957 121.864 1.00 109.70 200 SER E CA 1
ATOM 10739 C C . SER E 1 179 ? 227.083 45.422 121.484 1.00 114.66 200 SER E C 1
ATOM 10740 O O . SER E 1 179 ? 227.001 45.727 120.298 1.00 118.43 200 SER E O 1
ATOM 10743 N N . GLU E 1 180 ? 227.161 46.282 122.493 1.00 117.27 201 GLU E N 1
ATOM 10744 C CA . GLU E 1 180 ? 227.263 47.711 122.229 1.00 120.66 201 GLU E CA 1
ATOM 10745 C C . GLU E 1 180 ? 228.616 48.190 122.731 1.00 119.95 201 GLU E C 1
ATOM 10746 O O . GLU E 1 180 ? 228.911 48.129 123.926 1.00 118.61 201 GLU E O 1
ATOM 10752 N N . SER E 1 181 ? 229.461 48.629 121.796 1.00 122.11 202 SER E N 1
ATOM 10753 C CA . SER E 1 181 ? 230.805 49.044 122.132 1.00 123.89 202 SER E CA 1
ATOM 10754 C C . SER E 1 181 ? 230.782 50.449 122.727 1.00 122.56 202 SER E C 1
ATOM 10755 O O . SER E 1 181 ? 229.767 51.127 122.771 1.00 125.15 202 SER E O 1
ATOM 10758 N N . GLY E 1 182 ? 231.954 50.890 123.165 1.00 116.96 203 GLY E N 1
ATOM 10759 C CA . GLY E 1 182 ? 232.138 52.173 123.822 1.00 109.86 203 GLY E CA 1
ATOM 10760 C C . GLY E 1 182 ? 232.969 51.993 125.086 1.00 103.39 203 GLY E C 1
ATOM 10761 O O . GLY E 1 182 ? 233.706 51.013 125.203 1.00 101.35 203 GLY E O 1
ATOM 10762 N N . THR E 1 183 ? 232.831 52.950 126.007 1.00 99.54 204 THR E N 1
ATOM 10763 C CA . THR E 1 183 ? 233.567 52.983 127.260 1.00 95.53 204 THR E CA 1
ATOM 10764 C C . THR E 1 183 ? 233.340 51.683 128.028 1.00 92.53 204 THR E C 1
ATOM 10765 O O . THR E 1 183 ? 234.287 50.963 128.361 1.00 92.03 204 THR E O 1
ATOM 10768 N N . THR E 1 184 ? 232.067 51.434 128.367 1.00 89.86 205 THR E N 1
ATOM 10769 C CA . THR E 1 184 ? 231.653 50.204 129.025 1.00 85.53 205 THR E CA 1
ATOM 10770 C C . THR E 1 184 ? 231.279 49.189 127.956 1.00 83.27 205 THR E C 1
ATOM 10771 O O . THR E 1 184 ? 230.171 49.197 127.427 1.00 83.38 205 THR E O 1
ATOM 10774 N N . TYR E 1 185 ? 232.225 48.319 127.629 1.00 82.00 206 TYR E N 1
ATOM 10775 C CA . TYR E 1 185 ? 232.009 47.307 126.612 1.00 81.73 206 TYR E CA 1
ATOM 10776 C C . TYR E 1 185 ? 231.042 46.283 127.168 1.00 79.71 206 TYR E C 1
ATOM 10777 O O . TYR E 1 185 ? 231.326 45.681 128.195 1.00 76.57 206 TYR E O 1
ATOM 10786 N N . LYS E 1 186 ? 229.897 46.116 126.500 1.00 81.76 207 LYS E N 1
ATOM 10787 C CA . LYS E 1 186 ? 228.907 45.133 126.890 1.00 81.57 207 LYS E CA 1
ATOM 10788 C C . LYS E 1 186 ? 229.063 43.928 125.968 1.00 81.73 207 LYS E C 1
ATOM 10789 O O . LYS E 1 186 ? 229.355 44.084 124.782 1.00 84.69 207 LYS E O 1
ATOM 10792 N N . TYR E 1 187 ? 228.869 42.727 126.524 1.00 79.06 208 TYR E N 1
ATOM 10793 C CA . TYR E 1 187 ? 228.998 41.490 125.769 1.00 76.94 208 TYR E CA 1
ATOM 10794 C C . TYR E 1 187 ? 227.787 40.612 126.076 1.00 73.52 208 TYR E C 1
ATOM 10795 O O . TYR E 1 187 ? 227.590 40.215 127.215 1.00 72.61 208 TYR E O 1
ATOM 10804 N N . ASP E 1 188 ? 226.977 40.291 125.058 1.00 70.72 209 ASP E N 1
ATOM 10805 C CA . ASP E 1 188 ? 225.827 39.406 125.198 1.00 67.87 209 ASP E CA 1
ATOM 10806 C C . ASP E 1 188 ? 226.294 37.951 125.207 1.00 67.13 209 ASP E C 1
ATOM 10807 O O . ASP E 1 188 ? 226.108 37.232 124.230 1.00 68.43 209 ASP E O 1
ATOM 10810 N N . LEU E 1 189 ? 226.896 37.521 126.327 1.00 64.99 210 LEU E N 1
ATOM 10811 C CA . LEU E 1 189 ? 227.546 36.222 126.440 1.00 63.87 210 LEU E CA 1
ATOM 10812 C C . LEU E 1 189 ? 226.527 35.096 126.568 1.00 63.60 210 LEU E C 1
ATOM 10813 O O . LEU E 1 189 ? 226.508 34.221 125.725 1.00 64.64 210 LEU E O 1
ATOM 10818 N N . PHE E 1 190 ? 225.745 35.108 127.646 1.00 62.66 211 PHE E N 1
ATOM 10819 C CA . PHE E 1 190 ? 224.844 33.987 127.905 1.00 63.04 211 PHE E CA 1
ATOM 10820 C C . PHE E 1 190 ? 223.417 34.371 127.515 1.00 63.36 211 PHE E C 1
ATOM 10821 O O . PHE E 1 190 ? 222.973 35.468 127.868 1.00 63.42 211 PHE E O 1
ATOM 10829 N N . THR E 1 191 ? 222.740 33.486 126.773 1.00 63.76 212 THR E N 1
ATOM 10830 C CA . THR E 1 191 ? 221.345 33.729 126.412 1.00 63.02 212 THR E CA 1
ATOM 10831 C C . THR E 1 191 ? 220.520 32.534 126.863 1.00 61.97 212 THR E C 1
ATOM 10832 O O . THR E 1 191 ? 220.875 31.396 126.546 1.00 62.77 212 THR E O 1
ATOM 10835 N N . ASN E 1 192 ? 219.444 32.796 127.604 1.00 60.34 213 ASN E N 1
ATOM 10836 C CA . ASN E 1 192 ? 218.627 31.716 128.161 1.00 60.38 213 ASN E CA 1
ATOM 10837 C C . ASN E 1 192 ? 217.223 31.825 127.578 1.00 60.41 213 ASN E C 1
ATOM 10838 O O . ASN E 1 192 ? 216.900 32.876 127.012 1.00 60.66 213 ASN E O 1
ATOM 10842 N N . ILE E 1 193 ? 216.417 30.758 127.634 1.00 60.28 214 ILE E N 1
ATOM 10843 C CA . ILE E 1 193 ? 215.074 30.779 127.031 1.00 60.09 214 ILE E CA 1
ATOM 10844 C C . ILE E 1 193 ? 214.043 30.337 128.071 1.00 60.65 214 ILE E C 1
ATOM 10845 O O . ILE E 1 193 ? 214.303 29.368 128.777 1.00 61.30 214 ILE E O 1
ATOM 10848 N N . TYR E 1 194 ? 212.907 31.035 128.168 1.00 61.23 215 TYR E N 1
ATOM 10849 C CA . TYR E 1 194 ? 211.849 30.651 129.109 1.00 62.46 215 TYR E CA 1
ATOM 10850 C C . TYR E 1 194 ? 210.594 30.226 128.353 1.00 63.09 215 TYR E C 1
ATOM 10851 O O . TYR E 1 194 ? 209.868 31.090 127.846 1.00 62.88 215 TYR E O 1
ATOM 10860 N N . ARG E 1 195 ? 210.341 28.917 128.299 1.00 63.72 216 ARG E N 1
ATOM 10861 C CA . ARG E 1 195 ? 209.176 28.384 127.614 1.00 63.55 216 ARG E CA 1
ATOM 10862 C C . ARG E 1 195 ? 208.061 28.008 128.590 1.00 63.59 216 ARG E C 1
ATOM 10863 O O . ARG E 1 195 ? 208.156 26.955 129.207 1.00 64.44 216 ARG E O 1
ATOM 10866 N N . LYS E 1 196 ? 206.934 28.719 128.601 1.00 63.09 217 LYS E N 1
ATOM 10867 C CA . LYS E 1 196 ? 205.848 28.371 129.503 1.00 62.79 217 LYS E CA 1
ATOM 10868 C C . LYS E 1 196 ? 204.657 27.904 128.680 1.00 62.47 217 LYS E C 1
ATOM 10869 O O . LYS E 1 196 ? 204.092 28.694 127.909 1.00 60.81 217 LYS E O 1
ATOM 10875 N N . ASN E 1 197 ? 204.316 26.609 128.793 1.00 63.50 218 ASN E N 1
ATOM 10876 C CA . ASN E 1 197 ? 203.096 26.078 128.193 1.00 63.99 218 ASN E CA 1
ATOM 10877 C C . ASN E 1 197 ? 201.942 27.042 128.430 1.00 65.03 218 ASN E C 1
ATOM 10878 O O . ASN E 1 197 ? 201.627 27.829 127.549 1.00 64.60 218 ASN E O 1
ATOM 10881 N N . ALA E 1 198 ? 201.411 27.081 129.649 1.00 67.60 219 ALA E N 1
ATOM 10882 C CA . ALA E 1 198 ? 200.365 28.036 129.966 1.00 69.43 219 ALA E CA 1
ATOM 10883 C C . ALA E 1 198 ? 199.188 27.841 129.017 1.00 70.18 219 ALA E C 1
ATOM 10884 O O . ALA E 1 198 ? 198.964 26.760 128.473 1.00 69.30 219 ALA E O 1
ATOM 10886 N N . GLY E 1 199 ? 198.410 28.899 128.813 1.00 72.10 220 GLY E N 1
ATOM 10887 C CA . GLY E 1 199 ? 197.107 28.687 128.219 1.00 76.33 220 GLY E CA 1
ATOM 10888 C C . GLY E 1 199 ? 196.211 28.065 129.282 1.00 80.34 220 GLY E C 1
ATOM 10889 O O . GLY E 1 199 ? 196.158 26.849 129.394 1.00 81.41 220 GLY E O 1
ATOM 10890 N N . LYS E 1 200 ? 195.594 28.897 130.117 1.00 84.53 221 LYS E N 1
ATOM 10891 C CA . LYS E 1 200 ? 194.660 28.463 131.144 1.00 90.55 221 LYS E CA 1
ATOM 10892 C C . LYS E 1 200 ? 195.340 27.605 132.202 1.00 96.13 221 LYS E C 1
ATOM 10893 O O . LYS E 1 200 ? 194.736 27.427 133.260 1.00 102.32 221 LYS E O 1
ATOM 10899 N N . ILE E 1 201 ? 196.582 27.139 131.954 1.00 95.97 222 ILE E N 1
ATOM 10900 C CA . ILE E 1 201 ? 197.263 26.350 132.967 1.00 96.20 222 ILE E CA 1
ATOM 10901 C C . ILE E 1 201 ? 197.477 27.241 134.191 1.00 96.26 222 ILE E C 1
ATOM 10902 O O . ILE E 1 201 ? 197.387 26.813 135.336 1.00 96.96 222 ILE E O 1
ATOM 10907 N N . THR E 1 202 ? 197.626 28.528 133.917 1.00 95.81 223 THR E N 1
ATOM 10908 C CA . THR E 1 202 ? 197.637 29.524 134.970 1.00 99.13 223 THR E CA 1
ATOM 10909 C C . THR E 1 202 ? 196.178 29.756 135.371 1.00 103.05 223 THR E C 1
ATOM 10910 O O . THR E 1 202 ? 195.397 30.293 134.592 1.00 104.78 223 THR E O 1
ATOM 10914 N N . ASP E 1 203 ? 195.776 29.149 136.485 1.00 107.58 224 ASP E N 1
ATOM 10915 C CA . ASP E 1 203 ? 194.372 29.082 136.850 1.00 112.54 224 ASP E CA 1
ATOM 10916 C C . ASP E 1 203 ? 193.748 30.476 136.983 1.00 117.46 224 ASP E C 1
ATOM 10917 O O . ASP E 1 203 ? 194.430 31.422 137.344 1.00 118.10 224 ASP E O 1
ATOM 10922 N N . PRO E 1 204 ? 192.454 30.637 136.632 1.00 122.30 225 PRO E N 1
ATOM 10923 C CA . PRO E 1 204 ? 191.821 31.960 136.537 1.00 127.52 225 PRO E CA 1
ATOM 10924 C C . PRO E 1 204 ? 191.969 32.924 137.711 1.00 135.80 225 PRO E C 1
ATOM 10925 O O . PRO E 1 204 ? 191.477 32.642 138.794 1.00 135.64 225 PRO E O 1
ATOM 10929 N N . ASN E 1 205 ? 192.747 33.987 137.492 1.00 146.02 226 ASN E N 1
ATOM 10930 C CA . ASN E 1 205 ? 192.909 35.057 138.462 1.00 154.66 226 ASN E CA 1
ATOM 10931 C C . ASN E 1 205 ? 193.347 36.312 137.706 1.00 150.55 226 ASN E C 1
ATOM 10932 O O . ASN E 1 205 ? 194.200 36.242 136.818 1.00 150.06 226 ASN E O 1
ATOM 10937 N N . GLU E 1 206 ? 192.734 37.454 138.039 1.00 144.74 227 GLU E N 1
ATOM 10938 C CA . GLU E 1 206 ? 193.068 38.725 137.406 1.00 140.97 227 GLU E CA 1
ATOM 10939 C C . GLU E 1 206 ? 194.578 38.994 137.369 1.00 143.89 227 GLU E C 1
ATOM 10940 O O . GLU E 1 206 ? 195.112 39.182 136.282 1.00 141.37 227 GLU E O 1
ATOM 10946 N N . PRO E 1 207 ? 195.288 39.125 138.515 1.00 149.11 228 PRO E N 1
ATOM 10947 C CA . PRO E 1 207 ? 196.700 39.512 138.531 1.00 150.63 228 PRO E CA 1
ATOM 10948 C C . PRO E 1 207 ? 197.685 38.350 138.638 1.00 151.04 228 PRO E C 1
ATOM 10949 O O . PRO E 1 207 ? 197.325 37.195 138.422 1.00 153.73 228 PRO E O 1
ATOM 10953 N N . ASN E 1 208 ? 198.937 38.673 139.001 1.00 148.65 229 ASN E N 1
ATOM 10954 C CA . ASN E 1 208 ? 200.040 37.737 138.940 1.00 147.91 229 ASN E CA 1
ATOM 10955 C C . ASN E 1 208 ? 200.521 37.411 140.351 1.00 152.49 229 ASN E C 1
ATOM 10956 O O . ASN E 1 208 ? 200.888 38.319 141.088 1.00 153.04 229 ASN E O 1
ATOM 10961 N N . PRO E 1 209 ? 200.588 36.123 140.755 1.00 156.85 230 PRO E N 1
ATOM 10962 C CA . PRO E 1 209 ? 201.177 35.758 142.045 1.00 161.39 230 PRO E CA 1
ATOM 10963 C C . PRO E 1 209 ? 202.709 35.709 142.062 1.00 163.60 230 PRO E C 1
ATOM 10964 O O . PRO E 1 209 ? 203.351 35.714 141.013 1.00 160.35 230 PRO E O 1
ATOM 10968 N N . ASN E 1 210 ? 203.270 35.536 143.267 1.00 167.66 231 ASN E N 1
ATOM 10969 C CA . ASN E 1 210 ? 204.707 35.555 143.477 1.00 164.57 231 ASN E CA 1
ATOM 10970 C C . ASN E 1 210 ? 205.059 34.838 144.776 1.00 166.93 231 ASN E C 1
ATOM 10971 O O . ASN E 1 210 ? 204.703 35.288 145.858 1.00 174.51 231 ASN E O 1
ATOM 10973 N N . LYS E 1 211 ? 205.768 33.713 144.668 1.00 161.59 232 LYS E N 1
ATOM 10974 C CA . LYS E 1 211 ? 206.283 32.952 145.799 1.00 157.46 232 LYS E CA 1
ATOM 10975 C C . LYS E 1 211 ? 205.308 32.839 146.977 1.00 159.19 232 LYS E C 1
ATOM 10976 O O . LYS E 1 211 ? 205.550 33.448 148.019 1.00 162.71 232 LYS E O 1
ATOM 10982 N N . PRO E 1 212 ? 204.243 32.000 146.890 1.00 156.29 233 PRO E N 1
ATOM 10983 C CA . PRO E 1 212 ? 203.317 31.786 147.997 1.00 155.78 233 PRO E CA 1
ATOM 10984 C C . PRO E 1 212 ? 203.648 30.491 148.748 1.00 153.47 233 PRO E C 1
ATOM 10985 O O . PRO E 1 212 ? 202.758 30.060 149.426 1.00 152.89 233 PRO E O 1
ATOM 10989 N N . SER E 1 215 ? 197.974 31.730 142.503 1.00 98.59 236 SER E N 1
ATOM 10990 C CA . SER E 1 215 ? 197.981 30.879 143.721 1.00 100.25 236 SER E CA 1
ATOM 10991 C C . SER E 1 215 ? 197.320 29.533 143.441 1.00 100.14 236 SER E C 1
ATOM 10992 O O . SER E 1 215 ? 197.220 28.716 144.349 1.00 100.84 236 SER E O 1
ATOM 10995 N N . LYS E 1 216 ? 196.864 29.320 142.199 1.00 97.72 237 LYS E N 1
ATOM 10996 C CA . LYS E 1 216 ? 196.361 28.027 141.769 1.00 95.34 237 LYS E CA 1
ATOM 10997 C C . LYS E 1 216 ? 196.842 27.752 140.350 1.00 92.36 237 LYS E C 1
ATOM 10998 O O . LYS E 1 216 ? 197.032 28.695 139.595 1.00 90.48 237 LYS E O 1
ATOM 11004 N N . VAL E 1 217 ? 197.083 26.479 140.024 1.00 91.55 238 VAL E N 1
ATOM 11005 C CA . VAL E 1 217 ? 197.633 26.073 138.737 1.00 89.55 238 VAL E CA 1
ATOM 11006 C C . VAL E 1 217 ? 197.171 24.650 138.443 1.00 91.63 238 VAL E C 1
ATOM 11007 O O . VAL E 1 217 ? 197.127 23.829 139.348 1.00 92.46 238 VAL E O 1
ATOM 11010 N N . ASP E 1 218 ? 196.773 24.387 137.191 1.00 94.68 239 ASP E N 1
ATOM 11011 C CA . ASP E 1 218 ? 196.262 23.081 136.807 1.00 98.61 239 ASP E CA 1
ATOM 11012 C C . ASP E 1 218 ? 196.965 22.612 135.541 1.00 95.80 239 ASP E C 1
ATOM 11013 O O . ASP E 1 218 ? 196.682 23.131 134.458 1.00 94.00 239 ASP E O 1
ATOM 11018 N N . PRO E 1 219 ? 197.922 21.664 135.626 1.00 95.34 240 PRO E N 1
ATOM 11019 C CA . PRO E 1 219 ? 198.733 21.316 134.457 1.00 94.11 240 PRO E CA 1
ATOM 11020 C C . PRO E 1 219 ? 197.987 20.490 133.408 1.00 93.45 240 PRO E C 1
ATOM 11021 O O . PRO E 1 219 ? 198.565 20.106 132.408 1.00 92.49 240 PRO E O 1
ATOM 11025 N N . ASN E 1 220 ? 196.771 20.077 133.725 1.00 94.60 241 ASN E N 1
ATOM 11026 C CA . ASN E 1 220 ? 195.979 19.243 132.819 1.00 94.71 241 ASN E CA 1
ATOM 11027 C C . ASN E 1 220 ? 194.850 20.084 132.219 1.00 91.08 241 ASN E C 1
ATOM 11028 O O . ASN E 1 220 ? 194.003 19.539 131.527 1.00 90.47 241 ASN E O 1
ATOM 11033 N N . ALA E 1 221 ? 194.801 21.377 132.594 1.00 88.07 242 ALA E N 1
ATOM 11034 C CA . ALA E 1 221 ? 193.789 22.270 132.066 1.00 85.08 242 ALA E CA 1
ATOM 11035 C C . ALA E 1 221 ? 194.105 22.523 130.594 1.00 82.43 242 ALA E C 1
ATOM 11036 O O . ALA E 1 221 ? 195.278 22.557 130.217 1.00 84.21 242 ALA E O 1
ATOM 11038 N N . LYS E 1 222 ? 193.052 22.635 129.782 1.00 77.37 243 LYS E N 1
ATOM 11039 C CA . LYS E 1 222 ? 193.236 22.816 128.352 1.00 73.04 243 LYS E CA 1
ATOM 11040 C C . LYS E 1 222 ? 193.794 24.213 128.110 1.00 70.32 243 LYS E C 1
ATOM 11041 O O . LYS E 1 222 ? 193.474 25.122 128.884 1.00 70.95 243 LYS E O 1
ATOM 11047 N N . SER E 1 223 ? 194.579 24.370 127.035 1.00 66.81 244 SER E N 1
ATOM 11048 C CA . SER E 1 223 ? 195.129 25.676 126.726 1.00 64.05 244 SER E CA 1
ATOM 11049 C C . SER E 1 223 ? 194.074 26.569 126.088 1.00 61.56 244 SER E C 1
ATOM 11050 O O . SER E 1 223 ? 193.706 27.581 126.670 1.00 60.70 244 SER E O 1
ATOM 11053 N N . LEU E 1 224 ? 193.557 26.151 124.930 1.00 59.64 245 LEU E N 1
ATOM 11054 C CA . LEU E 1 224 ? 192.527 26.896 124.235 1.00 58.50 245 LEU E CA 1
ATOM 11055 C C . LEU E 1 224 ? 191.321 25.998 123.980 1.00 58.69 245 LEU E C 1
ATOM 11056 O O . LEU E 1 224 ? 191.480 24.848 123.593 1.00 59.19 245 LEU E O 1
ATOM 11061 N N . VAL E 1 225 ? 190.131 26.560 124.207 1.00 58.17 246 VAL E N 1
ATOM 11062 C CA . VAL E 1 225 ? 188.872 25.900 123.909 1.00 57.85 246 VAL E CA 1
ATOM 11063 C C . VAL E 1 225 ? 188.066 26.834 123.018 1.00 57.07 246 VAL E C 1
ATOM 11064 O O . VAL E 1 225 ? 187.855 27.982 123.386 1.00 56.78 246 VAL E O 1
ATOM 11067 N N . ILE E 1 226 ? 187.622 26.346 121.858 1.00 56.83 247 ILE E N 1
ATOM 11068 C CA . ILE E 1 226 ? 186.724 27.106 121.007 1.00 57.07 247 ILE E CA 1
ATOM 11069 C C . ILE E 1 226 ? 185.406 26.350 120.882 1.00 58.53 247 ILE E C 1
ATOM 11070 O O . ILE E 1 226 ? 185.385 25.263 120.309 1.00 59.21 247 ILE E O 1
ATOM 11075 N N . LYS E 1 227 ? 184.322 26.977 121.369 1.00 59.81 248 LYS E N 1
ATOM 11076 C CA . LYS E 1 227 ? 182.981 26.426 121.266 1.00 60.70 248 LYS E CA 1
ATOM 11077 C C . LYS E 1 227 ? 182.239 27.104 120.120 1.00 60.95 248 LYS E C 1
ATOM 11078 O O . LYS E 1 227 ? 182.374 28.308 119.893 1.00 61.27 248 LYS E O 1
ATOM 11081 N N . LYS E 1 228 ? 181.431 26.302 119.423 1.00 61.54 249 LYS E N 1
ATOM 11082 C CA . LYS E 1 228 ? 180.440 26.846 118.521 1.00 62.57 249 LYS E CA 1
ATOM 11083 C C . LYS E 1 228 ? 179.076 26.758 119.196 1.00 64.08 249 LYS E C 1
ATOM 11084 O O . LYS E 1 228 ? 178.590 25.671 119.499 1.00 65.44 249 LYS E O 1
ATOM 11090 N N . VAL E 1 229 ? 178.488 27.930 119.433 1.00 64.71 250 VAL E N 1
ATOM 11091 C CA . VAL E 1 229 ? 177.186 28.031 120.062 1.00 64.85 250 VAL E CA 1
ATOM 11092 C C . VAL E 1 229 ? 176.203 28.457 118.985 1.00 64.17 250 VAL E C 1
ATOM 11093 O O . VAL E 1 229 ? 176.556 29.263 118.132 1.00 64.14 250 VAL E O 1
ATOM 11096 N N . VAL E 1 230 ? 174.994 27.893 119.037 1.00 63.65 251 VAL E N 1
ATOM 11097 C CA . VAL E 1 230 ? 173.918 28.341 118.172 1.00 63.63 251 VAL E CA 1
ATOM 11098 C C . VAL E 1 230 ? 172.805 28.904 119.049 1.00 64.48 251 VAL E C 1
ATOM 11099 O O . VAL E 1 230 ? 172.383 28.273 120.017 1.00 64.66 251 VAL E O 1
ATOM 11103 N N . SER E 1 231 ? 172.361 30.113 118.691 1.00 64.85 252 SER E N 1
ATOM 11104 C CA . SER E 1 231 ? 171.355 30.841 119.440 1.00 65.55 252 SER E CA 1
ATOM 11105 C C . SER E 1 231 ? 170.093 31.003 118.596 1.00 66.18 252 SER E C 1
ATOM 11106 O O . SER E 1 231 ? 170.177 31.226 117.391 1.00 66.46 252 SER E O 1
ATOM 11109 N N . GLY E 1 232 ? 168.943 30.866 119.264 1.00 66.96 253 GLY E N 1
ATOM 11110 C CA . GLY E 1 232 ? 167.642 31.008 118.638 1.00 66.49 253 GLY E CA 1
ATOM 11111 C C . GLY E 1 232 ? 166.938 29.658 118.519 1.00 65.42 253 GLY E C 1
ATOM 11112 O O . GLY E 1 232 ? 167.564 28.640 118.265 1.00 64.91 253 GLY E O 1
ATOM 11113 N N . ALA E 1 233 ? 165.612 29.691 118.647 1.00 65.27 254 ALA E N 1
ATOM 11114 C CA . ALA E 1 233 ? 164.756 28.528 118.641 1.00 65.00 254 ALA E CA 1
ATOM 11115 C C . ALA E 1 233 ? 164.620 27.978 117.227 1.00 64.29 254 ALA E C 1
ATOM 11116 O O . ALA E 1 233 ? 164.593 26.767 117.043 1.00 63.66 254 ALA E O 1
ATOM 11118 N N . THR E 1 234 ? 164.497 28.874 116.245 1.00 65.20 255 THR E N 1
ATOM 11119 C CA . THR E 1 234 ? 164.272 28.475 114.867 1.00 65.97 255 THR E CA 1
ATOM 11120 C C . THR E 1 234 ? 165.605 28.362 114.133 1.00 66.36 255 THR E C 1
ATOM 11121 O O . THR E 1 234 ? 165.675 28.594 112.928 1.00 67.35 255 THR E O 1
ATOM 11124 N N . ALA E 1 235 ? 166.654 27.997 114.881 1.00 66.58 256 ALA E N 1
ATOM 11125 C CA . ALA E 1 235 ? 168.006 27.915 114.353 1.00 66.78 256 ALA E CA 1
ATOM 11126 C C . ALA E 1 235 ? 168.486 26.465 114.353 1.00 66.79 256 ALA E C 1
ATOM 11127 O O . ALA E 1 235 ? 168.123 25.684 115.233 1.00 66.91 256 ALA E O 1
ATOM 11129 N N . ASP E 1 236 ? 169.314 26.130 113.355 1.00 66.90 257 ASP E N 1
ATOM 11130 C CA . ASP E 1 236 ? 169.807 24.779 113.135 1.00 66.78 257 ASP E CA 1
ATOM 11131 C C . ASP E 1 236 ? 170.937 24.485 114.118 1.00 66.40 257 ASP E C 1
ATOM 11132 O O . ASP E 1 236 ? 171.907 25.233 114.211 1.00 66.31 257 ASP E O 1
ATOM 11137 N N . LYS E 1 237 ? 170.799 23.369 114.838 1.00 66.50 258 LYS E N 1
ATOM 11138 C CA . LYS E 1 237 ? 171.779 22.983 115.833 1.00 67.01 258 LYS E CA 1
ATOM 11139 C C . LYS E 1 237 ? 172.770 22.007 115.210 1.00 66.99 258 LYS E C 1
ATOM 11140 O O . LYS E 1 237 ? 173.776 21.671 115.827 1.00 66.82 258 LYS E O 1
ATOM 11142 N N . SER E 1 238 ? 172.478 21.582 113.974 1.00 67.56 259 SER E N 1
ATOM 11143 C CA . SER E 1 238 ? 173.230 20.532 113.306 1.00 69.77 259 SER E CA 1
ATOM 11144 C C . SER E 1 238 ? 173.929 21.067 112.059 1.00 71.58 259 SER E C 1
ATOM 11145 O O . SER E 1 238 ? 174.599 20.308 111.360 1.00 73.17 259 SER E O 1
ATOM 11148 N N . LYS E 1 239 ? 173.764 22.368 111.786 1.00 72.96 260 LYS E N 1
ATOM 11149 C CA . LYS E 1 239 ? 174.471 22.996 110.684 1.00 75.22 260 LYS E CA 1
ATOM 11150 C C . LYS E 1 239 ? 175.957 23.059 111.038 1.00 77.33 260 LYS E C 1
ATOM 11151 O O . LYS E 1 239 ? 176.312 23.446 112.152 1.00 77.86 260 LYS E O 1
ATOM 11154 N N . ASP E 1 240 ? 176.799 22.645 110.083 1.00 79.24 261 ASP E N 1
ATOM 11155 C CA . ASP E 1 240 ? 178.245 22.687 110.243 1.00 79.47 261 ASP E CA 1
ATOM 11156 C C . ASP E 1 240 ? 178.770 24.027 109.734 1.00 78.14 261 ASP E C 1
ATOM 11157 O O . ASP E 1 240 ? 178.814 24.264 108.528 1.00 79.21 261 ASP E O 1
ATOM 11162 N N . PHE E 1 241 ? 179.155 24.891 110.676 1.00 74.70 262 PHE E N 1
ATOM 11163 C CA . PHE E 1 241 ? 179.677 26.210 110.365 1.00 71.80 262 PHE E CA 1
ATOM 11164 C C . PHE E 1 241 ? 181.175 26.113 110.117 1.00 70.81 262 PHE E C 1
ATOM 11165 O O . PHE E 1 241 ? 181.882 25.434 110.858 1.00 69.35 262 PHE E O 1
ATOM 11173 N N . THR E 1 242 ? 181.636 26.851 109.103 1.00 71.34 263 THR E N 1
ATOM 11174 C CA . THR E 1 242 ? 182.996 26.748 108.603 1.00 72.67 263 THR E CA 1
ATOM 11175 C C . THR E 1 242 ? 183.883 27.853 109.181 1.00 72.25 263 THR E C 1
ATOM 11176 O O . THR E 1 242 ? 183.571 29.038 109.071 1.00 71.91 263 THR E O 1
ATOM 11179 N N . PHE E 1 243 ? 184.997 27.431 109.785 1.00 71.95 264 PHE E N 1
ATOM 11180 C CA . PHE E 1 243 ? 185.949 28.334 110.411 1.00 71.94 264 PHE E CA 1
ATOM 11181 C C . PHE E 1 243 ? 187.325 28.152 109.790 1.00 73.11 264 PHE E C 1
ATOM 11182 O O . PHE E 1 243 ? 187.841 27.046 109.871 1.00 74.14 264 PHE E O 1
ATOM 11190 N N . LYS E 1 244 ? 187.907 29.228 109.234 1.00 73.53 265 LYS E N 1
ATOM 11191 C CA . LYS E 1 244 ? 189.267 29.155 108.710 1.00 74.05 265 LYS E CA 1
ATOM 11192 C C . LYS E 1 244 ? 190.177 29.840 109.733 1.00 74.97 265 LYS E C 1
ATOM 11193 O O . LYS E 1 244 ? 190.109 31.043 109.932 1.00 76.40 265 LYS E O 1
ATOM 11196 N N . LEU E 1 245 ? 191.023 29.029 110.379 1.00 74.96 266 LEU E N 1
ATOM 11197 C CA . LEU E 1 245 ? 191.890 29.509 111.424 1.00 73.53 266 LEU E CA 1
ATOM 11198 C C . LEU E 1 245 ? 193.338 29.417 110.980 1.00 74.05 266 LEU E C 1
ATOM 11199 O O . LEU E 1 245 ? 193.756 28.404 110.448 1.00 74.71 266 LEU E O 1
ATOM 11202 N N . THR E 1 246 ? 194.109 30.468 111.292 1.00 74.20 267 THR E N 1
ATOM 11203 C CA . THR E 1 246 ? 195.535 30.458 111.060 1.00 75.07 267 THR E CA 1
ATOM 11204 C C . THR E 1 246 ? 196.276 30.732 112.363 1.00 72.91 267 THR E C 1
ATOM 11205 O O . THR E 1 246 ? 196.589 31.875 112.663 1.00 71.87 267 THR E O 1
ATOM 11208 N N . PHE E 1 247 ? 196.559 29.682 113.132 1.00 71.57 268 PHE E N 1
ATOM 11209 C CA . PHE E 1 247 ? 197.370 29.774 114.334 1.00 72.14 268 PHE E CA 1
ATOM 11210 C C . PHE E 1 247 ? 198.837 29.993 113.957 1.00 75.68 268 PHE E C 1
ATOM 11211 O O . PHE E 1 247 ? 199.348 29.262 113.111 1.00 79.72 268 PHE E O 1
ATOM 11214 N N . THR E 1 248 ? 199.490 30.995 114.570 1.00 76.89 269 THR E N 1
ATOM 11215 C CA . THR E 1 248 ? 200.892 31.294 114.294 1.00 77.50 269 THR E CA 1
ATOM 11216 C C . THR E 1 248 ? 201.775 30.509 115.258 1.00 77.69 269 THR E C 1
ATOM 11217 O O . THR E 1 248 ? 201.402 29.409 115.632 1.00 78.22 269 THR E O 1
ATOM 11220 N N . LYS E 1 249 ? 202.966 31.016 115.586 1.00 78.04 270 LYS E N 1
ATOM 11221 C CA . LYS E 1 249 ? 203.770 30.400 116.631 1.00 77.87 270 LYS E CA 1
ATOM 11222 C C . LYS E 1 249 ? 204.366 31.482 117.522 1.00 77.39 270 LYS E C 1
ATOM 11223 O O . LYS E 1 249 ? 204.179 32.672 117.293 1.00 77.25 270 LYS E O 1
ATOM 11225 N N . ALA E 1 250 ? 205.181 31.044 118.482 1.00 77.81 271 ALA E N 1
ATOM 11226 C CA . ALA E 1 250 ? 205.909 31.961 119.336 1.00 80.61 271 ALA E CA 1
ATOM 11227 C C . ALA E 1 250 ? 207.414 31.798 119.110 1.00 84.85 271 ALA E C 1
ATOM 11228 O O . ALA E 1 250 ? 207.847 30.853 118.438 1.00 88.61 271 ALA E O 1
ATOM 11230 N N . SER E 1 251 ? 208.205 32.706 119.693 1.00 85.52 272 SER E N 1
ATOM 11231 C CA . SER E 1 251 ? 209.653 32.656 119.527 1.00 84.06 272 SER E CA 1
ATOM 11232 C C . SER E 1 251 ? 210.219 31.393 120.169 1.00 83.82 272 SER E C 1
ATOM 11233 O O . SER E 1 251 ? 210.818 30.565 119.494 1.00 84.31 272 SER E O 1
ATOM 11236 N N . THR E 1 252 ? 209.857 31.200 121.436 1.00 83.98 273 THR E N 1
ATOM 11237 C CA . THR E 1 252 ? 210.289 30.057 122.224 1.00 86.46 273 THR E CA 1
ATOM 11238 C C . THR E 1 252 ? 209.635 28.757 121.742 1.00 90.06 273 THR E C 1
ATOM 11239 O O . THR E 1 252 ? 210.067 27.665 122.126 1.00 90.85 273 THR E O 1
ATOM 11243 N N . GLU E 1 253 ? 208.642 28.867 120.850 1.00 93.74 274 GLU E N 1
ATOM 11244 C CA . GLU E 1 253 ? 208.000 27.702 120.256 1.00 98.33 274 GLU E CA 1
ATOM 11245 C C . GLU E 1 253 ? 208.857 27.202 119.104 1.00 103.41 274 GLU E C 1
ATOM 11246 O O . GLU E 1 253 ? 209.008 27.860 118.082 1.00 101.83 274 GLU E O 1
ATOM 11249 N N . THR E 1 254 ? 209.463 26.035 119.321 1.00 112.27 275 THR E N 1
ATOM 11250 C CA . THR E 1 254 ? 210.284 25.372 118.324 1.00 121.51 275 THR E CA 1
ATOM 11251 C C . THR E 1 254 ? 209.568 24.096 117.907 1.00 129.94 275 THR E C 1
ATOM 11252 O O . THR E 1 254 ? 210.215 23.107 117.538 1.00 135.09 275 THR E O 1
ATOM 11256 N N . SER E 1 255 ? 208.236 24.117 118.000 1.00 134.90 276 SER E N 1
ATOM 11257 C CA . SER E 1 255 ? 207.420 22.953 117.685 1.00 138.53 276 SER E CA 1
ATOM 11258 C C . SER E 1 255 ? 207.379 22.762 116.179 1.00 143.27 276 SER E C 1
ATOM 11259 O O . SER E 1 255 ? 206.793 23.585 115.473 1.00 142.93 276 SER E O 1
ATOM 11262 N N . GLN E 1 256 ? 207.976 21.669 115.685 1.00 148.38 277 GLN E N 1
ATOM 11263 C CA . GLN E 1 256 ? 207.889 21.352 114.267 1.00 152.77 277 GLN E CA 1
ATOM 11264 C C . GLN E 1 256 ? 206.424 21.107 113.928 1.00 158.32 277 GLN E C 1
ATOM 11265 O O . GLN E 1 256 ? 205.807 20.251 114.541 1.00 164.19 277 GLN E O 1
ATOM 11271 N N . SER E 1 257 ? 205.873 21.864 112.969 1.00 161.89 278 SER E N 1
ATOM 11272 C CA . SER E 1 257 ? 204.505 21.678 112.513 1.00 165.72 278 SER E CA 1
ATOM 11273 C C . SER E 1 257 ? 203.534 21.567 113.682 1.00 164.59 278 SER E C 1
ATOM 11274 O O . SER E 1 257 ? 202.787 20.610 113.769 1.00 163.62 278 SER E O 1
ATOM 11277 N N . ILE E 1 258 ? 203.585 22.533 114.604 1.00 163.30 279 ILE E N 1
ATOM 11278 C CA . ILE E 1 258 ? 202.901 22.516 115.887 1.00 159.92 279 ILE E CA 1
ATOM 11279 C C . ILE E 1 258 ? 202.249 21.180 116.226 1.00 160.12 279 ILE E C 1
ATOM 11280 O O . ILE E 1 258 ? 201.051 21.025 116.070 1.00 157.61 279 ILE E O 1
ATOM 11285 N N . THR E 1 259 ? 203.066 20.235 116.693 1.00 159.22 280 THR E N 1
ATOM 11286 C CA . THR E 1 259 ? 202.623 18.914 117.110 1.00 156.73 280 THR E CA 1
ATOM 11287 C C . THR E 1 259 ? 201.989 19.002 118.493 1.00 153.42 280 THR E C 1
ATOM 11288 O O . THR E 1 259 ? 202.511 19.700 119.355 1.00 153.22 280 THR E O 1
ATOM 11292 N N . GLY E 1 260 ? 200.838 18.332 118.682 1.00 150.67 281 GLY E N 1
ATOM 11293 C CA . GLY E 1 260 ? 200.193 18.234 119.979 1.00 147.85 281 GLY E CA 1
ATOM 11294 C C . GLY E 1 260 ? 198.728 18.662 119.967 1.00 146.45 281 GLY E C 1
ATOM 11295 O O . GLY E 1 260 ? 198.094 18.679 121.017 1.00 147.45 281 GLY E O 1
ATOM 11296 N N . LYS E 1 261 ? 198.221 19.057 118.794 1.00 145.13 282 LYS E N 1
ATOM 11297 C CA . LYS E 1 261 ? 196.822 19.432 118.654 1.00 145.41 282 LYS E CA 1
ATOM 11298 C C . LYS E 1 261 ? 196.007 18.202 118.268 1.00 149.90 282 LYS E C 1
ATOM 11299 O O . LYS E 1 261 ? 196.441 17.413 117.423 1.00 155.54 282 LYS E O 1
ATOM 11305 N N . ILE E 1 262 ? 194.784 18.055 118.831 1.00 148.37 283 ILE E N 1
ATOM 11306 C CA . ILE E 1 262 ? 193.925 16.909 118.556 1.00 145.89 283 ILE E CA 1
ATOM 11307 C C . ILE E 1 262 ? 192.496 17.406 118.361 1.00 144.05 283 ILE E C 1
ATOM 11308 O O . ILE E 1 262 ? 191.697 16.837 117.619 1.00 146.50 283 ILE E O 1
ATOM 11313 N N . GLY E 1 263 ? 192.146 18.460 119.102 1.00 141.08 284 GLY E N 1
ATOM 11314 C CA . GLY E 1 263 ? 190.783 18.967 119.110 1.00 142.48 284 GLY E CA 1
ATOM 11315 C C . GLY E 1 263 ? 189.959 18.349 120.237 1.00 147.68 284 GLY E C 1
ATOM 11316 O O . GLY E 1 263 ? 188.934 18.867 120.638 1.00 147.33 284 GLY E O 1
ATOM 11317 N N . GLU E 1 264 ? 190.460 17.236 120.768 1.00 154.97 285 GLU E N 1
ATOM 11318 C CA . GLU E 1 264 ? 189.895 16.541 121.909 1.00 160.61 285 GLU E CA 1
ATOM 11319 C C . GLU E 1 264 ? 188.385 16.378 121.786 1.00 159.67 285 GLU E C 1
ATOM 11320 O O . GLU E 1 264 ? 187.677 16.480 122.778 1.00 161.59 285 GLU E O 1
ATOM 11326 N N . THR E 1 265 ? 187.904 16.127 120.567 1.00 154.55 286 THR E N 1
ATOM 11327 C CA . THR E 1 265 ? 186.516 15.783 120.334 1.00 147.40 286 THR E CA 1
ATOM 11328 C C . THR E 1 265 ? 186.494 14.698 119.269 1.00 144.36 286 THR E C 1
ATOM 11329 O O . THR E 1 265 ? 185.888 13.641 119.474 1.00 145.24 286 THR E O 1
ATOM 11333 N N . SER E 1 266 ? 187.163 14.974 118.140 1.00 140.03 287 SER E N 1
ATOM 11334 C CA . SER E 1 266 ? 187.151 14.081 116.993 1.00 140.98 287 SER E CA 1
ATOM 11335 C C . SER E 1 266 ? 188.246 14.445 115.999 1.00 141.18 287 SER E C 1
ATOM 11336 O O . SER E 1 266 ? 188.836 15.518 116.055 1.00 135.97 287 SER E O 1
ATOM 11339 N N . LYS E 1 267 ? 188.476 13.526 115.056 1.00 147.49 288 LYS E N 1
ATOM 11340 C CA . LYS E 1 267 ? 189.242 13.779 113.845 1.00 153.77 288 LYS E CA 1
ATOM 11341 C C . LYS E 1 267 ? 190.737 13.839 114.108 1.00 155.84 288 LYS E C 1
ATOM 11342 O O . LYS E 1 267 ? 191.528 13.696 113.185 1.00 158.88 288 LYS E O 1
ATOM 11348 N N . THR E 1 268 ? 191.145 14.059 115.361 1.00 156.53 289 THR E N 1
ATOM 11349 C CA . THR E 1 268 ? 192.537 14.227 115.755 1.00 160.34 289 THR E CA 1
ATOM 11350 C C . THR E 1 268 ? 193.256 15.191 114.811 1.00 164.33 289 THR E C 1
ATOM 11351 O O . THR E 1 268 ? 194.327 14.872 114.311 1.00 170.62 289 THR E O 1
ATOM 11355 N N . PHE E 1 269 ? 192.624 16.325 114.521 1.00 164.04 290 PHE E N 1
ATOM 11356 C CA . PHE E 1 269 ? 193.195 17.315 113.635 1.00 164.14 290 PHE E CA 1
ATOM 11357 C C . PHE E 1 269 ? 194.293 18.053 114.386 1.00 161.80 290 PHE E C 1
ATOM 11358 O O . PHE E 1 269 ? 194.078 18.549 115.484 1.00 163.50 290 PHE E O 1
ATOM 11366 N N . VAL E 1 270 ? 195.472 18.157 113.750 1.00 158.06 291 VAL E N 1
ATOM 11367 C CA . VAL E 1 270 ? 196.648 18.752 114.368 1.00 150.73 291 VAL E CA 1
ATOM 11368 C C . VAL E 1 270 ? 196.840 20.178 113.864 1.00 145.01 291 VAL E C 1
ATOM 11369 O O . VAL E 1 270 ? 197.725 20.896 114.334 1.00 142.56 291 VAL E O 1
ATOM 11373 N N . TYR E 1 271 ? 196.002 20.626 112.919 1.00 140.05 292 TYR E N 1
ATOM 11374 C CA . TYR E 1 271 ? 196.155 21.949 112.344 1.00 135.36 292 TYR E CA 1
ATOM 11375 C C . TYR E 1 271 ? 197.590 22.147 111.862 1.00 131.70 292 TYR E C 1
ATOM 11376 O O . TYR E 1 271 ? 197.980 21.514 110.898 1.00 136.27 292 TYR E O 1
ATOM 11385 N N . GLY E 1 272 ? 198.365 22.984 112.556 1.00 123.19 293 GLY E N 1
ATOM 11386 C CA . GLY E 1 272 ? 199.705 23.310 112.108 1.00 116.53 293 GLY E CA 1
ATOM 11387 C C . GLY E 1 272 ? 199.862 24.820 112.016 1.00 112.53 293 GLY E C 1
ATOM 11388 O O . GLY E 1 272 ? 199.751 25.480 113.043 1.00 113.75 293 GLY E O 1
ATOM 11389 N N . GLN E 1 273 ? 200.025 25.356 110.797 1.00 108.17 294 GLN E N 1
ATOM 11390 C CA . GLN E 1 273 ? 200.258 26.774 110.633 1.00 104.82 294 GLN E CA 1
ATOM 11391 C C . GLN E 1 273 ? 199.121 27.492 109.908 1.00 109.63 294 GLN E C 1
ATOM 11392 O O . GLN E 1 273 ? 199.071 28.718 109.995 1.00 113.07 294 GLN E O 1
ATOM 11398 N N . GLU E 1 274 ? 198.245 26.767 109.196 1.00 112.79 295 GLU E N 1
ATOM 11399 C CA . GLU E 1 274 ? 197.147 27.393 108.462 1.00 114.27 295 GLU E CA 1
ATOM 11400 C C . GLU E 1 274 ? 196.162 26.311 108.043 1.00 112.43 295 GLU E C 1
ATOM 11401 O O . GLU E 1 274 ? 196.568 25.407 107.319 1.00 115.57 295 GLU E O 1
ATOM 11407 N N . THR E 1 275 ? 194.877 26.439 108.415 1.00 108.24 296 THR E N 1
ATOM 11408 C CA . THR E 1 275 ? 193.911 25.382 108.139 1.00 105.06 296 THR E CA 1
ATOM 11409 C C . THR E 1 275 ? 192.475 25.902 108.189 1.00 99.31 296 THR E C 1
ATOM 11410 O O . THR E 1 275 ? 192.267 27.098 108.273 1.00 98.23 296 THR E O 1
ATOM 11413 N N . THR E 1 276 ? 191.484 24.994 108.178 1.00 93.25 297 THR E N 1
ATOM 11414 C CA . THR E 1 276 ? 190.063 25.268 108.273 1.00 87.33 297 THR E CA 1
ATOM 11415 C C . THR E 1 276 ? 189.368 24.075 108.945 1.00 84.43 297 THR E C 1
ATOM 11416 O O . THR E 1 276 ? 189.804 22.928 108.810 1.00 85.26 297 THR E O 1
ATOM 11419 N N . ILE E 1 277 ? 188.280 24.333 109.690 1.00 80.08 298 ILE E N 1
ATOM 11420 C CA . ILE E 1 277 ? 187.529 23.321 110.418 1.00 75.84 298 ILE E CA 1
ATOM 11421 C C . ILE E 1 277 ? 186.030 23.606 110.286 1.00 73.62 298 ILE E C 1
ATOM 11422 O O . ILE E 1 277 ? 185.638 24.642 109.753 1.00 73.21 298 ILE E O 1
ATOM 11425 N N . THR E 1 278 ? 185.199 22.700 110.828 1.00 71.46 299 THR E N 1
ATOM 11426 C CA . THR E 1 278 ? 183.754 22.863 110.871 1.00 69.62 299 THR E CA 1
ATOM 11427 C C . THR E 1 278 ? 183.221 22.447 112.241 1.00 67.83 299 THR E C 1
ATOM 11428 O O . THR E 1 278 ? 183.742 21.516 112.851 1.00 67.82 299 THR E O 1
ATOM 11432 N N . LEU E 1 279 ? 182.164 23.133 112.700 1.00 65.94 300 LEU E N 1
ATOM 11433 C CA . LEU E 1 279 ? 181.584 22.888 114.014 1.00 64.91 300 LEU E CA 1
ATOM 11434 C C . LEU E 1 279 ? 180.060 23.020 113.981 1.00 64.45 300 LEU E C 1
ATOM 11435 O O . LEU E 1 279 ? 179.511 23.752 113.161 1.00 65.29 300 LEU E O 1
ATOM 11440 N N . ARG E 1 280 ? 179.400 22.313 114.911 1.00 63.30 301 ARG E N 1
ATOM 11441 C CA . ARG E 1 280 ? 177.973 22.418 115.181 1.00 62.14 301 ARG E CA 1
ATOM 11442 C C . ARG E 1 280 ? 177.784 23.012 116.576 1.00 61.77 301 ARG E C 1
ATOM 11443 O O . ARG E 1 280 ? 178.762 23.286 117.266 1.00 61.56 301 ARG E O 1
ATOM 11446 N N . HIS E 1 281 ? 176.517 23.186 116.988 1.00 61.57 302 HIS E N 1
ATOM 11447 C CA . HIS E 1 281 ? 176.178 23.726 118.299 1.00 61.00 302 HIS E CA 1
ATOM 11448 C C . HIS E 1 281 ? 176.773 22.838 119.385 1.00 61.56 302 HIS E C 1
ATOM 11449 O O . HIS E 1 281 ? 176.788 21.619 119.244 1.00 62.59 302 HIS E O 1
ATOM 11452 N N . ASP E 1 282 ? 177.266 23.479 120.452 1.00 61.32 303 ASP E N 1
ATOM 11453 C CA . ASP E 1 282 ? 177.850 22.815 121.609 1.00 61.46 303 ASP E CA 1
ATOM 11454 C C . ASP E 1 282 ? 178.956 21.846 121.185 1.00 61.32 303 ASP E C 1
ATOM 11455 O O . ASP E 1 282 ? 179.202 20.861 121.875 1.00 62.05 303 ASP E O 1
ATOM 11457 N N . GLN E 1 283 ? 179.627 22.136 120.060 1.00 60.61 304 GLN E N 1
ATOM 11458 C CA . GLN E 1 283 ? 180.763 21.350 119.594 1.00 60.62 304 GLN E CA 1
ATOM 11459 C C . GLN E 1 283 ? 182.030 22.201 119.688 1.00 60.36 304 GLN E C 1
ATOM 11460 O O . GLN E 1 283 ? 182.020 23.358 119.271 1.00 60.17 304 GLN E O 1
ATOM 11466 N N . SER E 1 284 ? 183.118 21.610 120.209 1.00 60.07 305 SER E N 1
ATOM 11467 C CA . SER E 1 284 ? 184.313 22.352 120.585 1.00 58.89 305 SER E CA 1
ATOM 11468 C C . SER E 1 284 ? 185.584 21.625 120.149 1.00 59.28 305 SER E C 1
ATOM 11469 O O . SER E 1 284 ? 185.622 20.404 120.109 1.00 59.97 305 SER E O 1
ATOM 11472 N N . LEU E 1 285 ? 186.632 22.397 119.848 1.00 59.43 306 LEU E N 1
ATOM 11473 C CA . LEU E 1 285 ? 187.943 21.843 119.552 1.00 59.83 306 LEU E CA 1
ATOM 11474 C C . LEU E 1 285 ? 188.956 22.416 120.530 1.00 58.79 306 LEU E C 1
ATOM 11475 O O . LEU E 1 285 ? 189.115 23.620 120.642 1.00 57.13 306 LEU E O 1
ATOM 11480 N N . VAL E 1 286 ? 189.620 21.517 121.257 1.00 59.54 307 VAL E N 1
ATOM 11481 C CA . VAL E 1 286 ? 190.478 21.876 122.372 1.00 59.58 307 VAL E CA 1
ATOM 11482 C C . VAL E 1 286 ? 191.934 21.608 122.014 1.00 59.05 307 VAL E C 1
ATOM 11483 O O . VAL E 1 286 ? 192.247 20.618 121.366 1.00 60.11 307 VAL E O 1
ATOM 11486 N N . PHE E 1 287 ? 192.818 22.518 122.430 1.00 56.87 308 PHE E N 1
ATOM 11487 C CA . PHE E 1 287 ? 194.245 22.305 122.339 1.00 56.06 308 PHE E CA 1
ATOM 11488 C C . PHE E 1 287 ? 194.762 21.983 123.733 1.00 56.56 308 PHE E C 1
ATOM 11489 O O . PHE E 1 287 ? 194.700 22.813 124.618 1.00 55.64 308 PHE E O 1
ATOM 11492 N N . ASP E 1 288 ? 195.290 20.769 123.908 1.00 58.43 309 ASP E N 1
ATOM 11493 C CA . ASP E 1 288 ? 195.722 20.350 125.223 1.00 60.59 309 ASP E CA 1
ATOM 11494 C C . ASP E 1 288 ? 197.120 20.889 125.476 1.00 60.88 309 ASP E C 1
ATOM 11495 O O . ASP E 1 288 ? 198.015 20.605 124.682 1.00 61.94 309 ASP E O 1
ATOM 11500 N N . THR E 1 289 ? 197.280 21.641 126.578 1.00 60.90 310 THR E N 1
ATOM 11501 C CA . THR E 1 289 ? 198.585 22.045 127.096 1.00 61.26 310 THR E CA 1
ATOM 11502 C C . THR E 1 289 ? 199.523 22.524 125.977 1.00 60.23 310 THR E C 1
ATOM 11503 O O . THR E 1 289 ? 200.528 21.882 125.681 1.00 60.87 310 THR E O 1
ATOM 11507 N N . ILE E 1 290 ? 199.222 23.699 125.414 1.00 58.41 311 ILE E N 1
ATOM 11508 C CA . ILE E 1 290 ? 199.910 24.238 124.251 1.00 57.08 311 ILE E CA 1
ATOM 11509 C C . ILE E 1 290 ? 200.655 25.517 124.650 1.00 56.85 311 ILE E C 1
ATOM 11510 O O . ILE E 1 290 ? 200.183 26.237 125.522 1.00 57.21 311 ILE E O 1
ATOM 11514 N N . PRO E 1 291 ? 201.849 25.811 124.070 1.00 56.30 312 PRO E N 1
ATOM 11515 C CA . PRO E 1 291 ? 202.660 26.967 124.489 1.00 55.16 312 PRO E CA 1
ATOM 11516 C C . PRO E 1 291 ? 201.982 28.333 124.368 1.00 54.21 312 PRO E C 1
ATOM 11517 O O . PRO E 1 291 ? 201.023 28.501 123.605 1.00 55.06 312 PRO E O 1
ATOM 11521 N N . ALA E 1 292 ? 202.484 29.313 125.129 1.00 52.69 313 ALA E N 1
ATOM 11522 C CA . ALA E 1 292 ? 201.875 30.634 125.174 1.00 51.34 313 ALA E CA 1
ATOM 11523 C C . ALA E 1 292 ? 202.437 31.483 124.045 1.00 50.45 313 ALA E C 1
ATOM 11524 O O . ALA E 1 292 ? 203.245 30.996 123.252 1.00 51.04 313 ALA E O 1
ATOM 11526 N N . GLY E 1 293 ? 201.983 32.738 123.970 1.00 49.36 314 GLY E N 1
ATOM 11527 C CA . GLY E 1 293 ? 202.497 33.665 122.976 1.00 48.67 314 GLY E CA 1
ATOM 11528 C C . GLY E 1 293 ? 202.012 33.355 121.564 1.00 48.39 314 GLY E C 1
ATOM 11529 O O . GLY E 1 293 ? 202.342 34.077 120.645 1.00 48.99 314 GLY E O 1
ATOM 11530 N N . THR E 1 294 ? 201.189 32.317 121.417 1.00 47.86 315 THR E N 1
ATOM 11531 C CA . THR E 1 294 ? 200.738 31.884 120.107 1.00 48.31 315 THR E CA 1
ATOM 11532 C C . THR E 1 294 ? 199.510 32.691 119.696 1.00 48.69 315 THR E C 1
ATOM 11533 O O . THR E 1 294 ? 198.511 32.703 120.401 1.00 48.80 315 THR E O 1
ATOM 11536 N N . ARG E 1 295 ? 199.607 33.386 118.559 1.00 49.64 316 ARG E N 1
ATOM 11537 C CA . ARG E 1 295 ? 198.510 34.189 118.043 1.00 50.32 316 ARG E CA 1
ATOM 11538 C C . ARG E 1 295 ? 197.718 33.364 117.025 1.00 51.05 316 ARG E C 1
ATOM 11539 O O . ARG E 1 295 ? 198.228 32.378 116.493 1.00 51.37 316 ARG E O 1
ATOM 11542 N N . TYR E 1 296 ? 196.465 33.776 116.767 1.00 51.80 317 TYR E N 1
ATOM 11543 C CA . TYR E 1 296 ? 195.588 33.056 115.856 1.00 52.41 317 TYR E CA 1
ATOM 11544 C C . TYR E 1 296 ? 194.610 34.009 115.179 1.00 53.62 317 TYR E C 1
ATOM 11545 O O . TYR E 1 296 ? 194.163 34.977 115.784 1.00 53.75 317 TYR E O 1
ATOM 11554 N N . LYS E 1 297 ? 194.276 33.704 113.915 1.00 55.13 318 LYS E N 1
ATOM 11555 C CA . LYS E 1 297 ? 193.304 34.439 113.122 1.00 56.57 318 LYS E CA 1
ATOM 11556 C C . LYS E 1 297 ? 192.065 33.570 112.940 1.00 56.51 318 LYS E C 1
ATOM 11557 O O . LYS E 1 297 ? 192.164 32.483 112.389 1.00 57.07 318 LYS E O 1
ATOM 11560 N N . LEU E 1 298 ? 190.915 34.056 113.421 1.00 56.11 319 LEU E N 1
ATOM 11561 C CA . LEU E 1 298 ? 189.666 33.337 113.249 1.00 56.06 319 LEU E CA 1
ATOM 11562 C C . LEU E 1 298 ? 188.867 34.017 112.140 1.00 57.23 319 LEU E C 1
ATOM 11563 O O . LEU E 1 298 ? 188.705 35.239 112.164 1.00 57.99 319 LEU E O 1
ATOM 11566 N N . VAL E 1 299 ? 188.376 33.210 111.187 1.00 57.66 320 VAL E N 1
ATOM 11567 C CA . VAL E 1 299 ? 187.510 33.708 110.129 1.00 58.65 320 VAL E CA 1
ATOM 11568 C C . VAL E 1 299 ? 186.394 32.691 109.913 1.00 58.55 320 VAL E C 1
ATOM 11569 O O . VAL E 1 299 ? 186.635 31.591 109.433 1.00 58.47 320 VAL E O 1
ATOM 11572 N N . GLU E 1 300 ? 185.167 33.073 110.274 1.00 59.16 321 GLU E N 1
ATOM 11573 C CA . GLU E 1 300 ? 184.012 32.236 110.004 1.00 59.96 321 GLU E CA 1
ATOM 11574 C C . GLU E 1 300 ? 183.334 32.716 108.728 1.00 61.38 321 GLU E C 1
ATOM 11575 O O . GLU E 1 300 ? 183.009 33.888 108.600 1.00 61.79 321 GLU E O 1
ATOM 11581 N N . THR E 1 301 ? 183.123 31.792 107.795 1.00 62.48 322 THR E N 1
ATOM 11582 C CA . THR E 1 301 ? 182.322 32.087 106.621 1.00 64.98 322 THR E CA 1
ATOM 11583 C C . THR E 1 301 ? 180.895 32.385 107.089 1.00 66.20 322 THR E C 1
ATOM 11584 O O . THR E 1 301 ? 180.231 31.523 107.663 1.00 66.52 322 THR E O 1
ATOM 11588 N N . GLY E 1 302 ? 180.442 33.625 106.874 1.00 67.96 323 GLY E N 1
ATOM 11589 C CA . GLY E 1 302 ? 179.162 34.078 107.399 1.00 68.85 323 GLY E CA 1
ATOM 11590 C C . GLY E 1 302 ? 177.980 33.459 106.653 1.00 69.98 323 GLY E C 1
ATOM 11591 O O . GLY E 1 302 ? 177.827 33.664 105.449 1.00 71.13 323 GLY E O 1
ATOM 11592 N N . SER E 1 303 ? 177.147 32.707 107.387 1.00 69.89 324 SER E N 1
ATOM 11593 C CA . SER E 1 303 ? 176.011 32.002 106.806 1.00 70.67 324 SER E CA 1
ATOM 11594 C C . SER E 1 303 ? 174.824 32.945 106.609 1.00 71.60 324 SER E C 1
ATOM 11595 O O . SER E 1 303 ? 174.665 33.921 107.340 1.00 71.81 324 SER E O 1
ATOM 11598 N N . GLN E 1 304 ? 173.987 32.631 105.610 1.00 72.46 325 GLN E N 1
ATOM 11599 C CA . GLN E 1 304 ? 172.858 33.473 105.245 1.00 74.07 325 GLN E CA 1
ATOM 11600 C C . GLN E 1 304 ? 171.900 33.600 106.429 1.00 73.81 325 GLN E C 1
ATOM 11601 O O . GLN E 1 304 ? 171.348 32.598 106.886 1.00 72.66 325 GLN E O 1
ATOM 11603 N N . GLY E 1 305 ? 171.758 34.831 106.947 1.00 74.95 326 GLY E N 1
ATOM 11604 C CA . GLY E 1 305 ? 170.734 35.172 107.929 1.00 75.35 326 GLY E CA 1
ATOM 11605 C C . GLY E 1 305 ? 171.175 34.998 109.383 1.00 74.81 326 GLY E C 1
ATOM 11606 O O . GLY E 1 305 ? 170.396 35.226 110.314 1.00 74.20 326 GLY E O 1
ATOM 11607 N N . TYR E 1 306 ? 172.432 34.589 109.571 1.00 75.26 327 TYR E N 1
ATOM 11608 C CA . TYR E 1 306 ? 172.964 34.321 110.896 1.00 75.41 327 TYR E CA 1
ATOM 11609 C C . TYR E 1 306 ? 173.923 35.435 111.287 1.00 76.31 327 TYR E C 1
ATOM 11610 O O . TYR E 1 306 ? 174.831 35.768 110.525 1.00 77.62 327 TYR E O 1
ATOM 11619 N N . THR E 1 307 ? 173.716 35.996 112.483 1.00 76.26 328 THR E N 1
ATOM 11620 C CA . THR E 1 307 ? 174.618 36.990 113.036 1.00 77.33 328 THR E CA 1
ATOM 11621 C C . THR E 1 307 ? 175.613 36.318 113.985 1.00 76.05 328 THR E C 1
ATOM 11622 O O . THR E 1 307 ? 175.211 35.588 114.887 1.00 76.40 328 THR E O 1
ATOM 11626 N N . ALA E 1 308 ? 176.909 36.563 113.767 1.00 74.41 329 ALA E N 1
ATOM 11627 C CA . ALA E 1 308 ? 177.959 35.881 114.508 1.00 72.09 329 ALA E CA 1
ATOM 11628 C C . ALA E 1 308 ? 178.597 36.828 115.523 1.00 71.10 329 ALA E C 1
ATOM 11629 O O . ALA E 1 308 ? 178.884 37.975 115.200 1.00 71.50 329 ALA E O 1
ATOM 11631 N N . SER E 1 309 ? 178.811 36.325 116.748 1.00 69.18 330 SER E N 1
ATOM 11632 C CA . SER E 1 309 ? 179.421 37.075 117.835 1.00 68.12 330 SER E CA 1
ATOM 11633 C C . SER E 1 309 ? 180.334 36.159 118.640 1.00 65.40 330 SER E C 1
ATOM 11634 O O . SER E 1 309 ? 180.306 34.948 118.432 1.00 63.68 330 SER E O 1
ATOM 11637 N N . ALA E 1 310 ? 181.121 36.741 119.557 1.00 64.35 331 ALA E N 1
ATOM 11638 C CA . ALA E 1 310 ? 182.154 35.988 120.252 1.00 63.27 331 ALA E CA 1
ATOM 11639 C C . ALA E 1 310 ? 182.427 36.569 121.635 1.00 63.28 331 ALA E C 1
ATOM 11640 O O . ALA E 1 310 ? 182.366 37.780 121.831 1.00 63.65 331 ALA E O 1
ATOM 11642 N N . ALA E 1 311 ? 182.736 35.666 122.575 1.00 62.66 332 ALA E N 1
ATOM 11643 C CA . ALA E 1 311 ? 183.143 36.033 123.922 1.00 62.99 332 ALA E CA 1
ATOM 11644 C C . ALA E 1 311 ? 184.385 35.229 124.286 1.00 61.71 332 ALA E C 1
ATOM 11645 O O . ALA E 1 311 ? 184.289 34.077 124.706 1.00 61.28 332 ALA E O 1
ATOM 11647 N N . TYR E 1 312 ? 185.549 35.865 124.139 1.00 61.24 333 TYR E N 1
ATOM 11648 C CA . TYR E 1 312 ? 186.815 35.157 124.244 1.00 60.66 333 TYR E CA 1
ATOM 11649 C C . TYR E 1 312 ? 187.554 35.552 125.518 1.00 61.03 333 TYR E C 1
ATOM 11650 O O . TYR E 1 312 ? 187.027 36.278 126.338 1.00 61.36 333 TYR E O 1
ATOM 11659 N N . LYS E 1 313 ? 188.788 35.035 125.642 1.00 60.99 334 LYS E N 1
ATOM 11660 C CA . LYS E 1 313 ? 189.666 35.316 126.768 1.00 61.91 334 LYS E CA 1
ATOM 11661 C C . LYS E 1 313 ? 191.117 35.397 126.292 1.00 61.81 334 LYS E C 1
ATOM 11662 O O . LYS E 1 313 ? 191.851 34.409 126.307 1.00 60.58 334 LYS E O 1
ATOM 11665 N N . GLU E 1 314 ? 191.513 36.601 125.871 1.00 63.68 335 GLU E N 1
ATOM 11666 C CA . GLU E 1 314 ? 192.889 36.920 125.541 1.00 65.10 335 GLU E CA 1
ATOM 11667 C C . GLU E 1 314 ? 193.636 37.154 126.851 1.00 66.14 335 GLU E C 1
ATOM 11668 O O . GLU E 1 314 ? 193.453 38.202 127.476 1.00 67.21 335 GLU E O 1
ATOM 11671 N N . ASN E 1 315 ? 194.404 36.146 127.295 1.00 66.39 336 ASN E N 1
ATOM 11672 C CA . ASN E 1 315 ? 194.930 36.125 128.661 1.00 67.00 336 ASN E CA 1
ATOM 11673 C C . ASN E 1 315 ? 193.712 36.096 129.583 1.00 68.69 336 ASN E C 1
ATOM 11674 O O . ASN E 1 315 ? 192.657 35.638 129.128 1.00 68.78 336 ASN E O 1
ATOM 11679 N N . GLY E 1 316 ? 193.833 36.580 130.828 1.00 70.52 337 GLY E N 1
ATOM 11680 C CA . GLY E 1 316 ? 192.710 36.410 131.733 1.00 72.43 337 GLY E CA 1
ATOM 11681 C C . GLY E 1 316 ? 191.595 37.440 131.536 1.00 72.94 337 GLY E C 1
ATOM 11682 O O . GLY E 1 316 ? 190.702 37.508 132.384 1.00 73.80 337 GLY E O 1
ATOM 11683 N N . ALA E 1 317 ? 191.662 38.224 130.441 1.00 71.75 338 ALA E N 1
ATOM 11684 C CA . ALA E 1 317 ? 190.750 39.355 130.304 1.00 72.13 338 ALA E CA 1
ATOM 11685 C C . ALA E 1 317 ? 189.653 38.983 129.334 1.00 71.86 338 ALA E C 1
ATOM 11686 O O . ALA E 1 317 ? 189.794 39.272 128.152 1.00 71.42 338 ALA E O 1
ATOM 11688 N N . SER E 1 318 ? 188.540 38.442 129.822 1.00 72.72 339 SER E N 1
ATOM 11689 C CA . SER E 1 318 ? 187.426 38.063 128.972 1.00 72.28 339 SER E CA 1
ATOM 11690 C C . SER E 1 318 ? 186.793 39.287 128.310 1.00 72.97 339 SER E C 1
ATOM 11691 O O . SER E 1 318 ? 186.418 40.208 129.020 1.00 75.36 339 SER E O 1
ATOM 11694 N N . LYS E 1 319 ? 186.836 39.311 126.970 1.00 71.24 340 LYS E N 1
ATOM 11695 C CA . LYS E 1 319 ? 186.261 40.426 126.229 1.00 71.14 340 LYS E CA 1
ATOM 11696 C C . LYS E 1 319 ? 185.261 39.855 125.229 1.00 70.35 340 LYS E C 1
ATOM 11697 O O . LYS E 1 319 ? 185.303 38.653 124.966 1.00 68.48 340 LYS E O 1
ATOM 11700 N N . ASN E 1 320 ? 184.462 40.728 124.612 1.00 71.40 341 ASN E N 1
ATOM 11701 C CA . ASN E 1 320 ? 183.406 40.300 123.703 1.00 71.89 341 ASN E CA 1
ATOM 11702 C C . ASN E 1 320 ? 183.464 41.155 122.439 1.00 73.35 341 ASN E C 1
ATOM 11703 O O . ASN E 1 320 ? 183.758 42.349 122.518 1.00 74.69 341 ASN E O 1
ATOM 11706 N N . GLN E 1 321 ? 183.232 40.521 121.289 1.00 73.77 342 GLN E N 1
ATOM 11707 C CA . GLN E 1 321 ? 183.270 41.192 119.988 1.00 75.43 342 GLN E CA 1
ATOM 11708 C C . GLN E 1 321 ? 182.212 40.553 119.100 1.00 76.15 342 GLN E C 1
ATOM 11709 O O . GLN E 1 321 ? 181.926 39.367 119.248 1.00 74.75 342 GLN E O 1
ATOM 11712 N N . ALA E 1 322 ? 181.559 41.359 118.252 1.00 78.73 343 ALA E N 1
ATOM 11713 C CA . ALA E 1 322 ? 180.482 40.881 117.406 1.00 79.74 343 ALA E CA 1
ATOM 11714 C C . ALA E 1 322 ? 180.646 41.435 115.997 1.00 81.70 343 ALA E C 1
ATOM 11715 O O . ALA E 1 322 ? 181.425 42.360 115.769 1.00 84.26 343 ALA E O 1
ATOM 11717 N N . GLY E 1 323 ? 179.899 40.851 115.053 1.00 81.83 344 GLY E N 1
ATOM 11718 C CA . GLY E 1 323 ? 179.964 41.255 113.660 1.00 82.62 344 GLY E CA 1
ATOM 11719 C C . GLY E 1 323 ? 178.610 41.741 113.154 1.00 82.79 344 GLY E C 1
ATOM 11720 O O . GLY E 1 323 ? 177.944 42.546 113.799 1.00 83.57 344 GLY E O 1
ATOM 11721 N N . THR E 1 324 ? 178.220 41.235 111.983 1.00 81.67 345 THR E N 1
ATOM 11722 C CA . THR E 1 324 ? 176.984 41.638 111.345 1.00 81.79 345 THR E CA 1
ATOM 11723 C C . THR E 1 324 ? 176.259 40.395 110.839 1.00 80.98 345 THR E C 1
ATOM 11724 O O . THR E 1 324 ? 176.865 39.331 110.737 1.00 79.95 345 THR E O 1
ATOM 11727 N N . VAL E 1 325 ? 174.967 40.558 110.521 1.00 81.52 346 VAL E N 1
ATOM 11728 C CA . VAL E 1 325 ? 174.140 39.456 110.060 1.00 80.29 346 VAL E CA 1
ATOM 11729 C C . VAL E 1 325 ? 174.580 39.059 108.654 1.00 80.54 346 VAL E C 1
ATOM 11730 O O . VAL E 1 325 ? 174.733 39.911 107.783 1.00 82.01 346 VAL E O 1
ATOM 11733 N N . SER E 1 326 ? 174.814 37.752 108.474 1.00 79.18 347 SER E N 1
ATOM 11734 C CA . SER E 1 326 ? 175.168 37.147 107.198 1.00 78.33 347 SER E CA 1
ATOM 11735 C C . SER E 1 326 ? 176.503 37.681 106.677 1.00 78.39 347 SER E C 1
ATOM 11736 O O . SER E 1 326 ? 176.697 37.805 105.469 1.00 79.61 347 SER E O 1
ATOM 11739 N N . THR E 1 327 ? 177.432 37.973 107.594 1.00 76.99 348 THR E N 1
ATOM 11740 C CA . THR E 1 327 ? 178.733 38.498 107.213 1.00 76.08 348 THR E CA 1
ATOM 11741 C C . THR E 1 327 ? 179.834 37.660 107.848 1.00 73.14 348 THR E C 1
ATOM 11742 O O . THR E 1 327 ? 179.736 37.275 109.009 1.00 70.48 348 THR E O 1
ATOM 11745 N N . ASN E 1 328 ? 180.881 37.403 107.058 1.00 73.47 349 ASN E N 1
ATOM 11746 C CA . ASN E 1 328 ? 182.063 36.691 107.508 1.00 73.31 349 ASN E CA 1
ATOM 11747 C C . ASN E 1 328 ? 182.635 37.393 108.742 1.00 73.49 349 ASN E C 1
ATOM 11748 O O . ASN E 1 328 ? 182.679 38.623 108.787 1.00 75.88 349 ASN E O 1
ATOM 11751 N N . PHE E 1 329 ? 183.056 36.603 109.743 1.00 71.49 350 PHE E N 1
ATOM 11752 C CA . PHE E 1 329 ? 183.501 37.139 111.019 1.00 70.05 350 PHE E CA 1
ATOM 11753 C C . PHE E 1 329 ? 184.999 36.916 111.216 1.00 68.80 350 PHE E C 1
ATOM 11754 O O . PHE E 1 329 ? 185.433 35.828 111.595 1.00 67.54 350 PHE E O 1
ATOM 11762 N N . THR E 1 330 ? 185.774 37.972 110.972 1.00 68.83 351 THR E N 1
ATOM 11763 C CA . THR E 1 330 ? 187.222 37.924 111.052 1.00 68.04 351 THR E CA 1
ATOM 11764 C C . THR E 1 330 ? 187.681 38.633 112.326 1.00 67.58 351 THR E C 1
ATOM 11765 O O . THR E 1 330 ? 187.165 39.695 112.674 1.00 67.98 351 THR E O 1
ATOM 11769 N N . GLN E 1 331 ? 188.660 38.035 113.018 1.00 67.01 352 GLN E N 1
ATOM 11770 C CA . GLN E 1 331 ? 189.063 38.527 114.330 1.00 67.24 352 GLN E CA 1
ATOM 11771 C C . GLN E 1 331 ? 190.450 39.168 114.310 1.00 68.49 352 GLN E C 1
ATOM 11772 O O . GLN E 1 331 ? 190.923 39.646 115.343 1.00 68.90 352 GLN E O 1
ATOM 11778 N N . ASP E 1 332 ? 191.098 39.181 113.137 1.00 69.16 353 ASP E N 1
ATOM 11779 C CA . ASP E 1 332 ? 192.495 39.579 113.003 1.00 68.70 353 ASP E CA 1
ATOM 11780 C C . ASP E 1 332 ? 193.359 38.630 113.837 1.00 67.29 353 ASP E C 1
ATOM 11781 O O . ASP E 1 332 ? 193.174 37.431 113.730 1.00 66.93 353 ASP E O 1
ATOM 11784 N N . SER E 1 333 ? 194.250 39.152 114.682 1.00 66.77 354 SER E N 1
ATOM 11785 C CA . SER E 1 333 ? 195.162 38.301 115.435 1.00 65.45 354 SER E CA 1
ATOM 11786 C C . SER E 1 333 ? 195.015 38.491 116.944 1.00 64.88 354 SER E C 1
ATOM 11787 O O . SER E 1 333 ? 195.688 39.336 117.532 1.00 66.19 354 SER E O 1
ATOM 11790 N N . ILE E 1 334 ? 194.171 37.652 117.554 1.00 63.06 355 ILE E N 1
ATOM 11791 C CA . ILE E 1 334 ? 194.031 37.593 118.997 1.00 62.00 355 ILE E CA 1
ATOM 11792 C C . ILE E 1 334 ? 195.118 36.667 119.529 1.00 60.61 355 ILE E C 1
ATOM 11793 O O . ILE E 1 334 ? 195.699 35.904 118.761 1.00 60.77 355 ILE E O 1
ATOM 11798 N N . LEU E 1 335 ? 195.368 36.717 120.842 1.00 59.37 356 LEU E N 1
ATOM 11799 C CA . LEU E 1 335 ? 196.529 36.035 121.378 1.00 57.66 356 LEU E CA 1
ATOM 11800 C C . LEU E 1 335 ? 196.118 35.007 122.431 1.00 56.41 356 LEU E C 1
ATOM 11801 O O . LEU E 1 335 ? 195.348 35.307 123.343 1.00 55.88 356 LEU E O 1
ATOM 11806 N N . ILE E 1 336 ? 196.655 33.789 122.288 1.00 55.86 357 ILE E N 1
ATOM 11807 C CA . ILE E 1 336 ? 196.603 32.773 123.323 1.00 55.41 357 ILE E CA 1
ATOM 11808 C C . ILE E 1 336 ? 197.786 33.044 124.228 1.00 55.07 357 ILE E C 1
ATOM 11809 O O . ILE E 1 336 ? 198.920 32.905 123.798 1.00 54.99 357 ILE E O 1
ATOM 11814 N N . GLY E 1 337 ? 197.533 33.440 125.466 1.00 55.43 358 GLY E N 1
ATOM 11815 C CA . GLY E 1 337 ? 198.677 33.739 126.301 1.00 56.60 358 GLY E CA 1
ATOM 11816 C C . GLY E 1 337 ? 198.628 32.944 127.593 1.00 57.26 358 GLY E C 1
ATOM 11817 O O . GLY E 1 337 ? 197.877 31.978 127.692 1.00 58.21 358 GLY E O 1
ATOM 11818 N N . GLU E 1 338 ? 199.429 33.383 128.575 1.00 57.11 359 GLU E N 1
ATOM 11819 C CA . GLU E 1 338 ? 199.430 32.782 129.893 1.00 57.10 359 GLU E CA 1
ATOM 11820 C C . GLU E 1 338 ? 198.072 33.130 130.487 1.00 57.17 359 GLU E C 1
ATOM 11821 O O . GLU E 1 338 ? 197.369 33.968 129.942 1.00 56.96 359 GLU E O 1
ATOM 11827 N N . LYS E 1 339 ? 197.627 32.418 131.517 1.00 57.24 360 LYS E N 1
ATOM 11828 C CA . LYS E 1 339 ? 196.294 32.680 132.038 1.00 57.85 360 LYS E CA 1
ATOM 11829 C C . LYS E 1 339 ? 195.261 32.177 131.028 1.00 57.79 360 LYS E C 1
ATOM 11830 O O . LYS E 1 339 ? 195.642 31.732 129.950 1.00 56.69 360 LYS E O 1
ATOM 11836 N N . PRO E 1 340 ? 193.949 32.156 131.354 1.00 59.14 361 PRO E N 1
ATOM 11837 C CA . PRO E 1 340 ? 192.949 31.544 130.471 1.00 58.89 361 PRO E CA 1
ATOM 11838 C C . PRO E 1 340 ? 193.014 31.921 128.994 1.00 58.07 361 PRO E C 1
ATOM 11839 O O . PRO E 1 340 ? 193.307 33.061 128.657 1.00 58.05 361 PRO E O 1
ATOM 11843 N N . ASN E 1 341 ? 192.709 30.970 128.108 1.00 57.70 362 ASN E N 1
ATOM 11844 C CA . ASN E 1 341 ? 192.450 31.336 126.724 1.00 57.79 362 ASN E CA 1
ATOM 11845 C C . ASN E 1 341 ? 191.283 30.511 126.211 1.00 58.64 362 ASN E C 1
ATOM 11846 O O . ASN E 1 341 ? 191.342 29.294 126.277 1.00 58.77 362 ASN E O 1
ATOM 11849 N N . ASP E 1 342 ? 190.217 31.170 125.740 1.00 59.91 363 ASP E N 1
ATOM 11850 C CA . ASP E 1 342 ? 189.038 30.470 125.244 1.00 60.97 363 ASP E CA 1
ATOM 11851 C C . ASP E 1 342 ? 188.335 31.357 124.224 1.00 59.92 363 ASP E C 1
ATOM 11852 O O . ASP E 1 342 ? 188.741 32.491 124.044 1.00 59.16 363 ASP E O 1
ATOM 11857 N N . ASN E 1 343 ? 187.281 30.833 123.576 1.00 59.78 364 ASN E N 1
ATOM 11858 C CA . ASN E 1 343 ? 186.450 31.602 122.662 1.00 60.07 364 ASN E CA 1
ATOM 11859 C C . ASN E 1 343 ?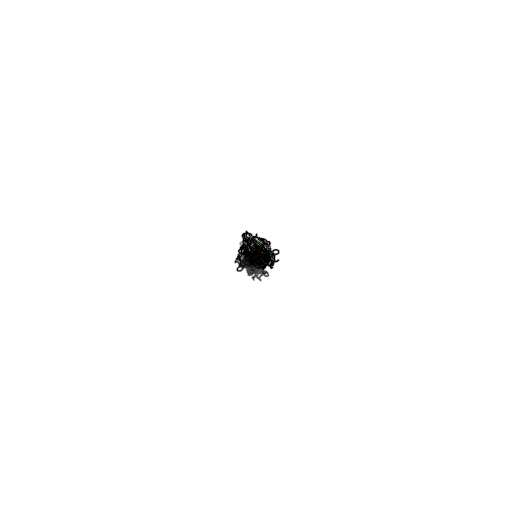 185.124 30.8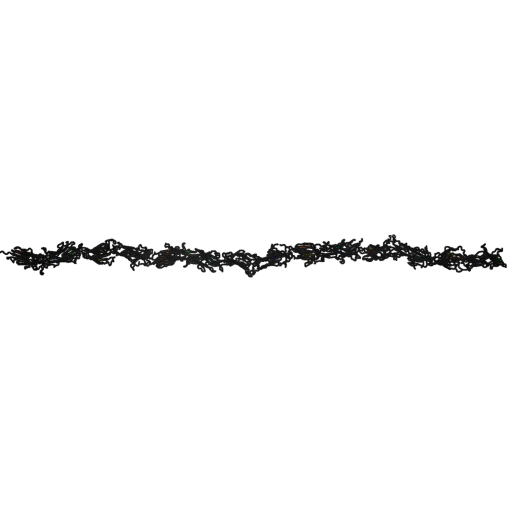81 122.426 1.00 59.30 364 ASN E C 1
ATOM 11860 O O . ASN E 1 343 ? 185.126 29.721 122.057 1.00 58.60 364 ASN E O 1
ATOM 11865 N N . THR E 1 344 ? 184.008 31.584 122.643 1.00 58.82 365 THR E N 1
ATOM 11866 C CA . THR E 1 344 ? 182.698 31.024 122.366 1.00 58.45 365 THR E CA 1
ATOM 11867 C C . THR E 1 344 ? 182.080 31.773 121.197 1.00 58.28 365 THR E C 1
ATOM 11868 O O . THR E 1 344 ? 181.598 32.883 121.380 1.00 58.27 365 THR E O 1
ATOM 11871 N N . ILE E 1 345 ? 182.102 31.162 120.007 1.00 58.29 366 ILE E N 1
ATOM 11872 C CA . ILE E 1 345 ? 181.535 31.781 118.818 1.00 58.97 366 ILE E CA 1
ATOM 11873 C C . ILE E 1 345 ? 180.054 31.420 118.734 1.00 59.59 366 ILE E C 1
ATOM 11874 O O . ILE E 1 345 ? 179.691 30.264 118.515 1.00 58.76 366 ILE E O 1
ATOM 11877 N N . THR E 1 346 ? 179.194 32.433 118.881 1.00 61.79 367 THR E N 1
ATOM 11878 C CA . THR E 1 346 ? 177.755 32.229 118.961 1.00 64.42 367 THR E CA 1
ATOM 11879 C C . THR E 1 346 ? 177.104 32.712 117.670 1.00 65.08 367 THR E C 1
ATOM 11880 O O . THR E 1 346 ? 177.322 33.834 117.233 1.00 65.80 367 THR E O 1
ATOM 11884 N N . ASN E 1 347 ? 176.299 31.840 117.070 1.00 65.09 368 ASN E N 1
ATOM 11885 C CA . ASN E 1 347 ? 175.630 32.130 115.815 1.00 65.67 368 ASN E CA 1
ATOM 11886 C C . ASN E 1 347 ? 174.139 32.250 116.088 1.00 66.64 368 ASN E C 1
ATOM 11887 O O . ASN E 1 347 ? 173.507 31.276 116.482 1.00 65.80 368 ASN E O 1
ATOM 11891 N N . SER E 1 348 ? 173.588 33.445 115.871 1.00 69.59 369 SER E N 1
ATOM 11892 C CA . SER E 1 348 ? 172.209 33.737 116.220 1.00 72.86 369 SER E CA 1
ATOM 11893 C C . SER E 1 348 ? 171.348 33.914 114.969 1.00 74.23 369 SER E C 1
ATOM 11894 O O . SER E 1 348 ? 171.775 34.476 113.967 1.00 74.30 369 SER E O 1
ATOM 11897 N N . LEU E 1 349 ? 170.110 33.421 115.036 1.00 75.87 370 LEU E N 1
ATOM 11898 C CA . LEU E 1 349 ? 169.133 33.611 113.978 1.00 78.69 370 LEU E CA 1
ATOM 11899 C C . LEU E 1 349 ? 167.847 34.116 114.617 1.00 83.00 370 LEU E C 1
ATOM 11900 O O . LEU E 1 349 ? 167.431 33.593 115.652 1.00 83.23 370 LEU E O 1
ATOM 11903 N N . PRO E 1 350 ? 167.189 35.132 114.018 1.00 88.16 371 PRO E N 1
ATOM 11904 C CA . PRO E 1 350 ? 165.970 35.658 114.639 1.00 91.61 371 PRO E CA 1
ATOM 11905 C C . PRO E 1 350 ? 164.815 34.681 114.424 1.00 92.43 371 PRO E C 1
ATOM 11906 O O . PRO E 1 350 ? 164.615 34.167 113.325 1.00 91.58 371 PRO E O 1
ATOM 11909 N N . ASP E 1 351 ? 163.987 34.503 115.465 1.00 95.03 372 ASP E N 1
ATOM 11910 C CA . ASP E 1 351 ? 162.925 33.518 115.463 1.00 96.40 372 ASP E CA 1
ATOM 11911 C C . ASP E 1 351 ? 161.712 34.076 114.726 1.00 97.71 372 ASP E C 1
ATOM 11912 O O . ASP E 1 351 ? 161.237 35.173 115.016 1.00 97.87 372 ASP E O 1
ATOM 11917 N N . VAL E 1 352 ? 161.252 33.303 113.740 1.00 98.75 373 VAL E N 1
ATOM 11918 C CA . VAL E 1 352 ? 160.401 33.806 112.675 1.00 102.24 373 VAL E CA 1
ATOM 11919 C C . VAL E 1 352 ? 159.103 34.336 113.273 1.00 105.04 373 VAL E C 1
ATOM 11920 O O . VAL E 1 352 ? 158.475 33.662 114.077 1.00 104.54 373 VAL E O 1
ATOM 11924 N N . THR E 1 353 ? 158.737 35.558 112.878 1.00 108.65 374 THR E N 1
ATOM 11925 C CA . THR E 1 353 ? 157.480 36.179 113.274 1.00 111.21 374 THR E CA 1
ATOM 11926 C C . THR E 1 353 ? 156.337 35.360 112.685 1.00 111.59 374 THR E C 1
ATOM 11927 O O . THR E 1 353 ? 156.224 35.262 111.462 1.00 110.31 374 THR E O 1
ATOM 11931 N N . PRO E 1 354 ? 155.443 34.783 113.520 1.00 113.19 375 PRO E N 1
ATOM 11932 C CA . PRO E 1 354 ? 154.398 33.884 113.042 1.00 113.22 375 PRO E CA 1
ATOM 11933 C C . PRO E 1 354 ? 153.472 34.617 112.083 1.00 114.82 375 PRO E C 1
ATOM 11934 O O . PRO E 1 354 ? 153.361 34.195 110.940 1.00 115.44 375 PRO E O 1
ATOM 11938 N N . THR E 1 355 ? 152.930 35.766 112.510 1.00 116.04 376 THR E N 1
ATOM 11939 C CA . THR E 1 355 ? 152.104 36.607 111.655 1.00 116.13 376 THR E CA 1
ATOM 11940 C C . THR E 1 355 ? 152.653 38.044 111.629 1.00 116.68 376 THR E C 1
ATOM 11941 O O . THR E 1 355 ? 153.272 38.447 112.635 1.00 115.51 376 THR E O 1
ATOM 11945 N N . ASP F 1 13 ? -10.562 -7.358 34.122 1.00 141.75 34 ASP F N 1
ATOM 11946 C CA . ASP F 1 13 ? -11.998 -7.691 34.319 1.00 140.18 34 ASP F CA 1
ATOM 11947 C C . ASP F 1 13 ? -12.112 -8.845 35.313 1.00 137.39 34 ASP F C 1
ATOM 11948 O O . ASP F 1 13 ? -12.129 -10.010 34.919 1.00 139.53 34 ASP F O 1
ATOM 11953 N N . VAL F 1 14 ? -12.197 -8.511 36.610 1.00 131.95 35 VAL F N 1
ATOM 11954 C CA . VAL F 1 14 ? -12.364 -9.518 37.655 1.00 127.07 35 VAL F CA 1
ATOM 11955 C C . VAL F 1 14 ? -13.837 -9.589 38.059 1.00 122.16 35 VAL F C 1
ATOM 11956 O O . VAL F 1 14 ? -14.228 -9.039 39.090 1.00 117.85 35 VAL F O 1
ATOM 11960 N N . ALA F 1 15 ? -14.630 -10.303 37.243 1.00 119.71 36 ALA F N 1
ATOM 11961 C CA . ALA F 1 15 ? -16.043 -10.576 37.503 1.00 116.74 36 ALA F CA 1
ATOM 11962 C C . ALA F 1 15 ? -16.822 -9.294 37.814 1.00 113.81 36 ALA F C 1
ATOM 11963 O O . ALA F 1 15 ? -17.028 -8.504 36.907 1.00 115.39 36 ALA F O 1
ATOM 11965 N N . THR F 1 16 ? -17.168 -9.048 39.085 1.00 109.72 37 THR F N 1
ATOM 11966 C CA . THR F 1 16 ? -18.075 -7.979 39.465 1.00 103.97 37 THR F CA 1
ATOM 11967 C C . THR F 1 16 ? -17.339 -6.855 40.195 1.00 97.23 37 THR F C 1
ATOM 11968 O O . THR F 1 16 ? -18.000 -5.938 40.694 1.00 94.13 37 THR F O 1
ATOM 11972 N N . ALA F 1 17 ? -16.005 -6.936 40.292 1.00 92.51 38 ALA F N 1
ATOM 11973 C CA . ALA F 1 17 ? -15.261 -5.973 41.097 1.00 88.03 38 ALA F CA 1
ATOM 11974 C C . ALA F 1 17 ? -15.474 -4.559 40.559 1.00 85.98 38 ALA F C 1
ATOM 11975 O O . ALA F 1 17 ? -15.817 -4.393 39.397 1.00 86.61 38 ALA F O 1
ATOM 11977 N N . LYS F 1 18 ? -15.309 -3.543 41.401 1.00 83.64 39 LYS F N 1
ATOM 11978 C CA . LYS F 1 18 ? -15.447 -2.159 40.980 1.00 83.75 39 LYS F CA 1
ATOM 11979 C C . LYS F 1 18 ? -14.215 -1.741 40.185 1.00 85.70 39 LYS F C 1
ATOM 11980 O O . LYS F 1 18 ? -13.329 -2.561 39.991 1.00 87.10 39 LYS F O 1
ATOM 11982 N N . ALA F 1 19 ? -14.169 -0.493 39.705 1.00 86.27 40 ALA F N 1
ATOM 11983 C CA . ALA F 1 19 ? -13.106 -0.121 38.791 1.00 87.83 40 ALA F CA 1
ATOM 11984 C C . ALA F 1 19 ? -12.640 1.309 39.024 1.00 87.42 40 ALA F C 1
ATOM 11985 O O . ALA F 1 19 ? -13.410 2.148 39.464 1.00 87.05 40 ALA F O 1
ATOM 11987 N N . THR F 1 20 ? -11.378 1.552 38.672 1.00 87.97 41 THR F N 1
ATOM 11988 C CA . THR F 1 20 ? -10.698 2.806 38.958 1.00 87.64 41 THR F CA 1
ATOM 11989 C C . THR F 1 20 ? -9.374 2.817 38.203 1.00 89.70 41 THR F C 1
ATOM 11990 O O . THR F 1 20 ? -8.775 1.764 37.982 1.00 91.24 41 THR F O 1
ATOM 11993 N N . GLY F 1 21 ? -8.900 3.995 37.791 1.00 89.60 42 GLY F N 1
ATOM 11994 C CA . GLY F 1 21 ? -7.513 4.116 37.356 1.00 89.43 42 GLY F CA 1
ATOM 11995 C C . GLY F 1 21 ? -6.575 4.398 38.537 1.00 87.28 42 GLY F C 1
ATOM 11996 O O . GLY F 1 21 ? -6.337 3.525 39.382 1.00 86.00 42 GLY F O 1
ATOM 11997 N N . GLU F 1 22 ? -6.039 5.615 38.562 1.00 87.13 43 GLU F N 1
ATOM 11998 C CA . GLU F 1 22 ? -5.353 6.152 39.732 1.00 85.76 43 GLU F CA 1
ATOM 11999 C C . GLU F 1 22 ? -6.335 6.993 40.557 1.00 82.69 43 GLU F C 1
ATOM 12000 O O . GLU F 1 22 ? -5.955 7.919 41.288 1.00 82.14 43 GLU F O 1
ATOM 12006 N N . THR F 1 23 ? -7.620 6.708 40.365 1.00 80.50 44 THR F N 1
ATOM 12007 C CA . THR F 1 23 ? -8.727 7.527 40.844 1.00 78.42 44 THR F CA 1
ATOM 12008 C C . THR F 1 23 ? -9.511 6.695 41.850 1.00 76.27 44 THR F C 1
ATOM 12009 O O . THR F 1 23 ? -9.484 5.474 41.800 1.00 76.92 44 THR F O 1
ATOM 12012 N N . SER F 1 24 ? -10.184 7.375 42.785 1.00 73.72 45 SER F N 1
ATOM 12013 C CA . SER F 1 24 ? -11.040 6.683 43.740 1.00 70.60 45 SER F CA 1
ATOM 12014 C C . SER F 1 24 ? -12.262 6.125 43.010 1.00 69.07 45 SER F C 1
ATOM 12015 O O . SER F 1 24 ? -12.716 6.698 42.020 1.00 70.83 45 SER F O 1
ATOM 12018 N N . ALA F 1 25 ? -12.754 4.969 43.466 1.00 65.15 46 ALA F N 1
ATOM 12019 C CA . ALA F 1 25 ? -13.943 4.357 42.904 1.00 62.72 46 ALA F CA 1
ATOM 12020 C C . ALA F 1 25 ? -15.167 5.048 43.487 1.00 60.67 46 ALA F C 1
ATOM 12021 O O . ALA F 1 25 ? -15.105 5.587 44.586 1.00 59.06 46 ALA F O 1
ATOM 12023 N N . LYS F 1 26 ? -16.277 5.008 42.740 1.00 60.57 47 LYS F N 1
ATOM 12024 C CA . LYS F 1 26 ? -17.547 5.509 43.234 1.00 59.57 47 LYS F CA 1
ATOM 12025 C C . LYS F 1 26 ? -18.547 4.353 43.257 1.00 58.74 47 LYS F C 1
ATOM 12026 O O . LYS F 1 26 ? -18.665 3.639 42.266 1.00 59.19 47 LYS F O 1
ATOM 12029 N N . VAL F 1 27 ? -19.237 4.164 44.395 1.00 57.32 48 VAL F N 1
ATOM 12030 C CA . VAL F 1 27 ? -20.229 3.104 44.544 1.00 56.58 48 VAL F CA 1
ATOM 12031 C C . VAL F 1 27 ? -21.504 3.656 45.187 1.00 55.84 48 VAL F C 1
ATOM 12032 O O . VAL F 1 27 ? -21.444 4.427 46.145 1.00 55.04 48 VAL F O 1
ATOM 12036 N N . SER F 1 28 ? -22.654 3.232 44.639 1.00 55.78 49 SER F N 1
ATOM 12037 C CA . SER F 1 28 ? -23.974 3.603 45.122 1.00 54.93 49 SER F CA 1
ATOM 12038 C C . SER F 1 28 ? -24.791 2.343 45.386 1.00 54.44 49 SER F C 1
ATOM 12039 O O . SER F 1 28 ? -24.876 1.461 44.536 1.00 54.92 49 SER F O 1
ATOM 12042 N N . ILE F 1 29 ? -25.409 2.294 46.569 1.00 53.57 50 ILE F N 1
ATOM 12043 C CA . ILE F 1 29 ? -26.346 1.234 46.896 1.00 53.06 50 ILE F CA 1
ATOM 12044 C C . ILE F 1 29 ? -27.729 1.631 46.385 1.00 53.52 50 ILE F C 1
ATOM 12045 O O . ILE F 1 29 ? -28.227 2.708 46.698 1.00 54.02 50 ILE F O 1
ATOM 12050 N N . ASN F 1 30 ? -28.317 0.734 45.589 1.00 53.61 51 ASN F N 1
ATOM 12051 C CA . ASN F 1 30 ? -29.612 0.948 44.977 1.00 53.42 51 ASN F CA 1
ATOM 12052 C C . ASN F 1 30 ? -30.649 0.203 45.808 1.00 52.96 51 ASN F C 1
ATOM 12053 O O . ASN F 1 30 ? -30.468 -0.971 46.106 1.00 52.96 51 ASN F O 1
ATOM 12058 N N . LYS F 1 31 ? -31.728 0.882 46.197 1.00 53.16 52 LYS F N 1
ATOM 12059 C CA . LYS F 1 31 ? -32.818 0.248 46.921 1.00 53.72 52 LYS F CA 1
ATOM 12060 C C . LYS F 1 31 ? -33.963 0.038 45.937 1.00 55.32 52 LYS F C 1
ATOM 12061 O O . LYS F 1 31 ? -34.446 0.989 45.310 1.00 56.76 52 LYS F O 1
ATOM 12067 N N . VAL F 1 32 ? -34.381 -1.226 45.804 1.00 56.03 53 VAL F N 1
ATOM 12068 C CA . VAL F 1 32 ? -35.501 -1.558 44.946 1.00 56.97 53 VAL F CA 1
ATOM 12069 C C . VAL F 1 32 ? -36.726 -1.728 45.833 1.00 56.59 53 VAL F C 1
ATOM 12070 O O . VAL F 1 32 ? -36.675 -2.438 46.828 1.00 55.83 53 VAL F O 1
ATOM 12073 N N . LEU F 1 33 ? -37.803 -1.030 45.478 1.00 57.39 54 LEU F N 1
ATOM 12074 C CA . LEU F 1 33 ? -39.040 -1.121 46.219 1.00 57.87 54 LEU F CA 1
ATOM 12075 C C . LEU F 1 33 ? -40.131 -1.639 45.292 1.00 58.73 54 LEU F C 1
ATOM 12076 O O . LEU F 1 33 ? -40.464 -1.028 44.260 1.00 58.94 54 LEU F O 1
ATOM 12081 N N . ASN F 1 34 ? -40.672 -2.796 45.685 1.00 59.74 55 ASN F N 1
ATOM 12082 C CA . ASN F 1 34 ? -41.732 -3.462 44.956 1.00 60.78 55 ASN F CA 1
ATOM 12083 C C . ASN F 1 34 ? -43.053 -2.860 45.411 1.00 61.08 55 ASN F C 1
ATOM 12084 O O . ASN F 1 34 ? -43.242 -2.586 46.597 1.00 61.41 55 ASN F O 1
ATOM 12089 N N . ILE F 1 35 ? -43.957 -2.684 44.445 1.00 61.76 56 ILE F N 1
ATOM 12090 C CA . ILE F 1 35 ? -45.192 -1.977 44.698 1.00 61.89 56 ILE F CA 1
ATOM 12091 C C . ILE F 1 35 ? -46.217 -2.429 43.667 1.00 62.23 56 ILE F C 1
ATOM 12092 O O . ILE F 1 35 ? -45.865 -2.833 42.565 1.00 62.98 56 ILE F O 1
ATOM 12097 N N . ALA F 1 36 ? -47.492 -2.345 44.051 1.00 62.21 57 ALA F N 1
ATOM 12098 C CA . ALA F 1 36 ? -48.583 -2.623 43.138 1.00 62.97 57 ALA F CA 1
ATOM 12099 C C . ALA F 1 36 ? -49.050 -1.332 42.463 1.00 63.51 57 ALA F C 1
ATOM 12100 O O . ALA F 1 36 ? -48.676 -0.233 42.870 1.00 63.02 57 ALA F O 1
ATOM 12102 N N . GLU F 1 37 ? -49.870 -1.495 41.421 1.00 64.33 58 GLU F N 1
ATOM 12103 C CA . GLU F 1 37 ? -50.182 -0.452 40.451 1.00 65.15 58 GLU F CA 1
ATOM 12104 C C . GLU F 1 37 ? -50.923 0.715 41.098 1.00 64.99 58 GLU F C 1
ATOM 12105 O O . GLU F 1 37 ? -50.545 1.872 40.894 1.00 65.93 58 GLU F O 1
ATOM 12111 N N . GLY F 1 38 ? -51.992 0.398 41.842 1.00 63.96 59 GLY F N 1
ATOM 12112 C CA . GLY F 1 38 ? -52.879 1.441 42.328 1.00 63.24 59 GLY F CA 1
ATOM 12113 C C . GLY F 1 38 ? -52.234 2.321 43.394 1.00 62.54 59 GLY F C 1
ATOM 12114 O O . GLY F 1 38 ? -52.489 3.524 43.444 1.00 62.94 59 GLY F O 1
ATOM 12115 N N . ILE F 1 39 ? -51.369 1.702 44.204 1.00 61.08 60 ILE F N 1
ATOM 12116 C CA . ILE F 1 39 ? -50.893 2.270 45.457 1.00 60.14 60 ILE F CA 1
ATOM 12117 C C . ILE F 1 39 ? -49.982 3.467 45.204 1.00 60.77 60 ILE F C 1
ATOM 12118 O O . ILE F 1 39 ? -49.147 3.454 44.304 1.00 61.20 60 ILE F O 1
ATOM 12123 N N . THR F 1 40 ? -50.167 4.508 46.029 1.00 61.18 61 THR F N 1
ATOM 12124 C CA . THR F 1 40 ? -49.301 5.671 46.060 1.00 61.47 61 THR F CA 1
ATOM 12125 C C . THR F 1 40 ? -48.171 5.397 47.041 1.00 60.18 61 THR F C 1
ATOM 12126 O O . THR F 1 40 ? -48.393 4.905 48.145 1.00 59.63 61 THR F O 1
ATOM 12130 N N . THR F 1 41 ? -46.962 5.757 46.595 1.00 59.52 62 THR F N 1
ATOM 12131 C CA . THR F 1 41 ? -45.711 5.527 47.297 1.00 58.18 62 THR F CA 1
ATOM 12132 C C . THR F 1 41 ? -45.818 6.029 48.729 1.00 57.50 62 THR F C 1
ATOM 12133 O O . THR F 1 41 ? -46.188 7.174 48.961 1.00 58.41 62 THR F O 1
ATOM 12137 N N . PRO F 1 42 ? -45.480 5.192 49.736 1.00 56.11 63 PRO F N 1
ATOM 12138 C CA . PRO F 1 42 ? -45.501 5.623 51.131 1.00 56.17 63 PRO F CA 1
ATOM 12139 C C . PRO F 1 42 ? -44.329 6.555 51.403 1.00 56.10 63 PRO F C 1
ATOM 12140 O O . PRO F 1 42 ? -43.497 6.797 50.531 1.00 55.72 63 PRO F O 1
ATOM 12144 N N . GLU F 1 43 ? -44.307 7.101 52.616 1.00 56.82 64 GLU F N 1
ATOM 12145 C CA . GLU F 1 43 ? -43.233 7.986 53.021 1.00 58.10 64 GLU F CA 1
ATOM 12146 C C . GLU F 1 43 ? -42.392 7.243 54.045 1.00 58.30 64 GLU F C 1
ATOM 12147 O O . GLU F 1 43 ? -42.755 7.179 55.212 1.00 59.36 64 GLU F O 1
ATOM 12153 N N . ALA F 1 44 ? -41.302 6.630 53.579 1.00 57.72 65 ALA F N 1
ATOM 12154 C CA . ALA F 1 44 ? -40.473 5.783 54.418 1.00 56.60 65 ALA F CA 1
ATOM 12155 C C . ALA F 1 44 ? -39.000 6.004 54.084 1.00 55.71 65 ALA F C 1
ATOM 12156 O O . ALA F 1 44 ? -38.643 6.451 52.998 1.00 55.41 65 ALA F O 1
ATOM 12158 N N . THR F 1 45 ? -38.132 5.676 55.041 1.00 55.04 66 THR F N 1
ATOM 12159 C CA . THR F 1 45 ? -36.700 5.759 54.805 1.00 53.76 66 THR F CA 1
ATOM 12160 C C . THR F 1 45 ? -36.076 4.408 55.116 1.00 52.23 66 THR F C 1
ATOM 12161 O O . THR F 1 45 ? -36.559 3.674 55.971 1.00 52.65 66 THR F O 1
ATOM 12165 N N . PHE F 1 46 ? -35.011 4.078 54.396 1.00 50.71 67 PHE F N 1
ATOM 12166 C CA . PHE F 1 46 ? -34.320 2.830 54.641 1.00 49.90 67 PHE F CA 1
ATOM 12167 C C . PHE F 1 46 ? -32.885 3.150 55.037 1.00 50.21 67 PHE F C 1
ATOM 12168 O O . PHE F 1 46 ? -32.266 4.049 54.460 1.00 51.11 67 PHE F O 1
ATOM 12176 N N . THR F 1 47 ? -32.371 2.393 56.012 1.00 49.62 68 THR F N 1
ATOM 12177 C CA . THR F 1 47 ? -31.072 2.670 56.601 1.00 48.63 68 THR F CA 1
ATOM 12178 C C . THR F 1 47 ? -30.159 1.461 56.444 1.00 47.67 68 THR F C 1
ATOM 12179 O O . THR F 1 47 ? -30.593 0.341 56.697 1.00 47.80 68 THR F O 1
ATOM 12183 N N . PHE F 1 48 ? -28.897 1.723 56.078 1.00 46.44 69 PHE F N 1
ATOM 12184 C CA . PHE F 1 48 ? -27.903 0.688 55.854 1.00 45.39 69 PHE F CA 1
ATOM 12185 C C . PHE F 1 48 ? -26.720 0.858 56.805 1.00 45.21 69 PHE F C 1
ATOM 12186 O O . PHE F 1 48 ? -26.140 1.933 56.882 1.00 44.72 69 PHE F O 1
ATOM 12194 N N . THR F 1 49 ? -26.379 -0.236 57.499 1.00 45.49 70 THR F N 1
ATOM 12195 C CA . THR F 1 49 ? -25.350 -0.282 58.527 1.00 45.83 70 THR F CA 1
ATOM 12196 C C . THR F 1 49 ? -24.050 -0.779 57.914 1.00 45.46 70 THR F C 1
ATOM 12197 O O . THR F 1 49 ? -24.062 -1.769 57.193 1.00 45.38 70 THR F O 1
ATOM 12200 N N . PHE F 1 50 ? -22.946 -0.092 58.223 1.00 45.32 71 PHE F N 1
ATOM 12201 C CA . PHE F 1 50 ? -21.625 -0.491 57.759 1.00 44.92 71 PHE F CA 1
ATOM 12202 C C . PHE F 1 50 ? -20.755 -0.828 58.965 1.00 45.10 71 PHE F C 1
ATOM 12203 O O . PHE F 1 50 ? -20.041 0.024 59.485 1.00 44.68 71 PHE F O 1
ATOM 12211 N N . THR F 1 51 ? -20.862 -2.073 59.426 1.00 45.59 72 THR F N 1
ATOM 12212 C CA . THR F 1 51 ? -20.170 -2.515 60.621 1.00 46.25 72 THR F CA 1
ATOM 12213 C C . THR F 1 51 ? -18.892 -3.236 60.220 1.00 46.23 72 THR F C 1
ATOM 12214 O O . THR F 1 51 ? -18.950 -4.214 59.494 1.00 46.11 72 THR F O 1
ATOM 12218 N N . PRO F 1 52 ? -17.711 -2.791 60.690 1.00 46.52 73 PRO F N 1
ATOM 12219 C CA . PRO F 1 52 ? -16.444 -3.423 60.315 1.00 46.92 73 PRO F CA 1
ATOM 12220 C C . PRO F 1 52 ? -16.327 -4.869 60.784 1.00 48.08 73 PRO F C 1
ATOM 12221 O O . PRO F 1 52 ? -16.986 -5.272 61.732 1.00 48.76 73 PRO F O 1
ATOM 12225 N N . LYS F 1 53 ? -15.508 -5.654 60.075 1.00 48.60 74 LYS F N 1
ATOM 12226 C CA . LYS F 1 53 ? -15.280 -7.052 60.396 1.00 49.85 74 LYS F CA 1
ATOM 12227 C C . LYS F 1 53 ? -13.782 -7.338 60.299 1.00 50.29 74 LYS F C 1
ATOM 12228 O O . LYS F 1 53 ? -13.074 -6.754 59.485 1.00 49.46 74 LYS F O 1
ATOM 12234 N N . THR F 1 54 ? -13.313 -8.266 61.130 1.00 51.93 75 THR F N 1
ATOM 12235 C CA . THR F 1 54 ? -11.899 -8.599 61.181 1.00 52.93 75 THR F CA 1
ATOM 12236 C C . THR F 1 54 ? -11.673 -9.944 60.505 1.00 54.74 75 THR F C 1
ATOM 12237 O O . THR F 1 54 ? -12.634 -10.619 60.167 1.00 55.15 75 THR F O 1
ATOM 12241 N N . GLY F 1 55 ? -10.402 -10.313 60.317 1.00 56.07 76 GLY F N 1
ATOM 12242 C CA . GLY F 1 55 ? -10.059 -11.546 59.630 1.00 58.32 76 GLY F CA 1
ATOM 12243 C C . GLY F 1 55 ? -8.708 -11.423 58.943 1.00 58.93 76 GLY F C 1
ATOM 12244 O O . GLY F 1 55 ? -7.895 -10.591 59.336 1.00 57.95 76 GLY F O 1
ATOM 12245 N N . THR F 1 56 ? -8.484 -12.240 57.912 1.00 60.80 77 THR F N 1
ATOM 12246 C CA . THR F 1 56 ? -7.218 -12.238 57.197 1.00 61.97 77 THR F CA 1
ATOM 12247 C C . THR F 1 56 ? -7.491 -12.154 55.700 1.00 62.58 77 THR F C 1
ATOM 12248 O O . THR F 1 56 ? -8.517 -12.671 55.238 1.00 63.20 77 THR F O 1
ATOM 12251 N N . SER F 1 57 ? -6.576 -11.511 54.957 1.00 62.73 78 SER F N 1
ATOM 12252 C CA . SER F 1 57 ? -6.752 -11.340 53.520 1.00 63.38 78 SER F CA 1
ATOM 12253 C C . SER F 1 57 ? -5.887 -12.344 52.765 1.00 66.12 78 SER F C 1
ATOM 12254 O O . SER F 1 57 ? -5.398 -13.290 53.365 1.00 67.57 78 SER F O 1
ATOM 12257 N N . SER F 1 58 ? -5.769 -12.154 51.447 1.00 67.47 79 SER F N 1
ATOM 12258 C CA . SER F 1 58 ? -4.965 -12.977 50.563 1.00 70.25 79 SER F CA 1
ATOM 12259 C C . SER F 1 58 ? -3.477 -12.823 50.871 1.00 71.11 79 SER F C 1
ATOM 12260 O O . SER F 1 58 ? -2.696 -13.760 50.688 1.00 73.21 79 SER F O 1
ATOM 12263 N N . ASN F 1 59 ? -3.077 -11.622 51.309 1.00 69.93 80 ASN F N 1
ATOM 12264 C CA . ASN F 1 59 ? -1.691 -11.328 51.597 1.00 70.26 80 ASN F CA 1
ATOM 12265 C C . ASN F 1 59 ? -1.248 -11.962 52.913 1.00 70.56 80 ASN F C 1
ATOM 12266 O O . ASN F 1 59 ? -0.097 -12.352 53.047 1.00 71.49 80 ASN F O 1
ATOM 12271 N N . GLY F 1 60 ? -2.181 -12.122 53.853 1.00 69.80 81 GLY F N 1
ATOM 12272 C CA . GLY F 1 60 ? -1.852 -12.587 55.181 1.00 70.18 81 GLY F CA 1
ATOM 12273 C C . GLY F 1 60 ? -1.970 -11.447 56.190 1.00 68.57 81 GLY F C 1
ATOM 12274 O O . GLY F 1 60 ? -1.831 -11.665 57.391 1.00 69.01 81 GLY F O 1
ATOM 12275 N N . ALA F 1 61 ? -2.234 -10.236 55.681 1.00 67.01 82 ALA F N 1
ATOM 12276 C CA . ALA F 1 61 ? -2.337 -9.062 56.525 1.00 65.58 82 ALA F CA 1
ATOM 12277 C C . ALA F 1 61 ? -3.697 -9.089 57.199 1.00 65.19 82 ALA F C 1
ATOM 12278 O O . ALA F 1 61 ? -4.714 -9.344 56.553 1.00 64.94 82 ALA F O 1
ATOM 12280 N N . PRO F 1 62 ? -3.762 -8.775 58.514 1.00 65.04 83 PRO F N 1
ATOM 12281 C CA . PRO F 1 62 ? -5.048 -8.661 59.212 1.00 64.60 83 PRO F CA 1
ATOM 12282 C C . PRO F 1 62 ? -5.851 -7.617 58.453 1.00 63.11 83 PRO F C 1
ATOM 12283 O O . PRO F 1 62 ? -5.269 -6.617 58.071 1.00 62.18 83 PRO F O 1
ATOM 12287 N N . TYR F 1 63 ? -7.115 -7.883 58.121 1.00 62.48 84 TYR F N 1
ATOM 12288 C CA . TYR F 1 63 ? -7.942 -6.926 57.415 1.00 60.51 84 TYR F CA 1
ATOM 12289 C C . TYR F 1 63 ? -7.675 -5.558 58.030 1.00 58.77 84 TYR F C 1
ATOM 12290 O O . TYR F 1 63 ? -8.275 -5.288 59.066 1.00 57.80 84 TYR F O 1
ATOM 12299 N N . GLU F 1 64 ? -6.753 -4.751 57.462 1.00 58.03 85 GLU F N 1
ATOM 12300 C CA . GLU F 1 64 ? -6.362 -3.516 58.108 1.00 56.87 85 GLU F CA 1
ATOM 12301 C C . GLU F 1 64 ? -7.633 -2.735 58.349 1.00 55.71 85 GLU F C 1
ATOM 12302 O O . GLU F 1 64 ? -8.227 -2.320 57.379 1.00 54.86 85 GLU F O 1
ATOM 12308 N N . THR F 1 65 ? -8.022 -2.560 59.616 1.00 56.03 86 THR F N 1
ATOM 12309 C CA . THR F 1 65 ? -9.301 -1.927 59.880 1.00 56.92 86 THR F CA 1
ATOM 12310 C C . THR F 1 65 ? -9.119 -0.712 60.785 1.00 57.31 86 THR F C 1
ATOM 12311 O O . THR F 1 65 ? -9.004 -0.882 61.994 1.00 58.01 86 THR F O 1
ATOM 12315 N N . ILE F 1 66 ? -9.099 0.496 60.205 1.00 57.33 87 ILE F N 1
ATOM 12316 C CA . ILE F 1 66 ? -9.203 1.717 60.985 1.00 56.63 87 ILE F CA 1
ATOM 12317 C C . ILE F 1 66 ? -10.686 2.062 60.977 1.00 55.86 87 ILE F C 1
ATOM 12318 O O . ILE F 1 66 ? -11.286 2.265 59.921 1.00 54.45 87 ILE F O 1
ATOM 12322 N N . ASP F 1 67 ? -11.298 1.895 62.143 1.00 56.59 88 ASP F N 1
ATOM 12323 C CA . ASP F 1 67 ? -12.722 2.157 62.294 1.00 58.11 88 ASP F CA 1
ATOM 12324 C C . ASP F 1 67 ? -12.900 3.302 63.281 1.00 59.09 88 ASP F C 1
ATOM 12325 O O . ASP F 1 67 ? -13.759 3.274 64.176 1.00 61.24 88 ASP F O 1
ATOM 12330 N N . SER F 1 68 ? -12.063 4.324 63.088 1.00 58.15 89 SER F N 1
ATOM 12331 C CA . SER F 1 68 ? -12.011 5.465 63.998 1.00 58.15 89 SER F CA 1
ATOM 12332 C C . SER F 1 68 ? -12.782 6.637 63.396 1.00 57.65 89 SER F C 1
ATOM 12333 O O . SER F 1 68 ? -13.908 6.468 62.935 1.00 57.01 89 SER F O 1
ATOM 12336 N N . SER F 1 69 ? -12.213 7.844 63.455 1.00 58.06 90 SER F N 1
ATOM 12337 C CA . SER F 1 69 ? -12.609 8.932 62.565 1.00 58.29 90 SER F CA 1
ATOM 12338 C C . SER F 1 69 ? -12.317 8.501 61.123 1.00 57.40 90 SER F C 1
ATOM 12339 O O . SER F 1 69 ? -13.055 8.802 60.192 1.00 58.25 90 SER F O 1
ATOM 12342 N N . ASN F 1 70 ? -11.197 7.793 60.954 1.00 55.60 91 ASN F N 1
ATOM 12343 C CA . ASN F 1 70 ? -10.641 7.458 59.662 1.00 53.77 91 ASN F CA 1
ATOM 12344 C C . ASN F 1 70 ? -11.129 6.063 59.328 1.00 53.17 91 ASN F C 1
ATOM 12345 O O . ASN F 1 70 ? -10.993 5.170 60.147 1.00 52.95 91 ASN F O 1
ATOM 12350 N N . GLY F 1 71 ? -11.665 5.874 58.121 1.00 52.89 92 GLY F N 1
ATOM 12351 C CA . GLY F 1 71 ? -12.180 4.574 57.722 1.00 52.11 92 GLY F CA 1
ATOM 12352 C C . GLY F 1 71 ? -13.643 4.332 58.085 1.00 51.49 92 GLY F C 1
ATOM 12353 O O . GLY F 1 71 ? -14.311 3.604 57.370 1.00 50.97 92 GLY F O 1
ATOM 12354 N N . GLN F 1 72 ? -14.209 5.033 59.077 1.00 51.33 93 GLN F N 1
ATOM 12355 C CA . GLN F 1 72 ? -15.526 4.682 59.587 1.00 51.36 93 GLN F CA 1
ATOM 12356 C C . GLN F 1 72 ? -16.619 5.144 58.626 1.00 51.34 93 GLN F C 1
ATOM 12357 O O . GLN F 1 72 ? -16.841 6.336 58.477 1.00 51.64 93 GLN F O 1
ATOM 12359 N N . ILE F 1 73 ? -17.294 4.185 57.992 1.00 51.53 94 ILE F N 1
ATOM 12360 C CA . ILE F 1 73 ? -18.334 4.506 57.026 1.00 52.58 94 ILE F CA 1
ATOM 12361 C C . ILE F 1 73 ? -19.653 4.663 57.768 1.00 54.66 94 ILE F C 1
ATOM 12362 O O . ILE F 1 73 ? -20.225 3.686 58.248 1.00 55.62 94 ILE F O 1
ATOM 12367 N N . THR F 1 74 ? -20.118 5.911 57.857 1.00 56.66 95 THR F N 1
ATOM 12368 C CA . THR F 1 74 ? -21.354 6.231 58.555 1.00 58.16 95 THR F CA 1
ATOM 12369 C C . THR F 1 74 ? -22.529 5.644 57.786 1.00 57.81 95 THR F C 1
ATOM 12370 O O . THR F 1 74 ? -22.409 5.348 56.598 1.00 57.44 95 THR F O 1
ATOM 12374 N N . ASP F 1 75 ? -23.663 5.513 58.470 1.00 58.63 96 ASP F N 1
ATOM 12375 C CA . ASP F 1 75 ? -24.846 4.916 57.876 1.00 59.20 96 ASP F CA 1
ATOM 12376 C C . ASP F 1 75 ? -25.406 5.852 56.811 1.00 59.14 96 ASP F C 1
ATOM 12377 O O . ASP F 1 75 ? -25.323 7.069 56.950 1.00 59.97 96 ASP F O 1
ATOM 12382 N N . LYS F 1 76 ? -25.958 5.249 55.750 1.00 58.76 97 LYS F N 1
ATOM 12383 C CA . LYS F 1 76 ? -26.455 5.966 54.590 1.00 59.74 97 LYS F CA 1
ATOM 12384 C C . LYS F 1 76 ? -27.939 5.682 54.392 1.00 60.73 97 LYS F C 1
ATOM 12385 O O . LYS F 1 76 ? -28.415 4.607 54.759 1.00 60.80 97 LYS F O 1
ATOM 12391 N N . ASN F 1 77 ? -28.658 6.656 53.810 1.00 61.94 98 ASN F N 1
ATOM 12392 C CA . ASN F 1 77 ? -30.117 6.638 53.752 1.00 62.49 98 ASN F CA 1
ATOM 12393 C C . ASN F 1 77 ? -30.621 6.822 52.320 1.00 62.71 98 ASN F C 1
ATOM 12394 O O . ASN F 1 77 ? -30.025 7.550 51.523 1.00 63.81 98 ASN F O 1
ATOM 12399 N N . VAL F 1 78 ? -31.739 6.146 52.025 1.00 62.36 99 VAL F N 1
ATOM 12400 C CA . VAL F 1 78 ? -32.557 6.361 50.842 1.00 63.11 99 VAL F CA 1
ATOM 12401 C C . VAL F 1 78 ? -33.994 6.569 51.321 1.00 64.92 99 VAL F C 1
ATOM 12402 O O . VAL F 1 78 ? -34.546 5.703 52.003 1.00 65.34 99 VAL F O 1
ATOM 12406 N N . SER F 1 79 ? -34.596 7.715 50.958 1.00 66.70 100 SER F N 1
ATOM 12407 C CA . SER F 1 79 ? -35.962 8.043 51.346 1.00 67.36 100 SER F CA 1
ATOM 12408 C C . SER F 1 79 ? -36.914 7.893 50.166 1.00 67.51 100 SER F C 1
ATOM 12409 O O . SER F 1 79 ? -36.529 8.084 49.021 1.00 67.14 100 SER F O 1
ATOM 12412 N N . TYR F 1 80 ? -38.173 7.580 50.469 1.00 69.04 101 TYR F N 1
ATOM 12413 C CA . TYR F 1 80 ? -39.224 7.514 49.470 1.00 71.53 101 TYR F CA 1
ATOM 12414 C C . TYR F 1 80 ? -40.375 8.392 49.937 1.00 73.14 101 TYR F C 1
ATOM 12415 O O . TYR F 1 80 ? -40.632 8.481 51.136 1.00 74.40 101 TYR F O 1
ATOM 12424 N N . SER F 1 81 ? -41.058 9.030 48.986 1.00 74.32 102 SER F N 1
ATOM 12425 C CA . SER F 1 81 ? -42.144 9.934 49.314 1.00 76.21 102 SER F CA 1
ATOM 12426 C C . SER F 1 81 ? -43.299 9.721 48.343 1.00 76.63 102 SER F C 1
ATOM 12427 O O . SER F 1 81 ? -43.150 9.009 47.356 1.00 75.56 102 SER F O 1
ATOM 12430 N N . GLY F 1 82 ? -44.436 10.362 48.640 1.00 78.78 103 GLY F N 1
ATOM 12431 C CA . GLY F 1 82 ? -45.608 10.338 47.784 1.00 81.64 103 GLY F CA 1
ATOM 12432 C C . GLY F 1 82 ? -45.296 10.838 46.377 1.00 84.31 103 GLY F C 1
ATOM 12433 O O . GLY F 1 82 ? -45.980 10.469 45.426 1.00 86.36 103 GLY F O 1
ATOM 12434 N N . THR F 1 83 ? -44.230 11.644 46.266 1.00 84.58 104 THR F N 1
ATOM 12435 C CA . THR F 1 83 ? -43.840 12.313 45.034 1.00 85.50 104 THR F CA 1
ATOM 12436 C C . THR F 1 83 ? -43.224 11.334 44.036 1.00 85.01 104 THR F C 1
ATOM 12437 O O . THR F 1 83 ? -42.897 11.729 42.922 1.00 86.47 104 THR F O 1
ATOM 12440 N N . ASP F 1 84 ? -43.029 10.074 44.442 1.00 83.73 105 ASP F N 1
ATOM 12441 C CA . ASP F 1 84 ? -42.451 9.063 43.569 1.00 84.16 105 ASP F CA 1
ATOM 12442 C C . ASP F 1 84 ? -43.574 8.271 42.904 1.00 85.55 105 ASP F C 1
ATOM 12443 O O . ASP F 1 84 ? -44.653 8.127 43.466 1.00 84.74 105 ASP F O 1
ATOM 12448 N N . VAL F 1 85 ? -43.315 7.749 41.703 1.00 89.48 106 VAL F N 1
ATOM 12449 C CA . VAL F 1 85 ? -44.296 6.957 40.974 1.00 93.13 106 VAL F CA 1
ATOM 12450 C C . VAL F 1 85 ? -43.556 5.917 40.138 1.00 96.72 106 VAL F C 1
ATOM 12451 O O . VAL F 1 85 ? -42.568 6.257 39.475 1.00 101.04 106 VAL F O 1
ATOM 12454 N N . LEU F 1 86 ? -44.066 4.674 40.133 1.00 96.97 107 LEU F N 1
ATOM 12455 C CA . LEU F 1 86 ? -43.475 3.585 39.354 1.00 97.92 107 LEU F CA 1
ATOM 12456 C C . LEU F 1 86 ? -43.753 3.825 37.882 1.00 101.18 107 LEU F C 1
ATOM 12457 O O . LEU F 1 86 ? -44.879 4.145 37.535 1.00 101.24 107 LEU F O 1
ATOM 12460 N N . ALA F 1 87 ? -42.707 3.751 37.051 1.00 104.23 108 ALA F N 1
ATOM 12461 C CA . ALA F 1 87 ? -42.839 3.931 35.620 1.00 106.50 108 ALA F CA 1
ATOM 12462 C C . ALA F 1 87 ? -43.649 2.750 35.101 1.00 106.22 108 ALA F C 1
ATOM 12463 O O . ALA F 1 87 ? -43.535 1.671 35.667 1.00 104.80 108 ALA F O 1
ATOM 12465 N N . THR F 1 88 ? -44.565 3.002 34.168 1.00 107.28 109 THR F N 1
ATOM 12466 C CA . THR F 1 88 ? -45.442 1.995 33.598 1.00 107.48 109 THR F CA 1
ATOM 12467 C C . THR F 1 88 ? -44.654 0.722 33.300 1.00 104.76 109 THR F C 1
ATOM 12468 O O . THR F 1 88 ? -43.864 0.712 32.376 1.00 105.20 109 THR F O 1
ATOM 12472 N N . GLY F 1 89 ? -44.844 -0.304 34.139 1.00 101.52 110 GLY F N 1
ATOM 12473 C CA . GLY F 1 89 ? -44.224 -1.597 33.944 1.00 101.11 110 GLY F CA 1
ATOM 12474 C C . GLY F 1 89 ? -43.027 -1.800 34.849 1.00 100.76 110 GLY F C 1
ATOM 12475 O O . GLY F 1 89 ? -42.270 -0.881 35.096 1.00 103.64 110 GLY F O 1
ATOM 12476 N N . GLN F 1 90 ? -42.884 -3.025 35.370 1.00 97.86 111 GLN F N 1
ATOM 12477 C CA . GLN F 1 90 ? -41.979 -3.353 36.466 1.00 92.72 111 GLN F CA 1
ATOM 12478 C C . GLN F 1 90 ? -42.465 -2.802 37.819 1.00 87.69 111 GLN F C 1
ATOM 12479 O O . GLN F 1 90 ? -42.849 -1.640 37.912 1.00 86.83 111 GLN F O 1
ATOM 12481 N N . THR F 1 91 ? -42.538 -3.670 38.818 1.00 82.64 112 THR F N 1
ATOM 12482 C CA . THR F 1 91 ? -42.953 -3.274 40.142 1.00 78.08 112 THR F CA 1
ATOM 12483 C C . THR F 1 91 ? -41.672 -2.894 40.851 1.00 75.67 112 THR F C 1
ATOM 12484 O O . THR F 1 91 ? -41.262 -3.594 41.783 1.00 75.01 112 THR F O 1
ATOM 12487 N N . ASN F 1 92 ? -40.990 -1.848 40.363 1.00 73.40 113 ASN F N 1
ATOM 12488 C CA . ASN F 1 92 ? -39.698 -1.514 40.942 1.00 70.66 113 ASN F CA 1
ATOM 12489 C C . ASN F 1 92 ? -39.468 -0.027 40.789 1.00 68.86 113 ASN F C 1
ATOM 12490 O O . ASN F 1 92 ? -38.954 0.409 39.757 1.00 69.18 113 ASN F O 1
ATOM 12493 N N . ILE F 1 93 ? -39.821 0.728 41.827 1.00 66.35 114 ILE F N 1
ATOM 12494 C CA . ILE F 1 93 ? -39.352 2.103 41.891 1.00 65.63 114 ILE F CA 1
ATOM 12495 C C . ILE F 1 93 ? -37.992 2.082 42.595 1.00 65.06 114 ILE F C 1
ATOM 12496 O O . ILE F 1 93 ? -37.917 1.950 43.801 1.00 64.12 114 ILE F O 1
ATOM 12501 N N . LYS F 1 94 ? -36.909 2.204 41.818 1.00 65.02 115 LYS F N 1
ATOM 12502 C CA . LYS F 1 94 ? -35.556 2.056 42.355 1.00 63.41 115 LYS F CA 1
ATOM 12503 C C . LYS F 1 94 ? -34.979 3.437 42.667 1.00 63.62 115 LYS F C 1
ATOM 12504 O O . LYS F 1 94 ? -35.165 4.370 41.882 1.00 64.74 115 LYS F O 1
ATOM 12507 N N . LYS F 1 95 ? -34.350 3.557 43.844 1.00 63.27 116 LYS F N 1
ATOM 12508 C CA . LYS F 1 95 ? -33.670 4.783 44.224 1.00 63.22 116 LYS F CA 1
ATOM 12509 C C . LYS F 1 95 ? -32.335 4.445 44.883 1.00 61.03 116 LYS F C 1
ATOM 12510 O O . LYS F 1 95 ? -32.287 3.620 45.792 1.00 59.73 116 LYS F O 1
ATOM 12516 N N . ASP F 1 96 ? -31.269 5.128 44.442 1.00 59.87 117 ASP F N 1
ATOM 12517 C CA . ASP F 1 96 ? -29.919 4.824 44.876 1.00 58.42 117 ASP F CA 1
ATOM 12518 C C . ASP F 1 96 ? -29.440 5.874 45.875 1.00 57.62 117 ASP F C 1
ATOM 12519 O O . ASP F 1 96 ? -30.000 6.967 45.945 1.00 58.50 117 ASP F O 1
ATOM 12521 N N . THR F 1 97 ? -28.396 5.514 46.634 1.00 55.83 118 THR F N 1
ATOM 12522 C CA . THR F 1 97 ? -27.689 6.430 47.517 1.00 54.45 118 THR F CA 1
ATOM 12523 C C . THR F 1 97 ? -26.823 7.333 46.643 1.00 54.98 118 THR F C 1
ATOM 12524 O O . THR F 1 97 ? -26.879 7.263 45.413 1.00 55.72 118 THR F O 1
ATOM 12528 N N . GLY F 1 98 ? -25.987 8.163 47.273 1.00 54.50 119 GLY F N 1
ATOM 12529 C CA . GLY F 1 98 ? -24.922 8.808 46.524 1.00 54.33 119 GLY F CA 1
ATOM 12530 C C . GLY F 1 98 ? -23.681 7.925 46.563 1.00 53.28 119 GLY F C 1
ATOM 12531 O O . GLY F 1 98 ? -23.745 6.792 47.040 1.00 52.33 119 GLY F O 1
ATOM 12532 N N . ASP F 1 99 ? -22.546 8.446 46.099 1.00 53.50 120 ASP F N 1
ATOM 12533 C CA . ASP F 1 99 ? -21.298 7.775 46.414 1.00 52.47 120 ASP F CA 1
ATOM 12534 C C . ASP F 1 99 ? -21.204 7.646 47.933 1.00 50.57 120 ASP F C 1
ATOM 12535 O O . ASP F 1 99 ? -21.226 8.646 48.643 1.00 50.48 120 ASP F O 1
ATOM 12540 N N . ILE F 1 100 ? -21.134 6.402 48.418 1.00 48.66 121 ILE F N 1
ATOM 12541 C CA . ILE F 1 100 ? -21.064 6.137 49.845 1.00 47.04 121 ILE F CA 1
ATOM 12542 C C . ILE F 1 100 ? -19.666 6.473 50.347 1.00 46.55 121 ILE F C 1
ATOM 12543 O O . ILE F 1 100 ? -19.429 6.488 51.550 1.00 45.95 121 ILE F O 1
ATOM 12548 N N . PHE F 1 101 ? -18.757 6.736 49.403 1.00 46.76 122 PHE F N 1
ATOM 12549 C CA . PHE F 1 101 ? -17.361 6.996 49.706 1.00 46.68 122 PHE F CA 1
ATOM 12550 C C . PHE F 1 101 ? -17.046 8.483 49.571 1.00 47.57 122 PHE F C 1
ATOM 12551 O O . PHE F 1 101 ? -15.889 8.867 49.438 1.00 48.27 122 PHE F O 1
ATOM 12559 N N . ARG F 1 102 ? -18.089 9.317 49.585 1.00 48.18 123 ARG F N 1
ATOM 12560 C CA . ARG F 1 102 ? -17.931 10.751 49.758 1.00 49.14 123 ARG F CA 1
ATOM 12561 C C . ARG F 1 102 ? -17.764 11.008 51.253 1.00 48.76 123 ARG F C 1
ATOM 12562 O O . ARG F 1 102 ? -18.322 10.288 52.079 1.00 48.26 123 ARG F O 1
ATOM 12565 N N . GLU F 1 103 ? -16.947 12.009 51.588 1.00 49.32 124 GLU F N 1
ATOM 12566 C CA . GLU F 1 103 ? -16.773 12.453 52.963 1.00 49.23 124 GLU F CA 1
ATOM 12567 C C . GLU F 1 103 ? -16.014 11.420 53.799 1.00 48.24 124 GLU F C 1
ATOM 12568 O O . GLU F 1 103 ? -15.703 11.697 54.960 1.00 48.82 124 GLU F O 1
ATOM 12570 N N . VAL F 1 104 ? -15.697 10.247 53.224 1.00 46.89 125 VAL F N 1
ATOM 12571 C CA . VAL F 1 104 ? -14.890 9.267 53.933 1.00 45.63 125 VAL F CA 1
ATOM 12572 C C . VAL F 1 104 ? -13.452 9.337 53.427 1.00 45.57 125 VAL F C 1
ATOM 12573 O O . VAL F 1 104 ? -13.205 9.463 52.234 1.00 45.81 125 VAL F O 1
ATOM 12577 N N . ASN F 1 105 ? -12.503 9.268 54.366 1.00 45.14 126 ASN F N 1
ATOM 12578 C CA . ASN F 1 105 ? -11.086 9.297 54.057 1.00 45.24 126 ASN F CA 1
ATOM 12579 C C . ASN F 1 105 ? -10.456 8.038 54.642 1.00 44.65 126 ASN F C 1
ATOM 12580 O O . ASN F 1 105 ? -10.923 7.552 55.680 1.00 44.52 126 ASN F O 1
ATOM 12582 N N . TYR F 1 106 ? -9.400 7.536 53.986 1.00 44.45 127 TYR F N 1
ATOM 12583 C CA . TYR F 1 106 ? -8.702 6.373 54.504 1.00 44.03 127 TYR F CA 1
ATOM 12584 C C . TYR F 1 106 ? -7.306 6.731 54.995 1.00 43.87 127 TYR F C 1
ATOM 12585 O O . TYR F 1 106 ? -6.609 7.498 54.354 1.00 43.99 127 TYR F O 1
ATOM 12594 N N . THR F 1 107 ? -6.929 6.157 56.136 1.00 43.42 128 THR F N 1
ATOM 12595 C CA . THR F 1 107 ? -5.680 6.527 56.773 1.00 43.38 128 THR F CA 1
ATOM 12596 C C . THR F 1 107 ? -4.525 5.930 55.984 1.00 43.56 128 THR F C 1
ATOM 12597 O O . THR F 1 107 ? -3.696 6.646 55.432 1.00 43.64 128 THR F O 1
ATOM 12599 N N . HIS F 1 108 ? -4.497 4.604 55.930 1.00 43.79 129 HIS F N 1
ATOM 12600 C CA . HIS F 1 108 ? -3.417 3.877 55.290 1.00 44.40 129 HIS F CA 1
ATOM 12601 C C . HIS F 1 108 ? -4.039 2.947 54.256 1.00 44.62 129 HIS F C 1
ATOM 12602 O O . HIS F 1 108 ? -5.219 3.073 53.961 1.00 44.25 129 HIS F O 1
ATOM 12609 N N . ALA F 1 109 ? -3.248 2.026 53.710 1.00 45.77 130 ALA F N 1
ATOM 12610 C CA . ALA F 1 109 ? -3.762 1.130 52.689 1.00 47.06 130 ALA F CA 1
ATOM 12611 C C . ALA F 1 109 ? -4.159 -0.205 53.308 1.00 47.57 130 ALA F C 1
ATOM 12612 O O . ALA F 1 109 ? -4.104 -0.373 54.515 1.00 47.25 130 ALA F O 1
ATOM 12614 N N . GLY F 1 110 ? -4.494 -1.173 52.447 1.00 48.61 131 GLY F N 1
ATOM 12615 C CA . GLY F 1 110 ? -4.825 -2.525 52.859 1.00 49.44 131 GLY F CA 1
ATOM 12616 C C . GLY F 1 110 ? -6.281 -2.859 52.565 1.00 49.76 131 GLY F C 1
ATOM 12617 O O . GLY F 1 110 ? -6.981 -2.067 51.940 1.00 49.00 131 GLY F O 1
ATOM 12618 N N . GLU F 1 111 ? -6.723 -4.035 53.028 1.00 51.02 132 GLU F N 1
ATOM 12619 C CA . GLU F 1 111 ? -8.077 -4.507 52.785 1.00 51.78 132 GLU F CA 1
ATOM 12620 C C . GLU F 1 111 ? -8.958 -4.150 53.977 1.00 51.28 132 GLU F C 1
ATOM 12621 O O . GLU F 1 111 ? -8.675 -4.543 55.105 1.00 51.50 132 GLU F O 1
ATOM 12627 N N . TYR F 1 112 ? -10.029 -3.406 53.692 1.00 50.88 133 TYR F N 1
ATOM 12628 C CA . TYR F 1 112 ? -10.970 -2.935 54.692 1.00 50.56 133 TYR F CA 1
ATOM 12629 C C . TYR F 1 112 ? -12.295 -3.660 54.485 1.00 51.23 133 TYR F C 1
ATOM 12630 O O . TYR F 1 112 ? -12.861 -3.608 53.396 1.00 51.67 133 TYR F O 1
ATOM 12639 N N . VAL F 1 113 ? -12.791 -4.339 55.525 1.00 51.61 134 VAL F N 1
ATOM 12640 C CA . VAL F 1 113 ? -13.988 -5.146 55.342 1.00 51.99 134 VAL F CA 1
ATOM 12641 C C . VAL F 1 113 ? -15.105 -4.624 56.241 1.00 51.74 134 VAL F C 1
ATOM 12642 O O . VAL F 1 113 ? -14.850 -4.257 57.383 1.00 51.79 134 VAL F O 1
ATOM 12646 N N . TYR F 1 114 ? -16.328 -4.585 55.692 1.00 51.73 135 TYR F N 1
ATOM 12647 C CA . TYR F 1 114 ? -17.520 -4.112 56.384 1.00 51.56 135 TYR F CA 1
ATOM 12648 C C . TYR F 1 114 ? -18.650 -5.126 56.216 1.00 52.01 135 TYR F C 1
ATOM 12649 O O . TYR F 1 114 ? -18.669 -5.899 55.255 1.00 52.77 135 TYR F O 1
ATOM 12658 N N . THR F 1 115 ? -19.589 -5.107 57.164 1.00 51.48 136 THR F N 1
ATOM 12659 C CA . THR F 1 115 ? -20.750 -5.977 57.149 1.00 51.63 136 THR F CA 1
ATOM 12660 C C . THR F 1 115 ? -21.984 -5.113 56.938 1.00 50.78 136 THR F C 1
ATOM 12661 O O . THR F 1 115 ? -22.449 -4.458 57.871 1.00 50.53 136 THR F O 1
ATOM 12664 N N . VAL F 1 116 ? -22.474 -5.101 55.695 1.00 50.84 137 VAL F N 1
ATOM 12665 C CA . VAL F 1 116 ? -23.552 -4.220 55.286 1.00 51.04 137 VAL F CA 1
ATOM 12666 C C . VAL F 1 116 ? -24.880 -4.932 55.513 1.00 51.87 137 VAL F C 1
ATOM 12667 O O . VAL F 1 116 ? -25.072 -6.046 55.047 1.00 53.02 137 VAL F O 1
ATOM 12671 N N . ALA F 1 117 ? -25.806 -4.267 56.217 1.00 51.72 138 ALA F N 1
ATOM 12672 C CA . ALA F 1 117 ? -27.144 -4.801 56.427 1.00 52.03 138 ALA F CA 1
ATOM 12673 C C . ALA F 1 117 ? -28.151 -3.658 56.396 1.00 51.55 138 ALA F C 1
ATOM 12674 O O . ALA F 1 117 ? -27.757 -2.519 56.201 1.00 50.95 138 ALA F O 1
ATOM 12676 N N . GLU F 1 118 ? -29.436 -3.980 56.573 1.00 51.87 139 GLU F N 1
ATOM 12677 C CA . GLU F 1 118 ? -30.503 -2.996 56.636 1.00 51.79 139 GLU F CA 1
ATOM 12678 C C . GLU F 1 118 ? -31.318 -3.244 57.900 1.00 52.60 139 GLU F C 1
ATOM 12679 O O . GLU F 1 118 ? -31.580 -4.393 58.243 1.00 53.54 139 GLU F O 1
ATOM 12685 N N . LYS F 1 119 ? -31.718 -2.166 58.586 1.00 52.61 140 LYS F N 1
ATOM 12686 C CA . LYS F 1 119 ? -32.574 -2.310 59.752 1.00 53.63 140 LYS F CA 1
ATOM 12687 C C . LYS F 1 119 ? -34.012 -2.545 59.291 1.00 54.07 140 LYS F C 1
ATOM 12688 O O . LYS F 1 119 ? -34.344 -2.290 58.143 1.00 53.07 140 LYS F O 1
ATOM 12690 N N . GLN F 1 120 ? -34.853 -3.068 60.184 1.00 56.27 141 GLN F N 1
ATOM 12691 C CA . GLN F 1 120 ? -36.294 -3.075 59.986 1.00 57.93 141 GLN F CA 1
ATOM 12692 C C . GLN F 1 120 ? -36.858 -1.838 60.676 1.00 59.23 141 GLN F C 1
ATOM 12693 O O . GLN F 1 120 ? -36.079 -1.004 61.118 1.00 59.59 141 GLN F O 1
ATOM 12696 N N . ASN F 1 121 ? -38.182 -1.726 60.784 1.00 60.78 142 ASN F N 1
ATOM 12697 C CA . ASN F 1 121 ? -38.880 -0.642 61.465 1.00 62.98 142 ASN F CA 1
ATOM 12698 C C . ASN F 1 121 ? -38.219 0.730 61.274 1.00 63.52 142 ASN F C 1
ATOM 12699 O O . ASN F 1 121 ? -38.024 1.475 62.236 1.00 66.22 142 ASN F O 1
ATOM 12704 N N . VAL F 1 122 ? -37.897 1.083 60.024 1.00 61.51 143 VAL F N 1
ATOM 12705 C CA . VAL F 1 122 ? -37.385 2.404 59.699 1.00 60.54 143 VAL F CA 1
ATOM 12706 C C . VAL F 1 122 ? -38.356 3.166 58.799 1.00 60.27 143 VAL F C 1
ATOM 12707 O O . VAL F 1 122 ? -38.014 4.239 58.315 1.00 60.58 143 VAL F O 1
ATOM 12711 N N . GLY F 1 123 ? -39.561 2.642 58.570 1.00 60.19 144 GLY F N 1
ATOM 12712 C CA . GLY F 1 123 ? -40.434 3.261 57.592 1.00 60.28 144 GLY F CA 1
ATOM 12713 C C . GLY F 1 123 ? -41.893 3.330 58.024 1.00 61.35 144 GLY F C 1
ATOM 12714 O O . GLY F 1 123 ? -42.205 3.125 59.195 1.00 61.74 144 GLY F O 1
ATOM 12715 N N . TRP F 1 124 ? -42.758 3.655 57.058 1.00 62.33 145 TRP F N 1
ATOM 12716 C CA . TRP F 1 124 ? -44.160 3.923 57.344 1.00 65.20 145 TRP F CA 1
ATOM 12717 C C . TRP F 1 124 ? -45.053 2.762 56.903 1.00 65.90 145 TRP F C 1
ATOM 12718 O O . TRP F 1 124 ? -45.643 2.807 55.813 1.00 66.40 145 TRP F O 1
ATOM 12721 N N . LYS F 1 125 ? -45.122 1.725 57.722 1.00 66.17 146 LYS F N 1
ATOM 12722 C CA . LYS F 1 125 ? -46.179 0.746 57.629 1.00 66.12 146 LYS F CA 1
ATOM 12723 C C . LYS F 1 125 ? -47.247 1.170 58.623 1.00 67.83 146 LYS F C 1
ATOM 12724 O O . LYS F 1 125 ? -48.144 0.392 58.929 1.00 68.77 146 LYS F O 1
ATOM 12726 N N . VAL F 1 126 ? -47.178 2.416 59.102 1.00 68.59 147 VAL F N 1
ATOM 12727 C CA . VAL F 1 126 ? -48.005 2.944 60.168 1.00 70.45 147 VAL F CA 1
ATOM 12728 C C . VAL F 1 126 ? -49.245 3.624 59.591 1.00 72.30 147 VAL F C 1
ATOM 12729 O O . VAL F 1 126 ? -49.892 4.424 60.266 1.00 74.17 147 VAL F O 1
ATOM 12733 N N . ILE F 1 127 ? -49.582 3.304 58.337 1.00 73.40 148 ILE F N 1
ATOM 12734 C CA . ILE F 1 127 ? -50.811 3.802 57.734 1.00 75.39 148 ILE F CA 1
ATOM 12735 C C . ILE F 1 127 ? -51.949 2.897 58.194 1.00 76.62 148 ILE F C 1
ATOM 12736 O O . ILE F 1 127 ? -52.355 2.002 57.463 1.00 74.71 148 ILE F O 1
ATOM 12741 N N . GLN F 1 128 ? -52.385 3.091 59.441 1.00 80.36 149 GLN F N 1
ATOM 12742 C CA . GLN F 1 128 ? -53.315 2.180 60.097 1.00 83.49 149 GLN F CA 1
ATOM 12743 C C . GLN F 1 128 ? -54.433 2.992 60.739 1.00 87.04 149 GLN F C 1
ATOM 12744 O O . GLN F 1 128 ? -54.345 4.214 60.818 1.00 88.96 149 GLN F O 1
ATOM 12747 N N . LYS F 1 129 ? -55.464 2.301 61.238 1.00 89.28 150 LYS F N 1
ATOM 12748 C CA . LYS F 1 129 ? -56.555 2.934 61.951 1.00 92.10 150 LYS F CA 1
ATOM 12749 C C . LYS F 1 129 ? -56.948 2.054 63.128 1.00 94.93 150 LYS F C 1
ATOM 12750 O O . LYS F 1 129 ? -57.311 0.901 62.920 1.00 95.03 150 LYS F O 1
ATOM 12756 N N . ASN F 1 130 ? -56.865 2.625 64.335 1.00 97.68 151 ASN F N 1
ATOM 12757 C CA . ASN F 1 130 ? -57.232 1.961 65.578 1.00 99.05 151 ASN F CA 1
ATOM 12758 C C . ASN F 1 130 ? -56.440 0.668 65.725 1.00 97.68 151 ASN F C 1
ATOM 12759 O O . ASN F 1 130 ? -56.956 -0.322 66.236 1.00 98.68 151 ASN F O 1
ATOM 12764 N N . GLY F 1 131 ? -55.186 0.688 65.259 1.00 95.51 152 GLY F N 1
ATOM 12765 C CA . GLY F 1 131 ? -54.304 -0.465 65.364 1.00 94.00 152 GLY F CA 1
ATOM 12766 C C . GLY F 1 131 ? -54.517 -1.493 64.254 1.00 91.24 152 GLY F C 1
ATOM 12767 O O . GLY F 1 131 ? -53.664 -2.358 64.061 1.00 90.80 152 GLY F O 1
ATOM 12768 N N . SER F 1 132 ? -55.643 -1.390 63.535 1.00 88.64 153 SER F N 1
ATOM 12769 C CA . SER F 1 132 ? -55.905 -2.219 62.363 1.00 84.49 153 SER F CA 1
ATOM 12770 C C . SER F 1 132 ? -55.138 -1.656 61.168 1.00 81.81 153 SER F C 1
ATOM 12771 O O . SER F 1 132 ? -55.390 -0.534 60.746 1.00 81.51 153 SER F O 1
ATOM 12774 N N . PRO F 1 133 ? -54.184 -2.413 60.575 1.00 79.62 154 PRO F N 1
ATOM 12775 C CA . PRO F 1 133 ? -53.332 -1.883 59.511 1.00 77.07 154 PRO F CA 1
ATOM 12776 C C . PRO F 1 133 ? -54.004 -1.967 58.143 1.00 74.85 154 PRO F C 1
ATOM 12777 O O . PRO F 1 133 ? -54.918 -2.764 57.940 1.00 75.35 154 PRO F O 1
ATOM 12781 N N . ILE F 1 134 ? -53.523 -1.145 57.207 1.00 72.38 155 ILE F N 1
ATOM 12782 C CA . ILE F 1 134 ? -54.009 -1.162 55.839 1.00 70.24 155 ILE F CA 1
ATOM 12783 C C . ILE F 1 134 ? -52.919 -1.756 54.958 1.00 67.72 155 ILE F C 1
ATOM 12784 O O . ILE F 1 134 ? -53.188 -2.418 53.963 1.00 66.95 155 ILE F O 1
ATOM 12789 N N . ASP F 1 135 ? -51.670 -1.508 55.349 1.00 66.17 156 ASP F N 1
ATOM 12790 C CA . ASP F 1 135 ? -50.520 -1.865 54.538 1.00 64.09 156 ASP F CA 1
ATOM 12791 C C . ASP F 1 135 ? -49.687 -2.920 55.260 1.00 63.32 156 ASP F C 1
ATOM 12792 O O . ASP F 1 135 ? -50.111 -3.480 56.265 1.00 63.19 156 ASP F O 1
ATOM 12797 N N . PHE F 1 136 ? -48.514 -3.206 54.674 1.00 62.21 157 PHE F N 1
ATOM 12798 C CA . PHE F 1 136 ? -47.623 -4.257 55.153 1.00 61.59 157 PHE F CA 1
ATOM 12799 C C . PHE F 1 136 ? -46.247 -4.070 54.509 1.00 59.55 157 PHE F C 1
ATOM 12800 O O . PHE F 1 136 ? -45.952 -4.619 53.447 1.00 59.07 157 PHE F O 1
ATOM 12802 N N . MET F 1 137 ? -45.395 -3.304 55.196 1.00 57.79 158 MET F N 1
ATOM 12803 C CA . MET F 1 137 ? -44.032 -3.059 54.760 1.00 56.18 158 MET F CA 1
ATOM 12804 C C . MET F 1 137 ? -43.159 -4.280 55.038 1.00 55.47 158 MET F C 1
ATOM 12805 O O . MET F 1 137 ? -42.984 -4.634 56.203 1.00 55.97 158 MET F O 1
ATOM 12810 N N . THR F 1 138 ? -42.619 -4.911 53.983 1.00 54.20 159 THR F N 1
ATOM 12811 C CA . THR F 1 138 ? -41.738 -6.052 54.171 1.00 53.99 159 THR F CA 1
ATOM 12812 C C . THR F 1 138 ? -40.293 -5.642 53.896 1.00 53.31 159 THR F C 1
ATOM 12813 O O . THR F 1 138 ? -39.952 -5.222 52.796 1.00 52.99 159 THR F O 1
ATOM 12816 N N . TYR F 1 139 ? -39.457 -5.783 54.931 1.00 53.25 160 TYR F N 1
ATOM 12817 C CA . TYR F 1 139 ? -38.062 -5.385 54.882 1.00 52.93 160 TYR F CA 1
ATOM 12818 C C . TYR F 1 139 ? -37.180 -6.524 54.414 1.00 53.14 160 TYR F C 1
ATOM 12819 O O . TYR F 1 139 ? -37.592 -7.680 54.372 1.00 54.18 160 TYR F O 1
ATOM 12828 N N . ASP F 1 140 ? -35.942 -6.154 54.104 1.00 52.16 161 ASP F N 1
ATOM 12829 C CA . ASP F 1 140 ? -34.940 -7.141 53.778 1.00 52.24 161 ASP F CA 1
ATOM 12830 C C . ASP F 1 140 ? -33.958 -7.175 54.943 1.00 52.58 161 ASP F C 1
ATOM 12831 O O . ASP F 1 140 ? -33.320 -6.168 55.234 1.00 52.74 161 ASP F O 1
ATOM 12836 N N . ASN F 1 141 ? -33.871 -8.329 55.611 1.00 53.42 162 ASN F N 1
ATOM 12837 C CA . ASN F 1 141 ? -32.955 -8.490 56.730 1.00 54.10 162 ASN F CA 1
ATOM 12838 C C . ASN F 1 141 ? -31.789 -9.392 56.326 1.00 54.43 162 ASN F C 1
ATOM 12839 O O . ASN F 1 141 ? -31.300 -10.171 57.140 1.00 55.09 162 ASN F O 1
ATOM 12842 N N . ARG F 1 142 ? -31.361 -9.272 55.063 1.00 54.20 163 ARG F N 1
ATOM 12843 C CA . ARG F 1 142 ? -30.189 -9.969 54.551 1.00 55.21 163 ARG F CA 1
ATOM 12844 C C . ARG F 1 142 ? -28.928 -9.356 55.153 1.00 55.20 163 ARG F C 1
ATOM 12845 O O . ARG F 1 142 ? -28.917 -8.183 55.516 1.00 54.47 163 ARG F O 1
ATOM 12853 N N . ASN F 1 143 ? -27.876 -10.172 55.261 1.00 56.15 164 ASN F N 1
ATOM 12854 C CA . ASN F 1 143 ? -26.565 -9.705 55.674 1.00 56.02 164 ASN F CA 1
ATOM 12855 C C . ASN F 1 143 ? -25.614 -9.826 54.486 1.00 56.14 164 ASN F C 1
ATOM 12856 O O . ASN F 1 143 ? -25.633 -10.828 53.784 1.00 57.24 164 ASN F O 1
ATOM 12859 N N . TYR F 1 144 ? -24.814 -8.775 54.262 1.00 55.22 165 TYR F N 1
ATOM 12860 C CA . TYR F 1 144 ? -23.834 -8.696 53.193 1.00 54.77 165 TYR F CA 1
ATOM 12861 C C . TYR F 1 144 ? -22.450 -8.396 53.766 1.00 54.63 165 TYR F C 1
ATOM 12862 O O . TYR F 1 144 ? -22.310 -7.912 54.883 1.00 54.01 165 TYR F O 1
ATOM 12871 N N . GLU F 1 145 ? -21.423 -8.649 52.953 1.00 55.10 166 GLU F N 1
ATOM 12872 C CA . GLU F 1 145 ? -20.055 -8.346 53.320 1.00 54.83 166 GLU F CA 1
ATOM 12873 C C . GLU F 1 145 ? -19.405 -7.587 52.170 1.00 54.38 166 GLU F C 1
ATOM 12874 O O . GLU F 1 145 ? -19.398 -8.059 51.035 1.00 55.17 166 GLU F O 1
ATOM 12880 N N . MET F 1 146 ? -18.862 -6.413 52.499 1.00 53.56 167 MET F N 1
ATOM 12881 C CA . MET F 1 146 ? -18.280 -5.524 51.511 1.00 53.56 167 MET F CA 1
ATOM 12882 C C . MET F 1 146 ? -16.779 -5.427 51.745 1.00 53.95 167 MET F C 1
ATOM 12883 O O . MET F 1 146 ? -16.334 -5.071 52.834 1.00 53.08 167 MET F O 1
ATOM 12888 N N . HIS F 1 147 ? -16.010 -5.742 50.704 1.00 55.32 168 HIS F N 1
ATOM 12889 C CA . HIS F 1 147 ? -14.557 -5.683 50.786 1.00 56.54 168 HIS F CA 1
ATOM 12890 C C . HIS F 1 147 ? -14.089 -4.444 50.029 1.00 56.49 168 HIS F C 1
ATOM 12891 O O . HIS F 1 147 ? -14.420 -4.278 48.858 1.00 58.06 168 HIS F O 1
ATOM 12898 N N . VAL F 1 148 ? -13.340 -3.578 50.721 1.00 55.09 169 VAL F N 1
ATOM 12899 C CA . VAL F 1 148 ? -12.738 -2.402 50.116 1.00 53.92 169 VAL F CA 1
ATOM 12900 C C . VAL F 1 148 ? -11.241 -2.649 49.999 1.00 54.02 169 VAL F C 1
ATOM 12901 O O . VAL F 1 148 ? -10.594 -3.013 50.973 1.00 53.35 169 VAL F O 1
ATOM 12905 N N . ILE F 1 149 ? -10.715 -2.453 48.790 1.00 54.84 170 ILE F N 1
ATOM 12906 C CA . ILE F 1 149 ? -9.308 -2.675 48.501 1.00 55.19 170 ILE F CA 1
ATOM 12907 C C . ILE F 1 149 ? -8.673 -1.324 48.197 1.00 54.40 170 ILE F C 1
ATOM 12908 O O . ILE F 1 149 ? -8.858 -0.763 47.120 1.00 54.27 170 ILE F O 1
ATOM 12913 N N . VAL F 1 150 ? -7.953 -0.798 49.189 1.00 53.96 171 VAL F N 1
ATOM 12914 C CA . VAL F 1 150 ? -7.337 0.512 49.074 1.00 54.61 171 VAL F CA 1
ATOM 12915 C C . VAL F 1 150 ? -5.844 0.322 48.827 1.00 55.62 171 VAL F C 1
ATOM 12916 O O . VAL F 1 150 ? -5.172 -0.410 49.552 1.00 55.73 171 VAL F O 1
ATOM 12920 N N . LYS F 1 151 ? -5.350 0.982 47.777 1.00 56.37 172 LYS F N 1
ATOM 12921 C CA . LYS F 1 151 ? -3.941 0.940 47.434 1.00 56.80 172 LYS F CA 1
ATOM 12922 C C . LYS F 1 151 ? -3.370 2.343 47.591 1.00 56.16 172 LYS F C 1
ATOM 12923 O O . LYS F 1 151 ? -4.109 3.302 47.813 1.00 54.95 172 LYS F O 1
ATOM 12929 N N . ASN F 1 152 ? -2.046 2.436 47.488 1.00 56.68 173 ASN F N 1
ATOM 12930 C CA . ASN F 1 152 ? -1.399 3.731 47.569 1.00 57.16 173 ASN F CA 1
ATOM 12931 C C . ASN F 1 152 ? -1.166 4.262 46.159 1.00 59.25 173 ASN F C 1
ATOM 12932 O O . ASN F 1 152 ? -0.903 3.489 45.230 1.00 60.57 173 ASN F O 1
ATOM 12937 N N . LYS F 1 153 ? -1.305 5.587 46.023 1.00 60.29 174 LYS F N 1
ATOM 12938 C CA . LYS F 1 153 ? -0.959 6.294 44.805 1.00 62.87 174 LYS F CA 1
ATOM 12939 C C . LYS F 1 153 ? 0.563 6.324 44.704 1.00 64.17 174 LYS F C 1
ATOM 12940 O O . LYS F 1 153 ? 1.263 6.299 45.717 1.00 63.66 174 LYS F O 1
ATOM 12946 N N . THR F 1 154 ? 1.067 6.381 43.469 1.00 66.34 175 THR F N 1
ATOM 12947 C CA . THR F 1 154 ? 2.491 6.530 43.225 1.00 68.41 175 THR F CA 1
ATOM 12948 C C . THR F 1 154 ? 2.963 7.891 43.736 1.00 69.11 175 THR F C 1
ATOM 12949 O O . THR F 1 154 ? 4.114 8.043 44.135 1.00 69.32 175 THR F O 1
ATOM 12952 N N . THR F 1 155 ? 2.041 8.859 43.761 1.00 69.58 176 THR F N 1
ATOM 12953 C CA . THR F 1 155 ? 2.323 10.252 44.064 1.00 69.85 176 THR F CA 1
ATOM 12954 C C . THR F 1 155 ? 2.169 10.568 45.556 1.00 68.29 176 THR F C 1
ATOM 12955 O O . THR F 1 155 ? 2.702 11.563 46.045 1.00 68.16 176 THR F O 1
ATOM 12958 N N . GLY F 1 156 ? 1.470 9.697 46.294 1.00 66.99 177 GLY F N 1
ATOM 12959 C CA . GLY F 1 156 ? 1.271 9.907 47.720 1.00 64.73 177 GLY F CA 1
ATOM 12960 C C . GLY F 1 156 ? -0.209 10.032 48.068 1.00 63.52 177 GLY F C 1
ATOM 12961 O O . GLY F 1 156 ? -0.924 10.844 47.480 1.00 64.76 177 GLY F O 1
ATOM 12962 N N . GLY F 1 157 ? -0.648 9.214 49.036 1.00 61.26 178 GLY F N 1
ATOM 12963 C CA . GLY F 1 157 ? -2.042 9.128 49.447 1.00 59.08 178 GLY F CA 1
ATOM 12964 C C . GLY F 1 157 ? -2.684 7.798 49.062 1.00 57.86 178 GLY F C 1
ATOM 12965 O O . GLY F 1 157 ? -2.059 6.942 48.435 1.00 58.15 178 GLY F O 1
ATOM 12966 N N . THR F 1 158 ? -3.960 7.659 49.418 1.00 56.27 179 THR F N 1
ATOM 12967 C CA . THR F 1 158 ? -4.700 6.427 49.185 1.00 55.60 179 THR F CA 1
ATOM 12968 C C . THR F 1 158 ? -5.706 6.643 48.065 1.00 56.20 179 THR F C 1
ATOM 12969 O O . THR F 1 158 ? -6.142 7.767 47.836 1.00 56.56 179 THR F O 1
ATOM 12972 N N . TYR F 1 159 ? -6.059 5.552 47.373 1.00 56.85 180 TYR F N 1
ATOM 12973 C CA . TYR F 1 159 ? -7.141 5.555 46.399 1.00 57.70 180 TYR F CA 1
ATOM 12974 C C . TYR F 1 159 ? -7.843 4.201 46.424 1.00 57.36 180 TYR F C 1
ATOM 12975 O O . TYR F 1 159 ? -7.198 3.159 46.555 1.00 58.09 180 TYR F O 1
ATOM 12984 N N . ILE F 1 160 ? -9.175 4.241 46.305 1.00 56.33 181 ILE F N 1
ATOM 12985 C CA . ILE F 1 160 ? -10.004 3.050 46.358 1.00 55.75 181 ILE F CA 1
ATOM 12986 C C . ILE F 1 160 ? -9.900 2.335 45.017 1.00 57.30 181 ILE F C 1
ATOM 12987 O O . ILE F 1 160 ? -10.472 2.780 44.024 1.00 57.82 181 ILE F O 1
ATOM 12992 N N . SER F 1 161 ? -9.167 1.220 45.017 1.00 58.65 182 SER F N 1
ATOM 12993 C CA . SER F 1 161 ? -8.878 0.489 43.797 1.00 61.20 182 SER F CA 1
ATOM 12994 C C . SER F 1 161 ? -10.095 -0.330 43.376 1.00 62.05 182 SER F C 1
ATOM 12995 O O . SER F 1 161 ? -10.514 -0.283 42.218 1.00 62.95 182 SER F O 1
ATOM 12998 N N . SER F 1 162 ? -10.657 -1.063 44.343 1.00 62.06 183 SER F N 1
ATOM 12999 C CA . SER F 1 162 ? -11.658 -2.075 44.059 1.00 62.61 183 SER F CA 1
ATOM 13000 C C . SER F 1 162 ? -12.563 -2.288 45.267 1.00 60.90 183 SER F C 1
ATOM 13001 O O . SER F 1 162 ? -12.144 -2.112 46.406 1.00 59.77 183 SER F O 1
ATOM 13004 N N . VAL F 1 163 ? -13.806 -2.688 44.990 1.00 61.00 184 VAL F N 1
ATOM 13005 C CA . VAL F 1 163 ? -14.802 -3.044 45.984 1.00 60.87 184 VAL F CA 1
ATOM 13006 C C . VAL F 1 163 ? -15.693 -4.134 45.403 1.00 62.31 184 VAL F C 1
ATOM 13007 O O . VAL F 1 163 ? -16.158 -4.014 44.282 1.00 63.84 184 VAL F O 1
ATOM 13011 N N . TYR F 1 164 ? -15.942 -5.188 46.177 1.00 62.63 185 TYR F N 1
ATOM 13012 C CA . TYR F 1 164 ? -16.891 -6.211 45.776 1.00 63.48 185 TYR F CA 1
ATOM 13013 C C . TYR F 1 164 ? -17.709 -6.602 46.999 1.00 62.66 185 TYR F C 1
ATOM 13014 O O . TYR F 1 164 ? -17.299 -6.312 48.126 1.00 61.30 185 TYR F O 1
ATOM 13023 N N . PHE F 1 165 ? -18.871 -7.217 46.751 1.00 63.71 186 PHE F N 1
ATOM 13024 C CA . PHE F 1 165 ? -19.773 -7.634 47.809 1.00 64.31 186 PHE F CA 1
ATOM 13025 C C . PHE F 1 165 ? -20.006 -9.134 47.741 1.00 67.37 186 PHE F C 1
ATOM 13026 O O . PHE F 1 165 ? -19.786 -9.764 46.706 1.00 69.02 186 PHE F O 1
ATOM 13034 N N . LYS F 1 166 ? -20.508 -9.681 48.850 1.00 69.84 187 LYS F N 1
ATOM 13035 C CA . LYS F 1 166 ? -20.856 -11.093 48.936 1.00 73.88 187 LYS F CA 1
ATOM 13036 C C . LYS F 1 166 ? -21.995 -11.196 49.940 1.00 75.13 187 LYS F C 1
ATOM 13037 O O . LYS F 1 166 ? -22.146 -10.297 50.755 1.00 73.58 187 LYS F O 1
ATOM 13043 N N . GLN F 1 167 ? -22.820 -12.243 49.878 1.00 78.88 188 GLN F N 1
ATOM 13044 C CA . GLN F 1 167 ? -23.849 -12.430 50.892 1.00 81.62 188 GLN F CA 1
ATOM 13045 C C . GLN F 1 167 ? -23.399 -13.439 51.947 1.00 85.22 188 GLN F C 1
ATOM 13046 O O . GLN F 1 167 ? -22.388 -14.111 51.768 1.00 86.67 188 GLN F O 1
ATOM 13051 N N . VAL F 1 168 ? -24.105 -13.479 53.099 1.00 87.59 189 VAL F N 1
ATOM 13052 C CA . VAL F 1 168 ? -23.791 -14.389 54.202 1.00 90.61 189 VAL F CA 1
ATOM 13053 C C . VAL F 1 168 ? -24.972 -15.295 54.574 1.00 92.42 189 VAL F C 1
ATOM 13054 O O . VAL F 1 168 ? -24.821 -16.518 54.609 1.00 92.05 189 VAL F O 1
ATOM 13057 N N . SER F 1 169 ? -26.132 -14.685 54.853 1.00 95.43 190 SER F N 1
ATOM 13058 C CA . SER F 1 169 ? -27.296 -15.420 55.330 1.00 101.53 190 SER F CA 1
ATOM 13059 C C . SER F 1 169 ? -27.668 -16.573 54.398 1.00 108.46 190 SER F C 1
ATOM 13060 O O . SER F 1 169 ? -27.694 -17.714 54.859 1.00 110.10 190 SER F O 1
ATOM 13063 N N . PRO F 1 170 ? -27.959 -16.350 53.094 1.00 113.88 191 PRO F N 1
ATOM 13064 C CA . PRO F 1 170 ? -28.246 -17.454 52.186 1.00 117.96 191 PRO F CA 1
ATOM 13065 C C . PRO F 1 170 ? -27.021 -17.878 51.380 1.00 120.88 191 PRO F C 1
ATOM 13066 O O . PRO F 1 170 ? -27.213 -18.417 50.299 1.00 122.46 191 PRO F O 1
ATOM 13070 N N . SER F 1 171 ? -25.798 -17.533 51.813 1.00 121.43 192 SER F N 1
ATOM 13071 C CA . SER F 1 171 ? -24.576 -17.800 51.063 1.00 123.84 192 SER F CA 1
ATOM 13072 C C . SER F 1 171 ? -24.551 -17.039 49.729 1.00 124.62 192 SER F C 1
ATOM 13073 O O . SER F 1 171 ? -25.418 -16.204 49.499 1.00 122.27 192 SER F O 1
ATOM 13076 N N . VAL F 1 172 ? -23.553 -17.294 48.865 1.00 127.82 193 VAL F N 1
ATOM 13077 C CA . VAL F 1 172 ? -23.368 -16.548 47.626 1.00 127.05 193 VAL F CA 1
ATOM 13078 C C . VAL F 1 172 ? -23.019 -17.467 46.453 1.00 131.88 193 VAL F C 1
ATOM 13079 O O . VAL F 1 172 ? -23.633 -17.341 45.401 1.00 131.12 193 VAL F O 1
ATOM 13083 N N . ASN F 1 173 ? -22.054 -18.383 46.644 1.00 135.77 194 ASN F N 1
ATOM 13084 C CA . ASN F 1 173 ? -21.550 -19.245 45.584 1.00 137.06 194 ASN F CA 1
ATOM 13085 C C . ASN F 1 173 ? -21.302 -18.437 44.308 1.00 136.68 194 ASN F C 1
ATOM 13086 O O . ASN F 1 173 ? -21.912 -18.689 43.276 1.00 137.03 194 ASN F O 1
ATOM 13088 N N . GLY F 1 174 ? -20.446 -17.423 44.411 1.00 135.10 195 GLY F N 1
ATOM 13089 C CA . GLY F 1 174 ? -20.394 -16.354 43.420 1.00 132.91 195 GLY F CA 1
ATOM 13090 C C . GLY F 1 174 ? -20.073 -15.034 44.100 1.00 129.15 195 GLY F C 1
ATOM 13091 O O . GLY F 1 174 ? -19.375 -15.037 45.097 1.00 130.67 195 GLY F O 1
ATOM 13092 N N . LYS F 1 175 ? -20.597 -13.917 43.581 1.00 123.83 196 LYS F N 1
ATOM 13093 C CA . LYS F 1 175 ? -20.214 -12.588 44.009 1.00 117.98 196 LYS F CA 1
ATOM 13094 C C . LYS F 1 175 ? -21.360 -11.686 43.563 1.00 115.09 196 LYS F C 1
ATOM 13095 O O . LYS F 1 175 ? -22.017 -12.052 42.589 1.00 116.44 196 LYS F O 1
ATOM 13101 N N . VAL F 1 176 ? -21.655 -10.592 44.278 1.00 111.00 197 VAL F N 1
ATOM 13102 C CA . VAL F 1 176 ? -22.816 -9.788 43.920 1.00 108.38 197 VAL F CA 1
ATOM 13103 C C . VAL F 1 176 ? -22.492 -8.969 42.674 1.00 106.12 197 VAL F C 1
ATOM 13104 O O . VAL F 1 176 ? -21.524 -8.214 42.656 1.00 107.18 197 VAL F O 1
ATOM 13108 N N . LYS F 1 177 ? -23.323 -9.157 41.642 1.00 102.89 198 LYS F N 1
ATOM 13109 C CA . LYS F 1 177 ? -23.140 -8.539 40.340 1.00 100.66 198 LYS F CA 1
ATOM 13110 C C . LYS F 1 177 ? -23.621 -7.094 40.428 1.00 97.56 198 LYS F C 1
ATOM 13111 O O . LYS F 1 177 ? -24.431 -6.768 41.297 1.00 94.96 198 LYS F O 1
ATOM 13114 N N . PRO F 1 178 ? -23.140 -6.175 39.557 1.00 97.72 199 PRO F N 1
ATOM 13115 C CA . PRO F 1 178 ? -23.570 -4.780 39.616 1.00 96.58 199 PRO F CA 1
ATOM 13116 C C . PRO F 1 178 ? -24.891 -4.576 38.876 1.00 96.54 199 PRO F C 1
ATOM 13117 O O . PRO F 1 178 ? -25.505 -5.518 38.389 1.00 97.01 199 PRO F O 1
ATOM 13121 N N . SER F 1 179 ? -25.331 -3.320 38.829 1.00 96.21 200 SER F N 1
ATOM 13122 C CA . SER F 1 179 ? -26.499 -2.938 38.062 1.00 98.67 200 SER F CA 1
ATOM 13123 C C . SER F 1 179 ? -26.041 -2.167 36.833 1.00 102.90 200 SER F C 1
ATOM 13124 O O . SER F 1 179 ? -26.198 -2.649 35.720 1.00 105.51 200 SER F O 1
ATOM 13127 N N . GLU F 1 180 ? -25.432 -0.995 37.051 1.00 105.65 201 GLU F N 1
ATOM 13128 C CA . GLU F 1 180 ? -24.753 -0.258 36.011 1.00 110.02 201 GLU F CA 1
ATOM 13129 C C . GLU F 1 180 ? -23.236 -0.333 36.230 1.00 112.51 201 GLU F C 1
ATOM 13130 O O . GLU F 1 180 ? -22.700 0.083 37.258 1.00 112.44 201 GLU F O 1
ATOM 13136 N N . SER F 1 181 ? -22.555 -0.934 35.260 1.00 116.33 202 SER F N 1
ATOM 13137 C CA . SER F 1 181 ? -21.102 -0.954 35.250 1.00 118.53 202 SER F CA 1
ATOM 13138 C C . SER F 1 181 ? -20.608 0.390 34.723 1.00 119.93 202 SER F C 1
ATOM 13139 O O . SER F 1 181 ? -21.282 1.031 33.918 1.00 122.29 202 SER F O 1
ATOM 13142 N N . GLY F 1 182 ? -19.402 0.793 35.153 1.00 118.16 203 GLY F N 1
ATOM 13143 C CA . GLY F 1 182 ? -18.735 1.989 34.658 1.00 115.62 203 GLY F CA 1
ATOM 13144 C C . GLY F 1 182 ? -19.006 3.196 35.547 1.00 111.85 203 GLY F C 1
ATOM 13145 O O . GLY F 1 182 ? -20.102 3.293 36.065 1.00 111.33 203 GLY F O 1
ATOM 13146 N N . THR F 1 183 ? -18.020 4.093 35.686 1.00 107.65 204 THR F N 1
ATOM 13147 C CA . THR F 1 183 ? -18.102 5.292 36.512 1.00 102.33 204 THR F CA 1
ATOM 13148 C C . THR F 1 183 ? -18.665 4.983 37.898 1.00 97.08 204 THR F C 1
ATOM 13149 O O . THR F 1 183 ? -18.039 4.221 38.625 1.00 96.68 204 THR F O 1
ATOM 13152 N N . THR F 1 184 ? -19.902 5.432 38.181 1.00 91.11 205 THR F N 1
ATOM 13153 C CA . THR F 1 184 ? -20.572 5.195 39.446 1.00 84.42 205 THR F CA 1
ATOM 13154 C C . THR F 1 184 ? -21.272 3.839 39.427 1.00 81.54 205 THR F C 1
ATOM 13155 O O . THR F 1 184 ? -22.365 3.694 38.894 1.00 81.44 205 THR F O 1
ATOM 13158 N N . TYR F 1 185 ? -20.587 2.832 39.975 1.00 79.66 206 TYR F N 1
ATOM 13159 C CA . TYR F 1 185 ? -21.113 1.482 40.020 1.00 78.27 206 TYR F CA 1
ATOM 13160 C C . TYR F 1 185 ? -22.302 1.463 40.969 1.00 74.99 206 TYR F C 1
ATOM 13161 O O . TYR F 1 185 ? -22.164 1.786 42.141 1.00 73.09 206 TYR F O 1
ATOM 13170 N N . LYS F 1 186 ? -23.461 1.071 40.434 1.00 73.47 207 LYS F N 1
ATOM 13171 C CA . LYS F 1 186 ? -24.668 0.932 41.231 1.00 70.40 207 LYS F CA 1
ATOM 13172 C C . LYS F 1 186 ? -24.864 -0.553 41.516 1.00 69.43 207 LYS F C 1
ATOM 13173 O O . LYS F 1 186 ? -24.561 -1.388 40.666 1.00 70.75 207 LYS F O 1
ATOM 13176 N N . TYR F 1 187 ? -25.348 -0.870 42.723 1.00 67.15 208 TYR F N 1
ATOM 13177 C CA . TYR F 1 187 ? -25.568 -2.248 43.133 1.00 65.53 208 TYR F CA 1
ATOM 13178 C C . TYR F 1 187 ? -26.952 -2.364 43.769 1.00 63.58 208 TYR F C 1
ATOM 13179 O O . TYR F 1 187 ? -27.199 -1.735 44.794 1.00 62.69 208 TYR F O 1
ATOM 13188 N N . ASP F 1 188 ? -27.841 -3.170 43.164 1.00 62.30 209 ASP F N 1
ATOM 13189 C CA . ASP F 1 188 ? -29.201 -3.356 43.661 1.00 60.05 209 ASP F CA 1
ATOM 13190 C C . ASP F 1 188 ? -29.200 -4.362 44.816 1.00 59.35 209 ASP F C 1
ATOM 13191 O O . ASP F 1 188 ? -29.615 -5.509 44.643 1.00 59.72 209 ASP F O 1
ATOM 13194 N N . LEU F 1 189 ? -28.759 -3.910 45.995 1.00 58.12 210 LEU F N 1
ATOM 13195 C CA . LEU F 1 189 ? -28.539 -4.774 47.151 1.00 56.75 210 LEU F CA 1
ATOM 13196 C C . LEU F 1 189 ? -29.851 -5.172 47.818 1.00 55.30 210 LEU F C 1
ATOM 13197 O O . LEU F 1 189 ? -30.153 -6.359 47.889 1.00 55.23 210 LEU F O 1
ATOM 13202 N N . PHE F 1 190 ? -30.624 -4.205 48.329 1.00 53.79 211 PHE F N 1
ATOM 13203 C CA . PHE F 1 190 ? -31.759 -4.541 49.166 1.00 53.00 211 PHE F CA 1
ATOM 13204 C C . PHE F 1 190 ? -33.047 -4.305 48.388 1.00 52.66 211 PHE F C 1
ATOM 13205 O O . PHE F 1 190 ? -33.242 -3.251 47.782 1.00 52.40 211 PHE F O 1
ATOM 13213 N N . THR F 1 191 ? -33.932 -5.305 48.442 1.00 52.37 212 THR F N 1
ATOM 13214 C CA . THR F 1 191 ? -35.214 -5.203 47.777 1.00 51.74 212 THR F CA 1
ATOM 13215 C C . THR F 1 191 ? -36.325 -5.364 48.808 1.00 51.37 212 THR F C 1
ATOM 13216 O O . THR F 1 191 ? -36.340 -6.335 49.559 1.00 51.50 212 THR F O 1
ATOM 13219 N N . ASN F 1 192 ? -37.218 -4.369 48.837 1.00 50.74 213 ASN F N 1
ATOM 13220 C CA . ASN F 1 192 ? -38.267 -4.266 49.836 1.00 50.24 213 ASN F CA 1
ATOM 13221 C C . ASN F 1 192 ? -39.612 -4.368 49.126 1.00 50.06 213 ASN F C 1
ATOM 13222 O O . ASN F 1 192 ? -39.686 -4.160 47.924 1.00 50.29 213 ASN F O 1
ATOM 13226 N N . ILE F 1 193 ? -40.681 -4.684 49.866 1.00 49.85 214 ILE F N 1
ATOM 13227 C CA . ILE F 1 193 ? -42.001 -4.844 49.285 1.00 50.16 214 ILE F CA 1
ATOM 13228 C C . ILE F 1 193 ? -42.991 -4.008 50.095 1.00 50.64 214 ILE F C 1
ATOM 13229 O O . ILE F 1 193 ? -42.803 -3.809 51.283 1.00 50.45 214 ILE F O 1
ATOM 13232 N N . TYR F 1 194 ? -43.916 -3.347 49.387 1.00 52.14 215 TYR F N 1
ATOM 13233 C CA . TYR F 1 194 ? -44.981 -2.620 50.052 1.00 53.67 215 TYR F CA 1
ATOM 13234 C C . TYR F 1 194 ? -46.333 -3.192 49.651 1.00 54.94 215 TYR F C 1
ATOM 13235 O O . TYR F 1 194 ? -46.895 -2.811 48.626 1.00 54.92 215 TYR F O 1
ATOM 13244 N N . ARG F 1 195 ? -46.861 -4.084 50.486 1.00 56.48 216 ARG F N 1
ATOM 13245 C CA . ARG F 1 195 ? -48.149 -4.702 50.202 1.00 57.61 216 ARG F CA 1
ATOM 13246 C C . ARG F 1 195 ? -49.234 -3.876 50.878 1.00 59.35 216 ARG F C 1
ATOM 13247 O O . ARG F 1 195 ? -49.241 -3.875 52.077 1.00 59.64 216 ARG F O 1
ATOM 13250 N N . LYS F 1 196 ? -50.139 -3.250 50.123 1.00 62.39 217 LYS F N 1
ATOM 13251 C CA . LYS F 1 196 ? -51.225 -2.530 50.785 1.00 66.79 217 LYS F CA 1
ATOM 13252 C C . LYS F 1 196 ? -52.564 -3.135 50.369 1.00 69.50 217 LYS F C 1
ATOM 13253 O O . LYS F 1 196 ? -52.949 -3.050 49.200 1.00 68.69 217 LYS F O 1
ATOM 13259 N N . ASN F 1 197 ? -53.236 -3.767 51.342 1.00 73.34 218 ASN F N 1
ATOM 13260 C CA . ASN F 1 197 ? -54.609 -4.220 51.171 1.00 75.82 218 ASN F CA 1
ATOM 13261 C C . ASN F 1 197 ? -55.466 -2.972 51.143 1.00 77.27 218 ASN F C 1
ATOM 13262 O O . ASN F 1 197 ? -55.974 -2.583 52.179 1.00 77.98 218 ASN F O 1
ATOM 13265 N N . ALA F 1 198 ? -55.614 -2.362 49.973 1.00 78.84 219 ALA F N 1
ATOM 13266 C CA . ALA F 1 198 ? -56.374 -1.139 49.901 1.00 82.33 219 ALA F CA 1
ATOM 13267 C C . ALA F 1 198 ? -57.714 -1.465 49.257 1.00 84.30 219 ALA F C 1
ATOM 13268 O O . ALA F 1 198 ? -58.309 -2.485 49.568 1.00 83.70 219 ALA F O 1
ATOM 13270 N N . GLY F 1 199 ? -58.155 -0.622 48.340 1.00 87.71 220 GLY F N 1
ATOM 13271 C CA . GLY F 1 199 ? -59.469 -0.847 47.777 1.00 95.52 220 GLY F CA 1
ATOM 13272 C C . GLY F 1 199 ? -60.517 -0.310 48.745 1.00 103.95 220 GLY F C 1
ATOM 13273 O O . GLY F 1 199 ? -60.928 -1.000 49.675 1.00 106.50 220 GLY F O 1
ATOM 13274 N N . LYS F 1 200 ? -60.874 0.960 48.555 1.00 109.89 221 LYS F N 1
ATOM 13275 C CA . LYS F 1 200 ? -61.899 1.637 49.336 1.00 112.35 221 LYS F CA 1
ATOM 13276 C C . LYS F 1 200 ? -61.461 1.835 50.775 1.00 114.64 221 LYS F C 1
ATOM 13277 O O . LYS F 1 200 ? -61.975 2.777 51.406 1.00 121.21 221 LYS F O 1
ATOM 13283 N N . ILE F 1 201 ? -60.467 1.060 51.240 1.00 110.12 222 ILE F N 1
ATOM 13284 C CA . ILE F 1 201 ? -59.984 1.214 52.596 1.00 106.41 222 ILE F CA 1
ATOM 13285 C C . ILE F 1 201 ? -59.409 2.623 52.736 1.00 104.62 222 ILE F C 1
ATOM 13286 O O . ILE F 1 201 ? -59.584 3.295 53.745 1.00 102.25 222 ILE F O 1
ATOM 13291 N N . THR F 1 202 ? -58.848 3.087 51.635 1.00 105.37 223 THR F N 1
ATOM 13292 C CA . THR F 1 202 ? -58.406 4.461 51.555 1.00 110.06 223 THR F CA 1
ATOM 13293 C C . THR F 1 202 ? -59.605 5.216 51.016 1.00 115.27 223 THR F C 1
ATOM 13294 O O . THR F 1 202 ? -60.021 4.948 49.895 1.00 114.94 223 THR F O 1
ATOM 13298 N N . ASP F 1 203 ? -60.257 6.041 51.836 1.00 122.85 224 ASP F N 1
ATOM 13299 C CA . ASP F 1 203 ? -61.459 6.732 51.372 1.00 129.88 224 ASP F CA 1
ATOM 13300 C C . ASP F 1 203 ? -61.122 7.643 50.183 1.00 135.47 224 ASP F C 1
ATOM 13301 O O . ASP F 1 203 ? -59.989 8.108 50.065 1.00 138.49 224 ASP F O 1
ATOM 13306 N N . PRO F 1 204 ? -62.051 7.860 49.222 1.00 140.75 225 PRO F N 1
ATOM 13307 C CA . PRO F 1 204 ? -61.745 8.531 47.956 1.00 145.64 225 PRO F CA 1
ATOM 13308 C C . PRO F 1 204 ? -61.135 9.933 47.946 1.00 151.82 225 PRO F C 1
ATOM 13309 O O . PRO F 1 204 ? -60.507 10.326 46.966 1.00 153.07 225 PRO F O 1
ATOM 13313 N N . ASN F 1 205 ? -61.331 10.653 49.049 1.00 156.36 226 ASN F N 1
ATOM 13314 C CA . ASN F 1 205 ? -60.890 12.036 49.148 1.00 158.85 226 ASN F CA 1
ATOM 13315 C C . ASN F 1 205 ? -59.366 12.101 49.040 1.00 158.79 226 ASN F C 1
ATOM 13316 O O . ASN F 1 205 ? -58.681 11.229 49.564 1.00 159.48 226 ASN F O 1
ATOM 13318 N N . GLU F 1 206 ? -58.837 13.161 48.402 1.00 156.43 227 GLU F N 1
ATOM 13319 C CA . GLU F 1 206 ? -57.425 13.488 48.398 1.00 149.85 227 GLU F CA 1
ATOM 13320 C C . GLU F 1 206 ? -56.557 12.465 47.652 1.00 144.03 227 GLU F C 1
ATOM 13321 O O . GLU F 1 206 ? -56.875 11.287 47.553 1.00 142.21 227 GLU F O 1
ATOM 13323 N N . PRO F 1 207 ? -55.454 12.925 47.023 1.00 140.42 228 PRO F N 1
ATOM 13324 C CA . PRO F 1 207 ? -54.503 12.034 46.354 1.00 135.70 228 PRO F CA 1
ATOM 13325 C C . PRO F 1 207 ? -53.504 11.329 47.266 1.00 131.27 228 PRO F C 1
ATOM 13326 O O . PRO F 1 207 ? -52.289 11.488 47.185 1.00 129.13 228 PRO F O 1
ATOM 13330 N N . ASN F 1 208 ? -54.059 10.550 48.187 1.00 130.53 229 ASN F N 1
ATOM 13331 C CA . ASN F 1 208 ? -53.316 9.772 49.165 1.00 131.25 229 ASN F CA 1
ATOM 13332 C C . ASN F 1 208 ? -52.203 10.592 49.821 1.00 134.09 229 ASN F C 1
ATOM 13333 O O . ASN F 1 208 ? -51.035 10.233 49.712 1.00 137.14 229 ASN F O 1
ATOM 13338 N N . PRO F 1 209 ? -52.513 11.719 50.496 1.00 135.91 230 PRO F N 1
ATOM 13339 C CA . PRO F 1 209 ? -51.509 12.428 51.279 1.00 135.50 230 PRO F CA 1
ATOM 13340 C C . PRO F 1 209 ? -51.540 11.681 52.609 1.00 134.44 230 PRO F C 1
ATOM 13341 O O . PRO F 1 209 ? -52.004 12.189 53.625 1.00 139.30 230 PRO F O 1
ATOM 13345 N N . ASN F 1 210 ? -51.062 10.432 52.581 1.00 128.66 231 ASN F N 1
ATOM 13346 C CA . ASN F 1 210 ? -51.128 9.506 53.702 1.00 122.99 231 ASN F CA 1
ATOM 13347 C C . ASN F 1 210 ? -52.584 9.279 54.089 1.00 121.52 231 ASN F C 1
ATOM 13348 O O . ASN F 1 210 ? -53.273 8.556 53.387 1.00 118.66 231 ASN F O 1
ATOM 13353 N N . LYS F 1 211 ? -53.045 9.917 55.171 1.00 122.45 232 LYS F N 1
ATOM 13354 C CA . LYS F 1 211 ? -54.456 9.926 55.504 1.00 123.31 232 LYS F CA 1
ATOM 13355 C C . LYS F 1 211 ? -55.115 11.061 54.734 1.00 125.79 232 LYS F C 1
ATOM 13356 O O . LYS F 1 211 ? -54.859 12.209 55.068 1.00 127.22 232 LYS F O 1
ATOM 13362 N N . PRO F 1 212 ? -55.980 10.790 53.725 1.00 126.47 233 PRO F N 1
ATOM 13363 C CA . PRO F 1 212 ? -56.599 11.825 52.897 1.00 126.20 233 PRO F CA 1
ATOM 13364 C C . PRO F 1 212 ? -56.894 13.171 53.564 1.00 127.46 233 PRO F C 1
ATOM 13365 O O . PRO F 1 212 ? -56.434 14.164 53.004 1.00 126.68 233 PRO F O 1
ATOM 13369 N N . SER F 1 215 ? -57.712 8.657 59.909 1.00 90.92 236 SER F N 1
ATOM 13370 C CA . SER F 1 215 ? -58.548 9.776 59.404 1.00 92.62 236 SER F CA 1
ATOM 13371 C C . SER F 1 215 ? -58.932 9.478 57.965 1.00 91.72 236 SER F C 1
ATOM 13372 O O . SER F 1 215 ? -58.080 9.066 57.200 1.00 89.96 236 SER F O 1
ATOM 13375 N N . LYS F 1 216 ? -60.194 9.742 57.598 1.00 92.47 237 LYS F N 1
ATOM 13376 C CA . LYS F 1 216 ? -60.701 9.546 56.248 1.00 90.30 237 LYS F CA 1
ATOM 13377 C C . LYS F 1 216 ? -60.226 8.205 55.685 1.00 86.93 237 LYS F C 1
ATOM 13378 O O . LYS F 1 216 ? -59.585 8.155 54.642 1.00 86.05 237 LYS F O 1
ATOM 13384 N N . VAL F 1 217 ? -60.446 7.150 56.466 1.00 84.22 238 VAL F N 1
ATOM 13385 C CA . VAL F 1 217 ? -60.026 5.790 56.159 1.00 80.47 238 VAL F CA 1
ATOM 13386 C C . VAL F 1 217 ? -60.923 4.843 56.950 1.00 79.92 238 VAL F C 1
ATOM 13387 O O . VAL F 1 217 ? -61.267 5.139 58.089 1.00 80.64 238 VAL F O 1
ATOM 13391 N N . ASP F 1 218 ? -61.288 3.710 56.343 1.00 77.95 239 ASP F N 1
ATOM 13392 C CA . ASP F 1 218 ? -62.004 2.668 57.063 1.00 77.96 239 ASP F CA 1
ATOM 13393 C C . ASP F 1 218 ? -61.296 1.348 56.819 1.00 77.62 239 ASP F C 1
ATOM 13394 O O . ASP F 1 218 ? -61.450 0.784 55.744 1.00 76.93 239 ASP F O 1
ATOM 13399 N N . PRO F 1 219 ? -60.563 0.775 57.795 1.00 78.97 240 PRO F N 1
ATOM 13400 C CA . PRO F 1 219 ? -59.807 -0.453 57.560 1.00 78.23 240 PRO F CA 1
ATOM 13401 C C . PRO F 1 219 ? -60.678 -1.661 57.225 1.00 78.37 240 PRO F C 1
ATOM 13402 O O . PRO F 1 219 ? -60.205 -2.609 56.603 1.00 76.89 240 PRO F O 1
ATOM 13406 N N . ASN F 1 220 ? -61.973 -1.595 57.581 1.00 80.33 241 ASN F N 1
ATOM 13407 C CA . ASN F 1 220 ? -62.871 -2.722 57.379 1.00 80.15 241 ASN F CA 1
ATOM 13408 C C . ASN F 1 220 ? -63.888 -2.402 56.291 1.00 78.68 241 ASN F C 1
ATOM 13409 O O . ASN F 1 220 ? -64.896 -3.090 56.165 1.00 78.79 241 ASN F O 1
ATOM 13414 N N . ALA F 1 221 ? -63.607 -1.368 55.501 1.00 76.97 242 ALA F N 1
ATOM 13415 C CA . ALA F 1 221 ? -64.399 -1.079 54.314 1.00 75.02 242 ALA F CA 1
ATOM 13416 C C . ALA F 1 221 ? -64.126 -2.169 53.288 1.00 73.41 242 ALA F C 1
ATOM 13417 O O . ALA F 1 221 ? -63.012 -2.688 53.231 1.00 73.09 242 ALA F O 1
ATOM 13419 N N . LYS F 1 222 ? -65.157 -2.512 52.517 1.00 72.43 243 LYS F N 1
ATOM 13420 C CA . LYS F 1 222 ? -65.041 -3.491 51.457 1.00 71.69 243 LYS F CA 1
ATOM 13421 C C . LYS F 1 222 ? -64.088 -2.971 50.391 1.00 70.34 243 LYS F C 1
ATOM 13422 O O . LYS F 1 222 ? -64.037 -1.767 50.147 1.00 70.02 243 LYS F O 1
ATOM 13428 N N . SER F 1 223 ? -63.368 -3.895 49.748 1.00 69.33 244 SER F N 1
ATOM 13429 C CA . SER F 1 223 ? -62.461 -3.519 48.687 1.00 68.46 244 SER F CA 1
ATOM 13430 C C . SER F 1 223 ? -63.261 -3.292 47.414 1.00 67.63 244 SER F C 1
ATOM 13431 O O . SER F 1 223 ? -63.286 -2.179 46.924 1.00 67.73 244 SER F O 1
ATOM 13434 N N . LEU F 1 224 ? -63.932 -4.339 46.924 1.00 66.92 245 LEU F N 1
ATOM 13435 C CA . LEU F 1 224 ? -64.659 -4.274 45.670 1.00 66.56 245 LEU F CA 1
ATOM 13436 C C . LEU F 1 224 ? -66.085 -4.764 45.885 1.00 65.72 245 LEU F C 1
ATOM 13437 O O . LEU F 1 224 ? -66.307 -5.766 46.544 1.00 65.39 245 LEU F O 1
ATOM 13442 N N . VAL F 1 225 ? -67.037 -4.031 45.304 1.00 64.97 246 VAL F N 1
ATOM 13443 C CA . VAL F 1 225 ? -68.446 -4.371 45.308 1.00 64.28 246 VAL F CA 1
ATOM 13444 C C . VAL F 1 225 ? -68.912 -4.357 43.855 1.00 63.24 246 VAL F C 1
ATOM 13445 O O . VAL F 1 225 ? -68.734 -3.368 43.155 1.00 62.66 246 VAL F O 1
ATOM 13448 N N . ILE F 1 226 ? -69.367 -5.512 43.384 1.00 63.19 247 ILE F N 1
ATOM 13449 C CA . ILE F 1 226 ? -69.825 -5.639 41.991 1.00 64.50 247 ILE F CA 1
ATOM 13450 C C . ILE F 1 226 ? -71.319 -5.947 42.023 1.00 65.97 247 ILE F C 1
ATOM 13451 O O . ILE F 1 226 ? -71.674 -7.023 42.499 1.00 66.56 247 ILE F O 1
ATOM 13456 N N . LYS F 1 227 ? -72.163 -5.030 41.544 1.00 66.99 248 LYS F N 1
ATOM 13457 C CA . LYS F 1 227 ? -73.622 -5.189 41.657 1.00 66.67 248 LYS F CA 1
ATOM 13458 C C . LYS F 1 227 ? -74.238 -5.359 40.275 1.00 66.12 248 LYS F C 1
ATOM 13459 O O . LYS F 1 227 ? -73.620 -4.941 39.296 1.00 66.18 248 LYS F O 1
ATOM 13462 N N . LYS F 1 228 ? -75.425 -5.968 40.201 1.00 65.90 249 LYS F N 1
ATOM 13463 C CA . LYS F 1 228 ? -76.154 -6.008 38.935 1.00 66.35 249 LYS F CA 1
ATOM 13464 C C . LYS F 1 228 ? -77.470 -5.273 39.158 1.00 66.14 249 LYS F C 1
ATOM 13465 O O . LYS F 1 228 ? -78.193 -5.619 40.086 1.00 66.06 249 LYS F O 1
ATOM 13471 N N . VAL F 1 229 ? -77.718 -4.234 38.365 1.00 66.30 250 VAL F N 1
ATOM 13472 C CA . VAL F 1 229 ? -78.989 -3.513 38.442 1.00 66.98 250 VAL F CA 1
ATOM 13473 C C . VAL F 1 229 ? -79.793 -3.876 37.203 1.00 68.20 250 VAL F C 1
ATOM 13474 O O . VAL F 1 229 ? -79.189 -4.101 36.154 1.00 68.12 250 VAL F O 1
ATOM 13477 N N . VAL F 1 230 ? -81.115 -3.990 37.349 1.00 69.22 251 VAL F N 1
ATOM 13478 C CA . VAL F 1 230 ? -81.986 -4.250 36.205 1.00 69.43 251 VAL F CA 1
ATOM 13479 C C . VAL F 1 230 ? -82.840 -3.006 36.001 1.00 70.30 251 VAL F C 1
ATOM 13480 O O . VAL F 1 230 ? -83.433 -2.527 36.963 1.00 70.38 251 VAL F O 1
ATOM 13484 N N . SER F 1 231 ? -82.833 -2.487 34.783 1.00 71.51 252 SER F N 1
ATOM 13485 C CA . SER F 1 231 ? -83.568 -1.281 34.438 1.00 73.68 252 SER F CA 1
ATOM 13486 C C . SER F 1 231 ? -84.690 -1.623 33.461 1.00 75.30 252 SER F C 1
ATOM 13487 O O . SER F 1 231 ? -84.517 -2.465 32.580 1.00 74.70 252 SER F O 1
ATOM 13490 N N . GLY F 1 232 ? -85.832 -0.947 33.631 1.00 77.76 253 GLY F N 1
ATOM 13491 C CA . GLY F 1 232 ? -86.989 -1.111 32.768 1.00 81.32 253 GLY F CA 1
ATOM 13492 C C . GLY F 1 232 ? -88.123 -1.837 33.488 1.00 83.83 253 GLY F C 1
ATOM 13493 O O . GLY F 1 232 ? -87.874 -2.690 34.334 1.00 84.10 253 GLY F O 1
ATOM 13494 N N . ALA F 1 233 ? -89.363 -1.487 33.120 1.00 86.44 254 ALA F N 1
ATOM 13495 C CA . ALA F 1 233 ? -90.551 -1.992 33.789 1.00 87.56 254 ALA F CA 1
ATOM 13496 C C . ALA F 1 233 ? -90.831 -3.428 33.360 1.00 87.70 254 ALA F C 1
ATOM 13497 O O . ALA F 1 233 ? -91.234 -4.254 34.181 1.00 87.88 254 ALA F O 1
ATOM 13499 N N . THR F 1 234 ? -90.647 -3.701 32.065 1.00 88.11 255 THR F N 1
ATOM 13500 C CA . THR F 1 234 ? -90.972 -5.007 31.509 1.00 87.99 255 THR F CA 1
ATOM 13501 C C . THR F 1 234 ? -89.731 -5.894 31.504 1.00 87.33 255 THR F C 1
ATOM 13502 O O . THR F 1 234 ? -89.566 -6.750 30.636 1.00 86.08 255 THR F O 1
ATOM 13505 N N . ALA F 1 235 ? -88.867 -5.677 32.502 1.00 88.56 256 ALA F N 1
ATOM 13506 C CA . ALA F 1 235 ? -87.605 -6.387 32.623 1.00 89.44 256 ALA F CA 1
ATOM 13507 C C . ALA F 1 235 ? -87.626 -7.303 33.846 1.00 89.05 256 ALA F C 1
ATOM 13508 O O . ALA F 1 235 ? -88.247 -6.991 34.863 1.00 91.13 256 ALA F O 1
ATOM 13510 N N . ASP F 1 236 ? -86.941 -8.442 33.713 1.00 87.19 257 ASP F N 1
ATOM 13511 C CA . ASP F 1 236 ? -86.927 -9.486 34.722 1.00 85.32 257 ASP F CA 1
ATOM 13512 C C . ASP F 1 236 ? -85.971 -9.101 35.847 1.00 82.63 257 ASP F C 1
ATOM 13513 O O . ASP F 1 236 ? -84.809 -8.786 35.599 1.00 83.02 257 ASP F O 1
ATOM 13518 N N . LYS F 1 237 ? -86.473 -9.146 37.083 1.00 80.64 258 LYS F N 1
ATOM 13519 C CA . LYS F 1 237 ? -85.670 -8.788 38.237 1.00 80.22 258 LYS F CA 1
ATOM 13520 C C . LYS F 1 237 ? -85.046 -10.048 38.833 1.00 80.59 258 LYS F C 1
ATOM 13521 O O . LYS F 1 237 ? -84.194 -9.963 39.712 1.00 80.24 258 LYS F O 1
ATOM 13523 N N . SER F 1 238 ? -85.465 -11.212 38.317 1.00 81.70 259 SER F N 1
ATOM 13524 C CA . SER F 1 238 ? -85.086 -12.497 38.879 1.00 82.49 259 SER F CA 1
ATOM 13525 C C . SER F 1 238 ? -84.269 -13.320 37.886 1.00 83.00 259 SER F C 1
ATOM 13526 O O . SER F 1 238 ? -83.899 -14.456 38.187 1.00 84.07 259 SER F O 1
ATOM 13529 N N . LYS F 1 239 ? -84.004 -12.750 36.705 1.00 82.59 260 LYS F N 1
ATOM 13530 C CA . LYS F 1 239 ? -83.156 -13.423 35.732 1.00 82.37 260 LYS F CA 1
ATOM 13531 C C . LYS F 1 239 ? -81.728 -13.421 36.260 1.00 82.76 260 LYS F C 1
ATOM 13532 O O . LYS F 1 239 ? -81.251 -12.391 36.730 1.00 81.60 260 LYS F O 1
ATOM 13535 N N . ASP F 1 240 ? -81.079 -14.587 36.196 1.00 85.36 261 ASP F N 1
ATOM 13536 C CA . ASP F 1 240 ? -79.690 -14.734 36.603 1.00 87.49 261 ASP F CA 1
ATOM 13537 C C . ASP F 1 240 ? -78.780 -14.468 35.408 1.00 88.01 261 ASP F C 1
ATOM 13538 O O . ASP F 1 240 ? -78.684 -15.286 34.498 1.00 88.02 261 ASP F O 1
ATOM 13543 N N . PHE F 1 241 ? -78.126 -13.306 35.435 1.00 89.54 262 PHE F N 1
ATOM 13544 C CA . PHE F 1 241 ? -77.223 -12.892 34.378 1.00 92.56 262 PHE F CA 1
ATOM 13545 C C . PHE F 1 241 ? -75.835 -13.445 34.659 1.00 93.47 262 PHE F C 1
ATOM 13546 O O . PHE F 1 241 ? -75.370 -13.401 35.796 1.00 92.54 262 PHE F O 1
ATOM 13554 N N . THR F 1 242 ? -75.179 -13.906 33.590 1.00 94.71 263 THR F N 1
ATOM 13555 C CA . THR F 1 242 ? -73.927 -14.636 33.684 1.00 94.54 263 THR F CA 1
ATOM 13556 C C . THR F 1 242 ? -72.735 -13.713 33.425 1.00 94.21 263 THR F C 1
ATOM 13557 O O . THR F 1 242 ? -72.650 -13.036 32.396 1.00 95.08 263 THR F O 1
ATOM 13560 N N . PHE F 1 243 ? -71.803 -13.723 34.383 1.00 93.43 264 PHE F N 1
ATOM 13561 C CA . PHE F 1 243 ? -70.599 -12.915 34.339 1.00 94.69 264 PHE F CA 1
ATOM 13562 C C . PHE F 1 243 ? -69.376 -13.825 34.382 1.00 95.23 264 PHE F C 1
ATOM 13563 O O . PHE F 1 243 ? -69.245 -14.667 35.271 1.00 94.78 264 PHE F O 1
ATOM 13571 N N . LYS F 1 244 ? -68.483 -13.635 33.408 1.00 95.44 265 LYS F N 1
ATOM 13572 C CA . LYS F 1 244 ? -67.195 -14.301 33.375 1.00 96.75 265 LYS F CA 1
ATOM 13573 C C . LYS F 1 244 ? -66.145 -13.317 33.876 1.00 97.91 265 LYS F C 1
ATOM 13574 O O . LYS F 1 244 ? -65.827 -12.351 33.199 1.00 98.92 265 LYS F O 1
ATOM 13577 N N . LEU F 1 245 ? -65.634 -13.567 35.082 1.00 99.79 266 LEU F N 1
ATOM 13578 C CA . LEU F 1 245 ? -64.671 -12.673 35.697 1.00 101.04 266 LEU F CA 1
ATOM 13579 C C . LEU F 1 245 ? -63.329 -13.383 35.787 1.00 101.75 266 LEU F C 1
ATOM 13580 O O . LEU F 1 245 ? -63.260 -14.555 36.156 1.00 103.02 266 LEU F O 1
ATOM 13583 N N . THR F 1 246 ? -62.266 -12.675 35.402 1.00 101.07 267 THR F N 1
ATOM 13584 C CA . THR F 1 246 ? -60.929 -13.236 35.414 1.00 102.44 267 THR F CA 1
ATOM 13585 C C . THR F 1 246 ? -60.007 -12.278 36.158 1.00 101.46 267 THR F C 1
ATOM 13586 O O . THR F 1 246 ? -59.392 -11.416 35.540 1.00 102.82 267 THR F O 1
ATOM 13589 N N . PHE F 1 247 ? -59.922 -12.422 37.481 1.00 98.79 268 PHE F N 1
ATOM 13590 C CA . PHE F 1 247 ? -59.099 -11.555 38.309 1.00 96.03 268 PHE F CA 1
ATOM 13591 C C . PHE F 1 247 ? -57.636 -11.992 38.227 1.00 96.54 268 PHE F C 1
ATOM 13592 O O . PHE F 1 247 ? -57.362 -13.183 38.242 1.00 98.92 268 PHE F O 1
ATOM 13595 N N . THR F 1 248 ? -56.720 -11.034 38.047 1.00 95.00 269 THR F N 1
ATOM 13596 C CA . THR F 1 248 ? -55.289 -11.270 38.069 1.00 94.74 269 THR F CA 1
ATOM 13597 C C . THR F 1 248 ? -54.739 -10.876 39.443 1.00 94.72 269 THR F C 1
ATOM 13598 O O . THR F 1 248 ? -55.414 -10.249 40.280 1.00 95.05 269 THR F O 1
ATOM 13601 N N . LYS F 1 249 ? -53.452 -11.178 39.647 1.00 93.99 270 LYS F N 1
ATOM 13602 C CA . LYS F 1 249 ? -52.821 -10.940 40.942 1.00 90.78 270 LYS F CA 1
ATOM 13603 C C . LYS F 1 249 ? -51.904 -9.723 40.855 1.00 88.14 270 LYS F C 1
ATOM 13604 O O . LYS F 1 249 ? -51.540 -9.279 39.765 1.00 86.84 270 LYS F O 1
ATOM 13606 N N . ALA F 1 250 ? -51.510 -9.203 42.017 1.00 87.03 271 ALA F N 1
ATOM 13607 C CA . ALA F 1 250 ? -50.523 -8.131 41.994 1.00 87.90 271 ALA F CA 1
ATOM 13608 C C . ALA F 1 250 ? -49.133 -8.711 42.208 1.00 89.70 271 ALA F C 1
ATOM 13609 O O . ALA F 1 250 ? -48.982 -9.837 42.652 1.00 93.00 271 ALA F O 1
ATOM 13611 N N . SER F 1 251 ? -48.117 -7.905 41.911 1.00 88.57 272 SER F N 1
ATOM 13612 C CA . SER F 1 251 ? -46.730 -8.319 42.053 1.00 88.05 272 SER F CA 1
ATOM 13613 C C . SER F 1 251 ? -46.386 -8.504 43.522 1.00 87.18 272 SER F C 1
ATOM 13614 O O . SER F 1 251 ? -45.777 -9.487 43.927 1.00 86.99 272 SER F O 1
ATOM 13617 N N . THR F 1 252 ? -46.809 -7.535 44.331 1.00 87.05 273 THR F N 1
ATOM 13618 C CA . THR F 1 252 ? -46.569 -7.480 45.757 1.00 89.36 273 THR F CA 1
ATOM 13619 C C . THR F 1 252 ? -47.305 -8.595 46.510 1.00 91.82 273 THR F C 1
ATOM 13620 O O . THR F 1 252 ? -47.129 -8.730 47.722 1.00 93.14 273 THR F O 1
ATOM 13624 N N . GLU F 1 253 ? -48.154 -9.374 45.807 1.00 93.86 274 GLU F N 1
ATOM 13625 C CA . GLU F 1 253 ? -48.979 -10.382 46.446 1.00 95.73 274 GLU F CA 1
ATOM 13626 C C . GLU F 1 253 ? -48.443 -11.776 46.163 1.00 97.43 274 GLU F C 1
ATOM 13627 O O . GLU F 1 253 ? -48.473 -12.236 45.035 1.00 97.71 274 GLU F O 1
ATOM 13630 N N . THR F 1 254 ? -48.064 -12.480 47.225 1.00 99.61 275 THR F N 1
ATOM 13631 C CA . THR F 1 254 ? -47.769 -13.900 47.148 1.00 103.30 275 THR F CA 1
ATOM 13632 C C . THR F 1 254 ? -49.087 -14.673 47.244 1.00 109.14 275 THR F C 1
ATOM 13633 O O . THR F 1 254 ? -49.229 -15.758 46.686 1.00 110.78 275 THR F O 1
ATOM 13637 N N . SER F 1 255 ? -50.044 -14.047 47.940 1.00 114.00 276 SER F N 1
ATOM 13638 C CA . SER F 1 255 ? -51.359 -14.618 48.163 1.00 116.60 276 SER F CA 1
ATOM 13639 C C . SER F 1 255 ? -52.145 -14.553 46.858 1.00 118.39 276 SER F C 1
ATOM 13640 O O . SER F 1 255 ? -52.559 -13.483 46.420 1.00 116.83 276 SER F O 1
ATOM 13643 N N . GLN F 1 256 ? -52.290 -15.712 46.201 1.00 122.58 277 GLN F N 1
ATOM 13644 C CA . GLN F 1 256 ? -52.988 -15.800 44.936 1.00 126.19 277 GLN F CA 1
ATOM 13645 C C . GLN F 1 256 ? -54.351 -16.415 45.230 1.00 129.61 277 GLN F C 1
ATOM 13646 O O . GLN F 1 256 ? -54.557 -17.058 46.262 1.00 135.17 277 GLN F O 1
ATOM 13652 N N . SER F 1 257 ? -55.275 -16.263 44.279 1.00 129.00 278 SER F N 1
ATOM 13653 C CA . SER F 1 257 ? -56.578 -16.919 44.329 1.00 130.20 278 SER F CA 1
ATOM 13654 C C . SER F 1 257 ? -57.249 -16.668 45.678 1.00 130.97 278 SER F C 1
ATOM 13655 O O . SER F 1 257 ? -57.460 -17.618 46.444 1.00 131.68 278 SER F O 1
ATOM 13658 N N . ILE F 1 258 ? -57.538 -15.393 45.947 1.00 131.77 279 ILE F N 1
ATOM 13659 C CA . ILE F 1 258 ? -58.252 -15.029 47.158 1.00 132.72 279 ILE F CA 1
ATOM 13660 C C . ILE F 1 258 ? -59.697 -15.494 46.981 1.00 133.87 279 ILE F C 1
ATOM 13661 O O . ILE F 1 258 ? -60.328 -15.252 45.952 1.00 132.34 279 ILE F O 1
ATOM 13666 N N . THR F 1 259 ? -60.246 -16.135 48.023 1.00 135.38 280 THR F N 1
ATOM 13667 C CA . THR F 1 259 ? -61.641 -16.522 48.079 1.00 132.74 280 THR F CA 1
ATOM 13668 C C . THR F 1 259 ? -62.451 -15.332 48.568 1.00 130.03 280 THR F C 1
ATOM 13669 O O . THR F 1 259 ? -63.636 -15.467 48.801 1.00 128.62 280 THR F O 1
ATOM 13673 N N . GLY F 1 260 ? -61.803 -14.206 48.857 1.00 130.80 281 GLY F N 1
ATOM 13674 C CA . GLY F 1 260 ? -62.415 -12.999 49.382 1.00 131.28 281 GLY F CA 1
ATOM 13675 C C . GLY F 1 260 ? -63.663 -12.566 48.612 1.00 130.96 281 GLY F C 1
ATOM 13676 O O . GLY F 1 260 ? -64.539 -11.918 49.170 1.00 129.60 281 GLY F O 1
ATOM 13677 N N . LYS F 1 261 ? -63.768 -12.996 47.353 1.00 134.25 282 LYS F N 1
ATOM 13678 C CA . LYS F 1 261 ? -65.013 -12.833 46.612 1.00 140.81 282 LYS F CA 1
ATOM 13679 C C . LYS F 1 261 ? -65.995 -13.937 46.998 1.00 146.71 282 LYS F C 1
ATOM 13680 O O . LYS F 1 261 ? -66.662 -14.520 46.137 1.00 149.68 282 LYS F O 1
ATOM 13686 N N . ILE F 1 262 ? -66.096 -14.213 48.305 1.00 150.86 283 ILE F N 1
ATOM 13687 C CA . ILE F 1 262 ? -66.999 -15.217 48.843 1.00 153.20 283 ILE F CA 1
ATOM 13688 C C . ILE F 1 262 ? -68.416 -14.796 48.474 1.00 154.83 283 ILE F C 1
ATOM 13689 O O . ILE F 1 262 ? -69.211 -15.601 48.003 1.00 154.72 283 ILE F O 1
ATOM 13694 N N . GLY F 1 263 ? -68.667 -13.489 48.571 1.00 157.30 284 GLY F N 1
ATOM 13695 C CA . GLY F 1 263 ? -69.994 -12.950 48.371 1.00 161.67 284 GLY F CA 1
ATOM 13696 C C . GLY F 1 263 ? -70.584 -12.487 49.703 1.00 167.26 284 GLY F C 1
ATOM 13697 O O . GLY F 1 263 ? -70.208 -13.003 50.758 1.00 171.72 284 GLY F O 1
ATOM 13698 N N . GLU F 1 264 ? -71.432 -11.459 49.651 1.00 168.86 285 GLU F N 1
ATOM 13699 C CA . GLU F 1 264 ? -72.208 -11.073 50.810 1.00 169.39 285 GLU F CA 1
ATOM 13700 C C . GLU F 1 264 ? -73.485 -11.895 50.855 1.00 166.35 285 GLU F C 1
ATOM 13701 O O . GLU F 1 264 ? -74.187 -11.865 51.846 1.00 171.94 285 GLU F O 1
ATOM 13707 N N . THR F 1 265 ? -73.755 -12.671 49.806 1.00 155.82 286 THR F N 1
ATOM 13708 C CA . THR F 1 265 ? -74.907 -13.541 49.755 1.00 148.00 286 THR F CA 1
ATOM 13709 C C . THR F 1 265 ? -74.486 -14.939 50.176 1.00 145.57 286 THR F C 1
ATOM 13710 O O . THR F 1 265 ? -74.606 -15.868 49.376 1.00 144.88 286 THR F O 1
ATOM 13714 N N . SER F 1 266 ? -73.887 -15.032 51.373 1.00 141.91 287 SER F N 1
ATOM 13715 C CA . SER F 1 266 ? -73.213 -16.250 51.812 1.00 141.40 287 SER F CA 1
ATOM 13716 C C . SER F 1 266 ? -72.351 -16.770 50.669 1.00 144.00 287 SER F C 1
ATOM 13717 O O . SER F 1 266 ? -71.373 -16.119 50.385 1.00 146.55 287 SER F O 1
ATOM 13720 N N . LYS F 1 267 ? -72.761 -17.826 49.959 1.00 148.77 288 LYS F N 1
ATOM 13721 C CA . LYS F 1 267 ? -72.138 -18.288 48.731 1.00 153.04 288 LYS F CA 1
ATOM 13722 C C . LYS F 1 267 ? -70.764 -18.898 48.990 1.00 152.60 288 LYS F C 1
ATOM 13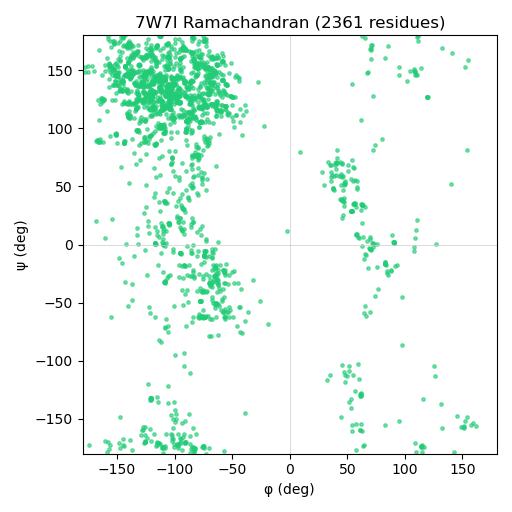723 O O . LYS F 1 267 ? -70.546 -20.059 48.662 1.00 158.99 288 LYS F O 1
ATOM 13729 N N . THR F 1 268 ? -69.851 -18.126 49.588 1.00 144.27 289 THR F N 1
ATOM 13730 C CA . THR F 1 268 ? -68.511 -18.593 49.929 1.00 136.58 289 THR F CA 1
ATOM 13731 C C . THR F 1 268 ? -67.835 -19.242 48.729 1.00 134.27 289 THR F C 1
ATOM 13732 O O . THR F 1 268 ? -67.570 -20.436 48.736 1.00 137.69 289 THR F O 1
ATOM 13736 N N . PHE F 1 269 ? -67.512 -18.430 47.713 1.00 128.33 290 PHE F N 1
ATOM 13737 C CA . PHE F 1 269 ? -66.908 -18.946 46.496 1.00 125.59 290 PHE F CA 1
ATOM 13738 C C . PHE F 1 269 ? -65.435 -18.551 46.396 1.00 128.82 290 PHE F C 1
ATOM 13739 O O . PHE F 1 269 ? -65.129 -17.357 46.329 1.00 132.16 290 PHE F O 1
ATOM 13747 N N . VAL F 1 270 ? -64.548 -19.552 46.330 1.00 129.96 291 VAL F N 1
ATOM 13748 C CA . VAL F 1 270 ? -63.146 -19.284 46.056 1.00 125.55 291 VAL F CA 1
ATOM 13749 C C . VAL F 1 270 ? -63.043 -18.919 44.578 1.00 121.73 291 VAL F C 1
ATOM 13750 O O . VAL F 1 270 ? -63.537 -19.670 43.744 1.00 122.69 291 VAL F O 1
ATOM 13754 N N . TYR F 1 271 ? -62.519 -17.731 44.285 1.00 115.66 292 TYR F N 1
ATOM 13755 C CA . TYR F 1 271 ? -62.460 -17.324 42.896 1.00 112.56 292 TYR F CA 1
ATOM 13756 C C . TYR F 1 271 ? -61.449 -18.119 42.085 1.00 110.63 292 TYR F C 1
ATOM 13757 O O . TYR F 1 271 ? -61.834 -19.003 41.328 1.00 112.01 292 TYR F O 1
ATOM 13766 N N . GLY F 1 272 ? -60.180 -17.753 42.231 1.00 106.36 293 GLY F N 1
ATOM 13767 C CA . GLY F 1 272 ? -59.118 -18.351 41.441 1.00 103.51 293 GLY F CA 1
ATOM 13768 C C . GLY F 1 272 ? -58.480 -17.296 40.542 1.00 101.55 293 GLY F C 1
ATOM 13769 O O . GLY F 1 272 ? -58.255 -16.174 40.996 1.00 101.77 293 GLY F O 1
ATOM 13770 N N . GLN F 1 273 ? -58.304 -17.649 39.269 1.00 100.22 294 GLN F N 1
ATOM 13771 C CA . GLN F 1 273 ? -57.770 -16.692 38.305 1.00 97.98 294 GLN F CA 1
ATOM 13772 C C . GLN F 1 273 ? -58.698 -16.510 37.102 1.00 98.28 294 GLN F C 1
ATOM 13773 O O . GLN F 1 273 ? -58.708 -15.435 36.506 1.00 99.40 294 GLN F O 1
ATOM 13779 N N . GLU F 1 274 ? -59.503 -17.542 36.792 1.00 97.59 295 GLU F N 1
ATOM 13780 C CA . GLU F 1 274 ? -60.484 -17.453 35.719 1.00 96.75 295 GLU F CA 1
ATOM 13781 C C . GLU F 1 274 ? -61.737 -18.230 36.124 1.00 96.92 295 GLU F C 1
ATOM 13782 O O . GLU F 1 274 ? -61.640 -19.414 36.397 1.00 100.57 295 GLU F O 1
ATOM 13788 N N . THR F 1 275 ? -62.907 -17.574 36.140 1.00 94.12 296 THR F N 1
ATOM 13789 C CA . THR F 1 275 ? -64.103 -18.165 36.728 1.00 91.41 296 THR F CA 1
ATOM 13790 C C . THR F 1 275 ? -65.372 -17.549 36.139 1.00 89.08 296 THR F C 1
ATOM 13791 O O . THR F 1 275 ? -65.283 -16.804 35.171 1.00 90.11 296 THR F O 1
ATOM 13794 N N . THR F 1 276 ? -66.543 -17.898 36.705 1.00 85.64 297 THR F N 1
ATOM 13795 C CA . THR F 1 276 ? -67.847 -17.473 36.210 1.00 82.92 297 THR F CA 1
ATOM 13796 C C . THR F 1 276 ? -68.835 -17.417 37.371 1.00 81.14 297 THR F C 1
ATOM 13797 O O . THR F 1 276 ? -68.823 -18.298 38.225 1.00 80.81 297 THR F O 1
ATOM 13800 N N . ILE F 1 277 ? -69.699 -16.392 37.375 1.00 80.28 298 ILE F N 1
ATOM 13801 C CA . ILE F 1 277 ? -70.680 -16.185 38.432 1.00 81.42 298 ILE F CA 1
ATOM 13802 C C . ILE F 1 277 ? -72.010 -15.747 37.811 1.00 84.07 298 ILE F C 1
ATOM 13803 O O . ILE F 1 277 ? -72.078 -15.499 36.610 1.00 86.15 298 ILE F O 1
ATOM 13806 N N . THR F 1 278 ? -73.061 -15.652 38.638 1.00 84.78 299 THR F N 1
ATOM 13807 C CA . THR F 1 278 ? -74.390 -15.249 38.195 1.00 83.60 299 THR F CA 1
ATOM 13808 C C . THR F 1 278 ? -75.013 -14.302 39.216 1.00 80.24 299 THR F C 1
ATOM 13809 O O . THR F 1 278 ? -74.807 -14.467 40.417 1.00 79.28 299 THR F O 1
ATOM 13813 N N . LEU F 1 279 ? -75.794 -13.328 38.727 1.00 77.71 300 LEU F N 1
ATOM 13814 C CA . LEU F 1 279 ? -76.414 -12.322 39.579 1.00 76.15 300 LEU F CA 1
ATOM 13815 C C . LEU F 1 279 ? -77.817 -11.964 39.086 1.00 76.11 300 LEU F C 1
ATOM 13816 O O . LEU F 1 279 ? -78.112 -12.071 37.898 1.00 77.14 300 LEU F O 1
ATOM 13821 N N . ARG F 1 280 ? -78.658 -11.506 40.023 1.00 74.90 301 ARG F N 1
ATOM 13822 C CA . ARG F 1 280 ? -79.973 -10.938 39.763 1.00 73.95 301 ARG F CA 1
ATOM 13823 C C . ARG F 1 280 ? -79.948 -9.452 40.116 1.00 72.64 301 ARG F C 1
ATOM 13824 O O . ARG F 1 280 ? -78.926 -8.953 40.580 1.00 71.19 301 ARG F O 1
ATOM 13827 N N . HIS F 1 281 ? -81.084 -8.764 39.920 1.00 72.32 302 HIS F N 1
ATOM 13828 C CA . HIS F 1 281 ? -81.210 -7.349 40.244 1.00 72.21 302 HIS F CA 1
ATOM 13829 C C . HIS F 1 281 ? -80.924 -7.135 41.726 1.00 72.34 302 HIS F C 1
ATOM 13830 O O . HIS F 1 281 ? -81.315 -7.954 42.552 1.00 72.85 302 HIS F O 1
ATOM 13837 N N . ASP F 1 282 ? -80.231 -6.028 42.030 1.00 72.91 303 ASP F N 1
ATOM 13838 C CA . ASP F 1 282 ? -79.891 -5.623 43.384 1.00 73.80 303 ASP F CA 1
ATOM 13839 C C . ASP F 1 282 ? -79.179 -6.754 44.129 1.00 74.54 303 ASP F C 1
ATOM 13840 O O . ASP F 1 282 ? -79.265 -6.839 45.353 1.00 75.72 303 ASP F O 1
ATOM 13842 N N . GLN F 1 283 ? -78.460 -7.609 43.384 1.00 75.58 304 GLN F N 1
ATOM 13843 C CA . GLN F 1 283 ? -77.648 -8.667 43.969 1.00 77.68 304 GLN F CA 1
ATOM 13844 C C . GLN F 1 283 ? -76.174 -8.356 43.707 1.00 78.86 304 GLN F C 1
ATOM 13845 O O . GLN F 1 283 ? -75.809 -8.012 42.579 1.00 79.95 304 GLN F O 1
ATOM 13851 N N . SER F 1 284 ? -75.346 -8.504 44.755 1.00 79.32 305 SER F N 1
ATOM 13852 C CA . SER F 1 284 ? -73.976 -8.020 44.748 1.00 79.30 305 SER F CA 1
ATOM 13853 C C . SER F 1 284 ? -73.028 -9.034 45.379 1.00 79.69 305 SER F C 1
ATOM 13854 O O . SER F 1 284 ? -73.409 -9.767 46.293 1.00 81.05 305 SER F O 1
ATOM 13857 N N . LEU F 1 285 ? -71.786 -9.067 44.877 1.00 79.60 306 LEU F N 1
ATOM 13858 C CA . LEU F 1 285 ? -70.751 -9.907 45.459 1.00 79.95 306 LEU F CA 1
ATOM 13859 C C . LEU F 1 285 ? -69.578 -9.040 45.886 1.00 78.81 306 LEU F C 1
ATOM 13860 O O . LEU F 1 285 ? -68.933 -8.413 45.056 1.00 76.62 306 LEU F O 1
ATOM 13865 N N . VAL F 1 286 ? -69.322 -9.036 47.194 1.00 80.08 307 VAL F N 1
ATOM 13866 C CA . VAL F 1 286 ? -68.358 -8.134 47.791 1.00 81.25 307 VAL F CA 1
ATOM 13867 C C . VAL F 1 286 ? -67.113 -8.920 48.184 1.00 81.54 307 VAL F C 1
ATOM 13868 O O . VAL F 1 286 ? -67.200 -9.995 48.771 1.00 82.32 307 VAL F O 1
ATOM 13871 N N . PHE F 1 287 ? -65.961 -8.353 47.856 1.00 80.89 308 PHE F N 1
ATOM 13872 C CA . PHE F 1 287 ? -64.686 -8.812 48.379 1.00 80.98 308 PHE F CA 1
ATOM 13873 C C . PHE F 1 287 ? -64.244 -7.804 49.428 1.00 82.58 308 PHE F C 1
ATOM 13874 O O . PHE F 1 287 ? -64.046 -6.639 49.130 1.00 82.56 308 PHE F O 1
ATOM 13877 N N . ASP F 1 288 ? -64.108 -8.261 50.667 1.00 84.97 309 ASP F N 1
ATOM 13878 C CA . ASP F 1 288 ? -63.711 -7.392 51.760 1.00 86.25 309 ASP F CA 1
ATOM 13879 C C . ASP F 1 288 ? -62.189 -7.422 51.906 1.00 84.77 309 ASP F C 1
ATOM 13880 O O . ASP F 1 288 ? -61.562 -8.468 51.778 1.00 84.57 309 ASP F O 1
ATOM 13885 N N . THR F 1 289 ? -61.615 -6.248 52.168 1.00 83.08 310 THR F N 1
ATOM 13886 C CA . THR F 1 289 ? -60.208 -6.037 52.485 1.00 82.12 310 THR F CA 1
ATOM 13887 C C . THR F 1 289 ? -59.289 -6.900 51.613 1.00 80.65 310 THR F C 1
ATOM 13888 O O . THR F 1 289 ? -58.647 -7.828 52.108 1.00 81.10 310 THR F O 1
ATOM 13892 N N . ILE F 1 290 ? -59.206 -6.572 50.316 1.00 79.01 311 ILE F N 1
ATOM 13893 C CA . ILE F 1 290 ? -58.450 -7.346 49.343 1.00 77.39 311 ILE F CA 1
ATOM 13894 C C . ILE F 1 290 ? -57.325 -6.467 48.791 1.00 76.52 311 ILE F C 1
ATOM 13895 O O . ILE F 1 290 ? -57.523 -5.265 48.654 1.00 75.88 311 ILE F O 1
ATOM 13899 N N . PRO F 1 291 ? -56.118 -7.020 48.494 1.00 75.92 312 PRO F N 1
ATOM 13900 C CA . PRO F 1 291 ? -54.983 -6.229 48.009 1.00 74.14 312 PRO F CA 1
ATOM 13901 C C . PRO F 1 291 ? -55.216 -5.394 46.759 1.00 72.82 312 PRO F C 1
ATOM 13902 O O . PRO F 1 291 ? -56.079 -5.709 45.941 1.00 73.36 312 PRO F O 1
ATOM 13906 N N . ALA F 1 292 ? -54.425 -4.318 46.637 1.00 71.10 313 ALA F N 1
ATOM 13907 C CA . ALA F 1 292 ? -54.539 -3.419 45.506 1.00 71.07 313 ALA F CA 1
ATOM 13908 C C . ALA F 1 292 ? -53.711 -3.967 44.356 1.00 71.43 313 ALA F C 1
ATOM 13909 O O . ALA F 1 292 ? -53.136 -5.039 44.474 1.00 71.60 313 ALA F O 1
ATOM 13911 N N . GLY F 1 293 ? -53.730 -3.245 43.230 1.00 72.41 314 GLY F N 1
ATOM 13912 C CA . GLY F 1 293 ? -52.963 -3.605 42.050 1.00 73.63 314 GLY F CA 1
ATOM 13913 C C . GLY F 1 293 ? -53.491 -4.864 41.358 1.00 74.13 314 GLY F C 1
ATOM 13914 O O . GLY F 1 293 ? -52.873 -5.381 40.426 1.00 75.42 314 GLY F O 1
ATOM 13915 N N . THR F 1 294 ? -54.636 -5.364 41.832 1.00 72.84 315 THR F N 1
ATOM 13916 C CA . THR F 1 294 ? -55.253 -6.541 41.251 1.00 72.89 315 THR F CA 1
ATOM 13917 C C . THR F 1 294 ? -56.144 -6.102 40.093 1.00 74.82 315 THR F C 1
ATOM 13918 O O . THR F 1 294 ? -57.083 -5.328 40.290 1.00 74.87 315 THR F O 1
ATOM 13921 N N . ARG F 1 295 ? -55.860 -6.608 38.889 1.00 77.78 316 ARG F N 1
ATOM 13922 C CA . ARG F 1 295 ? -56.653 -6.293 37.709 1.00 80.08 316 ARG F CA 1
ATOM 13923 C C . ARG F 1 295 ? -57.701 -7.386 37.494 1.00 80.77 316 ARG F C 1
ATOM 13924 O O . ARG F 1 295 ? -57.562 -8.482 38.020 1.00 80.56 316 ARG F O 1
ATOM 13927 N N . TYR F 1 296 ? -58.756 -7.082 36.724 1.00 80.70 317 TYR F N 1
ATOM 13928 C CA . TYR F 1 296 ? -59.840 -8.027 36.483 1.00 80.16 317 TYR F CA 1
ATOM 13929 C C . TYR F 1 296 ? -60.483 -7.773 35.123 1.00 80.44 317 TYR F C 1
ATOM 13930 O O . TYR F 1 296 ? -60.575 -6.640 34.673 1.00 79.86 317 TYR F O 1
ATOM 13939 N N . LYS F 1 297 ? -60.934 -8.858 34.482 1.00 81.19 318 LYS F N 1
ATOM 13940 C CA . LYS F 1 297 ? -61.635 -8.836 33.209 1.00 82.09 318 LYS F CA 1
ATOM 13941 C C . LYS F 1 297 ? -63.093 -9.204 33.453 1.00 81.03 318 LYS F C 1
ATOM 13942 O O . LYS F 1 297 ? -63.379 -10.287 33.950 1.00 81.27 318 LYS F O 1
ATOM 13945 N N . LEU F 1 298 ? -64.002 -8.287 33.108 1.00 80.20 319 LEU F N 1
ATOM 13946 C CA . LEU F 1 298 ? -65.424 -8.555 33.222 1.00 80.61 319 LEU F CA 1
ATOM 13947 C C . LEU F 1 298 ? -65.972 -8.845 31.831 1.00 81.73 319 LEU F C 1
ATOM 13948 O O . LEU F 1 298 ? -65.710 -8.101 30.891 1.00 82.18 319 LEU F O 1
ATOM 13951 N N . VAL F 1 299 ? -66.731 -9.943 31.726 1.00 82.33 320 VAL F N 1
ATOM 13952 C CA . VAL F 1 299 ? -67.392 -10.333 30.496 1.00 84.55 320 VAL F CA 1
ATOM 13953 C C . VAL F 1 299 ? -68.786 -10.834 30.860 1.00 85.78 320 VAL F C 1
ATOM 13954 O O . VAL F 1 299 ? -68.927 -11.898 31.456 1.00 85.23 320 VAL F O 1
ATOM 13957 N N . GLU F 1 300 ? -69.815 -10.064 30.492 1.00 88.36 321 GLU F N 1
ATOM 13958 C CA . GLU F 1 300 ? -71.184 -10.518 30.681 1.00 89.51 321 GLU F CA 1
ATOM 13959 C C . GLU F 1 300 ? -71.692 -11.104 29.368 1.00 93.25 321 GLU F C 1
ATOM 13960 O O . GLU F 1 300 ? -71.618 -10.456 28.323 1.00 95.05 321 GLU F O 1
ATOM 13966 N N . THR F 1 301 ? -72.204 -12.335 29.437 1.00 96.45 322 THR F N 1
ATOM 13967 C CA . THR F 1 301 ? -72.878 -12.925 28.297 1.00 100.94 322 THR F CA 1
ATOM 13968 C C . THR F 1 301 ? -74.119 -12.085 27.994 1.00 102.85 322 THR F C 1
ATOM 13969 O O . THR F 1 301 ? -75.024 -11.987 28.820 1.00 102.43 322 THR F O 1
ATOM 13973 N N . GLY F 1 302 ? -74.138 -11.454 26.812 1.00 105.62 323 GLY F N 1
ATOM 13974 C CA . GLY F 1 302 ? -75.194 -10.515 26.459 1.00 106.87 323 GLY F CA 1
ATOM 13975 C C . GLY F 1 302 ? -76.515 -11.222 26.172 1.00 109.27 323 GLY F C 1
ATOM 13976 O O . GLY F 1 302 ? -76.591 -12.001 25.226 1.00 111.27 323 GLY F O 1
ATOM 13977 N N . SER F 1 303 ? -77.549 -10.924 26.975 1.00 110.29 324 SER F N 1
ATOM 13978 C CA . SER F 1 303 ? -78.850 -11.568 26.844 1.00 110.47 324 SER F CA 1
ATOM 13979 C C . SER F 1 303 ? -79.660 -10.908 25.728 1.00 110.30 324 SER F C 1
ATOM 13980 O O . SER F 1 303 ? -79.481 -9.722 25.445 1.00 111.52 324 SER F O 1
ATOM 13983 N N . GLN F 1 304 ? -80.570 -11.682 25.120 1.00 108.35 325 GLN F N 1
ATOM 13984 C CA . GLN F 1 304 ? -81.380 -11.206 24.009 1.00 108.04 325 GLN F CA 1
ATOM 13985 C C . GLN F 1 304 ? -82.217 -10.005 24.447 1.00 107.00 325 GLN F C 1
ATOM 13986 O O . GLN F 1 304 ? -83.050 -10.131 25.344 1.00 107.15 325 GLN F O 1
ATOM 13988 N N . GLY F 1 305 ? -81.940 -8.838 23.847 1.00 107.21 326 GLY F N 1
ATOM 13989 C CA . GLY F 1 305 ? -82.768 -7.648 23.990 1.00 108.20 326 GLY F CA 1
ATOM 13990 C C . GLY F 1 305 ? -82.367 -6.744 25.154 1.00 107.55 326 GLY F C 1
ATOM 13991 O O . GLY F 1 305 ? -83.003 -5.722 25.370 1.00 108.56 326 GLY F O 1
ATOM 13992 N N . TYR F 1 306 ? -81.305 -7.119 25.868 1.00 107.63 327 TYR F N 1
ATOM 13993 C CA . TYR F 1 306 ? -80.851 -6.362 27.024 1.00 108.27 327 TYR F CA 1
ATOM 13994 C C . TYR F 1 306 ? -79.575 -5.626 26.654 1.00 109.68 327 TYR F C 1
ATOM 13995 O O . TYR F 1 306 ? -78.625 -6.215 26.147 1.00 110.81 327 TYR F O 1
ATOM 14004 N N . THR F 1 307 ? -79.562 -4.324 26.948 1.00 109.91 328 THR F N 1
ATOM 14005 C CA . THR F 1 307 ? -78.373 -3.503 26.802 1.00 108.12 328 THR F CA 1
ATOM 14006 C C . THR F 1 307 ? -77.655 -3.417 28.150 1.00 102.72 328 THR F C 1
ATOM 14007 O O . THR F 1 307 ? -78.282 -3.114 29.159 1.00 100.77 328 THR F O 1
ATOM 14011 N N . ALA F 1 308 ? -76.340 -3.706 28.132 1.00 99.36 329 ALA F N 1
ATOM 14012 C CA . ALA F 1 308 ? -75.552 -3.666 29.345 1.00 97.06 329 ALA F CA 1
ATOM 14013 C C . ALA F 1 308 ? -74.672 -2.420 29.375 1.00 96.89 329 ALA F C 1
ATOM 14014 O O . ALA F 1 308 ? -74.013 -2.090 28.388 1.00 100.31 329 ALA F O 1
ATOM 14016 N N . SER F 1 309 ? -74.661 -1.748 30.541 1.00 93.60 330 SER F N 1
ATOM 14017 C CA . SER F 1 309 ? -73.782 -0.631 30.816 1.00 91.12 330 SER F CA 1
ATOM 14018 C C . SER F 1 309 ? -73.193 -0.773 32.220 1.00 87.90 330 SER F C 1
ATOM 14019 O O . SER F 1 309 ? -73.634 -1.625 32.984 1.00 86.85 330 SER F O 1
ATOM 14022 N N . ALA F 1 310 ? -72.212 0.081 32.540 1.00 86.33 331 ALA F N 1
ATOM 14023 C CA . ALA F 1 310 ? -71.499 -0.013 33.798 1.00 84.44 331 ALA F CA 1
ATOM 14024 C C . ALA F 1 310 ? -71.040 1.362 34.274 1.00 84.33 331 ALA F C 1
ATOM 14025 O O . ALA F 1 310 ? -70.685 2.222 33.473 1.00 84.68 331 ALA F O 1
ATOM 14027 N N . ALA F 1 311 ? -71.055 1.531 35.599 1.00 83.94 332 ALA F N 1
ATOM 14028 C CA . ALA F 1 311 ? -70.538 2.717 36.260 1.00 85.58 332 ALA F CA 1
ATOM 14029 C C . ALA F 1 311 ? -69.633 2.278 37.407 1.00 85.46 332 ALA F C 1
ATOM 14030 O O . ALA F 1 311 ? -70.096 1.949 38.496 1.00 84.51 332 ALA F O 1
ATOM 14032 N N . TYR F 1 312 ? -68.328 2.280 37.137 1.00 87.72 333 TYR F N 1
ATOM 14033 C CA . TYR F 1 312 ? -67.362 1.669 38.030 1.00 88.80 333 TYR F CA 1
ATOM 14034 C C . TYR F 1 312 ? -66.506 2.731 38.703 1.00 90.14 333 TYR F C 1
ATOM 14035 O O . TYR F 1 312 ? -66.749 3.926 38.541 1.00 92.47 333 TYR F O 1
ATOM 14044 N N . LYS F 1 313 ? -65.507 2.264 39.464 1.00 89.70 334 LYS F N 1
ATOM 14045 C CA . LYS F 1 313 ? -64.552 3.113 40.159 1.00 89.56 334 LYS F CA 1
ATOM 14046 C C . LYS F 1 313 ? -63.172 2.460 40.146 1.00 89.05 334 LYS F C 1
ATOM 14047 O O . LYS F 1 313 ? -62.814 1.741 41.066 1.00 88.48 334 LYS F O 1
ATOM 14050 N N . GLU F 1 314 ? -62.408 2.729 39.084 1.00 88.21 335 GLU F N 1
ATOM 14051 C CA . GLU F 1 314 ? -61.008 2.348 38.982 1.00 85.87 335 GLU F CA 1
ATOM 14052 C C . GLU F 1 314 ? -60.194 3.342 39.813 1.00 86.57 335 GLU F C 1
ATOM 14053 O O . GLU F 1 314 ? -60.008 4.476 39.394 1.00 86.40 335 GLU F O 1
ATOM 14056 N N . ASN F 1 315 ? -59.716 2.898 40.985 1.00 88.78 336 ASN F N 1
ATOM 14057 C CA . ASN F 1 315 ? -59.224 3.804 42.014 1.00 91.74 336 ASN F CA 1
ATOM 14058 C C . ASN F 1 315 ? -60.399 4.670 42.435 1.00 92.90 336 ASN F C 1
ATOM 14059 O O . ASN F 1 315 ? -61.550 4.355 42.139 1.00 93.03 336 ASN F O 1
ATOM 14064 N N . GLY F 1 316 ? -60.123 5.815 43.050 1.00 95.28 337 GLY F N 1
ATOM 14065 C CA . GLY F 1 316 ? -61.173 6.728 43.439 1.00 100.02 337 GLY F CA 1
ATOM 14066 C C . GLY F 1 316 ? -61.829 7.476 42.275 1.00 104.83 337 GLY F C 1
ATOM 14067 O O . GLY F 1 316 ? -62.717 8.279 42.531 1.00 106.77 337 GLY F O 1
ATOM 14068 N N . ALA F 1 317 ? -61.445 7.149 41.028 1.00 108.75 338 ALA F N 1
ATOM 14069 C CA . ALA F 1 317 ? -61.991 7.856 39.877 1.00 115.25 338 ALA F CA 1
ATOM 14070 C C . ALA F 1 317 ? -63.169 7.084 39.289 1.00 118.27 338 ALA F C 1
ATOM 14071 O O . ALA F 1 317 ? -62.992 6.018 38.705 1.00 120.10 338 ALA F O 1
ATOM 14073 N N . SER F 1 318 ? -64.372 7.637 39.457 1.00 120.43 339 SER F N 1
ATOM 14074 C CA . SER F 1 318 ? -65.572 7.014 38.922 1.00 120.95 339 SER F CA 1
ATOM 14075 C C . SER F 1 318 ? -65.620 7.202 37.408 1.00 120.18 339 SER F C 1
ATOM 14076 O O . SER F 1 318 ? -65.629 8.328 36.916 1.00 121.00 339 SER F O 1
ATOM 14079 N N . LYS F 1 319 ? -65.638 6.078 36.687 1.00 118.60 340 LYS F N 1
ATOM 14080 C CA . LYS F 1 319 ? -65.775 6.063 35.242 1.00 121.54 340 LYS F CA 1
ATOM 14081 C C . LYS F 1 319 ? -67.038 5.286 34.865 1.00 123.34 340 LYS F C 1
ATOM 14082 O O . LYS F 1 319 ? -67.655 4.654 35.720 1.00 124.83 340 LYS F O 1
ATOM 14085 N N . ASN F 1 320 ? -67.447 5.406 33.600 1.00 124.99 341 ASN F N 1
ATOM 14086 C CA . ASN F 1 320 ? -68.606 4.699 33.072 1.00 123.57 341 ASN F CA 1
ATOM 14087 C C . ASN F 1 320 ? -68.271 4.183 31.675 1.00 124.73 341 ASN F C 1
ATOM 14088 O O . ASN F 1 320 ? -67.557 4.851 30.928 1.00 129.03 341 ASN F O 1
ATOM 14091 N N . GLN F 1 321 ? -68.767 2.978 31.353 1.00 121.23 342 GLN F N 1
ATOM 14092 C CA . GLN F 1 321 ? -68.634 2.394 30.027 1.00 118.99 342 GLN F CA 1
ATOM 14093 C C . GLN F 1 321 ? -69.934 1.671 29.695 1.00 118.61 342 GLN F C 1
ATOM 14094 O O . GLN F 1 321 ? -70.554 1.094 30.582 1.00 115.50 342 GLN F O 1
ATOM 14097 N N . ALA F 1 322 ? -70.321 1.693 28.417 1.00 120.01 343 ALA F N 1
ATOM 14098 C CA . ALA F 1 322 ? -71.518 0.999 27.975 1.00 118.79 343 ALA F CA 1
ATOM 14099 C C . ALA F 1 322 ? -71.212 0.182 26.722 1.00 118.59 343 ALA F C 1
ATOM 14100 O O . ALA F 1 322 ? -70.178 0.376 26.082 1.00 119.27 343 ALA F O 1
ATOM 14102 N N . GLY F 1 323 ? -72.127 -0.732 26.390 1.00 118.24 344 GLY F N 1
ATOM 14103 C CA . GLY F 1 323 ? -71.949 -1.609 25.247 1.00 119.11 344 GLY F CA 1
ATOM 14104 C C . GLY F 1 323 ? -73.073 -1.445 24.233 1.00 121.22 344 GLY F C 1
ATOM 14105 O O . GLY F 1 323 ? -73.427 -0.326 23.864 1.00 122.94 344 GLY F O 1
ATOM 14106 N N . THR F 1 324 ? -73.623 -2.580 23.797 1.00 120.94 345 THR F N 1
ATOM 14107 C CA . THR F 1 324 ? -74.689 -2.575 22.815 1.00 121.30 345 THR F CA 1
ATOM 14108 C C . THR F 1 324 ? -75.787 -3.534 23.262 1.00 118.07 345 THR F C 1
ATOM 14109 O O . THR F 1 324 ? -75.558 -4.371 24.128 1.00 116.61 345 THR F O 1
ATOM 14112 N N . VAL F 1 325 ? -76.971 -3.390 22.653 1.00 116.09 346 VAL F N 1
ATOM 14113 C CA . VAL F 1 325 ? -78.118 -4.217 22.984 1.00 112.34 346 VAL F CA 1
ATOM 14114 C C . VAL F 1 325 ? -77.867 -5.637 22.481 1.00 111.15 346 VAL F C 1
ATOM 14115 O O . VAL F 1 325 ? -77.474 -5.838 21.338 1.00 112.49 346 VAL F O 1
ATOM 14118 N N . SER F 1 326 ? -78.069 -6.605 23.380 1.00 108.47 347 SER F N 1
ATOM 14119 C CA . SER F 1 326 ? -77.966 -8.029 23.099 1.00 108.07 347 SER F CA 1
ATOM 14120 C C . SER F 1 326 ? -76.544 -8.416 22.695 1.00 109.16 347 SER F C 1
ATOM 14121 O O . SER F 1 326 ? -76.353 -9.322 21.890 1.00 111.72 347 SER F O 1
ATOM 14124 N N . THR F 1 327 ? -75.545 -7.742 23.275 1.00 108.23 348 THR F N 1
ATOM 14125 C CA . THR F 1 327 ? -74.156 -8.020 22.947 1.00 108.33 348 THR F CA 1
ATOM 14126 C C . THR F 1 327 ? -73.359 -8.258 24.223 1.00 107.07 348 THR F C 1
ATOM 14127 O O . THR F 1 327 ? -73.548 -7.549 25.210 1.00 106.15 348 THR F O 1
ATOM 14130 N N . ASN F 1 328 ? -72.469 -9.256 24.181 1.00 107.25 349 ASN F N 1
ATOM 14131 C CA . ASN F 1 328 ? -71.576 -9.559 25.290 1.00 106.05 349 ASN F CA 1
ATOM 14132 C C . ASN F 1 328 ? -70.770 -8.305 25.649 1.00 106.25 349 ASN F C 1
ATOM 14133 O O . ASN F 1 328 ? -70.327 -7.581 24.760 1.00 107.11 349 ASN F O 1
ATOM 14136 N N . PHE F 1 329 ? -70.610 -8.044 26.957 1.00 105.68 350 PHE F N 1
ATOM 14137 C CA . PHE F 1 329 ? -69.995 -6.814 27.436 1.00 106.97 350 PHE F CA 1
ATOM 14138 C C . PHE F 1 329 ? -68.654 -7.112 28.103 1.00 109.66 350 PHE F C 1
ATOM 14139 O O . PHE F 1 329 ? -68.603 -7.530 29.259 1.00 110.17 350 PHE F O 1
ATOM 14147 N N . THR F 1 330 ? -67.576 -6.866 27.357 1.00 112.74 351 THR F N 1
ATOM 14148 C CA . THR F 1 330 ? -66.224 -7.141 27.818 1.00 112.02 351 THR F CA 1
ATOM 14149 C C . THR F 1 330 ? -65.539 -5.821 28.174 1.00 112.91 351 THR F C 1
ATOM 14150 O O . THR F 1 330 ? -65.654 -4.840 27.436 1.00 115.53 351 THR F O 1
ATOM 14154 N N . GLN F 1 331 ? -64.811 -5.809 29.301 1.00 111.48 352 GLN F N 1
ATOM 14155 C CA . GLN F 1 331 ? -64.236 -4.571 29.813 1.00 109.29 352 GLN F CA 1
ATOM 14156 C C . GLN F 1 331 ? -62.712 -4.530 29.677 1.00 106.82 352 GLN F C 1
ATOM 14157 O O . GLN F 1 331 ? -62.090 -3.551 30.090 1.00 105.54 352 GLN F O 1
ATOM 14163 N N . ASP F 1 332 ? -62.126 -5.592 29.117 1.00 105.46 353 ASP F N 1
ATOM 14164 C CA . ASP F 1 332 ? -60.684 -5.785 29.081 1.00 104.15 353 ASP F CA 1
ATOM 14165 C C . ASP F 1 332 ? -60.169 -5.869 30.519 1.00 101.83 353 ASP F C 1
ATOM 14166 O O . ASP F 1 332 ? -60.737 -6.610 31.308 1.00 100.99 353 ASP F O 1
ATOM 14169 N N . SER F 1 333 ? -59.140 -5.093 30.874 1.00 100.87 354 SER F N 1
ATOM 14170 C CA . SER F 1 333 ? -58.536 -5.207 32.195 1.00 99.17 354 SER F CA 1
ATOM 14171 C C . SER F 1 333 ? -58.585 -3.886 32.960 1.00 98.79 354 SER F C 1
ATOM 14172 O O . SER F 1 333 ? -57.678 -3.065 32.854 1.00 100.62 354 SER F O 1
ATOM 14175 N N . ILE F 1 334 ? -59.636 -3.719 33.761 1.00 97.97 355 ILE F N 1
ATOM 14176 C CA . ILE F 1 334 ? -59.776 -2.592 34.665 1.00 99.07 355 ILE F CA 1
ATOM 14177 C C . ILE F 1 334 ? -59.045 -2.950 35.950 1.00 97.80 355 ILE F C 1
ATOM 14178 O O . ILE F 1 334 ? -58.745 -4.123 36.179 1.00 97.52 355 ILE F O 1
ATOM 14183 N N . LEU F 1 335 ? -58.788 -1.947 36.794 1.00 97.60 356 LEU F N 1
ATOM 14184 C CA . LEU F 1 335 ? -57.896 -2.188 37.916 1.00 97.84 356 LEU F CA 1
ATOM 14185 C C . LEU F 1 335 ? -58.591 -1.895 39.241 1.00 98.10 356 LEU F C 1
ATOM 14186 O O . LEU F 1 335 ? -59.172 -0.821 39.408 1.00 100.57 356 LEU F O 1
ATOM 14191 N N . ILE F 1 336 ? -58.493 -2.847 40.180 1.00 97.24 357 ILE F N 1
ATOM 14192 C CA . ILE F 1 336 ? -58.822 -2.601 41.576 1.00 96.48 357 ILE F CA 1
ATOM 14193 C C . ILE F 1 336 ? -57.573 -2.017 42.209 1.00 96.09 357 ILE F C 1
ATOM 14194 O O . ILE F 1 336 ? -56.591 -2.705 42.312 1.00 94.59 357 ILE F O 1
ATOM 14199 N N . GLY F 1 337 ? -57.602 -0.767 42.630 1.00 96.80 358 GLY F N 1
ATOM 14200 C CA . GLY F 1 337 ? -56.399 -0.273 43.274 1.00 95.43 358 GLY F CA 1
ATOM 14201 C C . GLY F 1 337 ? -56.716 0.330 44.627 1.00 95.22 358 GLY F C 1
ATOM 14202 O O . GLY F 1 337 ? -57.714 -0.027 45.235 1.00 94.86 358 GLY F O 1
ATOM 14203 N N . GLU F 1 338 ? -55.826 1.220 45.086 1.00 93.79 359 GLU F N 1
ATOM 14204 C CA . GLU F 1 338 ? -56.022 1.971 46.306 1.00 92.70 359 GLU F CA 1
ATOM 14205 C C . GLU F 1 338 ? -57.272 2.814 46.098 1.00 93.44 359 GLU F C 1
ATOM 14206 O O . GLU F 1 338 ? -57.700 2.990 44.961 1.00 95.25 359 GLU F O 1
ATOM 14212 N N . LYS F 1 339 ? -57.893 3.302 47.169 1.00 92.27 360 LYS F N 1
ATOM 14213 C CA . LYS F 1 339 ? -59.040 4.180 46.988 1.00 91.21 360 LYS F CA 1
ATOM 14214 C C . LYS F 1 339 ? -60.207 3.342 46.463 1.00 87.97 360 LYS F C 1
ATOM 14215 O O . LYS F 1 339 ? -60.018 2.144 46.184 1.00 86.21 360 LYS F O 1
ATOM 14221 N N . PRO F 1 340 ? -61.444 3.906 46.368 1.00 86.46 361 PRO F N 1
ATOM 14222 C CA . PRO F 1 340 ? -62.611 3.062 46.093 1.00 84.35 361 PRO F CA 1
ATOM 14223 C C . PRO F 1 340 ? -62.493 2.164 44.867 1.00 82.30 361 PRO F C 1
ATOM 14224 O O . PRO F 1 340 ? -61.864 2.508 43.882 1.00 82.12 361 PRO F O 1
ATOM 14228 N N . ASN F 1 341 ? -63.114 0.995 44.926 1.00 80.78 362 ASN F N 1
ATOM 14229 C CA . ASN F 1 341 ? -63.282 0.173 43.749 1.00 81.17 362 ASN F CA 1
ATOM 14230 C C . ASN F 1 341 ? -64.678 -0.419 43.807 1.00 83.34 362 ASN F C 1
ATOM 14231 O O . ASN F 1 341 ? -65.025 -1.064 44.783 1.00 84.55 362 ASN F O 1
ATOM 14234 N N . ASP F 1 342 ? -65.475 -0.178 42.765 1.00 86.21 363 ASP F N 1
ATOM 14235 C CA . ASP F 1 342 ? -66.833 -0.703 42.696 1.00 86.70 363 ASP F CA 1
ATOM 14236 C C . ASP F 1 342 ? -67.216 -0.859 41.230 1.00 85.74 363 ASP F C 1
ATOM 14237 O O . ASP F 1 342 ? -66.452 -0.440 40.372 1.00 86.28 363 ASP F O 1
ATOM 14242 N N . ASN F 1 343 ? -68.386 -1.461 40.966 1.00 83.62 364 ASN F N 1
ATOM 14243 C CA . ASN F 1 343 ? -68.910 -1.569 39.613 1.00 81.88 364 ASN F CA 1
ATOM 14244 C C . ASN F 1 343 ? -70.402 -1.905 39.658 1.00 79.94 364 ASN F C 1
ATOM 14245 O O . ASN F 1 343 ? -70.798 -2.966 40.136 1.00 78.40 364 ASN F O 1
ATOM 14250 N N . THR F 1 344 ? -71.217 -1.048 39.032 1.00 78.71 365 THR F N 1
ATOM 14251 C CA . THR F 1 344 ? -72.644 -1.304 38.946 1.00 77.00 365 THR F CA 1
ATOM 14252 C C . THR F 1 344 ? -72.997 -1.646 37.508 1.00 76.30 365 THR F C 1
ATOM 14253 O O . THR F 1 344 ? -73.072 -0.751 36.674 1.00 76.83 365 THR F O 1
ATOM 14256 N N . ILE F 1 345 ? -73.210 -2.936 37.223 1.00 75.33 366 ILE F N 1
ATOM 14257 C CA . ILE F 1 345 ? -73.583 -3.359 35.866 1.00 76.29 366 ILE F CA 1
ATOM 14258 C C . ILE F 1 345 ? -75.096 -3.198 35.706 1.00 78.06 366 ILE F C 1
ATOM 14259 O O . ILE F 1 345 ? -75.818 -3.857 36.427 1.00 79.68 366 ILE F O 1
ATOM 14262 N N . THR F 1 346 ? -75.551 -2.336 34.792 1.00 78.88 367 THR F N 1
ATOM 14263 C CA . THR F 1 346 ? -76.990 -2.089 34.604 1.00 77.74 367 THR F CA 1
ATOM 14264 C C . THR F 1 346 ? -77.470 -2.782 33.332 1.00 76.64 367 THR F C 1
ATOM 14265 O O . THR F 1 346 ? -76.748 -2.743 32.339 1.00 77.08 367 THR F O 1
ATOM 14269 N N . ASN F 1 347 ? -78.636 -3.437 33.381 1.00 75.13 368 ASN F N 1
ATOM 14270 C CA . ASN F 1 347 ? -79.187 -4.079 32.181 1.00 75.24 368 ASN F CA 1
ATOM 14271 C C . ASN F 1 347 ? -80.575 -3.532 31.911 1.00 75.89 368 ASN F C 1
ATOM 14272 O O . ASN F 1 347 ? -81.467 -3.742 32.733 1.00 74.86 368 ASN F O 1
ATOM 14276 N N . SER F 1 348 ? -80.753 -2.871 30.763 1.00 77.56 369 SER F N 1
ATOM 14277 C CA . SER F 1 348 ? -82.044 -2.227 30.472 1.00 78.68 369 SER F CA 1
ATOM 14278 C C . SER F 1 348 ? -82.775 -2.988 29.370 1.00 79.65 369 SER F C 1
ATOM 14279 O O . SER F 1 348 ? -82.110 -3.516 28.484 1.00 80.66 369 SER F O 1
ATOM 14282 N N . LEU F 1 349 ? -84.104 -3.045 29.453 1.00 79.87 370 LEU F N 1
ATOM 14283 C CA . LEU F 1 349 ? -84.918 -3.661 28.415 1.00 80.67 370 LEU F CA 1
ATOM 14284 C C . LEU F 1 349 ? -86.050 -2.709 28.060 1.00 82.30 370 LEU F C 1
ATOM 14285 O O . LEU F 1 349 ? -86.664 -2.141 28.954 1.00 81.21 370 LEU F O 1
ATOM 14288 N N . PRO F 1 350 ? -86.364 -2.520 26.760 1.00 85.77 371 PRO F N 1
ATOM 14289 C CA . PRO F 1 350 ? -87.374 -1.532 26.386 1.00 90.25 371 PRO F CA 1
ATOM 14290 C C . PRO F 1 350 ? -88.776 -2.026 26.735 1.00 92.48 371 PRO F C 1
ATOM 14291 O O . PRO F 1 350 ? -89.092 -3.204 26.570 1.00 92.94 371 PRO F O 1
ATOM 14294 N N . ASP F 1 351 ? -89.659 -1.107 27.138 1.00 96.81 372 ASP F N 1
ATOM 14295 C CA . ASP F 1 351 ? -91.063 -1.426 27.381 1.00 100.07 372 ASP F CA 1
ATOM 14296 C C . ASP F 1 351 ? -91.795 -1.678 26.061 1.00 103.93 372 ASP F C 1
ATOM 14297 O O . ASP F 1 351 ? -91.480 -1.021 25.088 1.00 106.56 372 ASP F O 1
ATOM 14302 N N . VAL F 1 352 ? -92.597 -2.741 26.024 1.00 106.37 373 VAL F N 1
ATOM 14303 C CA . VAL F 1 352 ? -93.322 -3.146 24.831 1.00 110.35 373 VAL F CA 1
ATOM 14304 C C . VAL F 1 352 ? -94.378 -2.090 24.515 1.00 114.99 373 VAL F C 1
ATOM 14305 O O . VAL F 1 352 ? -95.085 -1.645 25.416 1.00 117.77 373 VAL F O 1
ATOM 14309 N N . THR F 1 353 ? -94.521 -1.741 23.226 1.00 118.13 374 THR F N 1
ATOM 14310 C CA . THR F 1 353 ? -95.533 -0.808 22.745 1.00 119.95 374 THR F CA 1
ATOM 14311 C C . THR F 1 353 ? -96.917 -1.167 23.284 1.00 117.11 374 THR F C 1
ATOM 14312 O O . THR F 1 353 ? -97.467 -2.216 22.968 1.00 113.51 374 THR F O 1
ATOM 14316 N N . PRO F 1 354 ? -97.445 -0.389 24.255 1.00 117.15 375 PRO F N 1
ATOM 14317 C CA . PRO F 1 354 ? -98.672 -0.777 24.950 1.00 116.99 375 PRO F CA 1
ATOM 14318 C C . PRO F 1 354 ? -99.889 -0.721 24.014 1.00 118.52 375 PRO F C 1
ATOM 14319 O O . PRO F 1 354 ? -100.262 0.381 23.654 1.00 120.66 375 PRO F O 1
ATOM 14323 N N . ALA G 1 15 ? 145.144 32.963 115.277 1.00 118.19 36 ALA G N 1
ATOM 14324 C CA . ALA G 1 15 ? 143.659 32.860 115.203 1.00 118.99 36 ALA G CA 1
ATOM 14325 C C . ALA G 1 15 ? 143.286 31.429 114.821 1.00 117.27 36 ALA G C 1
ATOM 14326 O O . ALA G 1 15 ? 142.644 30.710 115.591 1.00 118.19 36 ALA G O 1
ATOM 14328 N N . THR G 1 16 ? 143.737 31.021 113.625 1.00 115.07 37 THR G N 1
ATOM 14329 C CA . THR G 1 16 ? 143.403 29.723 113.053 1.00 110.72 37 THR G CA 1
ATOM 14330 C C . THR G 1 16 ? 144.630 28.813 112.978 1.00 106.43 37 THR G C 1
ATOM 14331 O O . THR G 1 16 ? 144.479 27.685 112.511 1.00 103.32 37 THR G O 1
ATOM 14335 N N . ALA G 1 17 ? 145.825 29.344 113.287 1.00 103.51 38 ALA G N 1
ATOM 14336 C CA . ALA G 1 17 ? 147.039 28.552 113.131 1.00 99.70 38 ALA G CA 1
ATOM 14337 C C . ALA G 1 17 ? 146.983 27.374 114.102 1.00 98.77 38 ALA G C 1
ATOM 14338 O O . ALA G 1 17 ? 146.341 27.451 115.141 1.00 99.80 38 ALA G O 1
ATOM 14340 N N . LYS G 1 18 ? 147.585 26.250 113.730 1.00 97.72 39 LYS G N 1
ATOM 14341 C CA . LYS G 1 18 ? 147.515 25.037 114.526 1.00 98.71 39 LYS G CA 1
ATOM 14342 C C . LYS G 1 18 ? 148.633 25.069 115.565 1.00 100.02 39 LYS G C 1
ATOM 14343 O O . LYS G 1 18 ? 149.425 24.131 115.691 1.00 100.04 39 LYS G O 1
ATOM 14345 N N . ALA G 1 19 ? 148.711 26.184 116.300 1.00 101.63 40 ALA G N 1
ATOM 14346 C CA . ALA G 1 19 ? 149.660 26.269 117.396 1.00 103.58 40 ALA G CA 1
ATOM 14347 C C . ALA G 1 19 ? 149.129 25.451 118.569 1.00 105.30 40 ALA G C 1
ATOM 14348 O O . ALA G 1 19 ? 148.508 26.015 119.474 1.00 107.56 40 ALA G O 1
ATOM 14350 N N . THR G 1 20 ? 149.346 24.129 118.489 1.00 105.69 41 THR G N 1
ATOM 14351 C CA . THR G 1 20 ? 148.959 23.212 119.546 1.00 108.37 41 THR G CA 1
ATOM 14352 C C . THR G 1 20 ? 149.800 23.522 120.782 1.00 110.90 41 THR G C 1
ATOM 14353 O O . THR G 1 20 ? 149.427 23.187 121.900 1.00 116.18 41 THR G O 1
ATOM 14356 N N . GLY G 1 21 ? 150.942 24.180 120.579 1.00 107.71 42 GLY G N 1
ATOM 14357 C CA . GLY G 1 21 ? 151.765 24.612 121.699 1.00 108.41 42 GLY G CA 1
ATOM 14358 C C . GLY G 1 21 ? 152.853 23.584 122.007 1.00 109.06 42 GLY G C 1
ATOM 14359 O O . GLY G 1 21 ? 153.189 22.792 121.126 1.00 109.00 42 GLY G O 1
ATOM 14360 N N . GLU G 1 22 ? 153.284 23.530 123.271 1.00 110.55 43 GLU G N 1
ATOM 14361 C CA . GLU G 1 22 ? 154.436 22.726 123.654 1.00 110.03 43 GLU G CA 1
ATOM 14362 C C . GLU G 1 22 ? 154.121 21.248 123.427 1.00 107.92 43 GLU G C 1
ATOM 14363 O O . GLU G 1 22 ? 152.965 20.845 123.445 1.00 106.86 43 GLU G O 1
ATOM 14369 N N . THR G 1 23 ? 155.171 20.481 123.117 1.00 105.58 44 THR G N 1
ATOM 14370 C CA . THR G 1 23 ? 155.114 19.092 122.711 1.00 103.90 44 THR G CA 1
ATOM 14371 C C . THR G 1 23 ? 154.801 19.049 121.220 1.00 99.91 44 THR G C 1
ATOM 14372 O O . THR G 1 23 ? 154.201 19.998 120.714 1.00 98.93 44 THR G O 1
ATOM 14375 N N . SER G 1 24 ? 155.080 17.926 120.553 1.00 97.72 45 SER G N 1
ATOM 14376 C CA . SER G 1 24 ? 154.823 17.895 119.114 1.00 94.14 45 SER G CA 1
ATOM 14377 C C . SER G 1 24 ? 153.331 18.109 118.861 1.00 91.65 45 SER G C 1
ATOM 14378 O O . SER G 1 24 ? 152.494 17.500 119.546 1.00 92.90 45 SER G O 1
ATOM 14381 N N . ALA G 1 25 ? 153.015 19.014 117.920 1.00 88.18 46 ALA G N 1
ATOM 14382 C CA . ALA G 1 25 ? 151.623 19.272 117.576 1.00 86.14 46 ALA G CA 1
ATOM 14383 C C . ALA G 1 25 ? 151.099 18.160 116.674 1.00 84.87 46 ALA G C 1
ATOM 14384 O O . ALA G 1 25 ? 151.878 17.492 116.007 1.00 84.51 46 ALA G O 1
ATOM 14386 N N . LYS G 1 26 ? 149.784 17.924 116.730 1.00 84.75 47 LYS G N 1
ATOM 14387 C CA . LYS G 1 26 ? 149.179 16.837 115.978 1.00 84.71 47 LYS G CA 1
ATOM 14388 C C . LYS G 1 26 ? 148.149 17.420 115.014 1.00 83.57 47 LYS G C 1
ATOM 14389 O O . LYS G 1 26 ? 147.342 18.246 115.414 1.00 84.43 47 LYS G O 1
ATOM 14392 N N . VAL G 1 27 ? 148.254 17.040 113.729 1.00 82.69 48 VAL G N 1
ATOM 14393 C CA . VAL G 1 27 ? 147.398 17.575 112.681 1.00 81.48 48 VAL G CA 1
ATOM 14394 C C . VAL G 1 27 ? 146.868 16.437 111.809 1.00 80.51 48 VAL G C 1
ATOM 14395 O O . VAL G 1 27 ? 147.599 15.505 111.458 1.00 80.47 48 VAL G O 1
ATOM 14399 N N . SER G 1 28 ? 145.570 16.541 111.477 1.00 80.41 49 SER G N 1
ATOM 14400 C CA . SER G 1 28 ? 144.870 15.576 110.648 1.00 80.55 49 SER G CA 1
ATOM 14401 C C . SER G 1 28 ? 144.173 16.301 109.507 1.00 78.33 49 SER G C 1
ATOM 14402 O O . SER G 1 28 ? 143.474 17.287 109.727 1.00 78.36 49 SER G O 1
ATOM 14405 N N . ILE G 1 29 ? 144.348 15.776 108.293 1.00 76.80 50 ILE G N 1
ATOM 14406 C CA . ILE G 1 29 ? 143.622 16.270 107.137 1.00 76.57 50 ILE G CA 1
ATOM 14407 C C . ILE G 1 29 ? 142.279 15.551 107.056 1.00 77.48 50 ILE G C 1
ATOM 14408 O O . ILE G 1 29 ? 142.224 14.320 107.067 1.00 79.23 50 ILE G O 1
ATOM 14413 N N . ASN G 1 30 ? 141.212 16.357 106.993 1.00 77.02 51 ASN G N 1
ATOM 14414 C CA . ASN G 1 30 ? 139.856 15.859 106.935 1.00 75.81 51 ASN G CA 1
ATOM 14415 C C . ASN G 1 30 ? 139.399 15.908 105.476 1.00 73.19 51 ASN G C 1
ATOM 14416 O O . ASN G 1 30 ? 139.527 16.924 104.815 1.00 71.85 51 ASN G O 1
ATOM 14421 N N . LYS G 1 31 ? 138.856 14.786 104.987 1.00 72.10 52 LYS G N 1
ATOM 14422 C CA . LYS G 1 31 ? 138.327 14.727 103.632 1.00 71.56 52 LYS G CA 1
ATOM 14423 C C . LYS G 1 31 ? 136.808 14.752 103.716 1.00 71.80 52 LYS G C 1
ATOM 14424 O O . LYS G 1 31 ? 136.227 13.911 104.386 1.00 73.22 52 LYS G O 1
ATOM 14430 N N . VAL G 1 32 ? 136.192 15.729 103.054 1.00 72.08 53 VAL G N 1
ATOM 14431 C CA . VAL G 1 32 ? 134.740 15.814 103.011 1.00 72.36 53 VAL G CA 1
ATOM 14432 C C . VAL G 1 32 ? 134.262 15.232 101.685 1.00 72.99 53 VAL G C 1
ATOM 14433 O O . VAL G 1 32 ? 134.795 15.597 100.633 1.00 73.57 53 VAL G O 1
ATOM 14436 N N . LEU G 1 33 ? 133.321 14.279 101.760 1.00 73.44 54 LEU G N 1
ATOM 14437 C CA . LEU G 1 33 ? 132.810 13.661 100.549 1.00 73.77 54 LEU G CA 1
ATOM 14438 C C . LEU G 1 33 ? 131.313 13.913 100.442 1.00 73.40 54 LEU G C 1
ATOM 14439 O O . LEU G 1 33 ? 130.540 13.499 101.292 1.00 72.49 54 LEU G O 1
ATOM 14444 N N . ASN G 1 34 ? 130.933 14.609 99.374 1.00 75.39 55 ASN G N 1
ATOM 14445 C CA . ASN G 1 34 ? 129.551 14.970 99.114 1.00 77.86 55 ASN G CA 1
ATOM 14446 C C . ASN G 1 34 ? 128.884 13.818 98.377 1.00 78.82 55 ASN G C 1
ATOM 14447 O O . ASN G 1 34 ? 129.500 13.179 97.519 1.00 81.06 55 ASN G O 1
ATOM 14452 N N . ILE G 1 35 ? 127.628 13.556 98.737 1.00 77.70 56 ILE G N 1
ATOM 14453 C CA . ILE G 1 35 ? 126.964 12.326 98.345 1.00 77.87 56 ILE G CA 1
ATOM 14454 C C . ILE G 1 35 ? 125.455 12.555 98.385 1.00 78.90 56 ILE G C 1
ATOM 14455 O O . ILE G 1 35 ? 124.977 13.365 99.175 1.00 79.80 56 ILE G O 1
ATOM 14460 N N . ALA G 1 36 ? 124.726 11.830 97.534 1.00 80.08 57 ALA G N 1
ATOM 14461 C CA . ALA G 1 36 ? 123.269 11.881 97.555 1.00 79.49 57 ALA G CA 1
ATOM 14462 C C . ALA G 1 36 ? 122.714 10.754 98.422 1.00 79.04 57 ALA G C 1
ATOM 14463 O O . ALA G 1 36 ? 123.436 9.825 98.769 1.00 79.38 57 ALA G O 1
ATOM 14465 N N . GLU G 1 37 ? 121.412 10.838 98.729 1.00 78.10 58 GLU G N 1
ATOM 14466 C CA . GLU G 1 37 ? 120.752 10.025 99.736 1.00 78.17 58 GLU G CA 1
ATOM 14467 C C . GLU G 1 37 ? 120.776 8.543 99.378 1.00 77.61 58 GLU G C 1
ATOM 14468 O O . GLU G 1 37 ? 121.128 7.715 100.210 1.00 77.85 58 GLU G O 1
ATOM 14474 N N . GLY G 1 38 ? 120.351 8.220 98.153 1.00 77.13 59 GLY G N 1
ATOM 14475 C CA . GLY G 1 38 ? 120.106 6.840 97.767 1.00 78.84 59 GLY G CA 1
ATOM 14476 C C . GLY G 1 38 ? 121.405 6.040 97.680 1.00 80.81 59 GLY G C 1
ATOM 14477 O O . GLY G 1 38 ? 121.439 4.859 98.018 1.00 81.95 59 GLY G O 1
ATOM 14478 N N . ILE G 1 39 ? 122.468 6.720 97.236 1.00 81.97 60 ILE G N 1
ATOM 14479 C CA . ILE G 1 39 ? 123.696 6.096 96.774 1.00 83.89 60 ILE G CA 1
ATOM 14480 C C . ILE G 1 39 ? 124.442 5.425 97.926 1.00 85.98 60 ILE G C 1
ATOM 14481 O O . ILE G 1 39 ? 124.530 5.983 99.023 1.00 86.11 60 ILE G O 1
ATOM 14486 N N . THR G 1 40 ? 124.991 4.238 97.642 1.00 88.52 61 THR G N 1
ATOM 14487 C CA . THR G 1 40 ? 125.891 3.538 98.539 1.00 90.82 61 THR G CA 1
ATOM 14488 C C . THR G 1 40 ? 127.316 4.012 98.286 1.00 92.21 61 THR G C 1
ATOM 14489 O O . THR G 1 40 ? 127.755 4.100 97.148 1.00 91.60 61 THR G O 1
ATOM 14493 N N . THR G 1 41 ? 128.010 4.302 99.396 1.00 95.89 62 THR G N 1
ATOM 14494 C CA . THR G 1 41 ? 129.355 4.848 99.428 1.00 99.50 62 THR G CA 1
ATOM 14495 C C . THR G 1 41 ? 130.266 3.996 98.553 1.00 103.55 62 THR G C 1
ATOM 14496 O O . THR G 1 41 ? 130.338 2.782 98.746 1.00 107.08 62 THR G O 1
ATOM 14500 N N . PRO G 1 42 ? 131.017 4.607 97.608 1.00 103.81 63 PRO G N 1
ATOM 14501 C CA . PRO G 1 42 ? 131.942 3.858 96.766 1.00 106.42 63 PRO G CA 1
ATOM 14502 C C . PRO G 1 42 ? 133.157 3.437 97.585 1.00 109.37 63 PRO G C 1
ATOM 14503 O O . PRO G 1 42 ? 133.294 3.793 98.764 1.00 110.26 63 PRO G O 1
ATOM 14507 N N . GLU G 1 43 ? 134.036 2.681 96.931 1.00 112.52 64 GLU G N 1
ATOM 14508 C CA . GLU G 1 43 ? 135.254 2.227 97.569 1.00 112.97 64 GLU G CA 1
ATOM 14509 C C . GLU G 1 43 ? 136.395 3.016 96.935 1.00 111.92 64 GLU G C 1
ATOM 14510 O O . GLU G 1 43 ? 136.866 2.675 95.854 1.00 114.02 64 GLU G O 1
ATOM 14516 N N . ALA G 1 44 ? 136.799 4.086 97.633 1.00 109.03 65 ALA G N 1
ATOM 14517 C CA . ALA G 1 44 ? 137.703 5.069 97.069 1.00 107.90 65 ALA G CA 1
ATOM 14518 C C . ALA G 1 44 ? 138.838 5.398 98.048 1.00 106.78 65 ALA G C 1
ATOM 14519 O O . ALA G 1 44 ? 138.551 5.550 99.234 1.00 106.69 65 ALA G O 1
ATOM 14521 N N . THR G 1 45 ? 140.094 5.409 97.573 1.00 104.58 66 THR G N 1
ATOM 14522 C CA . THR G 1 45 ? 141.128 5.895 98.465 1.00 100.23 66 THR G CA 1
ATOM 14523 C C . THR G 1 45 ? 141.697 7.174 97.904 1.00 96.38 66 THR G C 1
ATOM 14524 O O . THR G 1 45 ? 142.060 7.161 96.772 1.00 96.30 66 THR G O 1
ATOM 14526 N N . PHE G 1 46 ? 141.833 8.196 98.719 1.00 92.43 67 PHE G N 1
ATOM 14527 C CA . PHE G 1 46 ? 142.305 9.467 98.220 1.00 90.52 67 PHE G CA 1
ATOM 14528 C C . PHE G 1 46 ? 143.725 9.688 98.717 1.00 90.74 67 PHE G C 1
ATOM 14529 O O . PHE G 1 46 ? 144.055 9.210 99.793 1.00 90.77 67 PHE G O 1
ATOM 14537 N N . THR G 1 47 ? 144.538 10.345 97.890 1.00 91.30 68 THR G N 1
ATOM 14538 C CA . THR G 1 47 ? 145.958 10.485 98.151 1.00 91.28 68 THR G CA 1
ATOM 14539 C C . THR G 1 47 ? 146.312 11.966 98.205 1.00 88.87 68 THR G C 1
ATOM 14540 O O . THR G 1 47 ? 145.907 12.730 97.328 1.00 87.07 68 THR G O 1
ATOM 14544 N N . PHE G 1 48 ? 147.128 12.326 99.203 1.00 88.97 69 PHE G N 1
ATOM 14545 C CA . PHE G 1 48 ? 147.604 13.686 99.388 1.00 89.65 69 PHE G CA 1
ATOM 14546 C C . PHE G 1 48 ? 149.128 13.735 99.306 1.00 90.86 69 PHE G C 1
ATOM 14547 O O . PHE G 1 48 ? 149.813 12.988 100.000 1.00 90.38 69 PHE G O 1
ATOM 14555 N N . THR G 1 49 ? 149.627 14.640 98.449 1.00 91.50 70 THR G N 1
ATOM 14556 C CA . THR G 1 49 ? 151.038 14.801 98.144 1.00 93.38 70 THR G CA 1
ATOM 14557 C C . THR G 1 49 ? 151.612 15.914 99.010 1.00 93.08 70 THR G C 1
ATOM 14558 O O . THR G 1 49 ? 151.020 16.986 99.121 1.00 91.12 70 THR G O 1
ATOM 14561 N N . PHE G 1 50 ? 152.781 15.646 99.598 1.00 95.58 71 PHE G N 1
ATOM 14562 C CA . PHE G 1 50 ? 153.496 16.622 100.402 1.00 96.62 71 PHE G CA 1
ATOM 14563 C C . PHE G 1 50 ? 154.833 16.898 99.732 1.00 99.05 71 PHE G C 1
ATOM 14564 O O . PHE G 1 50 ? 155.839 16.256 100.041 1.00 101.12 71 PHE G O 1
ATOM 14572 N N . THR G 1 51 ? 154.819 17.848 98.793 1.00 99.42 72 THR G N 1
ATOM 14573 C CA . THR G 1 51 ? 156.003 18.172 98.020 1.00 100.73 72 THR G CA 1
ATOM 14574 C C . THR G 1 51 ? 156.672 19.392 98.636 1.00 99.36 72 THR G C 1
ATOM 14575 O O . THR G 1 51 ? 156.055 20.441 98.743 1.00 98.17 72 THR G O 1
ATOM 14579 N N . PRO G 1 52 ? 157.958 19.300 99.039 1.00 99.88 73 PRO G N 1
ATOM 14580 C CA . PRO G 1 52 ? 158.648 20.431 99.663 1.00 99.34 73 PRO G CA 1
ATOM 14581 C C . PRO G 1 52 ? 158.802 21.625 98.725 1.00 100.24 73 PRO G C 1
ATOM 14582 O O . PRO G 1 52 ? 158.764 21.482 97.508 1.00 102.68 73 PRO G O 1
ATOM 14586 N N . LYS G 1 53 ? 158.932 22.812 99.316 1.00 98.95 74 LYS G N 1
ATOM 14587 C CA . LYS G 1 53 ? 159.052 24.051 98.572 1.00 100.28 74 LYS G CA 1
ATOM 14588 C C . LYS G 1 53 ? 160.132 24.906 99.220 1.00 100.30 74 LYS G C 1
ATOM 14589 O O . LYS G 1 53 ? 160.377 24.836 100.422 1.00 98.52 74 LYS G O 1
ATOM 14595 N N . THR G 1 54 ? 160.807 25.702 98.392 1.00 102.70 75 THR G N 1
ATOM 14596 C CA . THR G 1 54 ? 161.886 26.554 98.854 1.00 104.16 75 THR G CA 1
ATOM 14597 C C . THR G 1 54 ? 161.394 27.993 98.893 1.00 104.86 75 THR G C 1
ATOM 14598 O O . THR G 1 54 ? 160.297 28.289 98.450 1.00 104.56 75 THR G O 1
ATOM 14602 N N . GLY G 1 55 ? 162.228 28.884 99.428 1.00 106.39 76 GLY G N 1
ATOM 14603 C CA . GLY G 1 55 ? 161.919 30.298 99.533 1.00 108.39 76 GLY G CA 1
ATOM 14604 C C . GLY G 1 55 ? 162.627 30.890 100.748 1.00 109.16 76 GLY G C 1
ATOM 14605 O O . GLY G 1 55 ? 163.629 30.337 101.205 1.00 109.33 76 GLY G O 1
ATOM 14606 N N . THR G 1 56 ? 162.101 32.013 101.251 1.00 109.90 77 THR G N 1
ATOM 14607 C CA . THR G 1 56 ? 162.729 32.678 102.382 1.00 110.44 77 THR G CA 1
ATOM 14608 C C . THR G 1 56 ? 161.690 32.905 103.472 1.00 110.27 77 THR G C 1
ATOM 14609 O O . THR G 1 56 ? 160.516 33.118 103.182 1.00 111.00 77 THR G O 1
ATOM 14612 N N . SER G 1 57 ? 162.158 32.866 104.723 1.00 110.10 78 SER G N 1
ATOM 14613 C CA . SER G 1 57 ? 161.310 33.074 105.885 1.00 109.57 78 SER G CA 1
ATOM 14614 C C . SER G 1 57 ? 161.529 34.502 106.402 1.00 111.44 78 SER G C 1
ATOM 14615 O O . SER G 1 57 ? 162.064 35.342 105.671 1.00 113.37 78 SER G O 1
ATOM 14618 N N . SER G 1 58 ? 161.092 34.771 107.642 1.00 110.66 79 SER G N 1
ATOM 14619 C CA . SER G 1 58 ? 161.201 36.090 108.250 1.00 111.60 79 SER G CA 1
ATOM 14620 C C . SER G 1 58 ? 162.661 36.424 108.557 1.00 111.45 79 SER G C 1
ATOM 14621 O O . SER G 1 58 ? 163.102 37.564 108.408 1.00 114.14 79 SER G O 1
ATOM 14624 N N . ASN G 1 59 ? 163.416 35.400 108.952 1.00 108.32 80 ASN G N 1
ATOM 14625 C CA . ASN G 1 59 ? 164.777 35.586 109.420 1.00 108.13 80 ASN G CA 1
ATOM 14626 C C . ASN G 1 59 ? 165.750 35.630 108.247 1.00 108.11 80 ASN G C 1
ATOM 14627 O O . ASN G 1 59 ? 166.798 36.261 108.337 1.00 109.81 80 ASN G O 1
ATOM 14632 N N . GLY G 1 60 ? 165.388 34.985 107.143 1.00 105.71 81 GLY G N 1
ATOM 14633 C CA . GLY G 1 60 ? 166.257 34.911 105.984 1.00 105.73 81 GLY G CA 1
ATOM 14634 C C . GLY G 1 60 ? 166.805 33.503 105.821 1.00 103.78 81 GLY G C 1
ATOM 14635 O O . GLY G 1 60 ? 167.634 33.266 104.950 1.00 103.89 81 GLY G O 1
ATOM 14636 N N . ALA G 1 61 ? 166.329 32.583 106.665 1.00 102.72 82 ALA G N 1
ATOM 14637 C CA . ALA G 1 61 ? 166.642 31.169 106.514 1.00 104.03 82 ALA G CA 1
ATOM 14638 C C . ALA G 1 61 ? 165.996 30.643 105.237 1.00 106.03 82 ALA G C 1
ATOM 14639 O O . ALA G 1 61 ? 164.935 31.135 104.869 1.00 105.29 82 ALA G O 1
ATOM 14641 N N . PRO G 1 62 ? 166.695 29.788 104.468 1.00 109.23 83 PRO G N 1
ATOM 14642 C CA . PRO G 1 62 ? 166.222 29.405 103.144 1.00 112.40 83 PRO G CA 1
ATOM 14643 C C . PRO G 1 62 ? 165.084 28.395 103.225 1.00 112.67 83 PRO G C 1
ATOM 14644 O O . PRO G 1 62 ? 165.132 27.389 102.523 1.00 114.53 83 PRO G O 1
ATOM 14648 N N . TYR G 1 63 ? 164.028 28.694 103.998 1.00 112.95 84 TYR G N 1
ATOM 14649 C CA . TYR G 1 63 ? 162.969 27.715 104.223 1.00 114.41 84 TYR G CA 1
ATOM 14650 C C . TYR G 1 63 ? 163.615 26.348 104.400 1.00 113.83 84 TYR G C 1
ATOM 14651 O O . TYR G 1 63 ? 163.347 25.479 103.595 1.00 114.79 84 TYR G O 1
ATOM 14660 N N . GLU G 1 64 ? 164.403 26.158 105.466 1.00 112.58 85 GLU G N 1
ATOM 14661 C CA . GLU G 1 64 ? 165.176 24.942 105.693 1.00 113.51 85 GLU G CA 1
ATOM 14662 C C . GLU G 1 64 ? 164.586 23.752 104.936 1.00 115.32 85 GLU G C 1
ATOM 14663 O O . GLU G 1 64 ? 163.613 23.154 105.381 1.00 115.54 85 GLU G O 1
ATOM 14669 N N . THR G 1 65 ? 165.212 23.407 103.807 1.00 118.71 86 THR G N 1
ATOM 14670 C CA . THR G 1 65 ? 164.662 22.383 102.931 1.00 120.86 86 THR G CA 1
ATOM 14671 C C . THR G 1 65 ? 165.425 21.075 103.081 1.00 123.71 86 THR G C 1
ATOM 14672 O O . THR G 1 65 ? 166.558 20.972 102.636 1.00 123.97 86 THR G O 1
ATOM 14676 N N . ILE G 1 66 ? 164.811 20.116 103.787 1.00 127.38 87 ILE G N 1
ATOM 14677 C CA . ILE G 1 66 ? 165.409 18.806 104.001 1.00 132.42 87 ILE G CA 1
ATOM 14678 C C . ILE G 1 66 ? 164.415 17.756 103.530 1.00 131.05 87 ILE G C 1
ATOM 14679 O O . ILE G 1 66 ? 163.615 17.266 104.315 1.00 129.09 87 ILE G O 1
ATOM 14683 N N . ASP G 1 67 ? 164.528 17.351 102.269 1.00 132.09 88 ASP G N 1
ATOM 14684 C CA . ASP G 1 67 ? 163.651 16.341 101.702 1.00 133.12 88 ASP G CA 1
ATOM 14685 C C . ASP G 1 67 ? 164.452 15.046 101.607 1.00 136.73 88 ASP G C 1
ATOM 14686 O O . ASP G 1 67 ? 164.525 14.407 100.545 1.00 140.43 88 ASP G O 1
ATOM 14691 N N . SER G 1 68 ? 165.103 14.711 102.725 1.00 137.15 89 SER G N 1
ATOM 14692 C CA . SER G 1 68 ? 165.968 13.541 102.793 1.00 140.16 89 SER G CA 1
ATOM 14693 C C . SER G 1 68 ? 165.255 12.402 103.520 1.00 140.71 89 SER G C 1
ATOM 14694 O O . SER G 1 68 ? 164.048 12.234 103.412 1.00 142.32 89 SER G O 1
ATOM 14697 N N . SER G 1 69 ? 166.034 11.603 104.253 1.00 141.15 90 SER G N 1
ATOM 14698 C CA . SER G 1 69 ? 165.501 10.616 105.177 1.00 140.61 90 SER G CA 1
ATOM 14699 C C . SER G 1 69 ? 164.711 11.328 106.277 1.00 137.51 90 SER G C 1
ATOM 14700 O O . SER G 1 69 ? 163.749 10.789 106.827 1.00 140.52 90 SER G O 1
ATOM 14703 N N . ASN G 1 70 ? 165.189 12.519 106.653 1.00 132.69 91 ASN G N 1
ATOM 14704 C CA . ASN G 1 70 ? 164.589 13.285 107.726 1.00 127.13 91 ASN G CA 1
ATOM 14705 C C . ASN G 1 70 ? 163.826 14.446 107.129 1.00 121.06 91 ASN G C 1
ATOM 14706 O O . ASN G 1 70 ? 164.363 15.152 106.306 1.00 118.25 91 ASN G O 1
ATOM 14711 N N . GLY G 1 71 ? 162.640 14.700 107.671 1.00 117.84 92 GLY G N 1
ATOM 14712 C CA . GLY G 1 71 ? 161.782 15.747 107.154 1.00 115.11 92 GLY G CA 1
ATOM 14713 C C . GLY G 1 71 ? 160.808 15.260 106.088 1.00 114.11 92 GLY G C 1
ATOM 14714 O O . GLY G 1 71 ? 159.815 15.926 105.875 1.00 113.11 92 GLY G O 1
ATOM 14715 N N . GLN G 1 72 ? 161.028 14.101 105.455 1.00 114.49 93 GLN G N 1
ATOM 14716 C CA . GLN G 1 72 ? 160.210 13.690 104.327 1.00 114.03 93 GLN G CA 1
ATOM 14717 C C . GLN G 1 72 ? 158.824 13.287 104.819 1.00 113.39 93 GLN G C 1
ATOM 14718 O O . GLN G 1 72 ? 158.700 12.329 105.576 1.00 116.36 93 GLN G O 1
ATOM 14720 N N . ILE G 1 73 ? 157.797 14.069 104.453 1.00 111.51 94 ILE G N 1
ATOM 14721 C CA . ILE G 1 73 ? 156.435 13.688 104.795 1.00 109.01 94 ILE G CA 1
ATOM 14722 C C . ILE G 1 73 ? 155.891 12.824 103.673 1.00 109.95 94 ILE G C 1
ATOM 14723 O O . ILE G 1 73 ? 155.571 13.338 102.602 1.00 109.64 94 ILE G O 1
ATOM 14728 N N . THR G 1 74 ? 155.780 11.518 103.935 1.00 111.72 95 THR G N 1
ATOM 14729 C CA . THR G 1 74 ? 155.289 10.574 102.944 1.00 114.33 95 THR G CA 1
ATOM 14730 C C . THR G 1 74 ? 153.806 10.843 102.710 1.00 115.05 95 THR G C 1
ATOM 14731 O O . THR G 1 74 ? 153.153 11.449 103.553 1.00 115.99 95 THR G O 1
ATOM 14735 N N . ASP G 1 75 ? 153.295 10.345 101.581 1.00 116.80 96 ASP G N 1
ATOM 14736 C CA . ASP G 1 75 ? 151.915 10.584 101.203 1.00 115.33 96 ASP G CA 1
ATOM 14737 C C . ASP G 1 75 ? 150.985 9.844 102.158 1.00 113.74 96 ASP G C 1
ATOM 14738 O O . ASP G 1 75 ? 151.318 8.777 102.664 1.00 117.00 96 ASP G O 1
ATOM 14743 N N . LYS G 1 76 ? 149.827 10.458 102.417 1.00 108.84 97 LYS G N 1
ATOM 14744 C CA . LYS G 1 76 ? 148.868 9.992 103.402 1.00 106.34 97 LYS G CA 1
ATOM 14745 C C . LYS G 1 76 ? 147.531 9.708 102.727 1.00 105.06 97 LYS G C 1
ATOM 14746 O O . LYS G 1 76 ? 147.201 10.324 101.713 1.00 102.86 97 LYS G O 1
ATOM 14752 N N . ASN G 1 77 ? 146.770 8.777 103.326 1.00 105.12 98 ASN G N 1
ATOM 14753 C CA . ASN G 1 77 ? 145.580 8.206 102.717 1.00 103.77 98 ASN G CA 1
ATOM 14754 C C . ASN G 1 77 ? 144.369 8.337 103.633 1.00 101.21 98 ASN G C 1
ATOM 14755 O O . ASN G 1 77 ? 144.473 8.225 104.854 1.00 99.34 98 ASN G O 1
ATOM 14760 N N . VAL G 1 78 ? 143.216 8.537 102.982 1.00 101.36 99 VAL G N 1
ATOM 14761 C CA . VAL G 1 78 ? 141.893 8.381 103.567 1.00 102.03 99 VAL G CA 1
ATOM 14762 C C . VAL G 1 78 ? 141.115 7.417 102.672 1.00 102.65 99 VAL G C 1
ATOM 14763 O O . VAL G 1 78 ? 140.985 7.676 101.477 1.00 102.70 99 VAL G O 1
ATOM 14767 N N . SER G 1 79 ? 140.617 6.323 103.274 1.00 102.59 100 SER G N 1
ATOM 14768 C CA . SER G 1 79 ? 139.828 5.341 102.540 1.00 101.88 100 SER G CA 1
ATOM 14769 C C . SER G 1 79 ? 138.342 5.495 102.852 1.00 99.88 100 SER G C 1
ATOM 14770 O O . SER G 1 79 ? 137.963 5.841 103.954 1.00 99.56 100 SER G O 1
ATOM 14773 N N . TYR G 1 80 ? 137.533 5.254 101.829 1.00 97.87 101 TYR G N 1
ATOM 14774 C CA . TYR G 1 80 ? 136.096 5.219 101.964 1.00 95.82 101 TYR G CA 1
ATOM 14775 C C . TYR G 1 80 ? 135.626 3.872 101.440 1.00 98.33 101 TYR G C 1
ATOM 14776 O O . TYR G 1 80 ? 136.158 3.361 100.457 1.00 98.97 101 TYR G O 1
ATOM 14785 N N . SER G 1 81 ? 134.638 3.320 102.141 1.00 100.34 102 SER G N 1
ATOM 14786 C CA . SER G 1 81 ? 134.134 2.000 101.814 1.00 104.61 102 SER G CA 1
ATOM 14787 C C . SER G 1 81 ? 132.616 2.001 101.923 1.00 105.42 102 SER G C 1
ATOM 14788 O O . SER G 1 81 ? 132.041 2.968 102.412 1.00 103.94 102 SER G O 1
ATOM 14791 N N . GLY G 1 82 ? 131.995 0.907 101.473 1.00 108.46 103 GLY G N 1
ATOM 14792 C CA . GLY G 1 82 ? 130.556 0.735 101.505 1.00 110.39 103 GLY G CA 1
ATOM 14793 C C . GLY G 1 82 ? 129.991 0.889 102.917 1.00 112.19 103 GLY G C 1
ATOM 14794 O O . GLY G 1 82 ? 128.847 1.339 103.090 1.00 113.85 103 GLY G O 1
ATOM 14795 N N . THR G 1 83 ? 130.849 0.610 103.911 1.00 113.62 104 THR G N 1
ATOM 14796 C CA . THR G 1 83 ? 130.446 0.569 105.315 1.00 114.87 104 THR G CA 1
ATOM 14797 C C . THR G 1 83 ? 130.069 1.968 105.828 1.00 112.65 104 THR G C 1
ATOM 14798 O O . THR G 1 83 ? 129.162 2.127 106.648 1.00 115.34 104 THR G O 1
ATOM 14801 N N . ASP G 1 84 ? 130.571 2.989 105.141 1.00 108.26 105 ASP G N 1
ATOM 14802 C CA . ASP G 1 84 ? 130.351 4.357 105.598 1.00 104.40 105 ASP G CA 1
ATOM 14803 C C . ASP G 1 84 ? 128.946 4.817 105.188 1.00 102.08 105 ASP G C 1
ATOM 14804 O O . ASP G 1 84 ? 128.408 4.335 104.187 1.00 102.35 105 ASP G O 1
ATOM 14809 N N . VAL G 1 85 ? 128.330 5.665 106.016 1.00 99.27 106 VAL G N 1
ATOM 14810 C CA . VAL G 1 85 ? 126.917 5.980 105.818 1.00 96.99 106 VAL G CA 1
ATOM 14811 C C . VAL G 1 85 ? 126.641 7.429 106.200 1.00 95.74 106 VAL G C 1
ATOM 14812 O O . VAL G 1 85 ? 127.109 7.880 107.232 1.00 95.31 106 VAL G O 1
ATOM 14815 N N . LEU G 1 86 ? 125.916 8.133 105.319 1.00 95.94 107 LEU G N 1
ATOM 14816 C CA . LEU G 1 86 ? 125.624 9.554 105.483 1.00 97.17 107 LEU G CA 1
ATOM 14817 C C . LEU G 1 86 ? 124.327 9.743 106.259 1.00 98.16 107 LEU G C 1
ATOM 14818 O O . LEU G 1 86 ? 123.482 10.574 105.905 1.00 97.38 107 LEU G O 1
ATOM 14821 N N . ALA G 1 87 ? 124.166 9.032 107.370 1.00 101.38 108 ALA G N 1
ATOM 14822 C CA . ALA G 1 87 ? 122.926 9.001 108.133 1.00 104.62 108 ALA G CA 1
ATOM 14823 C C . ALA G 1 87 ? 122.452 10.409 108.496 1.00 105.77 108 ALA G C 1
ATOM 14824 O O . ALA G 1 87 ? 123.121 11.070 109.273 1.00 107.56 108 ALA G O 1
ATOM 14826 N N . THR G 1 88 ? 121.332 10.859 107.900 1.00 105.48 109 THR G N 1
ATOM 14827 C CA . THR G 1 88 ? 120.697 12.134 108.208 1.00 105.14 109 THR G CA 1
ATOM 14828 C C . THR G 1 88 ? 121.739 13.255 108.236 1.00 103.90 109 THR G C 1
ATOM 14829 O O . THR G 1 88 ? 121.675 14.160 109.070 1.00 102.72 109 THR G O 1
ATOM 14833 N N . GLY G 1 89 ? 122.721 13.156 107.334 1.00 102.66 110 GLY G N 1
ATOM 14834 C CA . GLY G 1 89 ? 123.830 14.083 107.243 1.00 100.63 110 GLY G CA 1
ATOM 14835 C C . GLY G 1 89 ? 123.569 15.170 106.207 1.00 99.13 110 GLY G C 1
ATOM 14836 O O . GLY G 1 89 ? 122.604 15.109 105.449 1.00 98.26 110 GLY G O 1
ATOM 14837 N N . GLN G 1 90 ? 124.423 16.182 106.242 1.00 99.31 111 GLN G N 1
ATOM 14838 C CA . GLN G 1 90 ? 124.284 17.341 105.377 1.00 98.64 111 GLN G CA 1
ATOM 14839 C C . GLN G 1 90 ? 124.996 17.093 104.054 1.00 96.82 111 GLN G C 1
ATOM 14840 O O . GLN G 1 90 ? 125.640 17.988 103.516 1.00 97.08 111 GLN G O 1
ATOM 14842 N N . THR G 1 91 ? 124.895 15.873 103.506 1.00 94.50 112 THR G N 1
ATOM 14843 C CA . THR G 1 91 ? 125.558 15.484 102.276 1.00 92.30 112 THR G CA 1
ATOM 14844 C C . THR G 1 91 ? 127.071 15.648 102.376 1.00 89.48 112 THR G C 1
ATOM 14845 O O . THR G 1 91 ? 127.683 16.310 101.559 1.00 89.11 112 THR G O 1
ATOM 14848 N N . ASN G 1 92 ? 127.615 15.135 103.474 1.00 86.60 113 ASN G N 1
ATOM 14849 C CA . ASN G 1 92 ? 129.023 15.272 103.757 1.00 84.92 113 ASN G CA 1
ATOM 14850 C C . ASN G 1 92 ? 129.388 14.134 104.687 1.00 84.99 113 ASN G C 1
ATOM 14851 O O . ASN G 1 92 ? 129.314 14.271 105.900 1.00 86.17 113 ASN G O 1
ATOM 14854 N N . ILE G 1 93 ? 129.851 13.023 104.125 1.00 84.43 114 ILE G N 1
ATOM 14855 C CA . ILE G 1 93 ? 130.475 11.997 104.937 1.00 85.34 114 ILE G CA 1
ATOM 14856 C C . ILE G 1 93 ? 131.931 12.396 105.138 1.00 84.74 114 ILE G C 1
ATOM 14857 O O . ILE G 1 93 ? 132.664 12.472 104.179 1.00 84.04 114 ILE G O 1
ATOM 14862 N N . LYS G 1 94 ? 132.288 12.804 106.370 1.00 84.85 115 LYS G N 1
ATOM 14863 C CA . LYS G 1 94 ? 133.626 13.284 106.687 1.00 85.44 115 LYS G CA 1
ATOM 14864 C C . LYS G 1 94 ? 134.447 12.191 107.380 1.00 87.25 115 LYS G C 1
ATOM 14865 O O . LYS G 1 94 ? 134.057 11.679 108.444 1.00 88.10 115 LYS G O 1
ATOM 14868 N N . LYS G 1 95 ? 135.654 11.936 106.863 1.00 88.64 116 LYS G N 1
ATOM 14869 C CA . LYS G 1 95 ? 136.637 11.050 107.455 1.00 90.72 116 LYS G CA 1
ATOM 14870 C C . LYS G 1 95 ? 137.982 11.769 107.444 1.00 91.33 116 LYS G C 1
ATOM 14871 O O . LYS G 1 95 ? 138.129 12.620 106.637 1.00 91.67 116 LYS G O 1
ATOM 14877 N N . ASP G 1 96 ? 138.856 11.515 108.420 1.00 91.26 117 ASP G N 1
ATOM 14878 C CA . ASP G 1 96 ? 140.113 12.252 108.550 1.00 88.12 117 ASP G CA 1
ATOM 14879 C C . ASP G 1 96 ? 141.273 11.270 108.493 1.00 88.35 117 ASP G C 1
ATOM 14880 O O . ASP G 1 96 ? 141.057 10.068 108.629 1.00 88.91 117 ASP G O 1
ATOM 14882 N N . THR G 1 97 ? 142.490 11.796 108.276 1.00 89.19 118 THR G N 1
ATOM 14883 C CA . THR G 1 97 ? 143.717 11.014 108.349 1.00 90.51 118 THR G CA 1
ATOM 14884 C C . THR G 1 97 ? 144.032 10.782 109.824 1.00 92.86 118 THR G C 1
ATOM 14885 O O . THR G 1 97 ? 143.248 11.159 110.692 1.00 94.74 118 THR G O 1
ATOM 14889 N N . GLY G 1 98 ? 145.191 10.190 110.118 1.00 93.72 119 GLY G N 1
ATOM 14890 C CA . GLY G 1 98 ? 145.697 10.234 111.480 1.00 94.84 119 GLY G CA 1
ATOM 14891 C C . GLY G 1 98 ? 146.585 11.462 111.642 1.00 94.86 119 GLY G C 1
ATOM 14892 O O . GLY G 1 98 ? 146.646 12.293 110.740 1.00 93.06 119 GLY G O 1
ATOM 14893 N N . ASP G 1 99 ? 147.295 11.567 112.767 1.00 96.95 120 ASP G N 1
ATOM 14894 C CA . ASP G 1 99 ? 148.373 12.539 112.823 1.00 96.95 120 ASP G CA 1
ATOM 14895 C C . ASP G 1 99 ? 149.323 12.242 111.665 1.00 96.31 120 ASP G C 1
ATOM 14896 O O . ASP G 1 99 ? 149.876 11.147 111.582 1.00 97.41 120 ASP G O 1
ATOM 14901 N N . ILE G 1 100 ? 149.478 13.218 110.764 1.00 93.96 121 ILE G N 1
ATOM 14902 C CA . ILE G 1 100 ? 150.329 13.058 109.595 1.00 93.19 121 ILE G CA 1
ATOM 14903 C C . ILE G 1 100 ? 151.788 13.146 110.027 1.00 94.08 121 ILE G C 1
ATOM 14904 O O . ILE G 1 100 ? 152.685 12.872 109.235 1.00 94.79 121 ILE G O 1
ATOM 14909 N N . PHE G 1 101 ? 152.000 13.536 111.288 1.00 94.77 122 PHE G N 1
ATOM 14910 C CA . PHE G 1 101 ? 153.330 13.756 111.832 1.00 95.77 122 PHE G CA 1
ATOM 14911 C C . PHE G 1 101 ? 153.734 12.613 112.761 1.00 98.27 122 PHE G C 1
ATOM 14912 O O . PHE G 1 101 ? 154.650 12.755 113.569 1.00 97.83 122 PHE G O 1
ATOM 14920 N N . ARG G 1 102 ? 153.036 11.480 112.640 1.00 101.41 123 ARG G N 1
ATOM 14921 C CA . ARG G 1 102 ? 153.489 10.234 113.237 1.00 105.68 123 ARG G CA 1
ATOM 14922 C C . ARG G 1 102 ? 154.529 9.632 112.296 1.00 107.67 123 ARG G C 1
ATOM 14923 O O . ARG G 1 102 ? 154.452 9.808 111.080 1.00 106.48 123 ARG G O 1
ATOM 14926 N N . GLU G 1 103 ? 155.530 8.966 112.877 1.00 111.85 124 GLU G N 1
ATOM 14927 C CA . GLU G 1 103 ? 156.532 8.229 112.119 1.00 114.81 124 GLU G CA 1
ATOM 14928 C C . GLU G 1 103 ? 157.464 9.169 111.350 1.00 114.32 124 GLU G C 1
ATOM 14929 O O . GLU G 1 103 ? 158.422 8.697 110.737 1.00 117.49 124 GLU G O 1
ATOM 14931 N N . VAL G 1 104 ? 157.214 10.488 111.400 1.00 111.79 125 VAL G N 1
ATOM 14932 C CA . VAL G 1 104 ? 158.127 11.439 110.780 1.00 109.97 125 VAL G CA 1
ATOM 14933 C C . VAL G 1 104 ? 159.010 12.066 111.858 1.00 108.49 125 VAL G C 1
ATOM 14934 O O . VAL G 1 104 ? 158.544 12.392 112.948 1.00 109.06 125 VAL G O 1
ATOM 14938 N N . ASN G 1 105 ? 160.301 12.207 111.541 1.00 105.52 126 ASN G N 1
ATOM 14939 C CA . ASN G 1 105 ? 161.277 12.784 112.450 1.00 102.69 126 ASN G CA 1
ATOM 14940 C C . ASN G 1 105 ? 161.937 13.959 111.741 1.00 99.97 126 ASN G C 1
ATOM 14941 O O . ASN G 1 105 ? 162.098 13.919 110.523 1.00 100.33 126 ASN G O 1
ATOM 14943 N N . TYR G 1 106 ? 162.325 14.984 112.507 1.00 97.52 127 TYR G N 1
ATOM 14944 C CA . TYR G 1 106 ? 163.012 16.126 111.922 1.00 95.74 127 TYR G CA 1
ATOM 14945 C C . TYR G 1 106 ? 164.449 16.186 112.420 1.00 96.19 127 TYR G C 1
ATOM 14946 O O . TYR G 1 106 ? 164.712 15.949 113.597 1.00 97.52 127 TYR G O 1
ATOM 14955 N N . THR G 1 107 ? 165.366 16.520 111.511 1.00 94.64 128 THR G N 1
ATOM 14956 C CA . THR G 1 107 ? 166.774 16.525 111.856 1.00 94.67 128 THR G CA 1
ATOM 14957 C C . THR G 1 107 ? 167.061 17.728 112.745 1.00 92.90 128 THR G C 1
ATOM 14958 O O . THR G 1 107 ? 167.464 17.583 113.899 1.00 92.92 128 THR G O 1
ATOM 14960 N N . HIS G 1 108 ? 166.834 18.914 112.184 1.00 91.19 129 HIS G N 1
ATOM 14961 C CA . HIS G 1 108 ? 167.216 20.147 112.842 1.00 90.45 129 HIS G CA 1
ATOM 14962 C C . HIS G 1 108 ? 165.978 21.029 112.925 1.00 87.85 129 HIS G C 1
ATOM 14963 O O . HIS G 1 108 ? 164.881 20.572 112.629 1.00 87.28 129 HIS G O 1
ATOM 14970 N N . ALA G 1 109 ? 166.167 22.288 113.318 1.00 86.29 130 ALA G N 1
ATOM 14971 C CA . ALA G 1 109 ? 165.044 23.188 113.458 1.00 84.80 130 ALA G CA 1
ATOM 14972 C C . ALA G 1 109 ? 164.894 24.049 112.211 1.00 84.56 130 ALA G C 1
ATOM 14973 O O . ALA G 1 109 ? 165.622 23.868 111.236 1.00 85.27 130 ALA G O 1
ATOM 14975 N N . GLY G 1 110 ? 163.974 25.019 112.295 1.00 84.68 131 GLY G N 1
ATOM 14976 C CA . GLY G 1 110 ? 163.761 25.988 111.236 1.00 86.27 131 GLY G CA 1
ATOM 14977 C C . GLY G 1 110 ? 162.381 25.835 110.604 1.00 86.81 131 GLY G C 1
ATOM 14978 O O . GLY G 1 110 ? 161.562 25.061 111.097 1.00 86.91 131 GLY G O 1
ATOM 14979 N N . GLU G 1 111 ? 162.147 26.576 109.512 1.00 88.22 132 GLU G N 1
ATOM 14980 C CA . GLU G 1 111 ? 160.855 26.594 108.846 1.00 88.03 132 GLU G CA 1
ATOM 14981 C C . GLU G 1 111 ? 160.876 25.614 107.678 1.00 87.98 132 GLU G C 1
ATOM 14982 O O . GLU G 1 111 ? 161.695 25.735 106.768 1.00 89.36 132 GLU G O 1
ATOM 14988 N N . TYR G 1 112 ? 159.946 24.653 107.724 1.00 87.10 133 TYR G N 1
ATOM 14989 C CA . TYR G 1 112 ? 159.826 23.608 106.723 1.00 87.29 133 TYR G CA 1
ATOM 14990 C C . TYR G 1 112 ? 158.535 23.842 105.943 1.00 86.69 133 TYR G C 1
ATOM 14991 O O . TYR G 1 112 ? 157.465 23.906 106.529 1.00 85.95 133 TYR G O 1
ATOM 15000 N N . VAL G 1 113 ? 158.626 23.964 104.621 1.00 87.11 134 VAL G N 1
ATOM 15001 C CA . VAL G 1 113 ? 157.440 24.286 103.839 1.00 85.94 134 VAL G CA 1
ATOM 15002 C C . VAL G 1 113 ? 157.148 23.153 102.860 1.00 86.23 134 VAL G C 1
ATOM 15003 O O . VAL G 1 113 ? 158.068 22.594 102.278 1.00 87.75 134 VAL G O 1
ATOM 15007 N N . TYR G 1 114 ? 155.861 22.812 102.712 1.00 85.24 135 TYR G N 1
ATOM 15008 C CA . TYR G 1 114 ? 155.385 21.753 101.833 1.00 85.62 135 TYR G CA 1
ATOM 15009 C C . TYR G 1 114 ? 154.229 22.266 100.981 1.00 84.15 135 TYR G C 1
ATOM 15010 O O . TYR G 1 114 ? 153.536 23.200 101.366 1.00 83.11 135 TYR G O 1
ATOM 15019 N N . THR G 1 115 ? 154.042 21.639 99.816 1.00 83.73 136 THR G N 1
ATOM 15020 C CA . THR G 1 115 ? 152.975 21.974 98.893 1.00 83.32 136 THR G CA 1
ATOM 15021 C C . THR G 1 115 ? 152.003 20.802 98.840 1.00 82.80 136 THR G C 1
ATOM 15022 O O . THR G 1 115 ? 152.279 19.793 98.192 1.00 83.11 136 THR G O 1
ATOM 15025 N N . VAL G 1 116 ? 150.886 20.950 99.546 1.00 82.27 137 VAL G N 1
ATOM 15026 C CA . VAL G 1 116 ? 149.923 19.878 99.738 1.00 82.00 137 VAL G CA 1
ATOM 15027 C C . VAL G 1 116 ? 148.883 19.943 98.623 1.00 82.42 137 VAL G C 1
ATOM 15028 O O . VAL G 1 116 ? 148.281 20.993 98.389 1.00 81.24 137 VAL G O 1
ATOM 15032 N N . ALA G 1 117 ? 148.667 18.807 97.948 1.00 84.25 138 ALA G N 1
ATOM 15033 C CA . ALA G 1 117 ? 147.654 18.700 96.909 1.00 86.66 138 ALA G CA 1
ATOM 15034 C C . ALA G 1 117 ? 147.030 17.307 96.946 1.00 88.37 138 ALA G C 1
ATOM 15035 O O . ALA G 1 117 ? 147.409 16.498 97.788 1.00 90.49 138 ALA G O 1
ATOM 15037 N N . GLU G 1 118 ? 146.069 17.041 96.050 1.00 88.91 139 GLU G N 1
ATOM 15038 C CA . GLU G 1 118 ? 145.428 15.740 95.936 1.00 88.72 139 GLU G CA 1
ATOM 15039 C C . GLU G 1 118 ? 145.507 15.283 94.484 1.00 90.76 139 GLU G C 1
ATOM 15040 O O . GLU G 1 118 ? 145.308 16.074 93.574 1.00 90.97 139 GLU G O 1
ATOM 15046 N N . LYS G 1 119 ? 145.809 13.998 94.278 1.00 92.67 140 LYS G N 1
ATOM 15047 C CA . LYS G 1 119 ? 145.851 13.428 92.945 1.00 96.43 140 LYS G CA 1
ATOM 15048 C C . LYS G 1 119 ? 144.422 13.152 92.484 1.00 97.19 140 LYS G C 1
ATOM 15049 O O . LYS G 1 119 ? 143.491 13.143 93.289 1.00 95.98 140 LYS G O 1
ATOM 15051 N N . GLN G 1 120 ? 144.241 12.988 91.162 1.00 100.38 141 GLN G N 1
ATOM 15052 C CA . GLN G 1 120 ? 142.913 12.951 90.562 1.00 102.17 141 GLN G CA 1
ATOM 15053 C C . GLN G 1 120 ? 142.644 11.691 89.740 1.00 106.72 141 GLN G C 1
ATOM 15054 O O . GLN G 1 120 ? 142.087 11.805 88.642 1.00 108.54 141 GLN G O 1
ATOM 15057 N N . ASN G 1 121 ? 142.879 10.494 90.314 1.00 110.44 142 ASN G N 1
ATOM 15058 C CA . ASN G 1 121 ? 142.893 9.230 89.582 1.00 115.53 142 ASN G CA 1
ATOM 15059 C C . ASN G 1 121 ? 142.890 8.057 90.574 1.00 115.64 142 ASN G C 1
ATOM 15060 O O . ASN G 1 121 ? 143.325 6.965 90.218 1.00 117.70 142 ASN G O 1
ATOM 15065 N N . VAL G 1 122 ? 142.469 8.303 91.832 1.00 113.98 143 VAL G N 1
ATOM 15066 C CA . VAL G 1 122 ? 142.662 7.325 92.887 1.00 114.37 143 VAL G CA 1
ATOM 15067 C C . VAL G 1 122 ? 141.272 7.121 93.484 1.00 111.33 143 VAL G C 1
ATOM 15068 O O . VAL G 1 122 ? 140.848 7.884 94.353 1.00 107.16 143 VAL G O 1
ATOM 15072 N N . GLY G 1 123 ? 140.519 6.157 92.976 1.00 112.55 144 GLY G N 1
ATOM 15073 C CA . GLY G 1 123 ? 139.114 6.142 93.366 1.00 111.96 144 GLY G CA 1
ATOM 15074 C C . GLY G 1 123 ? 138.218 5.457 92.357 1.00 113.77 144 GLY G C 1
ATOM 15075 O O . GLY G 1 123 ? 138.561 5.342 91.191 1.00 116.68 144 GLY G O 1
ATOM 15076 N N . TRP G 1 124 ? 137.043 5.030 92.829 1.00 112.13 145 TRP G N 1
ATOM 15077 C CA . TRP G 1 124 ? 136.178 4.130 92.089 1.00 111.98 145 TRP G CA 1
ATOM 15078 C C . TRP G 1 124 ? 135.020 4.917 91.485 1.00 109.72 145 TRP G C 1
ATOM 15079 O O . TRP G 1 124 ? 133.872 4.808 91.911 1.00 108.88 145 TRP G O 1
ATOM 15082 N N . LYS G 1 125 ? 135.365 5.745 90.499 1.00 109.32 146 LYS G N 1
ATOM 15083 C CA . LYS G 1 125 ? 134.409 6.235 89.529 1.00 110.02 146 LYS G CA 1
ATOM 15084 C C . LYS G 1 125 ? 134.268 5.191 88.418 1.00 113.83 146 LYS G C 1
ATOM 15085 O O . LYS G 1 125 ? 133.735 5.496 87.355 1.00 114.68 146 LYS G O 1
ATOM 15087 N N . VAL G 1 126 ? 134.677 3.954 88.722 1.00 116.85 147 VAL G N 1
ATOM 15088 C CA . VAL G 1 126 ? 134.957 2.899 87.763 1.00 122.63 147 VAL G CA 1
ATOM 15089 C C . VAL G 1 126 ? 133.707 2.048 87.532 1.00 123.94 147 VAL G C 1
ATOM 15090 O O . VAL G 1 126 ? 133.791 1.013 86.892 1.00 128.69 147 VAL G O 1
ATOM 15094 N N . ILE G 1 127 ? 132.564 2.501 88.061 1.00 121.23 148 ILE G N 1
ATOM 15095 C CA . ILE G 1 127 ? 131.331 1.741 88.000 1.00 120.06 148 ILE G CA 1
ATOM 15096 C C . ILE G 1 127 ? 130.674 2.037 86.656 1.00 119.66 148 ILE G C 1
ATOM 15097 O O . ILE G 1 127 ? 129.715 2.792 86.581 1.00 116.27 148 ILE G O 1
ATOM 15102 N N . GLN G 1 128 ? 131.229 1.457 85.590 1.00 122.86 149 GLN G N 1
ATOM 15103 C CA . GLN G 1 128 ? 130.808 1.728 84.225 1.00 125.06 149 GLN G CA 1
ATOM 15104 C C . GLN G 1 128 ? 130.528 0.400 83.529 1.00 129.87 149 GLN G C 1
ATOM 15105 O O . GLN G 1 128 ? 130.996 -0.651 83.976 1.00 132.43 149 GLN G O 1
ATOM 15108 N N . LYS G 1 129 ? 129.768 0.473 82.434 1.00 131.91 150 LYS G N 1
ATOM 15109 C CA . LYS G 1 129 ? 129.410 -0.695 81.653 1.00 135.85 150 LYS G CA 1
ATOM 15110 C C . LYS G 1 129 ? 129.564 -0.351 80.179 1.00 139.15 150 LYS G C 1
ATOM 15111 O O . LYS G 1 129 ? 128.925 0.585 79.711 1.00 137.46 150 LYS G O 1
ATOM 15117 N N . ASN G 1 130 ? 130.417 -1.115 79.482 1.00 143.90 151 ASN G N 1
ATOM 15118 C CA . ASN G 1 130 ? 130.678 -0.957 78.059 1.00 147.49 151 ASN G CA 1
ATOM 15119 C C . ASN G 1 130 ? 131.141 0.470 77.778 1.00 146.36 151 ASN G C 1
ATOM 15120 O O . ASN G 1 130 ? 130.808 1.044 76.742 1.00 146.76 151 ASN G O 1
ATOM 15125 N N . GLY G 1 131 ? 131.898 1.038 78.723 1.00 145.10 152 GLY G N 1
ATOM 15126 C CA . GLY G 1 131 ? 132.440 2.381 78.579 1.00 145.85 152 GLY G CA 1
ATOM 15127 C C . GLY G 1 131 ? 131.449 3.474 78.976 1.00 142.68 152 GLY G C 1
ATOM 15128 O O . GLY G 1 131 ? 131.855 4.617 79.183 1.00 142.69 152 GLY G O 1
ATOM 15129 N N . SER G 1 132 ? 130.154 3.127 79.049 1.00 141.40 153 SER G N 1
ATOM 15130 C CA . SER G 1 132 ? 129.121 4.045 79.505 1.00 136.50 153 SER G CA 1
ATOM 15131 C C . SER G 1 132 ? 129.144 4.121 81.029 1.00 131.23 153 SER G C 1
ATOM 15132 O O . SER G 1 132 ? 128.898 3.122 81.698 1.00 131.33 153 SER G O 1
ATOM 15135 N N . PRO G 1 133 ? 129.405 5.307 81.625 1.00 126.67 154 PRO G N 1
ATOM 15136 C CA . PRO G 1 133 ? 129.522 5.427 83.078 1.00 122.97 154 PRO G CA 1
ATOM 15137 C C . PRO G 1 133 ? 128.165 5.562 83.763 1.00 119.20 154 PRO G C 1
ATOM 15138 O O . PRO G 1 133 ? 127.187 5.966 83.132 1.00 119.90 154 PRO G O 1
ATOM 15142 N N . ILE G 1 134 ? 128.128 5.224 85.057 1.00 114.76 155 ILE G N 1
ATOM 15143 C CA . ILE G 1 134 ? 126.911 5.361 85.842 1.00 109.90 155 ILE G CA 1
ATOM 15144 C C . ILE G 1 134 ? 127.112 6.506 86.827 1.00 107.35 155 ILE G C 1
ATOM 15145 O O . ILE G 1 134 ? 126.167 7.227 87.157 1.00 106.87 155 ILE G O 1
ATOM 15150 N N . ASP G 1 135 ? 128.365 6.665 87.263 1.00 105.25 156 ASP G N 1
ATOM 15151 C CA . ASP G 1 135 ? 128.697 7.626 88.294 1.00 101.73 156 ASP G CA 1
ATOM 15152 C C . ASP G 1 135 ? 129.585 8.725 87.719 1.00 101.83 156 ASP G C 1
ATOM 15153 O O . ASP G 1 135 ? 129.782 8.796 86.509 1.00 103.64 156 ASP G O 1
ATOM 15158 N N . PHE G 1 136 ? 130.118 9.570 88.604 1.00 100.64 157 PHE G N 1
ATOM 15159 C CA . PHE G 1 136 ? 130.912 10.730 88.239 1.00 101.03 157 PHE G CA 1
ATOM 15160 C C . PHE G 1 136 ? 131.655 11.252 89.467 1.00 100.23 157 PHE G C 1
ATOM 15161 O O . PHE G 1 136 ? 131.162 12.124 90.178 1.00 99.43 157 PHE G O 1
ATOM 15163 N N . MET G 1 137 ? 132.854 10.708 89.703 1.00 100.40 158 MET G N 1
ATOM 15164 C CA . MET G 1 137 ? 133.706 11.131 90.803 1.00 97.02 158 MET G CA 1
ATOM 15165 C C . MET G 1 137 ? 134.372 12.461 90.453 1.00 94.51 158 MET G C 1
ATOM 15166 O O . MET G 1 137 ? 135.135 12.545 89.492 1.00 95.50 158 MET G O 1
ATOM 15171 N N . THR G 1 138 ? 134.080 13.499 91.245 1.00 90.43 159 THR G N 1
ATOM 15172 C CA . THR G 1 138 ? 134.691 14.803 91.039 1.00 89.10 159 THR G CA 1
ATOM 15173 C C . THR G 1 138 ? 135.727 15.053 92.128 1.00 87.77 159 THR G C 1
ATOM 15174 O O . THR G 1 138 ? 135.386 15.109 93.310 1.00 86.77 159 THR G O 1
ATOM 15177 N N . TYR G 1 139 ? 136.985 15.211 91.700 1.00 88.36 160 TYR G N 1
ATOM 15178 C CA . TYR G 1 139 ? 138.105 15.410 92.603 1.00 87.67 160 TYR G CA 1
ATOM 15179 C C . TYR G 1 139 ? 138.337 16.887 92.866 1.00 86.72 160 TYR G C 1
ATOM 15180 O O . TYR G 1 139 ? 137.808 17.755 92.177 1.00 86.68 160 TYR G O 1
ATOM 15189 N N . ASP G 1 140 ? 139.170 17.136 93.869 1.00 85.83 161 ASP G N 1
ATOM 15190 C CA . ASP G 1 140 ? 139.597 18.483 94.161 1.00 86.33 161 ASP G CA 1
ATOM 15191 C C . ASP G 1 140 ? 141.063 18.589 93.761 1.00 88.74 161 ASP G C 1
ATOM 15192 O O . ASP G 1 140 ? 141.898 17.860 94.283 1.00 89.41 161 ASP G O 1
ATOM 15197 N N . ASN G 1 141 ? 141.346 19.467 92.796 1.00 91.52 162 ASN G N 1
ATOM 15198 C CA . ASN G 1 141 ? 142.706 19.670 92.324 1.00 94.43 162 ASN G CA 1
ATOM 15199 C C . ASN G 1 141 ? 143.222 21.028 92.800 1.00 95.93 162 ASN G C 1
ATOM 15200 O O . ASN G 1 141 ? 143.950 21.702 92.070 1.00 99.55 162 ASN G O 1
ATOM 15203 N N . ARG G 1 142 ? 142.829 21.419 94.022 1.00 94.50 163 ARG G N 1
ATOM 15204 C CA . ARG G 1 142 ? 143.329 22.635 94.654 1.00 93.94 163 ARG G CA 1
ATOM 15205 C C . ARG G 1 142 ? 144.783 22.436 95.073 1.00 92.63 163 ARG G C 1
ATOM 15206 O O . ARG G 1 142 ? 145.208 21.313 95.327 1.00 92.69 163 ARG G O 1
ATOM 15214 N N . ASN G 1 143 ? 145.535 23.540 95.121 1.00 90.63 164 ASN G N 1
ATOM 15215 C CA . ASN G 1 143 ? 146.911 23.529 95.588 1.00 88.93 164 ASN G CA 1
ATOM 15216 C C . ASN G 1 143 ? 146.983 24.316 96.892 1.00 87.11 164 ASN G C 1
ATOM 15217 O O . ASN G 1 143 ? 146.391 25.379 96.987 1.00 87.04 164 ASN G O 1
ATOM 15220 N N . TYR G 1 144 ? 147.644 23.734 97.905 1.00 85.51 165 TYR G N 1
ATOM 15221 C CA . TYR G 1 144 ? 147.800 24.326 99.230 1.00 84.54 165 TYR G CA 1
ATOM 15222 C C . TYR G 1 144 ? 149.275 24.413 99.606 1.00 84.56 165 TYR G C 1
ATOM 15223 O O . TYR G 1 144 ? 150.106 23.718 99.040 1.00 86.17 165 TYR G O 1
ATOM 15232 N N . GLU G 1 145 ? 149.590 25.257 100.589 1.00 82.94 166 GLU G N 1
ATOM 15233 C CA . GLU G 1 145 ? 150.960 25.422 101.045 1.00 81.96 166 GLU G CA 1
ATOM 15234 C C . GLU G 1 145 ? 150.968 25.388 102.567 1.00 79.99 166 GLU G C 1
ATOM 15235 O O . GLU G 1 145 ? 150.272 26.176 103.211 1.00 79.72 166 GLU G O 1
ATOM 15241 N N . MET G 1 146 ? 151.755 24.462 103.118 1.00 78.54 167 MET G N 1
ATOM 15242 C CA . MET G 1 146 ? 151.753 24.184 104.541 1.00 76.55 167 MET G CA 1
ATOM 15243 C C . MET G 1 146 ? 153.107 24.558 105.117 1.00 76.41 167 MET G C 1
ATOM 15244 O O . MET G 1 146 ? 154.127 24.041 104.683 1.00 76.54 167 MET G O 1
ATOM 15249 N N . HIS G 1 147 ? 153.095 25.441 106.114 1.00 76.00 168 HIS G N 1
ATOM 15250 C CA . HIS G 1 147 ? 154.308 25.883 106.775 1.00 76.38 168 HIS G CA 1
ATOM 15251 C C . HIS G 1 147 ? 154.412 25.197 108.130 1.00 75.61 168 HIS G C 1
ATOM 15252 O O . HIS G 1 147 ? 153.489 25.270 108.929 1.00 75.67 168 HIS G O 1
ATOM 15259 N N . VAL G 1 148 ? 155.528 24.500 108.349 1.00 75.49 169 VAL G N 1
ATOM 15260 C CA . VAL G 1 148 ? 155.817 23.849 109.616 1.00 75.38 169 VAL G CA 1
ATOM 15261 C C . VAL G 1 148 ? 156.923 24.645 110.301 1.00 76.67 169 VAL G C 1
ATOM 15262 O O . VAL G 1 148 ? 157.965 24.911 109.706 1.00 77.66 169 VAL G O 1
ATOM 15266 N N . ILE G 1 149 ? 156.673 25.010 111.560 1.00 77.58 170 ILE G N 1
ATOM 15267 C CA . ILE G 1 149 ? 157.618 25.764 112.364 1.00 79.05 170 ILE G CA 1
ATOM 15268 C C . ILE G 1 149 ? 158.130 24.854 113.478 1.00 80.32 170 ILE G C 1
ATOM 15269 O O . ILE G 1 149 ? 157.429 24.591 114.453 1.00 81.23 170 ILE G O 1
ATOM 15274 N N . VAL G 1 150 ? 159.353 24.353 113.286 1.00 81.11 171 VAL G N 1
ATOM 15275 C CA . VAL G 1 150 ? 159.950 23.418 114.221 1.00 82.45 171 VAL G CA 1
ATOM 15276 C C . VAL G 1 150 ? 160.987 24.160 115.054 1.00 84.74 171 VAL G C 1
ATOM 15277 O O . VAL G 1 150 ? 161.854 24.849 114.515 1.00 85.54 171 VAL G O 1
ATOM 15281 N N . LYS G 1 151 ? 160.860 24.020 116.376 1.00 87.06 172 LYS G N 1
ATOM 15282 C CA . LYS G 1 151 ? 161.804 24.605 117.314 1.00 89.95 172 LYS G CA 1
ATOM 15283 C C . LYS G 1 151 ? 162.509 23.477 118.058 1.00 93.81 172 LYS G C 1
ATOM 15284 O O . LYS G 1 151 ? 162.136 22.317 117.917 1.00 94.88 172 LYS G O 1
ATOM 15290 N N . ASN G 1 152 ? 163.539 23.811 118.832 1.00 98.20 173 ASN G N 1
ATOM 15291 C CA . ASN G 1 152 ? 164.239 22.779 119.598 1.00 101.11 173 ASN G CA 1
ATOM 15292 C C . ASN G 1 152 ? 163.705 22.782 121.024 1.00 103.49 173 ASN G C 1
ATOM 15293 O O . ASN G 1 152 ? 163.327 23.836 121.552 1.00 104.70 173 ASN G O 1
ATOM 15298 N N . LYS G 1 153 ? 163.632 21.584 121.612 1.00 105.10 174 LYS G N 1
ATOM 15299 C CA . LYS G 1 153 ? 163.306 21.432 123.022 1.00 107.88 174 LYS G CA 1
ATOM 15300 C C . LYS G 1 153 ? 164.518 21.868 123.831 1.00 109.48 174 LYS G C 1
ATOM 15301 O O . LYS G 1 153 ? 165.647 21.765 123.361 1.00 110.53 174 LYS G O 1
ATOM 15307 N N . THR G 1 154 ? 164.273 22.377 125.051 1.00 111.87 175 THR G N 1
ATOM 15308 C CA . THR G 1 154 ? 165.346 22.691 125.977 1.00 114.73 175 THR G CA 1
ATOM 15309 C C . THR G 1 154 ? 166.107 21.428 126.370 1.00 116.73 175 THR G C 1
ATOM 15310 O O . THR G 1 154 ? 167.297 21.496 126.667 1.00 118.09 175 THR G O 1
ATOM 15313 N N . THR G 1 155 ? 165.431 20.271 126.311 1.00 117.71 176 THR G N 1
ATOM 15314 C CA . THR G 1 155 ? 166.095 18.968 126.311 1.00 120.29 176 THR G CA 1
ATOM 15315 C C . THR G 1 155 ? 166.307 18.538 124.862 1.00 120.61 176 THR G C 1
ATOM 15316 O O . THR G 1 155 ? 165.787 19.189 123.974 1.00 120.78 176 THR G O 1
ATOM 15319 N N . GLY G 1 156 ? 166.838 17.336 124.636 1.00 122.64 177 GLY G N 1
ATOM 15320 C CA . GLY G 1 156 ? 167.222 16.919 123.301 1.00 121.18 177 GLY G CA 1
ATOM 15321 C C . GLY G 1 156 ? 166.035 16.787 122.340 1.00 119.04 177 GLY G C 1
ATOM 15322 O O . GLY G 1 156 ? 165.050 16.105 122.663 1.00 123.16 177 GLY G O 1
ATOM 15323 N N . GLY G 1 157 ? 166.180 17.421 121.174 1.00 113.24 178 GLY G N 1
ATOM 15324 C CA . GLY G 1 157 ? 165.386 17.099 120.002 1.00 107.50 178 GLY G CA 1
ATOM 15325 C C . GLY G 1 157 ? 164.510 18.261 119.546 1.00 102.79 178 GLY G C 1
ATOM 15326 O O . GLY G 1 157 ? 164.583 19.382 120.043 1.00 100.75 178 GLY G O 1
ATOM 15327 N N . THR G 1 158 ? 163.682 17.947 118.550 1.00 100.57 179 THR G N 1
ATOM 15328 C CA . THR G 1 158 ? 162.827 18.919 117.893 1.00 99.09 179 THR G CA 1
ATOM 15329 C C . THR G 1 158 ? 161.384 18.698 118.335 1.00 99.64 179 THR G C 1
ATOM 15330 O O . THR G 1 158 ? 161.009 17.590 118.728 1.00 101.18 179 THR G O 1
ATOM 15333 N N . TYR G 1 159 ? 160.582 19.766 118.247 1.00 98.60 180 TYR G N 1
ATOM 15334 C CA . TYR G 1 159 ? 159.149 19.690 118.471 1.00 96.89 180 TYR G CA 1
ATOM 15335 C C . TYR G 1 159 ? 158.441 20.674 117.546 1.00 94.70 180 TYR G C 1
ATOM 15336 O O . TYR G 1 159 ? 158.910 21.788 117.322 1.00 94.84 180 TYR G O 1
ATOM 15345 N N . ILE G 1 160 ? 157.306 20.223 117.010 1.00 92.42 181 ILE G N 1
ATOM 15346 C CA . ILE G 1 160 ? 156.508 20.987 116.069 1.00 89.97 181 ILE G CA 1
ATOM 15347 C C . ILE G 1 160 ? 155.727 22.033 116.849 1.00 90.51 181 ILE G C 1
ATOM 15348 O O . ILE G 1 160 ? 154.756 21.719 117.537 1.00 91.37 181 ILE G O 1
ATOM 15353 N N . SER G 1 161 ? 156.178 23.282 116.728 1.00 90.98 182 SER G N 1
ATOM 15354 C CA . SER G 1 161 ? 155.628 24.380 117.505 1.00 92.55 182 SER G CA 1
ATOM 15355 C C . SER G 1 161 ? 154.304 24.825 116.896 1.00 92.31 182 SER G C 1
ATOM 15356 O O . SER G 1 161 ? 153.303 24.967 117.598 1.00 94.16 182 SER G O 1
ATOM 15359 N N . SER G 1 162 ? 154.319 25.026 115.576 1.00 91.62 183 SER G N 1
ATOM 15360 C CA . SER G 1 162 ? 153.223 25.688 114.890 1.00 92.41 183 SER G CA 1
ATOM 15361 C C . SER G 1 162 ? 153.169 25.243 113.433 1.00 91.65 183 SER G C 1
ATOM 15362 O O . SER G 1 162 ? 154.189 24.892 112.839 1.00 92.80 183 SER G O 1
ATOM 15365 N N . VAL G 1 163 ? 151.954 25.274 112.875 1.00 90.41 184 VAL G N 1
ATOM 15366 C CA . VAL G 1 163 ? 151.680 24.947 111.488 1.00 89.84 184 VAL G CA 1
ATOM 15367 C C . VAL G 1 163 ? 150.513 25.801 111.014 1.00 91.60 184 VAL G C 1
ATOM 15368 O O . VAL G 1 163 ? 149.510 25.904 111.703 1.00 91.84 184 VAL G O 1
ATOM 15372 N N . TYR G 1 164 ? 150.630 26.398 109.829 1.00 94.94 185 TYR G N 1
ATOM 15373 C CA . TYR G 1 164 ? 149.488 27.042 109.203 1.00 98.30 185 TYR G CA 1
ATOM 15374 C C . TYR G 1 164 ? 149.467 26.664 107.728 1.00 98.89 185 TYR G C 1
ATOM 15375 O O . TYR G 1 164 ? 150.482 26.225 107.202 1.00 97.37 185 TYR G O 1
ATOM 15384 N N . PHE G 1 165 ? 148.304 26.823 107.096 1.00 100.94 186 PHE G N 1
ATOM 15385 C CA . PHE G 1 165 ? 148.142 26.535 105.680 1.00 101.90 186 PHE G CA 1
ATOM 15386 C C . PHE G 1 165 ? 147.682 27.795 104.957 1.00 105.21 186 PHE G C 1
ATOM 15387 O O . PHE G 1 165 ? 147.157 28.727 105.566 1.00 107.89 186 PHE G O 1
ATOM 15395 N N . LYS G 1 166 ? 147.856 27.788 103.634 1.00 106.58 187 LYS G N 1
ATOM 15396 C CA . LYS G 1 166 ? 147.357 28.826 102.764 1.00 108.39 187 LYS G CA 1
ATOM 15397 C C . LYS G 1 166 ? 147.007 28.162 101.441 1.00 109.80 187 LYS G C 1
ATOM 15398 O O . LYS G 1 166 ? 147.502 27.075 101.166 1.00 109.09 187 LYS G O 1
ATOM 15404 N N . GLN G 1 167 ? 146.129 28.778 100.639 1.00 113.22 188 GLN G N 1
ATOM 15405 C CA . GLN G 1 167 ? 145.868 28.205 99.329 1.00 116.64 188 GLN G CA 1
ATOM 15406 C C . GLN G 1 167 ? 146.599 29.027 98.270 1.00 119.01 188 GLN G C 1
ATOM 15407 O O . GLN G 1 167 ? 146.527 30.249 98.308 1.00 119.62 188 GLN G O 1
ATOM 15412 N N . VAL G 1 168 ? 147.255 28.341 97.325 1.00 120.42 189 VAL G N 1
ATOM 15413 C CA . VAL G 1 168 ? 148.077 29.028 96.331 1.00 123.25 189 VAL G CA 1
ATOM 15414 C C . VAL G 1 168 ? 147.250 29.321 95.083 1.00 127.00 189 VAL G C 1
ATOM 15415 O O . VAL G 1 168 ? 147.437 30.332 94.439 1.00 130.24 189 VAL G O 1
ATOM 15418 N N . SER G 1 169 ? 146.260 28.462 94.840 1.00 128.04 190 SER G N 1
ATOM 15419 C CA . SER G 1 169 ? 145.317 28.606 93.744 1.00 131.53 190 SER G CA 1
ATOM 15420 C C . SER G 1 169 ? 144.652 29.981 93.761 1.00 137.81 190 SER G C 1
ATOM 15421 O O . SER G 1 169 ? 144.748 30.680 92.765 1.00 140.36 190 SER G O 1
ATOM 15424 N N . PRO G 1 170 ? 143.950 30.413 94.832 1.00 142.63 191 PRO G N 1
ATOM 15425 C CA . PRO G 1 170 ? 143.413 31.774 94.885 1.00 147.20 191 PRO G CA 1
ATOM 15426 C C . PRO G 1 170 ? 144.469 32.866 95.102 1.00 150.23 191 PRO G C 1
ATOM 15427 O O . PRO G 1 170 ? 145.507 32.628 95.726 1.00 149.65 191 PRO G O 1
ATOM 15431 N N . SER G 1 171 ? 144.228 34.022 94.486 1.00 154.26 192 SER G N 1
ATOM 15432 C CA . SER G 1 171 ? 145.008 35.225 94.717 1.00 155.94 192 SER G CA 1
ATOM 15433 C C . SER G 1 171 ? 144.665 35.781 96.101 1.00 154.46 192 SER G C 1
ATOM 15434 O O . SER G 1 171 ? 145.546 36.278 96.810 1.00 156.05 192 SER G O 1
ATOM 15437 N N . VAL G 1 172 ? 143.377 35.734 96.434 1.00 148.59 193 VAL G N 1
ATOM 15438 C CA . VAL G 1 172 ? 142.885 36.218 97.719 1.00 142.64 193 VAL G CA 1
ATOM 15439 C C . VAL G 1 172 ? 143.587 35.478 98.854 1.00 137.25 193 VAL G C 1
ATOM 15440 O O . VAL G 1 172 ? 144.166 36.099 99.741 1.00 137.73 193 VAL G O 1
ATOM 15443 N N . ASN G 1 173 ? 143.465 34.144 98.858 1.00 131.13 194 ASN G N 1
ATOM 15444 C CA . ASN G 1 173 ? 144.026 33.292 99.894 1.00 126.97 194 ASN G CA 1
ATOM 15445 C C . ASN G 1 173 ? 143.553 33.774 101.260 1.00 125.68 194 ASN G C 1
ATOM 15446 O O . ASN G 1 173 ? 142.397 34.136 101.413 1.00 126.67 194 ASN G O 1
ATOM 15448 N N . GLY G 1 174 ? 144.448 33.748 102.253 1.00 123.56 195 GLY G N 1
ATOM 15449 C CA . GLY G 1 174 ? 144.069 33.893 103.649 1.00 122.10 195 GLY G CA 1
ATOM 15450 C C . GLY G 1 174 ? 144.348 32.607 104.426 1.00 118.97 195 GLY G C 1
ATOM 15451 O O . GLY G 1 174 ? 144.363 31.540 103.813 1.00 116.96 195 GLY G O 1
ATOM 15452 N N . LYS G 1 175 ? 144.605 32.738 105.730 1.00 118.81 196 LYS G N 1
ATOM 15453 C CA . LYS G 1 175 ? 145.007 31.592 106.522 1.00 116.52 196 LYS G CA 1
ATOM 15454 C C . LYS G 1 175 ? 143.844 30.607 106.617 1.00 114.81 196 LYS G C 1
ATOM 15455 O O . LYS G 1 175 ? 142.695 31.001 106.808 1.00 114.68 196 LYS G O 1
ATOM 15457 N N . VAL G 1 176 ? 144.156 29.319 106.410 1.00 113.70 197 VAL G N 1
ATOM 15458 C CA . VAL G 1 176 ? 143.109 28.312 106.379 1.00 114.25 197 VAL G CA 1
ATOM 15459 C C . VAL G 1 176 ? 142.677 28.022 107.810 1.00 116.23 197 VAL G C 1
ATOM 15460 O O . VAL G 1 176 ? 143.508 27.704 108.662 1.00 116.65 197 VAL G O 1
ATOM 15464 N N . LYS G 1 177 ? 141.368 28.163 108.044 1.00 118.09 198 LYS G N 1
ATOM 15465 C CA . LYS G 1 177 ? 140.742 27.968 109.339 1.00 120.07 198 LYS G CA 1
ATOM 15466 C C . LYS G 1 177 ? 140.664 26.472 109.642 1.00 120.86 198 LYS G C 1
ATOM 15467 O O . LYS G 1 177 ? 140.645 25.662 108.720 1.00 118.98 198 LYS G O 1
ATOM 15470 N N . PRO G 1 178 ? 140.618 26.058 110.931 1.00 123.60 199 PRO G N 1
ATOM 15471 C CA . PRO G 1 178 ? 140.550 24.636 111.272 1.00 123.43 199 PRO G CA 1
ATOM 15472 C C . PRO G 1 178 ? 139.118 24.117 111.216 1.00 123.97 199 PRO G C 1
ATOM 15473 O O . PRO G 1 178 ? 138.196 24.840 110.836 1.00 126.51 199 PRO G O 1
ATOM 15477 N N . SER G 1 179 ? 138.943 22.850 111.595 1.00 122.95 200 SER G N 1
ATOM 15478 C CA . SER G 1 179 ? 137.621 22.253 111.643 1.00 121.53 200 SER G CA 1
ATOM 15479 C C . SER G 1 179 ? 137.253 21.982 113.097 1.00 120.64 200 SER G C 1
ATOM 15480 O O . SER G 1 179 ? 136.571 22.765 113.753 1.00 119.49 200 SER G O 1
ATOM 15483 N N . GLU G 1 180 ? 137.713 20.840 113.617 1.00 119.69 201 GLU G N 1
ATOM 15484 C CA . GLU G 1 180 ? 137.565 20.563 115.035 1.00 121.69 201 GLU G CA 1
ATOM 15485 C C . GLU G 1 180 ? 138.763 21.178 115.744 1.00 126.39 201 GLU G C 1
ATOM 15486 O O . GLU G 1 180 ? 139.908 20.751 115.559 1.00 126.73 201 GLU G O 1
ATOM 15489 N N . SER G 1 181 ? 138.483 22.281 116.438 1.00 132.02 202 SER G N 1
ATOM 15490 C CA . SER G 1 181 ? 139.540 23.040 117.084 1.00 134.88 202 SER G CA 1
ATOM 15491 C C . SER G 1 181 ? 139.892 22.363 118.406 1.00 135.67 202 SER G C 1
ATOM 15492 O O . SER G 1 181 ? 139.062 21.681 119.007 1.00 136.48 202 SER G O 1
ATOM 15495 N N . GLY G 1 182 ? 141.135 22.565 118.868 1.00 133.91 203 GLY G N 1
ATOM 15496 C CA . GLY G 1 182 ? 141.612 22.028 120.132 1.00 130.86 203 GLY G CA 1
ATOM 15497 C C . GLY G 1 182 ? 142.340 20.705 119.924 1.00 127.15 203 GLY G C 1
ATOM 15498 O O . GLY G 1 182 ? 142.027 19.999 118.981 1.00 128.81 203 GLY G O 1
ATOM 15499 N N . THR G 1 183 ? 143.275 20.386 120.823 1.00 122.78 204 THR G N 1
ATOM 15500 C CA . THR G 1 183 ? 144.011 19.127 120.849 1.00 118.65 204 THR G CA 1
ATOM 15501 C C . THR G 1 183 ? 144.561 18.772 119.468 1.00 113.20 204 THR G C 1
ATOM 15502 O O . THR G 1 183 ? 145.338 19.537 118.929 1.00 111.43 204 THR G O 1
ATOM 15505 N N . THR G 1 184 ? 144.025 17.708 118.853 1.00 109.93 205 THR G N 1
ATOM 15506 C CA . THR G 1 184 ? 144.419 17.235 117.538 1.00 106.09 205 THR G CA 1
ATOM 15507 C C . THR G 1 184 ? 143.659 17.995 116.451 1.00 103.23 205 THR G C 1
ATOM 15508 O O . THR G 1 184 ? 142.496 17.714 116.175 1.00 104.83 205 THR G O 1
ATOM 15511 N N . TYR G 1 185 ? 144.357 18.993 115.900 1.00 100.69 206 TYR G N 1
ATOM 15512 C CA . TYR G 1 185 ? 143.755 19.920 114.976 1.00 97.92 206 TYR G CA 1
ATOM 15513 C C . TYR G 1 185 ? 143.387 19.204 113.688 1.00 93.87 206 TYR G C 1
ATOM 15514 O O . TYR G 1 185 ? 144.251 18.668 113.010 1.00 93.34 206 TYR G O 1
ATOM 15523 N N . LYS G 1 186 ? 142.094 19.259 113.365 1.00 89.68 207 LYS G N 1
ATOM 15524 C CA . LYS G 1 186 ? 141.603 18.719 112.107 1.00 86.07 207 LYS G CA 1
ATOM 15525 C C . LYS G 1 186 ? 141.387 19.886 111.152 1.00 84.13 207 LYS G C 1
ATOM 15526 O O . LYS G 1 186 ? 140.974 20.964 111.579 1.00 84.68 207 LYS G O 1
ATOM 15529 N N . TYR G 1 187 ? 141.672 19.667 109.866 1.00 82.35 208 TYR G N 1
ATOM 15530 C CA . TYR G 1 187 ? 141.521 20.698 108.850 1.00 80.85 208 TYR G CA 1
ATOM 15531 C C . TYR G 1 187 ? 140.771 20.117 107.650 1.00 78.92 208 TYR G C 1
ATOM 15532 O O . TYR G 1 187 ? 141.278 19.184 107.023 1.00 78.72 208 TYR G O 1
ATOM 15541 N N . ASP G 1 188 ? 139.582 20.664 107.343 1.00 77.14 209 ASP G N 1
ATOM 15542 C CA . ASP G 1 188 ? 138.772 20.185 106.226 1.00 75.28 209 ASP G CA 1
ATOM 15543 C C . ASP G 1 188 ? 139.297 20.754 104.904 1.00 75.22 209 ASP G C 1
ATOM 15544 O O . ASP G 1 188 ? 138.699 21.670 104.337 1.00 75.66 209 ASP G O 1
ATOM 15547 N N . LEU G 1 189 ? 140.404 20.181 104.411 1.00 74.69 210 LEU G N 1
ATOM 15548 C CA . LEU G 1 189 ? 141.085 20.688 103.230 1.00 74.22 210 LEU G CA 1
ATOM 15549 C C . LEU G 1 189 ? 140.348 20.347 101.939 1.00 73.57 210 LEU G C 1
ATOM 15550 O O . LEU G 1 189 ? 139.967 21.255 101.212 1.00 73.98 210 LEU G O 1
ATOM 15555 N N . PHE G 1 190 ? 140.194 19.059 101.630 1.00 72.62 211 PHE G N 1
ATOM 15556 C CA . PHE G 1 190 ? 139.744 18.672 100.305 1.00 72.27 211 PHE G CA 1
ATOM 15557 C C . PHE G 1 190 ? 138.296 18.205 100.364 1.00 71.54 211 PHE G C 1
ATOM 15558 O O . PHE G 1 190 ? 137.943 17.383 101.200 1.00 72.12 211 PHE G O 1
ATOM 15566 N N . THR G 1 191 ? 137.473 18.726 99.454 1.00 70.56 212 THR G N 1
ATOM 15567 C CA . THR G 1 191 ? 136.083 18.324 99.375 1.00 69.36 212 THR G CA 1
ATOM 15568 C C . THR G 1 191 ? 135.799 17.745 97.993 1.00 69.83 212 THR G C 1
ATOM 15569 O O . THR G 1 191 ? 136.077 18.387 96.985 1.00 70.39 212 THR G O 1
ATOM 15572 N N . ASN G 1 192 ? 135.277 16.515 97.990 1.00 70.20 213 ASN G N 1
ATOM 15573 C CA . ASN G 1 192 ? 135.068 15.750 96.774 1.00 72.21 213 ASN G CA 1
ATOM 15574 C C . ASN G 1 192 ? 133.570 15.508 96.602 1.00 73.84 213 ASN G C 1
ATOM 15575 O O . ASN G 1 192 ? 132.827 15.607 97.578 1.00 74.40 213 ASN G O 1
ATOM 15579 N N . ILE G 1 193 ? 133.126 15.218 95.369 1.00 75.42 214 ILE G N 1
ATOM 15580 C CA . ILE G 1 193 ? 131.705 15.007 95.125 1.00 75.09 214 ILE G CA 1
ATOM 15581 C C . ILE G 1 193 ? 131.526 13.725 94.319 1.00 76.81 214 ILE G C 1
ATOM 15582 O O . ILE G 1 193 ? 132.152 13.551 93.279 1.00 77.84 214 ILE G O 1
ATOM 15585 N N . TYR G 1 194 ? 130.642 12.849 94.801 1.00 78.35 215 TYR G N 1
ATOM 15586 C CA . TYR G 1 194 ? 130.322 11.623 94.094 1.00 81.12 215 TYR G CA 1
ATOM 15587 C C . TYR G 1 194 ? 128.902 11.713 93.548 1.00 82.57 215 TYR G C 1
ATOM 15588 O O . TYR G 1 194 ? 127.932 11.515 94.284 1.00 81.89 215 TYR G O 1
ATOM 15597 N N . ARG G 1 195 ? 128.798 11.998 92.248 1.00 85.45 216 ARG G N 1
ATOM 15598 C CA . ARG G 1 195 ? 127.514 12.007 91.570 1.00 87.25 216 ARG G CA 1
ATOM 15599 C C . ARG G 1 195 ? 127.273 10.608 91.012 1.00 90.35 216 ARG G C 1
ATOM 15600 O O . ARG G 1 195 ? 128.219 9.967 90.575 1.00 91.93 216 ARG G O 1
ATOM 15603 N N . LYS G 1 196 ? 126.040 10.101 91.103 1.00 93.59 217 LYS G N 1
ATOM 15604 C CA . LYS G 1 196 ? 125.707 8.852 90.434 1.00 97.75 217 LYS G CA 1
ATOM 15605 C C . LYS G 1 196 ? 124.298 8.950 89.852 1.00 99.11 217 LYS G C 1
ATOM 15606 O O . LYS G 1 196 ? 123.337 9.055 90.598 1.00 97.79 217 LYS G O 1
ATOM 15612 N N . ASN G 1 197 ? 124.197 8.942 88.516 1.00 101.47 218 ASN G N 1
ATOM 15613 C CA . ASN G 1 197 ? 122.932 8.790 87.813 1.00 102.95 218 ASN G CA 1
ATOM 15614 C C . ASN G 1 197 ? 122.493 7.352 88.039 1.00 106.47 218 ASN G C 1
ATOM 15615 O O . ASN G 1 197 ? 122.897 6.482 87.274 1.00 108.85 218 ASN G O 1
ATOM 15618 N N . ALA G 1 198 ? 121.728 7.110 89.104 1.00 108.81 219 ALA G N 1
ATOM 15619 C CA . ALA G 1 198 ? 121.470 5.728 89.484 1.00 112.13 219 ALA G CA 1
ATOM 15620 C C . ALA G 1 198 ? 120.003 5.351 89.638 1.00 112.50 219 ALA G C 1
ATOM 15621 O O . ALA G 1 198 ? 119.703 4.384 90.323 1.00 111.54 219 ALA G O 1
ATOM 15623 N N . GLY G 1 199 ? 119.078 6.002 88.953 1.00 114.37 220 GLY G N 1
ATOM 15624 C CA . GLY G 1 199 ? 117.674 5.827 89.289 1.00 123.11 220 GLY G CA 1
ATOM 15625 C C . GLY G 1 199 ? 117.149 4.391 89.264 1.00 130.61 220 GLY G C 1
ATOM 15626 O O . GLY G 1 199 ? 116.317 4.017 90.067 1.00 131.83 220 GLY G O 1
ATOM 15627 N N . LYS G 1 200 ? 117.673 3.560 88.385 1.00 136.57 221 LYS G N 1
ATOM 15628 C CA . LYS G 1 200 ? 117.436 2.120 88.324 1.00 140.21 221 LYS G CA 1
ATOM 15629 C C . LYS G 1 200 ? 118.591 1.507 87.515 1.00 140.03 221 LYS G C 1
ATOM 15630 O O . LYS G 1 200 ? 118.598 0.324 87.168 1.00 143.89 221 LYS G O 1
ATOM 15636 N N . ILE G 1 201 ? 119.570 2.354 87.166 1.00 133.90 222 ILE G N 1
ATOM 15637 C CA . ILE G 1 201 ? 120.721 1.910 86.396 1.00 131.95 222 ILE G CA 1
ATOM 15638 C C . ILE G 1 201 ? 121.449 0.871 87.239 1.00 132.21 222 ILE G C 1
ATOM 15639 O O . ILE G 1 201 ? 121.984 -0.080 86.694 1.00 131.30 222 ILE G O 1
ATOM 15644 N N . THR G 1 202 ? 121.358 1.020 88.559 1.00 133.37 223 THR G N 1
ATOM 15645 C CA . THR G 1 202 ? 121.879 0.006 89.432 1.00 138.80 223 THR G CA 1
ATOM 15646 C C . THR G 1 202 ? 120.782 -1.026 89.633 1.00 142.48 223 THR G C 1
ATOM 15647 O O . THR G 1 202 ? 119.786 -0.751 90.285 1.00 140.24 223 THR G O 1
ATOM 15651 N N . ASP G 1 203 ? 121.029 -2.230 89.118 1.00 149.52 224 ASP G N 1
ATOM 15652 C CA . ASP G 1 203 ? 120.042 -3.298 89.247 1.00 152.40 224 ASP G CA 1
ATOM 15653 C C . ASP G 1 203 ? 119.945 -3.714 90.717 1.00 153.24 224 ASP G C 1
ATOM 15654 O O . ASP G 1 203 ? 120.884 -3.510 91.485 1.00 152.79 224 ASP G O 1
ATOM 15659 N N . PRO G 1 204 ? 118.783 -4.220 91.188 1.00 154.77 225 PRO G N 1
ATOM 15660 C CA . PRO G 1 204 ? 118.557 -4.440 92.626 1.00 154.99 225 PRO G CA 1
ATOM 15661 C C . PRO G 1 204 ? 119.071 -5.774 93.170 1.00 157.60 225 PRO G C 1
ATOM 15662 O O . PRO G 1 204 ? 119.648 -6.602 92.469 1.00 159.23 225 PRO G O 1
ATOM 15666 N N . ASN G 1 205 ? 118.748 -6.025 94.447 1.00 158.37 226 ASN G N 1
ATOM 15667 C CA . ASN G 1 205 ? 118.885 -7.327 95.083 1.00 163.56 226 ASN G CA 1
ATOM 15668 C C . ASN G 1 205 ? 120.265 -7.917 94.792 1.00 168.55 226 ASN G C 1
ATOM 15669 O O . ASN G 1 205 ? 120.366 -8.990 94.189 1.00 173.98 226 ASN G O 1
ATOM 15674 N N . GLU G 1 206 ? 121.309 -7.152 95.121 1.00 167.54 227 GLU G N 1
ATOM 15675 C CA . GLU G 1 206 ? 122.676 -7.554 94.839 1.00 170.19 227 GLU G CA 1
ATOM 15676 C C . GLU G 1 206 ? 123.595 -6.815 95.800 1.00 169.40 227 GLU G C 1
ATOM 15677 O O . GLU G 1 206 ? 123.234 -5.761 96.331 1.00 167.31 227 GLU G O 1
ATOM 15683 N N . PRO G 1 207 ? 124.803 -7.369 96.055 1.00 172.51 228 PRO G N 1
ATOM 15684 C CA . PRO G 1 207 ? 125.881 -6.621 96.700 1.00 169.56 228 PRO G CA 1
ATOM 15685 C C . PRO G 1 207 ? 126.306 -5.536 95.709 1.00 164.95 228 PRO G C 1
ATOM 15686 O O . PRO G 1 207 ? 126.727 -5.842 94.592 1.00 166.35 228 PRO G O 1
ATOM 15690 N N . ASN G 1 208 ? 126.172 -4.279 96.125 1.00 160.19 229 ASN G N 1
ATOM 15691 C CA . ASN G 1 208 ? 126.175 -3.160 95.191 1.00 158.82 229 ASN G CA 1
ATOM 15692 C C . ASN G 1 208 ? 127.277 -3.285 94.137 1.00 160.49 229 ASN G C 1
ATOM 15693 O O . ASN G 1 208 ? 126.985 -3.246 92.946 1.00 163.26 229 ASN G O 1
ATOM 15698 N N . PRO G 1 209 ? 128.570 -3.468 94.499 1.00 160.47 230 PRO G N 1
ATOM 15699 C CA . PRO G 1 209 ? 129.586 -3.728 93.468 1.00 161.38 230 PRO G CA 1
ATOM 15700 C C . PRO G 1 209 ? 129.438 -5.069 92.721 1.00 163.67 230 PRO G C 1
ATOM 15701 O O . PRO G 1 209 ? 129.126 -5.060 91.532 1.00 161.07 230 PRO G O 1
ATOM 15705 N N . SER G 1 215 ? 126.391 -7.837 84.014 1.00 168.81 236 SER G N 1
ATOM 15706 C CA . SER G 1 215 ? 124.938 -7.534 84.101 1.00 167.24 236 SER G CA 1
ATOM 15707 C C . SER G 1 215 ? 124.580 -7.009 85.489 1.00 162.24 236 SER G C 1
ATOM 15708 O O . SER G 1 215 ? 123.405 -6.868 85.810 1.00 160.57 236 SER G O 1
ATOM 15711 N N . LYS G 1 216 ? 125.597 -6.679 86.286 1.00 158.54 237 LYS G N 1
ATOM 15712 C CA . LYS G 1 216 ? 125.442 -5.992 87.555 1.00 151.42 237 LYS G CA 1
ATOM 15713 C C . LYS G 1 216 ? 124.533 -4.769 87.426 1.00 145.80 237 LYS G C 1
ATOM 15714 O O . LYS G 1 216 ? 123.799 -4.441 88.344 1.00 144.61 237 LYS G O 1
ATOM 15716 N N . VAL G 1 217 ? 124.571 -4.105 86.261 1.00 143.32 238 VAL G N 1
ATOM 15717 C CA . VAL G 1 217 ? 123.883 -2.873 85.997 1.00 138.16 238 VAL G CA 1
ATOM 15718 C C . VAL G 1 217 ? 123.427 -2.855 84.536 1.00 138.85 238 VAL G C 1
ATOM 15719 O O . VAL G 1 217 ? 123.881 -3.616 83.685 1.00 142.01 238 VAL G O 1
ATOM 15723 N N . ASP G 1 218 ? 122.529 -1.924 84.237 1.00 136.39 239 ASP G N 1
ATOM 15724 C CA . ASP G 1 218 ? 122.162 -1.584 82.869 1.00 138.41 239 ASP G CA 1
ATOM 15725 C C . ASP G 1 218 ? 122.372 -0.086 82.673 1.00 135.00 239 ASP G C 1
ATOM 15726 O O . ASP G 1 218 ? 121.580 0.697 83.153 1.00 132.04 239 ASP G O 1
ATOM 15731 N N . PRO G 1 219 ? 123.408 0.340 81.918 1.00 136.18 240 PRO G N 1
ATOM 15732 C CA . PRO G 1 219 ? 123.737 1.758 81.815 1.00 135.35 240 PRO G CA 1
ATOM 15733 C C . PRO G 1 219 ? 122.653 2.592 81.136 1.00 135.45 240 PRO G C 1
ATOM 15734 O O . PRO G 1 219 ? 122.603 3.802 81.342 1.00 133.50 240 PRO G O 1
ATOM 15738 N N . ASN G 1 220 ? 121.752 1.936 80.385 1.00 139.35 241 ASN G N 1
ATOM 15739 C CA . ASN G 1 220 ? 120.732 2.662 79.640 1.00 141.62 241 ASN G CA 1
ATOM 15740 C C . ASN G 1 220 ? 119.357 2.392 80.223 1.00 139.95 241 ASN G C 1
ATOM 15741 O O . ASN G 1 220 ? 118.342 2.587 79.544 1.00 140.16 241 ASN G O 1
ATOM 15746 N N . ALA G 1 221 ? 119.334 1.910 81.469 1.00 138.55 242 ALA G N 1
ATOM 15747 C CA . ALA G 1 221 ? 118.068 1.677 82.156 1.00 136.54 242 ALA G CA 1
ATOM 15748 C C . ALA G 1 221 ? 117.431 3.021 82.483 1.00 134.10 242 ALA G C 1
ATOM 15749 O O . ALA G 1 221 ? 118.100 3.913 82.988 1.00 130.60 242 ALA G O 1
ATOM 15751 N N . LYS G 1 222 ? 116.125 3.139 82.214 1.00 137.29 243 LYS G N 1
ATOM 15752 C CA . LYS G 1 222 ? 115.369 4.330 82.576 1.00 138.13 243 LYS G CA 1
ATOM 15753 C C . LYS G 1 222 ? 115.300 4.413 84.100 1.00 137.35 243 LYS G C 1
ATOM 15754 O O . LYS G 1 222 ? 115.343 3.391 84.762 1.00 137.62 243 LYS G O 1
ATOM 15760 N N . SER G 1 223 ? 115.275 5.627 84.639 1.00 136.47 244 SER G N 1
ATOM 15761 C CA . SER G 1 223 ? 115.331 5.825 86.075 1.00 134.24 244 SER G CA 1
ATOM 15762 C C . SER G 1 223 ? 113.966 5.574 86.703 1.00 132.40 244 SER G C 1
ATOM 15763 O O . SER G 1 223 ? 113.871 4.720 87.573 1.00 133.84 244 SER G O 1
ATOM 15766 N N . LEU G 1 224 ? 112.935 6.338 86.304 1.00 128.71 245 LEU G N 1
ATOM 15767 C CA . LEU G 1 224 ? 111.634 6.267 86.985 1.00 124.47 245 LEU G CA 1
ATOM 15768 C C . LEU G 1 224 ? 110.514 5.998 85.976 1.00 122.34 245 LEU G C 1
ATOM 15769 O O . LEU G 1 224 ? 110.562 6.530 84.876 1.00 123.36 245 LEU G O 1
ATOM 15774 N N . VAL G 1 225 ? 109.515 5.189 86.370 1.00 117.54 246 VAL G N 1
ATOM 15775 C CA . VAL G 1 225 ? 108.342 4.916 85.554 1.00 112.08 246 VAL G CA 1
ATOM 15776 C C . VAL G 1 225 ? 107.093 5.232 86.372 1.00 105.03 246 VAL G C 1
ATOM 15777 O O . VAL G 1 225 ? 106.934 4.685 87.449 1.00 101.40 246 VAL G O 1
ATOM 15780 N N . ILE G 1 226 ? 106.207 6.065 85.827 1.00 102.16 247 ILE G N 1
ATOM 15781 C CA . ILE G 1 226 ? 104.953 6.375 86.505 1.00 100.39 247 ILE G CA 1
ATOM 15782 C C . ILE G 1 226 ? 103.799 5.880 85.636 1.00 100.29 247 ILE G C 1
ATOM 15783 O O . ILE G 1 226 ? 103.465 6.553 84.657 1.00 100.79 247 ILE G O 1
ATOM 15788 N N . LYS G 1 227 ? 103.268 4.687 85.953 1.00 99.54 248 LYS G N 1
ATOM 15789 C CA . LYS G 1 227 ? 102.266 4.040 85.104 1.00 98.60 248 LYS G CA 1
ATOM 15790 C C . LYS G 1 227 ? 100.882 4.306 85.676 1.00 96.31 248 LYS G C 1
ATOM 15791 O O . LYS G 1 227 ? 100.668 4.018 86.828 1.00 96.61 248 LYS G O 1
ATOM 15794 N N . LYS G 1 228 ? 99.959 4.820 84.860 1.00 93.95 249 LYS G N 1
ATOM 15795 C CA . LYS G 1 228 ? 98.592 4.986 85.318 1.00 92.18 249 LYS G CA 1
ATOM 15796 C C . LYS G 1 228 ? 97.782 3.763 84.912 1.00 92.85 249 LYS G C 1
ATOM 15797 O O . LYS G 1 228 ? 97.650 3.463 83.727 1.00 93.47 249 LYS G O 1
ATOM 15803 N N . VAL G 1 229 ? 97.294 3.044 85.921 1.00 92.97 250 VAL G N 1
ATOM 15804 C CA . VAL G 1 229 ? 96.486 1.852 85.699 1.00 93.57 250 VAL G CA 1
ATOM 15805 C C . VAL G 1 229 ? 95.056 2.207 86.078 1.00 92.87 250 VAL G C 1
ATOM 15806 O O . VAL G 1 229 ? 94.851 2.949 87.023 1.00 92.78 250 VAL G O 1
ATOM 15809 N N . VAL G 1 230 ? 94.091 1.681 85.320 1.00 92.23 251 VAL G N 1
ATOM 15810 C CA . VAL G 1 230 ? 92.685 1.828 85.647 1.00 91.51 251 VAL G CA 1
ATOM 15811 C C . VAL G 1 230 ? 92.096 0.441 85.883 1.00 92.91 251 VAL G C 1
ATOM 15812 O O . VAL G 1 230 ? 92.291 -0.460 85.057 1.00 93.90 251 VAL G O 1
ATOM 15816 N N . SER G 1 231 ? 91.381 0.290 87.010 1.00 93.47 252 SER G N 1
ATOM 15817 C CA . SER G 1 231 ? 90.802 -0.995 87.379 1.00 96.15 252 SER G CA 1
ATOM 15818 C C . SER G 1 231 ? 89.280 -0.889 87.410 1.00 97.75 252 SER G C 1
ATOM 15819 O O . SER G 1 231 ? 88.730 0.129 87.836 1.00 98.69 252 SER G O 1
ATOM 15822 N N . GLY G 1 232 ? 88.622 -1.974 86.986 1.00 99.00 253 GLY G N 1
ATOM 15823 C CA . GLY G 1 232 ? 87.169 -2.074 86.987 1.00 99.76 253 GLY G CA 1
ATOM 15824 C C . GLY G 1 232 ? 86.626 -2.073 85.563 1.00 99.77 253 GLY G C 1
ATOM 15825 O O . GLY G 1 232 ? 87.160 -1.380 84.703 1.00 100.17 253 GLY G O 1
ATOM 15826 N N . ALA G 1 233 ? 85.529 -2.811 85.342 1.00 99.50 254 ALA G N 1
ATOM 15827 C CA . ALA G 1 233 ? 84.933 -2.985 84.032 1.00 99.08 254 ALA G CA 1
ATOM 15828 C C . ALA G 1 233 ? 84.178 -1.727 83.616 1.00 97.31 254 ALA G C 1
ATOM 15829 O O . ALA G 1 233 ? 84.197 -1.358 82.448 1.00 96.74 254 ALA G O 1
ATOM 15831 N N . THR G 1 234 ? 83.489 -1.100 84.570 1.00 96.50 255 THR G N 1
ATOM 15832 C CA . THR G 1 234 ? 82.677 0.072 84.291 1.00 96.16 255 THR G CA 1
ATOM 15833 C C . THR G 1 234 ? 83.490 1.343 84.522 1.00 93.30 255 THR G C 1
ATOM 15834 O O . THR G 1 234 ? 82.944 2.381 84.890 1.00 92.46 255 THR G O 1
ATOM 15837 N N . ALA G 1 235 ? 84.799 1.245 84.288 1.00 91.73 256 ALA G N 1
ATOM 15838 C CA . ALA G 1 235 ? 85.729 2.341 84.524 1.00 90.25 256 ALA G CA 1
ATOM 15839 C C . ALA G 1 235 ? 86.326 2.800 83.195 1.00 88.94 256 ALA G C 1
ATOM 15840 O O . ALA G 1 235 ? 86.545 1.995 82.290 1.00 90.11 256 ALA G O 1
ATOM 15842 N N . ASP G 1 236 ? 86.587 4.109 83.105 1.00 86.70 257 ASP G N 1
ATOM 15843 C CA . ASP G 1 236 ? 87.031 4.752 81.880 1.00 85.73 257 ASP G CA 1
ATOM 15844 C C . ASP G 1 236 ? 88.523 4.503 81.687 1.00 84.80 257 ASP G C 1
ATOM 15845 O O . ASP G 1 236 ? 89.323 4.771 82.578 1.00 84.38 257 ASP G O 1
ATOM 15850 N N . LYS G 1 237 ? 88.881 4.004 80.501 1.00 84.79 258 LYS G N 1
ATOM 15851 C CA . LYS G 1 237 ? 90.265 3.700 80.195 1.00 84.28 258 LYS G CA 1
ATOM 15852 C C . LYS G 1 237 ? 90.900 4.888 79.480 1.00 84.56 258 LYS G C 1
ATOM 15853 O O . LYS G 1 237 ? 92.110 4.917 79.285 1.00 84.45 258 LYS G O 1
ATOM 15855 N N . SER G 1 238 ? 90.070 5.878 79.133 1.00 85.65 259 SER G N 1
ATOM 15856 C CA . SER G 1 238 ? 90.489 7.004 78.318 1.00 87.43 259 SER G CA 1
ATOM 15857 C C . SER G 1 238 ? 90.382 8.316 79.091 1.00 87.46 259 SER G C 1
ATOM 15858 O O . SER G 1 238 ? 90.664 9.380 78.544 1.00 88.81 259 SER G O 1
ATOM 15861 N N . LYS G 1 239 ? 89.957 8.239 80.356 1.00 86.79 260 LYS G N 1
ATOM 15862 C CA . LYS G 1 239 ? 89.910 9.418 81.206 1.00 86.75 260 LYS G CA 1
ATOM 15863 C C . LYS G 1 239 ? 91.342 9.835 81.518 1.00 87.59 260 LYS G C 1
ATOM 15864 O O . LYS G 1 239 ? 92.170 8.995 81.861 1.00 87.28 260 LYS G O 1
ATOM 15867 N N . ASP G 1 240 ? 91.611 11.136 81.365 1.00 89.62 261 ASP G N 1
ATOM 15868 C CA . ASP G 1 240 ? 92.913 11.708 81.666 1.00 89.55 261 ASP G CA 1
ATOM 15869 C C . ASP G 1 240 ? 92.942 12.157 83.125 1.00 88.43 261 ASP G C 1
ATOM 15870 O O . ASP G 1 240 ? 92.322 13.155 83.490 1.00 90.25 261 ASP G O 1
ATOM 15875 N N . PHE G 1 241 ? 93.660 11.391 83.948 1.00 85.03 262 PHE G N 1
ATOM 15876 C CA . PHE G 1 241 ? 93.790 11.674 85.367 1.00 82.12 262 PHE G CA 1
ATOM 15877 C C . PHE G 1 241 ? 94.944 12.638 85.584 1.00 80.93 262 PHE G C 1
ATOM 15878 O O . PHE G 1 241 ? 96.003 12.480 84.978 1.00 80.71 262 PHE G O 1
ATOM 15886 N N . THR G 1 242 ? 94.723 13.588 86.501 1.00 80.26 263 THR G N 1
ATOM 15887 C CA . THR G 1 242 ? 95.627 14.703 86.712 1.00 80.11 263 THR G CA 1
ATOM 15888 C C . THR G 1 242 ? 96.561 14.439 87.896 1.00 78.80 263 THR G C 1
ATOM 15889 O O . THR G 1 242 ? 96.120 14.157 89.011 1.00 78.27 263 THR G O 1
ATOM 15892 N N . PHE G 1 243 ? 97.865 14.568 87.627 1.00 78.24 264 PHE G N 1
ATOM 15893 C CA . PHE G 1 243 ? 98.915 14.343 88.603 1.00 77.22 264 PHE G CA 1
ATOM 15894 C C . PHE G 1 243 ? 99.750 15.609 88.768 1.00 78.57 264 PHE G C 1
ATOM 15895 O O . PHE G 1 243 ? 100.248 16.162 87.788 1.00 79.84 264 PHE G O 1
ATOM 15903 N N . LYS G 1 244 ? 99.895 16.043 90.022 1.00 78.91 265 LYS G N 1
ATOM 15904 C CA . LYS G 1 244 ? 100.759 17.150 90.385 1.00 79.18 265 LYS G CA 1
ATOM 15905 C C . LYS G 1 244 ? 102.044 16.577 90.973 1.00 77.19 265 LYS G C 1
ATOM 15906 O O . LYS G 1 244 ? 102.040 16.039 92.072 1.00 76.20 265 LYS G O 1
ATOM 15909 N N . LEU G 1 245 ? 103.132 16.653 90.207 1.00 76.05 266 LEU G N 1
ATOM 15910 C CA . LEU G 1 245 ? 104.402 16.098 90.640 1.00 74.81 266 LEU G CA 1
ATOM 15911 C C . LEU G 1 245 ? 105.369 17.249 90.899 1.00 75.65 266 LEU G C 1
ATOM 15912 O O . LEU G 1 245 ? 105.511 18.134 90.061 1.00 77.55 266 LEU G O 1
ATOM 15915 N N . THR G 1 246 ? 106.021 17.211 92.060 1.00 74.33 267 THR G N 1
ATOM 15916 C CA . THR G 1 246 ? 106.973 18.241 92.432 1.00 74.05 267 THR G CA 1
ATOM 15917 C C . THR G 1 246 ? 108.303 17.583 92.783 1.00 72.72 267 THR G C 1
ATOM 15918 O O . THR G 1 246 ? 108.541 17.237 93.933 1.00 72.48 267 THR G O 1
ATOM 15921 N N . PHE G 1 247 ? 109.156 17.393 91.775 1.00 72.32 268 PHE G N 1
ATOM 15922 C CA . PHE G 1 247 ? 110.430 16.705 91.966 1.00 71.57 268 PHE G CA 1
ATOM 15923 C C . PHE G 1 247 ? 111.466 17.696 92.505 1.00 73.00 268 PHE G C 1
ATOM 15924 O O . PHE G 1 247 ? 111.656 18.751 91.899 1.00 74.91 268 PHE G O 1
ATOM 15927 N N . THR G 1 248 ? 112.104 17.359 93.637 1.00 72.78 269 THR G N 1
ATOM 15928 C CA . THR G 1 248 ? 113.179 18.155 94.210 1.00 72.46 269 THR G CA 1
ATOM 15929 C C . THR G 1 248 ? 114.489 17.462 93.837 1.00 72.21 269 THR G C 1
ATOM 15930 O O . THR G 1 248 ? 114.529 16.234 93.746 1.00 71.76 269 THR G O 1
ATOM 15933 N N . LYS G 1 249 ? 115.578 18.234 93.708 1.00 72.89 270 LYS G N 1
ATOM 15934 C CA . LYS G 1 249 ? 116.857 17.673 93.300 1.00 72.78 270 LYS G CA 1
ATOM 15935 C C . LYS G 1 249 ? 117.654 17.272 94.533 1.00 72.44 270 LYS G C 1
ATOM 15936 O O . LYS G 1 249 ? 117.087 17.152 95.605 1.00 72.47 270 LYS G O 1
ATOM 15938 N N . ALA G 1 250 ? 118.968 17.070 94.391 1.00 72.88 271 ALA G N 1
ATOM 15939 C CA . ALA G 1 250 ? 119.793 16.699 95.525 1.00 73.52 271 ALA G CA 1
ATOM 15940 C C . ALA G 1 250 ? 120.999 17.630 95.622 1.00 75.18 271 ALA G C 1
ATOM 15941 O O . ALA G 1 250 ? 120.921 18.753 95.162 1.00 77.26 271 ALA G O 1
ATOM 15943 N N . SER G 1 251 ? 122.050 17.198 96.325 1.00 74.68 272 SER G N 1
ATOM 15944 C CA . SER G 1 251 ? 123.216 18.015 96.594 1.00 73.92 272 SER G CA 1
ATOM 15945 C C . SER G 1 251 ? 124.220 17.854 95.464 1.00 74.00 272 SER G C 1
ATOM 15946 O O . SER G 1 251 ? 124.732 18.825 94.921 1.00 74.52 272 SER G O 1
ATOM 15949 N N . THR G 1 252 ? 124.500 16.590 95.121 1.00 73.52 273 THR G N 1
ATOM 15950 C CA . THR G 1 252 ? 125.460 16.220 94.100 1.00 74.23 273 THR G CA 1
ATOM 15951 C C . THR G 1 252 ? 125.002 16.654 92.703 1.00 75.77 273 THR G C 1
ATOM 15952 O O . THR G 1 252 ? 125.756 16.555 91.749 1.00 76.77 273 THR G O 1
ATOM 15956 N N . GLU G 1 253 ? 123.763 17.146 92.591 1.00 77.12 274 GLU G N 1
ATOM 15957 C CA . GLU G 1 253 ? 123.140 17.501 91.335 1.00 80.18 274 GLU G CA 1
ATOM 15958 C C . GLU G 1 253 ? 123.122 19.017 91.198 1.00 82.21 274 GLU G C 1
ATOM 15959 O O . GLU G 1 253 ? 122.485 19.727 91.969 1.00 82.29 274 GLU G O 1
ATOM 15962 N N . THR G 1 254 ? 123.768 19.495 90.135 1.00 85.27 275 THR G N 1
ATOM 15963 C CA . THR G 1 254 ? 123.678 20.880 89.733 1.00 88.87 275 THR G CA 1
ATOM 15964 C C . THR G 1 254 ? 122.485 21.054 88.806 1.00 92.18 275 THR G C 1
ATOM 15965 O O . THR G 1 254 ? 122.057 22.175 88.598 1.00 94.62 275 THR G O 1
ATOM 15969 N N . SER G 1 255 ? 121.983 19.949 88.254 1.00 93.67 276 SER G N 1
ATOM 15970 C CA . SER G 1 255 ? 120.854 19.919 87.349 1.00 96.22 276 SER G CA 1
ATOM 15971 C C . SER G 1 255 ? 119.729 20.832 87.825 1.00 98.42 276 SER G C 1
ATOM 15972 O O . SER G 1 255 ? 119.182 20.621 88.903 1.00 98.42 276 SER G O 1
ATOM 15975 N N . GLN G 1 256 ? 119.428 21.851 87.014 1.00 101.95 277 GLN G N 1
ATOM 15976 C CA . GLN G 1 256 ? 118.380 22.803 87.332 1.00 104.08 277 GLN G CA 1
ATOM 15977 C C . GLN G 1 256 ? 117.034 22.267 86.869 1.00 104.58 277 GLN G C 1
ATOM 15978 O O . GLN G 1 256 ? 116.197 22.010 87.721 1.00 103.45 277 GLN G O 1
ATOM 15984 N N . SER G 1 257 ? 116.816 22.141 85.555 1.00 106.47 278 SER G N 1
ATOM 15985 C CA . SER G 1 257 ? 115.512 21.780 85.030 1.00 107.02 278 SER G CA 1
ATOM 15986 C C . SER G 1 257 ? 115.520 20.314 84.622 1.00 105.31 278 SER G C 1
ATOM 15987 O O . SER G 1 257 ? 116.535 19.799 84.172 1.00 105.00 278 SER G O 1
ATOM 15990 N N . ILE G 1 258 ? 114.381 19.656 84.843 1.00 104.30 279 ILE G N 1
ATOM 15991 C CA . ILE G 1 258 ? 114.264 18.220 84.665 1.00 104.40 279 ILE G CA 1
ATOM 15992 C C . ILE G 1 258 ? 113.366 17.957 83.465 1.00 108.27 279 ILE G C 1
ATOM 15993 O O . ILE G 1 258 ? 112.215 17.560 83.634 1.00 107.35 279 ILE G O 1
ATOM 15998 N N . THR G 1 259 ? 113.909 18.151 82.254 1.00 114.64 280 THR G N 1
ATOM 15999 C CA . THR G 1 259 ? 113.184 17.816 81.037 1.00 119.54 280 THR G CA 1
ATOM 16000 C C . THR G 1 259 ? 113.292 16.323 80.779 1.00 120.57 280 THR G C 1
ATOM 16001 O O . THR G 1 259 ? 112.583 15.806 79.932 1.00 121.70 280 THR G O 1
ATOM 16005 N N . GLY G 1 260 ? 114.159 15.637 81.532 1.00 122.37 281 GLY G N 1
ATOM 16006 C CA . GLY G 1 260 ? 114.309 14.192 81.476 1.00 124.43 281 GLY G CA 1
ATOM 16007 C C . GLY G 1 260 ? 112.981 13.441 81.591 1.00 125.66 281 GLY G C 1
ATOM 16008 O O . GLY G 1 260 ? 112.843 12.328 81.094 1.00 126.10 281 GLY G O 1
ATOM 16009 N N . LYS G 1 261 ? 111.984 14.094 82.196 1.00 127.85 282 LYS G N 1
ATOM 16010 C CA . LYS G 1 261 ? 110.622 13.585 82.181 1.00 131.47 282 LYS G CA 1
ATOM 16011 C C . LYS G 1 261 ? 109.950 13.923 80.849 1.00 136.74 282 LYS G C 1
ATOM 16012 O O . LYS G 1 261 ? 108.785 14.324 80.826 1.00 137.00 282 LYS G O 1
ATOM 16018 N N . ILE G 1 262 ? 110.682 13.759 79.746 1.00 142.94 283 ILE G N 1
ATOM 16019 C CA . ILE G 1 262 ? 110.121 13.884 78.409 1.00 147.53 283 ILE G CA 1
ATOM 16020 C C . ILE G 1 262 ? 109.096 12.768 78.239 1.00 145.47 283 ILE G C 1
ATOM 16021 O O . ILE G 1 262 ? 108.087 12.925 77.558 1.00 145.35 283 ILE G O 1
ATOM 16026 N N . GLY G 1 263 ? 109.367 11.640 78.899 1.00 146.16 284 GLY G N 1
ATOM 16027 C CA . GLY G 1 263 ? 108.558 10.450 78.725 1.00 153.75 284 GLY G CA 1
ATOM 16028 C C . GLY G 1 263 ? 108.551 10.029 77.262 1.00 162.14 284 GLY G C 1
ATOM 16029 O O . GLY G 1 263 ? 107.761 9.183 76.870 1.00 168.18 284 GLY G O 1
ATOM 16030 N N . GLU G 1 264 ? 109.404 10.679 76.462 1.00 165.56 285 GLU G N 1
ATOM 16031 C CA . GLU G 1 264 ? 109.459 10.467 75.021 1.00 171.84 285 GLU G CA 1
ATOM 16032 C C . GLU G 1 264 ? 108.050 10.484 74.423 1.00 173.38 285 GLU G C 1
ATOM 16033 O O . GLU G 1 264 ? 107.615 9.556 73.728 1.00 173.62 285 GLU G O 1
ATOM 16039 N N . THR G 1 265 ? 107.320 11.547 74.765 1.00 170.56 286 THR G N 1
ATOM 16040 C CA . THR G 1 265 ? 105.981 11.762 74.264 1.00 168.37 286 THR G CA 1
ATOM 16041 C C . THR G 1 265 ? 106.045 12.791 73.137 1.00 171.23 286 THR G C 1
ATOM 16042 O O . THR G 1 265 ? 107.063 12.945 72.473 1.00 173.18 286 THR G O 1
ATOM 16046 N N . SER G 1 266 ? 104.905 13.430 72.887 1.00 172.28 287 SER G N 1
ATOM 16047 C CA . SER G 1 266 ? 104.800 14.553 71.979 1.00 174.28 287 SER G CA 1
ATOM 16048 C C . SER G 1 266 ? 104.871 15.836 72.802 1.00 171.13 287 SER G C 1
ATOM 16049 O O . SER G 1 266 ? 105.336 16.872 72.320 1.00 172.31 287 SER G O 1
ATOM 16052 N N . LYS G 1 267 ? 104.429 15.732 74.060 1.00 167.35 288 LYS G N 1
ATOM 16053 C CA . LYS G 1 267 ? 104.500 16.824 75.013 1.00 167.18 288 LYS G CA 1
ATOM 16054 C C . LYS G 1 267 ? 105.938 17.057 75.461 1.00 165.63 288 LYS G C 1
ATOM 16055 O O . LYS G 1 267 ? 106.371 18.203 75.541 1.00 167.86 288 LYS G O 1
ATOM 16061 N N . THR G 1 268 ? 106.691 15.966 75.677 1.00 160.38 289 THR G N 1
ATOM 16062 C CA . THR G 1 268 ? 108.083 16.012 76.106 1.00 154.12 289 THR G CA 1
ATOM 16063 C C . THR G 1 268 ? 108.406 17.198 77.022 1.00 148.86 289 THR G C 1
ATOM 16064 O O . THR G 1 268 ? 109.046 18.160 76.582 1.00 152.44 289 THR G O 1
ATOM 16068 N N . PHE G 1 269 ? 107.903 17.137 78.265 1.00 139.82 290 PHE G N 1
ATOM 16069 C CA . PHE G 1 269 ? 107.913 18.326 79.116 1.00 135.46 290 PHE G CA 1
ATOM 16070 C C . PHE G 1 269 ? 108.954 18.265 80.227 1.00 131.44 290 PHE G C 1
ATOM 16071 O O . PHE G 1 269 ? 109.473 17.223 80.580 1.00 127.78 290 PHE G O 1
ATOM 16079 N N . VAL G 1 270 ? 109.311 19.441 80.743 1.00 131.07 291 VAL G N 1
ATOM 16080 C CA . VAL G 1 270 ? 110.279 19.644 81.799 1.00 129.71 291 VAL G CA 1
ATOM 16081 C C . VAL G 1 270 ? 109.494 19.933 83.076 1.00 127.75 291 VAL G C 1
ATOM 16082 O O . VAL G 1 270 ? 108.528 20.689 83.030 1.00 129.63 291 VAL G O 1
ATOM 16086 N N . TYR G 1 271 ? 109.976 19.418 84.207 1.00 124.34 292 TYR G N 1
ATOM 16087 C CA . TYR G 1 271 ? 109.226 19.544 85.444 1.00 120.61 292 TYR G CA 1
ATOM 16088 C C . TYR G 1 271 ? 109.851 20.604 86.330 1.00 117.48 292 TYR G C 1
ATOM 16089 O O . TYR G 1 271 ? 109.140 21.187 87.145 1.00 119.16 292 TYR G O 1
ATOM 16098 N N . GLY G 1 272 ? 111.163 20.861 86.191 1.00 112.07 293 GLY G N 1
ATOM 16099 C CA . GLY G 1 272 ? 111.812 21.819 87.070 1.00 108.54 293 GLY G CA 1
ATOM 16100 C C . GLY G 1 272 ? 111.566 21.410 88.514 1.00 105.12 293 GLY G C 1
ATOM 16101 O O . GLY G 1 272 ? 112.093 20.383 88.933 1.00 103.66 293 GLY G O 1
ATOM 16102 N N . GLN G 1 273 ? 110.786 22.201 89.275 1.00 104.78 294 GLN G N 1
ATOM 16103 C CA . GLN G 1 273 ? 110.565 21.890 90.684 1.00 103.64 294 GLN G CA 1
ATOM 16104 C C . GLN G 1 273 ? 109.088 21.979 91.075 1.00 104.23 294 GLN G C 1
ATOM 16105 O O . GLN G 1 273 ? 108.717 21.890 92.237 1.00 103.94 294 GLN G O 1
ATOM 16111 N N . GLU G 1 274 ? 108.200 22.150 90.095 1.00 105.59 295 GLU G N 1
ATOM 16112 C CA . GLU G 1 274 ? 106.758 22.229 90.312 1.00 105.64 295 GLU G CA 1
ATOM 16113 C C . GLU G 1 274 ? 106.071 21.966 88.974 1.00 105.06 295 GLU G C 1
ATOM 16114 O O . GLU G 1 274 ? 106.325 22.704 88.016 1.00 108.67 295 GLU G O 1
ATOM 16120 N N . THR G 1 275 ? 105.165 20.979 88.901 1.00 101.07 296 THR G N 1
ATOM 16121 C CA . THR G 1 275 ? 104.604 20.616 87.603 1.00 99.11 296 THR G CA 1
ATOM 16122 C C . THR G 1 275 ? 103.242 19.945 87.750 1.00 97.32 296 THR G C 1
ATOM 16123 O O . THR G 1 275 ? 102.808 19.698 88.875 1.00 96.09 296 THR G O 1
ATOM 16126 N N . THR G 1 276 ? 102.613 19.671 86.600 1.00 96.85 297 THR G N 1
ATOM 16127 C CA . THR G 1 276 ? 101.349 18.950 86.514 1.00 95.57 297 THR G CA 1
ATOM 16128 C C . THR G 1 276 ? 101.280 18.222 85.172 1.00 94.95 297 THR G C 1
ATOM 16129 O O . THR G 1 276 ? 101.627 18.793 84.143 1.00 96.60 297 THR G O 1
ATOM 16132 N N . ILE G 1 277 ? 100.807 16.967 85.203 1.00 92.34 298 ILE G N 1
ATOM 16133 C CA . ILE G 1 277 ? 100.733 16.120 84.021 1.00 91.86 298 ILE G CA 1
ATOM 16134 C C . ILE G 1 277 ? 99.413 15.351 84.039 1.00 92.74 298 ILE G C 1
ATOM 16135 O O . ILE G 1 277 ? 98.682 15.418 85.023 1.00 92.70 298 ILE G O 1
ATOM 16138 N N . THR G 1 278 ? 99.119 14.633 82.943 1.00 95.35 299 THR G N 1
ATOM 16139 C CA . THR G 1 278 ? 97.890 13.859 82.810 1.00 95.18 299 THR G CA 1
ATOM 16140 C C . THR G 1 278 ? 98.194 12.505 82.174 1.00 93.84 299 THR G C 1
ATOM 16141 O O . THR G 1 278 ? 99.053 12.413 81.301 1.00 94.44 299 THR G O 1
ATOM 16145 N N . LEU G 1 279 ? 97.459 11.468 82.600 1.00 92.30 300 LEU G N 1
ATOM 16146 C CA . LEU G 1 279 ? 97.670 10.111 82.116 1.00 92.36 300 LEU G CA 1
ATOM 16147 C C . LEU G 1 279 ? 96.342 9.366 81.966 1.00 93.64 300 LEU G C 1
ATOM 16148 O O . LEU G 1 279 ? 95.372 9.658 82.665 1.00 92.76 300 LEU G O 1
ATOM 16153 N N . ARG G 1 280 ? 96.338 8.378 81.059 1.00 95.54 301 ARG G N 1
ATOM 16154 C CA . ARG G 1 280 ? 95.253 7.426 80.871 1.00 96.50 301 ARG G CA 1
ATOM 16155 C C . ARG G 1 280 ? 95.739 6.038 81.288 1.00 96.31 301 ARG G C 1
ATOM 16156 O O . ARG G 1 280 ? 96.898 5.880 81.661 1.00 94.71 301 ARG G O 1
ATOM 16159 N N . HIS G 1 281 ? 94.850 5.037 81.192 1.00 97.61 302 HIS G N 1
ATOM 16160 C CA . HIS G 1 281 ? 95.181 3.656 81.526 1.00 98.64 302 HIS G CA 1
ATOM 16161 C C . HIS G 1 281 ? 96.331 3.181 80.646 1.00 100.96 302 HIS G C 1
ATOM 16162 O O . HIS G 1 281 ? 96.393 3.527 79.471 1.00 102.5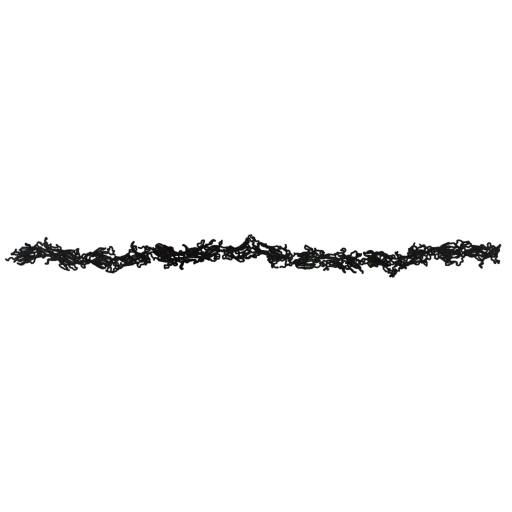3 302 HIS G O 1
ATOM 16165 N N . ASP G 1 282 ? 97.237 2.399 81.245 1.00 102.38 303 ASP G N 1
ATOM 16166 C CA . ASP G 1 282 ? 98.392 1.819 80.576 1.00 105.45 303 ASP G CA 1
ATOM 16167 C C . ASP G 1 282 ? 99.212 2.900 79.864 1.00 107.28 303 ASP G C 1
ATOM 16168 O O . ASP G 1 282 ? 99.868 2.616 78.861 1.00 110.62 303 ASP G O 1
ATOM 16170 N N . GLN G 1 283 ? 99.178 4.133 80.391 1.00 106.31 304 GLN G N 1
ATOM 16171 C CA . GLN G 1 283 ? 99.992 5.227 79.877 1.00 106.51 304 GLN G CA 1
ATOM 16172 C C . GLN G 1 283 ? 101.036 5.609 80.926 1.00 107.27 304 GLN G C 1
ATOM 16173 O O . GLN G 1 283 ? 100.696 5.756 82.105 1.00 107.71 304 GLN G O 1
ATOM 16179 N N . SER G 1 284 ? 102.287 5.774 80.474 1.00 108.46 305 SER G N 1
ATOM 16180 C CA . SER G 1 284 ? 103.425 5.937 81.370 1.00 107.27 305 SER G CA 1
ATOM 16181 C C . SER G 1 284 ? 104.359 7.026 80.849 1.00 106.15 305 SER G C 1
ATOM 16182 O O . SER G 1 284 ? 104.542 7.177 79.634 1.00 106.57 305 SER G O 1
ATOM 16185 N N . LEU G 1 285 ? 104.956 7.789 81.780 1.00 103.87 306 LEU G N 1
ATOM 16186 C CA . LEU G 1 285 ? 105.937 8.796 81.412 1.00 103.24 306 LEU G CA 1
ATOM 16187 C C . LEU G 1 285 ? 107.248 8.486 82.113 1.00 100.43 306 LEU G C 1
ATOM 16188 O O . LEU G 1 285 ? 107.359 8.670 83.314 1.00 97.33 306 LEU G O 1
ATOM 16193 N N . VAL G 1 286 ? 108.244 8.073 81.340 1.00 100.73 307 VAL G N 1
ATOM 16194 C CA . VAL G 1 286 ? 109.495 7.579 81.905 1.00 99.63 307 VAL G CA 1
ATOM 16195 C C . VAL G 1 286 ? 110.576 8.656 81.934 1.00 99.34 307 VAL G C 1
ATOM 16196 O O . VAL G 1 286 ? 110.576 9.535 81.096 1.00 100.36 307 VAL G O 1
ATOM 16199 N N . PHE G 1 287 ? 111.429 8.626 82.965 1.00 97.83 308 PHE G N 1
ATOM 16200 C CA . PHE G 1 287 ? 112.562 9.516 83.082 1.00 97.15 308 PHE G CA 1
ATOM 16201 C C . PHE G 1 287 ? 113.807 8.700 82.765 1.00 98.21 308 PHE G C 1
ATOM 16202 O O . PHE G 1 287 ? 114.041 7.690 83.419 1.00 97.99 308 PHE G O 1
ATOM 16205 N N . ASP G 1 288 ? 114.587 9.126 81.776 1.00 100.10 309 ASP G N 1
ATOM 16206 C CA . ASP G 1 288 ? 115.734 8.334 81.360 1.00 100.91 309 ASP G CA 1
ATOM 16207 C C . ASP G 1 288 ? 116.974 8.821 82.083 1.00 98.63 309 ASP G C 1
ATOM 16208 O O . ASP G 1 288 ? 117.281 10.005 81.989 1.00 98.37 309 ASP G O 1
ATOM 16213 N N . THR G 1 289 ? 117.723 7.897 82.724 1.00 97.31 310 THR G N 1
ATOM 16214 C CA . THR G 1 289 ? 119.046 8.180 83.274 1.00 97.06 310 THR G CA 1
ATOM 16215 C C . THR G 1 289 ? 119.061 9.510 84.043 1.00 94.11 310 THR G C 1
ATOM 16216 O O . THR G 1 289 ? 119.691 10.486 83.619 1.00 95.83 310 THR G O 1
ATOM 16220 N N . ILE G 1 290 ? 118.398 9.530 85.207 1.00 88.94 311 ILE G N 1
ATOM 16221 C CA . ILE G 1 290 ? 118.262 10.725 86.028 1.00 84.86 311 ILE G CA 1
ATOM 16222 C C . ILE G 1 290 ? 118.981 10.488 87.357 1.00 82.17 311 ILE G C 1
ATOM 16223 O O . ILE G 1 290 ? 119.005 9.361 87.832 1.00 81.60 311 ILE G O 1
ATOM 16227 N N . PRO G 1 291 ? 119.634 11.512 87.967 1.00 80.34 312 PRO G N 1
ATOM 16228 C CA . PRO G 1 291 ? 120.419 11.315 89.194 1.00 79.22 312 PRO G CA 1
ATOM 16229 C C . PRO G 1 291 ? 119.653 10.757 90.391 1.00 78.24 312 PRO G C 1
ATOM 16230 O O . PRO G 1 291 ? 118.435 10.869 90.479 1.00 78.44 312 PRO G O 1
ATOM 16234 N N . ALA G 1 292 ? 120.398 10.159 91.320 1.00 78.20 313 ALA G N 1
ATOM 16235 C CA . ALA G 1 292 ? 119.831 9.578 92.521 1.00 78.21 313 ALA G CA 1
ATOM 16236 C C . ALA G 1 292 ? 119.686 10.671 93.573 1.00 78.00 313 ALA G C 1
ATOM 16237 O O . ALA G 1 292 ? 120.001 11.821 93.309 1.00 78.95 313 ALA G O 1
ATOM 16239 N N . GLY G 1 293 ? 119.146 10.300 94.734 1.00 77.74 314 GLY G N 1
ATOM 16240 C CA . GLY G 1 293 ? 118.962 11.229 95.834 1.00 76.72 314 GLY G CA 1
ATOM 16241 C C . GLY G 1 293 ? 117.850 12.242 95.582 1.00 76.36 314 GLY G C 1
ATOM 16242 O O . GLY G 1 293 ? 117.632 13.117 96.412 1.00 76.74 314 GLY G O 1
ATOM 16243 N N . THR G 1 294 ? 117.178 12.135 94.431 1.00 76.01 315 THR G N 1
ATOM 16244 C CA . THR G 1 294 ? 116.165 13.107 94.060 1.00 76.26 315 THR G CA 1
ATOM 16245 C C . THR G 1 294 ? 114.822 12.687 94.654 1.00 77.15 315 THR G C 1
ATOM 16246 O O . THR G 1 294 ? 114.354 11.582 94.398 1.00 77.92 315 THR G O 1
ATOM 16249 N N . ARG G 1 295 ? 114.222 13.570 95.452 1.00 77.68 316 ARG G N 1
ATOM 16250 C CA . ARG G 1 295 ? 112.936 13.294 96.074 1.00 79.09 316 ARG G CA 1
ATOM 16251 C C . ARG G 1 295 ? 111.812 13.882 95.217 1.00 80.51 316 ARG G C 1
ATOM 16252 O O . ARG G 1 295 ? 112.061 14.775 94.411 1.00 80.58 316 ARG G O 1
ATOM 16255 N N . TYR G 1 296 ? 110.582 13.376 95.396 1.00 82.00 317 TYR G N 1
ATOM 16256 C CA . TYR G 1 296 ? 109.441 13.812 94.600 1.00 82.82 317 TYR G CA 1
ATOM 16257 C C . TYR G 1 296 ? 108.138 13.690 95.390 1.00 84.72 317 TYR G C 1
ATOM 16258 O O . TYR G 1 296 ? 107.992 12.775 96.207 1.00 85.70 317 TYR G O 1
ATOM 16267 N N . LYS G 1 297 ? 107.203 14.620 95.135 1.00 86.19 318 LYS G N 1
ATOM 16268 C CA . LYS G 1 297 ? 105.886 14.642 95.754 1.00 87.46 318 LYS G CA 1
ATOM 16269 C C . LYS G 1 297 ? 104.846 14.328 94.684 1.00 89.14 318 LYS G C 1
ATOM 16270 O O . LYS G 1 297 ? 104.734 15.050 93.691 1.00 89.73 318 LYS G O 1
ATOM 16273 N N . LEU G 1 298 ? 104.096 13.241 94.889 1.00 90.83 319 LEU G N 1
ATOM 16274 C CA . LEU G 1 298 ? 103.037 12.871 93.961 1.00 92.37 319 LEU G CA 1
ATOM 16275 C C . LEU G 1 298 ? 101.691 13.246 94.571 1.00 94.26 319 LEU G C 1
ATOM 16276 O O . LEU G 1 298 ? 101.431 12.939 95.724 1.00 94.51 319 LEU G O 1
ATOM 16279 N N . VAL G 1 299 ? 100.855 13.929 93.784 1.00 94.87 320 VAL G N 1
ATOM 16280 C CA . VAL G 1 299 ? 99.524 14.341 94.207 1.00 95.48 320 VAL G CA 1
ATOM 16281 C C . VAL G 1 299 ? 98.569 14.147 93.034 1.00 96.27 320 VAL G C 1
ATOM 16282 O O . VAL G 1 299 ? 98.648 14.861 92.042 1.00 97.15 320 VAL G O 1
ATOM 16285 N N . GLU G 1 300 ? 97.666 13.171 93.145 1.00 96.63 321 GLU G N 1
ATOM 16286 C CA . GLU G 1 300 ? 96.639 12.982 92.134 1.00 97.06 321 GLU G CA 1
ATOM 16287 C C . GLU G 1 300 ? 95.351 13.643 92.610 1.00 97.99 321 GLU G C 1
ATOM 16288 O O . GLU G 1 300 ? 94.884 13.380 93.713 1.00 98.32 321 GLU G O 1
ATOM 16294 N N . THR G 1 301 ? 94.790 14.503 91.762 1.00 98.43 322 THR G N 1
ATOM 16295 C CA . THR G 1 301 ? 93.476 15.058 92.025 1.00 100.17 322 THR G CA 1
ATOM 16296 C C . THR G 1 301 ? 92.465 13.910 92.023 1.00 100.16 322 THR G C 1
ATOM 16297 O O . THR G 1 301 ? 92.276 13.241 91.006 1.00 101.04 322 THR G O 1
ATOM 16301 N N . GLY G 1 302 ? 91.837 13.672 93.181 1.00 99.67 323 GLY G N 1
ATOM 16302 C CA . GLY G 1 302 ? 90.952 12.531 93.354 1.00 98.65 323 GLY G CA 1
ATOM 16303 C C . GLY G 1 302 ? 89.631 12.699 92.606 1.00 98.37 323 GLY G C 1
ATOM 16304 O O . GLY G 1 302 ? 88.869 13.614 92.902 1.00 99.55 323 GLY G O 1
ATOM 16305 N N . SER G 1 303 ? 89.364 11.795 91.655 1.00 96.85 324 SER G N 1
ATOM 16306 C CA . SER G 1 303 ? 88.165 11.850 90.825 1.00 96.27 324 SER G CA 1
ATOM 16307 C C . SER G 1 303 ? 86.963 11.274 91.571 1.00 95.96 324 SER G C 1
ATOM 16308 O O . SER G 1 303 ? 87.119 10.394 92.412 1.00 95.77 324 SER G O 1
ATOM 16311 N N . GLN G 1 304 ? 85.763 11.761 91.232 1.00 95.66 325 GLN G N 1
ATOM 16312 C CA . GLN G 1 304 ? 84.538 11.344 91.899 1.00 95.65 325 GLN G CA 1
ATOM 16313 C C . GLN G 1 304 ? 84.328 9.843 91.712 1.00 94.40 325 GLN G C 1
ATOM 16314 O O . GLN G 1 304 ? 84.181 9.384 90.585 1.00 93.39 325 GLN G O 1
ATOM 16316 N N . GLY G 1 305 ? 84.375 9.091 92.821 1.00 94.91 326 GLY G N 1
ATOM 16317 C CA . GLY G 1 305 ? 83.998 7.683 92.851 1.00 96.04 326 GLY G CA 1
ATOM 16318 C C . GLY G 1 305 ? 85.148 6.717 92.569 1.00 95.18 326 GLY G C 1
ATOM 16319 O O . GLY G 1 305 ? 84.949 5.505 92.555 1.00 95.36 326 GLY G O 1
ATOM 16320 N N . TYR G 1 306 ? 86.349 7.266 92.377 1.00 94.94 327 TYR G N 1
ATOM 16321 C CA . TYR G 1 306 ? 87.518 6.466 92.055 1.00 94.72 327 TYR G CA 1
ATOM 16322 C C . TYR G 1 306 ? 88.430 6.394 93.274 1.00 96.18 327 TYR G C 1
ATOM 16323 O O . TYR G 1 306 ? 88.769 7.427 93.854 1.00 95.99 327 TYR G O 1
ATOM 16332 N N . THR G 1 307 ? 88.830 5.169 93.632 1.00 98.66 328 THR G N 1
ATOM 16333 C CA . THR G 1 307 ? 89.790 4.956 94.698 1.00 100.33 328 THR G CA 1
ATOM 16334 C C . THR G 1 307 ? 91.190 4.780 94.106 1.00 98.80 328 THR G C 1
ATOM 16335 O O . THR G 1 307 ? 91.387 3.963 93.192 1.00 98.47 328 THR G O 1
ATOM 16339 N N . ALA G 1 308 ? 92.153 5.560 94.617 1.00 98.80 329 ALA G N 1
ATOM 16340 C CA . ALA G 1 308 ? 93.502 5.552 94.074 1.00 98.97 329 ALA G CA 1
ATOM 16341 C C . ALA G 1 308 ? 94.455 4.819 95.017 1.00 99.08 329 ALA G C 1
ATOM 16342 O O . ALA G 1 308 ? 94.413 5.025 96.229 1.00 99.28 329 ALA G O 1
ATOM 16344 N N . SER G 1 309 ? 95.329 3.983 94.443 1.00 98.69 330 SER G N 1
ATOM 16345 C CA . SER G 1 309 ? 96.349 3.250 95.184 1.00 99.65 330 SER G CA 1
ATOM 16346 C C . SER G 1 309 ? 97.634 3.204 94.366 1.00 99.75 330 SER G C 1
ATOM 16347 O O . SER G 1 309 ? 97.615 3.578 93.198 1.00 98.72 330 SER G O 1
ATOM 16350 N N . ALA G 1 310 ? 98.727 2.718 94.970 1.00 101.54 331 ALA G N 1
ATOM 16351 C CA . ALA G 1 310 ? 100.037 2.786 94.344 1.00 100.51 331 ALA G CA 1
ATOM 16352 C C . ALA G 1 310 ? 100.941 1.653 94.817 1.00 100.61 331 ALA G C 1
ATOM 16353 O O . ALA G 1 310 ? 100.872 1.238 95.971 1.00 99.83 331 ALA G O 1
ATOM 16355 N N . ALA G 1 311 ? 101.793 1.184 93.899 1.00 101.29 332 ALA G N 1
ATOM 16356 C CA . ALA G 1 311 ? 102.813 0.190 94.191 1.00 103.92 332 ALA G CA 1
ATOM 16357 C C . ALA G 1 311 ? 104.140 0.671 93.613 1.00 103.99 332 ALA G C 1
ATOM 16358 O O . ALA G 1 311 ? 104.411 0.520 92.422 1.00 103.95 332 ALA G O 1
ATOM 16360 N N . TYR G 1 312 ? 104.965 1.259 94.476 1.00 103.74 333 TYR G N 1
ATOM 16361 C CA . TYR G 1 312 ? 106.157 1.961 94.038 1.00 102.55 333 TYR G CA 1
ATOM 16362 C C . TYR G 1 312 ? 107.419 1.187 94.393 1.00 103.40 333 TYR G C 1
ATOM 16363 O O . TYR G 1 312 ? 107.343 0.066 94.898 1.00 105.79 333 TYR G O 1
ATOM 16372 N N . LYS G 1 313 ? 108.563 1.813 94.122 1.00 101.38 334 LYS G N 1
ATOM 16373 C CA . LYS G 1 313 ? 109.878 1.280 94.435 1.00 100.54 334 LYS G CA 1
ATOM 16374 C C . LYS G 1 313 ? 110.800 2.416 94.859 1.00 99.40 334 LYS G C 1
ATOM 16375 O O . LYS G 1 313 ? 111.481 3.000 94.027 1.00 99.02 334 LYS G O 1
ATOM 16378 N N . GLU G 1 314 ? 110.812 2.716 96.160 1.00 100.23 335 GLU G N 1
ATOM 16379 C CA . GLU G 1 314 ? 111.787 3.613 96.759 1.00 100.59 335 GLU G CA 1
ATOM 16380 C C . GLU G 1 314 ? 113.092 2.839 96.917 1.00 105.00 335 GLU G C 1
ATOM 16381 O O . GLU G 1 314 ? 113.212 2.014 97.814 1.00 107.73 335 GLU G O 1
ATOM 16384 N N . ASN G 1 315 ? 114.073 3.127 96.050 1.00 108.77 336 ASN G N 1
ATOM 16385 C CA . ASN G 1 315 ? 115.394 2.545 96.115 1.00 112.85 336 ASN G CA 1
ATOM 16386 C C . ASN G 1 315 ? 115.332 1.019 96.153 1.00 116.35 336 ASN G C 1
ATOM 16387 O O . ASN G 1 315 ? 115.884 0.421 97.064 1.00 118.75 336 ASN G O 1
ATOM 16392 N N . GLY G 1 316 ? 114.691 0.397 95.175 1.00 117.79 337 GLY G N 1
ATOM 16393 C CA . GLY G 1 316 ? 114.863 -1.041 95.021 1.00 119.44 337 GLY G CA 1
ATOM 16394 C C . GLY G 1 316 ? 113.949 -1.867 95.910 1.00 119.97 337 GLY G C 1
ATOM 16395 O O . GLY G 1 316 ? 113.600 -3.000 95.577 1.00 120.84 337 GLY G O 1
ATOM 16396 N N . ALA G 1 317 ? 113.473 -1.272 97.001 1.00 119.87 338 ALA G N 1
ATOM 16397 C CA . ALA G 1 317 ? 112.500 -1.883 97.892 1.00 122.88 338 ALA G CA 1
ATOM 16398 C C . ALA G 1 317 ? 111.084 -1.495 97.460 1.00 124.41 338 ALA G C 1
ATOM 16399 O O . ALA G 1 317 ? 110.667 -0.334 97.559 1.00 125.78 338 ALA G O 1
ATOM 16401 N N . SER G 1 318 ? 110.363 -2.505 96.960 1.00 125.97 339 SER G N 1
ATOM 16402 C CA . SER G 1 318 ? 109.005 -2.305 96.495 1.00 123.38 339 SER G CA 1
ATOM 16403 C C . SER G 1 318 ? 108.071 -2.149 97.691 1.00 121.32 339 SER G C 1
ATOM 16404 O O . SER G 1 318 ? 107.966 -3.048 98.521 1.00 123.11 339 SER G O 1
ATOM 16407 N N . LYS G 1 319 ? 107.405 -0.991 97.761 1.00 116.59 340 LYS G N 1
ATOM 16408 C CA . LYS G 1 319 ? 106.403 -0.713 98.776 1.00 113.47 340 LYS G CA 1
ATOM 16409 C C . LYS G 1 319 ? 105.073 -0.397 98.093 1.00 110.77 340 LYS G C 1
ATOM 16410 O O . LYS G 1 319 ? 105.024 -0.270 96.875 1.00 110.71 340 LYS G O 1
ATOM 16413 N N . ASN G 1 320 ? 103.992 -0.340 98.881 1.00 107.06 341 ASN G N 1
ATOM 16414 C CA . ASN G 1 320 ? 102.660 -0.025 98.386 1.00 103.09 341 ASN G CA 1
ATOM 16415 C C . ASN G 1 320 ? 101.965 0.911 99.372 1.00 101.96 341 ASN G C 1
ATOM 16416 O O . ASN G 1 320 ? 102.176 0.798 100.575 1.00 102.66 341 ASN G O 1
ATOM 16419 N N . GLN G 1 321 ? 101.175 1.859 98.847 1.00 100.46 342 GLN G N 1
ATOM 16420 C CA . GLN G 1 321 ? 100.371 2.774 99.646 1.00 100.88 342 GLN G CA 1
ATOM 16421 C C . GLN G 1 321 ? 99.041 2.991 98.930 1.00 101.12 342 GLN G C 1
ATOM 16422 O O . GLN G 1 321 ? 98.999 3.008 97.706 1.00 100.05 342 GLN G O 1
ATOM 16425 N N . ALA G 1 322 ? 97.968 3.173 99.702 1.00 103.35 343 ALA G N 1
ATOM 16426 C CA . ALA G 1 322 ? 96.649 3.417 99.135 1.00 104.58 343 ALA G CA 1
ATOM 16427 C C . ALA G 1 322 ? 95.988 4.592 99.849 1.00 105.60 343 ALA G C 1
ATOM 16428 O O . ALA G 1 322 ? 96.439 5.010 100.917 1.00 107.36 343 ALA G O 1
ATOM 16430 N N . GLY G 1 323 ? 94.916 5.113 99.242 1.00 104.58 344 GLY G N 1
ATOM 16431 C CA . GLY G 1 323 ? 94.213 6.257 99.795 1.00 103.92 344 GLY G CA 1
ATOM 16432 C C . GLY G 1 323 ? 92.754 5.930 100.089 1.00 103.91 344 GLY G C 1
ATOM 16433 O O . GLY G 1 323 ? 92.444 4.902 100.685 1.00 104.87 344 GLY G O 1
ATOM 16434 N N . THR G 1 324 ? 91.869 6.824 99.652 1.00 102.19 345 THR G N 1
ATOM 16435 C CA . THR G 1 324 ? 90.446 6.669 99.888 1.00 102.88 345 THR G CA 1
ATOM 16436 C C . THR G 1 324 ? 89.700 6.979 98.595 1.00 101.58 345 THR G C 1
ATOM 16437 O O . THR G 1 324 ? 90.265 7.575 97.675 1.00 101.45 345 THR G O 1
ATOM 16440 N N . VAL G 1 325 ? 88.429 6.558 98.543 1.00 101.39 346 VAL G N 1
ATOM 16441 C CA . VAL G 1 325 ? 87.594 6.752 97.371 1.00 99.59 346 VAL G CA 1
ATOM 16442 C C . VAL G 1 325 ? 87.266 8.238 97.239 1.00 99.56 346 VAL G C 1
ATOM 16443 O O . VAL G 1 325 ? 86.857 8.879 98.205 1.00 100.44 346 VAL G O 1
ATOM 16446 N N . SER G 1 326 ? 87.493 8.766 96.031 1.00 98.65 347 SER G N 1
ATOM 16447 C CA . SER G 1 326 ? 87.175 10.136 95.663 1.00 99.90 347 SER G CA 1
ATOM 16448 C C . SER G 1 326 ? 87.975 11.144 96.489 1.00 100.11 347 SER G C 1
ATOM 16449 O O . SER G 1 326 ? 87.492 12.233 96.790 1.00 101.33 347 SER G O 1
ATOM 16452 N N . THR G 1 327 ? 89.216 10.786 96.833 1.00 99.96 348 THR G N 1
ATOM 16453 C CA . THR G 1 327 ? 90.065 11.659 97.627 1.00 100.02 348 THR G CA 1
ATOM 16454 C C . THR G 1 327 ? 91.410 11.845 96.934 1.00 97.34 348 THR G C 1
ATOM 16455 O O . THR G 1 327 ? 91.971 10.882 96.414 1.00 96.91 348 THR G O 1
ATOM 16458 N N . ASN G 1 328 ? 91.916 13.085 96.949 1.00 95.55 349 ASN G N 1
ATOM 16459 C CA . ASN G 1 328 ? 93.231 13.406 96.411 1.00 92.65 349 ASN G CA 1
ATOM 16460 C C . ASN G 1 328 ? 94.282 12.518 97.083 1.00 91.31 349 ASN G C 1
ATOM 16461 O O . ASN G 1 328 ? 94.217 12.289 98.289 1.00 92.99 349 ASN G O 1
ATOM 16464 N N . PHE G 1 329 ? 95.235 12.001 96.290 1.00 88.53 350 PHE G N 1
ATOM 16465 C CA . PHE G 1 329 ? 96.202 11.024 96.766 1.00 86.91 350 PHE G CA 1
ATOM 16466 C C . PHE G 1 329 ? 97.603 11.629 96.785 1.00 86.05 350 PHE G C 1
ATOM 16467 O O . PHE G 1 329 ? 98.280 11.709 95.764 1.00 84.52 350 PHE G O 1
ATOM 16475 N N . THR G 1 330 ? 98.032 12.028 97.980 1.00 87.48 351 THR G N 1
ATOM 16476 C CA . THR G 1 330 ? 99.312 12.684 98.188 1.00 87.44 351 THR G CA 1
ATOM 16477 C C . THR G 1 330 ? 100.277 11.696 98.839 1.00 87.45 351 THR G C 1
ATOM 16478 O O . THR G 1 330 ? 99.903 10.959 99.749 1.00 89.39 351 THR G O 1
ATOM 16482 N N . GLN G 1 331 ? 101.529 11.685 98.366 1.00 86.15 352 GLN G N 1
ATOM 16483 C CA . GLN G 1 331 ? 102.492 10.671 98.788 1.00 86.68 352 GLN G CA 1
ATOM 16484 C C . GLN G 1 331 ? 103.604 11.272 99.653 1.00 87.78 352 GLN G C 1
ATOM 16485 O O . GLN G 1 331 ? 104.499 10.550 100.093 1.00 87.44 352 GLN G O 1
ATOM 16491 N N . ASP G 1 332 ? 103.528 12.581 99.926 1.00 89.84 353 ASP G N 1
ATOM 16492 C CA . ASP G 1 332 ? 104.563 13.320 100.631 1.00 90.64 353 ASP G CA 1
ATOM 16493 C C . ASP G 1 332 ? 105.846 13.263 99.802 1.00 89.78 353 ASP G C 1
ATOM 16494 O O . ASP G 1 332 ? 105.789 13.513 98.605 1.00 89.50 353 ASP G O 1
ATOM 16497 N N . SER G 1 333 ? 106.980 12.908 100.413 1.00 89.28 354 SER G N 1
ATOM 16498 C CA . SER G 1 333 ? 108.257 12.949 99.707 1.00 87.24 354 SER G CA 1
ATOM 16499 C C . SER G 1 333 ? 108.947 11.589 99.705 1.00 86.11 354 SER G C 1
ATOM 16500 O O . SER G 1 333 ? 109.707 11.259 100.613 1.00 84.40 354 SER G O 1
ATOM 16503 N N . ILE G 1 334 ? 108.667 10.790 98.659 1.00 87.81 355 ILE G N 1
ATOM 16504 C CA . ILE G 1 334 ? 109.348 9.532 98.427 1.00 90.20 355 ILE G CA 1
ATOM 16505 C C . ILE G 1 334 ? 110.645 9.846 97.698 1.00 90.58 355 ILE G C 1
ATOM 16506 O O . ILE G 1 334 ? 110.798 10.929 97.146 1.00 90.69 355 ILE G O 1
ATOM 16511 N N . LEU G 1 335 ? 111.550 8.865 97.660 1.00 92.89 356 LEU G N 1
ATOM 16512 C CA . LEU G 1 335 ? 112.874 9.122 97.139 1.00 95.14 356 LEU G CA 1
ATOM 16513 C C . LEU G 1 335 ? 113.180 8.228 95.938 1.00 98.23 356 LEU G C 1
ATOM 16514 O O . LEU G 1 335 ? 112.950 7.023 95.982 1.00 99.60 356 LEU G O 1
ATOM 16519 N N . ILE G 1 336 ? 113.719 8.841 94.875 1.00 101.24 357 ILE G N 1
ATOM 16520 C CA . ILE G 1 336 ? 114.332 8.130 93.765 1.00 103.88 357 ILE G CA 1
ATOM 16521 C C . ILE G 1 336 ? 115.751 7.815 94.188 1.00 105.05 357 ILE G C 1
ATOM 16522 O O . ILE G 1 336 ? 116.539 8.732 94.364 1.00 105.12 357 ILE G O 1
ATOM 16527 N N . GLY G 1 337 ? 116.054 6.514 94.321 1.00 106.37 358 GLY G N 1
ATOM 16528 C CA . GLY G 1 337 ? 117.293 6.046 94.914 1.00 107.32 358 GLY G CA 1
ATOM 16529 C C . GLY G 1 337 ? 118.206 5.387 93.872 1.00 107.75 358 GLY G C 1
ATOM 16530 O O . GLY G 1 337 ? 117.927 5.392 92.672 1.00 109.78 358 GLY G O 1
ATOM 16531 N N . GLU G 1 338 ? 119.310 4.844 94.361 1.00 106.16 359 GLU G N 1
ATOM 16532 C CA . GLU G 1 338 ? 120.313 4.233 93.511 1.00 105.52 359 GLU G CA 1
ATOM 16533 C C . GLU G 1 338 ? 119.814 2.905 92.969 1.00 103.81 359 GLU G C 1
ATOM 16534 O O . GLU G 1 338 ? 120.324 2.444 91.964 1.00 104.32 359 GLU G O 1
ATOM 16540 N N . LYS G 1 339 ? 118.899 2.254 93.655 1.00 102.27 360 LYS G N 1
ATOM 16541 C CA . LYS G 1 339 ? 118.321 1.045 93.100 1.00 103.79 360 LYS G CA 1
ATOM 16542 C C . LYS G 1 339 ? 116.963 1.403 92.508 1.00 101.93 360 LYS G C 1
ATOM 16543 O O . LYS G 1 339 ? 116.495 2.527 92.705 1.00 99.08 360 LYS G O 1
ATOM 16549 N N . PRO G 1 340 ? 116.319 0.511 91.719 1.00 102.88 361 PRO G N 1
ATOM 16550 C CA . PRO G 1 340 ? 115.075 0.791 91.011 1.00 100.06 361 PRO G CA 1
ATOM 16551 C C . PRO G 1 340 ? 114.102 1.819 91.550 1.00 95.18 361 PRO G C 1
ATOM 16552 O O . PRO G 1 340 ? 113.859 1.878 92.741 1.00 94.36 361 PRO G O 1
ATOM 16556 N N . ASN G 1 341 ? 113.515 2.609 90.661 1.00 91.95 362 ASN G N 1
ATOM 16557 C CA . ASN G 1 341 ? 112.472 3.541 91.072 1.00 88.76 362 ASN G CA 1
ATOM 16558 C C . ASN G 1 341 ? 111.280 3.451 90.115 1.00 87.05 362 ASN G C 1
ATOM 16559 O O . ASN G 1 341 ? 111.466 3.460 88.902 1.00 86.59 362 ASN G O 1
ATOM 16562 N N . ASP G 1 342 ? 110.075 3.314 90.668 1.00 85.44 363 ASP G N 1
ATOM 16563 C CA . ASP G 1 342 ? 108.849 3.129 89.903 1.00 85.73 363 ASP G CA 1
ATOM 16564 C C . ASP G 1 342 ? 107.670 3.618 90.745 1.00 84.66 363 ASP G C 1
ATOM 16565 O O . ASP G 1 342 ? 107.876 3.846 91.944 1.00 83.71 363 ASP G O 1
ATOM 16570 N N . ASN G 1 343 ? 106.469 3.719 90.149 1.00 85.07 364 ASN G N 1
ATOM 16571 C CA . ASN G 1 343 ? 105.234 4.020 90.878 1.00 84.87 364 ASN G CA 1
ATOM 16572 C C . ASN G 1 343 ? 104.023 3.708 89.992 1.00 84.79 364 ASN G C 1
ATOM 16573 O O . ASN G 1 343 ? 103.757 4.436 89.023 1.00 84.63 364 ASN G O 1
ATOM 16578 N N . THR G 1 344 ? 103.299 2.631 90.291 1.00 84.78 365 THR G N 1
ATOM 16579 C CA . THR G 1 344 ? 102.212 2.181 89.437 1.00 85.14 365 THR G CA 1
ATOM 16580 C C . THR G 1 344 ? 100.853 2.574 90.032 1.00 84.74 365 THR G C 1
ATOM 16581 O O . THR G 1 344 ? 100.146 1.727 90.564 1.00 85.71 365 THR G O 1
ATOM 16584 N N . ILE G 1 345 ? 100.502 3.855 89.922 1.00 83.62 366 ILE G N 1
ATOM 16585 C CA . ILE G 1 345 ? 99.217 4.343 90.447 1.00 83.44 366 ILE G CA 1
ATOM 16586 C C . ILE G 1 345 ? 98.072 3.587 89.769 1.00 84.69 366 ILE G C 1
ATOM 16587 O O . ILE G 1 345 ? 98.070 3.538 88.545 1.00 84.75 366 ILE G O 1
ATOM 16590 N N . THR G 1 346 ? 97.165 3.001 90.553 1.00 85.78 367 THR G N 1
ATOM 16591 C CA . THR G 1 346 ? 96.029 2.259 90.007 1.00 87.37 367 THR G CA 1
ATOM 16592 C C . THR G 1 346 ? 94.742 2.850 90.559 1.00 88.16 367 THR G C 1
ATOM 16593 O O . THR G 1 346 ? 94.585 2.866 91.783 1.00 88.87 367 THR G O 1
ATOM 16597 N N . ASN G 1 347 ? 93.851 3.344 89.692 1.00 89.36 368 ASN G N 1
ATOM 16598 C CA . ASN G 1 347 ? 92.557 3.844 90.175 1.00 90.67 368 ASN G CA 1
ATOM 16599 C C . ASN G 1 347 ? 91.547 2.716 90.112 1.00 91.64 368 ASN G C 1
ATOM 16600 O O . ASN G 1 347 ? 91.865 1.701 89.500 1.00 91.71 368 ASN G O 1
ATOM 16604 N N . SER G 1 348 ? 90.375 2.869 90.745 1.00 92.81 369 SER G N 1
ATOM 16605 C CA . SER G 1 348 ? 89.385 1.791 90.785 1.00 95.09 369 SER G CA 1
ATOM 16606 C C . SER G 1 348 ? 87.972 2.358 90.896 1.00 96.58 369 SER G C 1
ATOM 16607 O O . SER G 1 348 ? 87.725 3.135 91.818 1.00 96.89 369 SER G O 1
ATOM 16610 N N . LEU G 1 349 ? 87.078 1.989 89.967 1.00 97.98 370 LEU G N 1
ATOM 16611 C CA . LEU G 1 349 ? 85.670 2.387 90.096 1.00 99.76 370 LEU G CA 1
ATOM 16612 C C . LEU G 1 349 ? 84.832 1.123 90.196 1.00 103.27 370 LEU G C 1
ATOM 16613 O O . LEU G 1 349 ? 84.987 0.232 89.365 1.00 102.99 370 LEU G O 1
ATOM 16616 N N . PRO G 1 350 ? 83.986 0.989 91.239 1.00 108.49 371 PRO G N 1
ATOM 16617 C CA . PRO G 1 350 ? 83.167 -0.203 91.439 1.00 115.69 371 PRO G CA 1
ATOM 16618 C C . PRO G 1 350 ? 82.215 -0.455 90.268 1.00 122.32 371 PRO G C 1
ATOM 16619 O O . PRO G 1 350 ? 81.902 0.484 89.542 1.00 124.55 371 PRO G O 1
ATOM 16622 N N . ASP G 1 351 ? 81.936 -1.729 89.971 1.00 129.28 372 ASP G N 1
ATOM 16623 C CA . ASP G 1 351 ? 81.111 -2.058 88.816 1.00 132.02 372 ASP G CA 1
ATOM 16624 C C . ASP G 1 351 ? 79.652 -2.030 89.229 1.00 131.31 372 ASP G C 1
ATOM 16625 O O . ASP G 1 351 ? 79.241 -2.743 90.138 1.00 133.63 372 ASP G O 1
ATOM 16630 N N . VAL G 1 352 ? 78.834 -1.298 88.460 1.00 129.76 373 VAL G N 1
ATOM 16631 C CA . VAL G 1 352 ? 77.383 -1.354 88.575 1.00 131.75 373 VAL G CA 1
ATOM 16632 C C . VAL G 1 352 ? 76.917 -2.801 88.383 1.00 134.31 373 VAL G C 1
ATOM 16633 O O . VAL G 1 352 ? 77.333 -3.461 87.429 1.00 135.65 373 VAL G O 1
ATOM 16637 N N . THR G 1 353 ? 76.072 -3.270 89.303 1.00 136.37 374 THR G N 1
ATOM 16638 C CA . THR G 1 353 ? 75.730 -4.683 89.392 1.00 138.06 374 THR G CA 1
ATOM 16639 C C . THR G 1 353 ? 74.947 -5.083 88.142 1.00 137.77 374 THR G C 1
ATOM 16640 O O . THR G 1 353 ? 73.808 -4.590 87.995 1.00 137.61 374 THR G O 1
#

B-factor: mean 70.61, std 29.84, range [0.5, 200.71]

Secondary structure (DSSP, 8-state):
--TTS----SSS---EEEEEEEE--SSPPP--EEEEEEEEE-----SS--------SSTT----EEEEE-TT----S--S-EEEE---TTSS---SS-EEEEEEEEE-SS-S----EETTEESEEEE----EEEEEEEEEE-SSSSEEEEEEEEEETTTTB-SPPP-SS-SSSEEEEEEEEEEEE--STTB-SS--SSS----B-TTSEEEEEEEEEESTTS-SS--EEEEEEE---TT--STTSTT---BSSS----SS---EEE-TTEEEEEES--SSEEEEEEE---TT-EEEEEEEETTEEEEEEEEETS-EE---EEE-SS-EEEEEEEE-PPPP-/--SSS----SSS--EEEEEEEEEE-SSPPP--EEEEEEEEE-----SS-S-S----SSTT----EEEEE-TT----S--S-EEEE---TTSS---SS-EEEEEEEEE-SS-S----EETTEESEEEE----EEEEEEEEEE-SSSSEEEEEEEEEESSSSS--BPP-SS-SSEEEEEEEEEEEEE--SS-S-SSS--SS------TT-EEEEEEEEEESTTS-SS--EEEEEEE---SS--TTTTTTB---SSS---BSS---EEE-TTEEEEEES--SSEEEEEEE---TT-EEEEEEEETTEEEEEEEEET--EE---EEE-SS-EEEEEEEE-PPPP--/--SS----SSS--EEEEEEEEE--SSPPP--EEEEEEEEE-----SSS------TTTTS----EEEEE-TT---TTS-S-EEEE---TTSS---SS-EEEEEEEEE-SSSS----EETTEESEEEE----EEEEEEEEEE-SSSSEEEEEEEEEESSSSS--PPP-SS-SSEEEEEEEEEEEEE--SSTT-SS--TTS------TTSEEEEEEEEEESTTS-SS--EEEEEEE---SS---SS-TTS---SSS----TTS--EEE-TTEEEEEES--SSEEEEEEE---TT-EEEEEEEETTEEEEEEEEET--EE---EEE-SS-EEEEEEEE-PPPPP-/------SSS--EEEEEEEEE--SSPPP--EEEEEEEEE-----SS--------SSTT----EEEEE-TT----S-SS-EEEE---TTSS---SS-EEEEEEEEE-SS-S----EETTEESEEEE----EEEEEEEEEE-TTSSEEEEEEEEEESSSSS--BPP-SS-SSEEEE---EEEEEE--BTTB-SS-S-TT----B-TTSEEEEEEEEEESSSS-SS--EEEEE-----SS---SSTT----SBSB-----SSEEEEE-TTEEEEEES--SSEEE-EEE---TT-EEEEEEEETTEEEEEEEEETS-EE---EEE-SB-EEEEEEEE-PPP---/-----SSS--EEEEEEEEE--SSPPP--EEEEEEEEE---B-SSSSB-TTTT-STT----EEEEE-TT----S--S-EEEE---TTSS---SS-EEEEEEEEE-SS-S----EETTEES--EE----BEEEEEEEEE-SSSSEEEEEEEEEESSS-S--BPP-SS-SSEEEEEEEEEEE----SS-B-S-SS-------B-TTSEEEEEEEEEESTTS-SS--EEEEEEE---SS---GGGTT--BSSSTT----SSEEEEE-TTEEEEEES--SSEEEEEEE---TT-EEEEEEEETTEEEEEEEEET--EE---EEE-SS-EEEEEEEE-PPPP--/--TT----SSS--EEEEEEEEEE-SSPPP--EEEEEEEEE---B-SSS-B-----SSSS----EEEEE-TT----SSSS-EEEE---TTSS---SS-EEEEEEEEE-SS-S----EETTEESEEEE----EEEEEEEEEE-SSSSEEEEEEEEEESTT--SS----SS-SSEEEEEEEEEEEEE--SSSB-SSSS-SS----B-TTSEEEEEEEEEESTTS-SS--EEEEEEE---TT----S-TTTT-SSS------SSEEEEE-TTEEEEEES--SSEEEEEEE---TT-EEEEEEEETTEEEEEEEEET--EE---EEE-SS-EEEEEEEE-PPP--/--S----SS---EEEEEEEE--SSPPP--EEEEEEEEE-----SS--------SSSS----EEEEE-TT---TT-SS-EEEE---TTSS---SS-EEEEEEEEE-SS-S----EETTEESEEEE----EEEEEEEEEE-SSSSEEEEEEEEEESS-SS--PPP-SS-SSSEEEEEEEEEEEE--TTTB-SSS-----B-TT-EEEEEEEEEESTTS-SS--EEEEEEEE--SS------TTTTTTSSS----TTS--EEE-TTEEEEEES--SSEEEEEEEPPPTT-EEEEEEEETTEEEEEEEEET--EE---EEE-SS---B--EEE-PPP-

Nearest PDB structures (foldseek):
  7w7i-assembly5_E  TM=1.003E+00  e=4.900E-68  Streptococcus oralis ATCC 35037
  7w7i-assembly7_G  TM=9.853E-01  e=3.903E-58  Streptococcus oralis ATCC 35037
  4s3l-assembly2_B  TM=8.943E-01  e=1.414E-35  Streptococcus pneumoniae Taiwan19F-14
  2xic-assembly1_A  TM=5.558E-01  e=5.786E-06  Streptococcus pyogenes
  2xid-assembly2_B  TM=2.786E-01  e=1.905E-06  Streptococcus pyogenes

Radius of gyration: 182.11 Å; Cα contacts (8 Å, |Δi|>4): 6579; chains: 7; bounding box: 599×100×236 Å

Foldseek 3Di:
DQVQHWFADDLAATFAKEKEWEFEFDFDQKDWFKWKKDWAWDFDADPVGPGLPEDCPLARNQDMWMDTIASPFDCPVHHRIDMDITGRSCPPHHHADFDKTKTKMFIDPPGTPQVLADPPHGFKDKFWDGWIKMKIWGWDQRPPDGIHTGIMWMDTDRVPDPGTQHFDDGDRYTYRHDIYIYMWGLAAQQAALPPCRRPPDVRGDSWDFREKEFEAEADDPDDQPDKWKKKKFKADTRRDPCALVQQQQFDQPDRLRHGGTDMDIDGHRRMTTRTRGIFNIWMKIKIQFAAQKWKWKWWQQAPDIDIGTDDHRHIDIDDIGTRHRHHTYMYIYIYHYDDDD/DVVADWFADDLAAAFEKEKEWEFEFAFAQKFWFKKKKDWAWDFDQDPPGDRQDPPCPQAPPQDMWMDTIHSPDDCPPHHSIDMDITGRSCPPHFHDAFGKTKTKMFIDPPGTPQVLADPPHGFKDKFWDGWIKMKIWGWDARPVGGIHTGTMWMDTPVDDPDDIAHFDDDDRHTYRHDIYIYMWGLAQCQQPALDAPRRPRVSGHQWDFREKEFEAEADDPTDQPDKWKKKKFKPAIPRDPDPLQQLQFWPPVDTDRHNGTDMDIDGHRRMIIGTRGIFNIKMKIKIQFAAQKWKWKWWQQNSDIDIGTDGHRHIDIDDIGTRHHRYTYMYIYIYHYDPDPD/DDDAWFADDLAAAFAKEKEWEFEFDLAQKAWFKKKKDWAWDFDQDPPRPRLDEDPPQAQPQDMWMDIIFSPDDCPPHARTDMDITGRSCPPHHHDDFGKTKTKMFIDDPGTPQVQADPNHGFKDKFWDGWIKMKIWGWDARPVGDIHTGIMWMATPRDDPGDTQHFDDDDRHTYRHDIYIYMWGLQQQQQAADDPNSGHDVRGHQFDFREKEFEAEADDVTDQPDKWKKKKFKDDTDRDPDAFPLLQFQPPVRGGTQRGTDMDIDGHRRMGTRTSGTFNIKMKIKIQFAAQKWKWKFWQQSNRTDIGTDDHSHIDIDDIGTRHHRYTYMYIYIYHYDDDDD/DFKFFDDLAAAFEKEKAWEAEFAFDQKAWFKKKKDWAWDFDADPVGDRQDEPCDPAQNQDMFMDTIHSPDDCPVHDSIDMDITTRSCPPHDHDAFDKTKTKMFIDPPGTPQVQADPPHGFKDKFWDGWIKMKIWGWDARPPDGIHTGMMWMFTPRDDPGDIQHFDPCDSNTYGHDIYIYMWGLAQQQAAPPCPPVSHHVGGHQWDFREKEFEAEADDPDDQPDKWKKKKQKAATPRDPPDQLQQFQFVPPHRPDTHRTGMDIDGHRGMGIHTRHIFNIKMKIKIQFAAQKWKWKWWQLAPDIDIGTDDHRHIDIDDIGTRHHHYTYMYIYIYHYDDDDD/DWFADDLAAAFEKEKEKEFDFAFDQKFWFKKKKDWAWDWDADPVRDIQPPCVPPQHHQDMWMDTIHSPDDCPVHHSIDMGITGRSCPPHFDDDFHKTKTKIFIDPPGTPQPCADPNHGQKDKFWDGWIKMKIWGWDARPVGGIHTGIMWMDTDVPPPDDIQDFDDDDRHTYRHDIYIYMWGLAQCQQPADDDDDDPPDDGHLFDFREKEFEAEADDPDDQPDKWKKWKFKAATPSDPCQQQPQFQQVPDDGDRQGGTGMGIDGHRRMGTRTRGIFNIKMKIKIQFAAQKWKWKFWQLANDTDIGTDDHSHIDIDDIGTRHHHHTYMYIYIYHYYDDPD/DPAAKAADDLAAAFEKEKEWEFEFAFDQKFWFKKKKDWAWDWDADPVRDIQPEDCDLARPQDMWMDTIHSPFHDDPDDRTPMDITGRSCPPHFHDAFGKTKTKMFIDPPGTPQVLADPPHGQKDKFWDGWIKMKIWGWDARPVGGIHTGIMWMFTDPVGRPDTQHFDDGDRHTYGHDIYIYMWGLAACQQALQQPPPSNVCNGHQFDFREKEAEAEADDPTDQPDKWKKKKFKADTPSDPDFQDLLQCFPVNNSGRAGGTDMDIHGHRGIGIRTRGIFNMKMKIKIQFAAQKWKWKFWQQASDIDIGTDDHSHIDIDDIGTRHHHHTYMYIYIYHYDDDD/DFWQQLAPFAAFEKEKEWEFDFAFDFKFWWKWKKDWAWDWDADPVGPGLPEDCDLAPPQDIWIDTIHSPFHQVVHPRIRMDITGRSCPPHFHDAFDKTKTKMFIDDPTTPQVCADPPQGFKDKFWDGWIKMKIWGWDADPDHGIHTRIMWMWTPPDPVIDIQHFDDDHGNTYRHDIYIYMWGLFLAQQADDDDRSVRGHSWDFREKEAEAEDDDPTDQPDKWKKKKFKAATDSDPDQWQLLQLLVDPCSGIQRGTDMDIDGHRGMGIRISGIFNMKMKIKIQFAAQKWKWKWWQQNRDIDIGTDDHRHIDIDDIGTRHNHYTYIYIYIYHYDDD